Protein AF-0000000076657241 (afdb_homodimer)

Sequence (1792 aa):
MTSSSFVLSQTLGGITQTKISELEKQRTIYESRKAKILEHANQQDDRAARINLLLEGVENLNAEAFQSPAVKNIKHWLSQSKYDVSVPSEFMQAHEELLRSHLEVPSRKLALGHLYARLITEWMTASLSDRPASEEESYEVLDQQKERLQELCDKFERVVFEPLETDEIEIDLYLKELFQGEQSEEGAKSLKTLRETIGDSCREIFGEKAPFDSTTLTWCINGLLAEDLLSDQKQAILRDFLEKPVVLGEIADVLNMRFSNIDSWEWDAGEQGIPVLPRQQLNGKYRIWMDEDVLQAILIHYIGIRCCVTLKTALDCFITQYSFWRWNTGPDPSRDEKQRRMYYLSDGATTSSNLVNERKRQYVHEFFMSQLPEDVETIGAGGYTDPTEEKDTSNKPNIKQSILRTLATEATIQKTLKGEVSLIQTDLEWFATGLSHTTIFATMRFFGYTEGAISFFKKVLQAPLNVQSSPDSPLTGSPRVRRRGVPMAHAPEKLLGELVLFVMDVVVNQQDGMLLYRLHDDLWLCGEPLHCKRAWAAMNKYAKILGLTFNRGKTGSVYITERGKERDVDVASALPEGPVRVGHLSLDPESGIWEIDRVEVEGHMRQLKKQLDGCISVLEWVQTWNSCMGRFFSHTFGEPAHCFGLHHVDSILETYQMMQEFLFPVAPDSSKRSHGAFSHIKHMINDRFGVDVPDAFVHLPERLGGLGLRNPFLPILMIRESIAKKSPTSIIQQFLDAEKERYKRYKKHFDSLASVESRINDAVKAAGSAGTVSSETFKNLLSTEELENFFSVEEYAKHRELTSNALLKAYTALKNVPLDCSPDLDSDVSWTLNHELGANLNNSGSKMKEVQWALQMYRDVLNRDYGGLCLVDKEHLPLGVLTLLRSRAVAWTMVLMTSSSFVLSQTLGGITQTKISELEKQRTIYESRKAKILEHANQQDDRAARINLLLEGVENLNAEAFQSPAVKNIKHWLSQSKYDVSVPSEFMQAHEELLRSHLEVPSRKLALGHLYARLITEWMTASLSDRPASEEESYEVLDQQKERLQELCDKFERVVFEPLETDEIEIDLYLKELFQGEQSEEGAKSLKTLRETIGDSCREIFGEKAPFDSTTLTWCINGLLAEDLLSDQKQAILRDFLEKPVVLGEIADVLNMRFSNIDSWEWDAGEQGIPVLPRQQLNGKYRIWMDEDVLQAILIHYIGIRCCVTLKTALDCFITQYSFWRWNTGPDPSRDEKQRRMYYLSDGATTSSNLVNERKRQYVHEFFMSQLPEDVETIGAGGYTDPTEEKDTSNKPNIKQSILRTLATEATIQKTLKGEVSLIQTDLEWFATGLSHTTIFATMRFFGYTEGAISFFKKVLQAPLNVQSSPDSPLTGSPRVRRRGVPMAHAPEKLLGELVLFVMDVVVNQQDGMLLYRLHDDLWLCGEPLHCKRAWAAMNKYAKILGLTFNRGKTGSVYITERGKERDVDVASALPEGPVRVGHLSLDPESGIWEIDRVEVEGHMRQLKKQLDGCISVLEWVQTWNSCMGRFFSHTFGEPAHCFGLHHVDSILETYQMMQEFLFPVAPDSSKRSHGAFSHIKHMINDRFGVDVPDAFVHLPERLGGLGLRNPFLPILMIRESIAKKSPTSIIQQFLDAEKERYKRYKKHFDSLASVESRINDAVKAAGSAGTVSSETFKNLLSTEELENFFSVEEYAKHRELTSNALLKAYTALKNVPLDCSPDLDSDVSWTLNHELGANLNNSGSKMKEVQWALQMYRDVLNRDYGGLCLVDKEHLPLGVLTLLRSRAVAWTMVL

Radius of gyration: 51.31 Å; Cα contacts (8 Å, |Δi|>4): 2455; chains: 2; bounding box: 96×142×108 Å

Solvent-accessible surface area (backbone atoms only — not comparable to full-atom values): 96343 Å² total; per-residue (Å²): 116,72,58,58,58,48,48,51,49,49,51,50,47,51,54,51,51,51,50,42,51,51,48,50,48,51,45,51,52,50,52,51,54,51,51,52,52,51,52,57,28,70,70,42,83,50,62,69,61,21,41,51,49,41,51,53,43,31,49,72,77,31,54,71,59,38,71,35,47,83,50,52,33,46,61,57,53,52,61,43,50,76,64,39,66,75,58,53,66,67,57,55,48,52,49,44,51,50,43,56,51,53,60,45,19,63,55,50,24,46,50,48,30,51,47,53,46,52,48,51,49,44,42,52,51,56,69,63,53,74,64,71,70,74,64,72,82,47,35,54,57,48,47,48,46,50,48,50,42,46,51,51,50,51,50,44,55,61,43,20,59,38,65,51,90,50,54,53,67,59,47,52,52,50,50,48,55,64,48,38,50,87,90,39,72,62,30,47,51,51,50,51,52,45,20,47,53,42,28,50,48,45,51,50,66,73,61,47,65,65,77,48,38,63,68,50,46,50,40,40,50,51,40,47,63,70,53,63,55,56,53,70,68,56,46,51,49,52,54,52,42,73,73,31,69,68,55,34,51,53,50,20,51,53,51,22,56,52,48,63,45,50,93,73,60,70,84,85,40,71,91,56,23,28,42,29,33,64,41,71,38,71,64,38,48,69,45,69,37,64,58,68,57,68,69,59,50,47,54,50,38,48,56,22,42,55,50,23,27,50,48,46,54,48,51,53,47,51,54,68,74,40,87,70,51,49,78,52,64,64,83,73,79,47,71,67,53,52,51,51,41,20,53,63,43,26,69,68,49,70,46,88,61,16,38,46,55,50,50,50,50,45,39,59,74,59,43,55,67,52,71,43,35,84,42,78,69,52,52,74,82,58,56,92,64,74,81,66,78,85,74,67,72,69,85,68,77,63,58,69,52,49,49,52,38,48,51,51,33,50,47,52,52,38,28,69,74,69,37,33,24,21,40,39,31,34,27,49,46,58,49,57,47,51,32,26,50,52,42,51,53,42,52,41,48,72,48,25,46,39,69,68,56,51,52,49,53,49,51,65,47,42,36,44,33,13,69,26,82,39,88,88,47,75,79,76,53,76,48,41,51,32,38,22,23,40,60,70,78,37,39,52,30,52,39,55,50,49,54,59,49,47,51,52,42,50,54,32,18,71,67,47,15,48,69,71,46,53,62,87,61,38,38,36,41,72,44,48,46,66,58,48,34,54,30,52,53,49,50,51,52,52,28,58,57,52,58,51,50,73,25,67,91,55,20,7,33,36,69,32,51,40,92,89,54,78,81,56,63,72,47,61,68,65,42,56,70,46,69,35,67,56,79,40,27,32,53,37,50,74,80,66,48,71,39,74,41,62,68,63,49,51,55,44,46,56,47,48,45,53,54,51,70,64,40,86,24,71,63,53,33,43,51,53,47,34,51,42,53,51,50,50,54,55,58,29,69,52,71,74,27,20,49,64,24,50,65,45,55,53,48,51,51,49,48,52,40,50,49,32,42,67,70,34,63,65,58,87,82,52,81,67,82,60,46,29,74,59,50,49,51,52,47,50,42,28,72,74,69,69,45,88,74,60,77,59,39,45,46,32,43,56,87,35,49,19,68,43,42,64,63,70,60,50,71,55,56,24,28,45,67,50,30,61,75,46,40,46,67,57,43,52,50,52,25,56,51,49,51,50,52,50,52,51,51,42,47,51,53,54,65,65,44,88,44,62,67,54,39,46,52,49,18,34,61,37,29,58,74,84,47,94,57,56,72,65,53,54,66,71,72,41,52,76,65,54,60,74,43,80,81,52,72,65,66,68,52,66,54,35,55,56,48,26,47,49,55,28,52,35,51,52,54,24,51,36,64,57,59,75,59,72,70,62,73,52,71,69,55,53,46,44,40,39,71,73,66,62,48,52,86,89,70,59,54,69,66,52,49,48,41,52,49,49,49,60,69,40,40,67,58,28,42,72,59,42,74,32,87,42,51,24,59,70,88,60,50,67,60,69,58,51,52,55,51,49,66,63,52,58,71,47,73,43,61,80,115,73,59,58,58,49,50,52,50,48,51,50,48,51,55,52,51,50,52,43,50,52,49,50,48,52,43,51,51,49,52,50,53,52,49,51,51,50,53,57,29,68,70,43,83,49,62,70,61,21,41,50,49,42,52,53,43,31,48,72,75,31,55,72,60,36,69,34,47,82,49,52,33,46,61,57,53,52,60,42,51,75,63,40,67,75,58,54,67,68,58,54,49,53,51,44,51,49,44,54,50,54,60,45,18,62,56,51,24,46,50,49,30,51,49,53,46,51,50,51,50,44,42,54,50,56,70,64,52,73,64,71,69,73,62,73,82,45,34,54,58,46,45,48,48,49,48,51,43,46,50,50,50,50,50,46,54,61,43,21,58,38,66,53,90,50,52,53,66,59,45,52,52,50,50,48,55,64,49,39,48,88,90,40,72,62,30,46,52,52,50,50,52,46,20,47,53,42,28,52,47,46,52,51,66,75,59,46,65,65,78,47,40,63,69,51,46,49,39,41,50,53,40,47,61,71,52,65,55,56,53,70,68,54,48,52,49,50,55,51,42,74,75,32,68,69,55,36,52,54,50,20,52,53,52,21,55,51,47,64,44,48,92,74,60,69,84,86,40,70,91,57,23,28,42,29,33,65,41,71,39,69,66,39,48,69,44,68,37,64,59,67,57,68,69,59,51,45,53,51,37,48,56,22,40,56,50,24,26,50,47,45,53,47,52,52,48,51,52,68,75,40,87,70,51,50,79,51,65,64,83,74,79,47,71,65,54,53,51,52,41,21,52,62,42,27,70,68,49,70,45,88,60,14,35,45,56,48,49,49,51,47,40,58,73,59,43,53,68,50,72,43,36,85,43,80,68,53,54,75,80,56,56,93,61,74,81,66,76,86,74,68,71,71,86,67,77,61,59,69,53,51,49,50,38,47,53,51,34,48,47,52,50,38,30,69,75,69,37,31,24,21,38,37,30,35,28,49,46,59,48,57,49,51,33,24,50,50,42,52,53,41,52,41,47,72,48,25,46,40,69,66,56,51,52,49,52,49,49,66,46,42,36,45,34,14,69,25,80,39,88,86,46,76,80,77,51,75,46,41,52,33,38,22,24,39,62,71,78,37,38,52,31,53,39,55,50,47,56,59,48,47,52,52,41,48,54,33,19,71,66,48,15,47,69,69,46,52,61,86,60,38,37,37,40,72,42,50,47,66,57,49,33,53,30,52,52,49,50,51,51,51,28,58,57,54,58,51,48,72,25,68,92,57,20,7,33,36,70,33,53,40,94,90,54,78,79,56,62,73,46,60,68,64,42,56,71,44,69,34,68,56,79,40,27,32,54,37,50,73,81,67,48,70,38,75,40,62,68,63,49,51,54,43,46,55,46,48,46,52,52,52,69,64,41,86,25,71,64,53,34,43,51,52,47,33,51,42,50,51,51,50,54,55,59,28,69,52,70,75,27,18,48,64,23,50,65,45,54,51,49,52,52,50,48,53,40,49,49,32,44,67,71,34,62,68,58,86,82,52,82,68,83,61,47,28,73,59,49,50,51,51,48,50,43,28,72,75,69,69,45,88,75,60,76,58,38,45,47,32,43,57,87,36,48,19,68,42,43,66,62,70,60,50,70,55,57,24,28,45,66,50,29,60,75,44,42,47,66,56,41,53,49,52,25,54,52,49,52,52,52,50,52,50,52,42,47,52,53,54,67,66,43,87,44,60,67,52,38,47,52,49,18,34,60,37,30,56,75,85,47,93,56,57,72,64,53,53,65,72,73,40,50,78,65,55,61,74,43,77,81,54,71,66,65,66,53,66,54,36,55,55,48,25,47,48,54,29,52,36,53,52,52,25,50,34,64,60,60,76,58,72,70,62,72,53,71,70,55,53,46,44,40,39,72,74,68,60,47,50,85,91,72,58,54,70,67,51,49,48,40,51,49,49,49,60,70,41,39,68,59,28,41,70,59,41,73,31,87,41,52,25,59,70,90,60,51,67,58,70,60,51,51,53,51,50,65,64,55,56,69,47,72,43,60,79

pLDDT: mean 85.25, std 14.17, range [28.39, 97.5]

Foldseek 3Di:
DVVVVVVVLVVLLVVLVVLLVVLVVVLVVLVVLLVVLVVVLVPDPDLLVSLVSLLVVCVPNPVPVCPDCLSVCVVVLSVCVVPPVPRDPVNSVVNSVVSNLSSCQVNLQSVLLSLQSVQLSLLSVVVPPPPPPPPDPCCCVVVVVLVVLLVVLVVLVVQFQDFDDFDLVLLLVVVCDLQCDPVDPQSVVLLVVLQVLLQVLLCVLLVDQQPADLVLLVLLLVLCLLLVQEDPVVNVVSVVCNVDRVSSHVLSVVLSVQSNVLLPDFAPQPQLFWEWAWDADPQQDTDIGTHGDPSVLSNLQSSLLSSLLSNLVSVLCSQPVTPLAFQDLDDDDDPLLLLLQLLLQPQQSADPQFQSNVSVVCCSPQFQLNQGDNDSNRRRPFDPDFDDPPCPPDPRDNSLLLVVLLQLLLQLLQCVQVQKKKKKKWFWDCPQSNFHLSLLLSLCVSSNHDPSVNVSVVSVSQTFYQYDSHPPDDRPDGTGTTRGGHGPSGSNSSNSQSSLVVVLQSQLCSQRNWGWGDRRRIIMGMHDLVSVLRSVVSSVVSCVNRVIHIDLQGIDMAMEGHPPDDDDPVSVVSGRHDWHFQQQWTQDNYPRAIAGNLVVVVVLLVLLLVVLVPDSGLLSNLLSQCSCLVGPLLPRLHADAQSNFLVSLVRSLVSVVVSQCSSFPDDVPDPPPDGGPQVVSQVVSCVPPVDRDDSLQDCADLLLSHSNRDDNSQQSVQQNVQSNVHHLVNLVVQLVVVLVVVLVVSQVVLQVQPDLVSSLVSSQVSCVVVDRDDSVNDVVSDDPVSSNHNDDSCSVCVVNSRNPSSSSVSSCNSSDRGDTRADDDDPQLVVCCCPSVVDDPVDGDPSSSSNSRSLRVCVVVCCSNNVGSGSHDSVSRPVVSVVVSSVVPVVPSSSD/DVVVVVVVLVVLLVVLVVLLVVLVVVLVVLVVLLVVLVVVLVPDPDLLVSLVSLLVVCVVNPVPVCPDCLSVCVVVLSVCVVPPVPRDPVNSVVNSVVSNLSSCQVNLQSVLLSLQSVQLNLLSVVVPPPPDPPPDPCCVVVVVVLVVLLVVLVVLVVQFQDFDDFDLVLLLVVVCDLQPDPPDPQSVVLLVVLQVLLQVLLCVLLVDQQPADLVLLVLLLVLVLLLVQEDPVVNVVSVVCNVDRVSSHVLSVVLSVQSNVLLPDFAPQPQLFWEWEWDADLQQDTDIGTHGDPSVLSNLQSSLLSSLLSNLVSVLCSQPVTPLAFQDLDDDDDPLLLLLQLLLQPQQSADPQFQSNVSVVCCSPQFQLNQGDNDSNRHRPQDPDFDDPDCPPDPRDNSLLLVVLLQLLLQLLQCVQVQKKKKKKWFWDCPQSNFHLSLLLSLCVSSNYDPSVNVSVVSVSQTFYQYDSHPPDPRPDGTGTTRGGHGPSGSNSSNSQSSLVVVLQSQLCSQRNFGWGDRRRIIMGMHDLVSVLRSVVSSVVSCVNRVIHIDLQGIDMAMEGHPPDDDDPVSVVSGRHDWHFQQQWTQDNYPRAIAGNLVVVVVLLVLLLVVLVPDSGLLSNLLSQCSCLVGPLLPRLHADAQSNFLVSLVRSLVSVVVSQCVSFPDDVPDPPPPGGPQVVSQVVSCVPPVDRDDSLQDCADLLLSHSNRDDNSQQSVQQNVQSNVHHLVNLVVQLVVVLVVVLVVSQVVLQVQDDLVSSLVSSQVSVVVVDRDDSVNDVVSDDPVSSNHNDDSCSVCVVCSRNPSSSSVSSCNSSDRGDTRADDDDPQLVVCCCPSVVDDPVDGDPSSSSNSRSLRVCVVVCCSNNVGSGSHDSVSRPVVSVVVSSVVPPVNSVSD

Nearest PDB structures (foldseek):
  8gh6-assembly1_A  TM=4.805E-01  e=4.264E-10  Bombyx mori
  8c8j-assembly1_A  TM=3.746E-01  e=2.760E-08  Homo sapiens
  5i62-assembly1_A  TM=2.865E-01  e=4.934E-03  Human picobirnavirus strain Hy005102
  8gh6-assembly1_A  TM=4.826E-01  e=5.417E-10  Bombyx mori
  8c8j-assembly1_A  TM=3.784E-01  e=4.235E-08  Homo sapiens

Organism: Fusarium proliferatum (strain ET1) (NCBI:txid1227346)

Secondary structure (DSSP, 8-state):
-HHHHHHHHHHHHHHHHHHHHHHHHHHHHHHHHHHHHHHHHHH---HHHHHHHHHHHHHHH-HHHHTSHHHHTHHHHHHHHHH-TTS-HHHHHHHHHHHHHHHHHHHHHHHHHHHHHHHHHHHHHHHHS-----SSHHHHHHHHHHHHHHHHHHHHHHHHTS-----HHHHHHHHHHHHHTTT-HHHHHHHHHHHHHHHHHHHHHHH-S----HHHHHHHHHHHHHHT-S-HHHHHHHHHHHH-HHHHHHHHHHHHHHHHTGGG------TT-EEEEEEE-TTS-EEEEE---HHHHHHHHHHHHHHHHHHHHHHHHHHHHSTTS---SSPPPPHHHHHHHHHHHGGGG--SS-HHHHHHHHIIIIITTTTS-SSSSS--TT-SS---SS-TT-----HHHHHHHHHHHHHHHHHHHHSEEEEEEEEBTTHHHH-BHHHHHHHHHHTT--HHHHHHHHHHHS-EEEE-SSTTS---SPPEE--B---TTSHHHHHHHHHHHHHHHHHHHHHHSPPPEEETTEEEEEE-HHHHHHHHHHHHHHHHHHT--B-GGG-EEEEEE-TTPPPPHHHHHHSPPS--EETTEEE-TTT--EEE-HHHHHHHHHHHHHHHHH--SHHHHHHHHIIIIIIIHHHHT----TTTHHHHHHHHHHHHHHHHHHHS---TT------SHHHHHHHHHHHHH-----THHHHS-GGGTS-----THHHHHHHHHHHHH--HHHHHHHHHHHHHHHHHHHHHHHHHS-SHHHHHHHHHHHHHTTS---HHHHHHHS-HHHHHSPPPHHHHTTTHHHH-HHHHHHHHHHHPPPPP-PPPPPHHHHHHHHHTS---TTS--HHHHHHHHHHHHTHHHHHHHHSSS-SS-GGG--HHHHHHHHHHHTS-----/-HHHHHHHHHHHHHHHHHHHHHHHHHHHHHHHHHHHHHHHHHH---HHHHHHHHHHHHHHH-HHHHTSHHHHTHHHHHHHHHH-TTS-HHHHHHHHHHHHHHHHHHHHHHHHHHHHHHHHHHHHHHHHS-----SSSHHHHHHHHHHHHHHHHHHHHHHHTS-----HHHHHHHHHHHHHTTT-HHHHHHHHHHHHHHHHHHHHHHH-S----HHHHHHHHHHHHHHT-S-HHHHHHHHHHHH-HHHHHHHHHHHHHHHHTGGG------TT-EEEEEEE-TTS-EEEEE---HHHHHHHHHHHHHHHHHHHHHHHHHHHHSTTS---SSPPPPHHHHHHHHHHHGGGG--SS-HHHHHHHHIIIIITTTTS-SSSSS--TT-SS---SS-TT-----HHHHHHHHHHHHHHHHHHHHSEEEEEEEEBTTHHHH-BHHHHHHHHHHHT--HHHHHHHHHHHS-EEEE-SSTTS---SPPEE--B---TTSHHHHHHHHHHHHHHHHHHHHHHSPPPEEETTEEEEEE-HHHHHHHHHHHHHHHHHHT--B-GGG-EEEEEE-TTPPPPHHHHHHSPPS--EETTEEE-TTT--EEE-HHHHHHHHHHHHHHHHH--SHHHHHHHHIIIIIIIHHHHT----TTTHHHHHHHHHHHHHHHHHHHS---TT------SHHHHHHHHHHHHH-----THHHHS-GGGTS-----THHHHHHHHHHHHH--HHHHHHHHHHHHHHHHHHHHHHHHHS-SHHHHHHHHHHHHHTTS---HHHHHHHS-HHHHHSPPPHHHHTTTHHHH-HHHHHHHHHHHPPPPP-PPPPPHHHHHHHHHTS---TTS--HHHHHHHHHHHHTHHHHHHHHSSS-SS-GGG--HHHHHHHHHHHTS-----

Structure (mmCIF, N/CA/C/O backbone):
data_AF-0000000076657241-model_v1
#
loop_
_entity.id
_entity.type
_entity.pdbx_description
1 polymer 'Reverse transcriptase domain-containing protein'
#
loop_
_atom_site.group_PDB
_atom_site.id
_atom_site.type_symbol
_atom_site.label_atom_id
_atom_site.label_alt_id
_atom_site.label_comp_id
_atom_site.label_asym_id
_atom_site.label_entity_id
_atom_site.label_seq_id
_atom_site.pdbx_PDB_ins_code
_atom_site.Cartn_x
_atom_site.Cartn_y
_atom_site.Cartn_z
_atom_site.occupancy
_atom_site.B_iso_or_equiv
_atom_site.auth_seq_id
_atom_site.auth_comp_id
_atom_site.auth_asym_id
_atom_site.auth_atom_id
_atom_site.pdbx_PDB_model_num
ATOM 1 N N . MET A 1 1 ? -34.094 28.844 32.188 1 28.39 1 MET A N 1
ATOM 2 C CA . MET A 1 1 ? -32.969 28.5 31.312 1 28.39 1 MET A CA 1
ATOM 3 C C . MET A 1 1 ? -32.031 27.516 32 1 28.39 1 MET A C 1
ATOM 5 O O . MET A 1 1 ? -31.234 26.844 31.328 1 28.39 1 MET A O 1
ATOM 9 N N . THR A 1 2 ? -31.859 27.625 33.281 1 40.34 2 THR A N 1
ATOM 10 C CA . THR A 1 2 ? -31.156 26.688 34.156 1 40.34 2 THR A CA 1
ATOM 11 C C . THR A 1 2 ? -31.766 25.297 34.031 1 40.34 2 THR A C 1
ATOM 13 O O . THR A 1 2 ? -31.047 24.297 34.188 1 40.34 2 THR A O 1
ATOM 16 N N . SER A 1 3 ? -33 25.344 33.719 1 43.66 3 SER A N 1
ATOM 17 C CA . SER A 1 3 ? -33.781 24.109 33.75 1 43.66 3 SER A CA 1
ATOM 18 C C . SER A 1 3 ? -33.469 23.25 32.531 1 43.66 3 SER A C 1
ATOM 20 O O . SER A 1 3 ? -33.406 22.016 32.625 1 43.66 3 SER A O 1
ATOM 22 N N . SER A 1 4 ? -33.375 23.891 31.422 1 43.75 4 SER A N 1
ATOM 23 C CA . SER A 1 4 ? -33.156 23.125 30.188 1 43.75 4 SER A CA 1
ATOM 24 C C . SER A 1 4 ? -31.766 22.484 30.172 1 43.75 4 SER A C 1
ATOM 26 O O . SER A 1 4 ? -31.609 21.359 29.719 1 43.75 4 SER A O 1
ATOM 28 N N . SER A 1 5 ? -30.781 23.219 30.625 1 47.91 5 SER A N 1
ATOM 29 C CA . SER A 1 5 ? -29.422 22.672 30.734 1 47.91 5 SER A CA 1
ATOM 30 C C . SER A 1 5 ? -29.375 21.484 31.672 1 47.91 5 SER A C 1
ATOM 32 O O . SER A 1 5 ? -28.656 20.516 31.422 1 47.91 5 SER A O 1
ATOM 34 N N . PHE A 1 6 ? -30.234 21.625 32.688 1 52.19 6 PHE A N 1
ATOM 35 C CA . PHE A 1 6 ? -30.297 20.531 33.656 1 52.19 6 PHE A CA 1
ATOM 36 C C . PHE A 1 6 ? -30.953 19.297 33.031 1 52.19 6 PHE A C 1
ATOM 38 O O . PHE A 1 6 ? -30.5 18.172 33.281 1 52.19 6 PHE A O 1
ATOM 45 N N . VAL A 1 7 ? -31.984 19.531 32.219 1 51.91 7 VAL A N 1
ATOM 46 C CA . VAL A 1 7 ? -32.688 18.406 31.609 1 51.91 7 VAL A CA 1
ATOM 47 C C . VAL A 1 7 ? -31.781 17.719 30.594 1 51.91 7 VAL A C 1
ATOM 49 O O . VAL A 1 7 ? -31.766 16.5 30.5 1 51.91 7 VAL A O 1
ATOM 52 N N . LEU A 1 8 ? -31.047 18.469 29.844 1 54.31 8 LEU A N 1
ATOM 53 C CA . LEU A 1 8 ? -30.125 17.891 28.891 1 54.31 8 LEU A CA 1
ATOM 54 C C . LEU A 1 8 ? -29.031 17.094 29.594 1 54.31 8 LEU A C 1
ATOM 56 O O . LEU A 1 8 ? -28.641 16.016 29.141 1 54.31 8 LEU A O 1
ATOM 60 N N . SER A 1 9 ? -28.641 17.688 30.641 1 59.75 9 SER A N 1
ATOM 61 C CA . SER A 1 9 ? -27.609 17 31.406 1 59.75 9 SER A CA 1
ATOM 62 C C . SER A 1 9 ? -28.125 15.688 31.984 1 59.75 9 SER A C 1
ATOM 64 O O . SER A 1 9 ? -27.406 14.688 32.031 1 59.75 9 SER A O 1
ATOM 66 N N . GLN A 1 10 ? -29.391 15.703 32.344 1 58.59 10 GLN A N 1
ATOM 67 C CA . GLN A 1 10 ? -29.969 14.492 32.906 1 58.59 10 GLN A CA 1
ATOM 68 C C . GLN A 1 10 ? -30.188 13.438 31.828 1 58.59 10 GLN A C 1
ATOM 70 O O . GLN A 1 10 ? -29.969 12.25 32.062 1 58.59 10 GLN A O 1
ATOM 75 N N . THR A 1 11 ? -30.625 13.922 30.734 1 59.19 11 THR A N 1
ATOM 76 C CA . THR A 1 11 ? -30.828 13.008 29.609 1 59.19 11 THR A CA 1
ATOM 77 C C . THR A 1 11 ? -29.484 12.422 29.141 1 59.19 11 THR A C 1
ATOM 79 O O . THR A 1 11 ? -29.391 11.219 28.891 1 59.19 11 THR A O 1
ATOM 82 N N . LEU A 1 12 ? -28.578 13.305 29.078 1 62.81 12 LEU A N 1
ATOM 83 C CA . LEU A 1 12 ? -27.266 12.844 28.672 1 62.81 12 LEU A CA 1
ATOM 84 C C . LEU A 1 12 ? -26.672 11.891 29.703 1 62.81 12 LEU A C 1
ATOM 86 O O . LEU A 1 12 ? -26 10.922 29.359 1 62.81 12 LEU A O 1
ATOM 90 N N . GLY A 1 13 ? -26.984 12.188 30.906 1 65.75 13 GLY A N 1
ATOM 91 C CA . GLY A 1 13 ? -26.562 11.305 31.984 1 65.75 13 GLY A CA 1
ATOM 92 C C . GLY A 1 13 ? -27.188 9.922 31.891 1 65.75 13 GLY A C 1
ATOM 93 O O . GLY A 1 13 ? -26.516 8.914 32.094 1 65.75 13 GLY A O 1
ATOM 94 N N . GLY A 1 14 ? -28.438 9.891 31.547 1 63.53 14 GLY A N 1
ATOM 95 C CA . GLY A 1 14 ? -29.109 8.617 31.375 1 63.53 14 GLY A CA 1
ATOM 96 C C . GLY A 1 14 ? -28.562 7.805 30.203 1 63.53 14 GLY A C 1
ATOM 97 O O . GLY A 1 14 ? -28.375 6.594 30.328 1 63.53 14 GLY A O 1
ATOM 98 N N . ILE A 1 15 ? -28.297 8.422 29.125 1 63.09 15 ILE A N 1
ATOM 99 C CA . ILE A 1 15 ? -27.75 7.766 27.938 1 63.09 15 ILE A CA 1
ATOM 100 C C . ILE A 1 15 ? -26.359 7.211 28.266 1 63.09 15 ILE A C 1
ATOM 102 O O . ILE A 1 15 ? -26.031 6.086 27.875 1 63.09 15 ILE A O 1
ATOM 106 N N . THR A 1 16 ? -25.562 7.992 28.984 1 67.75 16 THR A N 1
ATOM 107 C CA . THR A 1 16 ? -24.203 7.574 29.328 1 67.75 16 THR A CA 1
ATOM 108 C C . THR A 1 16 ? -24.234 6.387 30.297 1 67.75 16 THR A C 1
ATOM 110 O O . THR A 1 16 ? -23.438 5.461 30.172 1 67.75 16 THR A O 1
ATOM 113 N N . GLN A 1 17 ? -25.219 6.434 31.156 1 72.62 17 GLN A N 1
ATOM 114 C CA . GLN A 1 17 ? -25.312 5.34 32.125 1 72.62 17 GLN A CA 1
ATOM 115 C C . GLN A 1 17 ? -25.75 4.043 31.438 1 72.62 17 GLN A C 1
ATOM 117 O O . GLN A 1 17 ? -25.281 2.963 31.797 1 72.62 17 GLN A O 1
ATOM 122 N N . THR A 1 18 ? -26.562 4.176 30.531 1 70.5 18 THR A N 1
ATOM 123 C CA . THR A 1 18 ? -26.984 3.004 29.766 1 70.5 18 THR A CA 1
ATOM 124 C C . THR A 1 18 ? -25.812 2.441 28.969 1 70.5 18 THR A C 1
ATOM 126 O O . THR A 1 18 ? -25.625 1.224 28.891 1 70.5 18 THR A O 1
ATOM 129 N N . LYS A 1 19 ? -25.078 3.311 28.375 1 69.44 19 LYS A N 1
ATOM 130 C CA . LYS A 1 19 ? -23.922 2.865 27.609 1 69.44 19 LYS A CA 1
ATOM 131 C C . LYS A 1 19 ? -22.891 2.189 28.516 1 69.44 19 LYS A C 1
ATOM 133 O O . LYS A 1 19 ? -22.266 1.203 28.125 1 69.44 19 LYS A O 1
ATOM 138 N N . ILE A 1 20 ? -22.766 2.664 29.703 1 76.56 20 ILE A N 1
ATOM 139 C CA . ILE A 1 20 ? -21.828 2.096 30.656 1 76.56 20 ILE A CA 1
ATOM 140 C C . ILE A 1 20 ? -22.281 0.693 31.062 1 76.56 20 ILE A C 1
ATOM 142 O O . ILE A 1 20 ? -21.469 -0.228 31.141 1 76.56 20 ILE A O 1
ATOM 146 N N . SER A 1 21 ? -23.547 0.646 31.25 1 78.25 21 SER A N 1
ATOM 147 C CA . SER A 1 21 ? -24.062 -0.652 31.656 1 78.25 21 SER A CA 1
ATOM 148 C C . SER A 1 21 ? -23.922 -1.684 30.547 1 78.25 21 SER A C 1
ATOM 150 O O . SER A 1 21 ? -23.578 -2.838 30.797 1 78.25 21 SER A O 1
ATOM 152 N N . GLU A 1 22 ? -24.219 -1.237 29.406 1 78.19 22 GLU A N 1
ATOM 153 C CA . GLU A 1 22 ? -24.078 -2.137 28.266 1 78.19 22 GLU A CA 1
ATOM 154 C C . GLU A 1 22 ? -22.625 -2.545 28.062 1 78.19 22 GLU A C 1
ATOM 156 O O . GLU A 1 22 ? -22.328 -3.691 27.719 1 78.19 22 GLU A O 1
ATOM 161 N N . LEU A 1 23 ? -21.703 -1.648 28.219 1 82.88 23 LEU A N 1
ATOM 162 C CA . LEU A 1 23 ? -20.281 -1.938 28.062 1 82.88 23 LEU A CA 1
ATOM 163 C C . LEU A 1 23 ? -19.797 -2.885 29.156 1 82.88 23 LEU A C 1
ATOM 165 O O . LEU A 1 23 ? -18.953 -3.746 28.906 1 82.88 23 LEU A O 1
ATOM 169 N N . GLU A 1 24 ? -20.328 -2.695 30.281 1 85.44 24 GLU A N 1
ATOM 170 C CA . GLU A 1 24 ? -19.969 -3.582 31.375 1 85.44 24 GLU A CA 1
ATOM 171 C C . GLU A 1 24 ? -20.469 -5.004 31.141 1 85.44 24 GLU A C 1
ATOM 173 O O . GLU A 1 24 ? -19.766 -5.973 31.438 1 85.44 24 GLU A O 1
ATOM 178 N N . LYS A 1 25 ? -21.609 -5.047 30.609 1 85 25 LYS A N 1
ATOM 179 C CA . LYS A 1 25 ? -22.156 -6.359 30.25 1 85 25 LYS A CA 1
ATOM 180 C C . LYS A 1 25 ? -21.312 -7.02 29.172 1 85 25 LYS A C 1
ATOM 182 O O . LYS A 1 25 ? -21 -8.211 29.266 1 85 25 LYS A O 1
ATOM 187 N N . GLN A 1 26 ? -21 -6.301 28.203 1 86.94 26 GLN A N 1
ATOM 188 C CA . GLN A 1 26 ? -20.188 -6.828 27.109 1 86.94 26 GLN A CA 1
ATOM 189 C C . GLN A 1 26 ? -18.828 -7.273 27.609 1 86.94 26 GLN A C 1
ATOM 191 O O . GLN A 1 26 ? -18.297 -8.297 27.172 1 86.94 26 GLN A O 1
ATOM 196 N N . ARG A 1 27 ? -18.25 -6.504 28.469 1 90.19 27 ARG A N 1
ATOM 197 C CA . ARG A 1 27 ? -16.953 -6.84 29.031 1 90.19 27 ARG A CA 1
ATOM 198 C C . ARG A 1 27 ? -17.031 -8.133 29.844 1 90.19 27 ARG A C 1
ATOM 200 O O . ARG A 1 27 ? -16.172 -9 29.719 1 90.19 27 ARG A O 1
ATOM 207 N N . THR A 1 28 ? -18.047 -8.234 30.609 1 90.56 28 THR A N 1
ATOM 208 C CA . THR A 1 28 ? -18.203 -9.43 31.438 1 90.56 28 THR A CA 1
ATOM 209 C C . THR A 1 28 ? -18.422 -10.664 30.562 1 90.56 28 THR A C 1
ATOM 211 O O . THR A 1 28 ? -17.859 -11.727 30.844 1 90.56 28 THR A O 1
ATOM 214 N N . ILE A 1 29 ? -19.203 -10.523 29.547 1 90.44 29 ILE A N 1
ATOM 215 C CA . ILE A 1 29 ? -19.469 -11.633 28.641 1 90.44 29 ILE A CA 1
ATOM 216 C C . ILE A 1 29 ? -18.172 -12.031 27.922 1 90.44 29 ILE A C 1
ATOM 218 O O . ILE A 1 29 ? -17.859 -13.219 27.812 1 90.44 29 ILE A O 1
ATOM 222 N N . TYR A 1 30 ? -17.469 -11.055 27.469 1 93.19 30 TYR A N 1
ATOM 223 C CA . TYR A 1 30 ? -16.219 -11.352 26.766 1 93.19 30 TYR A CA 1
ATOM 224 C C . TYR A 1 30 ? -15.219 -12.039 27.688 1 93.19 30 TYR A C 1
ATOM 226 O O . TYR A 1 30 ? -14.586 -13.023 27.297 1 93.19 30 TYR A O 1
ATOM 234 N N . GLU A 1 31 ? -15.086 -11.539 28.922 1 94.62 31 GLU A N 1
ATOM 235 C CA . GLU A 1 31 ? -14.125 -12.109 29.859 1 94.62 31 GLU A CA 1
ATOM 236 C C . GLU A 1 31 ? -14.492 -13.547 30.219 1 94.62 31 GLU A C 1
ATOM 238 O O . GLU A 1 31 ? -13.617 -14.391 30.391 1 94.62 31 GLU A O 1
ATOM 243 N N . SER A 1 32 ? -15.766 -13.758 30.281 1 93.94 32 SER A N 1
ATOM 244 C CA . SER A 1 32 ? -16.219 -15.117 30.594 1 93.94 32 SER A CA 1
ATOM 245 C C . SER A 1 32 ? -15.914 -16.062 29.438 1 93.94 32 SER A C 1
ATOM 247 O O . SER A 1 32 ? -15.422 -17.172 29.656 1 93.94 32 SER A O 1
ATOM 249 N N . ARG A 1 33 ? -16.219 -15.664 28.266 1 94.12 33 ARG A N 1
ATOM 250 C CA . ARG A 1 33 ? -15.969 -16.484 27.094 1 94.12 33 ARG A CA 1
ATOM 251 C C . ARG A 1 33 ? -14.469 -16.703 26.891 1 94.12 33 ARG A C 1
ATOM 253 O O . ARG A 1 33 ? -14.039 -17.812 26.547 1 94.12 33 ARG A O 1
ATOM 260 N N . LYS A 1 34 ? -13.68 -15.648 27.047 1 95.88 34 LYS A N 1
ATOM 261 C CA . LYS A 1 34 ? -12.227 -15.758 26.953 1 95.88 34 LYS A CA 1
ATOM 262 C C . LYS A 1 34 ? -11.672 -16.75 27.969 1 95.88 34 LYS A C 1
ATOM 264 O O . LYS A 1 34 ? -10.836 -17.578 27.641 1 95.88 34 LYS A O 1
ATOM 269 N N . ALA A 1 35 ? -12.164 -16.641 29.188 1 95.5 35 ALA A N 1
ATOM 270 C CA . ALA A 1 35 ? -11.695 -17.516 30.25 1 95.5 35 ALA A CA 1
ATOM 271 C C . ALA A 1 35 ? -12.008 -18.984 29.953 1 95.5 35 ALA A C 1
ATOM 273 O O . ALA A 1 35 ? -11.203 -19.875 30.234 1 95.5 35 ALA A O 1
ATOM 274 N N . LYS A 1 36 ? -13.125 -19.266 29.359 1 94.94 36 LYS A N 1
ATOM 275 C CA . LYS A 1 36 ? -13.516 -20.625 29 1 94.94 36 LYS A CA 1
ATOM 276 C C . LYS A 1 36 ? -12.586 -21.188 27.922 1 94.94 36 LYS A C 1
ATOM 278 O O . LYS A 1 36 ? -12.156 -22.344 28.016 1 94.94 36 LYS A O 1
ATOM 283 N N . ILE A 1 37 ? -12.289 -20.422 26.953 1 95.12 37 ILE A N 1
ATOM 284 C CA . ILE A 1 37 ? -11.414 -20.844 25.859 1 95.12 37 ILE A CA 1
ATOM 285 C C . ILE A 1 37 ? -10.008 -21.125 26.391 1 95.12 37 ILE A C 1
ATOM 287 O O . ILE A 1 37 ? -9.391 -22.125 26.047 1 95.12 37 ILE A O 1
ATOM 291 N N . LEU A 1 38 ? -9.516 -20.234 27.281 1 95.56 38 LEU A N 1
ATOM 292 C CA . LEU A 1 38 ? -8.172 -20.391 27.828 1 95.56 38 LEU A CA 1
ATOM 293 C C . LEU A 1 38 ? -8.102 -21.609 28.75 1 95.56 38 LEU A C 1
ATOM 295 O O . LEU A 1 38 ? -7.094 -22.312 28.781 1 95.56 38 LEU A O 1
ATOM 299 N N . GLU A 1 39 ? -9.18 -21.797 29.453 1 94.69 39 GLU A N 1
ATOM 300 C CA . GLU A 1 39 ? -9.227 -22.969 30.328 1 94.69 39 GLU A CA 1
ATOM 301 C C . GLU A 1 39 ? -9.195 -24.266 29.516 1 94.69 39 GLU A C 1
ATOM 303 O O . GLU A 1 39 ? -8.469 -25.203 29.844 1 94.69 39 GLU A O 1
ATOM 308 N N . HIS A 1 40 ? -9.953 -24.344 28.438 1 94.44 40 HIS A N 1
ATOM 309 C CA . HIS A 1 40 ? -9.969 -25.5 27.562 1 94.44 40 HIS A CA 1
ATOM 310 C C . HIS A 1 40 ? -8.609 -25.719 26.906 1 94.44 40 HIS A C 1
ATOM 312 O O . HIS A 1 40 ? -8.148 -26.844 26.766 1 94.44 40 HIS A O 1
ATOM 318 N N . ALA A 1 41 ? -7.992 -24.625 26.484 1 95.25 41 ALA A N 1
ATOM 319 C CA . ALA A 1 41 ? -6.688 -24.703 25.828 1 95.25 41 ALA A CA 1
ATOM 320 C C . ALA A 1 41 ? -5.617 -25.172 26.812 1 95.25 41 ALA A C 1
ATOM 322 O O . ALA A 1 41 ? -4.758 -25.984 26.469 1 95.25 41 ALA A O 1
ATOM 323 N N . ASN A 1 42 ? -5.684 -24.734 28.031 1 93.81 42 ASN A N 1
ATOM 324 C CA . ASN A 1 42 ? -4.676 -25.062 29.016 1 93.81 42 ASN A CA 1
ATOM 325 C C . ASN A 1 42 ? -4.797 -26.516 29.469 1 93.81 42 ASN A C 1
ATOM 327 O O . ASN A 1 42 ? -3.836 -27.094 29.984 1 93.81 42 ASN A O 1
ATOM 331 N N . GLN A 1 43 ? -5.895 -27.125 29.234 1 92.75 43 GLN A N 1
ATOM 332 C CA . GLN A 1 43 ? -6.117 -28.516 29.609 1 92.75 43 GLN A CA 1
ATOM 333 C C . GLN A 1 43 ? -5.547 -29.469 28.562 1 92.75 43 GLN A C 1
ATOM 335 O O . GLN A 1 43 ? -5.332 -30.641 28.828 1 92.75 43 GLN A O 1
ATOM 340 N N . GLN A 1 44 ? -5.246 -28.891 27.406 1 92.38 44 GLN A N 1
ATOM 341 C CA . GLN A 1 44 ? -4.715 -29.734 26.328 1 92.38 44 GLN A CA 1
ATOM 342 C C . GLN A 1 44 ? -3.203 -29.906 26.469 1 92.38 44 GLN A C 1
ATOM 344 O O . GLN A 1 44 ? -2.475 -28.922 26.625 1 92.38 44 GLN A O 1
ATOM 349 N N . ASP A 1 45 ? -2.768 -31.078 26.375 1 89.62 45 ASP A N 1
ATOM 350 C CA . ASP A 1 45 ? -1.338 -31.359 26.469 1 89.62 45 ASP A CA 1
ATOM 351 C C . ASP A 1 45 ? -0.661 -31.234 25.109 1 89.62 45 ASP A C 1
ATOM 353 O O . ASP A 1 45 ? 0.503 -30.828 25.031 1 89.62 45 ASP A O 1
ATOM 357 N N . ASP A 1 46 ? -1.435 -31.562 24.125 1 91.69 46 ASP A N 1
ATOM 358 C CA . ASP A 1 46 ? -0.896 -31.484 22.766 1 91.69 46 ASP A CA 1
ATOM 359 C C . ASP A 1 46 ? -0.889 -30.047 22.266 1 91.69 46 ASP A C 1
ATOM 361 O O . ASP A 1 46 ? -1.922 -29.375 22.266 1 91.69 46 ASP A O 1
ATOM 365 N N . ARG A 1 47 ? 0.251 -29.547 21.875 1 91.38 47 ARG A N 1
ATOM 366 C CA . ARG A 1 47 ? 0.413 -28.172 21.438 1 91.38 47 ARG A CA 1
ATOM 367 C C . ARG A 1 47 ? -0.46 -27.875 20.219 1 91.38 47 ARG A C 1
ATOM 369 O O . ARG A 1 47 ? -1.057 -26.797 20.125 1 91.38 47 ARG A O 1
ATOM 376 N N . ALA A 1 48 ? -0.45 -28.828 19.219 1 92.06 48 ALA A N 1
ATOM 377 C CA . ALA A 1 48 ? -1.237 -28.609 18.016 1 92.06 48 ALA A CA 1
ATOM 378 C C . ALA A 1 48 ? -2.719 -28.453 18.344 1 92.06 48 ALA A C 1
ATOM 380 O O . ALA A 1 48 ? -3.404 -27.609 17.766 1 92.06 48 ALA A O 1
ATOM 381 N N . ALA A 1 49 ? -3.18 -29.25 19.25 1 93.75 49 ALA A N 1
ATOM 382 C CA . ALA A 1 49 ? -4.574 -29.156 19.672 1 93.75 49 ALA A CA 1
ATOM 383 C C . ALA A 1 49 ? -4.852 -27.844 20.391 1 93.75 49 ALA A C 1
ATOM 385 O O . ALA A 1 49 ? -5.91 -27.234 20.203 1 93.75 49 ALA A O 1
ATOM 386 N N . ARG A 1 50 ? -3.871 -27.438 21.219 1 95.25 50 ARG A N 1
ATOM 387 C CA . ARG A 1 50 ? -3.992 -26.172 21.938 1 95.25 50 ARG A CA 1
ATOM 388 C C . ARG A 1 50 ? -4.066 -25 20.969 1 95.25 50 ARG A C 1
ATOM 390 O O . ARG A 1 50 ? -4.926 -24.125 21.094 1 95.25 50 ARG A O 1
ATOM 397 N N . ILE A 1 51 ? -3.215 -25 20 1 95.19 51 ILE A N 1
ATOM 398 C CA . ILE A 1 51 ? -3.152 -23.922 19.031 1 95.19 51 ILE A CA 1
ATOM 399 C C . ILE A 1 51 ? -4.441 -23.891 18.219 1 95.19 51 ILE A C 1
ATOM 401 O O . ILE A 1 51 ? -4.965 -22.812 17.906 1 95.19 51 ILE A O 1
ATOM 405 N N . ASN A 1 52 ? -4.953 -25.062 17.859 1 94.69 52 ASN A N 1
ATOM 406 C CA . ASN A 1 52 ? -6.195 -25.109 17.109 1 94.69 52 ASN A CA 1
ATOM 407 C C . ASN A 1 52 ? -7.363 -24.531 17.891 1 94.69 52 ASN A C 1
ATOM 409 O O . ASN A 1 52 ? -8.203 -23.828 17.344 1 94.69 52 ASN A O 1
ATOM 413 N N . LEU A 1 53 ? -7.383 -24.828 19.188 1 95.25 53 LEU A N 1
ATOM 414 C CA . LEU A 1 53 ? -8.438 -24.297 20.047 1 95.25 53 LEU A CA 1
ATOM 415 C C . LEU A 1 53 ? -8.328 -22.766 20.156 1 95.25 53 LEU A C 1
ATOM 417 O O . LEU A 1 53 ? -9.344 -22.062 20.125 1 95.25 53 LEU A O 1
ATOM 421 N N . LEU A 1 54 ? -7.129 -22.328 20.344 1 95.88 54 LEU A N 1
ATOM 422 C CA . LEU A 1 54 ? -6.898 -20.891 20.453 1 95.88 54 LEU A CA 1
ATOM 423 C C . LEU A 1 54 ? -7.246 -20.188 19.141 1 95.88 54 LEU A C 1
ATOM 425 O O . LEU A 1 54 ? -7.777 -19.078 19.156 1 95.88 54 LEU A O 1
ATOM 429 N N . LEU A 1 55 ? -6.887 -20.828 18.031 1 95.62 55 LEU A N 1
ATOM 430 C CA . LEU A 1 55 ? -7.191 -20.25 16.719 1 95.62 55 LEU A CA 1
ATOM 431 C C . LEU A 1 55 ? -8.695 -20.109 16.531 1 95.62 55 LEU A C 1
ATOM 433 O O . LEU A 1 55 ? -9.164 -19.078 16.047 1 95.62 55 LEU A O 1
ATOM 437 N N . GLU A 1 56 ? -9.43 -21.094 16.922 1 94.31 56 GLU A N 1
ATOM 438 C CA . GLU A 1 56 ? -10.883 -21.016 16.875 1 94.31 56 GLU A CA 1
ATOM 439 C C . GLU A 1 56 ? -11.414 -19.938 17.797 1 94.31 56 GLU A C 1
ATOM 441 O O . GLU A 1 56 ? -12.391 -19.25 17.484 1 94.31 56 GLU A O 1
ATOM 446 N N . GLY A 1 57 ? -10.766 -19.812 18.906 1 95 57 GLY A N 1
ATOM 447 C CA . GLY A 1 57 ? -11.141 -18.766 19.844 1 95 57 GLY A CA 1
ATOM 448 C C . GLY A 1 57 ? -10.969 -17.359 19.281 1 95 57 GLY A C 1
ATOM 449 O O . GLY A 1 57 ? -11.852 -16.516 19.438 1 95 57 GLY A O 1
ATOM 450 N N . VAL A 1 58 ? -9.836 -17.125 18.656 1 94.69 58 VAL A N 1
ATOM 451 C CA . VAL A 1 58 ? -9.562 -15.82 18.078 1 94.69 58 VAL A CA 1
ATOM 452 C C . VAL A 1 58 ? -10.531 -15.547 16.922 1 94.69 58 VAL A C 1
ATOM 454 O O . VAL A 1 58 ? -11 -14.422 16.75 1 94.69 58 VAL A O 1
ATOM 457 N N . GLU A 1 59 ? -10.859 -16.578 16.172 1 93.12 59 GLU A N 1
ATOM 458 C CA . GLU A 1 59 ? -11.812 -16.438 15.07 1 93.12 59 GLU A CA 1
ATOM 459 C C . GLU A 1 59 ? -13.188 -16 15.578 1 93.12 59 GLU A C 1
ATOM 461 O O . GLU A 1 59 ? -13.852 -15.188 14.953 1 93.12 59 GLU A O 1
ATOM 466 N N . ASN A 1 60 ? -13.547 -16.438 16.734 1 92.12 60 ASN A N 1
ATOM 467 C CA . ASN A 1 60 ? -14.867 -16.156 17.297 1 92.12 60 ASN A CA 1
ATOM 468 C C . ASN A 1 60 ? -14.875 -14.852 18.078 1 92.12 60 ASN A C 1
ATOM 470 O O . ASN A 1 60 ? -15.875 -14.133 18.078 1 92.12 60 ASN A O 1
ATOM 474 N N . LEU A 1 61 ? -13.812 -14.578 18.812 1 92.56 61 LEU A N 1
ATOM 475 C CA . LEU A 1 61 ? -13.836 -13.477 19.781 1 92.56 61 LEU A CA 1
ATOM 476 C C . LEU A 1 61 ? -13.141 -12.242 19.203 1 92.56 61 LEU A C 1
ATOM 478 O O . LEU A 1 61 ? -13.359 -11.125 19.688 1 92.56 61 LEU A O 1
ATOM 482 N N . ASN A 1 62 ? -12.273 -12.383 18.266 1 91.69 62 ASN A N 1
ATOM 483 C CA . ASN A 1 62 ? -11.547 -11.289 17.625 1 91.69 62 ASN A CA 1
ATOM 484 C C . ASN A 1 62 ? -11.469 -11.477 16.109 1 91.69 62 ASN A C 1
ATOM 486 O O . ASN A 1 62 ? -10.391 -11.695 15.57 1 91.69 62 ASN A O 1
ATOM 490 N N . ALA A 1 63 ? -12.539 -11.227 15.453 1 87.06 63 ALA A N 1
ATOM 491 C CA . ALA A 1 63 ? -12.68 -11.492 14.023 1 87.06 63 ALA A CA 1
ATOM 492 C C . ALA A 1 63 ? -11.734 -10.617 13.211 1 87.06 63 ALA A C 1
ATOM 494 O O . ALA A 1 63 ? -11.25 -11.023 12.148 1 87.06 63 ALA A O 1
ATOM 495 N N . GLU A 1 64 ? -11.438 -9.484 13.695 1 85.56 64 GLU A N 1
ATOM 496 C CA . GLU A 1 64 ? -10.547 -8.578 12.969 1 85.56 64 GLU A CA 1
ATOM 497 C C . GLU A 1 64 ? -9.125 -9.117 12.914 1 85.56 64 GLU A C 1
ATOM 499 O O . GLU A 1 64 ? -8.461 -9.039 11.883 1 85.56 64 GLU A O 1
ATOM 504 N N . ALA A 1 65 ? -8.734 -9.602 14.039 1 89.31 65 ALA A N 1
ATOM 505 C CA . ALA A 1 65 ? -7.391 -10.18 14.094 1 89.31 65 ALA A CA 1
ATOM 506 C C . ALA A 1 65 ? -7.285 -11.406 13.195 1 89.31 65 ALA A C 1
ATOM 508 O O . ALA A 1 65 ? -6.23 -11.68 12.625 1 89.31 65 ALA A O 1
ATOM 509 N N . PHE A 1 66 ? -8.367 -12.164 13.039 1 91.44 66 PHE A N 1
ATOM 510 C CA . PHE A 1 66 ? -8.367 -13.398 12.266 1 91.44 66 PHE A CA 1
ATOM 511 C C . PHE A 1 66 ? -8.195 -13.109 10.781 1 91.44 66 PHE A C 1
ATOM 513 O O . PHE A 1 66 ? -7.73 -13.969 10.023 1 91.44 66 PHE A O 1
ATOM 520 N N . GLN A 1 67 ? -8.43 -11.961 10.398 1 87.12 67 GLN A N 1
ATOM 521 C CA . GLN A 1 67 ? -8.344 -11.609 8.984 1 87.12 67 GLN A CA 1
ATOM 522 C C . GLN A 1 67 ? -6.906 -11.289 8.586 1 87.12 67 GLN A C 1
ATOM 524 O O . GLN A 1 67 ? -6.57 -11.281 7.398 1 87.12 67 GLN A O 1
ATOM 529 N N . SER A 1 68 ? -6.094 -11.141 9.562 1 88.31 68 SER A N 1
ATOM 530 C CA . SER A 1 68 ? -4.688 -10.875 9.273 1 88.31 68 SER A CA 1
ATOM 531 C C . SER A 1 68 ? -3.965 -12.141 8.82 1 88.31 68 SER A C 1
ATOM 533 O O . SER A 1 68 ? -4.211 -13.219 9.352 1 88.31 68 SER A O 1
ATOM 535 N N . PRO A 1 69 ? -3.078 -12.039 7.891 1 89.56 69 PRO A N 1
ATOM 536 C CA . PRO A 1 69 ? -2.318 -13.211 7.434 1 89.56 69 PRO A CA 1
ATOM 537 C C . PRO A 1 69 ? -1.523 -13.867 8.555 1 89.56 69 PRO A C 1
ATOM 539 O O . PRO A 1 69 ? -1.331 -15.086 8.547 1 89.56 69 PRO A O 1
ATOM 542 N N . ALA A 1 70 ? -1.147 -13.07 9.5 1 89.69 70 ALA A N 1
ATOM 543 C CA . ALA A 1 70 ? -0.346 -13.602 10.602 1 89.69 70 ALA A CA 1
ATOM 544 C C . ALA A 1 70 ? -1.13 -14.633 11.406 1 89.69 70 ALA A C 1
ATOM 546 O O . ALA A 1 70 ? -0.554 -15.594 11.922 1 89.69 70 ALA A O 1
ATOM 547 N N . VAL A 1 71 ? -2.428 -14.445 11.477 1 92.81 71 VAL A N 1
ATOM 548 C CA . VAL A 1 71 ? -3.256 -15.359 12.266 1 92.81 71 VAL A CA 1
ATOM 549 C C . VAL A 1 71 ? -3.902 -16.391 11.352 1 92.81 71 VAL A C 1
ATOM 551 O O . VAL A 1 71 ? -3.865 -17.594 11.641 1 92.81 71 VAL A O 1
ATOM 554 N N . LYS A 1 72 ? -4.465 -15.977 10.219 1 92.56 72 LYS A N 1
ATOM 555 C CA . LYS A 1 72 ? -5.172 -16.859 9.289 1 92.56 72 LYS A CA 1
ATOM 556 C C . LYS A 1 72 ? -4.273 -17.984 8.805 1 92.56 72 LYS A C 1
ATOM 558 O O . LYS A 1 72 ? -4.738 -19.109 8.594 1 92.56 72 LYS A O 1
ATOM 563 N N . ASN A 1 73 ? -3.02 -17.719 8.648 1 94.25 73 ASN A N 1
ATOM 564 C CA . ASN A 1 73 ? -2.088 -18.672 8.062 1 94.25 73 ASN A CA 1
ATOM 565 C C . ASN A 1 73 ? -1.667 -19.734 9.07 1 94.25 73 ASN A C 1
ATOM 567 O O . ASN A 1 73 ? -1.05 -20.734 8.695 1 94.25 73 ASN A O 1
ATOM 571 N N . ILE A 1 74 ? -1.999 -19.547 10.305 1 94.69 74 ILE A N 1
ATOM 572 C CA . ILE A 1 74 ? -1.572 -20.5 11.336 1 94.69 74 ILE A CA 1
ATOM 573 C C . ILE A 1 74 ? -2.156 -21.875 11.039 1 94.69 74 ILE A C 1
ATOM 575 O O . ILE A 1 74 ? -1.525 -22.891 11.328 1 94.69 74 ILE A O 1
ATOM 579 N N . LYS A 1 75 ? -3.332 -21.906 10.375 1 93.19 75 LYS A N 1
ATOM 580 C CA . LYS A 1 75 ? -3.943 -23.188 10.008 1 93.19 75 LYS A CA 1
ATOM 581 C C . LYS A 1 75 ? -3.045 -23.969 9.062 1 93.19 75 LYS A C 1
ATOM 583 O O . LYS A 1 75 ? -2.957 -25.203 9.156 1 93.19 75 LYS A O 1
ATOM 588 N N . HIS A 1 76 ? -2.348 -23.281 8.172 1 93.69 76 HIS A N 1
ATOM 589 C CA . HIS A 1 76 ? -1.449 -23.938 7.219 1 93.69 76 HIS A CA 1
ATOM 590 C C . HIS A 1 76 ? -0.216 -24.5 7.918 1 93.69 76 HIS A C 1
ATOM 592 O O . HIS A 1 76 ? 0.237 -25.594 7.598 1 93.69 76 HIS A O 1
ATOM 598 N N . TRP A 1 77 ? 0.304 -23.734 8.898 1 94.31 77 TRP A N 1
ATOM 599 C CA . TRP A 1 77 ? 1.478 -24.188 9.641 1 94.31 77 TRP A CA 1
ATOM 600 C C . TRP A 1 77 ? 1.145 -25.406 10.492 1 94.31 77 TRP A C 1
ATOM 602 O O . TRP A 1 77 ? 1.97 -26.312 10.648 1 94.31 77 TRP A O 1
ATOM 612 N N . LEU A 1 78 ? -0.059 -25.391 11.008 1 92.56 78 LEU A N 1
ATOM 613 C CA . LEU A 1 78 ? -0.514 -26.516 11.812 1 92.56 78 LEU A CA 1
ATOM 614 C C . LEU A 1 78 ? -0.617 -27.781 10.969 1 92.56 78 LEU A C 1
ATOM 616 O O . LEU A 1 78 ? -0.178 -28.859 11.391 1 92.56 78 LEU A O 1
ATOM 620 N N . SER A 1 79 ? -1.207 -27.625 9.789 1 91.75 79 SER A N 1
ATOM 621 C CA . SER A 1 79 ? -1.329 -28.75 8.883 1 91.75 79 SER A CA 1
ATOM 622 C C . SER A 1 79 ? 0.041 -29.281 8.461 1 91.75 79 SER A C 1
ATOM 624 O O . SER A 1 79 ? 0.239 -30.484 8.344 1 91.75 79 SER A O 1
ATOM 626 N N . GLN A 1 80 ? 0.921 -28.391 8.234 1 92.75 80 GLN A N 1
ATOM 627 C CA . GLN A 1 80 ? 2.271 -28.781 7.844 1 92.75 80 GLN A CA 1
ATOM 628 C C . GLN A 1 80 ? 2.99 -29.5 8.984 1 92.75 80 GLN A C 1
ATOM 630 O O . GLN A 1 80 ? 3.691 -30.484 8.758 1 92.75 80 GLN A O 1
ATOM 635 N N . SER A 1 81 ? 2.814 -29.031 10.203 1 91.81 81 SER A N 1
ATOM 636 C CA . SER A 1 81 ? 3.533 -29.547 11.367 1 91.81 81 SER A CA 1
ATOM 637 C C . SER A 1 81 ? 3.104 -30.984 11.68 1 91.81 81 SER A C 1
ATOM 639 O O . SER A 1 81 ? 3.84 -31.719 12.336 1 91.81 81 SER A O 1
ATOM 641 N N . LYS A 1 82 ? 1.968 -31.422 11.203 1 89.38 82 LYS A N 1
ATOM 642 C CA . LYS A 1 82 ? 1.471 -32.781 11.438 1 89.38 82 LYS A CA 1
ATOM 643 C C . LYS A 1 82 ? 2.301 -33.812 10.68 1 89.38 82 LYS A C 1
ATOM 645 O O . LYS A 1 82 ? 2.473 -34.938 11.148 1 89.38 82 LYS A O 1
ATOM 650 N N . TYR A 1 83 ? 2.811 -33.375 9.508 1 89.56 83 TYR A N 1
ATOM 651 C CA . TYR A 1 83 ? 3.48 -34.344 8.641 1 89.56 83 TYR A CA 1
ATOM 652 C C . TYR A 1 83 ? 4.949 -34 8.453 1 89.56 83 TYR A C 1
ATOM 654 O O . TYR A 1 83 ? 5.801 -34.875 8.32 1 89.56 83 TYR A O 1
ATOM 662 N N . ASP A 1 84 ? 5.23 -32.719 8.414 1 89.19 84 ASP A N 1
ATOM 663 C CA . ASP A 1 84 ? 6.551 -32.188 8.055 1 89.19 84 ASP A CA 1
ATOM 664 C C . ASP A 1 84 ? 7.352 -31.812 9.297 1 89.19 84 ASP A C 1
ATOM 666 O O . ASP A 1 84 ? 6.973 -30.906 10.031 1 89.19 84 ASP A O 1
ATOM 670 N N . VAL A 1 85 ? 8.422 -32.406 9.516 1 84.31 85 VAL A N 1
ATOM 671 C CA . VAL A 1 85 ? 9.242 -32.219 10.703 1 84.31 85 VAL A CA 1
ATOM 672 C C . VAL A 1 85 ? 10.07 -30.938 10.57 1 84.31 85 VAL A C 1
ATOM 674 O O . VAL A 1 85 ? 10.648 -30.453 11.547 1 84.31 85 VAL A O 1
ATOM 677 N N . SER A 1 86 ? 10.016 -30.297 9.438 1 86.06 86 SER A N 1
ATOM 678 C CA . SER A 1 86 ? 10.836 -29.125 9.188 1 86.06 86 SER A CA 1
ATOM 679 C C . SER A 1 86 ? 10.273 -27.891 9.906 1 86.06 86 SER A C 1
ATOM 681 O O . SER A 1 86 ? 10.945 -26.859 10 1 86.06 86 SER A O 1
ATOM 683 N N . VAL A 1 87 ? 9.109 -27.938 10.508 1 88.31 87 VAL A N 1
ATOM 684 C CA . VAL A 1 87 ? 8.516 -26.828 11.234 1 88.31 87 VAL A CA 1
ATOM 685 C C . VAL A 1 87 ? 9.086 -26.766 12.648 1 88.31 87 VAL A C 1
ATOM 687 O O . VAL A 1 87 ? 8.844 -27.672 13.461 1 88.31 87 VAL A O 1
ATOM 690 N N . PRO A 1 88 ? 9.781 -25.719 12.891 1 83.44 88 PRO A N 1
ATOM 691 C CA . PRO A 1 88 ? 10.422 -25.625 14.203 1 83.44 88 PRO A CA 1
ATOM 692 C C . PRO A 1 88 ? 9.414 -25.484 15.344 1 83.44 88 PRO A C 1
ATOM 694 O O . PRO A 1 88 ? 8.383 -24.828 15.172 1 83.44 88 PRO A O 1
ATOM 697 N N . SER A 1 89 ? 9.773 -26.031 16.484 1 85.62 89 SER A N 1
ATOM 698 C CA . SER A 1 89 ? 8.906 -25.953 17.656 1 85.62 89 SER A CA 1
ATOM 699 C C . SER A 1 89 ? 8.773 -24.516 18.156 1 85.62 89 SER A C 1
ATOM 701 O O . SER A 1 89 ? 7.707 -24.109 18.609 1 85.62 89 SER A O 1
ATOM 703 N N . GLU A 1 90 ? 9.852 -23.797 18.047 1 87.25 90 GLU A N 1
ATOM 704 C CA . GLU A 1 90 ? 9.836 -22.406 18.469 1 87.25 90 GLU A CA 1
ATOM 705 C C . GLU A 1 90 ? 8.875 -21.578 17.609 1 87.25 90 GLU A C 1
ATOM 707 O O . GLU A 1 90 ? 8.242 -20.641 18.109 1 87.25 90 GLU A O 1
ATOM 712 N N . PHE A 1 91 ? 8.805 -22.062 16.5 1 90.38 91 PHE A N 1
ATOM 713 C CA . PHE A 1 91 ? 7.895 -21.391 15.57 1 90.38 91 PHE A CA 1
ATOM 714 C C . PHE A 1 91 ? 6.445 -21.594 15.984 1 90.38 91 PHE A C 1
ATOM 716 O O . PHE A 1 91 ? 5.656 -20.656 16 1 90.38 91 PHE A O 1
ATOM 723 N N . MET A 1 92 ? 6.113 -22.719 16.375 1 92.19 92 MET A N 1
ATOM 724 C CA . MET A 1 92 ? 4.754 -23.031 16.812 1 92.19 92 MET A CA 1
ATOM 725 C C . MET A 1 92 ? 4.449 -22.375 18.156 1 92.19 92 MET A C 1
ATOM 727 O O . MET A 1 92 ? 3.324 -21.922 18.391 1 92.19 92 MET A O 1
ATOM 731 N N . GLN A 1 93 ? 5.473 -22.25 18.953 1 92.25 93 GLN A N 1
ATOM 732 C CA . GLN A 1 93 ? 5.301 -21.594 20.234 1 92.25 93 GLN A CA 1
ATOM 733 C C . GLN A 1 93 ? 5.02 -20.094 20.047 1 92.25 93 GLN A C 1
ATOM 735 O O . GLN A 1 93 ? 4.176 -19.531 20.75 1 92.25 93 GLN A O 1
ATOM 740 N N . ALA A 1 94 ? 5.754 -19.547 19.188 1 92 94 ALA A N 1
ATOM 741 C CA . ALA A 1 94 ? 5.559 -18.125 18.891 1 92 94 ALA A CA 1
ATOM 742 C C . ALA A 1 94 ? 4.129 -17.859 18.438 1 92 94 ALA A C 1
ATOM 744 O O . ALA A 1 94 ? 3.547 -16.828 18.781 1 92 94 ALA A O 1
ATOM 745 N N . HIS A 1 95 ? 3.553 -18.734 17.719 1 93.25 95 HIS A N 1
ATOM 746 C CA . HIS A 1 95 ? 2.203 -18.531 17.203 1 93.25 95 HIS A CA 1
ATOM 747 C C . HIS A 1 95 ? 1.159 -18.781 18.281 1 93.25 95 HIS A C 1
ATOM 749 O O . HIS A 1 95 ? 0.09 -18.172 18.281 1 93.25 95 HIS A O 1
ATOM 755 N N . GLU A 1 96 ? 1.511 -19.734 19.219 1 95.31 96 GLU A N 1
ATOM 756 C CA . GLU A 1 96 ? 0.629 -19.906 20.359 1 95.31 96 GLU A CA 1
ATOM 757 C C . GLU A 1 96 ? 0.558 -18.609 21.188 1 95.31 96 GLU A C 1
ATOM 759 O O . GLU A 1 96 ? -0.528 -18.188 21.578 1 95.31 96 GLU A O 1
ATOM 764 N N . GLU A 1 97 ? 1.678 -18.031 21.406 1 93.94 97 GLU A N 1
ATOM 765 C CA . GLU A 1 97 ? 1.742 -16.781 22.156 1 93.94 97 GLU A CA 1
ATOM 766 C C . GLU A 1 97 ? 1.032 -15.656 21.422 1 93.94 97 GLU A C 1
ATOM 768 O O . GLU A 1 97 ? 0.396 -14.805 22.047 1 93.94 97 GLU A O 1
ATOM 773 N N . LEU A 1 98 ? 1.204 -15.641 20.141 1 93.62 98 LEU A N 1
ATOM 774 C CA . LEU A 1 98 ? 0.536 -14.633 19.328 1 93.62 98 LEU A CA 1
ATOM 775 C C . LEU A 1 98 ? -0.978 -14.727 19.484 1 93.62 98 LEU A C 1
ATOM 777 O O . LEU A 1 98 ? -1.652 -13.703 19.625 1 93.62 98 LEU A O 1
ATOM 781 N N . LEU A 1 99 ? -1.523 -15.938 19.469 1 95.25 99 LEU A N 1
ATOM 782 C CA . LEU A 1 99 ? -2.963 -16.141 19.609 1 95.25 99 LEU A CA 1
ATOM 783 C C . LEU A 1 99 ? -3.445 -15.734 21 1 95.25 99 LEU A C 1
ATOM 785 O O . LEU A 1 99 ? -4.5 -15.117 21.141 1 95.25 99 LEU A O 1
ATOM 789 N N . ARG A 1 100 ? -2.666 -16.016 22.016 1 95.44 100 ARG A N 1
ATOM 790 C CA . ARG A 1 100 ? -3.014 -15.617 23.375 1 95.44 100 ARG A CA 1
ATOM 791 C C . ARG A 1 100 ? -3.023 -14.094 23.5 1 95.44 100 ARG A C 1
ATOM 793 O O . ARG A 1 100 ? -3.889 -13.531 24.172 1 95.44 100 ARG A O 1
ATOM 800 N N . SER A 1 101 ? -2.096 -13.523 22.875 1 94.25 101 SER A N 1
ATOM 801 C CA . SER A 1 101 ? -2.012 -12.062 22.891 1 94.25 101 SER A CA 1
ATOM 802 C C . SER A 1 101 ? -3.219 -11.43 22.219 1 94.25 101 SER A C 1
ATOM 804 O O . SER A 1 101 ? -3.734 -10.406 22.688 1 94.25 101 SER A O 1
ATOM 806 N N . HIS A 1 102 ? -3.674 -12.016 21.141 1 94.62 102 HIS A N 1
ATOM 807 C CA . HIS A 1 102 ? -4.793 -11.461 20.391 1 94.62 102 HIS A CA 1
ATOM 808 C C . HIS A 1 102 ? -6.105 -11.641 21.156 1 94.62 102 HIS A C 1
ATOM 810 O O . HIS A 1 102 ? -7.07 -10.914 20.906 1 94.62 102 HIS A O 1
ATOM 816 N N . LEU A 1 103 ? -6.141 -12.602 22.062 1 95.19 103 LEU A N 1
ATOM 817 C CA . LEU A 1 103 ? -7.328 -12.773 22.891 1 95.19 103 LEU A CA 1
ATOM 818 C C . LEU A 1 103 ? -7.387 -11.711 23.984 1 95.19 103 LEU A C 1
ATOM 820 O O . LEU A 1 103 ? -8.461 -11.422 24.531 1 95.19 103 LEU A O 1
ATOM 824 N N . GLU A 1 104 ? -6.242 -11.078 24.266 1 95.31 104 GLU A N 1
ATOM 825 C CA . GLU A 1 104 ? -6.18 -10.039 25.297 1 95.31 104 GLU A CA 1
ATOM 826 C C . GLU A 1 104 ? -6.535 -8.672 24.719 1 95.31 104 GLU A C 1
ATOM 828 O O . GLU A 1 104 ? -6.875 -7.75 25.453 1 95.31 104 GLU A O 1
ATOM 833 N N . VAL A 1 105 ? -6.516 -8.508 23.422 1 93.81 105 VAL A N 1
ATOM 834 C CA . VAL A 1 105 ? -6.668 -7.219 22.766 1 93.81 105 VAL A CA 1
ATOM 835 C C . VAL A 1 105 ? -8.07 -6.672 23.031 1 93.81 105 VAL A C 1
ATOM 837 O O . VAL A 1 105 ? -8.227 -5.547 23.5 1 93.81 105 VAL A O 1
ATOM 840 N N . PRO A 1 106 ? -9.156 -7.453 22.812 1 92.81 106 PRO A N 1
ATOM 841 C CA . PRO A 1 106 ? -10.492 -6.914 23.094 1 92.81 106 PRO A CA 1
ATOM 842 C C . PRO A 1 106 ? -10.703 -6.637 24.578 1 92.81 106 PRO A C 1
ATOM 844 O O . PRO A 1 106 ? -11.438 -5.715 24.938 1 92.81 106 PRO A O 1
ATOM 847 N N . SER A 1 107 ? -10.062 -7.441 25.438 1 94.5 107 SER A N 1
ATOM 848 C CA . SER A 1 107 ? -10.141 -7.199 26.875 1 94.5 107 SER A CA 1
ATOM 849 C C . SER A 1 107 ? -9.594 -5.82 27.234 1 94.5 107 SER A C 1
ATOM 851 O O . SER A 1 107 ? -10.211 -5.09 28.016 1 94.5 107 SER A O 1
ATOM 853 N N . ARG A 1 108 ? -8.531 -5.453 26.656 1 94.56 108 ARG A N 1
ATOM 854 C CA . ARG A 1 108 ? -7.906 -4.164 26.938 1 94.56 108 ARG A CA 1
ATOM 855 C C . ARG A 1 108 ? -8.727 -3.021 26.344 1 94.56 108 ARG A C 1
ATOM 857 O O . ARG A 1 108 ? -8.883 -1.975 26.984 1 94.56 108 ARG A O 1
ATOM 864 N N . LYS A 1 109 ? -9.25 -3.182 25.172 1 92.81 109 LYS A N 1
ATOM 865 C CA . LYS A 1 109 ? -10.055 -2.152 24.531 1 92.81 109 LYS A CA 1
ATOM 866 C C . LYS A 1 109 ? -11.344 -1.895 25.312 1 92.81 109 LYS A C 1
ATOM 868 O O . LYS A 1 109 ? -11.719 -0.743 25.531 1 92.81 109 LYS A O 1
ATOM 873 N N . LEU A 1 110 ? -11.992 -2.965 25.781 1 91.38 110 LEU A N 1
ATOM 874 C CA . LEU A 1 110 ? -13.227 -2.84 26.547 1 91.38 110 LEU A CA 1
ATOM 875 C C . LEU A 1 110 ? -12.953 -2.217 27.922 1 91.38 110 LEU A C 1
ATOM 877 O O . LEU A 1 110 ? -13.773 -1.447 28.422 1 91.38 110 LEU A O 1
ATOM 881 N N . ALA A 1 111 ? -11.812 -2.541 28.422 1 92.31 111 ALA A N 1
ATOM 882 C CA . ALA A 1 111 ? -11.438 -1.957 29.719 1 92.31 111 ALA A CA 1
ATOM 883 C C . ALA A 1 111 ? -11.258 -0.447 29.594 1 92.31 111 ALA A C 1
ATOM 885 O O . ALA A 1 111 ? -11.672 0.305 30.484 1 92.31 111 ALA A O 1
ATOM 886 N N . LEU A 1 112 ? -10.656 0.005 28.547 1 93 112 LEU A N 1
ATOM 887 C CA . LEU A 1 112 ? -10.453 1.436 28.344 1 93 112 LEU A CA 1
ATOM 888 C C . LEU A 1 112 ? -11.773 2.125 28 1 93 112 LEU A C 1
ATOM 890 O O . LEU A 1 112 ? -11.992 3.281 28.375 1 93 112 LEU A O 1
ATOM 894 N N . GLY A 1 113 ? -12.602 1.383 27.234 1 88.5 113 GLY A N 1
ATOM 895 C CA . GLY A 1 113 ? -13.93 1.914 27 1 88.5 113 GLY A CA 1
ATOM 896 C C . GLY A 1 113 ? -14.727 2.125 28.281 1 88.5 113 GLY A C 1
ATOM 897 O O . GLY A 1 113 ? -15.406 3.143 28.438 1 88.5 113 GLY A O 1
ATOM 898 N N . HIS A 1 114 ? -14.586 1.2 29.172 1 88.75 114 HIS A N 1
ATOM 899 C CA . HIS A 1 114 ? -15.242 1.297 30.484 1 88.75 114 HIS A CA 1
ATOM 900 C C . HIS A 1 114 ? -14.68 2.461 31.297 1 88.75 114 HIS A C 1
ATOM 902 O O . HIS A 1 114 ? -15.43 3.186 31.938 1 88.75 114 HIS A O 1
ATOM 908 N N . LEU A 1 115 ? -13.398 2.613 31.234 1 90.94 115 LEU A N 1
ATOM 909 C CA . LEU A 1 115 ? -12.773 3.738 31.906 1 90.94 115 LEU A CA 1
ATOM 910 C C . LEU A 1 115 ? -13.281 5.066 31.359 1 90.94 115 LEU A C 1
ATOM 912 O O . LEU A 1 115 ? -13.578 5.988 32.125 1 90.94 115 LEU A O 1
ATOM 916 N N . TYR A 1 116 ? -13.375 5.16 30.062 1 88.38 116 TYR A N 1
ATOM 917 C CA . TYR A 1 116 ? -13.828 6.383 29.422 1 88.38 116 TYR A CA 1
ATOM 918 C C . TYR A 1 116 ? -15.234 6.75 29.859 1 88.38 116 TYR A C 1
ATOM 920 O O . TYR A 1 116 ? -15.539 7.926 30.078 1 88.38 116 TYR A O 1
ATOM 928 N N . ALA A 1 117 ? -16.062 5.801 30.016 1 82.56 117 ALA A N 1
ATOM 929 C CA . ALA A 1 117 ? -17.422 6.027 30.484 1 82.56 117 ALA A CA 1
ATOM 930 C C . ALA A 1 117 ? -17.438 6.535 31.922 1 82.56 117 ALA A C 1
ATOM 932 O O . ALA A 1 117 ? -18.266 7.391 32.281 1 82.56 117 ALA A O 1
ATOM 933 N N . ARG A 1 118 ? -16.547 6 32.688 1 86.69 118 ARG A N 1
ATOM 934 C CA . ARG A 1 118 ? -16.453 6.434 34.062 1 86.69 118 ARG A CA 1
ATOM 935 C C . ARG A 1 118 ? -15.922 7.859 34.156 1 86.69 118 ARG A C 1
ATOM 937 O O . ARG A 1 118 ? -16.312 8.625 35.031 1 86.69 118 ARG A O 1
ATOM 944 N N . LEU A 1 119 ? -15.055 8.203 33.281 1 89.94 119 LEU A N 1
ATOM 945 C CA . LEU A 1 119 ? -14.523 9.555 33.219 1 89.94 119 LEU A CA 1
ATOM 946 C C . LEU A 1 119 ? -15.609 10.562 32.875 1 89.94 119 LEU A C 1
ATOM 948 O O . LEU A 1 119 ? -15.672 11.656 33.438 1 89.94 119 LEU A O 1
ATOM 952 N N . ILE A 1 120 ? -16.453 10.227 31.984 1 83.31 120 ILE A N 1
ATOM 953 C CA . ILE A 1 120 ? -17.547 11.102 31.562 1 83.31 120 ILE A CA 1
ATOM 954 C C . ILE A 1 120 ? -18.562 11.25 32.688 1 83.31 120 ILE A C 1
ATOM 956 O O . ILE A 1 120 ? -19.078 12.344 32.906 1 83.31 120 ILE A O 1
ATOM 960 N N . THR A 1 121 ? -18.781 10.172 33.344 1 81.25 121 THR A N 1
ATOM 961 C CA . THR A 1 121 ? -19.703 10.211 34.469 1 81.25 121 THR A CA 1
ATOM 962 C C . THR A 1 121 ? -19.172 11.117 35.562 1 81.25 121 THR A C 1
ATOM 964 O O . THR A 1 121 ? -19.938 11.852 36.219 1 81.25 121 THR A O 1
ATOM 967 N N . GLU A 1 122 ? -17.891 11.031 35.75 1 87.06 122 GLU A N 1
ATOM 968 C CA . GLU A 1 122 ? -17.281 11.922 36.75 1 87.06 122 GLU A CA 1
ATOM 969 C C . GLU A 1 122 ? -17.484 13.383 36.375 1 87.06 122 GLU A C 1
ATOM 971 O O . GLU A 1 122 ? -17.781 14.219 37.219 1 87.06 122 GLU A O 1
ATOM 976 N N . TRP A 1 123 ? -17.359 13.711 35.188 1 83.56 123 TRP A N 1
ATOM 977 C CA . TRP A 1 123 ? -17.469 15.078 34.688 1 83.56 123 TRP A CA 1
ATOM 978 C C . TRP A 1 123 ? -18.906 15.578 34.781 1 83.56 123 TRP A C 1
ATOM 980 O O . TRP A 1 123 ? -19.141 16.734 35.156 1 83.56 123 TRP A O 1
ATOM 990 N N . MET A 1 124 ? -19.812 14.75 34.5 1 73.44 124 MET A N 1
ATOM 991 C CA . MET A 1 124 ? -21.234 15.117 34.531 1 73.44 124 MET A CA 1
ATOM 992 C C . MET A 1 124 ? -21.703 15.328 35.969 1 73.44 124 MET A C 1
ATOM 994 O O . MET A 1 124 ? -22.5 16.219 36.25 1 73.44 124 MET A O 1
ATOM 998 N N . THR A 1 125 ? -21.25 14.453 36.844 1 75.06 125 THR A N 1
ATOM 999 C CA . THR A 1 125 ? -21.656 14.562 38.219 1 75.06 125 THR A CA 1
ATOM 1000 C C . THR A 1 125 ? -21.062 15.82 38.875 1 75.06 125 THR A C 1
ATOM 1002 O O . THR A 1 125 ? -21.703 16.469 39.688 1 75.06 125 THR A O 1
ATOM 1005 N N . ALA A 1 126 ? -19.938 16.062 38.531 1 68.62 126 ALA A N 1
ATOM 1006 C CA . ALA A 1 126 ? -19.281 17.266 39.031 1 68.62 126 ALA A CA 1
ATOM 1007 C C . ALA A 1 126 ? -19.984 18.531 38.562 1 68.62 126 ALA A C 1
ATOM 1009 O O . ALA A 1 126 ? -20.047 19.516 39.312 1 68.62 126 ALA A O 1
ATOM 1010 N N . SER A 1 127 ? -20.531 18.5 37.375 1 59.38 127 SER A N 1
ATOM 1011 C CA . SER A 1 127 ? -21.203 19.656 36.844 1 59.38 127 SER A CA 1
ATOM 1012 C C . SER A 1 127 ? -22.547 19.906 37.5 1 59.38 127 SER A C 1
ATOM 1014 O O . SER A 1 127 ? -23.031 21.047 37.562 1 59.38 127 SER A O 1
ATOM 1016 N N . LEU A 1 128 ? -23.234 18.766 38 1 52.81 128 LEU A N 1
ATOM 1017 C CA . LEU A 1 128 ? -24.547 18.875 38.656 1 52.81 128 LEU A CA 1
ATOM 1018 C C . LEU A 1 128 ? -24.391 19.281 40.094 1 52.81 128 LEU A C 1
ATOM 1020 O O . LEU A 1 128 ? -25.328 19.812 40.688 1 52.81 128 LEU A O 1
ATOM 1024 N N . SER A 1 129 ? -23.406 18.688 40.75 1 48.09 129 SER A N 1
ATOM 1025 C CA . SER A 1 129 ? -23.281 19 42.156 1 48.09 129 SER A CA 1
ATOM 1026 C C . SER A 1 129 ? -22.953 20.484 42.375 1 48.09 129 SER A C 1
ATOM 1028 O O . SER A 1 129 ? -22 21 41.781 1 48.09 129 SER A O 1
ATOM 1030 N N . ASP A 1 130 ? -24.031 21.219 42.469 1 43.38 130 ASP A N 1
ATOM 1031 C CA . ASP A 1 130 ? -23.969 22.609 42.875 1 43.38 130 ASP A CA 1
ATOM 1032 C C . ASP A 1 130 ? -22.906 22.828 43.969 1 43.38 130 ASP A C 1
ATOM 1034 O O . ASP A 1 130 ? -23.203 22.812 45.156 1 43.38 130 ASP A O 1
ATOM 1038 N N . ARG A 1 131 ? -21.938 22.094 44.094 1 41.41 131 ARG A N 1
ATOM 1039 C CA . ARG A 1 131 ? -21.094 22.422 45.25 1 41.41 131 ARG A CA 1
ATOM 1040 C C . ARG A 1 131 ? -20.891 23.922 45.375 1 41.41 131 ARG A C 1
ATOM 1042 O O . ARG A 1 131 ? -20.547 24.594 44.375 1 41.41 131 ARG A O 1
ATOM 1049 N N . PRO A 1 132 ? -21.328 24.438 46.469 1 34.47 132 PRO A N 1
ATOM 1050 C CA . PRO A 1 132 ? -20.969 25.812 46.812 1 34.47 132 PRO A CA 1
ATOM 1051 C C . PRO A 1 132 ? -19.484 26.094 46.625 1 34.47 132 PRO A C 1
ATOM 1053 O O . PRO A 1 132 ? -18.641 25.234 46.875 1 34.47 132 PRO A O 1
ATOM 1056 N N . ALA A 1 133 ? -19.109 26.844 45.656 1 36 133 ALA A N 1
ATOM 1057 C CA . ALA A 1 133 ? -17.781 27.438 45.75 1 36 133 ALA A CA 1
ATOM 1058 C C . ALA A 1 133 ? -17.281 27.469 47.188 1 36 133 ALA A C 1
ATOM 1060 O O . ALA A 1 133 ? -18.016 27.828 48.094 1 36 133 ALA A O 1
ATOM 1061 N N . SER A 1 134 ? -16.531 26.531 47.688 1 33.06 134 SER A N 1
ATOM 1062 C CA . SER A 1 134 ? -15.93 26.75 49 1 33.06 134 SER A CA 1
ATOM 1063 C C . SER A 1 134 ? -15.836 28.234 49.344 1 33.06 134 SER A C 1
ATOM 1065 O O . SER A 1 134 ? -15.281 29.016 48.562 1 33.06 134 SER A O 1
ATOM 1067 N N . GLU A 1 135 ? -16.656 28.828 50.156 1 32.69 135 GLU A N 1
ATOM 1068 C CA . GLU A 1 135 ? -17.047 30.125 50.688 1 32.69 135 GLU A CA 1
ATOM 1069 C C . GLU A 1 135 ? -15.828 30.969 51.062 1 32.69 135 GLU A C 1
ATOM 1071 O O . GLU A 1 135 ? -15.852 32.188 50.938 1 32.69 135 GLU A O 1
ATOM 1076 N N . GLU A 1 136 ? -14.875 30.391 52.062 1 32.81 136 GLU A N 1
ATOM 1077 C CA . GLU A 1 136 ? -14.055 31.281 52.875 1 32.81 136 GLU A CA 1
ATOM 1078 C C . GLU A 1 136 ? -13.023 32 52.031 1 32.81 136 GLU A C 1
ATOM 1080 O O . GLU A 1 136 ? -12.844 33.219 52.188 1 32.81 136 GLU A O 1
ATOM 1085 N N . GLU A 1 137 ? -11.914 31.281 51.688 1 36.12 137 GLU A N 1
ATOM 1086 C CA . GLU A 1 137 ? -10.719 31.891 51.125 1 36.12 137 GLU A CA 1
ATOM 1087 C C . GLU A 1 137 ? -10.984 32.438 49.719 1 36.12 137 GLU A C 1
ATOM 1089 O O . GLU A 1 137 ? -10.164 33.188 49.188 1 36.12 137 GLU A O 1
ATOM 1094 N N . SER A 1 138 ? -11.93 31.969 49.031 1 38.28 138 SER A N 1
ATOM 1095 C CA . SER A 1 138 ? -12.445 32.375 47.719 1 38.28 138 SER A CA 1
ATOM 1096 C C . SER A 1 138 ? -13.211 33.688 47.812 1 38.28 138 SER A C 1
ATOM 1098 O O . SER A 1 138 ? -13.641 34.219 46.781 1 38.28 138 SER A O 1
ATOM 1100 N N . TYR A 1 139 ? -13.656 33.938 48.906 1 38.47 139 TYR A N 1
ATOM 1101 C CA . TYR A 1 139 ? -14.375 35.156 49.156 1 38.47 139 TYR A CA 1
ATOM 1102 C C . TYR A 1 139 ? -13.508 36.375 48.844 1 38.47 139 TYR A C 1
ATOM 1104 O O . TYR A 1 139 ? -13.992 37.375 48.281 1 38.47 139 TYR A O 1
ATOM 1112 N N . GLU A 1 140 ? -12.289 36.219 49.375 1 39.75 140 GLU A N 1
ATOM 1113 C CA . GLU A 1 140 ? -11.43 37.375 49.062 1 39.75 140 GLU A CA 1
ATOM 1114 C C . GLU A 1 140 ? -11.234 37.531 47.562 1 39.75 140 GLU A C 1
ATOM 1116 O O . GLU A 1 140 ? -11.258 38.656 47.062 1 39.75 140 GLU A O 1
ATOM 1121 N N . VAL A 1 141 ? -10.953 36.406 46.969 1 48.5 141 VAL A N 1
ATOM 1122 C CA . VAL A 1 141 ? -10.758 36.5 45.531 1 48.5 141 VAL A CA 1
ATOM 1123 C C . VAL A 1 141 ? -12.062 36.906 44.844 1 48.5 141 VAL A C 1
ATOM 1125 O O . VAL A 1 141 ? -12.062 37.75 43.938 1 48.5 141 VAL A O 1
ATOM 1128 N N . LEU A 1 142 ? -13.156 36.281 45.406 1 50.59 142 LEU A N 1
ATOM 1129 C CA . LEU A 1 142 ? -14.453 36.688 44.906 1 50.59 142 LEU A CA 1
ATOM 1130 C C . LEU A 1 142 ? -14.758 38.125 45.25 1 50.59 142 LEU A C 1
ATOM 1132 O O . LEU A 1 142 ? -15.305 38.875 44.438 1 50.59 142 LEU A O 1
ATOM 1136 N N . ASP A 1 143 ? -14.375 38.5 46.531 1 51.91 143 ASP A N 1
ATOM 1137 C CA . ASP A 1 143 ? -14.609 39.875 46.969 1 51.91 143 ASP A CA 1
ATOM 1138 C C . ASP A 1 143 ? -13.734 40.844 46.156 1 51.91 143 ASP A C 1
ATOM 1140 O O . ASP A 1 143 ? -14.195 41.938 45.781 1 51.91 143 ASP A O 1
ATOM 1144 N N . GLN A 1 144 ? -12.531 40.344 45.906 1 58.03 144 GLN A N 1
ATOM 1145 C CA . GLN A 1 144 ? -11.656 41.188 45.125 1 58.03 144 GLN A CA 1
ATOM 1146 C C . GLN A 1 144 ? -12.156 41.312 43.688 1 58.03 144 GLN A C 1
ATOM 1148 O O . GLN A 1 144 ? -12.055 42.375 43.062 1 58.03 144 GLN A O 1
ATOM 1153 N N . GLN A 1 145 ? -12.703 40.25 43.25 1 63.31 145 GLN A N 1
ATOM 1154 C CA . GLN A 1 145 ? -13.266 40.281 41.906 1 63.31 145 GLN A CA 1
ATOM 1155 C C . GLN A 1 145 ? -14.508 41.188 41.875 1 63.31 145 GLN A C 1
ATOM 1157 O O . GLN A 1 145 ? -14.703 41.938 40.906 1 63.31 145 GLN A O 1
ATOM 1162 N N . LYS A 1 146 ? -15.312 41 42.906 1 64.5 146 LYS A N 1
ATOM 1163 C CA . LYS A 1 146 ? -16.516 41.844 42.969 1 64.5 146 LYS A CA 1
ATOM 1164 C C . LYS A 1 146 ? -16.141 43.312 43.094 1 64.5 146 LYS A C 1
ATOM 1166 O O . LYS A 1 146 ? -16.797 44.156 42.5 1 64.5 146 LYS A O 1
ATOM 1171 N N . GLU A 1 147 ? -15.117 43.469 43.906 1 69.12 147 GLU A N 1
ATOM 1172 C CA . GLU A 1 147 ? -14.664 44.844 44.062 1 69.12 147 GLU A CA 1
ATOM 1173 C C . GLU A 1 147 ? -14.094 45.375 42.75 1 69.12 147 GLU A C 1
ATOM 1175 O O . GLU A 1 147 ? -14.336 46.531 42.406 1 69.12 147 GLU A O 1
ATOM 1180 N N . ARG A 1 148 ? -13.406 44.594 42.062 1 75.81 148 ARG A N 1
ATOM 1181 C CA . ARG A 1 148 ? -12.852 45 40.75 1 75.81 148 ARG A CA 1
ATOM 1182 C C . ARG A 1 148 ? -13.953 45.25 39.75 1 75.81 148 ARG A C 1
ATOM 1184 O O . ARG A 1 148 ? -13.852 46.188 38.938 1 75.81 148 ARG A O 1
ATOM 1191 N N . LEU A 1 149 ? -14.93 44.5 39.875 1 78.12 149 LEU A N 1
ATOM 1192 C CA . LEU A 1 149 ? -16.047 44.688 38.969 1 78.12 149 LEU A CA 1
ATOM 1193 C C . LEU A 1 149 ? -16.812 45.969 39.281 1 78.12 149 LEU A C 1
ATOM 1195 O O . LEU A 1 149 ? -17.234 46.688 38.375 1 78.12 149 LEU A O 1
ATOM 1199 N N . GLN A 1 150 ? -16.969 46.156 40.562 1 80 150 GLN A N 1
ATOM 1200 C CA . GLN A 1 150 ? -17.656 47.375 40.969 1 80 150 GLN A CA 1
ATOM 1201 C C . GLN A 1 150 ? -16.859 48.594 40.562 1 80 150 GLN A C 1
ATOM 1203 O O . GLN A 1 150 ? -17.422 49.594 40.125 1 80 150 GLN A O 1
ATOM 1208 N N . GLU A 1 151 ? -15.633 48.469 40.75 1 82.75 151 GLU A N 1
ATOM 1209 C CA . GLU A 1 151 ? -14.773 49.562 40.344 1 82.75 151 GLU A CA 1
ATOM 1210 C C . GLU A 1 151 ? -14.844 49.812 38.844 1 82.75 151 GLU A C 1
ATOM 1212 O O . GLU A 1 151 ? -14.805 50.969 38.375 1 82.75 151 GLU A O 1
ATOM 1217 N N . LEU A 1 152 ? -14.906 48.844 38.094 1 85.19 152 LEU A N 1
ATOM 1218 C CA . LEU A 1 152 ? -15.031 48.969 36.625 1 85.19 152 LEU A CA 1
ATOM 1219 C C . LEU A 1 152 ? -16.344 49.625 36.25 1 85.19 152 LEU A C 1
ATOM 1221 O O . LEU A 1 152 ? -16.359 50.531 35.406 1 85.19 152 LEU A O 1
ATOM 1225 N N . CYS A 1 153 ? -17.391 49.281 36.906 1 85.5 153 CYS A N 1
ATOM 1226 C CA . CYS A 1 153 ? -18.688 49.844 36.625 1 85.5 153 CYS A CA 1
ATOM 1227 C C . CYS A 1 153 ? -18.734 51.312 37 1 85.5 153 CYS A C 1
ATOM 1229 O O . CYS A 1 153 ? -19.297 52.156 36.281 1 85.5 153 CYS A O 1
ATOM 1231 N N . ASP A 1 154 ? -18.109 51.562 38.156 1 86.69 154 ASP A N 1
ATOM 1232 C CA . ASP A 1 154 ? -18.047 52.938 38.625 1 86.69 154 ASP A CA 1
ATOM 1233 C C . ASP A 1 154 ? -17.266 53.812 37.656 1 86.69 154 ASP A C 1
ATOM 1235 O O . ASP A 1 154 ? -17.656 54.938 37.344 1 86.69 154 ASP A O 1
ATOM 1239 N N . LYS A 1 155 ? -16.219 53.344 37.281 1 88.56 155 LYS A N 1
ATOM 1240 C CA . LYS A 1 155 ? -15.406 54.062 36.312 1 88.56 155 LYS A CA 1
ATOM 1241 C C . LYS A 1 155 ? -16.141 54.25 35 1 88.56 155 LYS A C 1
ATOM 1243 O O . LYS A 1 155 ? -16.062 55.312 34.375 1 88.56 155 LYS A O 1
ATOM 1248 N N . PHE A 1 156 ? -16.781 53.281 34.594 1 90.25 156 PHE A N 1
ATOM 1249 C CA . PHE A 1 156 ? -17.578 53.344 33.375 1 90.25 156 PHE A CA 1
ATOM 1250 C C . PHE A 1 156 ? -18.625 54.438 33.469 1 90.25 156 PHE A C 1
ATOM 1252 O O . PHE A 1 156 ? -18.797 55.219 32.531 1 90.25 156 PHE A O 1
ATOM 1259 N N . GLU A 1 157 ? -19.281 54.5 34.562 1 88.94 157 GLU A N 1
ATOM 1260 C CA . GLU A 1 157 ? -20.328 55.469 34.75 1 88.94 157 GLU A CA 1
ATOM 1261 C C . GLU A 1 157 ? -19.766 56.906 34.781 1 88.94 157 GLU A C 1
ATOM 1263 O O . GLU A 1 157 ? -20.375 57.844 34.25 1 88.94 157 GLU A O 1
ATOM 1268 N N . ARG A 1 158 ? -18.672 56.938 35.344 1 89.88 158 ARG A N 1
ATOM 1269 C CA . ARG A 1 158 ? -18.031 58.25 35.438 1 89.88 158 ARG A CA 1
ATOM 1270 C C . ARG A 1 158 ? -17.562 58.75 34.094 1 89.88 158 ARG A C 1
ATOM 1272 O O . ARG A 1 158 ? -17.625 59.938 33.781 1 89.88 158 ARG A O 1
ATOM 1279 N N . VAL A 1 159 ? -17.172 57.875 33.25 1 91.25 159 VAL A N 1
ATOM 1280 C CA . VAL A 1 159 ? -16.547 58.25 31.984 1 91.25 159 VAL A CA 1
ATOM 1281 C C . VAL A 1 159 ? -17.609 58.344 30.906 1 91.25 159 VAL A C 1
ATOM 1283 O O . VAL A 1 159 ? -17.656 59.344 30.156 1 91.25 159 VAL A O 1
ATOM 1286 N N . VAL A 1 160 ? -18.531 57.5 30.859 1 93.25 160 VAL A N 1
ATOM 1287 C CA . VAL A 1 160 ? -19.391 57.312 29.719 1 93.25 160 VAL A CA 1
ATOM 1288 C C . VAL A 1 160 ? -20.531 58.344 29.734 1 93.25 160 VAL A C 1
ATOM 1290 O O . VAL A 1 160 ? -20.984 58.781 28.688 1 93.25 160 VAL A O 1
ATOM 1293 N N . PHE A 1 161 ? -21.016 58.781 30.922 1 93.38 161 PHE A N 1
ATOM 1294 C CA . PHE A 1 161 ? -22.203 59.594 30.984 1 93.38 161 PHE A CA 1
ATOM 1295 C C . PHE A 1 161 ? -21.828 61.062 31.109 1 93.38 161 PHE A C 1
ATOM 1297 O O . PHE A 1 161 ? -22.703 61.938 31.188 1 93.38 161 PHE A O 1
ATOM 1304 N N . GLU A 1 162 ? -20.547 61.344 31.078 1 93.19 162 GLU A N 1
ATOM 1305 C CA . GLU A 1 162 ? -20.062 62.719 31.062 1 93.19 162 GLU A CA 1
ATOM 1306 C C . GLU A 1 162 ? -19.312 63 29.766 1 93.19 162 GLU A C 1
ATOM 1308 O O . GLU A 1 162 ? -18.359 62.312 29.422 1 93.19 162 GLU A O 1
ATOM 1313 N N . PRO A 1 163 ? -19.797 64 29.125 1 92.44 163 PRO A N 1
ATOM 1314 C CA . PRO A 1 163 ? -19.141 64.312 27.859 1 92.44 163 PRO A CA 1
ATOM 1315 C C . PRO A 1 163 ? -17.719 64.875 28.047 1 92.44 163 PRO A C 1
ATOM 1317 O O . PRO A 1 163 ? -17.422 65.5 29.031 1 92.44 163 PRO A O 1
ATOM 1320 N N . LEU A 1 164 ? -16.812 64.438 27.266 1 92.81 164 LEU A N 1
ATOM 1321 C CA . LEU A 1 164 ? -15.477 65.062 27.156 1 92.81 164 LEU A CA 1
ATOM 1322 C C . LEU A 1 164 ? -15.453 66.188 26.125 1 92.81 164 LEU A C 1
ATOM 1324 O O . LEU A 1 164 ? -15.672 65.938 24.938 1 92.81 164 LEU A O 1
ATOM 1328 N N . GLU A 1 165 ? -15.195 67.312 26.562 1 88.88 165 GLU A N 1
ATOM 1329 C CA . GLU A 1 165 ? -15.305 68.5 25.688 1 88.88 165 GLU A CA 1
ATOM 1330 C C . GLU A 1 165 ? -14.023 68.688 24.891 1 88.88 165 GLU A C 1
ATOM 1332 O O . GLU A 1 165 ? -12.93 68.75 25.453 1 88.88 165 GLU A O 1
ATOM 1337 N N . THR A 1 166 ? -14.094 68.5 23.625 1 93.75 166 THR A N 1
ATOM 1338 C CA . THR A 1 166 ? -13.055 68.812 22.672 1 93.75 166 THR A CA 1
ATOM 1339 C C . THR A 1 166 ? -13.531 69.938 21.75 1 93.75 166 THR A C 1
ATOM 1341 O O . THR A 1 166 ? -14.727 70.25 21.672 1 93.75 166 THR A O 1
ATOM 1344 N N . ASP A 1 167 ? -12.562 70.688 21.156 1 94.62 167 ASP A N 1
ATOM 1345 C CA . ASP A 1 167 ? -12.883 71.812 20.328 1 94.62 167 ASP A CA 1
ATOM 1346 C C . ASP A 1 167 ? -13.008 71.438 18.859 1 94.62 167 ASP A C 1
ATOM 1348 O O . ASP A 1 167 ? -12.008 71.125 18.203 1 94.62 167 ASP A O 1
ATOM 1352 N N . GLU A 1 168 ? -14.219 71.438 18.344 1 94.38 168 GLU A N 1
ATOM 1353 C CA . GLU A 1 168 ? -14.492 71.062 16.969 1 94.38 168 GLU A CA 1
ATOM 1354 C C . GLU A 1 168 ? -13.742 71.938 15.977 1 94.38 168 GLU A C 1
ATOM 1356 O O . GLU A 1 168 ? -13.266 71.438 14.945 1 94.38 168 GLU A O 1
ATOM 1361 N N . ILE A 1 169 ? -13.68 73.188 16.234 1 94.12 169 ILE A N 1
ATOM 1362 C CA . ILE A 1 169 ? -13.016 74.125 15.336 1 94.12 169 ILE A CA 1
ATOM 1363 C C . ILE A 1 169 ? -11.516 73.812 15.312 1 94.12 169 ILE A C 1
ATOM 1365 O O . ILE A 1 169 ? -10.891 73.812 14.25 1 94.12 169 ILE A O 1
ATOM 1369 N N . GLU A 1 170 ? -10.977 73.625 16.484 1 95.5 170 GLU A N 1
ATOM 1370 C CA . GLU A 1 170 ? -9.555 73.312 16.578 1 95.5 170 GLU A CA 1
ATOM 1371 C C . GLU A 1 170 ? -9.234 72.062 15.836 1 95.5 170 GLU A C 1
ATOM 1373 O O . GLU A 1 170 ? -8.203 71.938 15.164 1 95.5 170 GLU A O 1
ATOM 1378 N N . ILE A 1 171 ? -10.109 71.062 15.938 1 96.38 171 ILE A N 1
ATOM 1379 C CA . ILE A 1 171 ? -9.914 69.75 15.273 1 96.38 171 ILE A CA 1
ATOM 1380 C C . ILE A 1 171 ? -9.953 69.938 13.766 1 96.38 171 ILE A C 1
ATOM 1382 O O . ILE A 1 171 ? -9.094 69.438 13.047 1 96.38 171 ILE A O 1
ATOM 1386 N N . ASP A 1 172 ? -10.922 70.688 13.312 1 94.88 172 ASP A N 1
ATOM 1387 C CA . ASP A 1 172 ? -11.07 70.875 11.875 1 94.88 172 ASP A CA 1
ATOM 1388 C C . ASP A 1 172 ? -9.859 71.625 11.312 1 94.88 172 ASP A C 1
ATOM 1390 O O . ASP A 1 172 ? -9.367 71.312 10.234 1 94.88 172 ASP A O 1
ATOM 1394 N N . LEU A 1 173 ? -9.336 72.688 12.07 1 94.38 173 LEU A N 1
ATOM 1395 C CA . LEU A 1 173 ? -8.18 73.438 11.641 1 94.38 173 LEU A CA 1
ATOM 1396 C C . LEU A 1 173 ? -6.926 72.562 11.602 1 94.38 173 LEU A C 1
ATOM 1398 O O . LEU A 1 173 ? -6.125 72.688 10.672 1 94.38 173 LEU A O 1
ATOM 1402 N N . TYR A 1 174 ? -6.793 71.812 12.578 1 95.06 174 TYR A N 1
ATOM 1403 C CA . TYR A 1 174 ? -5.637 70.938 12.648 1 95.06 174 TYR A CA 1
ATOM 1404 C C . TYR A 1 174 ? -5.637 69.938 11.5 1 95.06 174 TYR A C 1
ATOM 1406 O O . TYR A 1 174 ? -4.598 69.688 10.883 1 95.06 174 TYR A O 1
ATOM 1414 N N . LEU A 1 175 ? -6.781 69.312 11.172 1 94.56 175 LEU A N 1
ATOM 1415 C CA . LEU A 1 175 ? -6.895 68.312 10.102 1 94.56 175 LEU A CA 1
ATOM 1416 C C . LEU A 1 175 ? -6.641 69 8.742 1 94.56 175 LEU A C 1
ATOM 1418 O O . LEU A 1 175 ? -6.012 68.375 7.867 1 94.56 175 LEU A O 1
ATOM 1422 N N . LYS A 1 176 ? -7.094 70.188 8.617 1 91.31 176 LYS A N 1
ATOM 1423 C CA . LYS A 1 176 ? -6.844 70.938 7.371 1 91.31 176 LYS A CA 1
ATOM 1424 C C . LYS A 1 176 ? -5.352 71.188 7.172 1 91.31 176 LYS A C 1
ATOM 1426 O O . LYS A 1 176 ? -4.832 71 6.066 1 91.31 176 LYS A O 1
ATOM 1431 N N . GLU A 1 177 ? -4.758 71.5 8.25 1 90.69 177 GLU A N 1
ATOM 1432 C CA . GLU A 1 177 ? -3.316 71.75 8.188 1 90.69 177 GLU A CA 1
ATOM 1433 C C . GLU A 1 177 ? -2.566 70.438 7.891 1 90.69 177 GLU A C 1
ATOM 1435 O O . GLU A 1 177 ? -1.607 70.438 7.117 1 90.69 177 GLU A O 1
ATOM 1440 N N . LEU A 1 178 ? -2.998 69.438 8.453 1 91.5 178 LEU A N 1
ATOM 1441 C CA . LEU A 1 178 ? -2.338 68.125 8.32 1 91.5 178 LEU A CA 1
ATOM 1442 C C . LEU A 1 178 ? -2.484 67.562 6.898 1 91.5 178 LEU A C 1
ATOM 1444 O O . LEU A 1 178 ? -1.532 67.062 6.336 1 91.5 178 LEU A O 1
ATOM 1448 N N . PHE A 1 179 ? -3.633 67.688 6.254 1 90.06 179 PHE A N 1
ATOM 1449 C CA . PHE A 1 179 ? -3.914 67.062 4.973 1 90.06 179 PHE A CA 1
ATOM 1450 C C . PHE A 1 179 ? -3.631 68 3.82 1 90.06 179 PHE A C 1
ATOM 1452 O O . PHE A 1 179 ? -3.477 67.562 2.674 1 90.06 179 PHE A O 1
ATOM 1459 N N . GLN A 1 180 ? -3.725 69.312 3.957 1 75.62 180 GLN A N 1
ATOM 1460 C CA . GLN A 1 180 ? -3.414 70.25 2.891 1 75.62 180 GLN A CA 1
ATOM 1461 C C . GLN A 1 180 ? -1.906 70.375 2.725 1 75.62 180 GLN A C 1
ATOM 1463 O O . GLN A 1 180 ? -1.427 70.688 1.631 1 75.62 180 GLN A O 1
ATOM 1468 N N . GLY A 1 181 ? -1.091 69.625 3.746 1 61.5 181 GLY A N 1
ATOM 1469 C CA . GLY A 1 181 ? 0.36 69.562 3.658 1 61.5 181 GLY A CA 1
ATOM 1470 C C . GLY A 1 181 ? 0.977 70.938 3.271 1 61.5 181 GLY A C 1
ATOM 1471 O O . GLY A 1 181 ? 0.276 71.938 3.172 1 61.5 181 GLY A O 1
ATOM 1472 N N . GLU A 1 182 ? 2.324 71.062 3.381 1 51.22 182 GLU A N 1
ATOM 1473 C CA . GLU A 1 182 ? 3.016 72.125 2.707 1 51.22 182 GLU A CA 1
ATOM 1474 C C . GLU A 1 182 ? 2.684 72.188 1.219 1 51.22 182 GLU A C 1
ATOM 1476 O O . GLU A 1 182 ? 2.963 71.188 0.495 1 51.22 182 GLU A O 1
ATOM 1481 N N . GLN A 1 183 ? 2.064 73.188 0.667 1 52.28 183 GLN A N 1
ATOM 1482 C CA . GLN A 1 183 ? 1.691 73.875 -0.559 1 52.28 183 GLN A CA 1
ATOM 1483 C C . GLN A 1 183 ? 1.338 72.875 -1.668 1 52.28 183 GLN A C 1
ATOM 1485 O O . GLN A 1 183 ? 1.43 73.188 -2.852 1 52.28 183 GLN A O 1
ATOM 1490 N N . SER A 1 184 ? 1.066 71.375 -1.319 1 60.84 184 SER A N 1
ATOM 1491 C CA . SER A 1 184 ? 1.074 70.688 -2.6 1 60.84 184 SER A CA 1
ATOM 1492 C C . SER A 1 184 ? -0.343 70.438 -3.123 1 60.84 184 SER A C 1
ATOM 1494 O O . SER A 1 184 ? -1.266 70.188 -2.348 1 60.84 184 SER A O 1
ATOM 1496 N N . GLU A 1 185 ? -0.71 70.938 -4.18 1 70.25 185 GLU A N 1
ATOM 1497 C CA . GLU A 1 185 ? -1.903 70.75 -5.004 1 70.25 185 GLU A CA 1
ATOM 1498 C C . GLU A 1 185 ? -2.367 69.312 -5.016 1 70.25 185 GLU A C 1
ATOM 1500 O O . GLU A 1 185 ? -3.57 69 -5.02 1 70.25 185 GLU A O 1
ATOM 1505 N N . GLU A 1 186 ? -1.491 68.375 -4.719 1 74.75 186 GLU A N 1
ATOM 1506 C CA . GLU A 1 186 ? -1.823 67 -4.809 1 74.75 186 GLU A CA 1
ATOM 1507 C C . GLU A 1 186 ? -2.512 66.5 -3.535 1 74.75 186 GLU A C 1
ATOM 1509 O O . GLU A 1 186 ? -3.416 65.625 -3.596 1 74.75 186 GLU A O 1
ATOM 1514 N N . GLY A 1 187 ? -2.225 66.938 -2.367 1 78.06 187 GLY A N 1
ATOM 1515 C CA . GLY A 1 187 ? -2.877 66.562 -1.118 1 78.06 187 GLY A CA 1
ATOM 1516 C C . GLY A 1 187 ? -4.324 67.062 -1.05 1 78.06 187 GLY A C 1
ATOM 1517 O O . GLY A 1 187 ? -5.191 66.312 -0.599 1 78.06 187 GLY A O 1
ATOM 1518 N N . ALA A 1 188 ? -4.539 68.125 -1.565 1 82.81 188 ALA A N 1
ATOM 1519 C CA . ALA A 1 188 ? -5.895 68.688 -1.576 1 82.81 188 ALA A CA 1
ATOM 1520 C C . ALA A 1 188 ? -6.797 67.875 -2.516 1 82.81 188 ALA A C 1
ATOM 1522 O O . ALA A 1 188 ? -7.973 67.688 -2.221 1 82.81 188 ALA A O 1
ATOM 1523 N N . LYS A 1 189 ? -6.195 67.562 -3.625 1 85.31 189 LYS A N 1
ATOM 1524 C CA . LYS A 1 189 ? -6.953 66.75 -4.586 1 85.31 189 LYS A CA 1
ATOM 1525 C C . LYS A 1 189 ? -7.293 65.375 -4.012 1 85.31 189 LYS A C 1
ATOM 1527 O O . LYS A 1 189 ? -8.406 64.875 -4.188 1 85.31 189 LYS A O 1
ATOM 1532 N N . SER A 1 190 ? -6.363 64.812 -3.389 1 88 190 SER A N 1
ATOM 1533 C CA . SER A 1 190 ? -6.574 63.469 -2.803 1 88 190 SER A CA 1
ATOM 1534 C C . SER A 1 190 ? -7.617 63.531 -1.691 1 88 190 SER A C 1
ATOM 1536 O O . SER A 1 190 ? -8.43 62.594 -1.555 1 88 190 SER A O 1
ATOM 1538 N N . LEU A 1 191 ? -7.57 64.5 -0.896 1 91.06 191 LEU A N 1
ATOM 1539 C CA . LEU A 1 191 ? -8.547 64.625 0.177 1 91.06 191 LEU A CA 1
ATOM 1540 C C . LEU A 1 191 ? -9.945 64.875 -0.39 1 91.06 191 LEU A C 1
ATOM 1542 O O . LEU A 1 191 ? -10.93 64.375 0.143 1 91.06 191 LEU A O 1
ATOM 1546 N N . LYS A 1 192 ? -10.016 65.688 -1.433 1 91.19 192 LYS A N 1
ATOM 1547 C CA . LYS A 1 192 ? -11.297 65.938 -2.078 1 91.19 192 LYS A CA 1
ATOM 1548 C C . LYS A 1 192 ? -11.898 64.625 -2.604 1 91.19 192 LYS A C 1
ATOM 1550 O O . LYS A 1 192 ? -13.094 64.375 -2.418 1 91.19 192 LYS A O 1
ATOM 1555 N N . THR A 1 193 ? -11.102 63.844 -3.24 1 92 193 THR A N 1
ATOM 1556 C CA . THR A 1 193 ? -11.562 62.562 -3.758 1 92 193 THR A CA 1
ATOM 1557 C C . THR A 1 193 ? -12.016 61.656 -2.621 1 92 193 THR A C 1
ATOM 1559 O O . THR A 1 193 ? -13.016 60.938 -2.75 1 92 193 THR A O 1
ATOM 1562 N N . LEU A 1 194 ? -11.258 61.625 -1.556 1 94.25 194 LEU A N 1
ATOM 1563 C CA . LEU A 1 194 ? -11.609 60.812 -0.387 1 94.25 194 LEU A CA 1
ATOM 1564 C C . LEU A 1 194 ? -12.953 61.25 0.183 1 94.25 194 LEU A C 1
ATOM 1566 O O . LEU A 1 194 ? -13.812 60.438 0.466 1 94.25 194 LEU A O 1
ATOM 1570 N N . ARG A 1 195 ? -13.172 62.531 0.335 1 95.44 195 ARG A N 1
ATOM 1571 C CA . ARG A 1 195 ? -14.414 63.094 0.867 1 95.44 195 ARG A CA 1
ATOM 1572 C C . ARG A 1 195 ? -15.594 62.781 -0.041 1 95.44 195 ARG A C 1
ATOM 1574 O O . ARG A 1 195 ? -16.672 62.438 0.438 1 95.44 195 ARG A O 1
ATOM 1581 N N . GLU A 1 196 ? -15.375 62.844 -1.293 1 95.19 196 GLU A N 1
ATOM 1582 C CA . GLU A 1 196 ? -16.422 62.531 -2.258 1 95.19 196 GLU A CA 1
ATOM 1583 C C . GLU A 1 196 ? -16.797 61.031 -2.215 1 95.19 196 GLU A C 1
ATOM 1585 O O . GLU A 1 196 ? -17.969 60.688 -2.273 1 95.19 196 GLU A O 1
ATOM 1590 N N . THR A 1 197 ? -15.82 60.25 -2.16 1 95.5 197 THR A N 1
ATOM 1591 C CA . THR A 1 197 ? -16.062 58.812 -2.105 1 95.5 197 THR A CA 1
ATOM 1592 C C . THR A 1 197 ? -16.875 58.469 -0.868 1 95.5 197 THR A C 1
ATOM 1594 O O . THR A 1 197 ? -17.812 57.656 -0.95 1 95.5 197 THR A O 1
ATOM 1597 N N . ILE A 1 198 ? -16.5 58.969 0.3 1 97.06 198 ILE A N 1
ATOM 1598 C CA . ILE A 1 198 ? -17.219 58.688 1.549 1 97.06 198 ILE A CA 1
ATOM 1599 C C . ILE A 1 198 ? -18.625 59.281 1.479 1 97.06 198 ILE A C 1
ATOM 1601 O O . ILE A 1 198 ? -19.594 58.594 1.85 1 97.06 198 ILE A O 1
ATOM 1605 N N . GLY A 1 199 ? -18.766 60.438 0.979 1 96.62 199 GLY A N 1
ATOM 1606 C CA . GLY A 1 199 ? -20.062 61.062 0.826 1 96.62 199 GLY A CA 1
ATOM 1607 C C . GLY A 1 199 ? -21 60.25 -0.081 1 96.62 199 GLY A C 1
ATOM 1608 O O . GLY A 1 199 ? -22.172 60.094 0.233 1 96.62 199 GLY A O 1
ATOM 1609 N N . ASP A 1 200 ? -20.484 59.875 -1.179 1 96 200 ASP A N 1
ATOM 1610 C CA . ASP A 1 200 ? -21.266 59.094 -2.127 1 96 200 ASP A CA 1
ATOM 1611 C C . ASP A 1 200 ? -21.703 57.75 -1.506 1 96 200 ASP A C 1
ATOM 1613 O O . ASP A 1 200 ? -22.828 57.312 -1.738 1 96 200 ASP A O 1
ATOM 1617 N N . SER A 1 201 ? -20.812 57.219 -0.83 1 95.88 201 SER A N 1
ATOM 1618 C CA . SER A 1 201 ? -21.141 55.938 -0.186 1 95.88 201 SER A CA 1
ATOM 1619 C C . SER A 1 201 ? -22.25 56.125 0.838 1 95.88 201 SER A C 1
ATOM 1621 O O . SER A 1 201 ? -23.109 55.25 0.994 1 95.88 201 SER A O 1
ATOM 1623 N N . CYS A 1 202 ? -22.188 57.188 1.615 1 95.69 202 CYS A N 1
ATOM 1624 C CA . CYS A 1 202 ? -23.266 57.469 2.564 1 95.69 202 CYS A CA 1
ATOM 1625 C C . CYS A 1 202 ? -24.609 57.594 1.855 1 95.69 202 CYS A C 1
ATOM 1627 O O . CYS A 1 202 ? -25.609 57.031 2.316 1 95.69 202 CYS A O 1
ATOM 1629 N N . ARG A 1 203 ? -24.641 58.219 0.75 1 94.06 203 ARG A N 1
ATOM 1630 C CA . ARG A 1 203 ? -25.875 58.406 -0.015 1 94.06 203 ARG A CA 1
ATOM 1631 C C . ARG A 1 203 ? -26.375 57.062 -0.555 1 94.06 203 ARG A C 1
ATOM 1633 O O . ARG A 1 203 ? -27.578 56.812 -0.608 1 94.06 203 ARG A O 1
ATOM 1640 N N . GLU A 1 204 ? -25.453 56.344 -0.896 1 94.44 204 GLU A N 1
ATOM 1641 C CA . GLU A 1 204 ? -25.812 55.031 -1.411 1 94.44 204 GLU A CA 1
ATOM 1642 C C . GLU A 1 204 ? -26.359 54.125 -0.304 1 94.44 204 GLU A C 1
ATOM 1644 O O . GLU A 1 204 ? -27.406 53.5 -0.477 1 94.44 204 GLU A O 1
ATOM 1649 N N . ILE A 1 205 ? -25.703 54.031 0.812 1 94.56 205 ILE A N 1
ATOM 1650 C CA . ILE A 1 205 ? -26.078 53.156 1.91 1 94.56 205 ILE A CA 1
ATOM 1651 C C . ILE A 1 205 ? -27.422 53.594 2.49 1 94.56 205 ILE A C 1
ATOM 1653 O O . ILE A 1 205 ? -28.328 52.75 2.678 1 94.56 205 ILE A O 1
ATOM 1657 N N . PHE A 1 206 ? -27.562 54.844 2.779 1 93.56 206 PHE A N 1
ATOM 1658 C CA . PHE A 1 206 ? -28.75 55.344 3.443 1 93.56 206 PHE A CA 1
ATOM 1659 C C . PHE A 1 206 ? -29.875 55.594 2.436 1 93.56 206 PHE A C 1
ATOM 1661 O O . PHE A 1 206 ? -31.031 55.75 2.816 1 93.56 206 PHE A O 1
ATOM 1668 N N . GLY A 1 207 ? -29.562 55.531 1.148 1 90.25 207 GLY A N 1
ATOM 1669 C CA . GLY A 1 207 ? -30.562 55.719 0.107 1 90.25 207 GLY A CA 1
ATOM 1670 C C . GLY A 1 207 ? -31.188 54.406 -0.364 1 90.25 207 GLY A C 1
ATOM 1671 O O . GLY A 1 207 ? -32.156 54.406 -1.105 1 90.25 207 GLY A O 1
ATOM 1672 N N . GLU A 1 208 ? -30.656 53.344 0.11 1 90.31 208 GLU A N 1
ATOM 1673 C CA . GLU A 1 208 ? -31.188 52.062 -0.289 1 90.31 208 GLU A CA 1
ATOM 1674 C C . GLU A 1 208 ? -32.625 51.844 0.231 1 90.31 208 GLU A C 1
ATOM 1676 O O . GLU A 1 208 ? -32.938 52.25 1.353 1 90.31 208 GLU A O 1
ATOM 1681 N N . LYS A 1 209 ? -33.531 51.219 -0.501 1 85 209 LYS A N 1
ATOM 1682 C CA . LYS A 1 209 ? -34.938 51.062 -0.123 1 85 209 LYS A CA 1
ATOM 1683 C C . LYS A 1 209 ? -35.156 49.781 0.668 1 85 209 LYS A C 1
ATOM 1685 O O . LYS A 1 209 ? -35.875 49.781 1.651 1 85 209 LYS A O 1
ATOM 1690 N N . ALA A 1 210 ? -34.562 48.656 0.204 1 88.94 210 ALA A N 1
ATOM 1691 C CA . ALA A 1 210 ? -34.719 47.375 0.872 1 88.94 210 ALA A CA 1
ATOM 1692 C C . ALA A 1 210 ? -33.406 46.594 0.843 1 88.94 210 ALA A C 1
ATOM 1694 O O . ALA A 1 210 ? -33.25 45.625 0.091 1 88.94 210 ALA A O 1
ATOM 1695 N N . PRO A 1 211 ? -32.562 46.906 1.836 1 93.06 211 PRO A N 1
ATOM 1696 C CA . PRO A 1 211 ? -31.234 46.281 1.772 1 93.06 211 PRO A CA 1
ATOM 1697 C C . PRO A 1 211 ? -31.203 44.875 2.377 1 93.06 211 PRO A C 1
ATOM 1699 O O . PRO A 1 211 ? -30.281 44.125 2.117 1 93.06 211 PRO A O 1
ATOM 1702 N N . PHE A 1 212 ? -32.188 44.562 3.113 1 93.06 212 PHE A N 1
ATOM 1703 C CA . PHE A 1 212 ? -32.125 43.281 3.834 1 93.06 212 PHE A CA 1
ATOM 1704 C C . PHE A 1 212 ? -32.812 42.188 3.047 1 93.06 212 PHE A C 1
ATOM 1706 O O . PHE A 1 212 ? -34 42.312 2.691 1 93.06 212 PHE A O 1
ATOM 1713 N N . ASP A 1 213 ? -32.062 41.219 2.717 1 91.88 213 ASP A N 1
ATOM 1714 C CA . ASP A 1 213 ? -32.531 39.969 2.145 1 91.88 213 ASP A CA 1
ATOM 1715 C C . ASP A 1 213 ? -31.906 38.781 2.846 1 91.88 213 ASP A C 1
ATOM 1717 O O . ASP A 1 213 ? -31.234 38.938 3.869 1 91.88 213 ASP A O 1
ATOM 1721 N N . SER A 1 214 ? -32.219 37.625 2.375 1 87.56 214 SER A N 1
ATOM 1722 C CA . SER A 1 214 ? -31.703 36.438 3.033 1 87.56 214 SER A CA 1
ATOM 1723 C C . SER A 1 214 ? -30.172 36.406 3.014 1 87.56 214 SER A C 1
ATOM 1725 O O . SER A 1 214 ? -29.547 35.969 3.986 1 87.56 214 SER A O 1
ATOM 1727 N N . THR A 1 215 ? -29.594 36.812 1.984 1 88.88 215 THR A N 1
ATOM 1728 C CA . THR A 1 215 ? -28.141 36.844 1.859 1 88.88 215 THR A CA 1
ATOM 1729 C C . THR A 1 215 ? -27.516 37.875 2.803 1 88.88 215 THR A C 1
ATOM 1731 O O . THR A 1 215 ? -26.547 37.562 3.502 1 88.88 215 THR A O 1
ATOM 1734 N N . THR A 1 216 ? -28.062 38.969 2.82 1 92.25 216 THR A N 1
ATOM 1735 C CA . THR A 1 216 ? -27.578 40.031 3.684 1 92.25 216 THR A CA 1
ATOM 1736 C C . THR A 1 216 ? -27.719 39.656 5.152 1 92.25 216 THR A C 1
ATOM 1738 O O . THR A 1 216 ? -26.812 39.906 5.953 1 92.25 216 THR A O 1
ATOM 1741 N N . LEU A 1 217 ? -28.797 39.062 5.449 1 90.44 217 LEU A N 1
ATOM 1742 C CA . LEU A 1 217 ? -29.031 38.656 6.836 1 90.44 217 LEU A CA 1
ATOM 1743 C C . LEU A 1 217 ? -28.047 37.594 7.266 1 90.44 217 LEU A C 1
ATOM 1745 O O . LEU A 1 217 ? -27.609 37.562 8.422 1 90.44 217 LEU A O 1
ATOM 1749 N N . THR A 1 218 ? -27.844 36.781 6.336 1 89 218 THR A N 1
ATOM 1750 C CA . THR A 1 218 ? -26.922 35.688 6.656 1 89 218 THR A CA 1
ATOM 1751 C C . THR A 1 218 ? -25.547 36.219 7.047 1 89 218 THR A C 1
ATOM 1753 O O . THR A 1 218 ? -25 35.844 8.07 1 89 218 THR A O 1
ATOM 1756 N N . TRP A 1 219 ? -24.938 37.094 6.277 1 89.38 219 TRP A N 1
ATOM 1757 C CA . TRP A 1 219 ? -23.609 37.594 6.633 1 89.38 219 TRP A CA 1
ATOM 1758 C C . TRP A 1 219 ? -23.688 38.531 7.836 1 89.38 219 TRP A C 1
ATOM 1760 O O . TRP A 1 219 ? -22.719 38.625 8.602 1 89.38 219 TRP A O 1
ATOM 1770 N N . CYS A 1 220 ? -24.734 39.188 8.117 1 90.56 220 CYS A N 1
ATOM 1771 C CA . CYS A 1 220 ? -24.875 40 9.312 1 90.56 220 CYS A CA 1
ATOM 1772 C C . CYS A 1 220 ? -24.906 39.156 10.57 1 90.56 220 CYS A C 1
ATOM 1774 O O . CYS A 1 220 ? -24.203 39.438 11.547 1 90.56 220 CYS A O 1
ATOM 1776 N N . ILE A 1 221 ? -25.688 38.094 10.477 1 88.12 221 ILE A N 1
ATOM 1777 C CA . ILE A 1 221 ? -25.828 37.25 11.633 1 88.12 221 ILE A CA 1
ATOM 1778 C C . ILE A 1 221 ? -24.516 36.531 11.922 1 88.12 221 ILE A C 1
ATOM 1780 O O . ILE A 1 221 ? -24.094 36.438 13.078 1 88.12 221 ILE A O 1
ATOM 1784 N N . ASN A 1 222 ? -23.906 36.125 10.891 1 85.12 222 ASN A N 1
ATOM 1785 C CA . ASN A 1 222 ? -22.594 35.5 11.07 1 85.12 222 ASN A CA 1
ATOM 1786 C C . ASN A 1 222 ? -21.578 36.5 11.641 1 85.12 222 ASN A C 1
ATOM 1788 O O . ASN A 1 222 ? -20.719 36.125 12.438 1 85.12 222 ASN A O 1
ATOM 1792 N N . GLY A 1 223 ? -21.609 37.656 11.188 1 85.62 223 GLY A N 1
ATOM 1793 C CA . GLY A 1 223 ? -20.734 38.688 11.719 1 85.62 223 GLY A CA 1
ATOM 1794 C C . GLY A 1 223 ? -20.953 38.938 13.195 1 85.62 223 GLY A C 1
ATOM 1795 O O . GLY A 1 223 ? -19.984 39.125 13.945 1 85.62 223 GLY A O 1
ATOM 1796 N N . LEU A 1 224 ? -22.141 38.906 13.602 1 86.62 224 LEU A N 1
ATOM 1797 C CA . LEU A 1 224 ? -22.469 39.156 15 1 86.62 224 LEU A CA 1
ATOM 1798 C C . LEU A 1 224 ? -22.062 38 15.875 1 86.62 224 LEU A C 1
ATOM 1800 O O . LEU A 1 224 ? -21.641 38.188 17.016 1 86.62 224 LEU A O 1
ATOM 1804 N N . LEU A 1 225 ? -22.219 36.844 15.344 1 79.69 225 LEU A N 1
ATOM 1805 C CA . LEU A 1 225 ? -21.844 35.625 16.078 1 79.69 225 LEU A CA 1
ATOM 1806 C C . LEU A 1 225 ? -20.328 35.562 16.25 1 79.69 225 LEU A C 1
ATOM 1808 O O . LEU A 1 225 ? -19.844 35.062 17.266 1 79.69 225 LEU A O 1
ATOM 1812 N N . ALA A 1 226 ? -19.609 36.094 15.352 1 75.94 226 ALA A N 1
ATOM 1813 C CA . ALA A 1 226 ? -18.156 36.062 15.398 1 75.94 226 ALA A CA 1
ATOM 1814 C C . ALA A 1 226 ? -17.625 37.031 16.453 1 75.94 226 ALA A C 1
ATOM 1816 O O . ALA A 1 226 ? -16.594 36.781 17.078 1 75.94 226 ALA A O 1
ATOM 1817 N N . GLU A 1 227 ? -18.219 38.125 16.734 1 74.38 227 GLU A N 1
ATOM 1818 C CA . GLU A 1 227 ? -17.75 39.156 17.641 1 74.38 227 GLU A CA 1
ATOM 1819 C C . GLU A 1 227 ? -18.203 38.875 19.078 1 74.38 227 GLU A C 1
ATOM 1821 O O . GLU A 1 227 ? -17.688 39.438 20.031 1 74.38 227 GLU A O 1
ATOM 1826 N N . ASP A 1 228 ? -18.875 37.781 19.391 1 65.81 228 ASP A N 1
ATOM 1827 C CA . ASP A 1 228 ? -19.359 37.375 20.703 1 65.81 228 ASP A CA 1
ATOM 1828 C C . ASP A 1 228 ? -19.984 38.562 21.453 1 65.81 228 ASP A C 1
ATOM 1830 O O . ASP A 1 228 ? -19.688 38.781 22.625 1 65.81 228 ASP A O 1
ATOM 1834 N N . LEU A 1 229 ? -20.656 39.438 20.844 1 73.06 229 LEU A N 1
ATOM 1835 C CA . LEU A 1 229 ? -21.25 40.656 21.375 1 73.06 229 LEU A CA 1
ATOM 1836 C C . LEU A 1 229 ? -22.484 40.344 22.219 1 73.06 229 LEU A C 1
ATOM 1838 O O . LEU A 1 229 ? -22.703 40.969 23.25 1 73.06 229 LEU A O 1
ATOM 1842 N N . LEU A 1 230 ? -23.156 39.344 21.797 1 76.25 230 LEU A N 1
ATOM 1843 C CA . LEU A 1 230 ? -24.469 39.125 22.375 1 76.25 230 LEU A CA 1
ATOM 1844 C C . LEU A 1 230 ? -24.438 38 23.422 1 76.25 230 LEU A C 1
ATOM 1846 O O . LEU A 1 230 ? -23.469 37.25 23.469 1 76.25 230 LEU A O 1
ATOM 1850 N N . SER A 1 231 ? -25.406 38.062 24.297 1 75.81 231 SER A N 1
ATOM 1851 C CA . SER A 1 231 ? -25.531 37.031 25.312 1 75.81 231 SER A CA 1
ATOM 1852 C C . SER A 1 231 ? -25.703 35.656 24.688 1 75.81 231 SER A C 1
ATOM 1854 O O . SER A 1 231 ? -26.031 35.562 23.5 1 75.81 231 SER A O 1
ATOM 1856 N N . ASP A 1 232 ? -25.5 34.75 25.484 1 72.38 232 ASP A N 1
ATOM 1857 C CA . ASP A 1 232 ? -25.578 33.375 25.016 1 72.38 232 ASP A CA 1
ATOM 1858 C C . ASP A 1 232 ? -26.984 33.062 24.484 1 72.38 232 ASP A C 1
ATOM 1860 O O . ASP A 1 232 ? -27.141 32.344 23.5 1 72.38 232 ASP A O 1
ATOM 1864 N N . GLN A 1 233 ? -27.906 33.562 25.141 1 71.44 233 GLN A N 1
ATOM 1865 C CA . GLN A 1 233 ? -29.297 33.312 24.734 1 71.44 233 GLN A CA 1
ATOM 1866 C C . GLN A 1 233 ? -29.578 33.938 23.359 1 71.44 233 GLN A C 1
ATOM 1868 O O . GLN A 1 233 ? -30.203 33.312 22.516 1 71.44 233 GLN A O 1
ATOM 1873 N N . LYS A 1 234 ? -29.125 35.094 23.219 1 83.62 234 LYS A N 1
ATOM 1874 C CA . LYS A 1 234 ? -29.375 35.781 21.969 1 83.62 234 LYS A CA 1
ATOM 1875 C C . LYS A 1 234 ? -28.562 35.188 20.828 1 83.62 234 LYS A C 1
ATOM 1877 O O . LYS A 1 234 ? -29 35.188 19.672 1 83.62 234 LYS A O 1
ATOM 1882 N N . GLN A 1 235 ? -27.422 34.75 21.125 1 82.81 235 GLN A N 1
ATOM 1883 C CA . GLN A 1 235 ? -26.625 34.031 20.109 1 82.81 235 GLN A CA 1
ATOM 1884 C C . GLN A 1 235 ? -27.359 32.781 19.625 1 82.81 235 GLN A C 1
ATOM 1886 O O . GLN A 1 235 ? -27.312 32.469 18.438 1 82.81 235 GLN A O 1
ATOM 1891 N N . ALA A 1 236 ? -27.969 32.094 20.609 1 75.12 236 ALA A N 1
ATOM 1892 C CA . ALA A 1 236 ? -28.75 30.922 20.25 1 75.12 236 ALA A CA 1
ATOM 1893 C C . ALA A 1 236 ? -29.906 31.281 19.312 1 75.12 236 ALA A C 1
ATOM 1895 O O . ALA A 1 236 ? -30.203 30.547 18.375 1 75.12 236 ALA A O 1
ATOM 1896 N N . ILE A 1 237 ? -30.484 32.375 19.562 1 80.06 237 ILE A N 1
ATOM 1897 C CA . ILE A 1 237 ? -31.594 32.844 18.734 1 80.06 237 ILE A CA 1
ATOM 1898 C C . ILE A 1 237 ? -31.094 33.125 17.328 1 80.06 237 ILE A C 1
ATOM 1900 O O . ILE A 1 237 ? -31.75 32.812 16.344 1 80.06 237 ILE A O 1
ATOM 1904 N N . LEU A 1 238 ? -30.016 33.781 17.266 1 85.38 238 LEU A N 1
ATOM 1905 C CA . LEU A 1 238 ? -29.438 34.094 15.961 1 85.38 238 LEU A CA 1
ATOM 1906 C C . LEU A 1 238 ? -29.125 32.812 15.172 1 85.38 238 LEU A C 1
ATOM 1908 O O . LEU A 1 238 ? -29.344 32.781 13.961 1 85.38 238 LEU A O 1
ATOM 1912 N N . ARG A 1 239 ? -28.594 31.891 15.844 1 83.06 239 ARG A N 1
ATOM 1913 C CA . ARG A 1 239 ? -28.297 30.609 15.188 1 83.06 239 ARG A CA 1
ATOM 1914 C C . ARG A 1 239 ? -29.578 29.938 14.703 1 83.06 239 ARG A C 1
ATOM 1916 O O . ARG A 1 239 ? -29.594 29.312 13.641 1 83.06 239 ARG A O 1
ATOM 1923 N N . ASP A 1 240 ? -30.547 30.031 15.461 1 76.56 240 ASP A N 1
ATOM 1924 C CA . ASP A 1 240 ? -31.859 29.5 15.094 1 76.56 240 ASP A CA 1
ATOM 1925 C C . ASP A 1 240 ? -32.406 30.188 13.852 1 76.56 240 ASP A C 1
ATOM 1927 O O . ASP A 1 240 ? -33.062 29.562 13.016 1 76.56 240 ASP A O 1
ATOM 1931 N N . PHE A 1 241 ? -32.188 31.516 13.805 1 81.5 241 PHE A N 1
ATOM 1932 C CA . PHE A 1 241 ? -32.625 32.281 12.641 1 81.5 241 PHE A CA 1
ATOM 1933 C C . PHE A 1 241 ? -32 31.719 11.367 1 81.5 241 PHE A C 1
ATOM 1935 O O . PHE A 1 241 ? -32.656 31.641 10.328 1 81.5 241 PHE A O 1
ATOM 1942 N N . LEU A 1 242 ? -30.766 31.344 11.406 1 83.81 242 LEU A N 1
ATOM 1943 C CA . LEU A 1 242 ? -30.016 30.891 10.242 1 83.81 242 LEU A CA 1
ATOM 1944 C C . LEU A 1 242 ? -30.547 29.547 9.742 1 83.81 242 LEU A C 1
ATOM 1946 O O . LEU A 1 242 ? -30.453 29.25 8.555 1 83.81 242 LEU A O 1
ATOM 1950 N N . GLU A 1 243 ? -31.141 28.797 10.617 1 76.12 243 GLU A N 1
ATOM 1951 C CA . GLU A 1 243 ? -31.609 27.453 10.273 1 76.12 243 GLU A CA 1
ATOM 1952 C C . GLU A 1 243 ? -33 27.5 9.664 1 76.12 243 GLU A C 1
ATOM 1954 O O . GLU A 1 243 ? -33.438 26.547 9.008 1 76.12 243 GLU A O 1
ATOM 1959 N N . LYS A 1 244 ? -33.688 28.594 9.758 1 79.62 244 LYS A N 1
ATOM 1960 C CA . LYS A 1 244 ? -35.062 28.688 9.32 1 79.62 244 LYS A CA 1
ATOM 1961 C C . LYS A 1 244 ? -35.25 29.781 8.266 1 79.62 244 LYS A C 1
ATOM 1963 O O . LYS A 1 244 ? -35.438 30.953 8.602 1 79.62 244 LYS A O 1
ATOM 1968 N N . PRO A 1 245 ? -35.344 29.453 7.02 1 80.62 245 PRO A N 1
ATOM 1969 C CA . PRO A 1 245 ? -35.406 30.438 5.934 1 80.62 245 PRO A CA 1
ATOM 1970 C C . PRO A 1 245 ? -36.688 31.297 6.02 1 80.62 245 PRO A C 1
ATOM 1972 O O . PRO A 1 245 ? -36.656 32.469 5.656 1 80.62 245 PRO A O 1
ATOM 1975 N N . VAL A 1 246 ? -37.719 30.781 6.492 1 74.75 246 VAL A N 1
ATOM 1976 C CA . VAL A 1 246 ? -38.969 31.516 6.586 1 74.75 246 VAL A CA 1
ATOM 1977 C C . VAL A 1 246 ? -38.844 32.656 7.598 1 74.75 246 VAL A C 1
ATOM 1979 O O . VAL A 1 246 ? -39.344 33.75 7.375 1 74.75 246 VAL A O 1
ATOM 1982 N N . VAL A 1 247 ? -38.156 32.312 8.602 1 80.5 247 VAL A N 1
ATOM 1983 C CA . VAL A 1 247 ? -37.938 33.344 9.633 1 80.5 247 VAL A CA 1
ATOM 1984 C C . VAL A 1 247 ? -37.031 34.438 9.102 1 80.5 247 VAL A C 1
ATOM 1986 O O . VAL A 1 247 ? -37.219 35.625 9.398 1 80.5 247 VAL A O 1
ATOM 1989 N N . LEU A 1 248 ? -36.125 34.125 8.281 1 85.44 248 LEU A N 1
ATOM 1990 C CA . LEU A 1 248 ? -35.219 35.125 7.688 1 85.44 248 LEU A CA 1
ATOM 1991 C C . LEU A 1 248 ? -35.969 36.094 6.793 1 85.44 248 LEU A C 1
ATOM 1993 O O . LEU A 1 248 ? -35.625 37.281 6.754 1 85.44 248 LEU A O 1
ATOM 1997 N N . GLY A 1 249 ? -36.875 35.531 6.109 1 83 249 GLY A N 1
ATOM 1998 C CA . GLY A 1 249 ? -37.688 36.375 5.254 1 83 249 GLY A CA 1
ATOM 1999 C C . GLY A 1 249 ? -38.5 37.406 6.027 1 83 249 GLY A C 1
ATOM 2000 O O . GLY A 1 249 ? -38.594 38.562 5.625 1 83 249 GLY A O 1
ATOM 2001 N N . GLU A 1 250 ? -39.062 36.938 7.133 1 81.81 250 GLU A N 1
ATOM 2002 C CA . GLU A 1 250 ? -39.875 37.844 7.973 1 81.81 250 GLU A CA 1
ATOM 2003 C C . GLU A 1 250 ? -39 38.906 8.602 1 81.81 250 GLU A C 1
ATOM 2005 O O . GLU A 1 250 ? -39.406 40.062 8.695 1 81.81 250 GLU A O 1
ATOM 2010 N N . ILE A 1 251 ? -37.938 38.5 9.039 1 85.38 251 ILE A N 1
ATOM 2011 C CA . ILE A 1 251 ? -37 39.438 9.664 1 85.38 251 ILE A CA 1
ATOM 2012 C C . ILE A 1 251 ? -36.562 40.5 8.641 1 85.38 251 ILE A C 1
ATOM 2014 O O . ILE A 1 251 ? -36.438 41.656 8.961 1 85.38 251 ILE A O 1
ATOM 2018 N N . ALA A 1 252 ? -36.312 40.031 7.41 1 88 252 ALA A N 1
ATOM 2019 C CA . ALA A 1 252 ? -35.906 40.938 6.344 1 88 252 ALA A CA 1
ATOM 2020 C C . ALA A 1 252 ? -36.969 42.031 6.109 1 88 252 ALA A C 1
ATOM 2022 O O . ALA A 1 252 ? -36.625 43.188 5.918 1 88 252 ALA A O 1
ATOM 2023 N N . ASP A 1 253 ? -38.156 41.625 6.16 1 83.62 253 ASP A N 1
ATOM 2024 C CA . ASP A 1 253 ? -39.25 42.531 5.926 1 83.62 253 ASP A CA 1
ATOM 2025 C C . ASP A 1 253 ? -39.344 43.594 7.039 1 83.62 253 ASP A C 1
ATOM 2027 O O . ASP A 1 253 ? -39.5 44.781 6.77 1 83.62 253 ASP A O 1
ATOM 2031 N N . VAL A 1 254 ? -39.219 43.062 8.195 1 84.12 254 VAL A N 1
ATOM 2032 C CA . VAL A 1 254 ? -39.312 43.969 9.336 1 84.12 254 VAL A CA 1
ATOM 2033 C C . VAL A 1 254 ? -38.156 44.969 9.297 1 84.12 254 VAL A C 1
ATOM 2035 O O . VAL A 1 254 ? -38.344 46.156 9.531 1 84.12 254 VAL A O 1
ATOM 2038 N N . LEU A 1 255 ? -37 44.531 9.031 1 90.44 255 LEU A N 1
ATOM 2039 C CA . LEU A 1 255 ? -35.812 45.375 9.008 1 90.44 255 LEU A CA 1
ATOM 2040 C C . LEU A 1 255 ? -35.906 46.375 7.848 1 90.44 255 LEU A C 1
ATOM 2042 O O . LEU A 1 255 ? -35.438 47.5 7.969 1 90.44 255 LEU A O 1
ATOM 2046 N N . ASN A 1 256 ? -36.469 45.906 6.754 1 89.81 256 ASN A N 1
ATOM 2047 C CA . ASN A 1 256 ? -36.625 46.844 5.625 1 89.81 256 ASN A CA 1
ATOM 2048 C C . ASN A 1 256 ? -37.625 47.938 5.93 1 89.81 256 ASN A C 1
ATOM 2050 O O . ASN A 1 256 ? -37.5 49.062 5.477 1 89.81 256 ASN A O 1
ATOM 2054 N N . MET A 1 257 ? -38.562 47.594 6.715 1 84.62 257 MET A N 1
ATOM 2055 C CA . MET A 1 257 ? -39.531 48.594 7.156 1 84.62 257 MET A CA 1
ATOM 2056 C C . MET A 1 257 ? -38.875 49.625 8.055 1 84.62 257 MET A C 1
ATOM 2058 O O . MET A 1 257 ? -39.094 50.812 7.902 1 84.62 257 MET A O 1
ATOM 2062 N N . ARG A 1 258 ? -38.125 49.125 8.867 1 87.19 258 ARG A N 1
ATOM 2063 C CA . ARG A 1 258 ? -37.406 50 9.766 1 87.19 258 ARG A CA 1
ATOM 2064 C C . ARG A 1 258 ? -36.375 50.844 9 1 87.19 258 ARG A C 1
ATOM 2066 O O . ARG A 1 258 ? -36.188 52.031 9.336 1 87.19 258 ARG A O 1
ATOM 2073 N N . PHE A 1 259 ? -35.812 50.281 7.988 1 91.12 259 PHE A N 1
ATOM 2074 C CA . PHE A 1 259 ? -34.781 50.969 7.219 1 91.12 259 PHE A CA 1
ATOM 2075 C C . PHE A 1 259 ? -35.375 52.062 6.352 1 91.12 259 PHE A C 1
ATOM 2077 O O . PHE A 1 259 ? -34.75 53.094 6.102 1 91.12 259 PHE A O 1
ATOM 2084 N N . SER A 1 260 ? -36.594 51.844 5.906 1 87.75 260 SER A N 1
ATOM 2085 C CA . SER A 1 260 ? -37.25 52.875 5.102 1 87.75 260 SER A CA 1
ATOM 2086 C C . SER A 1 260 ? -37.469 54.156 5.891 1 87.75 260 SER A C 1
ATOM 2088 O O . SER A 1 260 ? -37.562 55.219 5.309 1 87.75 260 SER A O 1
ATOM 2090 N N . ASN A 1 261 ? -37.469 54.094 7.219 1 87.44 261 ASN A N 1
ATOM 2091 C CA . ASN A 1 261 ? -37.594 55.25 8.102 1 87.44 261 ASN A CA 1
ATOM 2092 C C . ASN A 1 261 ? -36.312 55.469 8.906 1 87.44 261 ASN A C 1
ATOM 2094 O O . ASN A 1 261 ? -36.375 55.781 10.094 1 87.44 261 ASN A O 1
ATOM 2098 N N . ILE A 1 262 ? -35.25 55.281 8.242 1 89.94 262 ILE A N 1
ATOM 2099 C CA . ILE A 1 262 ? -33.969 55.281 8.938 1 89.94 262 ILE A CA 1
ATOM 2100 C C . ILE A 1 262 ? -33.656 56.688 9.445 1 89.94 262 ILE A C 1
ATOM 2102 O O . ILE A 1 262 ? -32.969 56.844 10.461 1 89.94 262 ILE A O 1
ATOM 2106 N N . ASP A 1 263 ? -34.156 5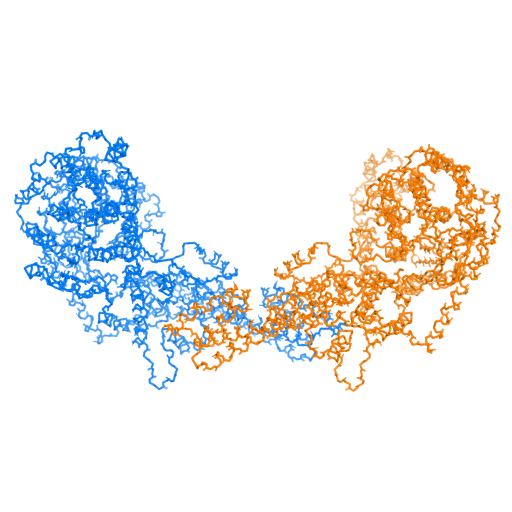7.75 8.859 1 87.81 263 ASP A N 1
ATOM 2107 C CA . ASP A 1 263 ? -33.906 59.125 9.258 1 87.81 263 ASP A CA 1
ATOM 2108 C C . ASP A 1 263 ? -34.531 59.406 10.633 1 87.81 263 ASP A C 1
ATOM 2110 O O . ASP A 1 263 ? -34 60.25 11.375 1 87.81 263 ASP A O 1
ATOM 2114 N N . SER A 1 264 ? -35.562 58.656 10.969 1 88 264 SER A N 1
ATOM 2115 C CA . SER A 1 264 ? -36.219 58.875 12.25 1 88 264 SER A CA 1
ATOM 2116 C C . SER A 1 264 ? -35.938 57.719 13.219 1 88 264 SER A C 1
ATOM 2118 O O . SER A 1 264 ? -36.688 57.531 14.18 1 88 264 SER A O 1
ATOM 2120 N N . TRP A 1 265 ? -34.875 57.062 12.859 1 90.81 265 TRP A N 1
ATOM 2121 C CA . TRP A 1 265 ? -34.562 55.906 13.688 1 90.81 265 TRP A CA 1
ATOM 2122 C C . TRP A 1 265 ? -34.156 56.344 15.094 1 90.81 265 TRP A C 1
ATOM 2124 O O . TRP A 1 265 ? -33.469 57.344 15.266 1 90.81 265 TRP A O 1
ATOM 2134 N N . GLU A 1 266 ? -34.656 55.656 16.125 1 90.38 266 GLU A N 1
ATOM 2135 C CA . GLU A 1 266 ? -34.281 55.844 17.531 1 90.38 266 GLU A CA 1
ATOM 2136 C C . GLU A 1 266 ? -34.219 54.469 18.234 1 90.38 266 GLU A C 1
ATOM 2138 O O . GLU A 1 266 ? -34.812 53.5 17.797 1 90.38 266 GLU A O 1
ATOM 2143 N N . TRP A 1 267 ? -33.375 54.5 19.219 1 92.44 267 TRP A N 1
ATOM 2144 C CA . TRP A 1 267 ? -33.281 53.281 20 1 92.44 267 TRP A CA 1
ATOM 2145 C C . TRP A 1 267 ? -34.625 52.906 20.594 1 92.44 267 TRP A C 1
ATOM 2147 O O . TRP A 1 267 ? -35.344 53.75 21.094 1 92.44 267 TRP A O 1
ATOM 2157 N N . ASP A 1 268 ? -35 51.688 20.391 1 87.38 268 ASP A N 1
ATOM 2158 C CA . ASP A 1 268 ? -36.125 51.125 21.141 1 87.38 268 ASP A CA 1
ATOM 2159 C C . ASP A 1 268 ? -35.656 50.5 22.453 1 87.38 268 ASP A C 1
ATOM 2161 O O . ASP A 1 268 ? -35.562 49.281 22.562 1 87.38 268 ASP A O 1
ATOM 2165 N N . ALA A 1 269 ? -35.281 51.281 23.453 1 87.81 269 ALA A N 1
ATOM 2166 C CA . ALA A 1 269 ? -34.625 50.844 24.688 1 87.81 269 ALA A CA 1
ATOM 2167 C C . ALA A 1 269 ? -35.656 50.531 25.766 1 87.81 269 ALA A C 1
ATOM 2169 O O . ALA A 1 269 ? -35.344 49.906 26.781 1 87.81 269 ALA A O 1
ATOM 2170 N N . GLY A 1 270 ? -36.906 50.812 25.609 1 78.94 270 GLY A N 1
ATOM 2171 C CA . GLY A 1 270 ? -37.938 50.625 26.641 1 78.94 270 GLY A CA 1
ATOM 2172 C C . GLY A 1 270 ? -37.781 51.562 27.812 1 78.94 270 GLY A C 1
ATOM 2173 O O . GLY A 1 270 ? -36.906 52.438 27.797 1 78.94 270 GLY A O 1
ATOM 2174 N N . GLU A 1 271 ? -38.531 51.375 28.891 1 82.38 271 GLU A N 1
ATOM 2175 C CA . GLU A 1 271 ? -38.531 52.25 30.062 1 82.38 271 GLU A CA 1
ATOM 2176 C C . GLU A 1 271 ? -37.281 52.031 30.922 1 82.38 271 GLU A C 1
ATOM 2178 O O . GLU A 1 271 ? -36.844 52.938 31.625 1 82.38 271 GLU A O 1
ATOM 2183 N N . GLN A 1 272 ? -36.75 50.906 30.766 1 86.25 272 GLN A N 1
ATOM 2184 C CA . GLN A 1 272 ? -35.625 50.562 31.625 1 86.25 272 GLN A CA 1
ATOM 2185 C C . GLN A 1 272 ? -34.281 50.781 30.891 1 86.25 272 GLN A C 1
ATOM 2187 O O . GLN A 1 272 ? -33.219 50.656 31.484 1 86.25 272 GLN A O 1
ATOM 2192 N N . GLY A 1 273 ? -34.281 51.219 29.688 1 89.56 273 GLY A N 1
ATOM 2193 C CA . GLY A 1 273 ? -33.062 51.469 28.922 1 89.56 273 GLY A CA 1
ATOM 2194 C C . GLY A 1 273 ? -32.406 50.188 28.469 1 89.56 273 GLY A C 1
ATOM 2195 O O . GLY A 1 273 ? -32.906 49.094 28.703 1 89.56 273 GLY A O 1
ATOM 2196 N N . ILE A 1 274 ? -31.266 50.25 27.812 1 91.06 274 ILE A N 1
ATOM 2197 C CA . ILE A 1 274 ? -30.484 49.094 27.344 1 91.06 274 ILE A CA 1
ATOM 2198 C C . ILE A 1 274 ? -29.516 48.656 28.422 1 91.06 274 ILE A C 1
ATOM 2200 O O . ILE A 1 274 ? -28.656 49.438 28.859 1 91.06 274 ILE A O 1
ATOM 2204 N N . PRO A 1 275 ? -29.594 47.5 28.875 1 88.44 275 PRO A N 1
ATOM 2205 C CA . PRO A 1 275 ? -28.688 47.031 29.922 1 88.44 275 PRO A CA 1
ATOM 2206 C C . PRO A 1 275 ? -27.234 46.906 29.453 1 88.44 275 PRO A C 1
ATOM 2208 O O . PRO A 1 275 ? -26.984 46.5 28.312 1 88.44 275 PRO A O 1
ATOM 2211 N N . VAL A 1 276 ? -26.281 47.375 30.25 1 88.69 276 VAL A N 1
ATOM 2212 C CA . VAL A 1 276 ? -24.859 47.188 30.047 1 88.69 276 VAL A CA 1
ATOM 2213 C C . VAL A 1 276 ? -24.281 46.375 31.203 1 88.69 276 VAL A C 1
ATOM 2215 O O . VAL A 1 276 ? -24.578 46.656 32.375 1 88.69 276 VAL A O 1
ATOM 2218 N N . LEU A 1 277 ? -23.531 45.312 30.875 1 84.5 277 LEU A N 1
ATOM 2219 C CA . LEU A 1 277 ? -23.047 44.406 31.906 1 84.5 277 LEU A CA 1
ATOM 2220 C C . LEU A 1 277 ? -21.594 44.031 31.672 1 84.5 277 LEU A C 1
ATOM 2222 O O . LEU A 1 277 ? -21.141 43.969 30.531 1 84.5 277 LEU A O 1
ATOM 2226 N N . PRO A 1 278 ? -20.828 43.875 32.719 1 81.81 278 PRO A N 1
ATOM 2227 C CA . PRO A 1 278 ? -19.438 43.406 32.594 1 81.81 278 PRO A CA 1
ATOM 2228 C C . PRO A 1 278 ? -19.344 41.938 32.25 1 81.81 278 PRO A C 1
ATOM 2230 O O . PRO A 1 278 ? -20.094 41.125 32.781 1 81.81 278 PRO A O 1
ATOM 2233 N N . ARG A 1 279 ? -18.578 41.688 31.266 1 75.06 279 ARG A N 1
ATOM 2234 C CA . ARG A 1 279 ? -18.312 40.312 30.859 1 75.06 279 ARG A CA 1
ATOM 2235 C C . ARG A 1 279 ? -16.812 40 30.844 1 75.06 279 ARG A C 1
ATOM 2237 O O . ARG A 1 279 ? -16.016 40.875 30.484 1 75.06 279 ARG A O 1
ATOM 2244 N N . GLN A 1 280 ? -16.5 38.906 31.328 1 67.62 280 GLN A N 1
ATOM 2245 C CA . GLN A 1 280 ? -15.102 38.531 31.375 1 67.62 280 GLN A CA 1
ATOM 2246 C C . GLN A 1 280 ? -14.641 37.969 30.031 1 67.62 280 GLN A C 1
ATOM 2248 O O . GLN A 1 280 ? -15.352 37.188 29.391 1 67.62 280 GLN A O 1
ATOM 2253 N N . GLN A 1 281 ? -13.523 38.438 29.516 1 64.38 281 GLN A N 1
ATOM 2254 C CA . GLN A 1 281 ? -12.906 37.938 28.281 1 64.38 281 GLN A CA 1
ATOM 2255 C C . GLN A 1 281 ? -11.945 36.781 28.578 1 64.38 281 GLN A C 1
ATOM 2257 O O . GLN A 1 281 ? -11.75 36.406 29.734 1 64.38 281 GLN A O 1
ATOM 2262 N N . LEU A 1 282 ? -11.477 36.156 27.5 1 54.44 282 LEU A N 1
ATOM 2263 C CA . LEU A 1 282 ? -10.617 34.969 27.609 1 54.44 282 LEU A CA 1
ATOM 2264 C C . LEU A 1 282 ? -9.359 35.281 28.422 1 54.44 282 LEU A C 1
ATOM 2266 O O . LEU A 1 282 ? -8.852 34.438 29.141 1 54.44 282 LEU A O 1
ATOM 2270 N N . ASN A 1 283 ? -8.969 36.562 28.312 1 53.09 283 ASN A N 1
ATOM 2271 C CA . ASN A 1 283 ? -7.742 36.938 29.016 1 53.09 283 ASN A CA 1
ATOM 2272 C C . ASN A 1 283 ? -8.016 37.281 30.469 1 53.09 283 ASN A C 1
ATOM 2274 O O . ASN A 1 283 ? -7.105 37.688 31.203 1 53.09 283 ASN A O 1
ATOM 2278 N N . GLY A 1 284 ? -9.242 37.125 30.875 1 59.78 284 GLY A N 1
ATOM 2279 C CA . GLY A 1 284 ? -9.602 37.344 32.25 1 59.78 284 GLY A CA 1
ATOM 2280 C C . GLY A 1 284 ? -10.039 38.781 32.531 1 59.78 284 GLY A C 1
ATOM 2281 O O . GLY A 1 284 ? -10.578 39.062 33.625 1 59.78 284 GLY A O 1
ATOM 2282 N N . LYS A 1 285 ? -9.891 39.594 31.531 1 68.44 285 LYS A N 1
ATOM 2283 C CA . LYS A 1 285 ? -10.266 40.969 31.719 1 68.44 285 LYS A CA 1
ATOM 2284 C C . LYS A 1 285 ? -11.766 41.188 31.531 1 68.44 285 LYS A C 1
ATOM 2286 O O . LYS A 1 285 ? -12.391 40.469 30.719 1 68.44 285 LYS A O 1
ATOM 2291 N N . TYR A 1 286 ? -12.266 42.031 32.344 1 73.69 286 TYR A N 1
ATOM 2292 C CA . TYR A 1 286 ? -13.688 42.344 32.219 1 73.69 286 TYR A CA 1
ATOM 2293 C C . TYR A 1 286 ? -13.906 43.562 31.328 1 73.69 286 TYR A C 1
ATOM 2295 O O . TYR A 1 286 ? -13.133 44.5 31.375 1 73.69 286 TYR A O 1
ATOM 2303 N N . ARG A 1 287 ? -14.812 43.406 30.516 1 78.81 287 ARG A N 1
ATOM 2304 C CA . ARG A 1 287 ? -15.258 44.531 29.688 1 78.81 287 ARG A CA 1
ATOM 2305 C C . ARG A 1 287 ? -16.766 44.719 29.766 1 78.81 287 ARG A C 1
ATOM 2307 O O . ARG A 1 287 ? -17.5 43.75 30.094 1 78.81 287 ARG A O 1
ATOM 2314 N N . ILE A 1 288 ? -17.203 45.875 29.578 1 84.44 288 ILE A N 1
ATOM 2315 C CA . ILE A 1 288 ? -18.625 46.156 29.672 1 84.44 288 ILE A CA 1
ATOM 2316 C C . ILE A 1 288 ? -19.281 46.062 28.297 1 84.44 288 ILE A C 1
ATOM 2318 O O . ILE A 1 288 ? -18.844 46.719 27.344 1 84.44 288 ILE A O 1
ATOM 2322 N N . TRP A 1 289 ? -20.312 45.25 28.281 1 84.25 289 TRP A N 1
ATOM 2323 C CA . TRP A 1 289 ? -20.984 45 27.016 1 84.25 289 TRP A CA 1
ATOM 2324 C C . TRP A 1 289 ? -22.422 45.531 27.047 1 84.25 289 TRP A C 1
ATOM 2326 O O . TRP A 1 289 ? -23.078 45.5 28.078 1 84.25 289 TRP A O 1
ATOM 2336 N N . MET A 1 290 ? -22.797 45.906 25.922 1 88.38 290 MET A N 1
ATOM 2337 C CA . MET A 1 290 ? -24.156 46.375 25.734 1 88.38 290 MET A CA 1
ATOM 2338 C C . MET A 1 290 ? -25.078 45.25 25.266 1 88.38 290 MET A C 1
ATOM 2340 O O . MET A 1 290 ? -24.734 44.5 24.344 1 88.38 290 MET A O 1
ATOM 2344 N N . ASP A 1 291 ? -26.188 45.031 26 1 85.81 291 ASP A N 1
ATOM 2345 C CA . ASP A 1 291 ? -27.125 43.969 25.656 1 85.81 291 ASP A CA 1
ATOM 2346 C C . ASP A 1 291 ? -28.359 44.531 24.953 1 85.81 291 ASP A C 1
ATOM 2348 O O . ASP A 1 291 ? -29.438 44.594 25.547 1 85.81 291 ASP A O 1
ATOM 2352 N N . GLU A 1 292 ? -28.234 44.75 23.703 1 88.56 292 GLU A N 1
ATOM 2353 C CA . GLU A 1 292 ? -29.312 45.375 22.922 1 88.56 292 GLU A CA 1
ATOM 2354 C C . GLU A 1 292 ? -30.172 44.312 22.234 1 88.56 292 GLU A C 1
ATOM 2356 O O . GLU A 1 292 ? -29.859 43.125 22.297 1 88.56 292 GLU A O 1
ATOM 2361 N N . ASP A 1 293 ? -31.219 44.781 21.703 1 88.31 293 ASP A N 1
ATOM 2362 C CA . ASP A 1 293 ? -32.156 43.938 20.969 1 88.31 293 ASP A CA 1
ATOM 2363 C C . ASP A 1 293 ? -31.5 43.375 19.703 1 88.31 293 ASP A C 1
ATOM 2365 O O . ASP A 1 293 ? -30.734 44.094 19.031 1 88.31 293 ASP A O 1
ATOM 2369 N N . VAL A 1 294 ? -31.938 42.188 19.297 1 88.88 294 VAL A N 1
ATOM 2370 C CA . VAL A 1 294 ? -31.281 41.469 18.219 1 88.88 294 VAL A CA 1
ATOM 2371 C C . VAL A 1 294 ? -31.531 42.188 16.891 1 88.88 294 VAL A C 1
ATOM 2373 O O . VAL A 1 294 ? -30.609 42.281 16.062 1 88.88 294 VAL A O 1
ATOM 2376 N N . LEU A 1 295 ? -32.719 42.594 16.641 1 88.31 295 LEU A N 1
ATOM 2377 C CA . LEU A 1 295 ? -33.031 43.25 15.367 1 88.31 295 LEU A CA 1
ATOM 2378 C C . LEU A 1 295 ? -32.312 44.594 15.227 1 88.31 295 LEU A C 1
ATOM 2380 O O . LEU A 1 295 ? -31.875 44.938 14.141 1 88.31 295 LEU A O 1
ATOM 2384 N N . GLN A 1 296 ? -32.219 45.281 16.312 1 91.25 296 GLN A N 1
ATOM 2385 C CA . GLN A 1 296 ? -31.484 46.531 16.297 1 91.25 296 GLN A CA 1
ATOM 2386 C C . GLN A 1 296 ? -30 46.281 16.078 1 91.25 296 GLN A C 1
ATOM 2388 O O . GLN A 1 296 ? -29.328 47.062 15.367 1 91.25 296 GLN A O 1
ATOM 2393 N N . ALA A 1 297 ? -29.531 45.281 16.703 1 92.69 297 ALA A N 1
ATOM 2394 C CA . ALA A 1 297 ? -28.125 44.938 16.531 1 92.69 297 ALA A CA 1
ATOM 2395 C C . ALA A 1 297 ? -27.812 44.594 15.07 1 92.69 297 ALA A C 1
ATOM 2397 O O . ALA A 1 297 ? -26.75 44.969 14.562 1 92.69 297 ALA A O 1
ATOM 2398 N N . ILE A 1 298 ? -28.766 43.906 14.383 1 91.62 298 ILE A N 1
ATOM 2399 C CA . ILE A 1 298 ? -28.578 43.531 12.984 1 91.62 298 ILE A CA 1
ATOM 2400 C C . ILE A 1 298 ? -28.547 44.781 12.102 1 91.62 298 ILE A C 1
ATOM 2402 O O . ILE A 1 298 ? -27.734 44.875 11.195 1 91.62 298 ILE A O 1
ATOM 2406 N N . LEU A 1 299 ? -29.469 45.594 12.383 1 93.31 299 LEU A N 1
ATOM 2407 C CA . LEU A 1 299 ? -29.562 46.812 11.602 1 93.31 299 LEU A CA 1
ATOM 2408 C C . LEU A 1 299 ? -28.297 47.656 11.727 1 93.31 299 LEU A C 1
ATOM 2410 O O . LEU A 1 299 ? -27.75 48.125 10.719 1 93.31 299 LEU A O 1
ATOM 2414 N N . ILE A 1 300 ? -27.797 47.844 12.906 1 94.12 300 ILE A N 1
ATOM 2415 C CA . ILE A 1 300 ? -26.609 48.656 13.164 1 94.12 300 ILE A CA 1
ATOM 2416 C C . ILE A 1 300 ? -25.391 47.969 12.555 1 94.12 300 ILE A C 1
ATOM 2418 O O . ILE A 1 300 ? -24.5 48.625 12.016 1 94.12 300 ILE A O 1
ATOM 2422 N N . HIS A 1 301 ? -25.391 46.688 12.664 1 93.69 301 HIS A N 1
ATOM 2423 C CA . HIS A 1 301 ? -24.297 45.906 12.094 1 93.69 301 HIS A CA 1
ATOM 2424 C C . HIS A 1 301 ? -24.219 46.094 10.586 1 93.69 301 HIS A C 1
ATOM 2426 O O . HIS A 1 301 ? -23.141 46.25 10.023 1 93.69 301 HIS A O 1
ATOM 2432 N N . TYR A 1 302 ? -25.391 46 9.961 1 94.25 302 TYR A N 1
ATOM 2433 C CA . TYR A 1 302 ? -25.438 46.156 8.508 1 94.25 302 TYR A CA 1
ATOM 2434 C C . TYR A 1 302 ? -24.859 47.5 8.086 1 94.25 302 TYR A C 1
ATOM 2436 O O . TYR A 1 302 ? -23.969 47.562 7.234 1 94.25 302 TYR A O 1
ATOM 2444 N N . ILE A 1 303 ? -25.281 48.562 8.695 1 95.12 303 ILE A N 1
ATOM 2445 C CA . ILE A 1 303 ? -24.844 49.906 8.328 1 95.12 303 ILE A CA 1
ATOM 2446 C C . ILE A 1 303 ? -23.359 50.062 8.672 1 95.12 303 ILE A C 1
ATOM 2448 O O . ILE A 1 303 ? -22.578 50.594 7.871 1 95.12 303 ILE A O 1
ATOM 2452 N N . GLY A 1 304 ? -23 49.656 9.859 1 94.88 304 GLY A N 1
ATOM 2453 C CA . GLY A 1 304 ? -21.609 49.75 10.305 1 94.88 304 GLY A CA 1
ATOM 2454 C C . GLY A 1 304 ? -20.641 49.062 9.383 1 94.88 304 GLY A C 1
ATOM 2455 O O . GLY A 1 304 ? -19.609 49.625 9.008 1 94.88 304 GLY A O 1
ATOM 2456 N N . ILE A 1 305 ? -20.953 47.875 8.984 1 94.31 305 ILE A N 1
ATOM 2457 C CA . ILE A 1 305 ? -20.047 47.062 8.18 1 94.31 305 ILE A CA 1
ATOM 2458 C C . ILE A 1 305 ? -19.938 47.656 6.773 1 94.31 305 ILE A C 1
ATOM 2460 O O . ILE A 1 305 ? -18.859 47.688 6.191 1 94.31 305 ILE A O 1
ATOM 2464 N N . ARG A 1 306 ? -21.016 48.031 6.23 1 94.81 306 ARG A N 1
ATOM 2465 C CA . ARG A 1 306 ? -20.984 48.656 4.914 1 94.81 306 ARG A CA 1
ATOM 2466 C C . ARG A 1 306 ? -20.094 49.906 4.922 1 94.81 306 ARG A C 1
ATOM 2468 O O . ARG A 1 306 ? -19.344 50.125 3.971 1 94.81 306 ARG A O 1
ATOM 2475 N N . CYS A 1 307 ? -20.188 50.625 5.965 1 95.88 307 CYS A N 1
ATOM 2476 C CA . CYS A 1 307 ? -19.344 51.812 6.09 1 95.88 307 CYS A CA 1
ATOM 2477 C C . CYS A 1 307 ? -17.891 51.438 6.285 1 95.88 307 CYS A C 1
ATOM 2479 O O . CYS A 1 307 ? -16.984 52.094 5.762 1 95.88 307 CYS A O 1
ATOM 2481 N N . CYS A 1 308 ? -17.656 50.438 7.086 1 95.12 308 CYS A N 1
ATOM 2482 C CA . CYS A 1 308 ? -16.297 49.969 7.32 1 95.12 308 CYS A CA 1
ATOM 2483 C C . CYS A 1 308 ? -15.633 49.562 6.016 1 95.12 308 CYS A C 1
ATOM 2485 O O . CYS A 1 308 ? -14.484 49.906 5.758 1 95.12 308 CYS A O 1
ATOM 2487 N N . VAL A 1 309 ? -16.328 48.781 5.191 1 94.12 309 VAL A N 1
ATOM 2488 C CA . VAL A 1 309 ? -15.797 48.281 3.934 1 94.12 309 VAL A CA 1
ATOM 2489 C C . VAL A 1 309 ? -15.461 49.438 3.01 1 94.12 309 VAL A C 1
ATOM 2491 O O . VAL A 1 309 ? -14.414 49.438 2.363 1 94.12 309 VAL A O 1
ATOM 2494 N N . THR A 1 310 ? -16.328 50.344 2.984 1 95.25 310 THR A N 1
ATOM 2495 C CA . THR A 1 310 ? -16.094 51.5 2.15 1 95.25 310 THR A CA 1
ATOM 2496 C C . THR A 1 310 ? -14.891 52.312 2.65 1 95.25 310 THR A C 1
ATOM 2498 O O . THR A 1 310 ? -14.078 52.781 1.853 1 95.25 310 THR A O 1
ATOM 2501 N N . LEU A 1 311 ? -14.852 52.469 3.906 1 95.44 311 LEU A N 1
ATOM 2502 C CA . LEU A 1 311 ? -13.734 53.219 4.48 1 95.44 311 LEU A CA 1
ATOM 2503 C C . LEU A 1 311 ? -12.406 52.531 4.156 1 95.44 311 LEU A C 1
ATOM 2505 O O . LEU A 1 311 ? -11.438 53.188 3.785 1 95.44 311 LEU A O 1
ATOM 2509 N N . LYS A 1 312 ? -12.336 51.281 4.379 1 94.81 312 LYS A N 1
ATOM 2510 C CA . LYS A 1 312 ? -11.117 50.531 4.102 1 94.81 312 LYS A CA 1
ATOM 2511 C C . LYS A 1 312 ? -10.672 50.719 2.656 1 94.81 312 LYS A C 1
ATOM 2513 O O . LYS A 1 312 ? -9.5 51 2.396 1 94.81 312 LYS A O 1
ATOM 2518 N N . THR A 1 313 ? -11.586 50.625 1.739 1 93.69 313 THR A N 1
ATOM 2519 C CA . THR A 1 313 ? -11.281 50.75 0.32 1 93.69 313 THR A CA 1
ATOM 2520 C C . THR A 1 313 ? -10.812 52.156 0.003 1 93.69 313 THR A C 1
ATOM 2522 O O . THR A 1 313 ? -9.844 52.344 -0.733 1 93.69 313 THR A O 1
ATOM 2525 N N . ALA A 1 314 ? -11.469 53.062 0.525 1 95 314 ALA A N 1
ATOM 2526 C CA . ALA A 1 314 ? -11.148 54.469 0.268 1 95 314 ALA A CA 1
ATOM 2527 C C . ALA A 1 314 ? -9.773 54.844 0.825 1 95 314 ALA A C 1
ATOM 2529 O O . ALA A 1 314 ? -9 55.531 0.174 1 95 314 ALA A O 1
ATOM 2530 N N . LEU A 1 315 ? -9.508 54.438 1.993 1 95.19 315 LEU A N 1
ATOM 2531 C CA . LEU A 1 315 ? -8.234 54.75 2.613 1 95.19 315 LEU A CA 1
ATOM 2532 C C . LEU A 1 315 ? -7.086 54.031 1.93 1 95.19 315 LEU A C 1
ATOM 2534 O O . LEU A 1 315 ? -5.977 54.531 1.828 1 95.19 315 LEU A O 1
ATOM 2538 N N . ASP A 1 316 ? -7.328 52.812 1.55 1 93.44 316 ASP A N 1
ATOM 2539 C CA . ASP A 1 316 ? -6.32 52.094 0.782 1 93.44 316 ASP A CA 1
ATOM 2540 C C . ASP A 1 316 ? -5.953 52.844 -0.494 1 93.44 316 ASP A C 1
ATOM 2542 O O . ASP A 1 316 ? -4.773 52.938 -0.84 1 93.44 316 ASP A O 1
ATOM 2546 N N . CYS A 1 317 ? -6.965 53.281 -1.161 1 91.5 317 CYS A N 1
ATOM 2547 C CA . CYS A 1 317 ? -6.742 54.062 -2.371 1 91.5 317 CYS A CA 1
ATOM 2548 C C . CYS A 1 317 ? -6.02 55.375 -2.053 1 91.5 317 CYS A C 1
ATOM 2550 O O . CYS A 1 317 ? -5.152 55.812 -2.811 1 91.5 317 CYS A O 1
ATOM 2552 N N . PHE A 1 318 ? -6.316 55.906 -1.003 1 93 318 PHE A N 1
ATOM 2553 C CA . PHE A 1 318 ? -5.754 57.188 -0.591 1 93 318 PHE A CA 1
ATOM 2554 C C . PHE A 1 318 ? -4.25 57.094 -0.382 1 93 318 PHE A C 1
ATOM 2556 O O . PHE A 1 318 ? -3.496 57.969 -0.772 1 93 318 PHE A O 1
ATOM 2563 N N . ILE A 1 319 ? -3.729 56.031 0.239 1 92.5 319 ILE A N 1
ATOM 2564 C CA . ILE A 1 319 ? -2.311 55.969 0.578 1 92.5 319 ILE A CA 1
ATOM 2565 C C . ILE A 1 319 ? -1.531 55.375 -0.598 1 92.5 319 ILE A C 1
ATOM 2567 O O . ILE A 1 319 ? -0.312 55.531 -0.686 1 92.5 319 ILE A O 1
ATOM 2571 N N . THR A 1 320 ? -2.166 54.719 -1.526 1 90.44 320 THR A N 1
ATOM 2572 C CA . THR A 1 320 ? -1.438 54 -2.58 1 90.44 320 THR A CA 1
ATOM 2573 C C . THR A 1 320 ? -1.447 54.812 -3.873 1 90.44 320 THR A C 1
ATOM 2575 O O . THR A 1 320 ? -0.5 54.75 -4.66 1 90.44 320 THR A O 1
ATOM 2578 N N . GLN A 1 321 ? -2.438 55.531 -4.145 1 81.75 321 GLN A N 1
ATOM 2579 C CA . GLN A 1 321 ? -2.613 56.125 -5.473 1 81.75 321 GLN A CA 1
ATOM 2580 C C . GLN A 1 321 ? -2.115 57.562 -5.512 1 81.75 321 GLN A C 1
ATOM 2582 O O . GLN A 1 321 ? -1.867 58.125 -6.59 1 81.75 321 GLN A O 1
ATOM 2587 N N . TYR A 1 322 ? -1.922 58.125 -4.371 1 77.06 322 TYR A N 1
ATOM 2588 C CA . TYR A 1 322 ? -1.561 59.531 -4.371 1 77.06 322 TYR A CA 1
ATOM 2589 C C . TYR A 1 322 ? -0.191 59.75 -3.738 1 77.06 322 TYR A C 1
ATOM 2591 O O . TYR A 1 322 ? 0.338 58.875 -3.072 1 77.06 322 TYR A O 1
ATOM 2599 N N . SER A 1 323 ? 0.448 60.812 -4.07 1 80.25 323 SER A N 1
ATOM 2600 C CA . SER A 1 323 ? 1.803 61.125 -3.615 1 80.25 323 SER A CA 1
ATOM 2601 C C . SER A 1 323 ? 1.799 61.688 -2.209 1 80.25 323 SER A C 1
ATOM 2603 O O . SER A 1 323 ? 2.832 62.156 -1.72 1 80.25 323 SER A O 1
ATOM 2605 N N . PHE A 1 324 ? 0.682 61.594 -1.537 1 84.12 324 PHE A N 1
ATOM 2606 C CA . PHE A 1 324 ? 0.562 62.125 -0.193 1 84.12 324 PHE A CA 1
ATOM 2607 C C . PHE A 1 324 ? 1.351 61.312 0.808 1 84.12 324 PHE A C 1
ATOM 2609 O O . PHE A 1 324 ? 2.037 61.844 1.675 1 84.12 324 PHE A O 1
ATOM 2616 N N . TRP A 1 325 ? 1.254 60 0.646 1 89.62 325 TRP A N 1
ATOM 2617 C CA . TRP A 1 325 ? 1.859 59.062 1.594 1 89.62 325 TRP A CA 1
ATOM 2618 C C . TRP A 1 325 ? 3.342 58.875 1.292 1 89.62 325 TRP A C 1
ATOM 2620 O O . TRP A 1 325 ? 3.723 58.656 0.139 1 89.62 325 TRP A O 1
ATOM 2630 N N . ARG A 1 326 ? 4.129 59 2.361 1 89.62 326 ARG A N 1
ATOM 2631 C CA . ARG A 1 326 ? 5.57 58.812 2.223 1 89.62 326 ARG A CA 1
ATOM 2632 C C . ARG A 1 326 ? 5.965 57.375 2.572 1 89.62 326 ARG A C 1
ATOM 2634 O O . ARG A 1 326 ? 5.535 56.844 3.598 1 89.62 326 ARG A O 1
ATOM 2641 N N . TRP A 1 327 ? 6.754 56.844 1.737 1 90.06 327 TRP A N 1
ATOM 2642 C CA . TRP A 1 327 ? 7.09 55.438 1.94 1 90.06 327 TRP A CA 1
ATOM 2643 C C . TRP A 1 327 ? 8.539 55.281 2.383 1 90.06 327 TRP A C 1
ATOM 2645 O O . TRP A 1 327 ? 9 54.156 2.633 1 90.06 327 TRP A O 1
ATOM 2655 N N . ASN A 1 328 ? 9.258 56.312 2.471 1 86.31 328 ASN A N 1
ATOM 2656 C CA . ASN A 1 328 ? 10.648 56.281 2.914 1 86.31 328 ASN A CA 1
ATOM 2657 C C . ASN A 1 328 ? 10.984 57.469 3.801 1 86.31 328 ASN A C 1
ATOM 2659 O O . ASN A 1 328 ? 10.445 58.562 3.613 1 86.31 328 ASN A O 1
ATOM 2663 N N . THR A 1 329 ? 11.742 57.281 4.887 1 83.69 329 THR A N 1
ATOM 2664 C CA . THR A 1 329 ? 12.109 58.344 5.809 1 83.69 329 THR A CA 1
ATOM 2665 C C . THR A 1 329 ? 13.234 59.188 5.223 1 83.69 329 THR A C 1
ATOM 2667 O O . THR A 1 329 ? 13.375 60.375 5.582 1 83.69 329 THR A O 1
ATOM 2670 N N . GLY A 1 330 ? 14.023 58.812 4.324 1 75.12 330 GLY A N 1
ATOM 2671 C CA . GLY A 1 330 ? 15.117 59.594 3.736 1 75.12 330 GLY A CA 1
ATOM 2672 C C . GLY A 1 330 ? 14.742 60.25 2.426 1 75.12 330 GLY A C 1
ATOM 2673 O O . GLY A 1 330 ? 13.633 60.062 1.921 1 75.12 330 GLY A O 1
ATOM 2674 N N . PRO A 1 331 ? 15.531 61.219 2.084 1 76.94 331 PRO A N 1
ATOM 2675 C CA . PRO A 1 331 ? 15.266 61.875 0.809 1 76.94 331 PRO A CA 1
ATOM 2676 C C . PRO A 1 331 ? 15.359 60.938 -0.386 1 76.94 331 PRO A C 1
ATOM 2678 O O . PRO A 1 331 ? 16.188 60.031 -0.386 1 76.94 331 PRO A O 1
ATOM 2681 N N . ASP A 1 332 ? 14.414 61.062 -1.246 1 79 332 ASP A N 1
ATOM 2682 C CA . ASP A 1 332 ? 14.5 60.312 -2.502 1 79 332 ASP A CA 1
ATOM 2683 C C . ASP A 1 332 ? 15.734 60.719 -3.299 1 79 332 ASP A C 1
ATOM 2685 O O . ASP A 1 332 ? 16.156 61.875 -3.256 1 79 332 ASP A O 1
ATOM 2689 N N . PRO A 1 333 ? 16.281 59.688 -3.885 1 82.19 333 PRO A N 1
ATOM 2690 C CA . PRO A 1 333 ? 17.422 60.062 -4.723 1 82.19 333 PRO A CA 1
ATOM 2691 C C . PRO A 1 333 ? 17.062 61.125 -5.777 1 82.19 333 PRO A C 1
ATOM 2693 O O . PRO A 1 333 ? 15.984 61.031 -6.387 1 82.19 333 PRO A O 1
ATOM 2696 N N . SER A 1 334 ? 17.906 62.062 -5.883 1 83.81 334 SER A N 1
ATOM 2697 C CA . SER A 1 334 ? 17.703 63.094 -6.887 1 83.81 334 SER A CA 1
ATOM 2698 C C . SER A 1 334 ? 17.859 62.531 -8.297 1 83.81 334 SER A C 1
ATOM 2700 O O . SER A 1 334 ? 18.375 61.438 -8.484 1 83.81 334 SER A O 1
ATOM 2702 N N . ARG A 1 335 ? 17.312 63.281 -9.234 1 83.5 335 ARG A N 1
ATOM 2703 C CA . ARG A 1 335 ? 17.469 62.875 -10.633 1 83.5 335 ARG A CA 1
ATOM 2704 C C . ARG A 1 335 ? 18.938 62.75 -11.016 1 83.5 335 ARG A C 1
ATOM 2706 O O . ARG A 1 335 ? 19.297 61.812 -11.742 1 83.5 335 ARG A O 1
ATOM 2713 N N . ASP A 1 336 ? 19.672 63.594 -10.523 1 83.38 336 ASP A N 1
ATOM 2714 C CA . ASP A 1 336 ? 21.109 63.562 -10.805 1 83.38 336 ASP A CA 1
ATOM 2715 C C . ASP A 1 336 ? 21.75 62.312 -10.234 1 83.38 336 ASP A C 1
ATOM 2717 O O . ASP A 1 336 ? 22.609 61.688 -10.875 1 83.38 336 ASP A O 1
ATOM 2721 N N . GLU A 1 337 ? 21.297 62.031 -9.086 1 84.69 337 GLU A N 1
ATOM 2722 C CA . GLU A 1 337 ? 21.859 60.844 -8.445 1 84.69 337 GLU A CA 1
ATOM 2723 C C . GLU A 1 337 ? 21.469 59.594 -9.195 1 84.69 337 GLU A C 1
ATOM 2725 O O . GLU A 1 337 ? 22.281 58.656 -9.305 1 84.69 337 GLU A O 1
ATOM 2730 N N . LYS A 1 338 ? 20.297 59.562 -9.695 1 84.81 338 LYS A N 1
ATOM 2731 C CA . LYS A 1 338 ? 19.828 58.406 -10.453 1 84.81 338 LYS A CA 1
ATOM 2732 C C . LYS A 1 338 ? 20.609 58.25 -11.758 1 84.81 338 LYS A C 1
ATOM 2734 O O . LYS A 1 338 ? 20.969 57.156 -12.141 1 84.81 338 LYS A O 1
ATOM 2739 N N . GLN A 1 339 ? 20.859 59.344 -12.336 1 83.69 339 GLN A N 1
ATOM 2740 C CA . GLN A 1 339 ? 21.594 59.312 -13.594 1 83.69 339 GLN A CA 1
ATOM 2741 C C . GLN A 1 339 ? 23.062 58.969 -13.367 1 83.69 339 GLN A C 1
ATOM 2743 O O . GLN A 1 339 ? 23.656 58.25 -14.172 1 83.69 339 GLN A O 1
ATOM 2748 N N . ARG A 1 340 ? 23.5 59.5 -12.328 1 86.69 340 ARG A N 1
ATOM 2749 C CA . ARG A 1 340 ? 24.875 59.156 -11.961 1 86.69 340 ARG A CA 1
ATOM 2750 C C . ARG A 1 340 ? 25.031 57.656 -11.75 1 86.69 340 ARG A C 1
ATOM 2752 O O . ARG A 1 340 ? 25.984 57.062 -12.234 1 86.69 340 ARG A O 1
ATOM 2759 N N . ARG A 1 341 ? 24.125 57.094 -11.07 1 87.75 341 ARG A N 1
ATOM 2760 C CA . ARG A 1 341 ? 24.172 55.688 -10.805 1 87.75 341 ARG A CA 1
ATOM 2761 C C . ARG A 1 341 ? 24.016 54.875 -12.086 1 87.75 341 ARG A C 1
ATOM 2763 O O . ARG A 1 341 ? 24.609 53.812 -12.234 1 87.75 341 ARG A O 1
ATOM 2770 N N . MET A 1 342 ? 23.281 55.406 -13 1 86.44 342 MET A N 1
ATOM 2771 C CA . MET A 1 342 ? 23.078 54.75 -14.289 1 86.44 342 MET A CA 1
ATOM 2772 C C . MET A 1 342 ? 24.391 54.656 -15.062 1 86.44 342 MET A C 1
ATOM 2774 O O . MET A 1 342 ? 24.625 53.688 -15.805 1 86.44 342 MET A O 1
ATOM 2778 N N . TYR A 1 343 ? 25.172 55.656 -14.891 1 88.25 343 TYR A N 1
ATOM 2779 C CA . TYR A 1 343 ? 26.469 55.656 -15.562 1 88.25 343 TYR A CA 1
ATOM 2780 C C . TYR A 1 343 ? 27.344 54.5 -15.078 1 88.25 343 TYR A C 1
ATOM 2782 O O . TYR A 1 343 ? 28.016 53.844 -15.875 1 88.25 343 TYR A O 1
ATOM 2790 N N . TYR A 1 344 ? 27.297 54.344 -13.781 1 88.56 344 TYR A N 1
ATOM 2791 C CA . TYR A 1 344 ? 28.203 53.344 -13.195 1 88.56 344 TYR A CA 1
ATOM 2792 C C . TYR A 1 344 ? 27.625 51.938 -13.289 1 88.56 344 TYR A C 1
ATOM 2794 O O . TYR A 1 344 ? 28.375 50.969 -13.383 1 88.56 344 TYR A O 1
ATOM 2802 N N . LEU A 1 345 ? 26.25 51.812 -13.195 1 88.38 345 LEU A N 1
ATOM 2803 C CA . LEU A 1 345 ? 25.656 50.5 -13.008 1 88.38 345 LEU A CA 1
ATOM 2804 C C . LEU A 1 345 ? 24.859 50.094 -14.242 1 88.38 345 LEU A C 1
ATOM 2806 O O . LEU A 1 345 ? 24.438 48.938 -14.352 1 88.38 345 LEU A O 1
ATOM 2810 N N . SER A 1 346 ? 24.672 50.938 -15.117 1 80.69 346 SER A N 1
ATOM 2811 C CA . SER A 1 346 ? 23.922 50.688 -16.344 1 80.69 346 SER A CA 1
ATOM 2812 C C . SER A 1 346 ? 22.547 50.094 -16.047 1 80.69 346 SER A C 1
ATOM 2814 O O . SER A 1 346 ? 21.734 50.719 -15.367 1 80.69 346 SER A O 1
ATOM 2816 N N . ASP A 1 347 ? 22.312 48.844 -16.375 1 71.31 347 ASP A N 1
ATOM 2817 C CA . ASP A 1 347 ? 21.016 48.188 -16.219 1 71.31 347 ASP A CA 1
ATOM 2818 C C . ASP A 1 347 ? 20.766 47.812 -14.758 1 71.31 347 ASP A C 1
ATOM 2820 O O . ASP A 1 347 ? 19.625 47.562 -14.352 1 71.31 347 ASP A O 1
ATOM 2824 N N . GLY A 1 348 ? 21.734 47.875 -13.93 1 68.19 348 GLY A N 1
ATOM 2825 C CA . GLY A 1 348 ? 21.609 47.469 -12.539 1 68.19 348 GLY A CA 1
ATOM 2826 C C . GLY A 1 348 ? 21.203 48.594 -11.625 1 68.19 348 GLY A C 1
ATOM 2827 O O . GLY A 1 348 ? 20.984 48.406 -10.43 1 68.19 348 GLY A O 1
ATOM 2828 N N . ALA A 1 349 ? 20.984 49.781 -12.25 1 72.31 349 ALA A N 1
ATOM 2829 C CA . ALA A 1 349 ? 20.719 50.969 -11.438 1 72.31 349 ALA A CA 1
ATOM 2830 C C . ALA A 1 349 ? 19.281 50.969 -10.93 1 72.31 349 ALA A C 1
ATOM 2832 O O . ALA A 1 349 ? 18.984 51.531 -9.867 1 72.31 349 ALA A O 1
ATOM 2833 N N . THR A 1 350 ? 18.328 50.375 -11.656 1 67.69 350 THR A N 1
ATOM 2834 C CA . THR A 1 350 ? 16.938 50.438 -11.242 1 67.69 350 THR A CA 1
ATOM 2835 C C . THR A 1 350 ? 16.422 49.031 -10.898 1 67.69 350 THR A C 1
ATOM 2837 O O . THR A 1 350 ? 16.719 48.062 -11.602 1 67.69 350 THR A O 1
ATOM 2840 N N . THR A 1 351 ? 16.062 48.844 -9.586 1 72.56 351 THR A N 1
ATOM 2841 C CA . THR A 1 351 ? 15.477 47.531 -9.242 1 72.56 351 THR A CA 1
ATOM 2842 C C . THR A 1 351 ? 14.078 47.719 -8.656 1 72.56 351 THR A C 1
ATOM 2844 O O . THR A 1 351 ? 13.828 48.656 -7.902 1 72.56 351 THR A O 1
ATOM 2847 N N . SER A 1 352 ? 13.148 46.938 -9.227 1 78.75 352 SER A N 1
ATOM 2848 C CA . SER A 1 352 ? 11.797 46.938 -8.688 1 78.75 352 SER A CA 1
ATOM 2849 C C . SER A 1 352 ? 11.695 46.062 -7.449 1 78.75 352 SER A C 1
ATOM 2851 O O . SER A 1 352 ? 10.781 46.219 -6.641 1 78.75 352 SER A O 1
ATOM 2853 N N . SER A 1 353 ? 12.633 45.219 -7.188 1 87.12 353 SER A N 1
ATOM 2854 C CA . SER A 1 353 ? 12.648 44.312 -6.027 1 87.12 353 SER A CA 1
ATOM 2855 C C . SER A 1 353 ? 13.562 44.875 -4.93 1 87.12 353 SER A C 1
ATOM 2857 O O . SER A 1 353 ? 14.727 44.5 -4.84 1 87.12 353 SER A O 1
ATOM 2859 N N . ASN A 1 354 ? 13.047 45.781 -4.18 1 89.38 354 ASN A N 1
ATOM 2860 C CA . ASN A 1 354 ? 13.82 46.375 -3.105 1 89.38 354 ASN A CA 1
ATOM 2861 C C . ASN A 1 354 ? 13.039 46.406 -1.792 1 89.38 354 ASN A C 1
ATOM 2863 O O . ASN A 1 354 ? 11.875 46 -1.755 1 89.38 354 ASN A O 1
ATOM 2867 N N . LEU A 1 355 ? 13.672 46.719 -0.72 1 92.75 355 LEU A N 1
ATOM 2868 C CA . LEU A 1 355 ? 13.125 46.656 0.631 1 92.75 355 LEU A CA 1
ATOM 2869 C C . LEU A 1 355 ? 11.961 47.625 0.807 1 92.75 355 LEU A C 1
ATOM 2871 O O . LEU A 1 355 ? 10.969 47.281 1.456 1 92.75 355 LEU A O 1
ATOM 2875 N N . VAL A 1 356 ? 11.969 48.781 0.245 1 91.75 356 VAL A N 1
ATOM 2876 C CA . VAL A 1 356 ? 10.938 49.812 0.403 1 91.75 356 VAL A CA 1
ATOM 2877 C C . VAL A 1 356 ? 9.633 49.312 -0.224 1 91.75 356 VAL A C 1
ATOM 2879 O O . VAL A 1 356 ? 8.555 49.469 0.358 1 91.75 356 VAL A O 1
ATOM 2882 N N . ASN A 1 357 ? 9.789 48.75 -1.377 1 91.38 357 ASN A N 1
ATOM 2883 C CA . ASN A 1 357 ? 8.594 48.219 -2.033 1 91.38 357 ASN A CA 1
ATOM 2884 C C . ASN A 1 357 ? 7.984 47.062 -1.233 1 91.38 357 ASN A C 1
ATOM 2886 O O . ASN A 1 357 ? 6.762 46.906 -1.211 1 91.38 357 ASN A O 1
ATOM 2890 N N . GLU A 1 358 ? 8.867 46.281 -0.625 1 93.88 358 GLU A N 1
ATOM 2891 C CA . GLU A 1 358 ? 8.359 45.188 0.213 1 93.88 358 GLU A CA 1
ATOM 2892 C C . GLU A 1 358 ? 7.672 45.75 1.461 1 93.88 358 GLU A C 1
ATOM 2894 O O . GLU A 1 358 ? 6.625 45.219 1.869 1 93.88 358 GLU A O 1
ATOM 2899 N N . ARG A 1 359 ? 8.242 46.75 2.061 1 93.81 359 ARG A N 1
ATOM 2900 C CA . ARG A 1 359 ? 7.613 47.406 3.201 1 93.81 359 ARG A CA 1
ATOM 2901 C C . ARG A 1 359 ? 6.23 47.938 2.834 1 93.81 359 ARG A C 1
ATOM 2903 O O . ARG A 1 359 ? 5.277 47.781 3.596 1 93.81 359 ARG A O 1
ATOM 2910 N N . LYS A 1 360 ? 6.199 48.531 1.675 1 93.5 360 LYS A N 1
ATOM 2911 C CA . LYS A 1 360 ? 4.934 49.094 1.178 1 93.5 360 LYS A CA 1
ATOM 2912 C C . LYS A 1 360 ? 3.9 47.969 0.996 1 93.5 360 LYS A C 1
ATOM 2914 O O . LYS A 1 360 ? 2.766 48.094 1.466 1 93.5 360 LYS A O 1
ATOM 2919 N N . ARG A 1 361 ? 4.352 47.031 0.362 1 93.56 361 ARG A N 1
ATOM 2920 C CA . ARG A 1 361 ? 3.443 45.906 0.097 1 93.56 361 ARG A CA 1
ATOM 2921 C C . ARG A 1 361 ? 2.91 45.312 1.396 1 93.56 361 ARG A C 1
ATOM 2923 O O . ARG A 1 361 ? 1.702 45.125 1.548 1 93.56 361 ARG A O 1
ATOM 2930 N N . GLN A 1 362 ? 3.729 45.031 2.328 1 93.19 362 GLN A N 1
ATOM 2931 C CA . GLN A 1 362 ? 3.336 44.438 3.596 1 93.19 362 GLN A CA 1
ATOM 2932 C C . GLN A 1 362 ? 2.443 45.375 4.402 1 93.19 362 GLN A C 1
ATOM 2934 O O . GLN A 1 362 ? 1.455 44.938 4.996 1 93.19 362 GLN A O 1
ATOM 2939 N N . TYR A 1 363 ? 2.854 46.562 4.461 1 94.38 363 TYR A N 1
ATOM 2940 C CA . TYR A 1 363 ? 2.1 47.531 5.246 1 94.38 363 TYR A CA 1
ATOM 2941 C C . TYR A 1 363 ? 0.67 47.656 4.73 1 94.38 363 TYR A C 1
ATOM 2943 O O . TYR A 1 363 ? -0.282 47.656 5.512 1 94.38 363 TYR A O 1
ATOM 2951 N N . VAL A 1 364 ? 0.529 47.688 3.398 1 93.44 364 VAL A N 1
ATOM 2952 C CA . VAL A 1 364 ? -0.772 47.906 2.775 1 93.44 364 VAL A CA 1
ATOM 2953 C C . VAL A 1 364 ? -1.625 46.656 2.898 1 93.44 364 VAL A C 1
ATOM 2955 O O . VAL A 1 364 ? -2.809 46.719 3.238 1 93.44 364 VAL A O 1
ATOM 2958 N N . HIS A 1 365 ? -1.031 45.625 2.697 1 89.88 365 HIS A N 1
ATOM 2959 C CA . HIS A 1 365 ? -1.823 44.406 2.564 1 89.88 365 HIS A CA 1
ATOM 2960 C C . HIS A 1 365 ? -2.027 43.75 3.916 1 89.88 365 HIS A C 1
ATOM 2962 O O . HIS A 1 365 ? -2.996 43 4.105 1 89.88 365 HIS A O 1
ATOM 2968 N N . GLU A 1 366 ? -1.153 43.969 4.898 1 90.06 366 GLU A N 1
ATOM 2969 C CA . GLU A 1 366 ? -1.23 43.188 6.129 1 90.06 366 GLU A CA 1
ATOM 2970 C C . GLU A 1 366 ? -1.593 44.062 7.32 1 90.06 366 GLU A C 1
ATOM 2972 O O . GLU A 1 366 ? -2.297 43.625 8.234 1 90.06 366 GLU A O 1
ATOM 2977 N N . PHE A 1 367 ? -1.083 45.188 7.391 1 92.31 367 PHE A N 1
ATOM 2978 C CA . PHE A 1 367 ? -1.133 45.906 8.656 1 92.31 367 PHE A CA 1
ATOM 2979 C C . PHE A 1 367 ? -2.123 47.062 8.578 1 92.31 367 PHE A C 1
ATOM 2981 O O . PHE A 1 367 ? -2.85 47.344 9.539 1 92.31 367 PHE A O 1
ATOM 2988 N N . PHE A 1 368 ? -2.131 47.781 7.445 1 93.81 368 PHE A N 1
ATOM 2989 C CA . PHE A 1 368 ? -2.91 49 7.328 1 93.81 368 PHE A CA 1
ATOM 2990 C C . PHE A 1 368 ? -4.398 48.719 7.484 1 93.81 368 PHE A C 1
ATOM 2992 O O . PHE A 1 368 ? -4.969 47.938 6.719 1 93.81 368 PHE A O 1
ATOM 2999 N N . MET A 1 369 ? -5.027 49.312 8.469 1 93.12 369 MET A N 1
ATOM 3000 C CA . MET A 1 369 ? -6.449 49.156 8.766 1 93.12 369 MET A CA 1
ATOM 3001 C C . MET A 1 369 ? -6.848 47.688 8.781 1 93.12 369 MET A C 1
ATOM 3003 O O . MET A 1 369 ? -7.824 47.281 8.141 1 93.12 369 MET A O 1
ATOM 3007 N N . SER A 1 370 ? -6.066 46.938 9.43 1 89.31 370 SER A N 1
ATOM 3008 C CA . SER A 1 370 ? -6.254 45.5 9.445 1 89.31 370 SER A CA 1
ATOM 3009 C C . SER A 1 370 ? -7.527 45.094 10.188 1 89.31 370 SER A C 1
ATOM 3011 O O . SER A 1 370 ? -8.062 44 9.984 1 89.31 370 SER A O 1
ATOM 3013 N N . GLN A 1 371 ? -8.016 46 10.992 1 87.56 371 GLN A N 1
ATOM 3014 C CA . GLN A 1 371 ? -9.203 45.688 11.781 1 87.56 371 GLN A CA 1
ATOM 3015 C C . GLN A 1 371 ? -10.477 45.938 10.977 1 87.56 371 GLN A C 1
ATOM 3017 O O . GLN A 1 371 ? -11.562 45.469 11.367 1 87.56 371 GLN A O 1
ATOM 3022 N N . LEU A 1 372 ? -10.359 46.688 9.906 1 91.25 372 LEU A N 1
ATOM 3023 C CA . LEU A 1 372 ? -11.516 46.906 9.039 1 91.25 372 LEU A CA 1
ATOM 3024 C C . LEU A 1 372 ? -11.688 45.75 8.055 1 91.25 372 LEU A C 1
ATOM 3026 O O . LEU A 1 372 ? -10.703 45.25 7.504 1 91.25 372 LEU A O 1
ATOM 3030 N N . PRO A 1 373 ? -12.906 45.312 7.84 1 89.44 373 PRO A N 1
ATOM 3031 C CA . PRO A 1 373 ? -13.148 44.219 6.922 1 89.44 373 PRO A CA 1
ATOM 3032 C C . PRO A 1 373 ? -12.961 44.594 5.457 1 89.44 373 PRO A C 1
ATOM 3034 O O . PRO A 1 373 ? -13.297 45.719 5.062 1 89.44 373 PRO A O 1
ATOM 3037 N N . GLU A 1 374 ? -12.422 43.719 4.668 1 87.38 374 GLU A N 1
ATOM 3038 C CA . GLU A 1 374 ? -12.227 43.938 3.236 1 87.38 374 GLU A CA 1
ATOM 3039 C C . GLU A 1 374 ? -13.531 43.781 2.467 1 87.38 374 GLU A C 1
ATOM 3041 O O . GLU A 1 374 ? -13.742 44.469 1.455 1 87.38 374 GLU A O 1
ATOM 3046 N N . ASP A 1 375 ? -14.336 42.844 2.975 1 87.81 375 ASP A N 1
ATOM 3047 C CA . ASP A 1 375 ? -15.648 42.625 2.385 1 87.81 375 ASP A CA 1
ATOM 3048 C C . ASP A 1 375 ? -16.703 42.344 3.463 1 87.81 375 ASP A C 1
ATOM 3050 O O . ASP A 1 375 ? -16.359 42.188 4.637 1 87.81 375 ASP A O 1
ATOM 3054 N N . VAL A 1 376 ? -17.875 42.344 3.049 1 85.56 376 VAL A N 1
ATOM 3055 C CA . VAL A 1 376 ? -18.969 42.219 4.004 1 85.56 376 VAL A CA 1
ATOM 3056 C C . VAL A 1 376 ? -18.984 40.812 4.609 1 85.56 376 VAL A C 1
ATOM 3058 O O . VAL A 1 376 ? -19.516 40.625 5.703 1 85.56 376 VAL A O 1
ATOM 3061 N N . GLU A 1 377 ? -18.453 39.844 3.852 1 78.5 377 GLU A N 1
ATOM 3062 C CA . GLU A 1 377 ? -18.469 38.469 4.328 1 78.5 377 GLU A CA 1
ATOM 3063 C C . GLU A 1 377 ? -17.25 38.156 5.18 1 78.5 377 GLU A C 1
ATOM 3065 O O . GLU A 1 377 ? -17.203 37.156 5.887 1 78.5 377 GLU A O 1
ATOM 3070 N N . THR A 1 378 ? -16.25 38.781 4.992 1 65.38 378 THR A N 1
ATOM 3071 C CA . THR A 1 378 ? -15.008 38.531 5.73 1 65.38 378 THR A CA 1
ATOM 3072 C C . THR A 1 378 ? -15.18 38.906 7.199 1 65.38 378 THR A C 1
ATOM 3074 O O . THR A 1 378 ? -15.555 40.031 7.523 1 65.38 378 THR A O 1
ATOM 3077 N N . ILE A 1 379 ? -15.75 37.938 7.781 1 55.31 379 ILE A N 1
ATOM 3078 C CA . ILE A 1 379 ? -16.031 38.156 9.195 1 55.31 379 ILE A CA 1
ATOM 3079 C C . ILE A 1 379 ? -14.719 38.375 9.953 1 55.31 379 ILE A C 1
ATOM 3081 O O . ILE A 1 379 ? -13.766 37.594 9.781 1 55.31 379 ILE A O 1
ATOM 3085 N N . GLY A 1 380 ? -14.602 39.469 10.789 1 51.53 380 GLY A N 1
ATOM 3086 C CA . GLY A 1 380 ? -13.734 40.125 11.742 1 51.53 380 GLY A CA 1
ATOM 3087 C C . GLY A 1 380 ? -12.484 39.344 12.07 1 51.53 380 GLY A C 1
ATOM 3088 O O . GLY A 1 380 ? -12.516 38.438 12.898 1 51.53 380 GLY A O 1
ATOM 3089 N N . ALA A 1 381 ? -11.672 38.906 11.07 1 44 381 ALA A N 1
ATOM 3090 C CA . ALA A 1 381 ? -10.375 38.281 11.359 1 44 381 ALA A CA 1
ATOM 3091 C C . ALA A 1 381 ? -9.859 38.719 12.734 1 44 381 ALA A C 1
ATOM 3093 O O . ALA A 1 381 ? -9.047 38 13.336 1 44 381 ALA A O 1
ATOM 3094 N N . GLY A 1 382 ? -9.688 40.062 12.984 1 42.66 382 GLY A N 1
ATOM 3095 C CA . GLY A 1 382 ? -8.742 40.719 13.883 1 42.66 382 GLY A CA 1
ATOM 3096 C C . GLY A 1 382 ? -9.156 40.625 15.344 1 42.66 382 GLY A C 1
ATOM 3097 O O . GLY A 1 382 ? -8.75 41.469 16.156 1 42.66 382 GLY A O 1
ATOM 3098 N N . GLY A 1 383 ? -10.203 40 15.68 1 39.88 383 GLY A N 1
ATOM 3099 C CA . GLY A 1 383 ? -10.445 40.344 17.078 1 39.88 383 GLY A CA 1
ATOM 3100 C C . GLY A 1 383 ? -9.336 39.906 18 1 39.88 383 GLY A C 1
ATOM 3101 O O . GLY A 1 383 ? -8.414 39.188 17.578 1 39.88 383 GLY A O 1
ATOM 3102 N N . TYR A 1 384 ? -9.242 40.594 19.125 1 38.66 384 TYR A N 1
ATOM 3103 C CA . TYR A 1 384 ? -8.344 40.281 20.234 1 38.66 384 TYR A CA 1
ATOM 3104 C C . TYR A 1 384 ? -8.32 38.812 20.547 1 38.66 384 TYR A C 1
ATOM 3106 O O . TYR A 1 384 ? -7.598 38.375 21.438 1 38.66 384 TYR A O 1
ATOM 3114 N N . THR A 1 385 ? -9.352 38.094 20.062 1 38.47 385 THR A N 1
ATOM 3115 C CA . THR A 1 385 ? -9.438 36.75 20.625 1 38.47 385 THR A CA 1
ATOM 3116 C C . THR A 1 385 ? -8.641 35.75 19.766 1 38.47 385 THR A C 1
ATOM 3118 O O . THR A 1 385 ? -8.688 35.812 18.531 1 38.47 385 THR A O 1
ATOM 3121 N N . ASP A 1 386 ? -7.734 35.188 20.281 1 39.81 386 ASP A N 1
ATOM 3122 C CA . ASP A 1 386 ? -6.945 34.062 19.781 1 39.81 386 ASP A CA 1
ATOM 3123 C C . ASP A 1 386 ? -7.82 33.062 19.031 1 39.81 386 ASP A C 1
ATOM 3125 O O . ASP A 1 386 ? -8.945 32.781 19.438 1 39.81 386 ASP A O 1
ATOM 3129 N N . PRO A 1 387 ? -7.656 32.781 17.719 1 39.62 387 PRO A N 1
ATOM 3130 C CA . PRO A 1 387 ? -8.469 31.891 16.922 1 39.62 387 PRO A CA 1
ATOM 3131 C C . PRO A 1 387 ? -8.898 30.641 17.688 1 39.62 387 PRO A C 1
ATOM 3133 O O . PRO A 1 387 ? -8.102 30.062 18.422 1 39.62 387 PRO A O 1
ATOM 3136 N N . THR A 1 388 ? -10.102 30.484 17.953 1 38.53 388 THR A N 1
ATOM 3137 C CA . THR A 1 388 ? -10.617 29.234 18.5 1 38.53 388 THR A CA 1
ATOM 3138 C C . THR A 1 388 ? -10.305 28.062 17.578 1 38.53 388 THR A C 1
ATOM 3140 O O . THR A 1 388 ? -10.219 28.234 16.359 1 38.53 388 THR A O 1
ATOM 3143 N N . GLU A 1 389 ? -9.781 26.969 18.016 1 40.19 389 GLU A N 1
ATOM 3144 C CA . GLU A 1 389 ? -9.211 25.734 17.453 1 40.19 389 GLU A CA 1
ATOM 3145 C C . GLU A 1 389 ? -10.094 25.172 16.359 1 40.19 389 GLU A C 1
ATOM 3147 O O . GLU A 1 389 ? -9.594 24.531 15.422 1 40.19 389 GLU A O 1
ATOM 3152 N N . GLU A 1 390 ? -11.5 25.047 16.531 1 40.31 390 GLU A N 1
ATOM 3153 C CA . GLU A 1 390 ? -12.242 24.062 15.75 1 40.31 390 GLU A CA 1
ATOM 3154 C C . GLU A 1 390 ? -12.242 24.438 14.266 1 40.31 390 GLU A C 1
ATOM 3156 O O . GLU A 1 390 ? -12.477 23.578 13.414 1 40.31 390 GLU A O 1
ATOM 3161 N N . LYS A 1 391 ? -12.711 25.672 13.93 1 41.06 391 LYS A N 1
ATOM 3162 C CA . LYS A 1 391 ? -12.82 25.969 12.508 1 41.06 391 LYS A CA 1
ATOM 3163 C C . LYS A 1 391 ? -11.547 26.625 11.977 1 41.06 391 LYS A C 1
ATOM 3165 O O . LYS A 1 391 ? -11.453 27.859 11.93 1 41.06 391 LYS A O 1
ATOM 3170 N N . ASP A 1 392 ? -10.422 26.094 12.086 1 40.16 392 ASP A N 1
ATOM 3171 C CA . ASP A 1 392 ? -9.117 26.391 11.508 1 40.16 392 ASP A CA 1
ATOM 3172 C C . ASP A 1 392 ? -9.234 26.719 10.016 1 40.16 392 ASP A C 1
ATOM 3174 O O . ASP A 1 392 ? -8.281 26.516 9.258 1 40.16 392 ASP A O 1
ATOM 3178 N N . THR A 1 393 ? -10.289 26.781 9.57 1 38.56 393 THR A N 1
ATOM 3179 C CA . THR A 1 393 ? -10.312 26.953 8.117 1 38.56 393 THR A CA 1
ATOM 3180 C C . THR A 1 393 ? -9.641 28.25 7.711 1 38.56 393 THR A C 1
ATOM 3182 O O . THR A 1 393 ? -9.406 28.484 6.523 1 38.56 393 THR A O 1
ATOM 3185 N N . SER A 1 394 ? -9.742 29.344 8.508 1 41.88 394 SER A N 1
ATOM 3186 C CA . SER A 1 394 ? -9.344 30.578 7.84 1 41.88 394 SER A CA 1
ATOM 3187 C C . SER A 1 394 ? -7.832 30.75 7.828 1 41.88 394 SER A C 1
ATOM 3189 O O . SER A 1 394 ? -7.18 30.609 8.867 1 41.88 394 SER A O 1
ATOM 3191 N N . ASN A 1 395 ? -7.223 30.531 6.887 1 46.22 395 ASN A N 1
ATOM 3192 C CA . ASN A 1 395 ? -5.859 30.797 6.434 1 46.22 395 ASN A CA 1
ATOM 3193 C C . ASN A 1 395 ? -5.395 32.188 6.855 1 46.22 395 ASN A C 1
ATOM 3195 O O . ASN A 1 395 ? -4.512 32.781 6.227 1 46.22 395 ASN A O 1
ATOM 3199 N N . LYS A 1 396 ? -6.023 32.875 7.836 1 51.66 396 LYS A N 1
ATOM 3200 C CA . LYS A 1 396 ? -5.531 34.25 7.969 1 51.66 396 LYS A CA 1
ATOM 3201 C C . LYS A 1 396 ? -4.43 34.312 9.016 1 51.66 396 LYS A C 1
ATOM 3203 O O . LYS A 1 396 ? -4.566 33.781 10.117 1 51.66 396 LYS A O 1
ATOM 3208 N N . PRO A 1 397 ? -3.326 34.812 8.664 1 59.34 397 PRO A N 1
ATOM 3209 C CA . PRO A 1 397 ? -2.145 34.969 9.523 1 59.34 397 PRO A CA 1
ATOM 3210 C C . PRO A 1 397 ? -2.43 35.75 10.797 1 59.34 397 PRO A C 1
ATOM 3212 O O . PRO A 1 397 ? -3.285 36.656 10.797 1 59.34 397 PRO A O 1
ATOM 3215 N N . ASN A 1 398 ? -1.98 35.281 12.023 1 76.44 398 ASN A N 1
ATOM 3216 C CA . ASN A 1 398 ? -1.989 36.031 13.281 1 76.44 398 ASN A CA 1
ATOM 3217 C C . ASN A 1 398 ? -1.268 37.344 13.133 1 76.44 398 ASN A C 1
ATOM 3219 O O . ASN A 1 398 ? -0.036 37.406 13.125 1 76.44 398 ASN A O 1
ATOM 3223 N N . ILE A 1 399 ? -1.992 38.5 12.969 1 86.62 399 ILE A N 1
ATOM 3224 C CA . ILE A 1 399 ? -1.462 39.844 12.68 1 86.62 399 ILE A CA 1
ATOM 3225 C C . ILE A 1 399 ? -0.511 40.281 13.797 1 86.62 399 ILE A C 1
ATOM 3227 O O . ILE A 1 399 ? 0.494 40.938 13.539 1 86.62 399 ILE A O 1
ATOM 3231 N N . LYS A 1 400 ? -0.898 39.875 15 1 86.44 400 LYS A N 1
ATOM 3232 C CA . LYS A 1 400 ? -0.051 40.25 16.125 1 86.44 400 LYS A CA 1
ATOM 3233 C C . LYS A 1 400 ? 1.338 39.625 16 1 86.44 400 LYS A C 1
ATOM 3235 O O . LYS A 1 400 ? 2.346 40.281 16.266 1 86.44 400 LYS A O 1
ATOM 3240 N N . GLN A 1 401 ? 1.361 38.438 15.633 1 90 401 GLN A N 1
ATOM 3241 C CA . GLN A 1 401 ? 2.637 37.75 15.453 1 90 401 GLN A CA 1
ATOM 3242 C C . GLN A 1 401 ? 3.408 38.312 14.266 1 90 401 GLN A C 1
ATOM 3244 O O . GLN A 1 401 ? 4.637 38.406 14.305 1 90 401 GLN A O 1
ATOM 3249 N N . SER A 1 402 ? 2.662 38.625 13.258 1 91.44 402 SER A N 1
ATOM 3250 C CA . SER A 1 402 ? 3.297 39.25 12.094 1 91.44 402 SER A CA 1
ATOM 3251 C C . SER A 1 402 ? 3.924 40.594 12.438 1 91.44 402 SER A C 1
ATOM 3253 O O . SER A 1 402 ? 5.008 40.906 11.953 1 91.44 402 SER A O 1
ATOM 3255 N N . ILE A 1 403 ? 3.221 41.344 13.242 1 92.81 403 ILE A N 1
ATOM 3256 C CA . ILE A 1 403 ? 3.742 42.656 13.672 1 92.81 403 ILE A CA 1
ATOM 3257 C C . ILE A 1 403 ? 5.016 42.438 14.484 1 92.81 403 ILE A C 1
ATOM 3259 O O . ILE A 1 403 ? 6.008 43.156 14.289 1 92.81 403 ILE A O 1
ATOM 3263 N N . LEU A 1 404 ? 4.945 41.531 15.375 1 92.69 404 LEU A N 1
ATOM 3264 C CA . LEU A 1 404 ? 6.105 41.25 16.203 1 92.69 404 LEU A CA 1
ATOM 3265 C C . LEU A 1 404 ? 7.309 40.844 15.359 1 92.69 404 LEU A C 1
ATOM 3267 O O . LEU A 1 404 ? 8.422 41.344 15.578 1 92.69 404 LEU A O 1
ATOM 3271 N N . ARG A 1 405 ? 7.156 40.031 14.414 1 94.06 405 ARG A N 1
ATOM 3272 C CA . ARG A 1 405 ? 8.234 39.594 13.523 1 94.06 405 ARG A CA 1
ATOM 3273 C C . ARG A 1 405 ? 8.766 40.781 12.711 1 94.06 405 ARG A C 1
ATOM 3275 O O . ARG A 1 405 ? 9.969 40.875 12.477 1 94.06 405 ARG A O 1
ATOM 3282 N N . THR A 1 406 ? 7.809 41.531 12.266 1 94.88 406 THR A N 1
ATOM 3283 C CA . THR A 1 406 ? 8.203 42.719 11.484 1 94.88 406 THR A CA 1
ATOM 3284 C C . THR A 1 406 ? 9.031 43.656 12.328 1 94.88 406 THR A C 1
ATOM 3286 O O . THR A 1 406 ? 10.062 44.156 11.875 1 94.88 406 THR A O 1
ATOM 3289 N N . LEU A 1 407 ? 8.594 43.938 13.547 1 94.62 407 LEU A N 1
ATOM 3290 C CA . LEU A 1 407 ? 9.305 44.844 14.438 1 94.62 407 LEU A CA 1
ATOM 3291 C C . LEU A 1 407 ? 10.695 44.312 14.75 1 94.62 407 LEU A C 1
ATOM 3293 O O . LEU A 1 407 ? 11.672 45.062 14.75 1 94.62 407 LEU A O 1
ATOM 3297 N N . ALA A 1 408 ? 10.758 43.062 15 1 94.94 408 ALA A N 1
ATOM 3298 C CA . ALA A 1 408 ? 12.047 42.438 15.289 1 94.94 408 ALA A CA 1
ATOM 3299 C C . ALA A 1 408 ? 12.977 42.5 14.078 1 94.94 408 ALA A C 1
ATOM 3301 O O . ALA A 1 408 ? 14.172 42.812 14.227 1 94.94 408 ALA A O 1
ATOM 3302 N N . THR A 1 409 ? 12.461 42.25 12.93 1 96.06 409 THR A N 1
ATOM 3303 C CA . THR A 1 409 ? 13.234 42.281 11.695 1 96.06 409 THR A CA 1
ATOM 3304 C C . THR A 1 409 ? 13.703 43.719 11.414 1 96.06 409 THR A C 1
ATOM 3306 O O . THR A 1 409 ? 14.867 43.938 11.062 1 96.06 409 THR A O 1
ATOM 3309 N N . GLU A 1 410 ? 12.758 44.688 11.555 1 94.75 410 GLU A N 1
ATOM 3310 C CA . GLU A 1 410 ? 13.094 46.094 11.336 1 94.75 410 GLU A CA 1
ATOM 3311 C C . GLU A 1 410 ? 14.188 46.562 12.297 1 94.75 410 GLU A C 1
ATOM 3313 O O . GLU A 1 410 ? 15.078 47.312 11.914 1 94.75 410 GLU A O 1
ATOM 3318 N N . ALA A 1 411 ? 14.07 46.188 13.492 1 94.12 411 ALA A N 1
ATOM 3319 C CA . ALA A 1 411 ? 15.07 46.594 14.484 1 94.12 411 ALA A CA 1
ATOM 3320 C C . ALA A 1 411 ? 16.453 46.062 14.094 1 94.12 411 ALA A C 1
ATOM 3322 O O . ALA A 1 411 ? 17.453 46.781 14.203 1 94.12 411 ALA A O 1
ATOM 3323 N N . THR A 1 412 ? 16.516 44.812 13.617 1 93.94 412 THR A N 1
ATOM 3324 C CA . THR A 1 412 ? 17.766 44.188 13.227 1 93.94 412 THR A CA 1
ATOM 3325 C C . THR A 1 412 ? 18.359 44.906 12 1 93.94 412 THR A C 1
ATOM 3327 O O . THR A 1 412 ? 19.562 45.188 11.969 1 93.94 412 THR A O 1
ATOM 3330 N N . ILE A 1 413 ? 17.531 45.125 11.047 1 94.62 413 ILE A N 1
ATOM 3331 C CA . ILE A 1 413 ? 17.984 45.719 9.797 1 94.62 413 ILE A CA 1
ATOM 3332 C C . ILE A 1 413 ? 18.438 47.156 10.047 1 94.62 413 ILE A C 1
ATOM 3334 O O . ILE A 1 413 ? 19.5 47.562 9.57 1 94.62 413 ILE A O 1
ATOM 3338 N N . GLN A 1 414 ? 17.641 47.969 10.812 1 92.88 414 GLN A N 1
ATOM 3339 C CA . GLN A 1 414 ? 17.984 49.344 11.086 1 92.88 414 GLN A CA 1
ATOM 3340 C C . GLN A 1 414 ? 19.266 49.469 11.922 1 92.88 414 GLN A C 1
ATOM 3342 O O . GLN A 1 414 ? 20.094 50.312 11.672 1 92.88 414 GLN A O 1
ATOM 3347 N N . LYS A 1 415 ? 19.391 48.625 12.828 1 92.31 415 LYS A N 1
ATOM 3348 C CA . LYS A 1 415 ? 20.625 48.594 13.625 1 92.31 415 LYS A CA 1
ATOM 3349 C C . LYS A 1 415 ? 21.844 48.312 12.758 1 92.31 415 LYS A C 1
ATOM 3351 O O . LYS A 1 415 ? 22.891 48.906 12.938 1 92.31 415 LYS A O 1
ATOM 3356 N N . THR A 1 416 ? 21.656 47.406 11.859 1 91.56 416 THR A N 1
ATOM 3357 C CA . THR A 1 416 ? 22.75 47 10.977 1 91.56 416 THR A CA 1
ATOM 3358 C C . THR A 1 416 ? 23.125 48.125 10.016 1 91.56 416 THR A C 1
ATOM 3360 O O . THR A 1 416 ? 24.312 48.375 9.805 1 91.56 416 THR A O 1
ATOM 3363 N N . LEU A 1 417 ? 22.125 48.781 9.5 1 91.31 417 LEU A N 1
ATOM 3364 C CA . LEU A 1 417 ? 22.375 49.781 8.461 1 91.31 417 LEU A CA 1
ATOM 3365 C C . LEU A 1 417 ? 22.797 51.094 9.062 1 91.31 417 LEU A C 1
ATOM 3367 O O . LEU A 1 417 ? 23.656 51.781 8.508 1 91.31 417 LEU A O 1
ATOM 3371 N N . LYS A 1 418 ? 22.156 51.531 10.195 1 90.75 418 LYS A N 1
ATOM 3372 C CA . LYS A 1 418 ? 22.359 52.875 10.734 1 90.75 418 LYS A CA 1
ATOM 3373 C C . LYS A 1 418 ? 23.156 52.812 12.031 1 90.75 418 LYS A C 1
ATOM 3375 O O . LYS A 1 418 ? 23.594 53.844 12.531 1 90.75 418 LYS A O 1
ATOM 3380 N N . GLY A 1 419 ? 23.344 51.688 12.562 1 91.56 419 GLY A N 1
ATOM 3381 C CA . GLY A 1 419 ? 24.078 51.531 13.805 1 91.56 419 GLY A CA 1
ATOM 3382 C C . GLY A 1 419 ? 23.266 51.844 15.039 1 91.56 419 GLY A C 1
ATOM 3383 O O . GLY A 1 419 ? 23.766 51.75 16.156 1 91.56 419 GLY A O 1
ATOM 3384 N N . GLU A 1 420 ? 22.016 52.344 14.898 1 94.19 420 GLU A N 1
ATOM 3385 C CA . GLU A 1 420 ? 21.109 52.625 16.016 1 94.19 420 GLU A CA 1
ATOM 3386 C C . GLU A 1 420 ? 19.656 52.438 15.602 1 94.19 420 GLU A C 1
ATOM 3388 O O . GLU A 1 420 ? 19.312 52.562 14.43 1 94.19 420 GLU A O 1
ATOM 3393 N N . VAL A 1 421 ? 18.828 52.156 16.578 1 95.44 421 VAL A N 1
ATOM 3394 C CA . VAL A 1 421 ? 17.406 51.969 16.328 1 95.44 421 VAL A CA 1
ATOM 3395 C C . VAL A 1 421 ? 16.625 52.188 17.609 1 95.44 421 VAL A C 1
ATOM 3397 O O . VAL A 1 421 ? 17.125 51.938 18.703 1 95.44 421 VAL A O 1
ATOM 3400 N N . SER A 1 422 ? 15.477 52.688 17.484 1 96.38 422 SER A N 1
ATOM 3401 C CA . SER A 1 422 ? 14.562 52.844 18.609 1 96.38 422 SER A CA 1
ATOM 3402 C C . SER A 1 422 ? 13.211 52.188 18.312 1 96.38 422 SER A C 1
ATOM 3404 O O . SER A 1 422 ? 12.766 52.188 17.156 1 96.38 422 SER A O 1
ATOM 3406 N N . LEU A 1 423 ? 12.656 51.656 19.266 1 96.69 423 LEU A N 1
ATOM 3407 C CA . LEU A 1 423 ? 11.305 51.094 19.203 1 96.69 423 LEU A CA 1
ATOM 3408 C C . LEU A 1 423 ? 10.422 51.688 20.297 1 96.69 423 LEU A C 1
ATOM 3410 O O . LEU A 1 423 ? 10.805 51.719 21.469 1 96.69 423 LEU A O 1
ATOM 3414 N N . ILE A 1 424 ? 9.266 52.188 19.953 1 97.25 424 ILE A N 1
ATOM 3415 C CA . ILE A 1 424 ? 8.289 52.75 20.891 1 97.25 424 ILE A CA 1
ATOM 3416 C C . ILE A 1 424 ? 7.023 51.875 20.859 1 97.25 424 ILE A C 1
ATOM 3418 O O . ILE A 1 424 ? 6.559 51.469 19.797 1 97.25 424 ILE A O 1
ATOM 3422 N N . GLN A 1 425 ? 6.582 51.531 21.969 1 96.56 425 GLN A N 1
ATOM 3423 C CA . GLN A 1 425 ? 5.281 50.906 22.141 1 96.56 425 GLN A CA 1
ATOM 3424 C C . GLN A 1 425 ? 4.355 51.781 22.984 1 96.56 425 GLN A C 1
ATOM 3426 O O . GLN A 1 425 ? 4.785 52.375 23.984 1 96.56 425 GLN A O 1
ATOM 3431 N N . THR A 1 426 ? 3.117 51.906 22.531 1 95.69 426 THR A N 1
ATOM 3432 C CA . THR A 1 426 ? 2.15 52.625 23.344 1 95.69 426 THR A CA 1
ATOM 3433 C C . THR A 1 426 ? 0.737 52.094 23.109 1 95.69 426 THR A C 1
ATOM 3435 O O . THR A 1 426 ? 0.529 51.219 22.281 1 95.69 426 THR A O 1
ATOM 3438 N N . ASP A 1 427 ? -0.073 52.531 23.906 1 92.75 427 ASP A N 1
ATOM 3439 C CA . ASP A 1 427 ? -1.489 52.188 23.938 1 92.75 427 ASP A CA 1
ATOM 3440 C C . ASP A 1 427 ? -2.332 53.344 24.422 1 92.75 427 ASP A C 1
ATOM 3442 O O . ASP A 1 427 ? -1.846 54.219 25.172 1 92.75 427 ASP A O 1
ATOM 3446 N N . LEU A 1 428 ? -3.525 53.438 23.922 1 94.31 428 LEU A N 1
ATOM 3447 C CA . LEU A 1 428 ? -4.414 54.5 24.375 1 94.31 428 LEU A CA 1
ATOM 3448 C C . LEU A 1 428 ? -5.285 54.031 25.531 1 94.31 428 LEU A C 1
ATOM 3450 O O . LEU A 1 428 ? -5.785 52.875 25.516 1 94.31 428 LEU A O 1
ATOM 3454 N N . GLU A 1 429 ? -5.383 54.844 26.5 1 91.56 429 GLU A N 1
ATOM 3455 C CA . GLU A 1 429 ? -6.16 54.531 27.688 1 91.56 429 GLU A CA 1
ATOM 3456 C C . GLU A 1 429 ? -7.656 54.625 27.422 1 91.56 429 GLU A C 1
ATOM 3458 O O . GLU A 1 429 ? -8.141 55.688 27.016 1 91.56 429 GLU A O 1
ATOM 3463 N N . TRP A 1 430 ? -8.445 53.562 27.703 1 88.5 430 TRP A N 1
ATOM 3464 C CA . TRP A 1 430 ? -9.898 53.562 27.562 1 88.5 430 TRP A CA 1
ATOM 3465 C C . TRP A 1 430 ? -10.328 54.156 26.234 1 88.5 430 TRP A C 1
ATOM 3467 O O . TRP A 1 430 ? -11.219 55.031 26.203 1 88.5 430 TRP A O 1
ATOM 3477 N N . PHE A 1 431 ? -9.672 53.781 25.203 1 90.31 431 PHE A N 1
ATOM 3478 C CA . PHE A 1 431 ? -9.836 54.406 23.906 1 90.31 431 PHE A CA 1
ATOM 3479 C C . PHE A 1 431 ? -11.281 54.312 23.438 1 90.31 431 PHE A C 1
ATOM 3481 O O . PHE A 1 431 ? -11.906 55.344 23.141 1 90.31 431 PHE A O 1
ATOM 3488 N N . ALA A 1 432 ? -11.836 53.125 23.312 1 88.88 432 ALA A N 1
ATOM 3489 C CA . ALA A 1 432 ? -13.195 52.938 22.797 1 88.88 432 ALA A CA 1
ATOM 3490 C C . ALA A 1 432 ? -14.227 53.562 23.719 1 88.88 432 ALA A C 1
ATOM 3492 O O . ALA A 1 432 ? -15.156 54.25 23.266 1 88.88 432 ALA A O 1
ATOM 3493 N N . THR A 1 433 ? -14.023 53.406 24.984 1 90.38 433 THR A N 1
ATOM 3494 C CA . THR A 1 433 ? -14.992 53.844 25.984 1 90.38 433 THR A CA 1
ATOM 3495 C C . THR A 1 433 ? -14.859 55.344 26.25 1 90.38 433 THR A C 1
ATOM 3497 O O . THR A 1 433 ? -15.836 56 26.625 1 90.38 433 THR A O 1
ATOM 3500 N N . GLY A 1 434 ? -13.75 55.844 26.031 1 91.56 434 GLY A N 1
ATOM 3501 C CA . GLY A 1 434 ? -13.508 57.25 26.406 1 91.56 434 GLY A CA 1
ATOM 3502 C C . GLY A 1 434 ? -13.438 58.188 25.219 1 91.56 434 GLY A C 1
ATOM 3503 O O . GLY A 1 434 ? -13.211 59.375 25.375 1 91.56 434 GLY A O 1
ATOM 3504 N N . LEU A 1 435 ? -13.719 57.75 24.094 1 94.06 435 LEU A N 1
ATOM 3505 C CA . LEU A 1 435 ? -13.602 58.562 22.891 1 94.06 435 LEU A CA 1
ATOM 3506 C C . LEU A 1 435 ? -14.633 59.688 22.891 1 94.06 435 LEU A C 1
ATOM 3508 O O . LEU A 1 435 ? -15.82 59.438 23.094 1 94.06 435 LEU A O 1
ATOM 3512 N N . SER A 1 436 ? -14.219 60.906 22.656 1 96.25 436 SER A N 1
ATOM 3513 C CA . SER A 1 436 ? -15.102 62.062 22.641 1 96.25 436 SER A CA 1
ATOM 3514 C C . SER A 1 436 ? -16.031 62.031 21.438 1 96.25 436 SER A C 1
ATOM 3516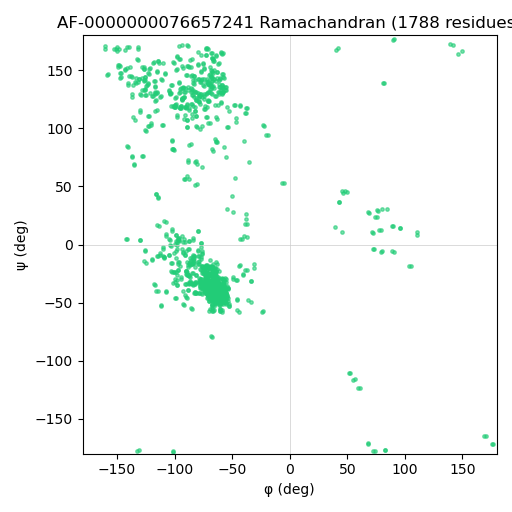 O O . SER A 1 436 ? -15.586 61.844 20.297 1 96.25 436 SER A O 1
ATOM 3518 N N . HIS A 1 437 ? -17.359 62.25 21.672 1 96.19 437 HIS A N 1
ATOM 3519 C CA . HIS A 1 437 ? -18.328 62.281 20.578 1 96.19 437 HIS A CA 1
ATOM 3520 C C . HIS A 1 437 ? -18.078 63.469 19.672 1 96.19 437 HIS A C 1
ATOM 3522 O O . HIS A 1 437 ? -18.234 63.375 18.453 1 96.19 437 HIS A O 1
ATOM 3528 N N . THR A 1 438 ? -17.672 64.562 20.312 1 95.75 438 THR A N 1
ATOM 3529 C CA . THR A 1 438 ? -17.344 65.75 19.516 1 95.75 438 THR A CA 1
ATOM 3530 C C . THR A 1 438 ? -16.203 65.438 18.547 1 95.75 438 THR A C 1
ATOM 3532 O O . THR A 1 438 ? -16.266 65.812 17.375 1 95.75 438 THR A O 1
ATOM 3535 N N . THR A 1 439 ? -15.195 64.812 19.031 1 96.5 439 THR A N 1
ATOM 3536 C CA . THR A 1 439 ? -14.062 64.375 18.188 1 96.5 439 THR A CA 1
ATOM 3537 C C . THR A 1 439 ? -14.531 63.5 17.062 1 96.5 439 THR A C 1
ATOM 3539 O O . THR A 1 439 ? -14.117 63.688 15.906 1 96.5 439 THR A O 1
ATOM 3542 N N . ILE A 1 440 ? -15.406 62.531 17.359 1 97.19 440 ILE A N 1
ATOM 3543 C CA . ILE A 1 440 ? -15.898 61.562 16.375 1 97.19 440 ILE A CA 1
ATOM 3544 C C . ILE A 1 440 ? -16.641 62.312 15.266 1 97.19 440 ILE A C 1
ATOM 3546 O O . ILE A 1 440 ? -16.328 62.125 14.086 1 97.19 440 ILE A O 1
ATOM 3550 N N . PHE A 1 441 ? -17.531 63.156 15.609 1 96.88 441 PHE A N 1
ATOM 3551 C CA . PHE A 1 441 ? -18.391 63.781 14.617 1 96.88 441 PHE A CA 1
ATOM 3552 C C . PHE A 1 441 ? -17.609 64.812 13.82 1 96.88 441 PHE A C 1
ATOM 3554 O O . PHE A 1 441 ? -17.859 65 12.625 1 96.88 441 PHE A O 1
ATOM 3561 N N . ALA A 1 442 ? -16.688 65.5 14.508 1 96.56 442 ALA A N 1
ATOM 3562 C CA . ALA A 1 442 ? -15.836 66.438 13.789 1 96.56 442 ALA A CA 1
ATOM 3563 C C . ALA A 1 442 ? -14.992 65.75 12.734 1 96.56 442 ALA A C 1
ATOM 3565 O O . ALA A 1 442 ? -14.836 66.25 11.617 1 96.56 442 ALA A O 1
ATOM 3566 N N . THR A 1 443 ? -14.422 64.625 13.102 1 97 443 THR A N 1
ATOM 3567 C CA . THR A 1 443 ? -13.594 63.875 12.188 1 97 443 THR A CA 1
ATOM 3568 C C . THR A 1 443 ? -14.43 63.312 11.039 1 97 443 THR A C 1
ATOM 3570 O O . THR A 1 443 ? -13.984 63.344 9.883 1 97 443 THR A O 1
ATOM 3573 N N . MET A 1 444 ? -15.656 62.781 11.367 1 97.44 444 MET A N 1
ATOM 3574 C CA . MET A 1 444 ? -16.547 62.281 10.32 1 97.44 444 MET A CA 1
ATOM 3575 C C . MET A 1 444 ? -16.891 63.375 9.32 1 97.44 444 MET A C 1
ATOM 3577 O O . MET A 1 444 ? -16.812 63.156 8.109 1 97.44 444 MET A O 1
ATOM 3581 N N . ARG A 1 445 ? -17.188 64.5 9.867 1 96.56 445 ARG A N 1
ATOM 3582 C CA . ARG A 1 445 ? -17.531 65.625 9 1 96.56 445 ARG A CA 1
ATOM 3583 C C . ARG A 1 445 ? -16.359 66 8.109 1 96.56 445 ARG A C 1
ATOM 3585 O O . ARG A 1 445 ? -16.547 66.312 6.922 1 96.56 445 ARG A O 1
ATOM 3592 N N . PHE A 1 446 ? -15.227 66.062 8.664 1 95.88 446 PHE A N 1
ATOM 3593 C CA . PHE A 1 446 ? -14.016 66.438 7.918 1 95.88 446 PHE A CA 1
ATOM 3594 C C . PHE A 1 446 ? -13.82 65.5 6.73 1 95.88 446 PHE A C 1
ATOM 3596 O O . PHE A 1 446 ? -13.438 65.938 5.645 1 95.88 446 PHE A O 1
ATOM 3603 N N . PHE A 1 447 ? -14.07 64.188 6.879 1 96.56 447 PHE A N 1
ATOM 3604 C CA . PHE A 1 447 ? -13.758 63.219 5.855 1 96.56 447 PHE A CA 1
ATOM 3605 C C . PHE A 1 447 ? -14.922 63.062 4.887 1 96.56 447 PHE A C 1
ATOM 3607 O O . PHE A 1 447 ? -14.867 62.219 3.975 1 96.56 447 PHE A O 1
ATOM 3614 N N . GLY A 1 448 ? -16.016 63.719 5.141 1 95.12 448 GLY A N 1
ATOM 3615 C CA . GLY A 1 448 ? -17.031 63.844 4.098 1 95.12 448 GLY A CA 1
ATOM 3616 C C . GLY A 1 448 ? -18.297 63.031 4.406 1 95.12 448 GLY A C 1
ATOM 3617 O O . GLY A 1 448 ? -19.156 62.875 3.543 1 95.12 448 GLY A O 1
ATOM 3618 N N . TYR A 1 449 ? -18.438 62.531 5.566 1 97.44 449 TYR A N 1
ATOM 3619 C CA . TYR A 1 449 ? -19.703 61.875 5.918 1 97.44 449 TYR A CA 1
ATOM 3620 C C . TYR A 1 449 ? -20.859 62.875 5.875 1 97.44 449 TYR A C 1
ATOM 3622 O O . TYR A 1 449 ? -20.703 64 6.289 1 97.44 449 TYR A O 1
ATOM 3630 N N . THR A 1 450 ? -21.984 62.406 5.434 1 96.5 450 THR A N 1
ATOM 3631 C CA . THR A 1 450 ? -23.141 63.281 5.312 1 96.5 450 THR A CA 1
ATOM 3632 C C . THR A 1 450 ? -23.75 63.562 6.688 1 96.5 450 THR A C 1
ATOM 3634 O O . THR A 1 450 ? -23.562 62.812 7.625 1 96.5 450 THR A O 1
ATOM 3637 N N . GLU A 1 451 ? -24.438 64.688 6.781 1 95.25 451 GLU A N 1
ATOM 3638 C CA . GLU A 1 451 ? -25.062 65 8.055 1 95.25 451 GLU A CA 1
ATOM 3639 C C . GLU A 1 451 ? -26.094 63.969 8.453 1 95.25 451 GLU A C 1
ATOM 3641 O O . GLU A 1 451 ? -26.297 63.719 9.641 1 95.25 451 GLU A O 1
ATOM 3646 N N . GLY A 1 452 ? -26.703 63.406 7.453 1 93.94 452 GLY A N 1
ATOM 3647 C CA . GLY A 1 452 ? -27.609 62.312 7.742 1 93.94 452 GLY A CA 1
ATOM 3648 C C . GLY A 1 452 ? -26.938 61.125 8.398 1 93.94 452 GLY A C 1
ATOM 3649 O O . GLY A 1 452 ? -27.453 60.562 9.359 1 93.94 452 GLY A O 1
ATOM 3650 N N . ALA A 1 453 ? -25.859 60.719 7.816 1 96.06 453 ALA A N 1
ATOM 3651 C CA . ALA A 1 453 ? -25.094 59.625 8.383 1 96.06 453 ALA A CA 1
ATOM 3652 C C . ALA A 1 453 ? -24.625 59.938 9.789 1 96.06 453 ALA A C 1
ATOM 3654 O O . ALA A 1 453 ? -24.703 59.125 10.695 1 96.06 453 ALA A O 1
ATOM 3655 N N . ILE A 1 454 ? -24.109 61.156 9.992 1 97 454 ILE A N 1
ATOM 3656 C CA . ILE A 1 454 ? -23.609 61.594 11.281 1 97 454 ILE A CA 1
ATOM 3657 C C . ILE A 1 454 ? -24.734 61.594 12.305 1 97 454 ILE A C 1
ATOM 3659 O O . ILE A 1 454 ? -24.531 61.188 13.461 1 97 454 ILE A O 1
ATOM 3663 N N . SER A 1 455 ? -25.906 62.031 11.898 1 95.81 455 SER A N 1
ATOM 3664 C CA . SER A 1 455 ? -27.062 62.031 12.789 1 95.81 455 SER A CA 1
ATOM 3665 C C . SER A 1 455 ? -27.422 60.594 13.227 1 95.81 455 SER A C 1
ATOM 3667 O O . SER A 1 455 ? -27.766 60.375 14.391 1 95.81 455 SER A O 1
ATOM 3669 N N . PHE A 1 456 ? -27.391 59.75 12.367 1 95.62 456 PHE A N 1
ATOM 3670 C CA . PHE A 1 456 ? -27.672 58.375 12.688 1 95.62 456 PHE A CA 1
ATOM 3671 C C . PHE A 1 456 ? -26.688 57.844 13.711 1 95.62 456 PHE A C 1
ATOM 3673 O O . PHE A 1 456 ? -27.078 57.219 14.711 1 95.62 456 PHE A O 1
ATOM 3680 N N . PHE A 1 457 ? -25.344 57.938 13.414 1 96.62 457 PHE A N 1
ATOM 3681 C CA . PHE A 1 457 ? -24.328 57.406 14.312 1 96.62 457 PHE A CA 1
ATOM 3682 C C . PHE A 1 457 ? -24.375 58.125 15.664 1 96.62 457 PHE A C 1
ATOM 3684 O O . PHE A 1 457 ? -24.078 57.5 16.703 1 96.62 457 PHE A O 1
ATOM 3691 N N . LYS A 1 458 ? -24.734 59.406 15.656 1 96.31 458 LYS A N 1
ATOM 3692 C CA . LYS A 1 458 ? -24.938 60.125 16.922 1 96.31 458 LYS A CA 1
ATOM 3693 C C . LYS A 1 458 ? -26 59.438 17.781 1 96.31 458 LYS A C 1
ATOM 3695 O O . LYS A 1 458 ? -25.812 59.25 18.984 1 96.31 458 LYS A O 1
ATOM 3700 N N . LYS A 1 459 ? -27.094 59.062 17.172 1 95.5 459 LYS A N 1
ATOM 3701 C CA . LYS A 1 459 ? -28.156 58.344 17.859 1 95.5 459 LYS A CA 1
ATOM 3702 C C . LYS A 1 459 ? -27.688 56.969 18.359 1 95.5 459 LYS A C 1
ATOM 3704 O O . LYS A 1 459 ? -28.016 56.562 19.469 1 95.5 459 LYS A O 1
ATOM 3709 N N . VAL A 1 460 ? -26.969 56.344 17.469 1 95.81 460 VAL A N 1
ATOM 3710 C CA . VAL A 1 460 ? -26.453 55.031 17.812 1 95.81 460 VAL A CA 1
ATOM 3711 C C . VAL A 1 460 ? -25.547 55.125 19.047 1 95.81 460 VAL A C 1
ATOM 3713 O O . VAL A 1 460 ? -25.609 54.281 19.938 1 95.81 460 VAL A O 1
ATOM 3716 N N . LEU A 1 461 ? -24.672 56.094 19.078 1 96.5 461 LEU A N 1
ATOM 3717 C CA . LEU A 1 461 ? -23.688 56.25 20.156 1 96.5 461 LEU A CA 1
ATOM 3718 C C . LEU A 1 461 ? -24.359 56.719 21.438 1 96.5 461 LEU A C 1
ATOM 3720 O O . LEU A 1 461 ? -23.969 56.312 22.531 1 96.5 461 LEU A O 1
ATOM 3724 N N . GLN A 1 462 ? -25.328 57.625 21.297 1 95.56 462 GLN A N 1
ATOM 3725 C CA . GLN A 1 462 ? -25.984 58.188 22.469 1 95.56 462 GLN A CA 1
ATOM 3726 C C . GLN A 1 462 ? -27.188 57.344 22.891 1 95.56 462 GLN A C 1
ATOM 3728 O O . GLN A 1 462 ? -28.297 57.875 23.016 1 95.56 462 GLN A O 1
ATOM 3733 N N . ALA A 1 463 ? -26.969 56.188 23.172 1 94.62 463 ALA A N 1
ATOM 3734 C CA . ALA A 1 463 ? -27.984 55.219 23.578 1 94.62 463 ALA A CA 1
ATOM 3735 C C . ALA A 1 463 ? -28.344 55.406 25.062 1 94.62 463 ALA A C 1
ATOM 3737 O O . ALA A 1 463 ? -27.469 55.656 25.875 1 94.62 463 ALA A O 1
ATOM 3738 N N . PRO A 1 464 ? -29.625 55.25 25.422 1 94.69 464 PRO A N 1
ATOM 3739 C CA . PRO A 1 464 ? -29.984 55.188 26.844 1 94.69 464 PRO A CA 1
ATOM 3740 C C . PRO A 1 464 ? -29.578 53.875 27.516 1 94.69 464 PRO A C 1
ATOM 3742 O O . PRO A 1 464 ? -30.141 52.812 27.203 1 94.69 464 PRO A O 1
ATOM 3745 N N . LEU A 1 465 ? -28.609 53.969 28.375 1 93.62 465 LEU A N 1
ATOM 3746 C CA . LEU A 1 465 ? -28.031 52.781 28.969 1 93.62 465 LEU A CA 1
ATOM 3747 C C . LEU A 1 465 ? -28.422 52.656 30.438 1 93.62 465 LEU A C 1
ATOM 3749 O O . LEU A 1 465 ? -28.672 53.688 31.109 1 93.62 465 LEU A O 1
ATOM 3753 N N . ASN A 1 466 ? -28.562 51.438 30.891 1 90.81 466 ASN A N 1
ATOM 3754 C CA . ASN A 1 466 ? -28.766 51.062 32.281 1 90.81 466 ASN A CA 1
ATOM 3755 C C . ASN A 1 466 ? -27.703 50.125 32.781 1 90.81 466 ASN A C 1
ATOM 3757 O O . ASN A 1 466 ? -27.625 48.969 32.344 1 90.81 466 ASN A O 1
ATOM 3761 N N . VAL A 1 467 ? -26.844 50.625 33.688 1 87.12 467 VAL A N 1
ATOM 3762 C CA . VAL A 1 467 ? -25.672 49.875 34.125 1 87.12 467 VAL A CA 1
ATOM 3763 C C . VAL A 1 467 ? -26.094 48.812 35.156 1 87.12 467 VAL A C 1
ATOM 3765 O O . VAL A 1 467 ? -26.766 49.156 36.125 1 87.12 467 VAL A O 1
ATOM 3768 N N . GLN A 1 468 ? -25.734 47.625 34.75 1 81.12 468 GLN A N 1
ATOM 3769 C CA . GLN A 1 468 ? -25.938 46.5 35.688 1 81.12 468 GLN A CA 1
ATOM 3770 C C . GLN A 1 468 ? -24.625 46.094 36.344 1 81.12 468 GLN A C 1
ATOM 3772 O O . GLN A 1 468 ? -23.641 45.812 35.656 1 81.12 468 GLN A O 1
ATOM 3777 N N . SER A 1 469 ? -24.562 46.188 37.656 1 69.19 469 SER A N 1
ATOM 3778 C CA . SER A 1 469 ? -23.328 45.906 38.406 1 69.19 469 SER A CA 1
ATOM 3779 C C . SER A 1 469 ? -22.906 44.438 38.281 1 69.19 469 SER A C 1
ATOM 3781 O O . SER A 1 469 ? -21.75 44.094 38.438 1 69.19 469 SER A O 1
ATOM 3783 N N . SER A 1 470 ? -23.844 43.562 38.281 1 65.12 470 SER A N 1
ATOM 3784 C CA . SER A 1 470 ? -23.531 42.125 38.125 1 65.12 470 SER A CA 1
ATOM 3785 C C . SER A 1 470 ? -24.531 41.438 37.219 1 65.12 470 SER A C 1
ATOM 3787 O O . SER A 1 470 ? -25.672 41.906 37.062 1 65.12 470 SER A O 1
ATOM 3789 N N . PRO A 1 471 ? -24.062 40.438 36.406 1 59.28 471 PRO A N 1
ATOM 3790 C CA . PRO A 1 471 ? -24.984 39.75 35.5 1 59.28 471 PRO A CA 1
ATOM 3791 C C . PRO A 1 471 ? -26.266 39.281 36.188 1 59.28 471 PRO A C 1
ATOM 3793 O O . PRO A 1 471 ? -27.328 39.25 35.562 1 59.28 471 PRO A O 1
ATOM 3796 N N . ASP A 1 472 ? -26.188 39 37.531 1 58.44 472 ASP A N 1
ATOM 3797 C CA . ASP A 1 472 ? -27.328 38.406 38.25 1 58.44 472 ASP A CA 1
ATOM 3798 C C . ASP A 1 472 ? -28.109 39.5 39 1 58.44 472 ASP A C 1
ATOM 3800 O O . ASP A 1 472 ? -29.141 39.219 39.594 1 58.44 472 ASP A O 1
ATOM 3804 N N . SER A 1 473 ? -27.562 40.75 38.969 1 61.97 473 SER A N 1
ATOM 3805 C CA . SER A 1 473 ? -28.234 41.781 39.75 1 61.97 473 SER A CA 1
ATOM 3806 C C . SER A 1 473 ? -29.375 42.438 38.969 1 61.97 473 SER A C 1
ATOM 3808 O O . SER A 1 473 ? -29.281 42.562 37.75 1 61.97 473 SER A O 1
ATOM 3810 N N . PRO A 1 474 ? -30.5 42.594 39.625 1 62.62 474 PRO A N 1
ATOM 3811 C CA . PRO A 1 474 ? -31.625 43.25 38.938 1 62.62 474 PRO A CA 1
ATOM 3812 C C . PRO A 1 474 ? -31.266 44.656 38.438 1 62.62 474 PRO A C 1
ATOM 3814 O O . PRO A 1 474 ? -30.359 45.281 38.969 1 62.62 474 PRO A O 1
ATOM 3817 N N . LEU A 1 475 ? -31.797 45.062 37.281 1 68 475 LEU A N 1
ATOM 3818 C CA . LEU A 1 475 ? -31.609 46.406 36.688 1 68 475 LEU A CA 1
ATOM 3819 C C . LEU A 1 475 ? -32.219 47.469 37.562 1 68 475 LEU A C 1
ATOM 3821 O O . LEU A 1 475 ? -33.438 47.562 37.719 1 68 475 LEU A O 1
ATOM 3825 N N . THR A 1 476 ? -31.578 48.062 38.531 1 65.75 476 THR A N 1
ATOM 3826 C CA . THR A 1 476 ? -32.156 49 39.5 1 65.75 476 THR A CA 1
ATOM 3827 C C . THR A 1 476 ? -31.922 50.438 39.031 1 65.75 476 THR A C 1
ATOM 3829 O O . THR A 1 476 ? -32.688 51.344 39.406 1 65.75 476 THR A O 1
ATOM 3832 N N . GLY A 1 477 ? -31.078 50.75 38.188 1 72.62 477 GLY A N 1
ATOM 3833 C CA . GLY A 1 477 ? -30.734 52.125 37.938 1 72.62 477 GLY A CA 1
ATOM 3834 C C . GLY A 1 477 ? -31.547 52.75 36.812 1 72.62 477 GLY A C 1
ATOM 3835 O O . GLY A 1 477 ? -32.312 52.031 36.125 1 72.62 477 GLY A O 1
ATOM 3836 N N . SER A 1 478 ? -31.766 54.094 36.844 1 82.62 478 SER A N 1
ATOM 3837 C CA . SER A 1 478 ? -32.438 54.844 35.781 1 82.62 478 SER A CA 1
ATOM 3838 C C . SER A 1 478 ? -31.547 54.938 34.531 1 82.62 478 SER A C 1
ATOM 3840 O O . SER A 1 478 ? -30.328 55.094 34.656 1 82.62 478 SER A O 1
ATOM 3842 N N . PRO A 1 479 ? -32.188 54.75 33.344 1 90.56 479 PRO A N 1
ATOM 3843 C CA . PRO A 1 479 ? -31.406 54.875 32.125 1 90.56 479 PRO A CA 1
ATOM 3844 C C . PRO A 1 479 ? -30.734 56.219 31.953 1 90.56 479 PRO A C 1
ATOM 3846 O O . PRO A 1 479 ? -31.328 57.25 32.312 1 90.56 479 PRO A O 1
ATOM 3849 N N . ARG A 1 480 ? -29.578 56.219 31.594 1 93.75 480 ARG A N 1
ATOM 3850 C CA . ARG A 1 480 ? -28.828 57.438 31.266 1 93.75 480 ARG A CA 1
ATOM 3851 C C . ARG A 1 480 ? -28.281 57.375 29.844 1 93.75 480 ARG A C 1
ATOM 3853 O O . ARG A 1 480 ? -27.859 56.312 29.391 1 93.75 480 ARG A O 1
ATOM 3860 N N . VAL A 1 481 ? -28.219 58.5 29.266 1 94.56 481 VAL A N 1
ATOM 3861 C CA . VAL A 1 481 ? -27.781 58.562 27.875 1 94.56 481 VAL A CA 1
ATOM 3862 C C . VAL A 1 481 ? -26.266 58.562 27.797 1 94.56 481 VAL A C 1
ATOM 3864 O O . VAL A 1 481 ? -25.609 59.312 28.531 1 94.56 481 VAL A O 1
ATOM 3867 N N . ARG A 1 482 ? -25.688 57.719 27.062 1 95.25 482 ARG A N 1
ATOM 3868 C CA . ARG A 1 482 ? -24.25 57.719 26.812 1 95.25 482 ARG A CA 1
ATOM 3869 C C . ARG A 1 482 ? -23.797 59.031 26.188 1 95.25 482 ARG A C 1
ATOM 3871 O O . ARG A 1 482 ? -24.375 59.5 25.219 1 95.25 482 ARG A O 1
ATOM 3878 N N . ARG A 1 483 ? -22.719 59.594 26.656 1 95.81 483 ARG A N 1
ATOM 3879 C CA . ARG A 1 483 ? -22.219 60.875 26.156 1 95.81 483 ARG A CA 1
ATOM 3880 C C . ARG A 1 483 ? -20.781 60.781 25.703 1 95.81 483 ARG A C 1
ATOM 3882 O O . ARG A 1 483 ? -20.234 61.719 25.109 1 95.81 483 ARG A O 1
ATOM 3889 N N . ARG A 1 484 ? -20.25 59.594 25.953 1 94.38 484 ARG A N 1
ATOM 3890 C CA . ARG A 1 484 ? -18.844 59.375 25.609 1 94.38 484 ARG A CA 1
ATOM 3891 C C . ARG A 1 484 ? -18.625 57.938 25.188 1 94.38 484 ARG A C 1
ATOM 3893 O O . ARG A 1 484 ? -19.281 57.031 25.688 1 94.38 484 ARG A O 1
ATOM 3900 N N . GLY A 1 485 ? -17.719 57.812 24.203 1 94 485 GLY A N 1
ATOM 3901 C CA . GLY A 1 485 ? -17.297 56.469 23.859 1 94 485 GLY A CA 1
ATOM 3902 C C . GLY A 1 485 ? -18.141 55.844 22.781 1 94 485 GLY A C 1
ATOM 3903 O O . GLY A 1 485 ? -19.094 56.438 22.281 1 94 485 GLY A O 1
ATOM 3904 N N . VAL A 1 486 ? -17.719 54.594 22.391 1 93.25 486 VAL A N 1
ATOM 3905 C CA . VAL A 1 486 ? -18.391 53.812 21.375 1 93.25 486 VAL A CA 1
ATOM 3906 C C . VAL A 1 486 ? -18.672 52.406 21.938 1 93.25 486 VAL A C 1
ATOM 3908 O O . VAL A 1 486 ? -17.906 51.906 22.766 1 93.25 486 VAL A O 1
ATOM 3911 N N . PRO A 1 487 ? -19.781 51.812 21.609 1 90.44 487 PRO A N 1
ATOM 3912 C CA . PRO A 1 487 ? -20.062 50.469 22.109 1 90.44 487 PRO A CA 1
ATOM 3913 C C . PRO A 1 487 ? -19.047 49.438 21.625 1 90.44 487 PRO A C 1
ATOM 3915 O O . PRO A 1 487 ? -18.797 49.312 20.422 1 90.44 487 PRO A O 1
ATOM 3918 N N . MET A 1 488 ? -18.562 48.688 22.5 1 85.12 488 MET A N 1
ATOM 3919 C CA . MET A 1 488 ? -17.469 47.75 22.219 1 85.12 488 MET A CA 1
ATOM 3920 C C . MET A 1 488 ? -17.938 46.625 21.297 1 85.12 488 MET A C 1
ATOM 3922 O O . MET A 1 488 ? -19.062 46.156 21.391 1 85.12 488 MET A O 1
ATOM 3926 N N . ALA A 1 489 ? -17.031 46.188 20.391 1 82.62 489 ALA A N 1
ATOM 3927 C CA . ALA A 1 489 ? -17.156 45.031 19.531 1 82.62 489 ALA A CA 1
ATOM 3928 C C . ALA A 1 489 ? -18.156 45.281 18.406 1 82.62 489 ALA A C 1
ATOM 3930 O O . ALA A 1 489 ? -18.297 44.438 17.5 1 82.62 489 ALA A O 1
ATOM 3931 N N . HIS A 1 490 ? -18.812 46.438 18.406 1 89.5 490 HIS A N 1
ATOM 3932 C CA . HIS A 1 490 ? -19.75 46.781 17.328 1 89.5 490 HIS A CA 1
ATOM 3933 C C . HIS A 1 490 ? -19.016 47.281 16.094 1 89.5 490 HIS A C 1
ATOM 3935 O O . HIS A 1 490 ? -17.891 47.781 16.203 1 89.5 490 HIS A O 1
ATOM 3941 N N . ALA A 1 491 ? -19.688 47.125 15 1 91.31 491 ALA A N 1
ATOM 3942 C CA . ALA A 1 491 ? -19.109 47.625 13.75 1 91.31 491 ALA A CA 1
ATOM 3943 C C . ALA A 1 491 ? -18.812 49.094 13.836 1 91.31 491 ALA A C 1
ATOM 3945 O O . ALA A 1 491 ? -17.781 49.562 13.336 1 91.31 491 ALA A O 1
ATOM 3946 N N . PRO A 1 492 ? -19.641 49.844 14.484 1 93.5 492 PRO A N 1
ATOM 3947 C CA . PRO A 1 492 ? -19.344 51.281 14.609 1 93.5 492 PRO A CA 1
ATOM 3948 C C . PRO A 1 492 ? -18.062 51.562 15.406 1 93.5 492 PRO A C 1
ATOM 3950 O O . PRO A 1 492 ? -17.391 52.562 15.18 1 93.5 492 PRO A O 1
ATOM 3953 N N . GLU A 1 493 ? -17.828 50.719 16.359 1 92.56 493 GLU A N 1
ATOM 3954 C CA . GLU A 1 493 ? -16.562 50.875 17.094 1 92.56 493 GLU A CA 1
ATOM 3955 C C . GLU A 1 493 ? -15.367 50.781 16.156 1 92.56 493 GLU A C 1
ATOM 3957 O O . GLU A 1 493 ? -14.438 51.594 16.25 1 92.56 493 GLU A O 1
ATOM 3962 N N . LYS A 1 494 ? -15.375 49.844 15.312 1 92.25 494 LYS A N 1
ATOM 3963 C CA . LYS A 1 494 ? -14.297 49.656 14.344 1 92.25 494 LYS A CA 1
ATOM 3964 C C . LYS A 1 494 ? -14.219 50.844 13.398 1 92.25 494 LYS A C 1
ATOM 3966 O O . LYS A 1 494 ? -13.133 51.375 13.133 1 92.25 494 LYS A O 1
ATOM 3971 N N . LEU A 1 495 ? -15.336 51.188 12.969 1 95.44 495 LEU A N 1
ATOM 3972 C CA . LEU A 1 495 ? -15.414 52.281 12.008 1 95.44 495 LEU A CA 1
ATOM 3973 C C . LEU A 1 495 ? -14.859 53.562 12.609 1 95.44 495 LEU A C 1
ATOM 3975 O O . LEU A 1 495 ? -13.938 54.188 12.055 1 95.44 495 LEU A O 1
ATOM 3979 N N . LEU A 1 496 ? -15.422 53.938 13.68 1 96.81 496 LEU A N 1
ATOM 3980 C CA . LEU A 1 496 ? -15.109 55.25 14.281 1 96.81 496 LEU A CA 1
ATOM 3981 C C . LEU A 1 496 ? -13.727 55.219 14.938 1 96.81 496 LEU A C 1
ATOM 3983 O O . LEU A 1 496 ? -12.992 56.219 14.875 1 96.81 496 LEU A O 1
ATOM 3987 N N . GLY A 1 497 ? -13.477 54.094 15.578 1 94.75 497 GLY A N 1
ATOM 3988 C CA . GLY A 1 497 ? -12.141 53.969 16.141 1 94.75 497 GLY A CA 1
ATOM 3989 C C . GLY A 1 497 ? -11.039 54.031 15.109 1 94.75 497 GLY A C 1
ATOM 3990 O O . GLY A 1 497 ? -10.062 54.781 15.289 1 94.75 497 GLY A O 1
ATOM 3991 N N . GLU A 1 498 ? -11.195 53.312 14.047 1 94.94 498 GLU A N 1
ATOM 3992 C CA . GLU A 1 498 ? -10.172 53.281 13 1 94.94 498 GLU A CA 1
ATOM 3993 C C . GLU A 1 498 ? -10.086 54.625 12.281 1 94.94 498 GLU A C 1
ATOM 3995 O O . GLU A 1 498 ? -9.008 55.031 11.836 1 94.94 498 GLU A O 1
ATOM 4000 N N . LEU A 1 499 ? -11.172 55.25 12.172 1 96.12 499 LEU A N 1
ATOM 4001 C CA . LEU A 1 499 ? -11.164 56.562 11.531 1 96.12 499 LEU A CA 1
ATOM 4002 C C . LEU A 1 499 ? -10.289 57.562 12.312 1 96.12 499 LEU A C 1
ATOM 4004 O O . LEU A 1 499 ? -9.484 58.281 11.727 1 96.12 499 LEU A O 1
ATOM 4008 N N . VAL A 1 500 ? -10.484 57.562 13.562 1 96.25 500 VAL A N 1
ATOM 4009 C CA . VAL A 1 500 ? -9.711 58.469 14.43 1 96.25 500 VAL A CA 1
ATOM 4010 C C . VAL A 1 500 ? -8.242 58.031 14.422 1 96.25 500 VAL A C 1
ATOM 4012 O O . VAL A 1 500 ? -7.348 58.875 14.383 1 96.25 500 VAL A O 1
ATOM 4015 N N . LEU A 1 501 ? -7.988 56.781 14.461 1 96.25 501 LEU A N 1
ATOM 4016 C CA . LEU A 1 501 ? -6.625 56.281 14.508 1 96.25 501 LEU A CA 1
ATOM 4017 C C . LEU A 1 501 ? -5.93 56.469 13.164 1 96.25 501 LEU A C 1
ATOM 4019 O O . LEU A 1 501 ? -4.703 56.594 13.102 1 96.25 501 LEU A O 1
ATOM 4023 N N . PHE A 1 502 ? -6.66 56.469 12.086 1 95.88 502 PHE A N 1
ATOM 4024 C CA . PHE A 1 502 ? -6.082 56.75 10.773 1 95.88 502 PHE A CA 1
ATOM 4025 C C . PHE A 1 502 ? -5.367 58.094 10.766 1 95.88 502 PHE A C 1
ATOM 4027 O O . PHE A 1 502 ? -4.289 58.219 10.172 1 95.88 502 PHE A O 1
ATOM 4034 N N . VAL A 1 503 ? -5.969 59 11.359 1 96.44 503 VAL A N 1
ATOM 4035 C CA . VAL A 1 503 ? -5.352 60.312 11.422 1 96.44 503 VAL A CA 1
ATOM 4036 C C . VAL A 1 503 ? -4.008 60.219 12.141 1 96.44 503 VAL A C 1
ATOM 4038 O O . VAL A 1 503 ? -3.051 60.906 11.766 1 96.44 503 VAL A O 1
ATOM 4041 N N . MET A 1 504 ? -3.975 59.469 13.164 1 96.25 504 MET A N 1
ATOM 4042 C CA . MET A 1 504 ? -2.707 59.25 13.852 1 96.25 504 MET A CA 1
ATOM 4043 C C . MET A 1 504 ? -1.658 58.688 12.898 1 96.25 504 MET A C 1
ATOM 4045 O O . MET A 1 504 ? -0.486 59.062 12.969 1 96.25 504 MET A O 1
ATOM 4049 N N . ASP A 1 505 ? -2.039 57.781 12.055 1 96.31 505 ASP A N 1
ATOM 4050 C CA . ASP A 1 505 ? -1.143 57.25 11.039 1 96.31 505 ASP A CA 1
ATOM 4051 C C . ASP A 1 505 ? -0.583 58.375 10.156 1 96.31 505 ASP A C 1
ATOM 4053 O O . ASP A 1 505 ? 0.601 58.375 9.812 1 96.31 505 ASP A O 1
ATOM 4057 N N . VAL A 1 506 ? -1.454 59.188 9.75 1 94.88 506 VAL A N 1
ATOM 4058 C CA . VAL A 1 506 ? -1.071 60.312 8.883 1 94.88 506 VAL A CA 1
ATOM 4059 C C . VAL A 1 506 ? -0.11 61.219 9.609 1 94.88 506 VAL A C 1
ATOM 4061 O O . VAL A 1 506 ? 0.865 61.719 9.031 1 94.88 506 VAL A O 1
ATOM 4064 N N . VAL A 1 507 ? -0.42 61.5 10.875 1 96.06 507 VAL A N 1
ATOM 4065 C CA . VAL A 1 507 ? 0.416 62.375 11.695 1 96.06 507 VAL A CA 1
ATOM 4066 C C . VAL A 1 507 ? 1.849 61.844 11.711 1 96.06 507 VAL A C 1
ATOM 4068 O O . VAL A 1 507 ? 2.799 62.594 11.484 1 96.06 507 VAL A O 1
ATOM 4071 N N . VAL A 1 508 ? 2 60.625 12.008 1 96.31 508 VAL A N 1
ATOM 4072 C CA . VAL A 1 508 ? 3.314 60 12.094 1 96.31 508 VAL A CA 1
ATOM 4073 C C . VAL A 1 508 ? 3.984 60 10.719 1 96.31 508 VAL A C 1
ATOM 4075 O O . VAL A 1 508 ? 5.168 60.344 10.602 1 96.31 508 VAL A O 1
ATOM 4078 N N . ASN A 1 509 ? 3.232 59.625 9.695 1 94.31 509 ASN A N 1
ATOM 4079 C CA . ASN A 1 509 ? 3.781 59.531 8.344 1 94.31 509 ASN A CA 1
ATOM 4080 C C . ASN A 1 509 ? 4.27 60.875 7.836 1 94.31 509 ASN A C 1
ATOM 4082 O O . ASN A 1 509 ? 5.336 60.969 7.223 1 94.31 509 ASN A O 1
ATOM 4086 N N . GLN A 1 510 ? 3.508 61.875 8.086 1 91.06 510 GLN A N 1
ATOM 4087 C CA . GLN A 1 510 ? 3.799 63.188 7.527 1 91.06 510 GLN A CA 1
ATOM 4088 C C . GLN A 1 510 ? 4.984 63.844 8.234 1 91.06 510 GLN A C 1
ATOM 4090 O O . GLN A 1 510 ? 5.613 64.75 7.695 1 91.06 510 GLN A O 1
ATOM 4095 N N . GLN A 1 511 ? 5.266 63.375 9.406 1 89.88 511 GLN A N 1
ATOM 4096 C CA . GLN A 1 511 ? 6.402 63.938 10.117 1 89.88 511 GLN A CA 1
ATOM 4097 C C . GLN A 1 511 ? 7.719 63.594 9.422 1 89.88 511 GLN A C 1
ATOM 4099 O O . GLN A 1 511 ? 8.516 64.5 9.117 1 89.88 511 GLN A O 1
ATOM 4104 N N . ASP A 1 512 ? 7.992 62.312 9.242 1 89.94 512 ASP A N 1
ATOM 4105 C CA . ASP A 1 512 ? 9.266 61.906 8.648 1 89.94 512 ASP A CA 1
ATOM 4106 C C . ASP A 1 512 ? 9.094 60.719 7.707 1 89.94 512 ASP A C 1
ATOM 4108 O O . ASP A 1 512 ? 10.078 60.156 7.254 1 89.94 512 ASP A O 1
ATOM 4112 N N . GLY A 1 513 ? 7.93 60.344 7.523 1 90.88 513 GLY A N 1
ATOM 4113 C CA . GLY A 1 513 ? 7.691 59.25 6.617 1 90.88 513 GLY A CA 1
ATOM 4114 C C . GLY A 1 513 ? 7.73 57.906 7.305 1 90.88 513 GLY A C 1
ATOM 4115 O O . GLY A 1 513 ? 7.848 56.844 6.645 1 90.88 513 GLY A O 1
ATOM 4116 N N . MET A 1 514 ? 7.648 57.875 8.586 1 94.44 514 MET A N 1
ATOM 4117 C CA . MET A 1 514 ? 7.633 56.594 9.328 1 94.44 514 MET A CA 1
ATOM 4118 C C . MET A 1 514 ? 6.289 55.906 9.18 1 94.44 514 MET A C 1
ATOM 4120 O O . MET A 1 514 ? 5.281 56.531 8.883 1 94.44 514 MET A O 1
ATOM 4124 N N . LEU A 1 515 ? 6.352 54.625 9.266 1 94.75 515 LEU A N 1
ATOM 4125 C CA . LEU A 1 515 ? 5.133 53.812 9.25 1 94.75 515 LEU A CA 1
ATOM 4126 C C . LEU A 1 515 ? 4.727 53.406 10.664 1 94.75 515 LEU A C 1
ATOM 4128 O O . LEU A 1 515 ? 5.543 52.875 11.414 1 94.75 515 LEU A O 1
ATOM 4132 N N . LEU A 1 516 ? 3.545 53.656 11.078 1 96.25 516 LEU A N 1
ATOM 4133 C CA . LEU A 1 516 ? 2.998 53.281 12.367 1 96.25 516 LEU A CA 1
ATOM 4134 C C . LEU A 1 516 ? 2.336 51.906 12.289 1 96.25 516 LEU A C 1
ATOM 4136 O O . LEU A 1 516 ? 1.42 51.688 11.492 1 96.25 516 LEU A O 1
ATOM 4140 N N . TYR A 1 517 ? 2.863 50.969 13.039 1 94.94 517 TYR A N 1
ATOM 4141 C CA . TYR A 1 517 ? 2.248 49.625 13.125 1 94.94 517 TYR A CA 1
ATOM 4142 C C . TYR A 1 517 ? 1.254 49.562 14.281 1 94.94 517 TYR A C 1
ATOM 4144 O O . TYR A 1 517 ? 1.573 49.969 15.406 1 94.94 517 TYR A O 1
ATOM 4152 N N . ARG A 1 518 ? 0.066 49.062 13.992 1 93 518 ARG A N 1
ATOM 4153 C CA . ARG A 1 518 ? -0.941 49.094 15.047 1 93 518 ARG A CA 1
ATOM 4154 C C . ARG A 1 518 ? -1.814 47.844 15.008 1 93 518 ARG A C 1
ATOM 4156 O O . ARG A 1 518 ? -1.985 47.219 13.953 1 93 518 ARG A O 1
ATOM 4163 N N . LEU A 1 519 ? -2.266 47.5 16.047 1 89.88 519 LEU A N 1
ATOM 4164 C CA . LEU A 1 519 ? -3.395 46.625 16.281 1 89.88 519 LEU A CA 1
ATOM 4165 C C . LEU A 1 519 ? -4.441 47.281 17.172 1 89.88 519 LEU A C 1
ATOM 4167 O O . LEU A 1 519 ? -4.355 47.219 18.391 1 89.88 519 LEU A O 1
ATOM 4171 N N . HIS A 1 520 ? -5.457 47.844 16.578 1 88.25 520 HIS A N 1
ATOM 4172 C CA . HIS A 1 520 ? -6.391 48.719 17.25 1 88.25 520 HIS A CA 1
ATOM 4173 C C . HIS A 1 520 ? -5.664 49.906 17.906 1 88.25 520 HIS A C 1
ATOM 4175 O O . HIS A 1 520 ? -5.004 50.688 17.219 1 88.25 520 HIS A O 1
ATOM 4181 N N . ASP A 1 521 ? -5.754 49.938 19.25 1 91.69 521 ASP A N 1
ATOM 4182 C CA . ASP A 1 521 ? -5.152 51.094 19.922 1 91.69 521 ASP A CA 1
ATOM 4183 C C . ASP A 1 521 ? -3.748 50.75 20.422 1 91.69 521 ASP A C 1
ATOM 4185 O O . ASP A 1 521 ? -3.082 51.594 21.016 1 91.69 521 ASP A O 1
ATOM 4189 N N . ASP A 1 522 ? -3.283 49.5 20.078 1 92.25 522 ASP A N 1
ATOM 4190 C CA . ASP A 1 522 ? -1.881 49.156 20.328 1 92.25 522 ASP A CA 1
ATOM 4191 C C . ASP A 1 522 ? -0.99 49.719 19.203 1 92.25 522 ASP A C 1
ATOM 4193 O O . ASP A 1 522 ? -1.18 49.375 18.031 1 92.25 522 ASP A O 1
ATOM 4197 N N . LEU A 1 523 ? -0.048 50.469 19.547 1 95.81 523 LEU A N 1
ATOM 4198 C CA . LEU A 1 523 ? 0.739 51.156 18.547 1 95.81 523 LEU A CA 1
ATOM 4199 C C . LEU A 1 523 ? 2.227 50.875 18.719 1 95.81 523 LEU A C 1
ATOM 4201 O O . LEU A 1 523 ? 2.721 50.844 19.844 1 95.81 523 LEU A O 1
ATOM 4205 N N . TRP A 1 524 ? 2.953 50.719 17.625 1 95.75 524 TRP A N 1
ATOM 4206 C CA . TRP A 1 524 ? 4.398 50.5 17.656 1 95.75 524 TRP A CA 1
ATOM 4207 C C . TRP A 1 524 ? 5.086 51.344 16.594 1 95.75 524 TRP A C 1
ATOM 4209 O O . TRP A 1 524 ? 4.559 51.531 15.484 1 95.75 524 TRP A O 1
ATOM 4219 N N . LEU A 1 525 ? 6.129 51.906 16.938 1 95.94 525 LEU A N 1
ATOM 4220 C CA . LEU A 1 525 ? 7 52.625 16.031 1 95.94 525 LEU A CA 1
ATOM 4221 C C . LEU A 1 525 ? 8.43 52.125 16.109 1 95.94 525 LEU A C 1
ATOM 4223 O O . LEU A 1 525 ? 8.945 51.844 17.203 1 95.94 525 LEU A O 1
ATOM 4227 N N . CYS A 1 526 ? 9.039 51.906 14.977 1 95.69 526 CYS A N 1
ATOM 4228 C CA . CYS A 1 526 ? 10.414 51.406 14.93 1 95.69 526 CYS A CA 1
ATOM 4229 C C . CYS A 1 526 ? 11.219 52.156 13.867 1 95.69 526 CYS A C 1
ATOM 4231 O O . CYS A 1 526 ? 10.789 52.25 12.719 1 95.69 526 CYS A O 1
ATOM 4233 N N . GLY A 1 527 ? 12.297 52.688 14.164 1 94.25 527 GLY A N 1
ATOM 4234 C CA . GLY A 1 527 ? 13.148 53.406 13.219 1 94.25 527 GLY A CA 1
ATOM 4235 C C . GLY A 1 527 ? 14.289 54.156 13.883 1 94.25 527 GLY A C 1
ATOM 4236 O O . GLY A 1 527 ? 14.648 53.844 15.023 1 94.25 527 GLY A O 1
ATOM 4237 N N . GLU A 1 528 ? 14.883 55.031 13.172 1 94.38 528 GLU A N 1
ATOM 4238 C CA . GLU A 1 528 ? 15.945 55.875 13.734 1 94.38 528 GLU A CA 1
ATOM 4239 C C . GLU A 1 528 ? 15.43 56.688 14.914 1 94.38 528 GLU A C 1
ATOM 4241 O O . GLU A 1 528 ? 14.32 57.219 14.867 1 94.38 528 GLU A O 1
ATOM 4246 N N . PRO A 1 529 ? 16.219 56.781 15.992 1 95.75 529 PRO A N 1
ATOM 4247 C CA . PRO A 1 529 ? 15.758 57.406 17.234 1 95.75 529 PRO A CA 1
ATOM 4248 C C . PRO A 1 529 ? 15.273 58.844 17.016 1 95.75 529 PRO A C 1
ATOM 4250 O O . PRO A 1 529 ? 14.297 59.25 17.641 1 95.75 529 PRO A O 1
ATOM 4253 N N . LEU A 1 530 ? 15.922 59.594 16.156 1 94.81 530 LEU A N 1
ATOM 4254 C CA . LEU A 1 530 ? 15.531 60.969 15.914 1 94.81 530 LEU A CA 1
ATOM 4255 C C . LEU A 1 530 ? 14.133 61.031 15.305 1 94.81 530 LEU A C 1
ATOM 4257 O O . LEU A 1 530 ? 13.328 61.906 15.672 1 94.81 530 LEU A O 1
ATOM 4261 N N . HIS A 1 531 ? 13.906 60.25 14.336 1 95 531 HIS A N 1
ATOM 4262 C CA . HIS A 1 531 ? 12.586 60.188 13.727 1 95 531 HIS A CA 1
ATOM 4263 C C . HIS A 1 531 ? 11.531 59.75 14.742 1 95 531 HIS A C 1
ATOM 4265 O O . HIS A 1 531 ? 10.406 60.25 14.734 1 95 531 HIS A O 1
ATOM 4271 N N . CYS A 1 532 ? 11.875 58.812 15.617 1 96.69 532 CYS A N 1
ATOM 4272 C CA . CYS A 1 532 ? 10.953 58.344 16.641 1 96.69 532 CYS A CA 1
ATOM 4273 C C . CYS A 1 532 ? 10.602 59.469 17.609 1 96.69 532 CYS A C 1
ATOM 4275 O O . CYS A 1 532 ? 9.445 59.562 18.047 1 96.69 532 CYS A O 1
ATOM 4277 N N . LYS A 1 533 ? 11.633 60.188 17.953 1 96.81 533 LYS A N 1
ATOM 4278 C CA . LYS A 1 533 ? 11.422 61.344 18.844 1 96.81 533 LYS A CA 1
ATOM 4279 C C . LYS A 1 533 ? 10.398 62.312 18.25 1 96.81 533 LYS A C 1
ATOM 4281 O O . LYS A 1 533 ? 9.461 62.719 18.938 1 96.81 533 LYS A O 1
ATOM 4286 N N . ARG A 1 534 ? 10.547 62.688 17 1 96.69 534 ARG A N 1
ATOM 4287 C CA . ARG A 1 534 ? 9.656 63.656 16.344 1 96.69 534 ARG A CA 1
ATOM 4288 C C . ARG A 1 534 ? 8.258 63.062 16.203 1 96.69 534 ARG A C 1
ATOM 4290 O O . ARG A 1 534 ? 7.262 63.781 16.391 1 96.69 534 ARG A O 1
ATOM 4297 N N . ALA A 1 535 ? 8.219 61.844 15.805 1 96.5 535 ALA A N 1
ATOM 4298 C CA . ALA A 1 535 ? 6.922 61.188 15.672 1 96.5 535 ALA A CA 1
ATOM 4299 C C . ALA A 1 535 ? 6.191 61.156 17.016 1 96.5 535 ALA A C 1
ATOM 4301 O O . ALA A 1 535 ? 4.98 61.375 17.078 1 96.5 535 ALA A O 1
ATOM 4302 N N . TRP A 1 536 ? 6.918 60.75 18.094 1 97.25 536 TRP A N 1
ATOM 4303 C CA . TRP A 1 536 ? 6.328 60.688 19.438 1 97.25 536 TRP A CA 1
ATOM 4304 C C . TRP A 1 536 ? 5.773 62.031 19.875 1 97.25 536 TRP A C 1
ATOM 4306 O O . TRP A 1 536 ? 4.684 62.094 20.453 1 97.25 536 TRP A O 1
ATOM 4316 N N . ALA A 1 537 ? 6.504 63.062 19.578 1 96.94 537 ALA A N 1
ATOM 4317 C CA . ALA A 1 537 ? 6.055 64.375 19.906 1 96.94 537 ALA A CA 1
ATOM 4318 C C . ALA A 1 537 ? 4.789 64.75 19.125 1 96.94 537 ALA A C 1
ATOM 4320 O O . ALA A 1 537 ? 3.865 65.375 19.672 1 96.94 537 ALA A O 1
ATOM 4321 N N . ALA A 1 538 ? 4.785 64.438 17.844 1 96.69 538 ALA A N 1
ATOM 4322 C CA . ALA A 1 538 ? 3.625 64.75 17 1 96.69 538 ALA A CA 1
ATOM 4323 C C . ALA A 1 538 ? 2.404 63.938 17.484 1 96.69 538 ALA A C 1
ATOM 4325 O O . ALA A 1 538 ? 1.282 64.438 17.453 1 96.69 538 ALA A O 1
ATOM 4326 N N . MET A 1 539 ? 2.58 62.75 17.859 1 97.19 539 MET A N 1
ATOM 4327 C CA . MET A 1 539 ? 1.497 61.906 18.375 1 97.19 539 MET A CA 1
ATOM 4328 C C . MET A 1 539 ? 0.901 62.5 19.641 1 97.19 539 MET A C 1
ATOM 4330 O O . MET A 1 539 ? -0.317 62.5 19.828 1 97.19 539 MET A O 1
ATOM 4334 N N . ASN A 1 540 ? 1.777 63 20.484 1 96.62 540 ASN A N 1
ATOM 4335 C CA . ASN A 1 540 ? 1.315 63.656 21.719 1 96.62 540 ASN A CA 1
ATOM 4336 C C . ASN A 1 540 ? 0.475 64.875 21.422 1 96.62 540 ASN A C 1
ATOM 4338 O O . ASN A 1 540 ? -0.542 65.125 22.078 1 96.62 540 ASN A O 1
ATOM 4342 N N . LYS A 1 541 ? 0.917 65.625 20.484 1 96.31 541 LYS A N 1
ATOM 4343 C CA . LYS A 1 541 ? 0.16 66.812 20.078 1 96.31 541 LYS A CA 1
ATOM 4344 C C . LYS A 1 541 ? -1.217 66.438 19.547 1 96.31 541 LYS A C 1
ATOM 4346 O O . LYS A 1 541 ? -2.225 67.062 19.922 1 96.31 541 LYS A O 1
ATOM 4351 N N . TYR A 1 542 ? -1.229 65.562 18.641 1 95.31 542 TYR A N 1
ATOM 4352 C CA . TYR A 1 542 ? -2.482 65.062 18.094 1 95.31 542 TYR A CA 1
ATOM 4353 C C . TYR A 1 542 ? -3.42 64.562 19.188 1 95.31 542 TYR A C 1
ATOM 4355 O O . TYR A 1 542 ? -4.609 64.938 19.188 1 95.31 542 TYR A O 1
ATOM 4363 N N . ALA A 1 543 ? -2.873 63.719 20.109 1 96.81 543 ALA A N 1
ATOM 4364 C CA . ALA A 1 543 ? -3.668 63.125 21.203 1 96.81 543 ALA A CA 1
ATOM 4365 C C . ALA A 1 543 ? -4.297 64.25 22.047 1 96.81 543 ALA A C 1
ATOM 4367 O O . ALA A 1 543 ? -5.465 64.125 22.438 1 96.81 543 ALA A O 1
ATOM 4368 N N . LYS A 1 544 ? -3.568 65.25 22.281 1 95.06 544 LYS A N 1
ATOM 4369 C CA . LYS A 1 544 ? -4.055 66.375 23.094 1 95.06 544 LYS A CA 1
ATOM 4370 C C . LYS A 1 544 ? -5.211 67.062 22.406 1 95.06 544 LYS A C 1
ATOM 4372 O O . LYS A 1 544 ? -6.219 67.375 23.031 1 95.06 544 LYS A O 1
ATOM 4377 N N . ILE A 1 545 ? -5.07 67.312 21.156 1 95.5 545 ILE A N 1
ATOM 4378 C CA . ILE A 1 545 ? -6.066 68.062 20.391 1 95.5 545 ILE A CA 1
ATOM 4379 C C . ILE A 1 545 ? -7.359 67.25 20.297 1 95.5 545 ILE A C 1
ATOM 4381 O O . ILE A 1 545 ? -8.453 67.812 20.375 1 95.5 545 ILE A O 1
ATOM 4385 N N . LEU A 1 546 ? -7.27 66 20.156 1 95.19 546 LEU A N 1
ATOM 4386 C CA . LEU A 1 546 ? -8.445 65.125 19.953 1 95.19 546 LEU A CA 1
ATOM 4387 C C . LEU A 1 546 ? -8.977 64.625 21.266 1 95.19 546 LEU A C 1
ATOM 4389 O O . LEU A 1 546 ? -10 63.906 21.297 1 95.19 546 LEU A O 1
ATOM 4393 N N . GLY A 1 547 ? -8.336 64.812 22.344 1 93.44 547 GLY A N 1
ATOM 4394 C CA . GLY A 1 547 ? -8.789 64.438 23.656 1 93.44 547 GLY A CA 1
ATOM 4395 C C . GLY A 1 547 ? -8.453 62.969 23.969 1 93.44 547 GLY A C 1
ATOM 4396 O O . GLY A 1 547 ? -9.242 62.25 24.594 1 93.44 547 GLY A O 1
ATOM 4397 N N . LEU A 1 548 ? -7.406 62.469 23.438 1 95.06 548 LEU A N 1
ATOM 4398 C CA . LEU A 1 548 ? -6.926 61.094 23.703 1 95.06 548 LEU A CA 1
ATOM 4399 C C . LEU A 1 548 ? -5.828 61.125 24.75 1 95.06 548 LEU A C 1
ATOM 4401 O O . LEU A 1 548 ? -5.148 62.125 24.953 1 95.06 548 LEU A O 1
ATOM 4405 N N . THR A 1 549 ? -5.734 60.031 25.484 1 93.94 549 THR A N 1
ATOM 4406 C CA . THR A 1 549 ? -4.688 59.906 26.484 1 93.94 549 THR A CA 1
ATOM 4407 C C . THR A 1 549 ? -3.949 58.562 26.328 1 93.94 549 THR A C 1
ATOM 4409 O O . THR A 1 549 ? -4.574 57.5 26.188 1 93.94 549 THR A O 1
ATOM 4412 N N . PHE A 1 550 ? -2.605 58.656 26.281 1 95.44 550 PHE A N 1
ATOM 4413 C CA . PHE A 1 550 ? -1.8 57.469 26.188 1 95.44 550 PHE A CA 1
ATOM 4414 C C . PHE A 1 550 ? -1.757 56.719 27.516 1 95.44 550 PHE A C 1
ATOM 4416 O O . PHE A 1 550 ? -1.696 57.375 28.578 1 95.44 550 PHE A O 1
ATOM 4423 N N . ASN A 1 551 ? -1.881 55.406 27.516 1 93.44 551 ASN A N 1
ATOM 4424 C CA . ASN A 1 551 ? -1.774 54.562 28.688 1 93.44 551 ASN A CA 1
ATOM 4425 C C . ASN A 1 551 ? -0.338 54.469 29.203 1 93.44 551 ASN A C 1
ATOM 4427 O O . ASN A 1 551 ? 0.477 53.719 28.656 1 93.44 551 ASN A O 1
ATOM 4431 N N . ARG A 1 552 ? -0.044 55.125 30.25 1 90.62 552 ARG A N 1
ATOM 4432 C CA . ARG A 1 552 ? 1.319 55.25 30.75 1 90.62 552 ARG A CA 1
ATOM 4433 C C . ARG A 1 552 ? 1.888 53.875 31.141 1 90.62 552 ARG A C 1
ATOM 4435 O O . ARG A 1 552 ? 3.076 53.625 30.938 1 90.62 552 ARG A O 1
ATOM 4442 N N . GLY A 1 553 ? 1.081 53.062 31.672 1 89.44 553 GLY A N 1
ATOM 4443 C CA . GLY A 1 553 ? 1.521 51.719 32.094 1 89.44 553 GLY A CA 1
ATOM 4444 C C . GLY A 1 553 ? 1.911 50.844 30.922 1 89.44 553 GLY A C 1
ATOM 4445 O O . GLY A 1 553 ? 2.715 49.906 31.078 1 89.44 553 GLY A O 1
ATOM 4446 N N . LYS A 1 554 ? 1.43 51.094 29.734 1 91.38 554 LYS A N 1
ATOM 4447 C CA . LYS A 1 554 ? 1.71 50.281 28.562 1 91.38 554 LYS A CA 1
ATOM 4448 C C . LYS A 1 554 ? 2.523 51.062 27.531 1 91.38 554 LYS A C 1
ATOM 4450 O O . LYS A 1 554 ? 2.479 50.781 26.328 1 91.38 554 LYS A O 1
ATOM 4455 N N . THR A 1 555 ? 3.105 52.125 27.891 1 95.38 555 THR A N 1
ATOM 4456 C CA . THR A 1 555 ? 3.914 52.938 27 1 95.38 555 THR A CA 1
ATOM 4457 C C . THR A 1 555 ? 5.391 52.875 27.391 1 95.38 555 THR A C 1
ATOM 4459 O O . THR A 1 555 ? 5.742 52.969 28.562 1 95.38 555 THR A O 1
ATOM 4462 N N . GLY A 1 556 ? 6.215 52.562 26.453 1 95.69 556 GLY A N 1
ATOM 4463 C CA . GLY A 1 556 ? 7.652 52.438 26.656 1 95.69 556 GLY A CA 1
ATOM 4464 C C . GLY A 1 556 ? 8.453 52.531 25.375 1 95.69 556 GLY A C 1
ATOM 4465 O O . GLY A 1 556 ? 7.883 52.625 24.281 1 95.69 556 GLY A O 1
ATOM 4466 N N . SER A 1 557 ? 9.734 52.656 25.516 1 96.75 557 SER A N 1
ATOM 4467 C CA . SER A 1 557 ? 10.617 52.719 24.359 1 96.75 557 SER A CA 1
ATOM 4468 C C . SER A 1 557 ? 11.977 52.094 24.641 1 96.75 557 SER A C 1
ATOM 4470 O O . SER A 1 557 ? 12.352 51.938 25.797 1 96.75 557 SER A O 1
ATOM 4472 N N . VAL A 1 558 ? 12.617 51.625 23.641 1 95.75 558 VAL A N 1
ATOM 4473 C CA . VAL A 1 558 ? 13.992 51.156 23.703 1 95.75 558 VAL A CA 1
ATOM 4474 C C . VAL A 1 558 ? 14.852 51.906 22.688 1 95.75 558 VAL A C 1
ATOM 4476 O O . VAL A 1 558 ? 14.375 52.25 21.594 1 95.75 558 VAL A O 1
ATOM 4479 N N . TYR A 1 559 ? 16 52.25 23.078 1 96.25 559 TYR A N 1
ATOM 4480 C CA . TYR A 1 559 ? 17.016 52.875 22.234 1 96.25 559 TYR A CA 1
ATOM 4481 C C . TYR A 1 559 ? 18.281 52.031 22.188 1 96.25 559 TYR A C 1
ATOM 4483 O O . TYR A 1 559 ? 19.078 52.031 23.125 1 96.25 559 TYR A O 1
ATOM 4491 N N . ILE A 1 560 ? 18.469 51.281 21.031 1 94.25 560 ILE A N 1
ATOM 4492 C CA . ILE A 1 560 ? 19.562 50.312 20.875 1 94.25 560 ILE A CA 1
ATOM 4493 C C . ILE A 1 560 ? 20.641 50.906 19.969 1 94.25 560 ILE A C 1
ATOM 4495 O O . ILE A 1 560 ? 20.328 51.469 18.922 1 94.25 560 ILE A O 1
ATOM 4499 N N . THR A 1 561 ? 21.828 50.781 20.406 1 93.25 561 THR A N 1
ATOM 4500 C CA . THR A 1 561 ? 22.953 51.281 19.609 1 93.25 561 THR A CA 1
ATOM 4501 C C . THR A 1 561 ? 23.984 50.156 19.422 1 93.25 561 THR A C 1
ATOM 4503 O O . THR A 1 561 ? 24.031 49.219 20.203 1 93.25 561 THR A O 1
ATOM 4506 N N . GLU A 1 562 ? 24.672 50.25 18.328 1 87.56 562 GLU A N 1
ATOM 4507 C CA . GLU A 1 562 ? 25.797 49.344 18.125 1 87.56 562 GLU A CA 1
ATOM 4508 C C . GLU A 1 562 ? 26.891 49.562 19.156 1 87.56 562 GLU A C 1
ATOM 4510 O O . GLU A 1 562 ? 26.938 50.625 19.812 1 87.56 562 GLU A O 1
ATOM 4515 N N . ARG A 1 563 ? 27.766 48.562 19.25 1 81.5 563 ARG A N 1
ATOM 4516 C CA . ARG A 1 563 ? 28.859 48.656 20.203 1 81.5 563 ARG A CA 1
ATOM 4517 C C . ARG A 1 563 ? 29.734 49.875 19.922 1 81.5 563 ARG A C 1
ATOM 4519 O O . ARG A 1 563 ? 30.172 50.094 18.797 1 81.5 563 ARG A O 1
ATOM 4526 N N . GLY A 1 564 ? 29.922 50.75 20.781 1 80.12 564 GLY A N 1
ATOM 4527 C CA . GLY A 1 564 ? 30.812 51.906 20.641 1 80.12 564 GLY A CA 1
ATOM 4528 C C . GLY A 1 564 ? 30.078 53.188 20.375 1 80.12 564 GLY A C 1
ATOM 4529 O O . GLY A 1 564 ? 30.656 54.281 20.516 1 80.12 564 GLY A O 1
ATOM 4530 N N . LYS A 1 565 ? 28.828 53.094 19.938 1 85.25 565 LYS A N 1
ATOM 4531 C CA . LYS A 1 565 ? 28.062 54.312 19.672 1 85.25 565 LYS A CA 1
ATOM 4532 C C . LYS A 1 565 ? 27.266 54.75 20.891 1 85.25 565 LYS A C 1
ATOM 4534 O O . LYS A 1 565 ? 26.578 53.938 21.516 1 85.25 565 LYS A O 1
ATOM 4539 N N . GLU A 1 566 ? 27.484 55.969 21.219 1 88.12 566 GLU A N 1
ATOM 4540 C CA . GLU A 1 566 ? 26.781 56.469 22.391 1 88.12 566 GLU A CA 1
ATOM 4541 C C . GLU A 1 566 ? 25.375 56.969 22.016 1 88.12 566 GLU A C 1
ATOM 4543 O O . GLU A 1 566 ? 25.172 57.5 20.922 1 88.12 566 GLU A O 1
ATOM 4548 N N . ARG A 1 567 ? 24.438 56.812 22.875 1 91.5 567 ARG A N 1
ATOM 4549 C CA . ARG A 1 567 ? 23.078 57.281 22.688 1 91.5 567 ARG A CA 1
ATOM 4550 C C . ARG A 1 567 ? 23 58.781 22.781 1 91.5 567 ARG A C 1
ATOM 4552 O O . ARG A 1 567 ? 23.719 59.406 23.578 1 91.5 567 ARG A O 1
ATOM 4559 N N . ASP A 1 568 ? 22.234 59.406 21.953 1 93.19 568 ASP A N 1
ATOM 4560 C CA . ASP A 1 568 ? 21.969 60.812 22.047 1 93.19 568 ASP A CA 1
ATOM 4561 C C . ASP A 1 568 ? 21.062 61.125 23.25 1 93.19 568 ASP A C 1
ATOM 4563 O O . ASP A 1 568 ? 19.891 60.75 23.266 1 93.19 568 ASP A O 1
ATOM 4567 N N . VAL A 1 569 ? 21.516 61.844 24.125 1 92.75 569 VAL A N 1
ATOM 4568 C CA . VAL A 1 569 ? 20.859 62.062 25.406 1 92.75 569 VAL A CA 1
ATOM 4569 C C . VAL A 1 569 ? 19.562 62.844 25.172 1 92.75 569 VAL A C 1
ATOM 4571 O O . VAL A 1 569 ? 18.562 62.625 25.844 1 92.75 569 VAL A O 1
ATOM 4574 N N . ASP A 1 570 ? 19.656 63.812 24.312 1 93.75 570 ASP A N 1
ATOM 4575 C CA . ASP A 1 570 ? 18.484 64.625 24.016 1 93.75 570 ASP A CA 1
ATOM 4576 C C . ASP A 1 570 ? 17.359 63.781 23.422 1 93.75 570 ASP A C 1
ATOM 4578 O O . ASP A 1 570 ? 16.188 63.969 23.75 1 93.75 570 ASP A O 1
ATOM 4582 N N . VAL A 1 571 ? 17.719 62.906 22.562 1 95.19 571 VAL A N 1
ATOM 4583 C CA . VAL A 1 571 ? 16.734 62.031 21.938 1 95.19 571 VAL A CA 1
ATOM 4584 C C . VAL A 1 571 ? 16.219 61.031 22.969 1 95.19 571 VAL A C 1
ATOM 4586 O O . VAL A 1 571 ? 15.008 60.812 23.062 1 95.19 571 VAL A O 1
ATOM 4589 N N . ALA A 1 572 ? 17.094 60.469 23.75 1 94.31 572 ALA A N 1
ATOM 4590 C CA . ALA A 1 572 ? 16.75 59.438 24.734 1 94.31 572 ALA A CA 1
ATOM 4591 C C . ALA A 1 572 ? 15.773 60 25.781 1 94.31 572 ALA A C 1
ATOM 4593 O O . ALA A 1 572 ? 14.875 59.312 26.234 1 94.31 572 ALA A O 1
ATOM 4594 N N . SER A 1 573 ? 15.977 61.25 26.109 1 94.06 573 SER A N 1
ATOM 4595 C CA . SER A 1 573 ? 15.156 61.875 27.156 1 94.06 573 SER A CA 1
ATOM 4596 C C . SER A 1 573 ? 13.75 62.188 26.641 1 94.06 573 SER A C 1
ATOM 4598 O O . SER A 1 573 ? 12.812 62.312 27.422 1 94.06 573 SER A O 1
ATOM 4600 N N . ALA A 1 574 ? 13.617 62.344 25.344 1 95.38 574 ALA A N 1
ATOM 4601 C CA . ALA A 1 574 ? 12.336 62.719 24.734 1 95.38 574 ALA A CA 1
ATOM 4602 C C . ALA A 1 574 ? 11.469 61.469 24.5 1 95.38 574 ALA A C 1
ATOM 4604 O O . ALA A 1 574 ? 10.258 61.594 24.297 1 95.38 574 ALA A O 1
ATOM 4605 N N . LEU A 1 575 ? 12 60.312 24.516 1 95.81 575 LEU A N 1
ATOM 4606 C CA . LEU A 1 575 ? 11.258 59.062 24.281 1 95.81 575 LEU A CA 1
ATOM 4607 C C . LEU A 1 575 ? 10.57 58.594 25.562 1 95.81 575 LEU A C 1
ATOM 4609 O O . LEU A 1 575 ? 11.023 58.906 26.656 1 95.81 575 LEU A O 1
ATOM 4613 N N . PRO A 1 576 ? 9.375 58 25.422 1 95.5 576 PRO A N 1
ATOM 4614 C CA . PRO A 1 576 ? 8.656 57.562 26.625 1 95.5 576 PRO A CA 1
ATOM 4615 C C . PRO A 1 576 ? 9.445 56.562 27.453 1 95.5 576 PRO A C 1
ATOM 4617 O O . PRO A 1 576 ? 10.133 55.688 26.891 1 95.5 576 PRO A O 1
ATOM 4620 N N . GLU A 1 577 ? 9.156 56.75 28.766 1 91.06 577 GLU A N 1
ATOM 4621 C CA . GLU A 1 577 ? 9.859 55.875 29.703 1 91.06 577 GLU A CA 1
ATOM 4622 C C . GLU A 1 577 ? 9.102 54.594 29.938 1 91.06 577 GLU A C 1
ATOM 4624 O O . GLU A 1 577 ? 7.891 54.531 29.719 1 91.06 577 GLU A O 1
ATOM 4629 N N . GLY A 1 578 ? 9.633 53.406 29.969 1 91.56 578 GLY A N 1
ATOM 4630 C CA . GLY A 1 578 ? 9.016 52.094 30.219 1 91.56 578 GLY A CA 1
ATOM 4631 C C . GLY A 1 578 ? 9.531 51 29.312 1 91.56 578 GLY A C 1
ATOM 4632 O O . GLY A 1 578 ? 10.234 51.281 28.328 1 91.56 578 GLY A O 1
ATOM 4633 N N . PRO A 1 579 ? 9.125 49.875 29.625 1 92.69 579 PRO A N 1
ATOM 4634 C CA . PRO A 1 579 ? 9.594 48.75 28.812 1 92.69 579 PRO A CA 1
ATOM 4635 C C . PRO A 1 579 ? 8.719 48.5 27.594 1 92.69 579 PRO A C 1
ATOM 4637 O O . PRO A 1 579 ? 7.566 48.938 27.547 1 92.69 579 PRO A O 1
ATOM 4640 N N . VAL A 1 580 ? 9.273 47.969 26.594 1 94 580 VAL A N 1
ATOM 4641 C CA . VAL A 1 580 ? 8.539 47.5 25.422 1 94 580 VAL A CA 1
ATOM 4642 C C . VAL A 1 580 ? 8.219 46 25.562 1 94 580 VAL A C 1
ATOM 4644 O O . VAL A 1 580 ? 9.133 45.188 25.672 1 94 580 VAL A O 1
ATOM 4647 N N . ARG A 1 581 ? 6.93 45.719 25.594 1 90.25 581 ARG A N 1
ATOM 4648 C CA . ARG A 1 581 ? 6.492 44.344 25.828 1 90.25 581 ARG A CA 1
ATOM 4649 C C . ARG A 1 581 ? 5.43 43.938 24.812 1 90.25 581 ARG A C 1
ATOM 4651 O O . ARG A 1 581 ? 4.605 44.75 24.406 1 90.25 581 ARG A O 1
ATOM 4658 N N . VAL A 1 582 ? 5.539 42.75 24.359 1 87.31 582 VAL A N 1
ATOM 4659 C CA . VAL A 1 582 ? 4.496 42.125 23.562 1 87.31 582 VAL A CA 1
ATOM 4660 C C . VAL A 1 582 ? 4.188 40.75 24.141 1 87.31 582 VAL A C 1
ATOM 4662 O O . VAL A 1 582 ? 5.031 39.844 24.094 1 87.31 582 VAL A O 1
ATOM 4665 N N . GLY A 1 583 ? 3.016 40.562 24.625 1 83.62 583 GLY A N 1
ATOM 4666 C CA . GLY A 1 583 ? 2.74 39.312 25.359 1 83.62 583 GLY A CA 1
ATOM 4667 C C . GLY A 1 583 ? 3.627 39.125 26.562 1 83.62 583 GLY A C 1
ATOM 4668 O O . GLY A 1 583 ? 3.734 40.031 27.406 1 83.62 583 GLY A O 1
ATOM 4669 N N . HIS A 1 584 ? 4.355 37.938 26.547 1 90.75 584 HIS A N 1
ATOM 4670 C CA . HIS A 1 584 ? 5.273 37.688 27.656 1 90.75 584 HIS A CA 1
ATOM 4671 C C . HIS A 1 584 ? 6.715 37.969 27.25 1 90.75 584 HIS A C 1
ATOM 4673 O O . HIS A 1 584 ? 7.648 37.562 27.938 1 90.75 584 HIS A O 1
ATOM 4679 N N . LEU A 1 585 ? 6.801 38.594 26.109 1 92.75 585 LEU A N 1
ATOM 4680 C CA . LEU A 1 585 ? 8.133 38.938 25.625 1 92.75 585 LEU A CA 1
ATOM 4681 C C . LEU A 1 585 ? 8.492 40.375 26 1 92.75 585 LEU A C 1
ATOM 4683 O O . LEU A 1 585 ? 7.633 41.25 25.984 1 92.75 585 LEU A O 1
ATOM 4687 N N . SER A 1 586 ? 9.664 40.531 26.375 1 93.62 586 SER A N 1
ATOM 4688 C CA . SER A 1 586 ? 10.219 41.875 26.656 1 93.62 586 SER A CA 1
ATOM 4689 C C . SER A 1 586 ? 11.492 42.125 25.859 1 93.62 586 SER A C 1
ATOM 4691 O O . SER A 1 586 ? 12.328 41.219 25.719 1 93.62 586 SER A O 1
ATOM 4693 N N . LEU A 1 587 ? 11.531 43.281 25.25 1 94.5 587 LEU A N 1
ATOM 4694 C CA . LEU A 1 587 ? 12.711 43.656 24.469 1 94.5 587 LEU A CA 1
ATOM 4695 C C . LEU A 1 587 ? 13.812 44.219 25.359 1 94.5 587 LEU A C 1
ATOM 4697 O O . LEU A 1 587 ? 13.609 45.219 26.047 1 94.5 587 LEU A O 1
ATOM 4701 N N . ASP A 1 588 ? 14.922 43.531 25.344 1 92.62 588 ASP A N 1
ATOM 4702 C CA . ASP A 1 588 ? 16.062 43.969 26.141 1 92.62 588 ASP A CA 1
ATOM 4703 C C . ASP A 1 588 ? 16.672 45.25 25.547 1 92.62 588 ASP A C 1
ATOM 4705 O O . ASP A 1 588 ? 17.094 45.25 24.391 1 92.62 588 ASP A O 1
ATOM 4709 N N . PRO A 1 589 ? 16.781 46.312 26.266 1 89.88 589 PRO A N 1
ATOM 4710 C CA . PRO A 1 589 ? 17.266 47.594 25.734 1 89.88 589 PRO A CA 1
ATOM 4711 C C . PRO A 1 589 ? 18.75 47.562 25.406 1 89.88 589 PRO A C 1
ATOM 4713 O O . PRO A 1 589 ? 19.219 48.375 24.625 1 89.88 589 PRO A O 1
ATOM 4716 N N . GLU A 1 590 ? 19.469 46.656 25.953 1 86.81 590 GLU A N 1
ATOM 4717 C CA . GLU A 1 590 ? 20.922 46.625 25.719 1 86.81 590 GLU A CA 1
ATOM 4718 C C . GLU A 1 590 ? 21.266 45.719 24.547 1 86.81 590 GLU A C 1
ATOM 4720 O O . GLU A 1 590 ? 21.938 46.156 23.609 1 86.81 590 GLU A O 1
ATOM 4725 N N . SER A 1 591 ? 20.75 44.531 24.609 1 85.75 591 SER A N 1
ATOM 4726 C CA . SER A 1 591 ? 21.141 43.562 23.594 1 85.75 591 SER A CA 1
ATOM 4727 C C . SER A 1 591 ? 20.219 43.625 22.375 1 85.75 591 SER A C 1
ATOM 4729 O O . SER A 1 591 ? 20.625 43.219 21.281 1 85.75 591 SER A O 1
ATOM 4731 N N . GLY A 1 592 ? 18.969 44.125 22.562 1 87.88 592 GLY A N 1
ATOM 4732 C CA . GLY A 1 592 ? 18 44.125 21.469 1 87.88 592 GLY A CA 1
ATOM 4733 C C . GLY A 1 592 ? 17.375 42.75 21.234 1 87.88 592 GLY A C 1
ATOM 4734 O O . GLY A 1 592 ? 16.766 42.531 20.188 1 87.88 592 GLY A O 1
ATOM 4735 N N . ILE A 1 593 ? 17.578 41.812 22.188 1 91 593 ILE A N 1
ATOM 4736 C CA . ILE A 1 593 ? 17.031 40.469 22.078 1 91 593 ILE A CA 1
ATOM 4737 C C . ILE A 1 593 ? 15.711 40.406 22.844 1 91 593 ILE A C 1
ATOM 4739 O O . ILE A 1 593 ? 15.586 40.938 23.938 1 91 593 ILE A O 1
ATOM 4743 N N . TRP A 1 594 ? 14.727 39.875 22.172 1 92.69 594 TRP A N 1
ATOM 4744 C CA . TRP A 1 594 ? 13.445 39.625 22.828 1 92.69 594 TRP A CA 1
ATOM 4745 C C . TRP A 1 594 ? 13.562 38.469 23.812 1 92.69 594 TRP A C 1
ATOM 4747 O O . TRP A 1 594 ? 13.961 37.375 23.453 1 92.69 594 TRP A O 1
ATOM 4757 N N . GLU A 1 595 ? 13.242 38.688 25.031 1 93.88 595 GLU A N 1
ATOM 4758 C CA . GLU A 1 595 ? 13.352 37.656 26.078 1 93.88 595 GLU A CA 1
ATOM 4759 C C . GLU A 1 595 ? 12 37.406 26.734 1 93.88 595 GLU A C 1
ATOM 4761 O O . GLU A 1 595 ? 11.156 38.312 26.812 1 93.88 595 GLU A O 1
ATOM 4766 N N . ILE A 1 596 ? 11.844 36.219 27.203 1 94.69 596 ILE A N 1
ATOM 4767 C CA . ILE A 1 596 ? 10.609 35.844 27.891 1 94.69 596 ILE A CA 1
ATOM 4768 C C . ILE A 1 596 ? 10.648 36.406 29.328 1 94.69 596 ILE A C 1
ATOM 4770 O O . ILE A 1 596 ? 11.633 36.188 30.047 1 94.69 596 ILE A O 1
ATOM 4774 N N . ASP A 1 597 ? 9.641 37.094 29.672 1 92 597 ASP A N 1
ATOM 4775 C CA . ASP A 1 597 ? 9.508 37.594 31.031 1 92 597 ASP A CA 1
ATOM 4776 C C . ASP A 1 597 ? 9.086 36.5 32 1 92 597 ASP A C 1
ATOM 4778 O O . ASP A 1 597 ? 7.891 36.281 32.188 1 92 597 ASP A O 1
ATOM 4782 N N . ARG A 1 598 ? 9.961 35.969 32.75 1 90.75 598 ARG A N 1
ATOM 4783 C CA . ARG A 1 598 ? 9.727 34.812 33.594 1 90.75 598 ARG A CA 1
ATOM 4784 C C . ARG A 1 598 ? 8.883 35.188 34.812 1 90.75 598 ARG A C 1
ATOM 4786 O O . ARG A 1 598 ? 8.133 34.344 35.312 1 90.75 598 ARG A O 1
ATOM 4793 N N . VAL A 1 599 ? 8.961 36.438 35.188 1 89.19 599 VAL A N 1
ATOM 4794 C CA . VAL A 1 599 ? 8.203 36.875 36.344 1 89.19 599 VAL A CA 1
ATOM 4795 C C . VAL A 1 599 ? 6.711 36.875 36.031 1 89.19 599 VAL A C 1
ATOM 4797 O O . VAL A 1 599 ? 5.887 36.438 36.812 1 89.19 599 VAL A O 1
ATOM 4800 N N . GLU A 1 600 ? 6.441 37.406 34.875 1 87.62 600 GLU A N 1
ATOM 4801 C CA . GLU A 1 600 ? 5.051 37.438 34.438 1 87.62 600 GLU A CA 1
ATOM 4802 C C . GLU A 1 600 ? 4.523 36 34.219 1 87.62 600 GLU A C 1
ATOM 4804 O O . GLU A 1 600 ? 3.354 35.719 34.5 1 87.62 600 GLU A O 1
ATOM 4809 N N . VAL A 1 601 ? 5.379 35.188 33.719 1 91.06 601 VAL A N 1
ATOM 4810 C CA . VAL A 1 601 ? 4.988 33.812 33.469 1 91.06 601 VAL A CA 1
ATOM 4811 C C . VAL A 1 601 ? 4.68 33.125 34.781 1 91.06 601 VAL A C 1
ATOM 4813 O O . VAL A 1 601 ? 3.703 32.375 34.906 1 91.06 601 VAL A O 1
ATOM 4816 N N . GLU A 1 602 ? 5.457 33.312 35.812 1 91.31 602 GLU A N 1
ATOM 4817 C CA . GLU A 1 602 ? 5.246 32.688 37.094 1 91.31 602 GLU A CA 1
ATOM 4818 C C . GLU A 1 602 ? 3.926 33.156 37.719 1 91.31 602 GLU A C 1
ATOM 4820 O O . GLU A 1 602 ? 3.26 32.375 38.406 1 91.31 602 GLU A O 1
ATOM 4825 N N . GLY A 1 603 ? 3.639 34.406 37.5 1 86.5 603 GLY A N 1
ATOM 4826 C CA . GLY A 1 603 ? 2.348 34.875 37.969 1 86.5 603 GLY A CA 1
ATOM 4827 C C . GLY A 1 603 ? 1.178 34.125 37.375 1 86.5 603 GLY A C 1
ATOM 4828 O O . GLY A 1 603 ? 0.248 33.75 38.062 1 86.5 603 GLY A O 1
ATOM 4829 N N . HIS A 1 604 ? 1.238 33.938 36.125 1 84.94 604 HIS A N 1
ATOM 4830 C CA . HIS A 1 604 ? 0.192 33.188 35.438 1 84.94 604 HIS A CA 1
ATOM 4831 C C . HIS A 1 604 ? 0.195 31.734 35.844 1 84.94 604 HIS A C 1
ATOM 4833 O O . HIS A 1 604 ? -0.859 31.094 35.906 1 84.94 604 HIS A O 1
ATOM 4839 N N . MET A 1 605 ? 1.334 31.203 36.156 1 90.06 605 MET A N 1
ATOM 4840 C CA . MET A 1 605 ? 1.438 29.797 36.562 1 90.06 605 MET A CA 1
ATOM 4841 C C . MET A 1 605 ? 0.78 29.578 37.938 1 90.06 605 MET A C 1
ATOM 4843 O O . MET A 1 605 ? 0.204 28.516 38.188 1 90.06 605 MET A O 1
ATOM 4847 N N . ARG A 1 606 ? 0.903 30.531 38.781 1 88.19 606 ARG A N 1
ATOM 4848 C CA . ARG A 1 606 ? 0.233 30.438 40.062 1 88.19 606 ARG A CA 1
ATOM 4849 C C . ARG A 1 606 ? -1.281 30.375 39.906 1 88.19 606 ARG A C 1
ATOM 4851 O O . ARG A 1 606 ? -1.961 29.625 40.594 1 88.19 606 ARG A O 1
ATOM 4858 N N . GLN A 1 607 ? -1.689 31.172 39 1 83.12 607 GLN A N 1
ATOM 4859 C CA . GLN A 1 607 ? -3.119 31.141 38.719 1 83.12 607 GLN A CA 1
ATOM 4860 C C . GLN A 1 607 ? -3.537 29.812 38.094 1 83.12 607 GLN A C 1
ATOM 4862 O O . GLN A 1 607 ? -4.59 29.266 38.438 1 83.12 607 GLN A O 1
ATOM 4867 N N . LEU A 1 608 ? -2.768 29.328 37.219 1 87.94 608 LEU A N 1
ATOM 4868 C CA . LEU A 1 608 ? -3.057 28.047 36.562 1 87.94 608 LEU A CA 1
ATOM 4869 C C . LEU A 1 608 ? -3.047 26.922 37.594 1 87.94 608 LEU A C 1
ATOM 4871 O O . LEU A 1 608 ? -3.885 26.016 37.5 1 87.94 608 LEU A O 1
ATOM 4875 N N . LYS A 1 609 ? -2.086 26.938 38.406 1 90.38 609 LYS A N 1
ATOM 4876 C CA . LYS A 1 609 ? -2.01 25.906 39.438 1 90.38 609 LYS A CA 1
ATOM 4877 C C . LYS A 1 609 ? -3.279 25.891 40.281 1 90.38 609 LYS A C 1
ATOM 4879 O O . LYS A 1 609 ? -3.814 24.828 40.594 1 90.38 609 LYS A O 1
ATOM 4884 N N . LYS A 1 610 ? -3.742 27.031 40.625 1 86.06 610 LYS A N 1
ATOM 4885 C CA . LYS A 1 610 ? -4.973 27.125 41.406 1 86.06 610 LYS A CA 1
ATOM 4886 C C . LYS A 1 610 ? -6.164 26.578 40.625 1 86.06 610 LYS A C 1
ATOM 4888 O O . LYS A 1 610 ? -7.012 25.891 41.219 1 86.06 610 LYS A O 1
ATOM 4893 N N . GLN A 1 611 ? -6.223 26.906 39.375 1 83.69 611 GLN A N 1
ATOM 4894 C CA . GLN A 1 611 ? -7.312 26.406 38.531 1 83.69 611 GLN A CA 1
ATOM 4895 C C . GLN A 1 611 ? -7.25 24.891 38.406 1 83.69 611 GLN A C 1
ATOM 4897 O O . GLN A 1 611 ? -8.281 24.219 38.438 1 83.69 611 GLN A O 1
ATOM 4902 N N . LEU A 1 612 ? -6.109 24.406 38.156 1 89.94 612 LEU A N 1
ATOM 4903 C CA . LEU A 1 612 ? -5.938 22.969 38 1 89.94 612 LEU A CA 1
ATOM 4904 C C . LEU A 1 612 ? -6.281 22.219 39.281 1 89.94 612 LEU A C 1
ATOM 4906 O O . LEU A 1 612 ? -6.898 21.156 39.25 1 89.94 612 LEU A O 1
ATOM 4910 N N . ASP A 1 613 ? -5.852 22.781 40.375 1 87.75 613 ASP A N 1
ATOM 4911 C CA . ASP A 1 613 ? -6.141 22.172 41.688 1 87.75 613 ASP A CA 1
ATOM 4912 C C . ASP A 1 613 ? -7.637 22.219 41.969 1 87.75 613 ASP A C 1
ATOM 4914 O O . ASP A 1 613 ? -8.148 21.375 42.75 1 87.75 613 ASP A O 1
ATOM 4918 N N . GLY A 1 614 ? -8.289 23.125 41.406 1 83.31 614 GLY A N 1
ATOM 4919 C CA . GLY A 1 614 ? -9.719 23.281 41.656 1 83.31 614 GLY A CA 1
ATOM 4920 C C . GLY A 1 614 ? -10.562 22.391 40.781 1 83.31 614 GLY A C 1
ATOM 4921 O O . GLY A 1 614 ? -11.766 22.234 41 1 83.31 614 GLY A O 1
ATOM 4922 N N . CYS A 1 615 ? -9.977 21.766 39.781 1 86.19 615 CYS A N 1
ATOM 4923 C CA . CYS A 1 615 ? -10.719 20.891 38.906 1 86.19 615 CYS A CA 1
ATOM 4924 C C . CYS A 1 615 ? -11.164 19.625 39.656 1 86.19 615 CYS A C 1
ATOM 4926 O O . CYS A 1 615 ? -10.383 19.016 40.375 1 86.19 615 CYS A O 1
ATOM 4928 N N . ILE A 1 616 ? -12.406 19.25 39.406 1 86.25 616 ILE A N 1
ATOM 4929 C CA . ILE A 1 616 ? -12.977 18.125 40.125 1 86.25 616 ILE A CA 1
ATOM 4930 C C . ILE A 1 616 ? -12.883 16.859 39.281 1 86.25 616 ILE A C 1
ATOM 4932 O O . ILE A 1 616 ? -12.797 15.75 39.812 1 86.25 616 ILE A O 1
ATOM 4936 N N . SER A 1 617 ? -12.938 17.062 38.031 1 90.38 617 SER A N 1
ATOM 4937 C CA . SER A 1 617 ? -12.898 15.898 37.156 1 90.38 617 SER A CA 1
ATOM 4938 C C . SER A 1 617 ? -11.617 15.883 36.312 1 90.38 617 SER A C 1
ATOM 4940 O O . SER A 1 617 ? -10.984 16.922 36.125 1 90.38 617 SER A O 1
ATOM 4942 N N . VAL A 1 618 ? -11.273 14.688 35.844 1 93.31 618 VAL A N 1
ATOM 4943 C CA . VAL A 1 618 ? -10.078 14.516 35 1 93.31 618 VAL A CA 1
ATOM 4944 C C . VAL A 1 618 ? -10.266 15.242 33.688 1 93.31 618 VAL A C 1
ATOM 4946 O O . VAL A 1 618 ? -9.344 15.906 33.219 1 93.31 618 VAL A O 1
ATOM 4949 N N . LEU A 1 619 ? -11.406 15.133 33.094 1 90.38 619 LEU A N 1
ATOM 4950 C CA . LEU A 1 619 ? -11.656 15.75 31.797 1 90.38 619 LEU A CA 1
ATOM 4951 C C . LEU A 1 619 ? -11.641 17.281 31.906 1 90.38 619 LEU A C 1
ATOM 4953 O O . LEU A 1 619 ? -11.211 17.969 30.984 1 90.38 619 LEU A O 1
ATOM 4957 N N . GLU A 1 620 ? -12.109 17.75 33 1 86.06 620 GLU A N 1
ATOM 4958 C CA . GLU A 1 620 ? -12.023 19.188 33.25 1 86.06 620 GLU A CA 1
ATOM 4959 C C . GLU A 1 620 ? -10.578 19.641 33.375 1 86.06 620 GLU A C 1
ATOM 4961 O O . GLU A 1 620 ? -10.211 20.719 32.938 1 86.06 620 GLU A O 1
ATOM 4966 N N . TRP A 1 621 ? -9.875 18.828 34.094 1 91.19 621 TRP A N 1
ATOM 4967 C CA . TRP A 1 621 ? -8.445 19.109 34.25 1 91.19 621 TRP A CA 1
ATOM 4968 C C . TRP A 1 621 ? -7.762 19.188 32.875 1 91.19 621 TRP A C 1
ATOM 4970 O O . TRP A 1 621 ? -6.977 20.109 32.625 1 91.19 621 TRP A O 1
ATOM 4980 N N . VAL A 1 622 ? -8.039 18.188 32 1 92.44 622 VAL A N 1
ATOM 4981 C CA . VAL A 1 622 ? -7.445 18.141 30.672 1 92.44 622 VAL A CA 1
ATOM 4982 C C . VAL A 1 622 ? -7.879 19.359 29.859 1 92.44 622 VAL A C 1
ATOM 4984 O O . VAL A 1 622 ? -7.07 19.953 29.141 1 92.44 622 VAL A O 1
ATOM 4987 N N . GLN A 1 623 ? -9.031 19.75 29.938 1 86.62 623 GLN A N 1
ATOM 4988 C CA . GLN A 1 623 ? -9.539 20.922 29.219 1 86.62 623 GLN A CA 1
ATOM 4989 C C . GLN A 1 623 ? -8.852 22.203 29.688 1 86.62 623 GLN A C 1
ATOM 4991 O O . GLN A 1 623 ? -8.516 23.062 28.875 1 86.62 623 GLN A O 1
ATOM 4996 N N . THR A 1 624 ? -8.719 22.344 30.984 1 85.56 624 THR A N 1
ATOM 4997 C CA . THR A 1 624 ? -8.047 23.5 31.531 1 85.56 624 THR A CA 1
ATOM 4998 C C . THR A 1 624 ? -6.59 23.562 31.078 1 85.56 624 THR A C 1
ATOM 5000 O O . THR A 1 624 ? -6.102 24.625 30.672 1 85.56 624 THR A O 1
ATOM 5003 N N . TRP A 1 625 ? -5.992 22.438 31.141 1 91.12 625 TRP A N 1
ATOM 5004 C CA . TRP A 1 625 ? -4.609 22.359 30.672 1 91.12 625 TRP A CA 1
ATOM 5005 C C . TRP A 1 625 ? -4.508 22.75 29.203 1 91.12 625 TRP A C 1
ATOM 5007 O O . TRP A 1 625 ? -3.627 23.531 28.812 1 91.12 625 TRP A O 1
ATOM 5017 N N . ASN A 1 626 ? -5.352 22.203 28.375 1 88.88 626 ASN A N 1
ATOM 5018 C CA . ASN A 1 626 ? -5.32 22.438 26.938 1 88.88 626 ASN A CA 1
ATOM 5019 C C . ASN A 1 626 ? -5.602 23.906 26.594 1 88.88 626 ASN A C 1
ATOM 5021 O O . ASN A 1 626 ? -5.023 24.453 25.656 1 88.88 626 ASN A O 1
ATOM 5025 N N . SER A 1 627 ? -6.418 24.5 27.297 1 82.69 627 SER A N 1
ATOM 5026 C CA . SER A 1 627 ? -6.758 25.906 27.062 1 82.69 627 SER A CA 1
ATOM 5027 C C . SER A 1 627 ? -5.602 26.828 27.469 1 82.69 627 SER A C 1
ATOM 5029 O O . SER A 1 627 ? -5.367 27.844 26.812 1 82.69 627 SER A O 1
ATOM 5031 N N . CYS A 1 628 ? -4.961 26.484 28.484 1 85.12 628 CYS A N 1
ATOM 5032 C CA . CYS A 1 628 ? -3.896 27.344 28.969 1 85.12 628 CYS A CA 1
ATOM 5033 C C . CYS A 1 628 ? -2.584 27.062 28.25 1 85.12 628 CYS A C 1
ATOM 5035 O O . CYS A 1 628 ? -2.018 27.953 27.609 1 85.12 628 CYS A O 1
ATOM 5037 N N . MET A 1 629 ? -2.201 25.859 28.312 1 86.06 629 MET A N 1
ATOM 5038 C CA . MET A 1 629 ? -0.91 25.5 27.734 1 86.06 629 MET A CA 1
ATOM 5039 C C . MET A 1 629 ? -1.006 25.375 26.219 1 86.06 629 MET A C 1
ATOM 5041 O O . MET A 1 629 ? -0.043 25.672 25.516 1 86.06 629 MET A O 1
ATOM 5045 N N . GLY A 1 630 ? -2.074 24.953 25.766 1 80 630 GLY A N 1
ATOM 5046 C CA . GLY A 1 630 ? -2.23 24.719 24.328 1 80 630 GLY A CA 1
ATOM 5047 C C . GLY A 1 630 ? -2.584 25.969 23.562 1 80 630 GLY A C 1
ATOM 5048 O O . GLY A 1 630 ? -2.127 26.156 22.438 1 80 630 GLY A O 1
ATOM 5049 N N . ARG A 1 631 ? -3.307 26.828 24.125 1 76.06 631 ARG A N 1
ATOM 5050 C CA . ARG A 1 631 ? -3.795 27.984 23.391 1 76.06 631 ARG A CA 1
ATOM 5051 C C . ARG A 1 631 ? -3.145 29.266 23.891 1 76.06 631 ARG A C 1
ATOM 5053 O O . ARG A 1 631 ? -2.486 29.984 23.125 1 76.06 631 ARG A O 1
ATOM 5060 N N . PHE A 1 632 ? -3.201 29.516 25.203 1 76.44 632 PHE A N 1
ATOM 5061 C CA . PHE A 1 632 ? -2.752 30.797 25.75 1 76.44 632 PHE A CA 1
ATOM 5062 C C . PHE A 1 632 ? -1.238 30.938 25.641 1 76.44 632 PHE A C 1
ATOM 5064 O O . PHE A 1 632 ? -0.734 31.859 25 1 76.44 632 PHE A O 1
ATOM 5071 N N . PHE A 1 633 ? -0.534 30.047 26.156 1 81.06 633 PHE A N 1
ATOM 5072 C CA . PHE A 1 633 ? 0.916 30.172 26.234 1 81.06 633 PHE A CA 1
ATOM 5073 C C . PHE A 1 633 ? 1.558 29.906 24.891 1 81.06 633 PHE A C 1
ATOM 5075 O O . PHE A 1 633 ? 2.688 30.344 24.625 1 81.06 633 PHE A O 1
ATOM 5082 N N . SER A 1 634 ? 0.848 29.281 24.078 1 81.06 634 SER A N 1
ATOM 5083 C CA . SER A 1 634 ? 1.402 29 22.75 1 81.06 634 SER A CA 1
ATOM 5084 C C . SER A 1 634 ? 1.562 30.266 21.938 1 81.06 634 SER A C 1
ATOM 5086 O O . SER A 1 634 ? 2.41 30.344 21.047 1 81.06 634 SER A O 1
ATOM 5088 N N . HIS A 1 635 ? 0.898 31.328 22.266 1 78 635 HIS A N 1
ATOM 5089 C CA . HIS A 1 635 ? 0.945 32.531 21.469 1 78 635 HIS A CA 1
ATOM 5090 C C . HIS A 1 635 ? 1.595 33.688 22.234 1 78 635 HIS A C 1
ATOM 5092 O O . HIS A 1 635 ? 1.967 34.688 21.656 1 78 635 HIS A O 1
ATOM 5098 N N . THR A 1 636 ? 1.798 33.438 23.5 1 87.25 636 THR A N 1
ATOM 5099 C CA . THR A 1 636 ? 2.273 34.562 24.312 1 87.25 636 THR A CA 1
ATOM 5100 C C . THR A 1 636 ? 3.799 34.625 24.297 1 87.25 636 THR A C 1
ATOM 5102 O O . THR A 1 636 ? 4.383 35.656 24.656 1 87.25 636 THR A O 1
ATOM 5105 N N . PHE A 1 637 ? 4.387 33.594 23.875 1 91.81 637 PHE A N 1
ATOM 5106 C CA . PHE A 1 637 ? 5.848 33.594 23.828 1 91.81 637 PHE A CA 1
ATOM 5107 C C . PHE A 1 637 ? 6.355 33.969 22.453 1 91.81 637 PHE A C 1
ATOM 5109 O O . PHE A 1 637 ? 7.559 33.938 22.188 1 91.81 637 PHE A O 1
ATOM 5116 N N . GLY A 1 638 ? 5.469 34.344 21.547 1 89.75 638 GLY A N 1
ATOM 5117 C CA . GLY A 1 638 ? 5.855 34.688 20.203 1 89.75 638 GLY A CA 1
ATOM 5118 C C . GLY A 1 638 ? 6.062 33.5 19.297 1 89.75 638 GLY A C 1
ATOM 5119 O O . GLY A 1 638 ? 6.617 32.469 19.719 1 89.75 638 GLY A O 1
ATOM 5120 N N . GLU A 1 639 ? 5.637 33.594 18.141 1 89.81 639 GLU A N 1
ATOM 5121 C CA . GLU A 1 639 ? 5.863 32.531 17.156 1 89.81 639 GLU A CA 1
ATOM 5122 C C . GLU A 1 639 ? 7.305 32.531 16.656 1 89.81 639 GLU A C 1
ATOM 5124 O O . GLU A 1 639 ? 7.805 33.594 16.203 1 89.81 639 GLU A O 1
ATOM 5129 N N . PRO A 1 640 ? 7.895 31.422 16.734 1 92 640 PRO A N 1
ATOM 5130 C CA . PRO A 1 640 ? 9.305 31.375 16.328 1 92 640 PRO A CA 1
ATOM 5131 C C . PRO A 1 640 ? 9.5 31.75 14.859 1 92 640 PRO A C 1
ATOM 5133 O O . PRO A 1 640 ? 8.688 31.375 14.008 1 92 640 PRO A O 1
ATOM 5136 N N . ALA A 1 641 ? 10.492 32.5 14.562 1 94.44 641 ALA A N 1
ATOM 5137 C CA . ALA A 1 641 ? 10.93 32.906 13.234 1 94.44 641 ALA A CA 1
ATOM 5138 C C . ALA A 1 641 ? 12.445 33.094 13.188 1 94.44 641 ALA A C 1
ATOM 5140 O O . ALA A 1 641 ? 13.102 33.125 14.227 1 94.44 641 ALA A O 1
ATOM 5141 N N . HIS A 1 642 ? 13.016 33.219 12.078 1 95.38 642 HIS A N 1
ATOM 5142 C CA . HIS A 1 642 ? 14.469 33.344 11.945 1 95.38 642 HIS A CA 1
ATOM 5143 C C . HIS A 1 642 ? 14.992 34.625 12.586 1 95.38 642 HIS A C 1
ATOM 5145 O O . HIS A 1 642 ? 16.125 34.656 13.047 1 95.38 642 HIS A O 1
ATOM 5151 N N . CYS A 1 643 ? 14.094 35.625 12.656 1 95.56 643 CYS A N 1
ATOM 5152 C CA . CYS A 1 643 ? 14.508 36.906 13.219 1 95.56 643 CYS A CA 1
ATOM 5153 C C . CYS A 1 643 ? 14.82 36.781 14.703 1 95.56 643 CYS A C 1
ATOM 5155 O O . CYS A 1 643 ? 15.633 37.531 15.242 1 95.56 643 CYS A O 1
ATOM 5157 N N . PHE A 1 644 ? 14.219 35.875 15.398 1 94.56 644 PHE A N 1
ATOM 5158 C CA . PHE A 1 644 ? 14.414 35.688 16.828 1 94.56 644 PHE A CA 1
ATOM 5159 C C . PHE A 1 644 ? 15.602 34.781 17.109 1 94.56 644 PHE A C 1
ATOM 5161 O O . PHE A 1 644 ? 16.203 34.844 18.172 1 94.56 644 PHE A O 1
ATOM 5168 N N . GLY A 1 645 ? 15.875 33.875 16.141 1 93.06 645 GLY A N 1
ATOM 5169 C CA . GLY A 1 645 ? 17.016 32.969 16.266 1 93.06 645 GLY A CA 1
ATOM 5170 C C . GLY A 1 645 ? 16.734 31.75 17.109 1 93.06 645 GLY A C 1
ATOM 5171 O O . GLY A 1 645 ? 15.633 31.578 17.625 1 93.06 645 GLY A O 1
ATOM 5172 N N . LEU A 1 646 ? 17.75 30.891 17.328 1 94.5 646 LEU A N 1
ATOM 5173 C CA . LEU A 1 646 ? 17.641 29.625 18.031 1 94.5 646 LEU A CA 1
ATOM 5174 C C . LEU A 1 646 ? 17.484 29.859 19.531 1 94.5 646 LEU A C 1
ATOM 5176 O O . LEU A 1 646 ? 16.797 29.078 20.219 1 94.5 646 LEU A O 1
ATOM 5180 N N . HIS A 1 647 ? 18.016 30.906 19.969 1 94 647 HIS A N 1
ATOM 5181 C CA . HIS A 1 647 ? 17.938 31.219 21.391 1 94 647 HIS A CA 1
ATOM 5182 C C . HIS A 1 647 ? 16.5 31.375 21.844 1 94 647 HIS A C 1
ATOM 5184 O O . HIS A 1 647 ? 16.141 30.953 22.953 1 94 647 HIS A O 1
ATOM 5190 N N . HIS A 1 648 ? 15.695 32 21.047 1 94.62 648 HIS A N 1
ATOM 5191 C CA . HIS A 1 648 ? 14.281 32.188 21.359 1 94.62 648 HIS A CA 1
ATOM 5192 C C . HIS A 1 648 ? 13.578 30.859 21.531 1 94.62 648 HIS A C 1
ATOM 5194 O O . HIS A 1 648 ? 12.828 30.641 22.484 1 94.62 648 HIS A O 1
ATOM 5200 N N . VAL A 1 649 ? 13.812 29.922 20.594 1 94.88 649 VAL A N 1
ATOM 5201 C CA . VAL A 1 649 ? 13.203 28.594 20.609 1 94.88 649 VAL A CA 1
ATOM 5202 C C . VAL A 1 649 ? 13.633 27.844 21.859 1 94.88 649 VAL A C 1
ATOM 5204 O O . VAL A 1 649 ? 12.805 27.25 22.562 1 94.88 649 VAL A O 1
ATOM 5207 N N . ASP A 1 650 ? 14.875 27.859 22.156 1 94.81 650 ASP A N 1
ATOM 5208 C CA . ASP A 1 650 ? 15.398 27.172 23.344 1 94.81 650 ASP A CA 1
ATOM 5209 C C . ASP A 1 650 ? 14.828 27.781 24.625 1 94.81 650 ASP A C 1
ATOM 5211 O O . ASP A 1 650 ? 14.555 27.062 25.594 1 94.81 650 ASP A O 1
ATOM 5215 N N . SER A 1 651 ? 14.656 29.078 24.578 1 95.06 651 SER A N 1
ATOM 5216 C CA . SER A 1 651 ? 14.078 29.75 25.75 1 95.06 651 SER A CA 1
ATOM 5217 C C . SER A 1 651 ? 12.641 29.312 25.984 1 95.06 651 SER A C 1
ATOM 5219 O O . SER A 1 651 ? 12.203 29.188 27.125 1 95.06 651 SER A O 1
ATOM 5221 N N . ILE A 1 652 ? 11.922 29.172 24.906 1 95.38 652 ILE A N 1
ATOM 5222 C CA . ILE A 1 652 ? 10.547 28.703 25.031 1 95.38 652 ILE A CA 1
ATOM 5223 C C . ILE A 1 652 ? 10.523 27.297 25.641 1 95.38 652 ILE A C 1
ATOM 5225 O O . ILE A 1 652 ? 9.758 27.031 26.562 1 95.38 652 ILE A O 1
ATOM 5229 N N . LEU A 1 653 ? 11.359 26.391 25.109 1 95.06 653 LEU A N 1
ATOM 5230 C CA . LEU A 1 653 ? 11.414 25.016 25.578 1 95.06 653 LEU A CA 1
ATOM 5231 C C . LEU A 1 653 ? 11.82 24.953 27.047 1 95.06 653 LEU A C 1
ATOM 5233 O O . LEU A 1 653 ? 11.234 24.203 27.828 1 95.06 653 LEU A O 1
ATOM 5237 N N . GLU A 1 654 ? 12.766 25.75 27.391 1 94.19 654 GLU A N 1
ATOM 5238 C CA . GLU A 1 654 ? 13.211 25.812 28.781 1 94.19 654 GLU A CA 1
ATOM 5239 C C . GLU A 1 654 ? 12.125 26.375 29.688 1 94.19 654 GLU A C 1
ATOM 5241 O O . GLU A 1 654 ? 11.992 25.953 30.844 1 94.19 654 GLU A O 1
ATOM 5246 N N . THR A 1 655 ? 11.43 27.344 29.172 1 94.69 655 THR A N 1
ATOM 5247 C CA . THR A 1 655 ? 10.32 27.906 29.938 1 94.69 655 THR A CA 1
ATOM 5248 C C . THR A 1 655 ? 9.242 26.859 30.188 1 94.69 655 THR A C 1
ATOM 5250 O O . THR A 1 655 ? 8.695 26.766 31.281 1 94.69 655 THR A O 1
ATOM 5253 N N . TYR A 1 656 ? 8.93 26.078 29.156 1 93.81 656 TYR A N 1
ATOM 5254 C CA . TYR A 1 656 ? 7.957 25.016 29.328 1 93.81 656 TYR A CA 1
ATOM 5255 C C . TYR A 1 656 ? 8.43 24 30.375 1 93.81 656 TYR A C 1
ATOM 5257 O O . TYR A 1 656 ? 7.621 23.469 31.141 1 93.81 656 TYR A O 1
ATOM 5265 N N . GLN A 1 657 ? 9.703 23.703 30.406 1 92.06 657 GLN A N 1
ATOM 5266 C CA . GLN A 1 657 ? 10.266 22.812 31.406 1 92.06 657 GLN A CA 1
ATOM 5267 C C . GLN A 1 657 ? 10.086 23.375 32.812 1 92.06 657 GLN A C 1
ATOM 5269 O O . GLN A 1 657 ? 9.688 22.672 33.75 1 92.06 657 GLN A O 1
ATOM 5274 N N . MET A 1 658 ? 10.406 24.609 32.844 1 91.81 658 MET A N 1
ATOM 5275 C CA . MET A 1 658 ? 10.258 25.297 34.125 1 91.81 658 MET A CA 1
ATOM 5276 C C . MET A 1 658 ? 8.797 25.281 34.594 1 91.81 658 MET A C 1
ATOM 5278 O O . MET A 1 658 ? 8.523 25.078 35.781 1 91.81 658 MET A O 1
ATOM 5282 N N . MET A 1 659 ? 7.914 25.5 33.656 1 92.5 659 MET A N 1
ATOM 5283 C CA . MET A 1 659 ? 6.488 25.484 33.969 1 92.5 659 MET A CA 1
ATOM 5284 C C . MET A 1 659 ? 6.059 24.125 34.531 1 92.5 659 MET A C 1
ATOM 5286 O O . MET A 1 659 ? 5.312 24.062 35.5 1 92.5 659 MET A O 1
ATOM 5290 N N . GLN A 1 660 ? 6.492 23.094 33.906 1 91.69 660 GLN A N 1
ATOM 5291 C CA . GLN A 1 660 ? 6.148 21.734 34.344 1 91.69 660 GLN A CA 1
ATOM 5292 C C . GLN A 1 660 ? 6.688 21.453 35.719 1 91.69 660 GLN A C 1
ATOM 5294 O O . GLN A 1 660 ? 6.008 20.844 36.562 1 91.69 660 GLN A O 1
ATOM 5299 N N . GLU A 1 661 ? 7.895 21.906 36 1 89.31 661 GLU A N 1
ATOM 5300 C CA . GLU A 1 661 ? 8.508 21.719 37.312 1 89.31 661 GLU A CA 1
ATOM 5301 C C . GLU A 1 661 ? 7.773 22.531 38.375 1 89.31 661 GLU A C 1
ATOM 5303 O O . GLU A 1 661 ? 7.648 22.078 39.531 1 89.31 661 GLU A O 1
ATOM 5308 N N . PHE A 1 662 ? 7.383 23.672 37.969 1 90.75 662 PHE A N 1
ATOM 5309 C CA . PHE A 1 662 ? 6.668 24.562 38.875 1 90.75 662 PHE A CA 1
ATOM 5310 C C . PHE A 1 662 ? 5.301 23.984 39.219 1 90.75 662 PHE A C 1
ATOM 5312 O O . PHE A 1 662 ? 4.902 23.984 40.406 1 90.75 662 PHE A O 1
ATOM 5319 N N . LEU A 1 663 ? 4.574 23.531 38.312 1 91.62 663 LEU A N 1
ATOM 5320 C CA . LEU A 1 663 ? 3.211 23.047 38.5 1 91.62 663 LEU A CA 1
ATOM 5321 C C . LEU A 1 663 ? 3.205 21.688 39.156 1 91.62 663 LEU A C 1
ATOM 5323 O O . LEU A 1 663 ? 2.287 21.359 39.938 1 91.62 663 LEU A O 1
ATOM 5327 N N . PHE A 1 664 ? 4.203 20.891 38.844 1 91.81 664 PHE A N 1
ATOM 5328 C CA . PHE A 1 664 ? 4.246 19.516 39.344 1 91.81 664 PHE A CA 1
ATOM 5329 C C . PHE A 1 664 ? 5.59 19.234 40 1 91.81 664 PHE A C 1
ATOM 5331 O O . PHE A 1 664 ? 6.406 18.484 39.438 1 91.81 664 PHE A O 1
ATOM 5338 N N . PRO A 1 665 ? 5.762 19.719 41.156 1 81.25 665 PRO A N 1
ATOM 5339 C CA . PRO A 1 665 ? 7.051 19.562 41.844 1 81.25 665 PRO A CA 1
ATOM 5340 C C . PRO A 1 665 ? 7.32 18.125 42.25 1 81.25 665 PRO A C 1
ATOM 5342 O O . PRO A 1 665 ? 6.383 17.375 42.531 1 81.25 665 PRO A O 1
ATOM 5345 N N . VAL A 1 666 ? 8.57 17.625 41.969 1 71.62 666 VAL A N 1
ATOM 5346 C CA . VAL A 1 666 ? 9 16.281 42.312 1 71.62 666 VAL A CA 1
ATOM 5347 C C . VAL A 1 666 ? 9.023 16.125 43.844 1 71.62 666 VAL A C 1
ATOM 5349 O O . VAL A 1 666 ? 9.555 17 44.531 1 71.62 666 VAL A O 1
ATOM 5352 N N . ALA A 1 667 ? 8.102 15.344 44.438 1 60.09 667 ALA A N 1
ATOM 5353 C CA . ALA A 1 667 ? 8.266 15.062 45.844 1 60.09 667 ALA A CA 1
ATOM 5354 C C . ALA A 1 667 ? 9.695 14.625 46.156 1 60.09 667 ALA A C 1
ATOM 5356 O O . ALA A 1 667 ? 10.312 13.906 45.375 1 60.09 667 ALA A O 1
ATOM 5357 N N . PRO A 1 668 ? 10.406 15.414 47.062 1 54.31 668 PRO A N 1
ATOM 5358 C CA . PRO A 1 668 ? 11.805 15.117 47.406 1 54.31 668 PRO A CA 1
ATOM 5359 C C . PRO A 1 668 ? 12.086 13.617 47.469 1 54.31 668 PRO A C 1
ATOM 5361 O O . PRO A 1 668 ? 13.211 13.188 47.188 1 54.31 668 PRO A O 1
ATOM 5364 N N . ASP A 1 669 ? 11.273 12.898 48.125 1 47.03 669 ASP A N 1
ATOM 5365 C CA . ASP A 1 669 ? 11.633 11.508 48.375 1 47.03 669 ASP A CA 1
ATOM 5366 C C . ASP A 1 669 ? 11.5 10.656 47.125 1 47.03 669 ASP A C 1
ATOM 5368 O O . ASP A 1 669 ? 11.734 9.445 47.156 1 47.03 669 ASP A O 1
ATOM 5372 N N . SER A 1 670 ? 10.773 11.18 46.219 1 46.94 670 SER A N 1
ATOM 5373 C CA . SER A 1 670 ? 10.461 10.188 45.188 1 46.94 670 SER A CA 1
ATOM 5374 C C . SER A 1 670 ? 11.516 10.172 44.094 1 46.94 670 SER A C 1
ATOM 5376 O O . SER A 1 670 ? 11.938 11.234 43.625 1 46.94 670 SER A O 1
ATOM 5378 N N . SER A 1 671 ? 12.336 9.297 44.125 1 44.12 671 SER A N 1
ATOM 5379 C CA . SER A 1 671 ? 13.383 8.914 43.188 1 44.12 671 SER A CA 1
ATOM 5380 C C . SER A 1 671 ? 12.953 9.172 41.75 1 44.12 671 SER A C 1
ATOM 5382 O O . SER A 1 671 ? 13.75 9 40.812 1 44.12 671 SER A O 1
ATOM 5384 N N . LYS A 1 672 ? 11.719 9.086 41.406 1 48.28 672 LYS A N 1
ATOM 5385 C CA . LYS A 1 672 ? 11.383 9.102 40 1 48.28 672 LYS A CA 1
ATOM 5386 C C . LYS A 1 672 ? 11.211 10.531 39.5 1 48.28 672 LYS A C 1
ATOM 5388 O O . LYS A 1 672 ? 10.32 11.25 39.938 1 48.28 672 LYS A O 1
ATOM 5393 N N . ARG A 1 673 ? 12.266 11.211 39.094 1 47.25 673 ARG A N 1
ATOM 5394 C CA . ARG A 1 673 ? 12.477 12.508 38.438 1 47.25 673 ARG A CA 1
ATOM 5395 C C . ARG A 1 673 ? 11.312 12.867 37.531 1 47.25 673 ARG A C 1
ATOM 5397 O O . ARG A 1 673 ? 11.352 13.891 36.844 1 47.25 673 ARG A O 1
ATOM 5404 N N . SER A 1 674 ? 10.469 11.969 37.062 1 53.97 674 SER A N 1
ATOM 5405 C CA . SER A 1 674 ? 9.641 12.164 35.875 1 53.97 674 SER A CA 1
ATOM 5406 C C . SER A 1 674 ? 8.375 12.953 36.188 1 53.97 674 SER A C 1
ATOM 5408 O O . SER A 1 674 ? 7.301 12.375 36.344 1 53.97 674 SER A O 1
ATOM 5410 N N . HIS A 1 675 ? 8.344 14.094 36.812 1 67.94 675 HIS A N 1
ATOM 5411 C CA . HIS A 1 675 ? 7.043 14.664 37.156 1 67.94 675 HIS A CA 1
ATOM 5412 C C . HIS A 1 675 ? 6.621 15.711 36.125 1 67.94 675 HIS A C 1
ATOM 5414 O O . HIS A 1 675 ? 7.434 16.547 35.719 1 67.94 675 HIS A O 1
ATOM 5420 N N . GLY A 1 676 ? 5.734 15.57 35.344 1 86.31 676 GLY A N 1
ATOM 5421 C CA . GLY A 1 676 ? 5.07 16.406 34.344 1 86.31 676 GLY A CA 1
ATOM 5422 C C . GLY A 1 676 ? 3.578 16.156 34.25 1 86.31 676 GLY A C 1
ATOM 5423 O O . GLY A 1 676 ? 3.045 15.297 34.969 1 86.31 676 GLY A O 1
ATOM 5424 N N . ALA A 1 677 ? 2.926 17 33.594 1 91.44 677 ALA A N 1
ATOM 5425 C CA . ALA A 1 677 ? 1.483 16.875 33.406 1 91.44 677 ALA A CA 1
ATOM 5426 C C . ALA A 1 677 ? 1.111 15.445 33 1 91.44 677 ALA A C 1
ATOM 5428 O O . ALA A 1 677 ? 0.079 14.922 33.438 1 91.44 677 ALA A O 1
ATOM 5429 N N . PHE A 1 678 ? 1.983 14.844 32.344 1 91.12 678 PHE A N 1
ATOM 5430 C CA . PHE A 1 678 ? 1.802 13.492 31.844 1 91.12 678 PHE A CA 1
ATOM 5431 C C . PHE A 1 678 ? 1.708 12.484 32.969 1 91.12 678 PHE A C 1
ATOM 5433 O O . PHE A 1 678 ? 0.748 11.719 33.062 1 91.12 678 PHE A O 1
ATOM 5440 N N . SER A 1 679 ? 2.609 12.453 33.844 1 90.38 679 SER A N 1
ATOM 5441 C CA . SER A 1 679 ? 2.631 11.539 34.969 1 90.38 679 SER A CA 1
ATOM 5442 C C . SER A 1 679 ? 1.522 11.859 35.969 1 90.38 679 SER A C 1
ATOM 5444 O O . SER A 1 679 ? 0.966 10.961 36.625 1 90.38 679 SER A O 1
ATOM 5446 N N . HIS A 1 680 ? 1.285 13.117 36.094 1 92.56 680 HIS A N 1
ATOM 5447 C CA . HIS A 1 680 ? 0.257 13.547 37.031 1 92.56 680 HIS A CA 1
ATOM 5448 C C . HIS A 1 680 ? -1.11 12.992 36.625 1 92.56 680 HIS A C 1
ATOM 5450 O O . HIS A 1 680 ? -1.842 12.477 37.5 1 92.56 680 HIS A O 1
ATOM 5456 N N . ILE A 1 681 ? -1.436 13.117 35.406 1 94.12 681 ILE A N 1
ATOM 5457 C CA . ILE A 1 681 ? -2.744 12.664 34.938 1 94.12 681 ILE A CA 1
ATOM 5458 C C . ILE A 1 681 ? -2.832 11.141 35.062 1 94.12 681 ILE A C 1
ATOM 5460 O O . ILE A 1 681 ? -3.885 10.602 35.406 1 94.12 681 ILE A O 1
ATOM 5464 N N . LYS A 1 682 ? -1.82 10.461 34.75 1 92.75 682 LYS A N 1
ATOM 5465 C CA . LYS A 1 682 ? -1.808 9 34.844 1 92.75 682 LYS A CA 1
ATOM 5466 C C . LYS A 1 682 ? -1.99 8.57 36.312 1 92.75 682 LYS A C 1
ATOM 5468 O O . LYS A 1 682 ? -2.748 7.637 36.594 1 92.75 682 LYS A O 1
ATOM 5473 N N . HIS A 1 683 ? -1.333 9.273 37.219 1 91.69 683 HIS A N 1
ATOM 5474 C CA . HIS A 1 683 ? -1.477 8.977 38.625 1 91.69 683 HIS A CA 1
ATOM 5475 C C . HIS A 1 683 ? -2.881 9.305 39.125 1 91.69 683 HIS A C 1
ATOM 5477 O O . HIS A 1 683 ? -3.445 8.57 39.938 1 91.69 683 HIS A O 1
ATOM 5483 N N . MET A 1 684 ? -3.361 10.398 38.625 1 93.94 684 MET A N 1
ATOM 5484 C CA . MET A 1 684 ? -4.711 10.812 39 1 93.94 684 MET A CA 1
ATOM 5485 C C . MET A 1 684 ? -5.734 9.758 38.594 1 93.94 684 MET A C 1
ATOM 5487 O O . MET A 1 684 ? -6.625 9.414 39.375 1 93.94 684 MET A O 1
ATOM 5491 N N . ILE A 1 685 ? -5.582 9.211 37.438 1 95.5 685 ILE A N 1
ATOM 5492 C CA . ILE A 1 685 ? -6.5 8.195 36.938 1 95.5 685 ILE A CA 1
ATOM 5493 C C . ILE A 1 685 ? -6.32 6.902 37.719 1 95.5 685 ILE A C 1
ATOM 5495 O O . ILE A 1 685 ? -7.301 6.242 38.094 1 95.5 685 ILE A O 1
ATOM 5499 N N . ASN A 1 686 ? -5.074 6.566 38 1 95.06 686 ASN A N 1
ATOM 5500 C CA . ASN A 1 686 ? -4.809 5.359 38.781 1 95.06 686 ASN A CA 1
ATOM 5501 C C . ASN A 1 686 ? -5.371 5.469 40.188 1 95.06 686 ASN A C 1
ATOM 5503 O O . ASN A 1 686 ? -5.918 4.5 40.719 1 95.06 686 ASN A O 1
ATOM 5507 N N . ASP A 1 687 ? -5.227 6.535 40.812 1 93.75 687 ASP A N 1
ATOM 5508 C CA . ASP A 1 687 ? -5.684 6.754 42.188 1 93.75 687 ASP A CA 1
ATOM 5509 C C . ASP A 1 687 ? -7.207 6.762 42.25 1 93.75 687 ASP A C 1
ATOM 5511 O O . ASP A 1 687 ? -7.793 6.188 43.188 1 93.75 687 ASP A O 1
ATOM 5515 N N . ARG A 1 688 ? -7.824 7.371 41.344 1 94.12 688 ARG A N 1
ATOM 5516 C CA . ARG A 1 688 ? -9.266 7.586 41.406 1 94.12 688 ARG A CA 1
ATOM 5517 C C . ARG A 1 688 ? -10.023 6.391 40.812 1 94.12 688 ARG A C 1
ATOM 5519 O O . ARG A 1 688 ? -11.109 6.055 41.312 1 94.12 688 ARG A O 1
ATOM 5526 N N . PHE A 1 689 ? -9.477 5.742 39.812 1 94.69 689 PHE A N 1
ATOM 5527 C CA . PHE A 1 689 ? -10.234 4.715 39.125 1 94.69 689 PHE A CA 1
ATOM 5528 C C . PHE A 1 689 ? -9.539 3.359 39.219 1 94.69 689 PHE A C 1
ATOM 5530 O O . PHE A 1 689 ? -10.109 2.332 38.875 1 94.69 689 PHE A O 1
ATOM 5537 N N . GLY A 1 690 ? -8.281 3.324 39.656 1 93.38 690 GLY A N 1
ATOM 5538 C CA . GLY A 1 690 ? -7.559 2.076 39.812 1 93.38 690 GLY A CA 1
ATOM 5539 C C . GLY A 1 690 ? -7.113 1.451 38.5 1 93.38 690 GLY A C 1
ATOM 5540 O O . GLY A 1 690 ? -7.039 0.226 38.406 1 93.38 690 GLY A O 1
ATOM 5541 N N . VAL A 1 691 ? -6.98 2.191 37.5 1 93.44 691 VAL A N 1
ATOM 5542 C CA . VAL A 1 691 ? -6.609 1.684 36.188 1 93.44 691 VAL A CA 1
ATOM 5543 C C . VAL A 1 691 ? -5.266 2.27 35.75 1 93.44 691 VAL A C 1
ATOM 5545 O O . VAL A 1 691 ? -5.035 3.473 35.906 1 93.44 691 VAL A O 1
ATOM 5548 N N . ASP A 1 692 ? -4.387 1.37 35.312 1 92.69 692 ASP A N 1
ATOM 5549 C CA . ASP A 1 692 ? -3.133 1.809 34.688 1 92.69 692 ASP A CA 1
ATOM 5550 C C . ASP A 1 692 ? -3.289 1.997 33.188 1 92.69 692 ASP A C 1
ATOM 5552 O O . ASP A 1 692 ? -3.332 1.021 32.438 1 92.69 692 ASP A O 1
ATOM 5556 N N . VAL A 1 693 ? -3.311 3.203 32.781 1 94.56 693 VAL A N 1
ATOM 5557 C CA . VAL A 1 693 ? -3.584 3.5 31.391 1 94.56 693 VAL A CA 1
ATOM 5558 C C . VAL A 1 693 ? -2.279 3.514 30.594 1 94.56 693 VAL A C 1
ATOM 5560 O O . VAL A 1 693 ? -1.221 3.84 31.141 1 94.56 693 VAL A O 1
ATOM 5563 N N . PRO A 1 694 ? -2.346 3.082 29.328 1 93.62 694 PRO A N 1
ATOM 5564 C CA . PRO A 1 694 ? -1.152 3.201 28.5 1 93.62 694 PRO A CA 1
ATOM 5565 C C . PRO A 1 694 ? -0.772 4.652 28.203 1 93.62 694 PRO A C 1
ATOM 5567 O O . PRO A 1 694 ? -1.623 5.543 28.281 1 93.62 694 PRO A O 1
ATOM 5570 N N . ASP A 1 695 ? 0.445 4.895 27.875 1 92.06 695 ASP A N 1
ATOM 5571 C CA . ASP A 1 695 ? 0.955 6.242 27.625 1 92.06 695 ASP A CA 1
ATOM 5572 C C . ASP A 1 695 ? 0.209 6.91 26.469 1 92.06 695 ASP A C 1
ATOM 5574 O O . ASP A 1 695 ? -0.05 8.117 26.516 1 92.06 695 ASP A O 1
ATOM 5578 N N . ALA A 1 696 ? -0.146 6.109 25.469 1 93.94 696 ALA A N 1
ATOM 5579 C CA . ALA A 1 696 ? -0.818 6.645 24.297 1 93.94 696 ALA A CA 1
ATOM 5580 C C . ALA A 1 696 ? -2.186 7.219 24.656 1 93.94 696 ALA A C 1
ATOM 5582 O O . ALA A 1 696 ? -2.689 8.109 23.969 1 93.94 696 ALA A O 1
ATOM 5583 N N . PHE A 1 697 ? -2.764 6.742 25.781 1 96.12 697 PHE A N 1
ATOM 5584 C CA . PHE A 1 697 ? -4.094 7.16 26.203 1 96.12 697 PHE A CA 1
ATOM 5585 C C . PHE A 1 697 ? -4.105 8.641 26.562 1 96.12 697 PHE A C 1
ATOM 5587 O O . PHE A 1 697 ? -5.121 9.32 26.375 1 96.12 697 PHE A O 1
ATOM 5594 N N . VAL A 1 698 ? -3.018 9.188 26.906 1 94.69 698 VAL A N 1
ATOM 5595 C CA . VAL A 1 698 ? -2.926 10.547 27.422 1 94.69 698 VAL A CA 1
ATOM 5596 C C . VAL A 1 698 ? -2.918 11.547 26.266 1 94.69 698 VAL A C 1
ATOM 5598 O O . VAL A 1 698 ? -3.641 12.539 26.281 1 94.69 698 VAL A O 1
ATOM 5601 N N . HIS A 1 699 ? -2.166 11.188 25.203 1 93.56 699 HIS A N 1
ATOM 5602 C CA . HIS A 1 699 ? -1.918 12.203 24.188 1 93.56 699 HIS A CA 1
ATOM 5603 C C . HIS A 1 699 ? -2.795 11.984 22.953 1 93.56 699 HIS A C 1
ATOM 5605 O O . HIS A 1 699 ? -3.025 12.906 22.172 1 93.56 699 HIS A O 1
ATOM 5611 N N . LEU A 1 700 ? -3.26 10.773 22.75 1 94.25 700 LEU A N 1
ATOM 5612 C CA . LEU A 1 700 ? -4.062 10.531 21.547 1 94.25 700 LEU A CA 1
ATOM 5613 C C . LEU A 1 700 ? -5.395 11.266 21.641 1 94.25 700 LEU A C 1
ATOM 5615 O O . LEU A 1 700 ? -5.922 11.484 22.734 1 94.25 700 LEU A O 1
ATOM 5619 N N . PRO A 1 701 ? -5.906 11.648 20.5 1 92.25 701 PRO A N 1
ATOM 5620 C CA . PRO A 1 701 ? -7.172 12.391 20.5 1 92.25 701 PRO A CA 1
ATOM 5621 C C . PRO A 1 701 ? -8.359 11.531 20.938 1 92.25 701 PRO A C 1
ATOM 5623 O O . PRO A 1 701 ? -8.25 10.305 20.984 1 92.25 701 PRO A O 1
ATOM 5626 N N . GLU A 1 702 ? -9.367 12.164 21.234 1 89 702 GLU A N 1
ATOM 5627 C CA . GLU A 1 702 ? -10.57 11.508 21.75 1 89 702 GLU A CA 1
ATOM 5628 C C . GLU A 1 702 ? -11.156 10.555 20.719 1 89 702 GLU A C 1
ATOM 5630 O O . GLU A 1 702 ? -11.688 9.5 21.078 1 89 702 GLU A O 1
ATOM 5635 N N . ARG A 1 703 ? -11.055 10.898 19.5 1 88.12 703 ARG A N 1
ATOM 5636 C CA . ARG A 1 703 ? -11.625 10.07 18.438 1 88.12 703 ARG A CA 1
ATOM 5637 C C . ARG A 1 703 ? -10.922 8.719 18.359 1 88.12 703 ARG A C 1
ATOM 5639 O O . ARG A 1 703 ? -11.477 7.75 17.844 1 88.12 703 ARG A O 1
ATOM 5646 N N . LEU A 1 704 ? -9.711 8.617 18.891 1 93.25 704 LEU A N 1
ATOM 5647 C CA . LEU A 1 704 ? -8.953 7.371 18.906 1 93.25 704 LEU A CA 1
ATOM 5648 C C . LEU A 1 704 ? -8.969 6.73 20.281 1 93.25 704 LEU A C 1
ATOM 5650 O O . LEU A 1 704 ? -8.227 5.773 20.531 1 93.25 704 LEU A O 1
ATOM 5654 N N . GLY A 1 705 ? -9.719 7.383 21.156 1 92.25 705 GLY A N 1
ATOM 5655 C CA . GLY A 1 705 ? -9.883 6.812 22.484 1 92.25 705 GLY A CA 1
ATOM 5656 C C . GLY A 1 705 ? -8.922 7.387 23.5 1 92.25 705 GLY A C 1
ATOM 5657 O O . GLY A 1 705 ? -8.695 6.789 24.562 1 92.25 705 GLY A O 1
ATOM 5658 N N . GLY A 1 706 ? -8.297 8.461 23.203 1 93.94 706 GLY A N 1
ATOM 5659 C CA . GLY A 1 706 ? -7.391 9.102 24.141 1 93.94 706 GLY A CA 1
ATOM 5660 C C . GLY A 1 706 ? -8 10.297 24.844 1 93.94 706 GLY A C 1
ATOM 5661 O O . GLY A 1 706 ? -9.195 10.57 24.688 1 93.94 706 GLY A O 1
ATOM 5662 N N . LEU A 1 707 ? -7.207 10.977 25.703 1 93.69 707 LEU A N 1
ATOM 5663 C CA . LEU A 1 707 ? -7.668 12.133 26.469 1 93.69 707 LEU A CA 1
ATOM 5664 C C . LEU A 1 707 ? -7.43 13.422 25.703 1 93.69 707 LEU A C 1
ATOM 5666 O O . LEU A 1 707 ? -8.047 14.453 25.984 1 93.69 707 LEU A O 1
ATOM 5670 N N . GLY A 1 708 ? -6.508 13.414 24.781 1 92.19 708 GLY A N 1
ATOM 5671 C CA . GLY A 1 708 ? -6.215 14.586 23.969 1 92.19 708 GLY A CA 1
ATOM 5672 C C . GLY A 1 708 ? -5.406 15.641 24.703 1 92.19 708 GLY A C 1
ATOM 5673 O O . GLY A 1 708 ? -5.605 16.844 24.5 1 92.19 708 GLY A O 1
ATOM 5674 N N . LEU A 1 709 ? -4.621 15.219 25.625 1 93.94 709 LEU A N 1
ATOM 5675 C CA . LEU A 1 709 ? -3.77 16.156 26.328 1 93.94 709 LEU A CA 1
ATOM 5676 C C . LEU A 1 709 ? -2.75 16.797 25.391 1 93.94 709 LEU A C 1
ATOM 5678 O O . LEU A 1 709 ? -2.002 16.094 24.719 1 93.94 709 LEU A O 1
ATOM 5682 N N . ARG A 1 710 ? -2.699 18.109 25.391 1 92.56 710 ARG A N 1
ATOM 5683 C CA . ARG A 1 710 ? -1.777 18.828 24.516 1 92.56 710 ARG A CA 1
ATOM 5684 C C . ARG A 1 710 ? -0.357 18.781 25.062 1 92.56 710 ARG A C 1
ATOM 5686 O O . ARG A 1 710 ? -0.157 18.844 26.281 1 92.56 710 ARG A O 1
ATOM 5693 N N . ASN A 1 711 ? 0.553 18.609 24.156 1 92.75 711 ASN A N 1
ATOM 5694 C CA . ASN A 1 711 ? 1.975 18.672 24.484 1 92.75 711 ASN A CA 1
ATOM 5695 C C . ASN A 1 711 ? 2.629 19.906 23.875 1 92.75 711 ASN A C 1
ATOM 5697 O O . ASN A 1 711 ? 2.963 19.906 22.688 1 92.75 711 ASN A O 1
ATOM 5701 N N . PRO A 1 712 ? 2.885 20.922 24.641 1 91.44 712 PRO A N 1
ATOM 5702 C CA . PRO A 1 712 ? 3.363 22.203 24.125 1 91.44 712 PRO A CA 1
ATOM 5703 C C . PRO A 1 712 ? 4.77 22.109 23.531 1 91.44 712 PRO A C 1
ATOM 5705 O O . PRO A 1 712 ? 5.195 23 22.797 1 91.44 712 PRO A O 1
ATOM 5708 N N . PHE A 1 713 ? 5.5 21.078 23.828 1 93.12 713 PHE A N 1
ATOM 5709 C CA . PHE A 1 713 ? 6.879 20.953 23.375 1 93.12 713 PHE A CA 1
ATOM 5710 C C . PHE A 1 713 ? 6.934 20.625 21.875 1 93.12 713 PHE A C 1
ATOM 5712 O O . PHE A 1 713 ? 7.863 21.031 21.188 1 93.12 713 PHE A O 1
ATOM 5719 N N . LEU A 1 714 ? 6 19.922 21.438 1 92.69 714 LEU A N 1
ATOM 5720 C CA . LEU A 1 714 ? 6.09 19.266 20.125 1 92.69 714 LEU A CA 1
ATOM 5721 C C . LEU A 1 714 ? 6.09 20.297 19.016 1 92.69 714 LEU A C 1
ATOM 5723 O O . LEU A 1 714 ? 6.941 20.25 18.125 1 92.69 714 LEU A O 1
ATOM 5727 N N . PRO A 1 715 ? 5.199 21.312 18.969 1 90.38 715 PRO A N 1
ATOM 5728 C CA . PRO A 1 715 ? 5.23 22.297 17.875 1 90.38 715 PRO A CA 1
ATOM 5729 C C . PRO A 1 715 ? 6.555 23.047 17.812 1 90.38 715 PRO A C 1
ATOM 5731 O O . PRO A 1 715 ? 6.988 23.453 16.734 1 90.38 715 PRO A O 1
ATOM 5734 N N . ILE A 1 716 ? 7.16 23.281 18.938 1 92.88 716 ILE A N 1
ATOM 5735 C CA . ILE A 1 716 ? 8.406 24.031 19 1 92.88 716 ILE A CA 1
ATOM 5736 C C . ILE A 1 716 ? 9.57 23.156 18.562 1 92.88 716 ILE A C 1
ATOM 5738 O O . ILE A 1 716 ? 10.477 23.609 17.859 1 92.88 716 ILE A O 1
ATOM 5742 N N . LEU A 1 717 ? 9.508 21.922 18.922 1 93.19 717 LEU A N 1
ATOM 5743 C CA . LEU A 1 717 ? 10.555 20.984 18.531 1 93.19 717 LEU A CA 1
ATOM 5744 C C . LEU A 1 717 ? 10.555 20.75 17.031 1 93.19 717 LEU A C 1
ATOM 5746 O O . LEU A 1 717 ? 11.602 20.5 16.438 1 93.19 717 LEU A O 1
ATOM 5750 N N . MET A 1 718 ? 9.484 20.812 16.422 1 92.44 718 MET A N 1
ATOM 5751 C CA . MET A 1 718 ? 9.336 20.562 15 1 92.44 718 MET A CA 1
ATOM 5752 C C . MET A 1 718 ? 10.07 21.625 14.18 1 92.44 718 MET A C 1
ATOM 5754 O O . MET A 1 718 ? 10.469 21.359 13.047 1 92.44 718 MET A O 1
ATOM 5758 N N . ILE A 1 719 ? 10.234 22.812 14.719 1 92.88 719 ILE A N 1
ATOM 5759 C CA . ILE A 1 719 ? 10.82 23.891 13.93 1 92.88 719 ILE A CA 1
ATOM 5760 C C . ILE A 1 719 ? 12.258 24.141 14.375 1 92.88 719 ILE A C 1
ATOM 5762 O O . ILE A 1 719 ? 13 24.875 13.727 1 92.88 719 ILE A O 1
ATOM 5766 N N . ARG A 1 720 ? 12.703 23.531 15.453 1 93.31 720 ARG A N 1
ATOM 5767 C CA . ARG A 1 720 ? 14 23.812 16.047 1 93.31 720 ARG A CA 1
ATOM 5768 C C . ARG A 1 720 ? 15.133 23.547 15.062 1 93.31 720 ARG A C 1
ATOM 5770 O O . ARG A 1 720 ? 16.062 24.344 14.93 1 93.31 720 ARG A O 1
ATOM 5777 N N . GLU A 1 721 ? 15.047 22.438 14.422 1 89.38 721 GLU A N 1
ATOM 5778 C CA . GLU A 1 721 ? 16.094 22.078 13.484 1 89.38 721 GLU A CA 1
ATOM 5779 C C . GLU A 1 721 ? 16.188 23.062 12.328 1 89.38 721 GLU A C 1
ATOM 5781 O O . GLU A 1 721 ? 17.281 23.422 11.883 1 89.38 721 GLU A O 1
ATOM 5786 N N . SER A 1 722 ? 15.078 23.484 11.883 1 91.19 722 SER A N 1
ATOM 5787 C CA . SER A 1 722 ? 15.023 24.422 10.758 1 91.19 722 SER A CA 1
ATOM 5788 C C . SER A 1 722 ? 15.594 25.781 11.133 1 91.19 722 SER A C 1
ATOM 5790 O O . SER A 1 722 ? 16.266 26.438 10.328 1 91.19 722 SER A O 1
ATOM 5792 N N . ILE A 1 723 ? 15.297 26.266 12.305 1 93.81 723 ILE A N 1
ATOM 5793 C CA . ILE A 1 723 ? 15.773 27.562 12.766 1 93.81 723 ILE A CA 1
ATOM 5794 C C . ILE A 1 723 ? 17.281 27.5 13.023 1 93.81 723 ILE A C 1
ATOM 5796 O O . ILE A 1 723 ? 18 28.469 12.812 1 93.81 723 ILE A O 1
ATOM 5800 N N . ALA A 1 724 ? 17.734 26.297 13.375 1 90.75 724 ALA A N 1
ATOM 5801 C CA . ALA A 1 724 ? 19.156 26.125 13.711 1 90.75 724 ALA A CA 1
ATOM 5802 C C . ALA A 1 724 ? 20.016 26.203 12.461 1 90.75 724 ALA A C 1
ATOM 5804 O O . ALA A 1 724 ? 21.203 26.547 12.539 1 90.75 724 ALA A O 1
ATOM 5805 N N . LYS A 1 725 ? 19.531 26.047 11.375 1 89.31 725 LYS A N 1
ATOM 5806 C CA . LYS A 1 725 ? 20.281 26.031 10.125 1 89.31 725 LYS A CA 1
ATOM 5807 C C . LYS A 1 725 ? 20.656 27.438 9.695 1 89.31 725 LYS A C 1
ATOM 5809 O O . LYS A 1 725 ? 21.672 27.641 9.008 1 89.31 725 LYS A O 1
ATOM 5814 N N . LYS A 1 726 ? 19.781 28.453 10.078 1 91.69 726 LYS A N 1
ATOM 5815 C CA . LYS A 1 726 ? 20.016 29.828 9.664 1 91.69 726 LYS A CA 1
ATOM 5816 C C . LYS A 1 726 ? 19.828 30.797 10.828 1 91.69 726 LYS A C 1
ATOM 5818 O O . LYS A 1 726 ? 18.703 31.109 11.203 1 91.69 726 LYS A O 1
ATOM 5823 N N . SER A 1 727 ? 20.891 31.359 11.359 1 92.38 727 SER A N 1
ATOM 5824 C CA . SER A 1 727 ? 20.828 32.344 12.422 1 92.38 727 SER A CA 1
ATOM 5825 C C . SER A 1 727 ? 20.688 33.75 11.867 1 92.38 727 SER A C 1
ATOM 5827 O O . SER A 1 727 ? 21.016 34 10.703 1 92.38 727 SER A O 1
ATOM 5829 N N . PRO A 1 728 ? 20.078 34.719 12.633 1 93.69 728 PRO A N 1
ATOM 5830 C CA . PRO A 1 728 ? 19.969 36.125 12.164 1 93.69 728 PRO A CA 1
ATOM 5831 C C . PRO A 1 728 ? 21.312 36.719 11.766 1 93.69 728 PRO A C 1
ATOM 5833 O O . PRO A 1 728 ? 21.406 37.438 10.766 1 93.69 728 PRO A O 1
ATOM 5836 N N . THR A 1 729 ? 22.344 36.406 12.484 1 93.06 729 THR A N 1
ATOM 5837 C CA . THR A 1 729 ? 23.672 36.906 12.188 1 93.06 729 THR A CA 1
ATOM 5838 C C . THR A 1 729 ? 24.188 36.344 10.867 1 93.06 729 THR A C 1
ATOM 5840 O O . THR A 1 729 ? 24.812 37.062 10.086 1 93.06 729 THR A O 1
ATOM 5843 N N . SER A 1 730 ? 23.922 35.156 10.68 1 95.06 730 SER A N 1
ATOM 5844 C CA . SER A 1 730 ? 24.344 34.531 9.438 1 95.06 730 SER A CA 1
ATOM 5845 C C . SER A 1 730 ? 23.609 35.094 8.234 1 95.06 730 SER A C 1
ATOM 5847 O O . SER A 1 730 ? 24.188 35.219 7.156 1 95.06 730 SER A O 1
ATOM 5849 N N . ILE A 1 731 ? 22.375 35.438 8.406 1 95.94 731 ILE A N 1
ATOM 5850 C CA . ILE A 1 731 ? 21.578 36 7.332 1 95.94 731 ILE A CA 1
ATOM 5851 C C . ILE A 1 731 ? 22.125 37.375 6.961 1 95.94 731 ILE A C 1
ATOM 5853 O O . ILE A 1 731 ? 22.25 37.688 5.777 1 95.94 731 ILE A O 1
ATOM 5857 N N . ILE A 1 732 ? 22.438 38.219 7.91 1 95.62 732 ILE A N 1
ATOM 5858 C CA . ILE A 1 732 ? 22.969 39.531 7.68 1 95.62 732 ILE A CA 1
ATOM 5859 C C . ILE A 1 732 ? 24.344 39.438 7.023 1 95.62 732 ILE A C 1
ATOM 5861 O O . ILE A 1 732 ? 24.656 40.219 6.117 1 95.62 732 ILE A O 1
ATOM 5865 N N . GLN A 1 733 ? 25.125 38.5 7.484 1 95.31 733 GLN A N 1
ATOM 5866 C CA . GLN A 1 733 ? 26.453 38.312 6.891 1 95.31 733 GLN A CA 1
ATOM 5867 C C . GLN A 1 733 ? 26.344 37.906 5.422 1 95.31 733 GLN A C 1
ATOM 5869 O O . GLN A 1 733 ? 27.109 38.344 4.586 1 95.31 733 GLN A O 1
ATOM 5874 N N . GLN A 1 734 ? 25.438 37.094 5.18 1 94.81 734 GLN A N 1
ATOM 5875 C CA . GLN A 1 734 ? 25.203 36.656 3.799 1 94.81 734 GLN A CA 1
ATOM 5876 C C . GLN A 1 734 ? 24.828 37.844 2.926 1 94.81 734 GLN A C 1
ATOM 5878 O O . GLN A 1 734 ? 25.219 37.938 1.759 1 94.81 734 GLN A O 1
ATOM 5883 N N . PHE A 1 735 ? 24.141 38.812 3.41 1 94.81 735 PHE A N 1
ATOM 5884 C CA . PHE A 1 735 ? 23.766 40.031 2.705 1 94.81 735 PHE A CA 1
ATOM 5885 C C . PHE A 1 735 ? 24.984 40.875 2.422 1 94.81 735 PHE A C 1
ATOM 5887 O O . PHE A 1 735 ? 25.219 41.281 1.281 1 94.81 735 PHE A O 1
ATOM 5894 N N . LEU A 1 736 ? 25.688 41.094 3.443 1 95 736 LEU A N 1
ATOM 5895 C CA . LEU A 1 736 ? 26.859 41.938 3.293 1 95 736 LEU A CA 1
ATOM 5896 C C . LEU A 1 736 ? 27.844 41.312 2.293 1 95 736 LEU A C 1
ATOM 5898 O O . LEU A 1 736 ? 28.422 42.031 1.473 1 95 736 LEU A O 1
ATOM 5902 N N . ASP A 1 737 ? 27.953 40.031 2.328 1 95.44 737 ASP A N 1
ATOM 5903 C CA . ASP A 1 737 ? 28.844 39.344 1.394 1 95.44 737 ASP A CA 1
ATOM 5904 C C . ASP A 1 737 ? 28.312 39.438 -0.035 1 95.44 737 ASP A C 1
ATOM 5906 O O . ASP A 1 737 ? 29.078 39.656 -0.975 1 95.44 737 ASP A O 1
ATOM 5910 N N . ALA A 1 738 ? 27.031 39.312 -0.11 1 94.75 738 ALA A N 1
ATOM 5911 C CA . ALA A 1 738 ? 26.406 39.375 -1.431 1 94.75 738 ALA A CA 1
ATOM 5912 C C . ALA A 1 738 ? 26.547 40.781 -2.01 1 94.75 738 ALA A C 1
ATOM 5914 O O . ALA A 1 738 ? 26.734 40.969 -3.217 1 94.75 738 ALA A O 1
ATOM 5915 N N . GLU A 1 739 ? 26.312 41.844 -1.201 1 92.81 739 GLU A N 1
ATOM 5916 C CA . GLU A 1 739 ? 26.453 43.219 -1.643 1 92.81 739 GLU A CA 1
ATOM 5917 C C . GLU A 1 739 ? 27.875 43.531 -2.086 1 92.81 739 GLU A C 1
ATOM 5919 O O . GLU A 1 739 ? 28.078 44.188 -3.098 1 92.81 739 GLU A O 1
ATOM 5924 N N . LYS A 1 740 ? 28.859 43.031 -1.394 1 93.81 740 LYS A N 1
ATOM 5925 C CA . LYS A 1 740 ? 30.25 43.219 -1.743 1 93.81 740 LYS A CA 1
ATOM 5926 C C . LYS A 1 740 ? 30.594 42.531 -3.057 1 93.81 740 LYS A C 1
ATOM 5928 O O . LYS A 1 740 ? 31.312 43.062 -3.893 1 93.81 740 LYS A O 1
ATOM 5933 N N . GLU A 1 741 ? 30.125 41.344 -3.178 1 94.31 741 GLU A N 1
ATOM 5934 C CA . GLU A 1 741 ? 30.375 40.594 -4.402 1 94.31 741 GLU A CA 1
ATOM 5935 C C . GLU A 1 741 ? 29.766 41.312 -5.617 1 94.31 741 GLU A C 1
ATOM 5937 O O . GLU A 1 741 ? 30.359 41.312 -6.691 1 94.31 741 GLU A O 1
ATOM 5942 N N . ARG A 1 742 ? 28.547 41.781 -5.457 1 91.75 742 ARG A N 1
ATOM 5943 C CA . ARG A 1 742 ? 27.906 42.5 -6.555 1 91.75 742 ARG A CA 1
ATOM 5944 C C . ARG A 1 742 ? 28.656 43.781 -6.898 1 91.75 742 ARG A C 1
ATOM 5946 O O . ARG A 1 742 ? 28.781 44.156 -8.07 1 91.75 742 ARG A O 1
ATOM 5953 N N . TYR A 1 743 ? 29.078 44.562 -5.941 1 93.38 743 TYR A N 1
ATOM 5954 C CA . TYR A 1 743 ? 29.875 45.781 -6.148 1 93.38 743 TYR A CA 1
ATOM 5955 C C . TYR A 1 743 ? 31.125 45.469 -6.957 1 93.38 743 TYR A C 1
ATOM 5957 O O . TYR A 1 743 ? 31.453 46.156 -7.91 1 93.38 743 TYR A O 1
ATOM 5965 N N . LYS A 1 744 ? 31.781 44.344 -6.562 1 93.56 744 LYS A N 1
ATOM 5966 C CA . LYS A 1 744 ? 33 43.969 -7.266 1 93.56 744 LYS A CA 1
ATOM 5967 C C . LYS A 1 744 ? 32.688 43.594 -8.711 1 93.56 744 LYS A C 1
ATOM 5969 O O . LYS A 1 744 ? 33.5 43.875 -9.609 1 93.56 744 LYS A O 1
ATOM 5974 N N . ARG A 1 745 ? 31.641 43 -8.914 1 92.38 745 ARG A N 1
ATOM 5975 C CA . ARG A 1 745 ? 31.25 42.594 -10.266 1 92.38 745 ARG A CA 1
ATOM 5976 C C . ARG A 1 745 ? 31.016 43.812 -11.141 1 92.38 745 ARG A C 1
ATOM 5978 O O . ARG A 1 745 ? 31.438 43.844 -12.297 1 92.38 745 ARG A O 1
ATOM 5985 N N . TYR A 1 746 ? 30.297 44.844 -10.633 1 90.88 746 TYR A N 1
ATOM 5986 C CA . TYR A 1 746 ? 30.031 46.062 -11.398 1 90.88 746 TYR A CA 1
ATOM 5987 C C . TYR A 1 746 ? 31.312 46.844 -11.633 1 90.88 746 TYR A C 1
ATOM 5989 O O . TYR A 1 746 ? 31.5 47.438 -12.703 1 90.88 746 TYR A O 1
ATOM 5997 N N . LYS A 1 747 ? 32.125 46.906 -10.625 1 92.31 747 LYS A N 1
ATOM 5998 C CA . LYS A 1 747 ? 33.406 47.562 -10.773 1 92.31 747 LYS A CA 1
ATOM 5999 C C . LYS A 1 747 ? 34.25 46.906 -11.867 1 92.31 747 LYS A C 1
ATOM 6001 O O . LYS A 1 747 ? 34.844 47.625 -12.688 1 92.31 747 LYS A O 1
ATOM 6006 N N . LYS A 1 748 ? 34.25 45.625 -11.859 1 92.44 748 LYS A N 1
ATOM 6007 C CA . LYS A 1 748 ? 35 44.875 -12.883 1 92.44 748 LYS A CA 1
ATOM 6008 C C . LYS A 1 748 ? 34.438 45.188 -14.273 1 92.44 748 LYS A C 1
ATOM 6010 O O . LYS A 1 748 ? 35.188 45.312 -15.234 1 92.44 748 LYS A O 1
ATOM 6015 N N . HIS A 1 749 ? 33.125 45.219 -14.328 1 90.75 749 HIS A N 1
ATOM 6016 C CA . HIS A 1 749 ? 32.5 45.531 -15.602 1 90.75 749 HIS A CA 1
ATOM 6017 C C . HIS A 1 749 ? 32.844 46.969 -16.047 1 90.75 749 HIS A C 1
ATOM 6019 O O . HIS A 1 749 ? 33.125 47.188 -17.234 1 90.75 749 HIS A O 1
ATOM 6025 N N . PHE A 1 750 ? 32.75 47.938 -15.234 1 91 750 PHE A N 1
ATOM 6026 C CA . PHE A 1 750 ? 33.094 49.312 -15.508 1 91 750 PHE A CA 1
ATOM 6027 C C . PHE A 1 750 ? 34.531 49.438 -15.992 1 91 750 PHE A C 1
ATOM 6029 O O . PHE A 1 750 ? 34.812 50.156 -16.969 1 91 750 PHE A O 1
ATOM 6036 N N . ASP A 1 751 ? 35.438 48.688 -15.367 1 89.31 751 ASP A N 1
ATOM 6037 C CA . ASP A 1 751 ? 36.875 48.781 -15.688 1 89.31 751 ASP A CA 1
ATOM 6038 C C . ASP A 1 751 ? 37.156 48.062 -17.016 1 89.31 751 ASP A C 1
ATOM 6040 O O . ASP A 1 751 ? 38.156 48.375 -17.656 1 89.31 751 ASP A O 1
ATOM 6044 N N . SER A 1 752 ? 36.344 47.188 -17.312 1 89.31 752 SER A N 1
ATOM 6045 C CA . SER A 1 752 ? 36.562 46.438 -18.531 1 89.31 752 SER A CA 1
ATOM 6046 C C . SER A 1 752 ? 36.281 47.312 -19.766 1 89.31 752 SER A C 1
ATOM 6048 O O . SER A 1 752 ? 36.75 47 -20.859 1 89.31 752 SER A O 1
ATOM 6050 N N . LEU A 1 753 ? 35.344 48.312 -19.562 1 86 753 LEU A N 1
ATOM 6051 C CA . LEU A 1 753 ? 35.031 49.188 -20.672 1 86 753 LEU A CA 1
ATOM 6052 C C . LEU A 1 753 ? 36.188 50.188 -20.922 1 86 753 LEU A C 1
ATOM 6054 O O . LEU A 1 753 ? 36.594 50.906 -20.016 1 86 753 LEU A O 1
ATOM 6058 N N . ALA A 1 754 ? 36.875 50.219 -22.016 1 77.38 754 ALA A N 1
ATOM 6059 C CA . ALA A 1 754 ? 38.188 50.75 -22.391 1 77.38 754 ALA A CA 1
ATOM 6060 C C . ALA A 1 754 ? 38.188 52.281 -22.328 1 77.38 754 ALA A C 1
ATOM 6062 O O . ALA A 1 754 ? 39.188 52.875 -21.969 1 77.38 754 ALA A O 1
ATOM 6063 N N . SER A 1 755 ? 37.062 52.938 -22.766 1 86.06 755 SER A N 1
ATOM 6064 C CA . SER A 1 755 ? 37.094 54.406 -22.875 1 86.06 755 SER A CA 1
ATOM 6065 C C . SER A 1 755 ? 35.844 55 -22.234 1 86.06 755 SER A C 1
ATOM 6067 O O . SER A 1 755 ? 34.875 54.312 -21.969 1 86.06 755 SER A O 1
ATOM 6069 N N . VAL A 1 756 ? 35.906 56.219 -21.891 1 89.56 756 VAL A N 1
ATOM 6070 C CA . VAL A 1 756 ? 34.812 57 -21.328 1 89.56 756 VAL A CA 1
ATOM 6071 C C . VAL A 1 756 ? 33.625 57 -22.297 1 89.56 756 VAL A C 1
ATOM 6073 O O . VAL A 1 756 ? 32.469 56.938 -21.859 1 89.56 756 VAL A O 1
ATOM 6076 N N . GLU A 1 757 ? 33.969 57 -23.562 1 86.81 757 GLU A N 1
ATOM 6077 C CA . GLU A 1 757 ? 32.906 56.969 -24.578 1 86.81 757 GLU A CA 1
ATOM 6078 C C . GLU A 1 757 ? 32.156 55.656 -24.578 1 86.81 757 GLU A C 1
ATOM 6080 O O . GLU A 1 757 ? 30.938 55.625 -24.734 1 86.81 757 GLU A O 1
ATOM 6085 N N . SER A 1 758 ? 32.938 54.656 -24.328 1 88.62 758 SER A N 1
ATOM 6086 C CA . SER A 1 758 ? 32.312 53.344 -24.281 1 88.62 758 SER A CA 1
ATOM 6087 C C . SER A 1 758 ? 31.406 53.219 -23.047 1 88.62 758 SER A C 1
ATOM 6089 O O . SER A 1 758 ? 30.359 52.562 -23.125 1 88.62 758 SER A O 1
ATOM 6091 N N . ARG A 1 759 ? 31.828 53.75 -21.984 1 88.69 759 ARG A N 1
ATOM 6092 C CA . ARG A 1 759 ? 31.062 53.719 -20.75 1 88.69 759 ARG A CA 1
ATOM 6093 C C . ARG A 1 759 ? 29.781 54.531 -20.875 1 88.69 759 ARG A C 1
ATOM 6095 O O . ARG A 1 759 ? 28.719 54.094 -20.406 1 88.69 759 ARG A O 1
ATOM 6102 N N . ILE A 1 760 ? 29.844 55.594 -21.531 1 88.5 760 ILE A N 1
ATOM 6103 C CA . ILE A 1 760 ? 28.688 56.469 -21.734 1 88.5 760 ILE A CA 1
ATOM 6104 C C . ILE A 1 760 ? 27.688 55.781 -22.656 1 88.5 760 ILE A C 1
ATOM 6106 O O . ILE A 1 760 ? 26.484 55.844 -22.422 1 88.5 760 ILE A O 1
ATOM 6110 N N . ASN A 1 761 ? 28.219 55.125 -23.672 1 85.44 761 ASN A N 1
ATOM 6111 C CA . ASN A 1 761 ? 27.328 54.406 -24.578 1 85.44 761 ASN A CA 1
ATOM 6112 C C . ASN A 1 761 ? 26.578 53.281 -23.859 1 85.44 761 ASN A C 1
ATOM 6114 O O . ASN A 1 761 ? 25.406 53.031 -24.141 1 85.44 761 ASN A O 1
ATOM 6118 N N . ASP A 1 762 ? 27.297 52.688 -23.016 1 85.25 762 ASP A N 1
ATOM 6119 C CA . ASP A 1 762 ? 26.688 51.594 -22.25 1 85.25 762 ASP A CA 1
ATOM 6120 C C . ASP A 1 762 ? 25.578 52.125 -21.344 1 85.25 762 ASP A C 1
ATOM 6122 O O . ASP A 1 762 ? 24.531 51.5 -21.219 1 85.25 762 ASP A O 1
ATOM 6126 N N . ALA A 1 763 ? 25.734 53.188 -20.734 1 85.94 763 ALA A N 1
ATOM 6127 C CA . ALA A 1 763 ? 24.766 53.812 -19.828 1 85.94 763 ALA A CA 1
ATOM 6128 C C . ALA A 1 763 ? 23.562 54.344 -20.609 1 85.94 763 ALA A C 1
ATOM 6130 O O . ALA A 1 763 ? 22.422 54.25 -20.125 1 85.94 763 ALA A O 1
ATOM 6131 N N . VAL A 1 764 ? 23.812 54.875 -21.781 1 84.56 764 VAL A N 1
ATOM 6132 C CA . VAL A 1 764 ? 22.734 55.406 -22.609 1 84.56 764 VAL A CA 1
ATOM 6133 C C . VAL A 1 764 ? 21.859 54.281 -23.109 1 84.56 764 VAL A C 1
ATOM 6135 O O . VAL A 1 764 ? 20.625 54.406 -23.172 1 84.56 764 VAL A O 1
ATOM 6138 N N . LYS A 1 765 ? 22.5 53.281 -23.5 1 80.19 765 LYS A N 1
ATOM 6139 C CA . LYS A 1 765 ? 21.75 52.125 -23.953 1 80.19 765 LYS A CA 1
ATOM 6140 C C . LYS A 1 765 ? 20.844 51.562 -22.859 1 80.19 765 LYS A C 1
ATOM 6142 O O . LYS A 1 765 ? 19.719 51.156 -23.125 1 80.19 765 LYS A O 1
ATOM 6147 N N . ALA A 1 766 ? 21.406 51.625 -21.609 1 75.12 766 ALA A N 1
ATOM 6148 C CA . ALA A 1 766 ? 20.641 51.125 -20.484 1 75.12 766 ALA A CA 1
ATOM 6149 C C . ALA A 1 766 ? 19.5 52.062 -20.109 1 75.12 766 ALA A C 1
ATOM 6151 O O . ALA A 1 766 ? 18.422 51.625 -19.688 1 75.12 766 ALA A O 1
ATOM 6152 N N . ALA A 1 767 ? 19.797 53.375 -20.266 1 68.5 767 ALA A N 1
ATOM 6153 C CA . ALA A 1 767 ? 18.797 54.406 -19.938 1 68.5 767 ALA A CA 1
ATOM 6154 C C . ALA A 1 767 ? 17.625 54.344 -20.906 1 68.5 767 ALA A C 1
ATOM 6156 O O . ALA A 1 767 ? 16.5 54.688 -20.547 1 68.5 767 ALA A O 1
ATOM 6157 N N . GLY A 1 768 ? 17.938 54.375 -22.203 1 60.09 768 GLY A N 1
ATOM 6158 C CA . GLY A 1 768 ? 16.875 54.344 -23.203 1 60.09 768 GLY A CA 1
ATOM 6159 C C . GLY A 1 768 ? 15.75 53.375 -22.828 1 60.09 768 GLY A C 1
ATOM 6160 O O . GLY A 1 768 ? 14.586 53.625 -23.156 1 60.09 768 GLY A O 1
ATOM 6161 N N . SER A 1 769 ? 16.125 52.469 -22.078 1 52.19 769 SER A N 1
ATOM 6162 C CA . SER A 1 769 ? 15.008 51.625 -21.641 1 52.19 769 SER A CA 1
ATOM 6163 C C . SER A 1 769 ? 14.203 52.312 -20.531 1 52.19 769 SER A C 1
ATOM 6165 O O . SER A 1 769 ? 13 52.094 -20.422 1 52.19 769 SER A O 1
ATOM 6167 N N . ALA A 1 770 ? 14.742 53.188 -19.531 1 52.5 770 ALA A N 1
ATOM 6168 C CA . ALA A 1 770 ? 14.039 53.812 -18.422 1 52.5 770 ALA A CA 1
ATOM 6169 C C . ALA A 1 770 ? 13.695 55.25 -18.734 1 52.5 770 ALA A C 1
ATOM 6171 O O . ALA A 1 770 ? 12.898 55.875 -18.031 1 52.5 770 ALA A O 1
ATOM 6172 N N . GLY A 1 771 ? 14.148 56 -19.938 1 54.81 771 GLY A N 1
ATOM 6173 C CA . GLY A 1 771 ? 13.906 57.375 -20.391 1 54.81 771 GLY A CA 1
ATOM 6174 C C . GLY A 1 771 ? 15.078 57.969 -21.125 1 54.81 771 GLY A C 1
ATOM 6175 O O . GLY A 1 771 ? 16.156 57.375 -21.172 1 54.81 771 GLY A O 1
ATOM 6176 N N . THR A 1 772 ? 15.008 59.188 -21.984 1 59.94 772 THR A N 1
ATOM 6177 C CA . THR A 1 772 ? 15.859 59.75 -23.031 1 59.94 772 THR A CA 1
ATOM 6178 C C . THR A 1 772 ? 17.094 60.406 -22.422 1 59.94 772 THR A C 1
ATOM 6180 O O . THR A 1 772 ? 16.984 61.5 -21.859 1 59.94 772 THR A O 1
ATOM 6183 N N . VAL A 1 773 ? 18.047 59.719 -21.797 1 70.81 773 VAL A N 1
ATOM 6184 C CA . VAL A 1 773 ? 19.266 60.375 -21.328 1 70.81 773 VAL A CA 1
ATOM 6185 C C . VAL A 1 773 ? 20.281 60.438 -22.453 1 70.81 773 VAL A C 1
ATOM 6187 O O . VAL A 1 773 ? 20.516 59.469 -23.156 1 70.81 773 VAL A O 1
ATOM 6190 N N . SER A 1 774 ? 20.734 61.688 -22.859 1 75.62 774 SER A N 1
ATOM 6191 C CA . SER A 1 774 ? 21.703 61.875 -23.938 1 75.62 774 SER A CA 1
ATOM 6192 C C . SER A 1 774 ? 23.141 61.781 -23.406 1 75.62 774 SER A C 1
ATOM 6194 O O . SER A 1 774 ? 23.375 61.812 -22.203 1 75.62 774 SER A O 1
ATOM 6196 N N . SER A 1 775 ? 24.078 61.5 -24.281 1 78.75 775 SER A N 1
ATOM 6197 C CA . SER A 1 775 ? 25.5 61.406 -23.969 1 78.75 775 SER A CA 1
ATOM 6198 C C . SER A 1 775 ? 26.016 62.688 -23.297 1 78.75 775 SER A C 1
ATOM 6200 O O . SER A 1 775 ? 26.875 62.625 -22.422 1 78.75 775 SER A O 1
ATOM 6202 N N . GLU A 1 776 ? 25.438 63.75 -23.672 1 81.25 776 GLU A N 1
ATOM 6203 C CA . GLU A 1 776 ? 25.859 65.062 -23.156 1 81.25 776 GLU A CA 1
ATOM 6204 C C . GLU A 1 776 ? 25.453 65.188 -21.703 1 81.25 776 GLU A C 1
ATOM 6206 O O . GLU A 1 776 ? 26.094 65.938 -20.953 1 81.25 776 GLU A O 1
ATOM 6211 N N . THR A 1 777 ? 24.531 64.5 -21.375 1 83.31 777 THR A N 1
ATOM 6212 C CA . THR A 1 777 ? 24.031 64.562 -20 1 83.31 777 THR A CA 1
ATOM 6213 C C . THR A 1 777 ? 25.062 64.062 -19.016 1 83.31 777 THR A C 1
ATOM 6215 O O . THR A 1 777 ? 25.297 64.688 -17.969 1 83.31 777 THR A O 1
ATOM 6218 N N . PHE A 1 778 ? 25.766 63.031 -19.359 1 86.5 778 PHE A N 1
ATOM 6219 C CA . PHE A 1 778 ? 26.734 62.438 -18.469 1 86.5 778 PHE A CA 1
ATOM 6220 C C . PHE A 1 778 ? 28.016 63.25 -18.422 1 86.5 778 PHE A C 1
ATOM 6222 O O . PHE A 1 778 ? 28.641 63.375 -17.359 1 86.5 778 PHE A O 1
ATOM 6229 N N . LYS A 1 779 ? 28.359 63.875 -19.5 1 84.81 779 LYS A N 1
ATOM 6230 C CA . LYS A 1 779 ? 29.578 64.688 -19.562 1 84.81 779 LYS A CA 1
ATOM 6231 C C . LYS A 1 779 ? 29.406 66 -18.75 1 84.81 779 LYS A C 1
ATOM 6233 O O . LYS A 1 779 ? 30.375 66.5 -18.203 1 84.81 779 LYS A O 1
ATOM 6238 N N . ASN A 1 780 ? 28.125 66.375 -18.609 1 87.62 780 ASN A N 1
ATOM 6239 C CA . ASN A 1 780 ? 27.828 67.562 -17.859 1 87.62 780 ASN A CA 1
ATOM 6240 C C . ASN A 1 780 ? 27.656 67.25 -16.375 1 87.62 780 ASN A C 1
ATOM 6242 O O . ASN A 1 780 ? 27.844 68.125 -15.531 1 87.62 780 ASN A O 1
ATOM 6246 N N . LEU A 1 781 ? 27.281 66.062 -16.078 1 87.56 781 LEU A N 1
ATOM 6247 C CA . LEU A 1 781 ? 26.906 65.688 -14.719 1 87.56 781 LEU A CA 1
ATOM 6248 C C . LEU A 1 781 ? 28.141 65.25 -13.938 1 87.56 781 LEU A C 1
ATOM 6250 O O . LEU A 1 781 ? 28.25 65.5 -12.734 1 87.56 781 LEU A O 1
ATOM 6254 N N . LEU A 1 782 ? 29.062 64.625 -14.664 1 90.44 782 LEU A N 1
ATOM 6255 C CA . LEU A 1 782 ? 30.172 63.969 -13.977 1 90.44 782 LEU A CA 1
ATOM 6256 C C . LEU A 1 782 ? 31.484 64.688 -14.266 1 90.44 782 LEU A C 1
ATOM 6258 O O . LEU A 1 782 ? 31.688 65.188 -15.367 1 90.44 782 LEU A O 1
ATOM 6262 N N . SER A 1 783 ? 32.312 64.75 -13.258 1 89 783 SER A N 1
ATOM 6263 C CA . SER A 1 783 ? 33.656 65.312 -13.43 1 89 783 SER A CA 1
ATOM 6264 C C . SER A 1 783 ? 34.562 64.375 -14.219 1 89 783 SER A C 1
ATOM 6266 O O . SER A 1 783 ? 34.219 63.219 -14.414 1 89 783 SER A O 1
ATOM 6268 N N . THR A 1 784 ? 35.656 64.875 -14.594 1 87.38 784 THR A N 1
ATOM 6269 C CA . THR A 1 784 ? 36.594 64.125 -15.367 1 87.38 784 THR A CA 1
ATOM 6270 C C . THR A 1 784 ? 37.094 62.906 -14.562 1 87.38 784 THR A C 1
ATOM 6272 O O . THR A 1 784 ? 37.25 61.812 -15.102 1 87.38 784 THR A O 1
ATOM 6275 N N . GLU A 1 785 ? 37.188 63.156 -13.281 1 89.25 785 GLU A N 1
ATOM 6276 C CA . GLU A 1 785 ? 37.625 62.094 -12.406 1 89.25 785 GLU A CA 1
ATOM 6277 C C . GLU A 1 785 ? 36.531 61.031 -12.234 1 89.25 785 GLU A C 1
ATOM 6279 O O . GLU A 1 785 ? 36.844 59.844 -12.172 1 89.25 785 GLU A O 1
ATOM 6284 N N . GLU A 1 786 ? 35.375 61.5 -12.188 1 90.69 786 GLU A N 1
ATOM 6285 C CA . GLU A 1 786 ? 34.219 60.594 -11.992 1 90.69 786 GLU A CA 1
ATOM 6286 C C . GLU A 1 786 ? 33.938 59.781 -13.25 1 90.69 786 GLU A C 1
ATOM 6288 O O . GLU A 1 786 ? 33.438 58.656 -13.172 1 90.69 786 GLU A O 1
ATOM 6293 N N . LEU A 1 787 ? 34.281 60.312 -14.32 1 90.12 787 LEU A N 1
ATOM 6294 C CA . LEU A 1 787 ? 34.094 59.594 -15.578 1 90.12 787 LEU A CA 1
ATOM 6295 C C . LEU A 1 787 ? 35.094 58.469 -15.719 1 90.12 787 LEU A C 1
ATOM 6297 O O . LEU A 1 787 ? 34.812 57.469 -16.375 1 90.12 787 LEU A O 1
ATOM 6301 N N . GLU A 1 788 ? 36.219 58.656 -15.023 1 89.44 788 GLU A N 1
ATOM 6302 C CA . GLU A 1 788 ? 37.281 57.688 -15.211 1 89.44 788 GLU A CA 1
ATOM 6303 C C . GLU A 1 788 ? 37.281 56.625 -14.109 1 89.44 788 GLU A C 1
ATOM 6305 O O . GLU A 1 788 ? 37.781 55.5 -14.312 1 89.44 788 GLU A O 1
ATOM 6310 N N . ASN A 1 789 ? 36.75 57 -12.93 1 91.19 789 ASN A N 1
ATOM 6311 C CA . ASN A 1 789 ? 36.844 56.094 -11.797 1 91.19 789 ASN A CA 1
ATOM 6312 C C . ASN A 1 789 ? 35.438 55.656 -11.328 1 91.19 789 ASN A C 1
ATOM 6314 O O . ASN A 1 789 ? 34.5 56.438 -11.352 1 91.19 789 ASN A O 1
ATOM 6318 N N . PHE A 1 790 ? 35.375 54.375 -10.969 1 92.56 790 PHE A N 1
ATOM 6319 C CA . PHE A 1 790 ? 34.125 53.812 -10.406 1 92.56 790 PHE A CA 1
ATOM 6320 C C . PHE A 1 790 ? 33.875 54.406 -9.031 1 92.56 790 PHE A C 1
ATOM 6322 O O . PHE A 1 790 ? 34.812 54.656 -8.266 1 92.56 790 PHE A O 1
ATOM 6329 N N . PHE A 1 791 ? 32.688 54.625 -8.695 1 90.25 791 PHE A N 1
ATOM 6330 C CA . PHE A 1 791 ? 32.406 55.312 -7.441 1 90.25 791 PHE A CA 1
ATOM 6331 C C . PHE A 1 791 ? 32.688 54.375 -6.254 1 90.25 791 PHE A C 1
ATOM 6333 O O . PHE A 1 791 ? 32.875 53.188 -6.422 1 90.25 791 PHE A O 1
ATOM 6340 N N . SER A 1 792 ? 32.719 54.875 -4.992 1 92.06 792 SER A N 1
ATOM 6341 C CA . SER A 1 792 ? 33.094 54.188 -3.773 1 92.06 792 SER A CA 1
ATOM 6342 C C . SER A 1 792 ? 31.984 53.281 -3.277 1 92.06 792 SER A C 1
ATOM 6344 O O . SER A 1 792 ? 30.828 53.438 -3.682 1 92.06 792 SER A O 1
ATOM 6346 N N . VAL A 1 793 ? 32.344 52.375 -2.395 1 91.75 793 VAL A N 1
ATOM 6347 C CA . VAL A 1 793 ? 31.391 51.406 -1.828 1 91.75 793 VAL A CA 1
ATOM 6348 C C . VAL A 1 793 ? 30.344 52.156 -0.994 1 91.75 793 VAL A C 1
ATOM 6350 O O . VAL A 1 793 ? 29.172 51.75 -0.956 1 91.75 793 VAL A O 1
ATOM 6353 N N . GLU A 1 794 ? 30.75 53.156 -0.418 1 90.62 794 GLU A N 1
ATOM 6354 C CA . GLU A 1 794 ? 29.844 53.969 0.407 1 90.62 794 GLU A CA 1
ATOM 6355 C C . GLU A 1 794 ? 28.781 54.656 -0.444 1 90.62 794 GLU A C 1
ATOM 6357 O O . GLU A 1 794 ? 27.609 54.688 -0.057 1 90.62 794 GLU A O 1
ATOM 6362 N N . GLU A 1 795 ? 29.219 55.094 -1.565 1 89 795 GLU A N 1
ATOM 6363 C CA . GLU A 1 795 ? 28.266 55.719 -2.467 1 89 795 GLU A CA 1
ATOM 6364 C C . GLU A 1 795 ? 27.312 54.688 -3.08 1 89 795 GLU A C 1
ATOM 6366 O O . GLU A 1 795 ? 26.141 55 -3.281 1 89 795 GLU A O 1
ATOM 6371 N N . TYR A 1 796 ? 27.953 53.625 -3.342 1 89.94 796 TYR A N 1
ATOM 6372 C CA . TYR A 1 796 ? 27.156 52.531 -3.883 1 89.94 796 TYR A CA 1
ATOM 6373 C C . TYR A 1 796 ? 26.062 52.125 -2.904 1 89.94 796 TYR A C 1
ATOM 6375 O O . TYR A 1 796 ? 24.922 51.844 -3.311 1 89.94 796 TYR A O 1
ATOM 6383 N N . ALA A 1 797 ? 26.359 52.125 -1.557 1 89.62 797 ALA A N 1
ATOM 6384 C CA . ALA A 1 797 ? 25.469 51.625 -0.516 1 89.62 797 ALA A CA 1
ATOM 6385 C C . ALA A 1 797 ? 24.578 52.75 0.029 1 89.62 797 ALA A C 1
ATOM 6387 O O . ALA A 1 797 ? 23.766 52.5 0.926 1 89.62 797 ALA A O 1
ATOM 6388 N N . LYS A 1 798 ? 24.609 53.875 -0.482 1 86.56 798 LYS A N 1
ATOM 6389 C CA . LYS A 1 798 ? 23.906 55.031 0.065 1 86.56 798 LYS A CA 1
ATOM 6390 C C . LYS A 1 798 ? 22.406 54.844 0.035 1 86.56 798 LYS A C 1
ATOM 6392 O O . LYS A 1 798 ? 21.703 55.156 1 1 86.56 798 LYS A O 1
ATOM 6397 N N . HIS A 1 799 ? 21.812 54.312 -0.981 1 87.25 799 HIS A N 1
ATOM 6398 C CA . HIS A 1 799 ? 20.375 54.094 -1.119 1 87.25 799 HIS A CA 1
ATOM 6399 C C . HIS A 1 799 ? 20.062 52.625 -1.215 1 87.25 799 HIS A C 1
ATOM 6401 O O . HIS A 1 799 ? 19.219 52.219 -2.029 1 87.25 799 HIS A O 1
ATOM 6407 N N . ARG A 1 800 ? 20.734 51.844 -0.346 1 89.31 800 ARG A N 1
ATOM 6408 C CA . ARG A 1 800 ? 20.641 50.406 -0.455 1 89.31 800 ARG A CA 1
ATOM 6409 C C . ARG A 1 800 ? 19.219 49.938 -0.175 1 89.31 800 ARG A C 1
ATOM 6411 O O . ARG A 1 800 ? 18.797 48.875 -0.683 1 89.31 800 ARG A O 1
ATOM 6418 N N . GLU A 1 801 ? 18.391 50.594 0.591 1 90.69 801 GLU A N 1
ATOM 6419 C CA . GLU A 1 801 ? 17 50.188 0.852 1 90.69 801 GLU A CA 1
ATOM 6420 C C . GLU A 1 801 ? 16.156 50.281 -0.417 1 90.69 801 GLU A C 1
ATOM 6422 O O . GLU A 1 801 ? 15.164 49.562 -0.545 1 90.69 801 GLU A O 1
ATOM 6427 N N . LEU A 1 802 ? 16.625 51.062 -1.371 1 88.81 802 LEU A N 1
ATOM 6428 C CA . LEU A 1 802 ? 15.875 51.281 -2.604 1 88.81 802 LEU A CA 1
ATOM 6429 C C . LEU A 1 802 ? 16.469 50.469 -3.746 1 88.81 802 LEU A C 1
ATOM 6431 O O . LEU A 1 802 ? 15.82 50.25 -4.77 1 88.81 802 LEU A O 1
ATOM 6435 N N . THR A 1 803 ? 17.719 49.969 -3.553 1 87.5 803 THR A N 1
ATOM 6436 C CA . THR A 1 803 ? 18.391 49.438 -4.734 1 87.5 803 THR A CA 1
ATOM 6437 C C . THR A 1 803 ? 18.875 48 -4.484 1 87.5 803 THR A C 1
ATOM 6439 O O . THR A 1 803 ? 19.172 47.25 -5.426 1 87.5 803 THR A O 1
ATOM 6442 N N . SER A 1 804 ? 18.906 47.531 -3.285 1 89.31 804 SER A N 1
ATOM 6443 C CA . SER A 1 804 ? 19.547 46.25 -2.975 1 89.31 804 SER A CA 1
ATOM 6444 C C . SER A 1 804 ? 18.547 45.125 -2.932 1 89.31 804 SER A C 1
ATOM 6446 O O . SER A 1 804 ? 17.656 45.094 -2.08 1 89.31 804 SER A O 1
ATOM 6448 N N . ASN A 1 805 ? 18.734 44.219 -3.787 1 90.94 805 ASN A N 1
ATOM 6449 C CA . ASN A 1 805 ? 17.938 43 -3.748 1 90.94 805 ASN A CA 1
ATOM 6450 C C . ASN A 1 805 ? 18.406 42.062 -2.633 1 90.94 805 ASN A C 1
ATOM 6452 O O . ASN A 1 805 ? 17.609 41.344 -2.057 1 90.94 805 ASN A O 1
ATOM 6456 N N . ALA A 1 806 ? 19.703 42.062 -2.398 1 92.81 806 ALA A N 1
ATOM 6457 C CA . ALA A 1 806 ? 20.266 41.219 -1.337 1 92.81 806 ALA A CA 1
ATOM 6458 C C . ALA A 1 806 ? 19.672 41.594 0.021 1 92.81 806 ALA A C 1
ATOM 6460 O O . ALA A 1 806 ? 19.422 40.75 0.858 1 92.81 806 ALA A O 1
ATOM 6461 N N . LEU A 1 807 ? 19.469 42.875 0.172 1 94.62 807 LEU A N 1
ATOM 6462 C CA . LEU A 1 807 ? 18.891 43.344 1.422 1 94.62 807 LEU A CA 1
ATOM 6463 C C . LEU A 1 807 ? 17.438 42.875 1.548 1 94.62 807 LEU A C 1
ATOM 6465 O O . LEU A 1 807 ? 16.984 42.531 2.639 1 94.62 807 LEU A O 1
ATOM 6469 N N . LEU A 1 808 ? 16.75 42.875 0.488 1 95.31 808 LEU A N 1
ATOM 6470 C CA . LEU A 1 808 ? 15.375 42.375 0.481 1 95.31 808 LEU A CA 1
ATOM 6471 C C . LEU A 1 808 ? 15.328 40.906 0.869 1 95.31 808 LEU A C 1
ATOM 6473 O O . LEU A 1 808 ? 14.477 40.5 1.663 1 95.31 808 LEU A O 1
ATOM 6477 N N . LYS A 1 809 ? 16.203 40.125 0.283 1 95.06 809 LYS A N 1
ATOM 6478 C CA . LYS A 1 809 ? 16.266 38.719 0.59 1 95.06 809 LYS A CA 1
ATOM 6479 C C . LYS A 1 809 ? 16.547 38.469 2.07 1 95.06 809 LYS A C 1
ATOM 6481 O O . LYS A 1 809 ? 15.977 37.562 2.686 1 95.06 809 LYS A O 1
ATOM 6486 N N . ALA A 1 810 ? 17.422 39.25 2.541 1 96.38 810 ALA A N 1
ATOM 6487 C CA . ALA A 1 810 ? 17.75 39.125 3.963 1 96.38 810 ALA A CA 1
ATOM 6488 C C . ALA A 1 810 ? 16.531 39.469 4.824 1 96.38 810 ALA A C 1
ATOM 6490 O O . ALA A 1 810 ? 16.266 38.812 5.82 1 96.38 810 ALA A O 1
ATOM 6491 N N . TYR A 1 811 ? 15.859 40.531 4.449 1 96.44 811 TYR A N 1
ATOM 6492 C CA . TYR A 1 811 ? 14.664 40.969 5.164 1 96.44 811 TYR A CA 1
ATOM 6493 C C . TYR A 1 811 ? 13.602 39.875 5.172 1 96.44 811 TYR A C 1
ATOM 6495 O O . TYR A 1 811 ? 13.039 39.562 6.223 1 96.44 811 TYR A O 1
ATOM 6503 N N . THR A 1 812 ? 13.383 39.344 4.098 1 95.75 812 THR A N 1
ATOM 6504 C CA . THR A 1 812 ? 12.383 38.281 3.967 1 95.75 812 THR A CA 1
ATOM 6505 C C . THR A 1 812 ? 12.82 37.031 4.719 1 95.75 812 THR A C 1
ATOM 6507 O O . THR A 1 812 ? 11.992 36.344 5.32 1 95.75 812 THR A O 1
ATOM 6510 N N . ALA A 1 813 ? 14.078 36.656 4.656 1 95.81 813 ALA A N 1
ATOM 6511 C CA . ALA A 1 813 ? 14.602 35.5 5.352 1 95.81 813 ALA A CA 1
ATOM 6512 C C . ALA A 1 813 ? 14.438 35.625 6.863 1 95.81 813 ALA A C 1
ATOM 6514 O O . ALA A 1 813 ? 14.117 34.656 7.551 1 95.81 813 ALA A O 1
ATOM 6515 N N . LEU A 1 814 ? 14.672 36.812 7.348 1 95.81 814 LEU A N 1
ATOM 6516 C CA . LEU A 1 814 ? 14.547 37.094 8.781 1 95.81 814 LEU A CA 1
ATOM 6517 C C . LEU A 1 814 ? 13.102 36.938 9.234 1 95.81 814 LEU A C 1
ATOM 6519 O O . LEU A 1 814 ? 12.836 36.344 10.281 1 95.81 814 LEU A O 1
ATOM 6523 N N . LYS A 1 815 ? 12.219 37.375 8.477 1 94.75 815 LYS A N 1
ATOM 6524 C CA . LYS A 1 815 ? 10.812 37.406 8.852 1 94.75 815 LYS A CA 1
ATOM 6525 C C . LYS A 1 815 ? 10.164 36.031 8.672 1 94.75 815 LYS A C 1
ATOM 6527 O O . LYS A 1 815 ? 9.117 35.75 9.258 1 94.75 815 LYS A O 1
ATOM 6532 N N . ASN A 1 816 ? 10.773 35.188 7.957 1 92.75 816 ASN A N 1
ATOM 6533 C CA . ASN A 1 816 ? 10.18 33.938 7.539 1 92.75 816 ASN A CA 1
ATOM 6534 C C . ASN A 1 816 ? 10.047 32.969 8.711 1 92.75 816 ASN A C 1
ATOM 6536 O O . ASN A 1 816 ? 10.945 32.875 9.547 1 92.75 816 ASN A O 1
ATOM 6540 N N . VAL A 1 817 ? 8.828 32.281 8.734 1 88.69 817 VAL A N 1
ATOM 6541 C CA . VAL A 1 817 ? 8.594 31.203 9.68 1 88.69 817 VAL A CA 1
ATOM 6542 C C . VAL A 1 817 ? 9.172 29.906 9.125 1 88.69 817 VAL A C 1
ATOM 6544 O O . VAL A 1 817 ? 8.906 29.531 7.977 1 88.69 817 VAL A O 1
ATOM 6547 N N . PRO A 1 818 ? 9.938 29.266 9.898 1 88.94 818 PRO A N 1
ATOM 6548 C CA . PRO A 1 818 ? 10.602 28.062 9.391 1 88.94 818 PRO A CA 1
ATOM 6549 C C . PRO A 1 818 ? 9.633 26.922 9.094 1 88.94 818 PRO A C 1
ATOM 6551 O O . PRO A 1 818 ? 8.531 26.891 9.656 1 88.94 818 PRO A O 1
ATOM 6554 N N . LEU A 1 819 ? 10.086 25.969 8.25 1 85.5 819 LEU A N 1
ATOM 6555 C CA . LEU A 1 819 ? 9.305 24.781 7.887 1 85.5 819 LEU A CA 1
ATOM 6556 C C . LEU A 1 819 ? 9.328 23.75 9.016 1 85.5 819 LEU A C 1
ATOM 6558 O O . LEU A 1 819 ? 10.32 23.625 9.727 1 85.5 819 LEU A O 1
ATOM 6562 N N . ASP A 1 820 ? 8.258 23.016 9.125 1 87.38 820 ASP A N 1
ATOM 6563 C CA . ASP A 1 820 ? 8.141 21.969 10.125 1 87.38 820 ASP A CA 1
ATOM 6564 C C . ASP A 1 820 ? 8.914 20.719 9.719 1 87.38 820 ASP A C 1
ATOM 6566 O O . ASP A 1 820 ? 8.891 20.328 8.547 1 87.38 820 ASP A O 1
ATOM 6570 N N . CYS A 1 821 ? 9.719 20.234 10.625 1 88.94 821 CYS A N 1
ATOM 6571 C CA . CYS A 1 821 ? 10.359 18.922 10.453 1 88.94 821 CYS A CA 1
ATOM 6572 C C . CYS A 1 821 ? 9.656 17.859 11.289 1 88.94 821 CYS A C 1
ATOM 6574 O O . CYS A 1 821 ? 10.055 17.609 12.43 1 88.94 821 CYS A O 1
ATOM 6576 N N . SER A 1 822 ? 8.688 17.234 10.727 1 89.38 822 SER A N 1
ATOM 6577 C CA . SER A 1 822 ? 7.898 16.219 11.422 1 89.38 822 SER A CA 1
ATOM 6578 C C . SER A 1 822 ? 8.422 14.812 11.133 1 89.38 822 SER A C 1
ATOM 6580 O O . SER A 1 822 ? 9.156 14.609 10.156 1 89.38 822 SER A O 1
ATOM 6582 N N . PRO A 1 823 ? 8.07 13.828 12.016 1 91.62 823 PRO A N 1
ATOM 6583 C CA . PRO A 1 823 ? 8.492 12.445 11.789 1 91.62 823 PRO A CA 1
ATOM 6584 C C . PRO A 1 823 ? 7.902 11.852 10.516 1 91.62 823 PRO A C 1
ATOM 6586 O O . PRO A 1 823 ? 6.797 12.219 10.109 1 91.62 823 PRO A O 1
ATOM 6589 N N . ASP A 1 824 ? 8.75 10.945 9.945 1 92.62 824 ASP A N 1
ATOM 6590 C CA . ASP A 1 824 ? 8.234 10.188 8.805 1 92.62 824 ASP A CA 1
ATOM 6591 C C . ASP A 1 824 ? 7.117 9.242 9.227 1 92.62 824 ASP A C 1
ATOM 6593 O O . ASP A 1 824 ? 7.195 8.625 10.297 1 92.62 824 ASP A O 1
ATOM 6597 N N . LEU A 1 825 ? 6.125 9.117 8.438 1 92.56 825 LEU A N 1
ATOM 6598 C CA . LEU A 1 825 ? 4.941 8.359 8.828 1 92.56 825 LEU A CA 1
ATOM 6599 C C . LEU A 1 825 ? 4.934 6.992 8.156 1 92.56 825 LEU A C 1
ATOM 6601 O O . LEU A 1 825 ? 5.309 6.863 6.992 1 92.56 825 LEU A O 1
ATOM 6605 N N . ASP A 1 826 ? 4.582 6.004 8.938 1 91.25 826 ASP A N 1
ATOM 6606 C CA . ASP A 1 826 ? 4.277 4.691 8.375 1 91.25 826 ASP A CA 1
ATOM 6607 C C . ASP A 1 826 ? 2.938 4.703 7.648 1 91.25 826 ASP A C 1
ATOM 6609 O O . ASP A 1 826 ? 2.105 5.582 7.879 1 91.25 826 ASP A O 1
ATOM 6613 N N . SER A 1 827 ? 2.699 3.689 6.793 1 87.12 827 SER A N 1
ATOM 6614 C CA . SER A 1 827 ? 1.505 3.658 5.953 1 87.12 827 SER A CA 1
ATOM 6615 C C . SER A 1 827 ? 0.239 3.551 6.801 1 87.12 827 SER A C 1
ATOM 6617 O O . SER A 1 827 ? -0.778 4.172 6.484 1 87.12 827 SER A O 1
ATOM 6619 N N . ASP A 1 828 ? 0.286 2.736 7.797 1 89.19 828 ASP A N 1
ATOM 6620 C CA . ASP A 1 828 ? -0.907 2.564 8.617 1 89.19 828 ASP A CA 1
ATOM 6621 C C . ASP A 1 828 ? -1.218 3.834 9.406 1 89.19 828 ASP A C 1
ATOM 6623 O O . ASP A 1 828 ? -2.385 4.145 9.656 1 89.19 828 ASP A O 1
ATOM 6627 N N . VAL A 1 829 ? -0.251 4.59 9.789 1 93.12 829 VAL A N 1
ATOM 6628 C CA . VAL A 1 829 ? -0.445 5.855 10.492 1 93.12 829 VAL A CA 1
ATOM 6629 C C . VAL A 1 829 ? -1.071 6.879 9.547 1 93.12 829 VAL A C 1
ATOM 6631 O O . VAL A 1 829 ? -2.031 7.562 9.914 1 93.12 829 VAL A O 1
ATOM 6634 N N . SER A 1 830 ? -0.497 6.957 8.336 1 90.75 830 SER A N 1
ATOM 6635 C CA . SER A 1 830 ? -1.045 7.871 7.344 1 90.75 830 SER A CA 1
ATOM 6636 C C . SER A 1 830 ? -2.504 7.547 7.039 1 90.75 830 SER A C 1
ATOM 6638 O O . SER A 1 830 ? -3.328 8.453 6.895 1 90.75 830 SER A O 1
ATOM 6640 N N . TRP A 1 831 ? -2.785 6.293 7.016 1 89.5 831 TRP A N 1
ATOM 6641 C CA . TRP A 1 831 ? -4.148 5.855 6.742 1 89.5 831 TRP A CA 1
ATOM 6642 C C . TRP A 1 831 ? -5.09 6.266 7.871 1 89.5 831 TRP A C 1
ATOM 6644 O O . TRP A 1 831 ? -6.195 6.75 7.621 1 89.5 831 TRP A O 1
ATOM 6654 N N . THR A 1 832 ? -4.676 6.055 9.078 1 90.88 832 THR A N 1
ATOM 6655 C CA . THR A 1 832 ? -5.496 6.391 10.234 1 90.88 832 THR A CA 1
ATOM 6656 C C . THR A 1 832 ? -5.73 7.895 10.32 1 90.88 832 THR A C 1
ATOM 6658 O O . THR A 1 832 ? -6.832 8.344 10.641 1 90.88 832 THR A O 1
ATOM 6661 N N . LEU A 1 833 ? -4.734 8.695 10.047 1 90.62 833 LEU A N 1
ATOM 6662 C CA . LEU A 1 833 ? -4.844 10.148 10.086 1 90.62 833 LEU A CA 1
ATOM 6663 C C . LEU A 1 833 ? -5.828 10.648 9.031 1 90.62 833 LEU A C 1
ATOM 6665 O O . LEU A 1 833 ? -6.641 11.531 9.305 1 90.62 833 LEU A O 1
ATOM 6669 N N . ASN A 1 834 ? -5.805 10.047 7.887 1 86.75 834 ASN A N 1
ATOM 6670 C CA . ASN A 1 834 ? -6.66 10.469 6.781 1 86.75 834 ASN A CA 1
ATOM 6671 C C . ASN A 1 834 ? -8.086 9.961 6.953 1 86.75 834 ASN A C 1
ATOM 6673 O O . ASN A 1 834 ? -9.047 10.711 6.762 1 86.75 834 ASN A O 1
ATOM 6677 N N . HIS A 1 835 ? -8.258 8.742 7.367 1 84 835 HIS A N 1
ATOM 6678 C CA . HIS A 1 835 ? -9.57 8.109 7.297 1 84 835 HIS A CA 1
ATOM 6679 C C . HIS A 1 835 ? -10.297 8.195 8.641 1 84 835 HIS A C 1
ATOM 6681 O O . HIS A 1 835 ? -11.523 8.289 8.68 1 84 835 HIS A O 1
ATOM 6687 N N . GLU A 1 836 ? -9.539 8.117 9.695 1 81.81 836 GLU A N 1
ATOM 6688 C CA . GLU A 1 836 ? -10.188 8.148 11 1 81.81 836 GLU A CA 1
ATOM 6689 C C . GLU A 1 836 ? -10.297 9.578 11.531 1 81.81 836 GLU A C 1
ATOM 6691 O O . GLU A 1 836 ? -11.242 9.914 12.242 1 81.81 836 GLU A O 1
ATOM 6696 N N . LEU A 1 837 ? -9.32 10.43 11.242 1 84.5 837 LEU A N 1
ATOM 6697 C CA . LEU A 1 837 ? -9.305 11.773 11.805 1 84.5 837 LEU A CA 1
ATOM 6698 C C . LEU A 1 837 ? -9.594 12.812 10.734 1 84.5 837 LEU A C 1
ATOM 6700 O O . LEU A 1 837 ? -9.828 13.984 11.047 1 84.5 837 LEU A O 1
ATOM 6704 N N . GLY A 1 838 ? -9.586 12.406 9.484 1 76.19 838 GLY A N 1
ATOM 6705 C CA . GLY A 1 838 ? -9.875 13.328 8.398 1 76.19 838 GLY A CA 1
ATOM 6706 C C . GLY A 1 838 ? -8.797 14.375 8.195 1 76.19 838 GLY A C 1
ATOM 6707 O O . GLY A 1 838 ? -9.086 15.516 7.824 1 76.19 838 GLY A O 1
ATOM 6708 N N . ALA A 1 839 ? -7.637 14.078 8.539 1 73.38 839 ALA A N 1
ATOM 6709 C CA . ALA A 1 839 ? -6.535 15.031 8.484 1 73.38 839 ALA A CA 1
ATOM 6710 C C . ALA A 1 839 ? -6.012 15.188 7.059 1 73.38 839 ALA A C 1
ATOM 6712 O O . ALA A 1 839 ? -5.926 14.211 6.312 1 73.38 839 ALA A O 1
ATOM 6713 N N . ASN A 1 840 ? -5.945 16.438 6.609 1 70 840 ASN A N 1
ATOM 6714 C CA . ASN A 1 840 ? -5.168 16.703 5.402 1 70 840 ASN A CA 1
ATOM 6715 C C . ASN A 1 840 ? -3.678 16.828 5.715 1 70 840 ASN A C 1
ATOM 6717 O O . ASN A 1 840 ? -3.244 17.781 6.359 1 70 840 ASN A O 1
ATOM 6721 N N . LEU A 1 841 ? -2.938 16.031 5.375 1 67.94 841 LEU A N 1
ATOM 6722 C CA . LEU A 1 841 ? -1.537 15.906 5.766 1 67.94 841 LEU A CA 1
ATOM 6723 C C . LEU A 1 841 ? -0.714 17.062 5.203 1 67.94 841 LEU A C 1
ATOM 6725 O O . LEU A 1 841 ? 0.342 17.391 5.742 1 67.94 841 LEU A O 1
ATOM 6729 N N . ASN A 1 842 ? -1.136 17.734 4.215 1 61.69 842 ASN A N 1
ATOM 6730 C CA . ASN A 1 842 ? -0.391 18.844 3.625 1 61.69 842 ASN A CA 1
ATOM 6731 C C . ASN A 1 842 ? -0.651 20.156 4.367 1 61.69 842 ASN A C 1
ATOM 6733 O O . ASN A 1 842 ? 0.15 21.078 4.289 1 61.69 842 ASN A O 1
ATOM 6737 N N . ASN A 1 843 ? -1.717 20.188 4.957 1 58.19 843 ASN A N 1
ATOM 6738 C CA . ASN A 1 843 ? -2.076 21.438 5.637 1 58.19 843 ASN A CA 1
ATOM 6739 C C . ASN A 1 843 ? -2.633 21.172 7.031 1 58.19 843 ASN A C 1
ATOM 6741 O O . ASN A 1 843 ? -3.816 21.391 7.289 1 58.19 843 ASN A O 1
ATOM 6745 N N . SER A 1 844 ? -1.68 20.703 7.91 1 63.72 844 SER A N 1
ATOM 6746 C CA . SER A 1 844 ? -2.215 20.312 9.211 1 63.72 844 SER A CA 1
ATOM 6747 C C . SER A 1 844 ? -1.898 21.375 10.273 1 63.72 844 SER A C 1
ATOM 6749 O O . SER A 1 844 ? -0.811 21.953 10.273 1 63.72 844 SER A O 1
ATOM 6751 N N . GLY A 1 845 ? -2.875 21.797 11.008 1 69.5 845 GLY A N 1
ATOM 6752 C CA . GLY A 1 845 ? -2.727 22.672 12.164 1 69.5 845 GLY A CA 1
ATOM 6753 C C . GLY A 1 845 ? -1.843 22.078 13.242 1 69.5 845 GLY A C 1
ATOM 6754 O O . GLY A 1 845 ? -1.379 20.938 13.125 1 69.5 845 GLY A O 1
ATOM 6755 N N . SER A 1 846 ? -1.408 22.859 14.156 1 74.38 846 SER A N 1
ATOM 6756 C CA . SER A 1 846 ? -0.505 22.469 15.234 1 74.38 846 SER A CA 1
ATOM 6757 C C . SER A 1 846 ? -1.038 21.266 15.992 1 74.38 846 SER A C 1
ATOM 6759 O O . SER A 1 846 ? -0.271 20.375 16.375 1 74.38 846 SER A O 1
ATOM 6761 N N . LYS A 1 847 ? -2.334 21.25 16.156 1 79.25 847 LYS A N 1
ATOM 6762 C CA . LYS A 1 847 ? -2.932 20.125 16.891 1 79.25 847 LYS A CA 1
ATOM 6763 C C . LYS A 1 847 ? -2.746 18.812 16.141 1 79.25 847 LYS A C 1
ATOM 6765 O O . LYS A 1 847 ? -2.395 17.797 16.734 1 79.25 847 LYS A O 1
ATOM 6770 N N . MET A 1 848 ? -2.961 18.891 14.938 1 83.81 848 MET A N 1
ATOM 6771 C CA . MET A 1 848 ? -2.861 17.688 14.117 1 83.81 848 MET A CA 1
ATOM 6772 C C . MET A 1 848 ? -1.415 17.203 14.031 1 83.81 848 MET A C 1
ATOM 6774 O O . MET A 1 848 ? -1.157 16 13.977 1 83.81 848 MET A O 1
ATOM 6778 N N . LYS A 1 849 ? -0.57 18.125 14.023 1 87.56 849 LYS A N 1
ATOM 6779 C CA . LYS A 1 849 ? 0.842 17.75 13.984 1 87.56 849 LYS A CA 1
ATOM 6780 C C . LYS A 1 849 ? 1.258 17.031 15.258 1 87.56 849 LYS A C 1
ATOM 6782 O O . LYS A 1 849 ? 2.076 16.109 15.227 1 87.56 849 LYS A O 1
ATOM 6787 N N . GLU A 1 850 ? 0.691 17.516 16.344 1 91.19 850 GLU A N 1
ATOM 6788 C CA . GLU A 1 850 ? 0.954 16.844 17.609 1 91.19 850 GLU A CA 1
ATOM 6789 C C . GLU A 1 850 ? 0.432 15.406 17.594 1 91.19 850 GLU A C 1
ATOM 6791 O O . GLU A 1 850 ? 1.092 14.5 18.094 1 91.19 850 GLU A O 1
ATOM 6796 N N . VAL A 1 851 ? -0.738 15.273 17.031 1 91.56 851 VAL A N 1
ATOM 6797 C CA . VAL A 1 851 ? -1.354 13.953 16.969 1 91.56 851 VAL A CA 1
ATOM 6798 C C . VAL A 1 851 ? -0.524 13.039 16.062 1 91.56 851 VAL A C 1
ATOM 6800 O O . VAL A 1 851 ? -0.319 11.867 16.375 1 91.56 851 VAL A O 1
ATOM 6803 N N . GLN A 1 852 ? -0.091 13.602 14.977 1 91.81 852 GLN A N 1
ATOM 6804 C CA . GLN A 1 852 ? 0.754 12.844 14.055 1 91.81 852 GLN A CA 1
ATOM 6805 C C . GLN A 1 852 ? 2.01 12.336 14.758 1 91.81 852 GLN A C 1
ATOM 6807 O O . GLN A 1 852 ? 2.4 11.18 14.586 1 91.81 852 GLN A O 1
ATOM 6812 N N . TRP A 1 853 ? 2.598 13.242 15.469 1 93.25 853 TRP A N 1
ATOM 6813 C CA . TRP A 1 853 ? 3.805 12.906 16.219 1 93.25 853 TRP A CA 1
ATOM 6814 C C . TRP A 1 853 ? 3.527 11.805 17.234 1 93.25 853 TRP A C 1
ATOM 6816 O O . TRP A 1 853 ? 4.262 10.82 17.312 1 93.25 853 TRP A O 1
ATOM 6826 N N . ALA A 1 854 ? 2.482 11.906 17.953 1 92.94 854 ALA A N 1
ATOM 6827 C CA . ALA A 1 854 ? 2.146 10.945 19.016 1 92.94 854 ALA A CA 1
ATOM 6828 C C . ALA A 1 854 ? 1.77 9.586 18.422 1 92.94 854 ALA A C 1
ATOM 6830 O O . ALA A 1 854 ? 2.182 8.547 18.922 1 92.94 854 ALA A O 1
ATOM 6831 N N . LEU A 1 855 ? 1.019 9.641 17.422 1 93.56 855 LEU A N 1
ATOM 6832 C CA . LEU A 1 855 ? 0.582 8.398 16.781 1 93.56 855 LEU A CA 1
ATOM 6833 C C . LEU A 1 855 ? 1.775 7.605 16.266 1 93.56 855 LEU A C 1
ATOM 6835 O O . LEU A 1 855 ? 1.821 6.379 16.406 1 93.56 855 LEU A O 1
ATOM 6839 N N . GLN A 1 856 ? 2.67 8.289 15.625 1 93.81 856 GLN A N 1
ATOM 6840 C CA . GLN A 1 856 ? 3.854 7.605 15.109 1 93.81 856 GLN A CA 1
ATOM 6841 C C . GLN A 1 856 ? 4.723 7.074 16.234 1 93.81 856 GLN A C 1
ATOM 6843 O O . GLN A 1 856 ? 5.297 5.988 16.141 1 93.81 856 GLN A O 1
ATOM 6848 N N . MET A 1 857 ? 4.801 7.848 17.266 1 93.62 857 MET A N 1
ATOM 6849 C CA . MET A 1 857 ? 5.629 7.465 18.406 1 93.62 857 MET A CA 1
ATOM 6850 C C . MET A 1 857 ? 5.09 6.207 19.078 1 93.62 857 MET A C 1
ATOM 6852 O O . MET A 1 857 ? 5.855 5.312 19.453 1 93.62 857 MET A O 1
ATOM 6856 N N . TYR A 1 858 ? 3.771 6.094 19.234 1 93.88 858 TYR A N 1
ATOM 6857 C CA . TYR A 1 858 ? 3.174 4.992 19.984 1 93.88 858 TYR A CA 1
ATOM 6858 C C . TYR A 1 858 ? 2.688 3.896 19.047 1 93.88 858 TYR A C 1
ATOM 6860 O O . TYR A 1 858 ? 1.98 2.977 19.453 1 93.88 858 TYR A O 1
ATOM 6868 N N . ARG A 1 859 ? 2.982 3.984 17.812 1 93.69 859 ARG A N 1
ATOM 6869 C CA . ARG A 1 859 ? 2.461 3.08 16.797 1 93.69 859 ARG A CA 1
ATOM 6870 C C . ARG A 1 859 ? 2.703 1.625 17.172 1 93.69 859 ARG A C 1
ATOM 6872 O O . ARG A 1 859 ? 1.778 0.81 17.156 1 93.69 859 ARG A O 1
ATOM 6879 N N . ASP A 1 860 ? 3.951 1.211 17.5 1 90.62 860 ASP A N 1
ATOM 6880 C CA . ASP A 1 860 ? 4.332 -0.178 17.734 1 90.62 860 ASP A CA 1
ATOM 6881 C C . ASP A 1 860 ? 3.607 -0.744 18.953 1 90.62 860 ASP A C 1
ATOM 6883 O O . ASP A 1 860 ? 3.129 -1.88 18.938 1 90.62 860 ASP A O 1
ATOM 6887 N N . VAL A 1 861 ? 3.506 0.043 19.969 1 91.19 861 VAL A N 1
ATOM 6888 C CA . VAL A 1 861 ? 2.832 -0.395 21.188 1 91.19 861 VAL A CA 1
ATOM 6889 C C . VAL A 1 861 ? 1.338 -0.557 20.922 1 91.19 861 VAL A C 1
ATOM 6891 O O . VAL A 1 861 ? 0.712 -1.499 21.406 1 91.19 861 VAL A O 1
ATOM 6894 N N . LEU A 1 862 ? 0.765 0.372 20.188 1 94.31 862 LEU A N 1
ATOM 6895 C CA . LEU A 1 862 ? -0.657 0.32 19.859 1 94.31 862 LEU A CA 1
ATOM 6896 C C . LEU A 1 862 ? -0.981 -0.92 19.031 1 94.31 862 LEU A C 1
ATOM 6898 O O . LEU A 1 862 ? -1.948 -1.629 19.328 1 94.31 862 LEU A O 1
ATOM 6902 N N . ASN A 1 863 ? -0.15 -1.229 18.062 1 90.88 863 ASN A N 1
ATOM 6903 C CA . ASN A 1 863 ? -0.374 -2.408 17.234 1 90.88 863 ASN A CA 1
ATOM 6904 C C . ASN A 1 863 ? -0.19 -3.697 18.031 1 90.88 863 ASN A C 1
ATOM 6906 O O . ASN A 1 863 ? -0.937 -4.66 17.844 1 90.88 863 ASN A O 1
ATOM 6910 N N . ARG A 1 864 ? 0.746 -3.715 18.859 1 89.25 864 ARG A N 1
ATOM 6911 C CA . ARG A 1 864 ? 1.062 -4.902 19.641 1 89.25 864 ARG A CA 1
ATOM 6912 C C . ARG A 1 864 ? -0.005 -5.16 20.703 1 89.25 864 ARG A C 1
ATOM 6914 O O . ARG A 1 864 ? -0.487 -6.285 20.844 1 89.25 864 ARG A O 1
ATOM 6921 N N . ASP A 1 865 ? -0.422 -4.109 21.438 1 93.56 865 ASP A N 1
ATOM 6922 C CA . ASP A 1 865 ? -1.25 -4.289 22.625 1 93.56 865 ASP A CA 1
ATOM 6923 C C . ASP A 1 865 ? -2.729 -4.094 22.297 1 93.56 865 ASP A C 1
ATOM 6925 O O . ASP A 1 865 ? -3.6 -4.617 23 1 93.56 865 ASP A O 1
ATOM 6929 N N . TYR A 1 866 ? -3.023 -3.404 21.234 1 94.38 866 TYR A N 1
ATOM 6930 C CA . TYR A 1 866 ? -4.426 -3.068 21.016 1 94.38 866 TYR A CA 1
ATOM 6931 C C . TYR A 1 866 ? -4.859 -3.436 19.594 1 94.38 866 TYR A C 1
ATOM 6933 O O . TYR A 1 866 ? -5.996 -3.164 19.203 1 94.38 866 TYR A O 1
ATOM 6941 N N . GLY A 1 867 ? -3.992 -4.059 18.797 1 89.5 867 GLY A N 1
ATOM 6942 C CA . GLY A 1 867 ? -4.336 -4.629 17.5 1 89.5 867 GLY A CA 1
ATOM 6943 C C . GLY A 1 867 ? -4.605 -3.58 16.438 1 89.5 867 GLY A C 1
ATOM 6944 O O . GLY A 1 867 ? -5.203 -3.875 15.406 1 89.5 867 GLY A O 1
ATOM 6945 N N . GLY A 1 868 ? -4.301 -2.371 16.734 1 90.25 868 GLY A N 1
ATOM 6946 C CA . GLY A 1 868 ? -4.5 -1.237 15.836 1 90.25 868 GLY A CA 1
ATOM 6947 C C . GLY A 1 868 ? -4.137 0.091 16.469 1 90.25 868 GLY A C 1
ATOM 6948 O O . GLY A 1 868 ? -3.602 0.128 17.578 1 90.25 868 GLY A O 1
ATOM 6949 N N . LEU A 1 869 ? -4.473 1.116 15.742 1 93.69 869 LEU A N 1
ATOM 6950 C CA . LEU A 1 869 ? -4.035 2.426 16.219 1 93.69 869 LEU A CA 1
ATOM 6951 C C . LEU A 1 869 ? -5.137 3.107 17.016 1 93.69 869 LEU A C 1
ATOM 6953 O O . LEU A 1 869 ? -4.945 4.219 17.516 1 93.69 869 LEU A O 1
ATOM 6957 N N . CYS A 1 870 ? -6.238 2.398 17.203 1 92.75 870 CYS A N 1
ATOM 6958 C CA . CYS A 1 870 ? -7.32 2.91 18.031 1 92.75 870 CYS A CA 1
ATOM 6959 C C . CYS A 1 870 ? -7.344 2.221 19.391 1 92.75 870 CYS A C 1
ATOM 6961 O O . CYS A 1 870 ? -7.301 0.991 19.453 1 92.75 870 CYS A O 1
ATOM 6963 N N . LEU A 1 871 ? -7.398 2.99 20.406 1 94.38 871 LEU A N 1
ATOM 6964 C CA . LEU A 1 871 ? -7.398 2.432 21.766 1 94.38 871 LEU A CA 1
ATOM 6965 C C . LEU A 1 871 ? -8.773 1.882 22.125 1 94.38 871 LEU A C 1
ATOM 6967 O O . LEU A 1 871 ? -8.875 0.922 22.891 1 94.38 871 LEU A O 1
ATOM 6971 N N . VAL A 1 872 ? -9.781 2.594 21.656 1 91.44 872 VAL A N 1
ATOM 6972 C CA . VAL A 1 872 ? -11.156 2.207 21.938 1 91.44 872 VAL A CA 1
ATOM 6973 C C . VAL A 1 872 ? -11.961 2.191 20.641 1 91.44 872 VAL A C 1
ATOM 6975 O O . VAL A 1 872 ? -11.789 3.059 19.781 1 91.44 872 VAL A O 1
ATOM 6978 N N . ASP A 1 873 ? -12.836 1.257 20.516 1 85.81 873 ASP A N 1
ATOM 6979 C CA . ASP A 1 873 ? -13.664 1.185 19.312 1 85.81 873 ASP A CA 1
ATOM 6980 C C . ASP A 1 873 ? -14.672 2.336 19.281 1 85.81 873 ASP A C 1
ATOM 6982 O O . ASP A 1 873 ? -15.203 2.74 20.312 1 85.81 873 ASP A O 1
ATOM 6986 N N . LYS A 1 874 ? -14.953 2.807 18.125 1 79.44 874 LYS A N 1
ATOM 6987 C CA . LYS A 1 874 ? -15.805 3.969 17.891 1 79.44 874 LYS A CA 1
ATOM 6988 C C . LYS A 1 874 ? -17.188 3.771 18.516 1 79.44 874 LYS A C 1
ATOM 6990 O O . LYS A 1 874 ? -17.781 4.723 19.016 1 79.44 874 LYS A O 1
ATOM 6995 N N . GLU A 1 875 ? -17.625 2.564 18.547 1 76.75 875 GLU A N 1
ATOM 6996 C CA . GLU A 1 875 ? -18.953 2.264 19.047 1 76.75 875 GLU A CA 1
ATOM 6997 C C . GLU A 1 875 ? -19.031 2.424 20.562 1 76.75 875 GLU A C 1
ATOM 6999 O O . GLU A 1 875 ? -20.109 2.652 21.109 1 76.75 875 GLU A O 1
ATOM 7004 N N . HIS A 1 876 ? -17.891 2.404 21.172 1 81.38 876 HIS A N 1
ATOM 7005 C CA . HIS A 1 876 ? -17.859 2.453 22.625 1 81.38 876 HIS A CA 1
ATOM 7006 C C . HIS A 1 876 ? -17.469 3.842 23.125 1 81.38 876 HIS A C 1
ATOM 7008 O O . HIS A 1 876 ? -17.375 4.07 24.328 1 81.38 876 HIS A O 1
ATOM 7014 N N . LEU A 1 877 ? -17.203 4.777 22.234 1 78.38 877 LEU A N 1
ATOM 7015 C CA . LEU A 1 877 ? -16.812 6.133 22.594 1 78.38 877 LEU A CA 1
ATOM 7016 C C . LEU A 1 877 ? -18 7.086 22.531 1 78.38 877 LEU A C 1
ATOM 7018 O O . LEU A 1 877 ? -18.625 7.223 21.469 1 78.38 877 LEU A O 1
ATOM 7022 N N . PRO A 1 878 ? -18.281 7.676 23.625 1 75 878 PRO A N 1
ATOM 7023 C CA . PRO A 1 878 ? -19.375 8.656 23.594 1 75 878 PRO A CA 1
ATOM 7024 C C . PRO A 1 878 ? -18.922 10.023 23.078 1 75 878 PRO A C 1
ATOM 7026 O O . PRO A 1 878 ? -18.984 11.016 23.812 1 75 878 PRO A O 1
ATOM 7029 N N . LEU A 1 879 ? -18.641 10.148 21.875 1 73 879 LEU A N 1
ATOM 7030 C CA . LEU A 1 879 ? -18.062 11.352 21.281 1 73 879 LEU A CA 1
ATOM 7031 C C . LEU A 1 879 ? -19.078 12.5 21.281 1 73 879 LEU A C 1
ATOM 7033 O O . LEU A 1 879 ? -18.703 13.656 21.5 1 73 879 LEU A O 1
ATOM 7037 N N . GLY A 1 880 ? -20.328 12.18 21.109 1 67 880 GLY A N 1
ATOM 7038 C CA . GLY A 1 880 ? -21.359 13.211 21.109 1 67 880 GLY A CA 1
ATOM 7039 C C . GLY A 1 880 ? -21.5 13.906 22.453 1 67 880 GLY A C 1
ATOM 7040 O O . GLY A 1 880 ? -21.578 15.133 22.531 1 67 880 GLY A O 1
ATOM 7041 N N . VAL A 1 881 ? -21.406 13.18 23.516 1 69.5 881 VAL A N 1
ATOM 7042 C CA . VAL A 1 881 ? -21.531 13.734 24.859 1 69.5 881 VAL A CA 1
ATOM 7043 C C . VAL A 1 881 ? -20.312 14.594 25.172 1 69.5 881 VAL A C 1
ATOM 7045 O O . VAL A 1 881 ? -20.438 15.648 25.797 1 69.5 881 VAL A O 1
ATOM 7048 N N . LEU A 1 882 ? -19.203 14.148 24.703 1 74.75 882 LEU A N 1
ATOM 7049 C CA . LEU A 1 882 ? -17.969 14.883 24.953 1 74.75 882 LEU A CA 1
ATOM 7050 C C . LEU A 1 882 ? -17.984 16.25 24.266 1 74.75 882 LEU A C 1
ATOM 7052 O O . LEU A 1 882 ? -17.562 17.25 24.844 1 74.75 882 LEU A O 1
ATOM 7056 N N . THR A 1 883 ? -18.453 16.203 23.109 1 69.31 883 THR A N 1
ATOM 7057 C CA . THR A 1 883 ? -18.531 17.453 22.359 1 69.31 883 THR A CA 1
ATOM 7058 C C . THR A 1 883 ? -19.5 18.422 23.031 1 69.31 883 THR A C 1
ATOM 7060 O O . THR A 1 883 ? -19.234 19.625 23.078 1 69.31 883 THR A O 1
ATOM 7063 N N . LEU A 1 884 ? -20.562 17.953 23.5 1 63.28 884 LEU A N 1
ATOM 7064 C CA . LEU A 1 884 ? -21.562 18.781 24.156 1 63.28 884 LEU A CA 1
ATOM 7065 C C . LEU A 1 884 ? -21.031 19.359 25.453 1 63.28 884 LEU A C 1
ATOM 7067 O O . LEU A 1 884 ? -21.281 20.531 25.766 1 63.28 884 LEU A O 1
ATOM 7071 N N . LEU A 1 885 ? -20.328 18.562 26.125 1 65.75 885 LEU A N 1
ATOM 7072 C CA . LEU A 1 885 ? -19.781 19 27.406 1 65.75 885 LEU A CA 1
ATOM 7073 C C . LEU A 1 885 ? -18.688 20.047 27.188 1 65.75 885 LEU A C 1
ATOM 7075 O O . LEU A 1 885 ? -18.562 20.984 27.984 1 65.75 885 LEU A O 1
ATOM 7079 N N . ARG A 1 886 ? -17.969 19.891 26.141 1 66.88 886 ARG A N 1
ATOM 7080 C CA . ARG A 1 886 ? -16.875 20.828 25.844 1 66.88 886 ARG A CA 1
ATOM 7081 C C . ARG A 1 886 ? -17.422 22.188 25.422 1 66.88 886 ARG A C 1
ATOM 7083 O O . ARG A 1 886 ? -16.828 23.219 25.703 1 66.88 886 ARG A O 1
ATOM 7090 N N . SER A 1 887 ? -18.469 22.125 24.641 1 56.94 887 SER A N 1
ATOM 7091 C CA . SER A 1 887 ? -19.078 23.359 24.188 1 56.94 887 SER A CA 1
ATOM 7092 C C . SER A 1 887 ? -19.609 24.172 25.359 1 56.94 887 SER A C 1
ATOM 7094 O O . SER A 1 887 ? -19.641 25.406 25.312 1 56.94 887 SER A O 1
ATOM 7096 N N . ARG A 1 888 ? -20.078 23.484 26.297 1 52.12 888 ARG A N 1
ATOM 7097 C CA . ARG A 1 888 ? -20.609 24.172 27.469 1 52.12 888 ARG A CA 1
ATOM 7098 C C . ARG A 1 888 ? -19.484 24.734 28.328 1 52.12 888 ARG A C 1
ATOM 7100 O O . ARG A 1 888 ? -19.625 25.781 28.953 1 52.12 888 ARG A O 1
ATOM 7107 N N . ALA A 1 889 ? -18.453 23.953 28.422 1 48.16 889 ALA A N 1
ATOM 7108 C CA . ALA A 1 889 ? -17.391 24.25 29.391 1 48.16 889 ALA A CA 1
ATOM 7109 C C . ALA A 1 889 ? -16.562 25.438 28.922 1 48.16 889 ALA A C 1
ATOM 7111 O O . ALA A 1 889 ? -15.883 26.078 29.734 1 48.16 889 ALA A O 1
ATOM 7112 N N . VAL A 1 890 ? -16.391 25.656 27.625 1 45.53 890 VAL A N 1
ATOM 7113 C CA . VAL A 1 890 ? -15.359 26.594 27.188 1 45.53 890 VAL A CA 1
ATOM 7114 C C . VAL A 1 890 ? -15.688 28 27.703 1 45.53 890 VAL A C 1
ATOM 7116 O O . VAL A 1 890 ? -14.984 28.953 27.391 1 45.53 890 VAL A O 1
ATOM 7119 N N . ALA A 1 891 ? -16.938 28.203 28.109 1 39.38 891 ALA A N 1
ATOM 7120 C CA . ALA A 1 891 ? -16.906 29.562 28.641 1 39.38 891 ALA A CA 1
ATOM 7121 C C . ALA A 1 891 ? -15.758 29.75 29.609 1 39.38 891 ALA A C 1
ATOM 7123 O O . ALA A 1 891 ? -15.836 29.328 30.766 1 39.38 891 ALA A O 1
ATOM 7124 N N .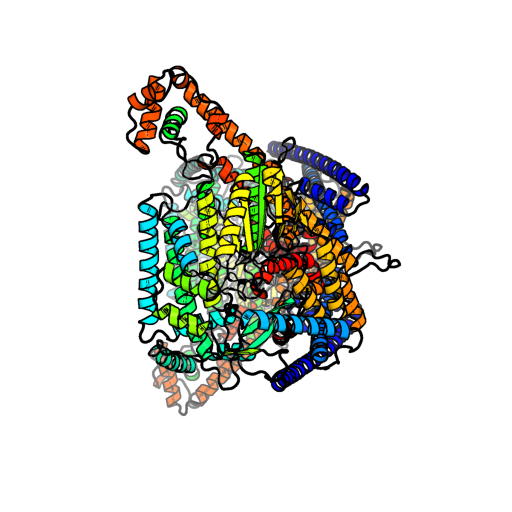 TRP A 1 892 ? -14.68 29.25 29.297 1 35.94 892 TRP A N 1
ATOM 7125 C CA . TRP A 1 892 ? -13.477 29.328 30.125 1 35.94 892 TRP A CA 1
ATOM 7126 C C . TRP A 1 892 ? -13.359 30.703 30.766 1 35.94 892 TRP A C 1
ATOM 7128 O O . TRP A 1 892 ? -13.328 31.734 30.078 1 35.94 892 TRP A O 1
ATOM 7138 N N . THR A 1 893 ? -13.828 30.891 31.734 1 36.88 893 THR A N 1
ATOM 7139 C CA . THR A 1 893 ? -13.461 31.797 32.812 1 36.88 893 THR A CA 1
ATOM 7140 C C . THR A 1 893 ? -11.945 31.875 32.969 1 36.88 893 THR A C 1
ATOM 7142 O O . THR A 1 893 ? -11.383 31.25 33.875 1 36.88 893 THR A O 1
ATOM 7145 N N . MET A 1 894 ? -11.102 31.297 32.125 1 39.09 894 MET A N 1
ATOM 7146 C CA . MET A 1 894 ? -9.695 31.344 32.531 1 39.09 894 MET A CA 1
ATOM 7147 C C . MET A 1 894 ? -9.234 32.781 32.75 1 39.09 894 MET A C 1
ATOM 7149 O O . MET A 1 894 ? -9.211 33.562 31.797 1 39.09 894 MET A O 1
ATOM 7153 N N . VAL A 1 895 ? -9.492 33.219 33.844 1 38.22 895 VAL A N 1
ATOM 7154 C CA . VAL A 1 895 ? -8.992 34.438 34.469 1 38.22 895 VAL A CA 1
ATOM 7155 C C . VAL A 1 895 ? -7.465 34.438 34.469 1 38.22 895 VAL A C 1
ATOM 7157 O O . VAL A 1 895 ? -6.832 33.719 35.25 1 38.22 895 VAL A O 1
ATOM 7160 N N . LEU A 1 896 ? -6.598 33.781 33.438 1 38.62 896 LEU A N 1
ATOM 7161 C CA . LEU A 1 896 ? -5.203 34.156 33.625 1 38.62 896 LEU A CA 1
ATOM 7162 C C . LEU A 1 896 ? -4.973 35.625 33.312 1 38.62 896 LEU A C 1
ATOM 7164 O O . LEU A 1 896 ? -5.586 36.156 32.375 1 38.62 896 LEU A O 1
ATOM 7168 N N . MET B 1 1 ? 37.938 -32.281 -25.406 1 28.7 1 MET B N 1
ATOM 7169 C CA . MET B 1 1 ? 36.656 -31.781 -24.891 1 28.7 1 MET B CA 1
ATOM 7170 C C . MET B 1 1 ? 36.688 -31.719 -23.359 1 28.7 1 MET B C 1
ATOM 7172 O O . MET B 1 1 ? 35.906 -31.016 -22.75 1 28.7 1 MET B O 1
ATOM 7176 N N . THR B 1 2 ? 37.375 -32.625 -22.734 1 40.59 2 THR B N 1
ATOM 7177 C CA . THR B 1 2 ? 37.719 -32.656 -21.312 1 40.59 2 THR B CA 1
ATOM 7178 C C . THR B 1 2 ? 38.438 -31.391 -20.906 1 40.59 2 THR B C 1
ATOM 7180 O O . THR B 1 2 ? 38.312 -30.938 -19.766 1 40.59 2 THR B O 1
ATOM 7183 N N . SER B 1 3 ? 39.094 -30.891 -21.859 1 44 3 SER B N 1
ATOM 7184 C CA . SER B 1 3 ? 40.031 -29.781 -21.594 1 44 3 SER B CA 1
ATOM 7185 C C . SER B 1 3 ? 39.25 -28.469 -21.422 1 44 3 SER B C 1
ATOM 7187 O O . SER B 1 3 ? 39.594 -27.656 -20.562 1 44 3 SER B O 1
ATOM 7189 N N . SER B 1 4 ? 38.281 -28.281 -22.25 1 43.72 4 SER B N 1
ATOM 7190 C CA . SER B 1 4 ? 37.562 -27.016 -22.188 1 43.72 4 SER B CA 1
ATOM 7191 C C . SER B 1 4 ? 36.719 -26.922 -20.922 1 43.72 4 SER B C 1
ATOM 7193 O O . SER B 1 4 ? 36.625 -25.844 -20.328 1 43.72 4 SER B O 1
ATOM 7195 N N . SER B 1 5 ? 36.094 -28 -20.531 1 47.81 5 SER B N 1
ATOM 7196 C CA . SER B 1 5 ? 35.344 -28.031 -19.281 1 47.81 5 SER B CA 1
ATOM 7197 C C . SER B 1 5 ? 36.25 -27.75 -18.078 1 47.81 5 SER B C 1
ATOM 7199 O O . SER B 1 5 ? 35.844 -27.062 -17.141 1 47.81 5 SER B O 1
ATOM 7201 N N . PHE B 1 6 ? 37.469 -28.234 -18.25 1 51.94 6 PHE B N 1
ATOM 7202 C CA . PHE B 1 6 ? 38.438 -28.016 -17.172 1 51.94 6 PHE B CA 1
ATOM 7203 C C . PHE B 1 6 ? 38.844 -26.547 -17.109 1 51.94 6 PHE B C 1
ATOM 7205 O O . PHE B 1 6 ? 38.969 -25.984 -16.016 1 51.94 6 PHE B O 1
ATOM 7212 N N . VAL B 1 7 ? 39 -25.938 -18.281 1 51.66 7 VAL B N 1
ATOM 7213 C CA . VAL B 1 7 ? 39.406 -24.531 -18.328 1 51.66 7 VAL B CA 1
ATOM 7214 C C . VAL B 1 7 ? 38.281 -23.641 -17.781 1 51.66 7 VAL B C 1
ATOM 7216 O O . VAL B 1 7 ? 38.562 -22.688 -17.062 1 51.66 7 VAL B O 1
ATOM 7219 N N . LEU B 1 8 ? 37.094 -23.922 -18.109 1 54.03 8 LEU B N 1
ATOM 7220 C CA . LEU B 1 8 ? 35.969 -23.156 -17.594 1 54.03 8 LEU B CA 1
ATOM 7221 C C . LEU B 1 8 ? 35.844 -23.312 -16.078 1 54.03 8 LEU B C 1
ATOM 7223 O O . LEU B 1 8 ? 35.562 -22.328 -15.375 1 54.03 8 LEU B O 1
ATOM 7227 N N . SER B 1 9 ? 36.062 -24.5 -15.719 1 59.5 9 SER B N 1
ATOM 7228 C CA . SER B 1 9 ? 36 -24.734 -14.281 1 59.5 9 SER B CA 1
ATOM 7229 C C . SER B 1 9 ? 37.125 -24 -13.547 1 59.5 9 SER B C 1
ATOM 7231 O O . SER B 1 9 ? 36.875 -23.469 -12.445 1 59.5 9 SER B O 1
ATOM 7233 N N . GLN B 1 10 ? 38.25 -23.906 -14.195 1 58.53 10 GLN B N 1
ATOM 7234 C CA . GLN B 1 10 ? 39.344 -23.188 -13.562 1 58.53 10 GLN B CA 1
ATOM 7235 C C . GLN B 1 10 ? 39.094 -21.688 -13.547 1 58.53 10 GLN B C 1
ATOM 7237 O O . GLN B 1 10 ? 39.406 -21.016 -12.562 1 58.53 10 GLN B O 1
ATOM 7242 N N . THR B 1 11 ? 38.594 -21.234 -14.617 1 59.12 11 THR B N 1
ATOM 7243 C CA . THR B 1 11 ? 38.281 -19.812 -14.688 1 59.12 11 THR B CA 1
ATOM 7244 C C . THR B 1 11 ? 37.188 -19.453 -13.688 1 59.12 11 THR B C 1
ATOM 7246 O O . THR B 1 11 ? 37.281 -18.438 -12.992 1 59.12 11 THR B O 1
ATOM 7249 N N . LEU B 1 12 ? 36.219 -20.312 -13.672 1 62.84 12 LEU B N 1
ATOM 7250 C CA . LEU B 1 12 ? 35.156 -20.078 -12.727 1 62.84 12 LEU B CA 1
ATOM 7251 C C . LEU B 1 12 ? 35.656 -20.188 -11.289 1 62.84 12 LEU B C 1
ATOM 7253 O O . LEU B 1 12 ? 35.219 -19.422 -10.422 1 62.84 12 LEU B O 1
ATOM 7257 N N . GLY B 1 13 ? 36.562 -21.062 -11.133 1 65.75 13 GLY B N 1
ATOM 7258 C CA . GLY B 1 13 ? 37.188 -21.203 -9.828 1 65.75 13 GLY B CA 1
ATOM 7259 C C . GLY B 1 13 ? 37.938 -19.953 -9.406 1 65.75 13 GLY B C 1
ATOM 7260 O O . GLY B 1 13 ? 37.875 -19.531 -8.25 1 65.75 13 GLY B O 1
ATOM 7261 N N . GLY B 1 14 ? 38.625 -19.359 -10.336 1 63.47 14 GLY B N 1
ATOM 7262 C CA . GLY B 1 14 ? 39.344 -18.125 -10.062 1 63.47 14 GLY B CA 1
ATOM 7263 C C . GLY B 1 14 ? 38.438 -16.953 -9.734 1 63.47 14 GLY B C 1
ATOM 7264 O O . GLY B 1 14 ? 38.688 -16.203 -8.797 1 63.47 14 GLY B O 1
ATOM 7265 N N . ILE B 1 15 ? 37.406 -16.812 -10.438 1 63.09 15 ILE B N 1
ATOM 7266 C CA . ILE B 1 15 ? 36.438 -15.742 -10.211 1 63.09 15 ILE B CA 1
ATOM 7267 C C . ILE B 1 15 ? 35.781 -15.914 -8.836 1 63.09 15 ILE B C 1
ATOM 7269 O O . ILE B 1 15 ? 35.625 -14.945 -8.094 1 63.09 15 ILE B O 1
ATOM 7273 N N . THR B 1 16 ? 35.438 -17.141 -8.477 1 67.56 16 THR B N 1
ATOM 7274 C CA . THR B 1 16 ? 34.812 -17.422 -7.195 1 67.56 16 THR B CA 1
ATOM 7275 C C . THR B 1 16 ? 35.781 -17.141 -6.043 1 67.56 16 THR B C 1
ATOM 7277 O O . THR B 1 16 ? 35.375 -16.609 -5.012 1 67.56 16 THR B O 1
ATOM 7280 N N . GLN B 1 17 ? 37 -17.453 -6.297 1 72.81 17 GLN B N 1
ATOM 7281 C CA . GLN B 1 17 ? 38 -17.219 -5.242 1 72.81 17 GLN B CA 1
ATOM 7282 C C . GLN B 1 17 ? 38.219 -15.734 -5.016 1 72.81 17 GLN B C 1
ATOM 7284 O O . GLN B 1 17 ? 38.406 -15.297 -3.879 1 72.81 17 GLN B O 1
ATOM 7289 N N . THR B 1 18 ? 38.188 -15.031 -6.039 1 70.56 18 THR B N 1
ATOM 7290 C CA . THR B 1 18 ? 38.312 -13.578 -5.918 1 70.56 18 THR B CA 1
ATOM 7291 C C . THR B 1 18 ? 37.125 -12.992 -5.184 1 70.56 18 THR B C 1
ATOM 7293 O O . THR B 1 18 ? 37.281 -12.102 -4.344 1 70.56 18 THR B O 1
ATOM 7296 N N . LYS B 1 19 ? 36 -13.461 -5.523 1 69.44 19 LYS B N 1
ATOM 7297 C CA . LYS B 1 19 ? 34.781 -12.977 -4.859 1 69.44 19 LYS B CA 1
ATOM 7298 C C . LYS B 1 19 ? 34.812 -13.32 -3.371 1 69.44 19 LYS B C 1
ATOM 7300 O O . LYS B 1 19 ? 34.375 -12.516 -2.539 1 69.44 19 LYS B O 1
ATOM 7305 N N . ILE B 1 20 ? 35.344 -14.43 -3.045 1 76.75 20 ILE B N 1
ATOM 7306 C CA . ILE B 1 20 ? 35.438 -14.867 -1.655 1 76.75 20 ILE B CA 1
ATOM 7307 C C . ILE B 1 20 ? 36.406 -13.969 -0.888 1 76.75 20 ILE B C 1
ATOM 7309 O O . ILE B 1 20 ? 36.125 -13.562 0.242 1 76.75 20 ILE B O 1
ATOM 7313 N N . SER B 1 21 ? 37.438 -13.711 -1.585 1 78.12 21 SER B N 1
ATOM 7314 C CA . SER B 1 21 ? 38.438 -12.875 -0.926 1 78.12 21 SER B CA 1
ATOM 7315 C C . SER B 1 21 ? 37.906 -11.461 -0.698 1 78.12 21 SER B C 1
ATOM 7317 O O . SER B 1 21 ? 38.125 -10.867 0.359 1 78.12 21 SER B O 1
ATOM 7319 N N . GLU B 1 22 ? 37.25 -10.992 -1.668 1 78 22 GLU B N 1
ATOM 7320 C CA . GLU B 1 22 ? 36.688 -9.656 -1.538 1 78 22 GLU B CA 1
ATOM 7321 C C . GLU B 1 22 ? 35.594 -9.625 -0.451 1 78 22 GLU B C 1
ATOM 7323 O O . GLU B 1 22 ? 35.5 -8.648 0.292 1 78 22 GLU B O 1
ATOM 7328 N N . LEU B 1 23 ? 34.812 -10.633 -0.351 1 82.81 23 LEU B N 1
ATOM 7329 C CA . LEU B 1 23 ? 33.781 -10.711 0.661 1 82.81 23 LEU B CA 1
ATOM 7330 C C . LEU B 1 23 ? 34.375 -10.828 2.059 1 82.81 23 LEU B C 1
ATOM 7332 O O . LEU B 1 23 ? 33.844 -10.266 3.018 1 82.81 23 LEU B O 1
ATOM 7336 N N . GLU B 1 24 ? 35.406 -11.523 2.113 1 85.44 24 GLU B N 1
ATOM 7337 C CA . GLU B 1 24 ? 36.094 -11.656 3.4 1 85.44 24 GLU B CA 1
ATOM 7338 C C . GLU B 1 24 ? 36.688 -10.32 3.854 1 85.44 24 GLU B C 1
ATOM 7340 O O . GLU B 1 24 ? 36.625 -9.992 5.039 1 85.44 24 GLU B O 1
ATOM 7345 N N . LYS B 1 25 ? 37.188 -9.648 2.918 1 84.81 25 LYS B N 1
ATOM 7346 C CA . LYS B 1 25 ? 37.719 -8.32 3.23 1 84.81 25 LYS B CA 1
ATOM 7347 C C . LYS B 1 25 ? 36.594 -7.391 3.686 1 84.81 25 LYS B C 1
ATOM 7349 O O . LYS B 1 25 ? 36.75 -6.66 4.668 1 84.81 25 LYS B O 1
ATOM 7354 N N . GLN B 1 26 ? 35.562 -7.391 2.996 1 86.75 26 GLN B N 1
ATOM 7355 C CA . GLN B 1 26 ? 34.438 -6.547 3.348 1 86.75 26 GLN B CA 1
ATOM 7356 C C . GLN B 1 26 ? 33.875 -6.906 4.727 1 86.75 26 GLN B C 1
ATOM 7358 O O . GLN B 1 26 ? 33.5 -6.027 5.5 1 86.75 26 GLN B O 1
ATOM 7363 N N . ARG B 1 27 ? 33.812 -8.148 4.992 1 90.12 27 ARG B N 1
ATOM 7364 C CA . ARG B 1 27 ? 33.312 -8.617 6.289 1 90.12 27 ARG B CA 1
ATOM 7365 C C . ARG B 1 27 ? 34.25 -8.156 7.414 1 90.12 27 ARG B C 1
ATOM 7367 O O . ARG B 1 27 ? 33.781 -7.672 8.445 1 90.12 27 ARG B O 1
ATOM 7374 N N . THR B 1 28 ? 35.5 -8.266 7.176 1 90.5 28 THR B N 1
ATOM 7375 C CA . THR B 1 28 ? 36.469 -7.867 8.195 1 90.5 28 THR B CA 1
ATOM 7376 C C . THR B 1 28 ? 36.406 -6.363 8.438 1 90.5 28 THR B C 1
ATOM 7378 O O . THR B 1 28 ? 36.469 -5.91 9.586 1 90.5 28 THR B O 1
ATOM 7381 N N . ILE B 1 29 ? 36.281 -5.617 7.391 1 90.31 29 ILE B N 1
ATOM 7382 C CA . ILE B 1 29 ? 36.188 -4.164 7.5 1 90.31 29 ILE B CA 1
ATOM 7383 C C . ILE B 1 29 ? 34.906 -3.779 8.25 1 90.31 29 ILE B C 1
ATOM 7385 O O . ILE B 1 29 ? 34.938 -2.924 9.133 1 90.31 29 ILE B O 1
ATOM 7389 N N . TYR B 1 30 ? 33.844 -4.406 7.895 1 93.12 30 TYR B N 1
ATOM 7390 C CA . TYR B 1 30 ? 32.594 -4.09 8.547 1 93.12 30 TYR B CA 1
ATOM 7391 C C . TYR B 1 30 ? 32.625 -4.43 10.031 1 93.12 30 TYR B C 1
ATOM 7393 O O . TYR B 1 30 ? 32.188 -3.641 10.867 1 93.12 30 TYR B O 1
ATOM 7401 N N . GLU B 1 31 ? 33.188 -5.602 10.359 1 94.62 31 GLU B N 1
ATOM 7402 C CA . GLU B 1 31 ? 33.25 -6.027 11.75 1 94.62 31 GLU B CA 1
ATOM 7403 C C . GLU B 1 31 ? 34.125 -5.102 12.578 1 94.62 31 GLU B C 1
ATOM 7405 O O . GLU B 1 31 ? 33.844 -4.832 13.742 1 94.62 31 GLU B O 1
ATOM 7410 N N . SER B 1 32 ? 35.156 -4.633 11.93 1 93.94 32 SER B N 1
ATOM 7411 C CA . SER B 1 32 ? 36.031 -3.711 12.633 1 93.94 32 SER B CA 1
ATOM 7412 C C . SER B 1 32 ? 35.344 -2.373 12.891 1 93.94 32 SER B C 1
ATOM 7414 O O . SER B 1 32 ? 35.438 -1.833 13.992 1 93.94 32 SER B O 1
ATOM 7416 N N . ARG B 1 33 ? 34.719 -1.855 11.922 1 94.06 33 ARG B N 1
ATOM 7417 C CA . ARG B 1 33 ? 34 -0.589 12.062 1 94.06 33 ARG B CA 1
ATOM 7418 C C . ARG B 1 33 ? 32.875 -0.712 13.07 1 94.06 33 ARG B C 1
ATOM 7420 O O . ARG B 1 33 ? 32.625 0.194 13.875 1 94.06 33 ARG B O 1
ATOM 7427 N N . LYS B 1 34 ? 32.094 -1.796 12.992 1 95.88 34 LYS B N 1
ATOM 7428 C CA . LYS B 1 34 ? 31.016 -2.053 13.938 1 95.88 34 LYS B CA 1
ATOM 7429 C C . LYS B 1 34 ? 31.547 -2.119 15.367 1 95.88 34 LYS B C 1
ATOM 7431 O O . LYS B 1 34 ? 30.953 -1.527 16.281 1 95.88 34 LYS B O 1
ATOM 7436 N N . ALA B 1 35 ? 32.656 -2.811 15.531 1 95.5 35 ALA B N 1
ATOM 7437 C CA . ALA B 1 35 ? 33.219 -2.969 16.859 1 95.5 35 ALA B CA 1
ATOM 7438 C C . ALA B 1 35 ? 33.656 -1.622 17.438 1 95.5 35 ALA B C 1
ATOM 7440 O O . ALA B 1 35 ? 33.5 -1.37 18.641 1 95.5 35 ALA B O 1
ATOM 7441 N N . LYS B 1 36 ? 34.156 -0.743 16.656 1 94.94 36 LYS B N 1
ATOM 7442 C CA . LYS B 1 36 ? 34.594 0.585 17.094 1 94.94 36 LYS B CA 1
ATOM 7443 C C . LYS B 1 36 ? 33.375 1.417 17.547 1 94.94 36 LYS B C 1
ATOM 7445 O O . LYS B 1 36 ? 33.438 2.092 18.578 1 94.94 36 LYS B O 1
ATOM 7450 N N . ILE B 1 37 ? 32.344 1.385 16.812 1 95.06 37 ILE B N 1
ATOM 7451 C CA . ILE B 1 37 ? 31.125 2.137 17.141 1 95.06 37 ILE B CA 1
ATOM 7452 C C . ILE B 1 37 ? 30.531 1.619 18.453 1 95.06 37 ILE B C 1
ATOM 7454 O O . ILE B 1 37 ? 30.141 2.406 19.312 1 95.06 37 ILE B O 1
ATOM 7458 N N . LEU B 1 38 ? 30.484 0.284 18.609 1 95.5 38 LEU B N 1
ATOM 7459 C CA . LEU B 1 38 ? 29.922 -0.311 19.812 1 95.5 38 LEU B CA 1
ATOM 7460 C C . LEU B 1 38 ? 30.781 -0.019 21.031 1 95.5 38 LEU B C 1
ATOM 7462 O O . LEU B 1 38 ? 30.266 0.204 22.125 1 95.5 38 LEU B O 1
ATOM 7466 N N . GLU B 1 39 ? 32.062 -0.016 20.781 1 94.69 39 GLU B N 1
ATOM 7467 C CA . GLU B 1 39 ? 32.969 0.311 21.891 1 94.69 39 GLU B CA 1
ATOM 7468 C C . GLU B 1 39 ? 32.781 1.755 22.344 1 94.69 39 GLU B C 1
ATOM 7470 O O . GLU B 1 39 ? 32.719 2.029 23.547 1 94.69 39 GLU B O 1
ATOM 7475 N N . HIS B 1 40 ? 32.656 2.693 21.422 1 94.5 40 HIS B N 1
ATOM 7476 C CA . HIS B 1 40 ? 32.438 4.098 21.75 1 94.5 40 HIS B CA 1
ATOM 7477 C C . HIS B 1 40 ? 31.078 4.289 22.438 1 94.5 40 HIS B C 1
ATOM 7479 O O . HIS B 1 40 ? 30.969 5.082 23.375 1 94.5 40 HIS B O 1
ATOM 7485 N N . ALA B 1 41 ? 30.062 3.592 21.953 1 95.25 41 ALA B N 1
ATOM 7486 C CA . ALA B 1 41 ? 28.734 3.697 22.547 1 95.25 41 ALA B CA 1
ATOM 7487 C C . ALA B 1 41 ? 28.719 3.137 23.953 1 95.25 41 ALA B C 1
ATOM 7489 O O . ALA B 1 41 ? 28.094 3.715 24.859 1 95.25 41 ALA B O 1
ATOM 7490 N N . ASN B 1 42 ? 29.406 2.072 24.188 1 93.88 42 ASN B N 1
ATOM 7491 C CA . ASN B 1 42 ? 29.406 1.424 25.5 1 93.88 42 ASN B CA 1
ATOM 7492 C C . ASN B 1 42 ? 30.172 2.24 26.531 1 93.88 42 ASN B C 1
ATOM 7494 O O . ASN B 1 42 ? 29.969 2.074 27.734 1 93.88 42 ASN B O 1
ATOM 7498 N N . GLN B 1 43 ? 30.969 3.135 26.094 1 92.75 43 GLN B N 1
ATOM 7499 C CA . GLN B 1 43 ? 31.75 3.98 27 1 92.75 43 GLN B CA 1
ATOM 7500 C C . GLN B 1 43 ? 30.938 5.176 27.469 1 92.75 43 GLN B C 1
ATOM 7502 O O . GLN B 1 43 ? 31.281 5.809 28.469 1 92.75 43 GLN B O 1
ATOM 7507 N N . GLN B 1 44 ? 29.828 5.398 26.797 1 92.25 44 GLN B N 1
ATOM 7508 C CA . GLN B 1 44 ? 29 6.535 27.156 1 92.25 44 GLN B CA 1
ATOM 7509 C C . GLN B 1 44 ? 28.031 6.172 28.281 1 92.25 44 GLN B C 1
ATOM 7511 O O . GLN B 1 44 ? 27.344 5.152 28.219 1 92.25 44 GLN B O 1
ATOM 7516 N N . ASP B 1 45 ? 27.984 6.977 29.25 1 89.44 45 ASP B N 1
ATOM 7517 C CA . ASP B 1 45 ? 27.094 6.738 30.375 1 89.44 45 ASP B CA 1
ATOM 7518 C C . ASP B 1 45 ? 25.703 7.312 30.109 1 89.44 45 ASP B C 1
ATOM 7520 O O . ASP B 1 45 ? 24.703 6.758 30.562 1 89.44 45 ASP B O 1
ATOM 7524 N N . ASP B 1 46 ? 25.719 8.383 29.359 1 91.62 46 ASP B N 1
ATOM 7525 C CA . ASP B 1 46 ? 24.438 9.023 29.047 1 91.62 46 ASP B CA 1
ATOM 7526 C C . ASP B 1 46 ? 23.719 8.281 27.922 1 91.62 46 ASP B C 1
ATOM 7528 O O . ASP B 1 46 ? 24.297 8.055 26.859 1 91.62 46 ASP B O 1
ATOM 7532 N N . ARG B 1 47 ? 22.516 7.852 28.172 1 91.38 47 ARG B N 1
ATOM 7533 C CA . ARG B 1 47 ? 21.75 7.062 27.219 1 91.38 47 ARG B CA 1
ATOM 7534 C C . ARG B 1 47 ? 21.531 7.836 25.922 1 91.38 47 ARG B C 1
ATOM 7536 O O . ARG B 1 47 ? 21.609 7.266 24.828 1 91.38 47 ARG B O 1
ATOM 7543 N N . ALA B 1 48 ? 21.141 9.156 26.062 1 92.06 48 ALA B N 1
ATOM 7544 C CA . ALA B 1 48 ? 20.875 9.969 24.875 1 92.06 48 ALA B CA 1
ATOM 7545 C C . ALA B 1 48 ? 22.125 10.055 23.984 1 92.06 48 ALA B C 1
ATOM 7547 O O . ALA B 1 48 ? 22.016 9.977 22.766 1 92.06 48 ALA B O 1
ATOM 7548 N N . ALA B 1 49 ? 23.25 10.188 24.609 1 93.75 49 ALA B N 1
ATOM 7549 C CA . ALA B 1 49 ? 24.5 10.25 23.859 1 93.75 49 ALA B CA 1
ATOM 7550 C C . ALA B 1 49 ? 24.797 8.906 23.188 1 93.75 49 ALA B C 1
ATOM 7552 O O . ALA B 1 49 ? 25.281 8.867 22.062 1 93.75 49 ALA B O 1
ATOM 7553 N N . ARG B 1 50 ? 24.516 7.824 23.938 1 95.25 50 ARG B N 1
ATOM 7554 C CA . ARG B 1 50 ? 24.703 6.484 23.391 1 95.25 50 ARG B CA 1
ATOM 7555 C C . ARG B 1 50 ? 23.828 6.25 22.172 1 95.25 50 ARG B C 1
ATOM 7557 O O . ARG B 1 50 ? 24.297 5.762 21.141 1 95.25 50 ARG B O 1
ATOM 7564 N N . ILE B 1 51 ? 22.609 6.605 22.281 1 95.25 51 ILE B N 1
ATOM 7565 C CA . ILE B 1 51 ? 21.641 6.41 21.203 1 95.25 51 ILE B CA 1
ATOM 7566 C C . ILE B 1 51 ? 22.047 7.246 19.984 1 95.25 51 ILE B C 1
ATOM 7568 O O . ILE B 1 51 ? 21.938 6.793 18.844 1 95.25 51 ILE B O 1
ATOM 7572 N N . ASN B 1 52 ? 22.516 8.469 20.25 1 94.75 52 ASN B N 1
ATOM 7573 C CA . ASN B 1 52 ? 22.953 9.32 19.141 1 94.75 52 ASN B CA 1
ATOM 7574 C C . ASN B 1 52 ? 24.141 8.719 18.391 1 94.75 52 ASN B C 1
ATOM 7576 O O . ASN B 1 52 ? 24.203 8.781 17.172 1 94.75 52 ASN B O 1
ATOM 7580 N N . LEU B 1 53 ? 25.047 8.133 19.141 1 95.38 53 LEU B N 1
ATOM 7581 C CA . LEU B 1 53 ? 26.219 7.492 18.531 1 95.38 53 LEU B CA 1
ATOM 7582 C C . LEU B 1 53 ? 25.797 6.281 17.703 1 95.38 53 LEU B C 1
ATOM 7584 O O . LEU B 1 53 ? 26.312 6.066 16.609 1 95.38 53 LEU B O 1
ATOM 7588 N N . LEU B 1 54 ? 24.922 5.508 18.281 1 95.94 54 LEU B N 1
ATOM 7589 C CA . LEU B 1 54 ? 24.438 4.328 17.578 1 95.94 54 LEU B CA 1
ATOM 7590 C C . LEU B 1 54 ? 23.672 4.723 16.328 1 95.94 54 LEU B C 1
ATOM 7592 O O . LEU B 1 54 ? 23.75 4.043 15.297 1 95.94 54 LEU B O 1
ATOM 7596 N N . LEU B 1 55 ? 22.875 5.785 16.438 1 95.75 55 LEU B N 1
ATOM 7597 C CA . LEU B 1 55 ? 22.109 6.266 15.297 1 95.75 55 LEU B CA 1
ATOM 7598 C C . LEU B 1 55 ? 23.031 6.688 14.164 1 95.75 55 LEU B C 1
ATOM 7600 O O . LEU B 1 55 ? 22.797 6.359 13 1 95.75 55 LEU B O 1
ATOM 7604 N N . GLU B 1 56 ? 24.078 7.375 14.484 1 94.38 56 GLU B N 1
ATOM 7605 C CA . GLU B 1 56 ? 25.078 7.75 13.492 1 94.38 56 GLU B CA 1
ATOM 7606 C C . GLU B 1 56 ? 25.75 6.52 12.906 1 94.38 56 GLU B C 1
ATOM 7608 O O . GLU B 1 56 ? 26.078 6.492 11.711 1 94.38 56 GLU B O 1
ATOM 7613 N N . GLY B 1 57 ? 25.953 5.551 13.734 1 95.06 57 GLY B N 1
ATOM 7614 C CA . GLY B 1 57 ? 26.531 4.301 13.273 1 95.06 57 GLY B CA 1
ATOM 7615 C C . GLY B 1 57 ? 25.672 3.584 12.25 1 95.06 57 GLY B C 1
ATOM 7616 O O . GLY B 1 57 ? 26.172 3.105 11.227 1 95.06 57 GLY B O 1
ATOM 7617 N N . VAL B 1 58 ? 24.406 3.49 12.539 1 94.69 58 VAL B N 1
ATOM 7618 C CA . VAL B 1 58 ? 23.484 2.818 11.633 1 94.69 58 VAL B CA 1
ATOM 7619 C C . V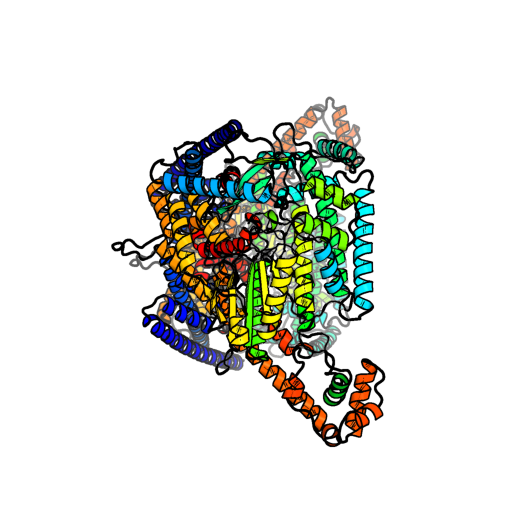AL B 1 58 ? 23.375 3.605 10.328 1 94.69 58 VAL B C 1
ATOM 7621 O O . VAL B 1 58 ? 23.297 3.02 9.242 1 94.69 58 VAL B O 1
ATOM 7624 N N . GLU B 1 59 ? 23.406 4.93 10.422 1 93.19 59 GLU B N 1
ATOM 7625 C CA . GLU B 1 59 ? 23.344 5.773 9.227 1 93.19 59 GLU B CA 1
ATOM 7626 C C . GLU B 1 59 ? 24.547 5.512 8.312 1 93.19 59 GLU B C 1
ATOM 7628 O O . GLU B 1 59 ? 24.406 5.492 7.09 1 93.19 59 GLU B O 1
ATOM 7633 N N . ASN B 1 60 ? 25.672 5.203 8.891 1 92.12 60 ASN B N 1
ATOM 7634 C CA . ASN B 1 60 ? 26.906 5.012 8.125 1 92.12 60 ASN B CA 1
ATOM 7635 C C . ASN B 1 60 ? 27.047 3.568 7.656 1 92.12 60 ASN B C 1
ATOM 7637 O O . ASN B 1 60 ? 27.578 3.314 6.57 1 92.12 60 ASN B O 1
ATOM 7641 N N . LEU B 1 61 ? 26.672 2.615 8.492 1 92.62 61 LEU B N 1
ATOM 7642 C CA . LEU B 1 61 ? 27 1.218 8.227 1 92.62 61 LEU B CA 1
ATOM 7643 C C . LEU B 1 61 ? 25.797 0.484 7.633 1 92.62 61 LEU B C 1
ATOM 7645 O O . LEU B 1 61 ? 25.953 -0.573 7.016 1 92.62 61 LEU B O 1
ATOM 7649 N N . ASN B 1 62 ? 24.609 0.937 7.852 1 91.62 62 ASN B N 1
ATOM 7650 C CA . ASN B 1 62 ? 23.391 0.338 7.332 1 91.62 62 ASN B CA 1
ATOM 7651 C C . ASN B 1 62 ? 22.422 1.399 6.809 1 91.62 62 ASN B C 1
ATOM 7653 O O . ASN B 1 62 ? 21.359 1.611 7.387 1 91.62 62 ASN B O 1
ATOM 7657 N N . ALA B 1 63 ? 22.703 1.915 5.684 1 87.06 63 ALA B N 1
ATOM 7658 C CA . ALA B 1 63 ? 21.969 3.037 5.105 1 87.06 63 ALA B CA 1
ATOM 7659 C C . ALA B 1 63 ? 20.531 2.645 4.789 1 87.06 63 ALA B C 1
ATOM 7661 O O . ALA B 1 63 ? 19.625 3.473 4.867 1 87.06 63 ALA B O 1
ATOM 7662 N N . GLU B 1 64 ? 20.312 1.428 4.5 1 85.56 64 GLU B N 1
ATOM 7663 C CA . GLU B 1 64 ? 18.969 0.971 4.168 1 85.56 64 GLU B CA 1
ATOM 7664 C C . GLU B 1 64 ? 18.047 1.015 5.391 1 85.56 64 GLU B C 1
ATOM 7666 O O . GLU B 1 64 ? 16.891 1.413 5.285 1 85.56 64 GLU B O 1
ATOM 7671 N N . ALA B 1 65 ? 18.609 0.566 6.453 1 89.31 65 ALA B N 1
ATOM 7672 C CA . ALA B 1 65 ? 17.828 0.585 7.691 1 89.31 65 ALA B CA 1
ATOM 7673 C C . ALA B 1 65 ? 17.516 2.016 8.117 1 89.31 65 ALA B C 1
ATOM 7675 O O . ALA B 1 65 ? 16.453 2.277 8.688 1 89.31 65 ALA B O 1
ATOM 7676 N N . PHE B 1 66 ? 18.375 2.961 7.832 1 91.12 66 PHE B N 1
ATOM 7677 C CA . PHE B 1 66 ? 18.219 4.348 8.25 1 91.12 66 PHE B CA 1
ATOM 7678 C C . PHE B 1 66 ? 17.078 5.016 7.504 1 91.12 66 PHE B C 1
ATOM 7680 O O . PHE B 1 66 ? 16.5 5.996 7.98 1 91.12 66 PHE B O 1
ATOM 7687 N N . GLN B 1 67 ? 16.719 4.473 6.461 1 87.12 67 GLN B N 1
ATOM 7688 C CA . GLN B 1 67 ? 15.656 5.074 5.652 1 87.12 67 GLN B CA 1
ATOM 7689 C C . GLN B 1 67 ? 14.273 4.691 6.184 1 87.12 67 GLN B C 1
ATOM 7691 O O . GLN B 1 67 ? 13.273 5.336 5.855 1 87.12 67 GLN B O 1
ATOM 7696 N N . SER B 1 68 ? 14.273 3.764 7.047 1 88.25 68 SER B N 1
ATOM 7697 C CA . SER B 1 68 ? 13 3.365 7.637 1 88.25 68 SER B CA 1
ATOM 7698 C C . SER B 1 68 ? 12.531 4.371 8.688 1 88.25 68 SER B C 1
ATOM 7700 O O . SER B 1 68 ? 13.344 4.902 9.445 1 88.25 68 SER B O 1
ATOM 7702 N N . PRO B 1 69 ? 11.273 4.641 8.766 1 89.44 69 PRO B N 1
ATOM 7703 C CA . PRO B 1 69 ? 10.75 5.574 9.766 1 89.44 69 PRO B CA 1
ATOM 7704 C C . PRO B 1 69 ? 11.078 5.141 11.195 1 89.44 69 PRO B C 1
ATOM 7706 O O . PRO B 1 69 ? 11.258 5.988 12.078 1 89.44 69 PRO B O 1
ATOM 7709 N N . ALA B 1 70 ? 11.188 3.861 11.359 1 89.69 70 ALA B N 1
ATOM 7710 C CA . ALA B 1 70 ? 11.453 3.342 12.703 1 89.69 70 ALA B CA 1
ATOM 7711 C C . ALA B 1 70 ? 12.812 3.812 13.211 1 89.69 70 ALA B C 1
ATOM 7713 O O . ALA B 1 70 ? 12.984 4.043 14.414 1 89.69 70 ALA B O 1
ATOM 7714 N N . VAL B 1 71 ? 13.75 4 12.305 1 92.88 71 VAL B N 1
ATOM 7715 C CA . VAL B 1 71 ? 15.102 4.398 12.703 1 92.88 71 VAL B CA 1
ATOM 7716 C C . VAL B 1 71 ? 15.266 5.906 12.516 1 92.88 71 VAL B C 1
ATOM 7718 O O . VAL B 1 71 ? 15.75 6.594 13.414 1 92.88 71 VAL B O 1
ATOM 7721 N N . LYS B 1 72 ? 14.836 6.457 11.391 1 92.5 72 LYS B N 1
ATOM 7722 C CA . LYS B 1 72 ? 14.992 7.871 11.062 1 92.5 72 LYS B CA 1
ATOM 7723 C C . LYS B 1 72 ? 14.336 8.758 12.117 1 92.5 72 LYS B C 1
ATOM 7725 O O . LYS B 1 72 ? 14.844 9.844 12.422 1 92.5 72 LYS B O 1
ATOM 7730 N N . ASN B 1 73 ? 13.258 8.312 12.688 1 94.25 73 ASN B N 1
ATOM 7731 C CA . ASN B 1 73 ? 12.469 9.125 13.609 1 94.25 73 ASN B CA 1
ATOM 7732 C C . ASN B 1 73 ? 13.094 9.164 15 1 94.25 73 ASN B C 1
ATOM 7734 O O . ASN B 1 73 ? 12.688 9.961 15.844 1 94.25 73 ASN B O 1
ATOM 7738 N N . ILE B 1 74 ? 14.078 8.352 15.227 1 94.75 74 ILE B N 1
ATOM 7739 C CA . ILE B 1 74 ? 14.68 8.281 16.562 1 94.75 74 ILE B CA 1
ATOM 7740 C C . ILE B 1 74 ? 15.289 9.633 16.922 1 94.75 74 ILE B C 1
ATOM 7742 O O . ILE B 1 74 ? 15.281 10.031 18.094 1 94.75 74 ILE B O 1
ATOM 7746 N N . LYS B 1 75 ? 15.719 10.406 15.898 1 93.12 75 LYS B N 1
ATOM 7747 C CA . LYS B 1 75 ? 16.281 11.734 16.141 1 93.12 75 LYS B CA 1
ATOM 7748 C C . LYS B 1 75 ? 15.234 12.656 16.781 1 93.12 75 LYS B C 1
ATOM 7750 O O . LYS B 1 75 ? 15.57 13.469 17.641 1 93.12 75 LYS B O 1
ATOM 7755 N N . HIS B 1 76 ? 13.977 12.508 16.391 1 93.62 76 HIS B N 1
ATOM 7756 C CA . HIS B 1 76 ? 12.898 13.328 16.922 1 93.62 76 HIS B CA 1
ATOM 7757 C C . HIS B 1 76 ? 12.602 12.961 18.375 1 93.62 76 HIS B C 1
ATOM 7759 O O . HIS B 1 76 ? 12.367 13.844 19.203 1 93.62 76 HIS B O 1
ATOM 7765 N N . TRP B 1 77 ? 12.648 11.656 18.688 1 94.38 77 TRP B N 1
ATOM 7766 C CA . TRP B 1 77 ? 12.398 11.211 20.047 1 94.38 77 TRP B CA 1
ATOM 7767 C C . TRP B 1 77 ? 13.508 11.656 20.984 1 94.38 77 TRP B C 1
ATOM 7769 O O . TRP B 1 77 ? 13.258 11.992 22.141 1 94.38 77 TRP B O 1
ATOM 7779 N N . LEU B 1 78 ? 14.711 11.664 20.438 1 92.75 78 LEU B N 1
ATOM 7780 C CA . LEU B 1 78 ? 15.859 12.109 21.219 1 92.75 78 LEU B CA 1
ATOM 7781 C C . LEU B 1 78 ? 15.742 13.594 21.562 1 92.75 78 LEU B C 1
ATOM 7783 O O . LEU B 1 78 ? 15.984 13.992 22.703 1 92.75 78 LEU B O 1
ATOM 7787 N N . SER B 1 79 ? 15.367 14.359 20.547 1 91.81 79 SER B N 1
ATOM 7788 C CA . SER B 1 79 ? 15.188 15.789 20.766 1 91.81 79 SER B CA 1
ATOM 7789 C C . SER B 1 79 ? 14.07 16.062 21.781 1 91.81 79 SER B C 1
ATOM 7791 O O . SER B 1 79 ? 14.18 16.969 22.594 1 91.81 79 SER B O 1
ATOM 7793 N N . GLN B 1 80 ? 13.055 15.32 21.688 1 92.81 80 GLN B N 1
ATOM 7794 C CA . GLN B 1 80 ? 11.93 15.469 22.609 1 92.81 80 GLN B CA 1
ATOM 7795 C C . GLN B 1 80 ? 12.328 15.094 24.031 1 92.81 80 GLN B C 1
ATOM 7797 O O . GLN B 1 80 ? 11.945 15.766 24.984 1 92.81 80 GLN B O 1
ATOM 7802 N N . SER B 1 81 ? 13.102 14.039 24.188 1 91.94 81 SER B N 1
ATOM 7803 C CA . SER B 1 81 ? 13.461 13.5 25.484 1 91.94 81 SER B CA 1
ATOM 7804 C C . SER B 1 81 ? 14.359 14.469 26.25 1 91.94 81 SER B C 1
ATOM 7806 O O . SER B 1 81 ? 14.445 14.406 27.484 1 91.94 81 SER B O 1
ATOM 7808 N N . LYS B 1 82 ? 15 15.406 25.594 1 89.5 82 LYS B N 1
ATOM 7809 C CA . LYS B 1 82 ? 15.875 16.391 26.234 1 89.5 82 LYS B CA 1
ATOM 7810 C C . LYS B 1 82 ? 15.062 17.391 27.047 1 89.5 82 LYS B C 1
ATOM 7812 O O . LYS B 1 82 ? 15.539 17.875 28.078 1 89.5 82 LYS B O 1
ATOM 7817 N N . TYR B 1 83 ? 13.828 17.672 26.578 1 89.62 83 TYR B N 1
ATOM 7818 C CA . TYR B 1 83 ? 13.055 18.734 27.219 1 89.62 83 TYR B CA 1
ATOM 7819 C C . TYR B 1 83 ? 11.773 18.172 27.828 1 89.62 83 TYR B C 1
ATOM 7821 O O . TYR B 1 83 ? 11.305 18.672 28.859 1 89.62 83 TYR B O 1
ATOM 7829 N N . ASP B 1 84 ? 11.203 17.172 27.203 1 89.38 84 ASP B N 1
ATOM 7830 C CA . ASP B 1 84 ? 9.883 16.656 27.547 1 89.38 84 ASP B CA 1
ATOM 7831 C C . ASP B 1 84 ? 9.992 15.391 28.391 1 89.38 84 ASP B C 1
ATOM 7833 O O . ASP B 1 84 ? 10.5 14.367 27.922 1 89.38 84 ASP B O 1
ATOM 7837 N N . VAL B 1 85 ? 9.508 15.398 29.547 1 84.56 85 VAL B N 1
ATOM 7838 C CA . VAL B 1 85 ? 9.625 14.297 30.484 1 84.56 85 VAL B CA 1
ATOM 7839 C C . VAL B 1 85 ? 8.594 13.219 30.156 1 84.56 85 VAL B C 1
ATOM 7841 O O . VAL B 1 85 ? 8.68 12.094 30.656 1 84.56 85 VAL B O 1
ATOM 7844 N N . SER B 1 86 ? 7.742 13.477 29.188 1 86.31 86 SER B N 1
ATOM 7845 C CA . SER B 1 86 ? 6.676 12.531 28.859 1 86.31 86 SER B CA 1
ATOM 7846 C C . SER B 1 86 ? 7.207 11.344 28.078 1 86.31 86 SER B C 1
ATOM 7848 O O . SER B 1 86 ? 6.512 10.344 27.906 1 86.31 86 SER B O 1
ATOM 7850 N N . VAL B 1 87 ? 8.445 11.32 27.625 1 88.5 87 VAL B N 1
ATOM 7851 C CA . VAL B 1 87 ? 9.031 10.211 26.891 1 88.5 87 VAL B CA 1
ATOM 7852 C C . VAL B 1 87 ? 9.508 9.133 27.859 1 88.5 87 VAL B C 1
ATOM 7854 O O . VAL B 1 87 ? 10.43 9.352 28.641 1 88.5 87 VAL B O 1
ATOM 7857 N N . PRO B 1 88 ? 8.867 8.031 27.734 1 83.5 88 PRO B N 1
ATOM 7858 C CA . PRO B 1 88 ? 9.219 6.973 28.688 1 83.5 88 PRO B CA 1
ATOM 7859 C C . PRO B 1 88 ? 10.625 6.426 28.484 1 83.5 88 PRO B C 1
ATOM 7861 O O . PRO B 1 88 ? 11.086 6.328 27.344 1 83.5 88 PRO B O 1
ATOM 7864 N N . SER B 1 89 ? 11.242 6.008 29.578 1 85.69 89 SER B N 1
ATOM 7865 C CA . SER B 1 89 ? 12.594 5.457 29.516 1 85.69 89 SER B CA 1
ATOM 7866 C C . SER B 1 89 ? 12.617 4.133 28.75 1 85.69 89 SER B C 1
ATOM 7868 O O . SER B 1 89 ? 13.57 3.838 28.031 1 85.69 89 SER B O 1
ATOM 7870 N N . GLU B 1 90 ? 11.57 3.385 28.953 1 87.38 90 GLU B N 1
ATOM 7871 C CA . GLU B 1 90 ? 11.469 2.104 28.25 1 87.38 90 GLU B CA 1
ATOM 7872 C C . GLU B 1 90 ? 11.398 2.297 26.75 1 87.38 90 GLU B C 1
ATOM 7874 O O . GLU B 1 90 ? 11.914 1.477 25.984 1 87.38 90 GLU B O 1
ATOM 7879 N N . PHE B 1 91 ? 10.867 3.361 26.484 1 90.44 91 PHE B N 1
ATOM 7880 C CA . PHE B 1 91 ? 10.75 3.705 25.062 1 90.44 91 PHE B CA 1
ATOM 7881 C C . PHE B 1 91 ? 12.125 3.992 24.469 1 90.44 91 PHE B C 1
ATOM 7883 O O . PHE B 1 91 ? 12.445 3.506 23.375 1 90.44 91 PHE B O 1
ATOM 7890 N N . MET B 1 92 ? 12.922 4.66 25.141 1 92.25 92 MET B N 1
ATOM 7891 C CA . MET B 1 92 ? 14.266 4.992 24.656 1 92.25 92 MET B CA 1
ATOM 7892 C C . MET B 1 92 ? 15.164 3.76 24.672 1 92.25 92 MET B C 1
ATOM 7894 O O . MET B 1 92 ? 16 3.594 23.781 1 92.25 92 MET B O 1
ATOM 7898 N N . GLN B 1 93 ? 14.898 2.885 25.609 1 92.25 93 GLN B N 1
ATOM 7899 C CA . GLN B 1 93 ? 15.656 1.642 25.672 1 92.25 93 GLN B CA 1
ATOM 7900 C C . GLN B 1 93 ? 15.344 0.744 24.484 1 92.25 93 GLN B C 1
ATOM 7902 O O . GLN B 1 93 ? 16.234 0.122 23.906 1 92.25 93 GLN B O 1
ATOM 7907 N N . ALA B 1 94 ? 14.117 0.69 24.203 1 92 94 ALA B N 1
ATOM 7908 C CA . ALA B 1 94 ? 13.688 -0.117 23.062 1 92 94 ALA B CA 1
ATOM 7909 C C . ALA B 1 94 ? 14.352 0.36 21.766 1 92 94 ALA B C 1
ATOM 7911 O O . ALA B 1 94 ? 14.711 -0.449 20.906 1 92 94 ALA B O 1
ATOM 7912 N N . HIS B 1 95 ? 14.555 1.605 21.625 1 93.38 95 HIS B N 1
ATOM 7913 C CA . HIS B 1 95 ? 15.148 2.148 20.406 1 93.38 95 HIS B CA 1
ATOM 7914 C C . HIS B 1 95 ? 16.656 1.933 20.391 1 93.38 95 HIS B C 1
ATOM 7916 O O . HIS B 1 95 ? 17.25 1.778 19.328 1 93.38 95 HIS B O 1
ATOM 7922 N N . GLU B 1 96 ? 17.266 1.963 21.641 1 95.38 96 GLU B N 1
ATOM 7923 C CA . GLU B 1 96 ? 18.672 1.599 21.703 1 95.38 96 GLU B CA 1
ATOM 7924 C C . GLU B 1 96 ? 18.891 0.166 21.234 1 95.38 96 GLU B C 1
ATOM 7926 O O . GLU B 1 96 ? 19.812 -0.101 20.453 1 95.38 96 GLU B O 1
ATOM 7931 N N . GLU B 1 97 ? 18.062 -0.704 21.672 1 94 97 GLU B N 1
ATOM 7932 C CA . GLU B 1 97 ? 18.172 -2.107 21.281 1 94 97 GLU B CA 1
ATOM 7933 C C . GLU B 1 97 ? 17.906 -2.283 19.797 1 94 97 GLU B C 1
ATOM 7935 O O . GLU B 1 97 ? 18.531 -3.121 19.141 1 94 97 GLU B O 1
ATOM 7940 N N . LEU B 1 98 ? 16.953 -1.535 19.312 1 93.69 98 LEU B N 1
ATOM 7941 C CA . LEU B 1 98 ? 16.641 -1.583 17.875 1 93.69 98 LEU B CA 1
ATOM 7942 C C . LEU B 1 98 ? 17.875 -1.206 17.047 1 93.69 98 LEU B C 1
ATOM 7944 O O . LEU B 1 98 ? 18.172 -1.863 16.047 1 93.69 98 LEU B O 1
ATOM 7948 N N . LEU B 1 99 ? 18.594 -0.155 17.453 1 95.31 99 LEU B N 1
ATOM 7949 C CA . LEU B 1 99 ? 19.766 0.302 16.719 1 95.31 99 LEU B CA 1
ATOM 7950 C C . LEU B 1 99 ? 20.891 -0.728 16.797 1 95.31 99 LEU B C 1
ATOM 7952 O O . LEU B 1 99 ? 21.578 -0.982 15.797 1 95.31 99 LEU B O 1
ATOM 7956 N N . ARG B 1 100 ? 21.047 -1.37 17.922 1 95.44 100 ARG B N 1
ATOM 7957 C CA . ARG B 1 100 ? 22.047 -2.42 18.078 1 95.44 100 ARG B CA 1
ATOM 7958 C C . ARG B 1 100 ? 21.734 -3.613 17.188 1 95.44 100 ARG B C 1
ATOM 7960 O O . ARG B 1 100 ? 22.625 -4.207 16.578 1 95.44 100 ARG B O 1
ATOM 7967 N N . SER B 1 101 ? 20.516 -3.896 17.125 1 94.31 101 SER B N 1
ATOM 7968 C CA . SER B 1 101 ? 20.078 -5.004 16.281 1 94.31 101 SER B CA 1
ATOM 7969 C C . SER B 1 101 ? 20.344 -4.719 14.805 1 94.31 101 SER B C 1
ATOM 7971 O O . SER B 1 101 ? 20.719 -5.613 14.055 1 94.31 101 SER B O 1
ATOM 7973 N N . HIS B 1 102 ? 20.141 -3.494 14.391 1 94.69 102 HIS B N 1
ATOM 7974 C CA . HIS B 1 102 ? 20.312 -3.133 12.992 1 94.69 102 HIS B CA 1
ATOM 7975 C C . HIS B 1 102 ? 21.797 -3.115 12.609 1 94.69 102 HIS B C 1
ATOM 7977 O O . HIS B 1 102 ? 22.141 -3.229 11.43 1 94.69 102 HIS B O 1
ATOM 7983 N N . LEU B 1 103 ? 22.656 -2.969 13.609 1 95.25 103 LEU B N 1
ATOM 7984 C CA . LEU B 1 103 ? 24.094 -3.043 13.336 1 95.25 103 LEU B CA 1
ATOM 7985 C C . LEU B 1 103 ? 24.531 -4.488 13.133 1 95.25 103 LEU B C 1
ATOM 7987 O O . LEU B 1 103 ? 25.578 -4.742 12.516 1 95.25 103 LEU B O 1
ATOM 7991 N N . GLU B 1 104 ? 23.719 -5.441 13.586 1 95.31 104 GLU B N 1
ATOM 7992 C CA . GLU B 1 104 ? 24.031 -6.855 13.445 1 95.31 104 GLU B CA 1
ATOM 7993 C C . GLU B 1 104 ? 23.547 -7.402 12.102 1 95.31 104 GLU B C 1
ATOM 7995 O O . GLU B 1 104 ? 24.016 -8.445 11.648 1 95.31 104 GLU B O 1
ATOM 8000 N N . VAL B 1 105 ? 22.672 -6.734 11.438 1 93.88 105 VAL B N 1
ATOM 8001 C CA . VAL B 1 105 ? 22.016 -7.227 10.227 1 93.88 105 VAL B CA 1
ATOM 8002 C C . VAL B 1 105 ? 23.047 -7.406 9.117 1 93.88 105 VAL B C 1
ATOM 8004 O O . VAL B 1 105 ? 23.156 -8.492 8.531 1 93.88 105 VAL B O 1
ATOM 8007 N N . PRO B 1 106 ? 23.906 -6.387 8.805 1 92.94 106 PRO B N 1
ATOM 8008 C CA . PRO B 1 106 ? 24.891 -6.605 7.754 1 92.94 106 PRO B CA 1
ATOM 8009 C C . PRO B 1 106 ? 25.922 -7.68 8.125 1 92.94 106 PRO B C 1
ATOM 8011 O O . PRO B 1 106 ? 26.438 -8.375 7.242 1 92.94 106 PRO B O 1
ATOM 8014 N N . SER B 1 107 ? 26.219 -7.797 9.422 1 94.5 107 SER B N 1
ATOM 8015 C CA . SER B 1 107 ? 27.125 -8.852 9.875 1 94.5 107 SER B CA 1
ATOM 8016 C C . SER B 1 107 ? 26.578 -10.234 9.523 1 94.5 107 SER B C 1
ATOM 8018 O O . SER B 1 107 ? 27.312 -11.086 9.023 1 94.5 107 SER B O 1
ATOM 8020 N N . ARG B 1 108 ? 25.359 -10.438 9.711 1 94.56 108 ARG B N 1
ATOM 8021 C CA . ARG B 1 108 ? 24.719 -11.727 9.422 1 94.56 108 ARG B CA 1
ATOM 8022 C C . ARG B 1 108 ? 24.641 -11.969 7.922 1 94.56 108 ARG B C 1
ATOM 8024 O O . ARG B 1 108 ? 24.859 -13.094 7.453 1 94.56 108 ARG B O 1
ATOM 8031 N N . LYS B 1 109 ? 24.312 -10.984 7.156 1 92.81 109 LYS B N 1
ATOM 8032 C CA . LYS B 1 109 ? 24.203 -11.109 5.707 1 92.81 109 LYS B CA 1
ATOM 8033 C C . LYS B 1 109 ? 25.562 -11.438 5.082 1 92.81 109 LYS B C 1
ATOM 8035 O O . LYS B 1 109 ? 25.656 -12.32 4.227 1 92.81 109 LYS B O 1
ATOM 8040 N N . LEU B 1 110 ? 26.625 -10.766 5.547 1 91.44 110 LEU B N 1
ATOM 8041 C CA . LEU B 1 110 ? 27.969 -11 5.035 1 91.44 110 LEU B CA 1
ATOM 8042 C C . LEU B 1 110 ? 28.469 -12.383 5.438 1 91.44 110 LEU B C 1
ATOM 8044 O O . LEU B 1 110 ? 29.172 -13.047 4.668 1 91.44 110 LEU B O 1
ATOM 8048 N N . ALA B 1 111 ? 28.047 -12.781 6.598 1 92.38 111 ALA B N 1
ATOM 8049 C CA . ALA B 1 111 ? 28.438 -14.117 7.059 1 92.38 111 ALA B CA 1
ATOM 8050 C C . ALA B 1 111 ? 27.812 -15.195 6.184 1 92.38 111 ALA B C 1
ATOM 8052 O O . ALA B 1 111 ? 28.484 -16.188 5.848 1 92.38 111 ALA B O 1
ATOM 8053 N N . LEU B 1 112 ? 26.594 -15.047 5.809 1 93.12 112 LEU B N 1
ATOM 8054 C CA . LEU B 1 112 ? 25.938 -16.031 4.957 1 93.12 112 LEU B CA 1
ATOM 8055 C C . LEU B 1 112 ? 26.469 -15.969 3.531 1 93.12 112 LEU B C 1
ATOM 8057 O O . LEU B 1 112 ? 26.547 -16.984 2.846 1 93.12 112 LEU B O 1
ATOM 8061 N N . GLY B 1 113 ? 26.797 -14.711 3.113 1 88.62 113 GLY B N 1
ATOM 8062 C CA . GLY B 1 113 ? 27.453 -14.602 1.826 1 88.62 113 GLY B CA 1
ATOM 8063 C C . GLY B 1 113 ? 28.781 -15.336 1.774 1 88.62 113 GLY B C 1
ATOM 8064 O O . GLY B 1 113 ? 29.094 -16 0.783 1 88.62 113 GLY B O 1
ATOM 8065 N N . HIS B 1 114 ? 29.5 -15.258 2.85 1 88.81 114 HIS B N 1
ATOM 8066 C CA . HIS B 1 114 ? 30.781 -15.961 2.969 1 88.81 114 HIS B CA 1
ATOM 8067 C C . HIS B 1 114 ? 30.562 -17.469 2.967 1 88.81 114 HIS B C 1
ATOM 8069 O O . HIS B 1 114 ? 31.328 -18.203 2.33 1 88.81 114 HIS B O 1
ATOM 8075 N N . LEU B 1 115 ? 29.562 -17.891 3.656 1 90.94 115 LEU B N 1
ATOM 8076 C CA . LEU B 1 115 ? 29.234 -19.312 3.666 1 90.94 115 LEU B CA 1
ATOM 8077 C C . LEU B 1 115 ? 28.891 -19.812 2.264 1 90.94 115 LEU B C 1
ATOM 8079 O O . LEU B 1 115 ? 29.344 -20.875 1.846 1 90.94 115 LEU B O 1
ATOM 8083 N N . TYR B 1 116 ? 28.109 -19.047 1.56 1 88.38 116 TYR B N 1
ATOM 8084 C CA . TYR B 1 116 ? 27.688 -19.422 0.214 1 88.38 116 TYR B CA 1
ATOM 8085 C C . TYR B 1 116 ? 28.875 -19.578 -0.713 1 88.38 116 TYR B C 1
ATOM 8087 O O . TYR B 1 116 ? 28.922 -20.5 -1.532 1 88.38 116 TYR B O 1
ATOM 8095 N N . ALA B 1 117 ? 29.844 -18.75 -0.58 1 82.62 117 ALA B N 1
ATOM 8096 C CA . ALA B 1 117 ? 31.062 -18.844 -1.381 1 82.62 117 ALA B CA 1
ATOM 8097 C C . ALA B 1 117 ? 31.844 -20.109 -1.053 1 82.62 117 ALA B C 1
ATOM 8099 O O . ALA B 1 117 ? 32.406 -20.734 -1.943 1 82.62 117 ALA B O 1
ATOM 8100 N N . ARG B 1 118 ? 31.828 -20.438 0.191 1 86.69 118 ARG B N 1
ATOM 8101 C CA . ARG B 1 118 ? 32.531 -21.656 0.615 1 86.69 118 ARG B CA 1
ATOM 8102 C C . ARG B 1 118 ? 31.797 -22.891 0.106 1 86.69 118 ARG B C 1
ATOM 8104 O O . ARG B 1 118 ? 32.438 -23.891 -0.226 1 86.69 118 ARG B O 1
ATOM 8111 N N . LEU B 1 119 ? 30.516 -22.828 0.046 1 90.12 119 LEU B N 1
ATOM 8112 C CA . LEU B 1 119 ? 29.734 -23.953 -0.474 1 90.12 119 LEU B CA 1
ATOM 8113 C C . LEU B 1 119 ? 30.016 -24.156 -1.959 1 90.12 119 LEU B C 1
ATOM 8115 O O . LEU B 1 119 ? 30.125 -25.297 -2.416 1 90.12 119 LEU B O 1
ATOM 8119 N N . ILE B 1 120 ? 30.156 -23.125 -2.686 1 83.38 120 ILE B N 1
ATOM 8120 C CA . ILE B 1 120 ? 30.422 -23.203 -4.117 1 83.38 120 ILE B CA 1
ATOM 8121 C C . ILE B 1 120 ? 31.828 -23.75 -4.344 1 83.38 120 ILE B C 1
ATOM 8123 O O . ILE B 1 120 ? 32.062 -24.547 -5.254 1 83.38 120 ILE B O 1
ATOM 8127 N N . THR B 1 121 ? 32.719 -23.312 -3.518 1 81.31 121 THR B N 1
ATOM 8128 C CA . THR B 1 121 ? 34.094 -23.797 -3.617 1 81.31 121 THR B CA 1
ATOM 8129 C C . THR B 1 121 ? 34.156 -25.297 -3.34 1 81.31 121 THR B C 1
ATOM 8131 O O . THR B 1 121 ? 34.906 -26.016 -4 1 81.31 121 THR B O 1
ATOM 8134 N N . GLU B 1 122 ? 33.375 -25.703 -2.391 1 87.19 122 GLU B N 1
ATOM 8135 C CA . GLU B 1 122 ? 33.312 -27.125 -2.105 1 87.19 122 GLU B CA 1
ATOM 8136 C C . GLU B 1 122 ? 32.812 -27.906 -3.32 1 87.19 122 GLU B C 1
ATOM 8138 O O . GLU B 1 122 ? 33.344 -28.969 -3.641 1 87.19 122 GLU B O 1
ATOM 8143 N N . TRP B 1 123 ? 31.875 -27.453 -3.98 1 83.62 123 TRP B N 1
ATOM 8144 C CA . TRP B 1 123 ? 31.266 -28.109 -5.129 1 83.62 123 TRP B CA 1
ATOM 8145 C C . TRP B 1 123 ? 32.219 -28.156 -6.312 1 83.62 123 TRP B C 1
ATOM 8147 O O . TRP B 1 123 ? 32.312 -29.172 -7.016 1 83.62 123 TRP B O 1
ATOM 8157 N N . MET B 1 124 ? 32.938 -27.125 -6.5 1 73.56 124 MET B N 1
ATOM 8158 C CA . MET B 1 124 ? 33.875 -27.031 -7.613 1 73.56 124 MET B CA 1
ATOM 8159 C C . MET B 1 124 ? 35.062 -27.953 -7.395 1 73.56 124 MET B C 1
ATOM 8161 O O . MET B 1 124 ? 35.562 -28.562 -8.344 1 73.56 124 MET B O 1
ATOM 8165 N N . THR B 1 125 ? 35.531 -27.969 -6.184 1 75.12 125 THR B N 1
ATOM 8166 C CA . THR B 1 125 ? 36.688 -28.812 -5.871 1 75.12 125 THR B CA 1
ATOM 8167 C C . THR B 1 125 ? 36.312 -30.281 -5.98 1 75.12 125 THR B C 1
ATOM 8169 O O . THR B 1 125 ? 37.125 -31.109 -6.418 1 75.12 125 THR B O 1
ATOM 8172 N N . ALA B 1 126 ? 35.219 -30.562 -5.574 1 68.5 126 ALA B N 1
ATOM 8173 C CA . ALA B 1 126 ? 34.75 -31.938 -5.652 1 68.5 126 ALA B CA 1
ATOM 8174 C C . ALA B 1 126 ? 34.594 -32.375 -7.102 1 68.5 126 ALA B C 1
ATOM 8176 O O . ALA B 1 126 ? 34.844 -33.562 -7.422 1 68.5 126 ALA B O 1
ATOM 8177 N N . SER B 1 127 ? 34.25 -31.484 -7.98 1 59.53 127 SER B N 1
ATOM 8178 C CA . SER B 1 127 ? 34.031 -31.812 -9.391 1 59.53 127 SER B CA 1
ATOM 8179 C C . SER B 1 127 ? 35.375 -32.062 -10.094 1 59.53 127 SER B C 1
ATOM 8181 O O . SER B 1 127 ? 35.438 -32.781 -11.086 1 59.53 127 SER B O 1
ATOM 8183 N N . LEU B 1 128 ? 36.5 -31.359 -9.617 1 53.03 128 LEU B N 1
ATOM 8184 C CA . LEU B 1 128 ? 37.812 -31.484 -10.219 1 53.03 128 LEU B CA 1
ATOM 8185 C C . LEU B 1 128 ? 38.531 -32.75 -9.719 1 53.03 128 LEU B C 1
ATOM 8187 O O . LEU B 1 128 ? 39.438 -33.25 -10.391 1 53.03 128 LEU B O 1
ATOM 8191 N N . SER B 1 129 ? 38.375 -32.969 -8.43 1 48.25 129 SER B N 1
ATOM 8192 C CA . SER B 1 129 ? 39.094 -34.125 -7.906 1 48.25 129 SER B CA 1
ATOM 8193 C C . SER B 1 129 ? 38.562 -35.438 -8.523 1 48.25 129 SER B C 1
ATOM 8195 O O . SER B 1 129 ? 37.375 -35.688 -8.492 1 48.25 129 SER B O 1
ATOM 8197 N N . ASP B 1 130 ? 39.219 -35.781 -9.625 1 43.34 130 ASP B N 1
ATOM 8198 C CA . ASP B 1 130 ? 39.031 -37.062 -10.266 1 43.34 130 ASP B CA 1
ATOM 8199 C C . ASP B 1 130 ? 38.844 -38.188 -9.234 1 43.34 130 ASP B C 1
ATOM 8201 O O . ASP B 1 130 ? 39.812 -38.844 -8.875 1 43.34 130 ASP B O 1
ATOM 8205 N N . ARG B 1 131 ? 38.469 -38 -8.086 1 41.16 131 ARG B N 1
ATOM 8206 C CA . ARG B 1 131 ? 38.5 -39.188 -7.223 1 41.16 131 ARG B CA 1
ATOM 8207 C C . ARG B 1 131 ? 37.969 -40.406 -7.961 1 41.16 131 ARG B C 1
ATOM 8209 O O . ARG B 1 131 ? 36.938 -40.375 -8.602 1 41.16 131 ARG B O 1
ATOM 8216 N N . PRO B 1 132 ? 38.844 -41.375 -8.055 1 34.72 132 PRO B N 1
ATOM 8217 C CA . PRO B 1 132 ? 38.438 -42.688 -8.516 1 34.72 132 PRO B CA 1
ATOM 8218 C C . PRO B 1 132 ? 37.156 -43.188 -7.836 1 34.72 132 PRO B C 1
ATOM 8220 O O . PRO B 1 132 ? 36.938 -42.906 -6.648 1 34.72 132 PRO B O 1
ATOM 8223 N N . ALA B 1 133 ? 36.062 -43.188 -8.508 1 35.59 133 ALA B N 1
ATOM 8224 C CA . ALA B 1 133 ? 34.969 -44.031 -7.992 1 35.59 133 ALA B CA 1
ATOM 8225 C C . ALA B 1 133 ? 35.5 -45.094 -7.027 1 35.59 133 ALA B C 1
ATOM 8227 O O . ALA B 1 133 ? 36.5 -45.75 -7.305 1 35.59 133 ALA B O 1
ATOM 8228 N N . SER B 1 134 ? 35.531 -44.906 -5.742 1 33.25 134 SER B N 1
ATOM 8229 C CA . SER B 1 134 ? 35.875 -46.031 -4.883 1 33.25 134 SER B CA 1
ATOM 8230 C C . SER B 1 134 ? 35.594 -47.344 -5.586 1 33.25 134 SER B C 1
ATOM 8232 O O . SER B 1 134 ? 34.5 -47.594 -6.055 1 33.25 134 SER B O 1
ATOM 8234 N N . GLU B 1 135 ? 36.562 -48.062 -6.105 1 32.72 135 GLU B N 1
ATOM 8235 C CA . GLU B 1 135 ? 36.812 -49.25 -6.918 1 32.72 135 GLU B CA 1
ATOM 8236 C C . GLU B 1 135 ? 35.969 -50.438 -6.469 1 32.72 135 GLU B C 1
ATOM 8238 O O . GLU B 1 135 ? 35.562 -51.25 -7.285 1 32.72 135 GLU B O 1
ATOM 8243 N N . GLU B 1 136 ? 36.094 -50.844 -5.051 1 33.06 136 GLU B N 1
ATOM 8244 C CA . GLU B 1 136 ? 35.812 -52.25 -4.688 1 33.06 136 GLU B CA 1
ATOM 8245 C C . GLU B 1 136 ? 34.312 -52.562 -4.879 1 33.06 136 GLU B C 1
ATOM 8247 O O . GLU B 1 136 ? 33.969 -53.594 -5.438 1 33.06 136 GLU B O 1
ATOM 8252 N N . GLU B 1 137 ? 33.5 -52.125 -3.863 1 35.91 137 GLU B N 1
ATOM 8253 C CA . GLU B 1 137 ? 32.125 -52.562 -3.734 1 35.91 137 GLU B CA 1
ATOM 8254 C C . GLU B 1 137 ? 31.25 -52.031 -4.883 1 35.91 137 GLU B C 1
ATOM 8256 O O . GLU B 1 137 ? 30.125 -52.469 -5.074 1 35.91 137 GLU B O 1
ATOM 8261 N N . SER B 1 138 ? 31.625 -51.031 -5.547 1 37.97 138 SER B N 1
ATOM 8262 C CA . SER B 1 138 ? 31.062 -50.375 -6.723 1 37.97 138 SER B CA 1
ATOM 8263 C C . SER B 1 138 ? 31.312 -51.188 -7.984 1 37.97 138 SER B C 1
ATOM 8265 O O . SER B 1 138 ? 30.828 -50.844 -9.062 1 37.97 138 SER B O 1
ATOM 8267 N N . TYR B 1 139 ? 32.25 -51.938 -7.914 1 38.41 139 TYR B N 1
ATOM 8268 C CA . TYR B 1 139 ? 32.594 -52.844 -9.016 1 38.41 139 TYR B CA 1
ATOM 8269 C C . TYR B 1 139 ? 31.422 -53.75 -9.352 1 38.41 139 TYR B C 1
ATOM 8271 O O . TYR B 1 139 ? 31.156 -54.031 -10.523 1 38.41 139 TYR B O 1
ATOM 8279 N N . GLU B 1 140 ? 30.922 -54.281 -8.25 1 40 140 GLU B N 1
ATOM 8280 C CA . GLU B 1 140 ? 29.797 -55.188 -8.539 1 40 140 GLU B CA 1
ATOM 8281 C C . GLU B 1 140 ? 28.656 -54.438 -9.211 1 40 140 GLU B C 1
ATOM 8283 O O . GLU B 1 140 ? 28.031 -54.938 -10.148 1 40 140 GLU B O 1
ATOM 8288 N N . VAL B 1 141 ? 28.359 -53.281 -8.602 1 48.91 141 VAL B N 1
ATOM 8289 C CA . VAL B 1 141 ? 27.281 -52.5 -9.195 1 48.91 141 VAL B CA 1
ATOM 8290 C C . VAL B 1 141 ? 27.688 -52.031 -10.594 1 48.91 141 VAL B C 1
ATOM 8292 O O . VAL B 1 141 ? 26.875 -52.062 -11.523 1 48.91 141 VAL B O 1
ATOM 8295 N N . LEU B 1 142 ? 29 -51.625 -10.648 1 50.62 142 LEU B N 1
ATOM 8296 C CA . LEU B 1 142 ? 29.5 -51.25 -11.961 1 50.62 142 LEU B CA 1
ATOM 8297 C C . LEU B 1 142 ? 29.547 -52.469 -12.883 1 50.62 142 LEU B C 1
ATOM 8299 O O . LEU B 1 142 ? 29.219 -52.375 -14.07 1 50.62 142 LEU B O 1
ATOM 8303 N N . ASP B 1 143 ? 29.984 -53.625 -12.289 1 51.72 143 ASP B N 1
ATOM 8304 C CA . ASP B 1 143 ? 30.031 -54.844 -13.102 1 51.72 143 ASP B CA 1
ATOM 8305 C C . ASP B 1 143 ? 28.625 -55.281 -13.508 1 51.72 143 ASP B C 1
ATOM 8307 O O . ASP B 1 143 ? 28.422 -55.719 -14.641 1 51.72 143 ASP B O 1
ATOM 8311 N N . GLN B 1 144 ? 27.734 -55.094 -12.547 1 57.81 144 GLN B N 1
ATOM 8312 C CA . GLN B 1 144 ? 26.359 -55.438 -12.883 1 57.81 144 GLN B CA 1
ATOM 8313 C C . GLN B 1 144 ? 25.797 -54.469 -13.914 1 57.81 144 GLN B C 1
ATOM 8315 O O . GLN B 1 144 ? 25.031 -54.906 -14.797 1 57.81 144 GLN B O 1
ATOM 8320 N N . GLN B 1 145 ? 26.203 -53.281 -13.789 1 63.09 145 GLN B N 1
ATOM 8321 C CA . GLN B 1 145 ? 25.75 -52.312 -14.797 1 63.09 145 GLN B CA 1
ATOM 8322 C C . GLN B 1 145 ? 26.375 -52.625 -16.156 1 63.09 145 GLN B C 1
ATOM 8324 O O . GLN B 1 145 ? 25.719 -52.531 -17.188 1 63.09 145 GLN B O 1
ATOM 8329 N N . LYS B 1 146 ? 27.672 -52.938 -16.078 1 64.62 146 LYS B N 1
ATOM 8330 C CA . LYS B 1 146 ? 28.344 -53.25 -17.328 1 64.62 146 LYS B CA 1
ATOM 8331 C C . LYS B 1 146 ? 27.75 -54.531 -17.953 1 64.62 146 LYS B C 1
ATOM 8333 O O . LYS B 1 146 ? 27.594 -54.594 -19.172 1 64.62 146 LYS B O 1
ATOM 8338 N N . GLU B 1 147 ? 27.484 -55.438 -17 1 69.38 147 GLU B N 1
ATOM 8339 C CA . GLU B 1 147 ? 26.875 -56.656 -17.5 1 69.38 147 GLU B CA 1
ATOM 8340 C C . GLU B 1 147 ? 25.484 -56.375 -18.078 1 69.38 147 GLU B C 1
ATOM 8342 O O . GLU B 1 147 ? 25.109 -56.906 -19.125 1 69.38 147 GLU B O 1
ATOM 8347 N N . ARG B 1 148 ? 24.75 -55.531 -17.484 1 75.31 148 ARG B N 1
ATOM 8348 C CA . ARG B 1 148 ? 23.422 -55.156 -17.969 1 75.31 148 ARG B CA 1
ATOM 8349 C C . ARG B 1 148 ? 23.5 -54.438 -19.297 1 75.31 148 ARG B C 1
ATOM 8351 O O . ARG B 1 148 ? 22.672 -54.625 -20.188 1 75.31 148 ARG B O 1
ATOM 8358 N N . LEU B 1 149 ? 24.516 -53.719 -19.375 1 77.88 149 LEU B N 1
ATOM 8359 C CA . LEU B 1 149 ? 24.719 -52.969 -20.609 1 77.88 149 LEU B CA 1
ATOM 8360 C C . LEU B 1 149 ? 25.109 -53.906 -21.75 1 77.88 149 LEU B C 1
ATOM 8362 O O . LEU B 1 149 ? 24.625 -53.75 -22.891 1 77.88 149 LEU B O 1
ATOM 8366 N N . GLN B 1 150 ? 25.984 -54.812 -21.375 1 79.69 150 GLN B N 1
ATOM 8367 C CA . GLN B 1 150 ? 26.391 -55.75 -22.406 1 79.69 150 GLN B CA 1
ATOM 8368 C C . GLN B 1 150 ? 25.219 -56.625 -22.828 1 79.69 150 GLN B C 1
ATOM 8370 O O . GLN B 1 150 ? 25.078 -56.938 -24.016 1 79.69 150 GLN B O 1
ATOM 8375 N N . GLU B 1 151 ? 24.484 -56.969 -21.891 1 82.62 151 GLU B N 1
ATOM 8376 C CA . GLU B 1 151 ? 23.297 -57.75 -22.203 1 82.62 151 GLU B CA 1
ATOM 8377 C C . GLU B 1 151 ? 22.328 -56.969 -23.094 1 82.62 151 GLU B C 1
ATOM 8379 O O . GLU B 1 151 ? 21.703 -57.562 -24 1 82.62 151 GLU B O 1
ATOM 8384 N N . LEU B 1 152 ? 22.172 -55.781 -22.859 1 85 152 LEU B N 1
ATOM 8385 C CA . LEU B 1 152 ? 21.312 -54.938 -23.672 1 85 152 LEU B CA 1
ATOM 8386 C C . LEU B 1 152 ? 21.844 -54.844 -25.109 1 85 152 LEU B C 1
ATOM 8388 O O . LEU B 1 152 ? 21.062 -54.938 -26.062 1 85 152 LEU B O 1
ATOM 8392 N N . CYS B 1 153 ? 23.094 -54.688 -25.25 1 85.38 153 CYS B N 1
ATOM 8393 C CA . CYS B 1 153 ? 23.703 -54.594 -26.578 1 85.38 153 CYS B CA 1
ATOM 8394 C C . CYS B 1 153 ? 23.578 -55.906 -27.344 1 85.38 153 CYS B C 1
ATOM 8396 O O . CYS B 1 153 ? 23.297 -55.938 -28.531 1 85.38 153 CYS B O 1
ATOM 8398 N N . ASP B 1 154 ? 23.797 -56.969 -26.562 1 86.44 154 ASP B N 1
ATOM 8399 C CA . ASP B 1 154 ? 23.656 -58.312 -27.172 1 86.44 154 ASP B CA 1
ATOM 8400 C C . ASP B 1 154 ? 22.234 -58.531 -27.656 1 86.44 154 ASP B C 1
ATOM 8402 O O . ASP B 1 154 ? 22.016 -59.062 -28.75 1 86.44 154 ASP B O 1
ATOM 8406 N N . LYS B 1 155 ? 21.375 -58.219 -26.859 1 88.44 155 LYS B N 1
ATOM 8407 C CA . LYS B 1 155 ? 19.969 -58.375 -27.234 1 88.44 155 LYS B CA 1
ATOM 8408 C C . LYS B 1 155 ? 19.625 -57.469 -28.438 1 88.44 155 LYS B C 1
ATOM 8410 O O . LYS B 1 155 ? 18.875 -57.906 -29.312 1 88.44 155 LYS B O 1
ATOM 8415 N N . PHE B 1 156 ? 20.094 -56.344 -28.406 1 90.12 156 PHE B N 1
ATOM 8416 C CA . PHE B 1 156 ? 19.875 -55.406 -29.516 1 90.12 156 PHE B CA 1
ATOM 8417 C C . PHE B 1 156 ? 20.406 -56 -30.828 1 90.12 156 PHE B C 1
ATOM 8419 O O . PHE B 1 156 ? 19.719 -55.969 -31.844 1 90.12 156 PHE B O 1
ATOM 8426 N N . GLU B 1 157 ? 21.547 -56.562 -30.781 1 88.94 157 GLU B N 1
ATOM 8427 C CA . GLU B 1 157 ? 22.156 -57.125 -31.984 1 88.94 157 GLU B CA 1
ATOM 8428 C C . GLU B 1 157 ? 21.375 -58.344 -32.469 1 88.94 157 GLU B C 1
ATOM 8430 O O . GLU B 1 157 ? 21.219 -58.531 -33.688 1 88.94 157 GLU B O 1
ATOM 8435 N N . ARG B 1 158 ? 20.922 -59 -31.547 1 89.81 158 ARG B N 1
ATOM 8436 C CA . ARG B 1 158 ? 20.172 -60.219 -31.906 1 89.81 158 ARG B CA 1
ATOM 8437 C C . ARG B 1 158 ? 18.828 -59.844 -32.531 1 89.81 158 ARG B C 1
ATOM 8439 O O . ARG B 1 158 ? 18.359 -60.531 -33.438 1 89.81 158 ARG B O 1
ATOM 8446 N N . VAL B 1 159 ? 18.266 -58.812 -32.125 1 91.31 159 VAL B N 1
ATOM 8447 C CA . VAL B 1 159 ? 16.906 -58.438 -32.531 1 91.31 159 VAL B CA 1
ATOM 8448 C C . VAL B 1 159 ? 16.969 -57.562 -33.781 1 91.31 159 VAL B C 1
ATOM 8450 O O . VAL B 1 159 ? 16.25 -57.781 -34.75 1 91.31 159 VAL B O 1
ATOM 8453 N N . VAL B 1 160 ? 17.828 -56.656 -33.844 1 93.31 160 VAL B N 1
ATOM 8454 C CA . VAL B 1 160 ? 17.781 -55.562 -34.812 1 93.31 160 VAL B CA 1
ATOM 8455 C C . VAL B 1 160 ? 18.328 -56.031 -36.156 1 93.31 160 VAL B C 1
ATOM 8457 O O . VAL B 1 160 ? 17.875 -55.594 -37.219 1 93.31 160 VAL B O 1
ATOM 8460 N N . PHE B 1 161 ? 19.312 -56.969 -36.188 1 93.5 161 PHE B N 1
ATOM 8461 C CA . PHE B 1 161 ? 19.984 -57.312 -37.438 1 93.5 161 PHE B CA 1
ATOM 8462 C C . PHE B 1 161 ? 19.391 -58.562 -38.062 1 93.5 161 PHE B C 1
ATOM 8464 O O . PHE B 1 161 ? 19.828 -59 -39.125 1 93.5 161 PHE B O 1
ATOM 8471 N N . GLU B 1 162 ? 18.375 -59.062 -37.406 1 93.31 162 GLU B N 1
ATOM 8472 C CA . GLU B 1 162 ? 17.625 -60.188 -37.969 1 93.31 162 GLU B CA 1
ATOM 8473 C C . GLU B 1 162 ? 16.188 -59.812 -38.281 1 93.31 162 GLU B C 1
ATOM 8475 O O . GLU B 1 162 ? 15.461 -59.344 -37.375 1 93.31 162 GLU B O 1
ATOM 8480 N N . PRO B 1 163 ? 15.844 -60.031 -39.5 1 92.56 163 PRO B N 1
ATOM 8481 C CA . PRO B 1 163 ? 14.477 -59.625 -39.844 1 92.56 163 PRO B CA 1
ATOM 8482 C C . PRO B 1 163 ? 13.422 -60.5 -39.188 1 92.56 163 PRO B C 1
ATOM 8484 O O . PRO B 1 163 ? 13.648 -61.688 -38.969 1 92.56 163 PRO B O 1
ATOM 8487 N N . LEU B 1 164 ? 12.383 -59.969 -38.688 1 92.81 164 LEU B N 1
ATOM 8488 C CA . LEU B 1 164 ? 11.195 -60.688 -38.25 1 92.81 164 LEU B CA 1
ATOM 8489 C C . LEU B 1 164 ? 10.219 -60.875 -39.406 1 92.81 164 LEU B C 1
ATOM 8491 O O . LEU B 1 164 ? 9.695 -59.906 -39.969 1 92.81 164 LEU B O 1
ATOM 8495 N N . GLU B 1 165 ? 9.984 -62.062 -39.781 1 88.81 165 GLU B N 1
ATOM 8496 C CA . GLU B 1 165 ? 9.188 -62.344 -40.969 1 88.81 165 GLU B CA 1
ATOM 8497 C C . GLU B 1 165 ? 7.695 -62.344 -40.656 1 88.81 165 GLU B C 1
ATOM 8499 O O . GLU B 1 165 ? 7.242 -63.062 -39.75 1 88.81 165 GLU B O 1
ATOM 8504 N N . THR B 1 166 ? 7.012 -61.344 -41.125 1 93.75 166 THR B N 1
ATOM 8505 C CA . THR B 1 166 ? 5.555 -61.281 -41.125 1 93.75 166 THR B CA 1
ATOM 8506 C C . THR B 1 166 ? 5.004 -61.406 -42.531 1 93.75 166 THR B C 1
ATOM 8508 O O . THR B 1 166 ? 5.746 -61.25 -43.531 1 93.75 166 THR B O 1
ATOM 8511 N N . ASP B 1 167 ? 3.746 -61.844 -42.625 1 94.56 167 ASP B N 1
ATOM 8512 C CA . ASP B 1 167 ? 3.135 -62.062 -43.938 1 94.56 167 ASP B CA 1
ATOM 8513 C C . ASP B 1 167 ? 2.404 -60.812 -44.438 1 94.56 167 ASP B C 1
ATOM 8515 O O . ASP B 1 167 ? 1.346 -60.469 -43.906 1 94.56 167 ASP B O 1
ATOM 8519 N N . GLU B 1 168 ? 2.945 -60.219 -45.469 1 94.5 168 GLU B N 1
ATOM 8520 C CA . GLU B 1 168 ? 2.389 -58.969 -46 1 94.5 168 GLU B CA 1
ATOM 8521 C C . GLU B 1 168 ? 0.973 -59.188 -46.531 1 94.5 168 GLU B C 1
ATOM 8523 O O . GLU B 1 168 ? 0.113 -58.344 -46.406 1 94.5 168 GLU B O 1
ATOM 8528 N N . ILE B 1 169 ? 0.734 -60.312 -47.156 1 94.12 169 ILE B N 1
ATOM 8529 C CA . ILE B 1 169 ? -0.573 -60.625 -47.719 1 94.12 169 ILE B CA 1
ATOM 8530 C C . ILE B 1 169 ? -1.596 -60.812 -46.594 1 94.12 169 ILE B C 1
ATOM 8532 O O . ILE B 1 169 ? -2.715 -60.281 -46.688 1 94.12 169 ILE B O 1
ATOM 8536 N N . GLU B 1 170 ? -1.185 -61.531 -45.594 1 95.5 170 GLU B N 1
ATOM 8537 C CA . GLU B 1 170 ? -2.07 -61.75 -44.469 1 95.5 170 GLU B CA 1
ATOM 8538 C C . GLU B 1 170 ? -2.414 -60.406 -43.781 1 95.5 170 GLU B C 1
ATOM 8540 O O . GLU B 1 170 ? -3.557 -60.188 -43.375 1 95.5 170 GLU B O 1
ATOM 8545 N N . ILE B 1 171 ? -1.445 -59.5 -43.719 1 96.44 171 ILE B N 1
ATOM 8546 C CA . ILE B 1 171 ? -1.647 -58.219 -43.094 1 96.44 171 ILE B CA 1
ATOM 8547 C C . ILE B 1 171 ? -2.633 -57.406 -43.938 1 96.44 171 ILE B C 1
ATOM 8549 O O . ILE B 1 171 ? -3.576 -56.812 -43.406 1 96.44 171 ILE B O 1
ATOM 8553 N N . ASP B 1 172 ? -2.41 -57.375 -45.188 1 94.88 172 ASP B N 1
ATOM 8554 C CA . ASP B 1 172 ? -3.273 -56.625 -46.094 1 94.88 172 ASP B CA 1
ATOM 8555 C C . ASP B 1 172 ? -4.711 -57.125 -46.031 1 94.88 172 ASP B C 1
ATOM 8557 O O . ASP B 1 172 ? -5.656 -56.344 -46 1 94.88 172 ASP B O 1
ATOM 8561 N N . LEU B 1 173 ? -4.891 -58.469 -45.969 1 94.38 173 LEU B N 1
ATOM 8562 C CA . LEU B 1 173 ? -6.219 -59.094 -45.906 1 94.38 173 LEU B CA 1
ATOM 8563 C C . LEU B 1 173 ? -6.906 -58.75 -44.594 1 94.38 173 LEU B C 1
ATOM 8565 O O . LEU B 1 173 ? -8.102 -58.438 -44.562 1 94.38 173 LEU B O 1
ATOM 8569 N N . TYR B 1 174 ? -6.184 -58.844 -43.594 1 95.06 174 TYR B N 1
ATOM 8570 C CA . TYR B 1 174 ? -6.727 -58.531 -42.281 1 95.06 174 TYR B CA 1
ATOM 8571 C C . TYR B 1 174 ? -7.18 -57.094 -42.188 1 95.06 174 TYR B C 1
ATOM 8573 O O . TYR B 1 174 ? -8.258 -56.812 -41.656 1 95.06 174 TYR B O 1
ATOM 8581 N N . LEU B 1 175 ? -6.383 -56.125 -42.688 1 94.5 175 LEU B N 1
ATOM 8582 C CA . LEU B 1 175 ? -6.707 -54.719 -42.656 1 94.5 175 LEU B CA 1
ATOM 8583 C C . LEU B 1 175 ? -7.93 -54.406 -43.5 1 94.5 175 LEU B C 1
ATOM 8585 O O . LEU B 1 175 ? -8.773 -53.594 -43.125 1 94.5 175 LEU B O 1
ATOM 8589 N N . LYS B 1 176 ? -8.016 -55.094 -44.625 1 91.38 176 LYS B N 1
ATOM 8590 C CA . LYS B 1 176 ? -9.188 -54.906 -45.469 1 91.38 176 LYS B CA 1
ATOM 8591 C C . LYS B 1 176 ? -10.461 -55.375 -44.781 1 91.38 176 LYS B C 1
ATOM 8593 O O . LYS B 1 176 ? -11.492 -54.688 -44.844 1 91.38 176 LYS B O 1
ATOM 8598 N N . GLU B 1 177 ? -10.305 -56.469 -44.094 1 90.69 177 GLU B N 1
ATOM 8599 C CA . GLU B 1 177 ? -11.453 -56.969 -43.344 1 90.69 177 GLU B CA 1
ATOM 8600 C C . GLU B 1 177 ? -11.82 -56.031 -42.188 1 90.69 177 GLU B C 1
ATOM 8602 O O . GLU B 1 177 ? -13 -55.781 -41.938 1 90.69 177 GLU B O 1
ATOM 8607 N N . LEU B 1 178 ? -10.867 -55.5 -41.594 1 91.44 178 LEU B N 1
ATOM 8608 C CA . LEU B 1 178 ? -11.07 -54.656 -40.438 1 91.44 178 LEU B CA 1
ATOM 8609 C C . LEU B 1 178 ? -11.719 -53.312 -40.844 1 91.44 178 LEU B C 1
ATOM 8611 O O . LEU B 1 178 ? -12.609 -52.812 -40.156 1 91.44 178 LEU B O 1
ATOM 8615 N N . PHE B 1 179 ? -11.32 -52.688 -41.938 1 90 179 PHE B N 1
ATOM 8616 C CA . PHE B 1 179 ? -11.75 -51.344 -42.312 1 90 179 PHE B CA 1
ATOM 8617 C C . PHE B 1 179 ? -12.953 -51.406 -43.25 1 90 179 PHE B C 1
ATOM 8619 O O . PHE B 1 179 ? -13.672 -50.406 -43.406 1 90 179 PHE B O 1
ATOM 8626 N N . GLN B 1 180 ? -13.148 -52.406 -44.062 1 75.56 180 GLN B N 1
ATOM 8627 C CA . GLN B 1 180 ? -14.312 -52.5 -44.938 1 75.56 180 GLN B CA 1
ATOM 8628 C C . GLN B 1 180 ? -15.547 -52.938 -44.156 1 75.56 180 GLN B C 1
ATOM 8630 O O . GLN B 1 180 ? -16.672 -52.625 -44.531 1 75.56 180 GLN B O 1
ATOM 8635 N N . GLY B 1 181 ? -15.312 -53.219 -42.688 1 61.41 181 GLY B N 1
ATOM 8636 C CA . GLY B 1 181 ? -16.406 -53.531 -41.781 1 61.41 181 GLY B CA 1
ATOM 8637 C C . GLY B 1 181 ? -17.453 -54.438 -42.375 1 61.41 181 GLY B C 1
ATOM 8638 O O . GLY B 1 181 ? -17.281 -54.938 -43.5 1 61.41 181 GLY B O 1
ATOM 8639 N N . GLU B 1 182 ? -18.375 -55 -41.562 1 51.12 182 GLU B N 1
ATOM 8640 C CA . GLU B 1 182 ? -19.609 -55.562 -42.094 1 51.12 182 GLU B CA 1
ATOM 8641 C C . GLU B 1 182 ? -20.359 -54.531 -42.938 1 51.12 182 GLU B C 1
ATOM 8643 O O . GLU B 1 182 ? -20.75 -53.5 -42.469 1 51.12 182 GLU B O 1
ATOM 8648 N N . GLN B 1 183 ? -20.594 -54.719 -44.219 1 52.44 183 GLN B N 1
ATOM 8649 C CA . GLN B 1 183 ? -21.375 -54.344 -45.406 1 52.44 183 GLN B CA 1
ATOM 8650 C C . GLN B 1 183 ? -21.469 -52.812 -45.531 1 52.44 183 GLN B C 1
ATOM 8652 O O . GLN B 1 183 ? -22.359 -52.312 -46.219 1 52.44 183 GLN B O 1
ATOM 8657 N N . SER B 1 184 ? -20.578 -51.875 -44.625 1 60.78 184 SER B N 1
ATOM 8658 C CA . SER B 1 184 ? -21.188 -50.562 -44.781 1 60.78 184 SER B CA 1
ATOM 8659 C C . SER B 1 184 ? -20.422 -49.719 -45.781 1 60.78 184 SER B C 1
ATOM 8661 O O . SER B 1 184 ? -19.188 -49.75 -45.844 1 60.78 184 SER B O 1
ATOM 8663 N N . GLU B 1 185 ? -20.938 -49.281 -46.812 1 70.38 185 GLU B N 1
ATOM 8664 C CA . GLU B 1 185 ? -20.547 -48.344 -47.844 1 70.38 185 GLU B CA 1
ATOM 8665 C C . GLU B 1 185 ? -19.812 -47.156 -47.281 1 70.38 185 GLU B C 1
ATOM 8667 O O . GLU B 1 185 ? -18.875 -46.625 -47.875 1 70.38 185 GLU B O 1
ATOM 8672 N N . GLU B 1 186 ? -20.016 -46.906 -46 1 74.81 186 GLU B N 1
ATOM 8673 C CA . GLU B 1 186 ? -19.438 -45.719 -45.375 1 74.81 186 GLU B CA 1
ATOM 8674 C C . GLU B 1 186 ? -18 -45.969 -44.938 1 74.81 186 GLU B C 1
ATOM 8676 O O . GLU B 1 186 ? -17.141 -45.094 -45.031 1 74.81 186 GLU B O 1
ATOM 8681 N N . GLY B 1 187 ? -17.578 -47.094 -44.5 1 77.94 187 GLY B N 1
ATOM 8682 C CA . GLY B 1 187 ? -16.219 -47.469 -44.125 1 77.94 187 GLY B CA 1
ATOM 8683 C C . GLY B 1 187 ? -15.258 -47.438 -45.281 1 77.94 187 GLY B C 1
ATOM 8684 O O . GLY B 1 187 ? -14.141 -46.938 -45.188 1 77.94 187 GLY B O 1
ATOM 8685 N N . ALA B 1 188 ? -15.742 -47.906 -46.375 1 82.81 188 ALA B N 1
ATOM 8686 C CA . ALA B 1 188 ? -14.914 -47.938 -47.562 1 82.81 188 ALA B CA 1
ATOM 8687 C C . ALA B 1 188 ? -14.641 -46.5 -48.062 1 82.81 188 ALA B C 1
ATOM 8689 O O . ALA B 1 188 ? -13.531 -46.219 -48.531 1 82.81 188 ALA B O 1
ATOM 8690 N N . LYS B 1 189 ? -15.672 -45.719 -47.969 1 85.31 189 LYS B N 1
ATOM 8691 C CA . LYS B 1 189 ? -15.516 -44.312 -48.406 1 85.31 189 LYS B CA 1
ATOM 8692 C C . LYS B 1 189 ? -14.523 -43.594 -47.5 1 85.31 189 LYS B C 1
ATOM 8694 O O . LYS B 1 189 ? -13.688 -42.812 -48 1 85.31 189 LYS B O 1
ATOM 8699 N N . SER B 1 190 ? -14.648 -43.812 -46.281 1 88.06 190 SER B N 1
ATOM 8700 C CA . SER B 1 190 ? -13.758 -43.156 -45.312 1 88.06 190 SER B CA 1
ATOM 8701 C C . SER B 1 190 ? -12.312 -43.594 -45.5 1 88.06 190 SER B C 1
ATOM 8703 O O . SER B 1 190 ? -11.383 -42.781 -45.406 1 88.06 190 SER B O 1
ATOM 8705 N N . LEU B 1 191 ? -12.109 -44.812 -45.719 1 91.06 191 LEU B N 1
ATOM 8706 C CA . LEU B 1 191 ? -10.773 -45.344 -45.969 1 91.06 191 LEU B CA 1
ATOM 8707 C C . LEU B 1 191 ? -10.18 -44.781 -47.25 1 91.06 191 LEU B C 1
ATOM 8709 O O . LEU B 1 191 ? -8.992 -44.469 -47.312 1 91.06 191 LEU B O 1
ATOM 8713 N N . LYS B 1 192 ? -11.008 -44.719 -48.25 1 91.19 192 LYS B N 1
ATOM 8714 C CA . LYS B 1 192 ? -10.555 -44.125 -49.531 1 91.19 192 LYS B CA 1
ATOM 8715 C C . LYS B 1 192 ? -10.086 -42.688 -49.344 1 91.19 192 LYS B C 1
ATOM 8717 O O . LYS B 1 192 ? -9.039 -42.312 -49.844 1 91.19 192 LYS B O 1
ATOM 8722 N N . THR B 1 193 ? -10.867 -41.969 -48.656 1 91.88 193 THR B N 1
ATOM 8723 C CA . THR B 1 193 ? -10.5 -40.562 -48.375 1 91.88 193 THR B CA 1
ATOM 8724 C C . THR B 1 193 ? -9.203 -40.5 -47.594 1 91.88 193 THR B C 1
ATOM 8726 O O . THR B 1 193 ? -8.367 -39.625 -47.844 1 91.88 193 THR B O 1
ATOM 8729 N N . LEU B 1 194 ? -9.07 -41.344 -46.594 1 94.25 194 LEU B N 1
ATOM 8730 C CA . LEU B 1 194 ? -7.855 -41.406 -45.781 1 94.25 194 LEU B CA 1
ATOM 8731 C C . LEU B 1 194 ? -6.641 -41.719 -46.656 1 94.25 194 LEU B C 1
ATOM 8733 O O . LEU B 1 194 ? -5.609 -41.031 -46.562 1 94.25 194 LEU B O 1
ATOM 8737 N N . ARG B 1 195 ? -6.738 -42.688 -47.531 1 95.44 195 ARG B N 1
ATOM 8738 C CA . ARG B 1 195 ? -5.66 -43.094 -48.438 1 95.44 195 ARG B CA 1
ATOM 8739 C C . ARG B 1 195 ? -5.289 -41.969 -49.375 1 95.44 195 ARG B C 1
ATOM 8741 O O . ARG B 1 195 ? -4.109 -41.719 -49.625 1 95.44 195 ARG B O 1
ATOM 8748 N N . GLU B 1 196 ? -6.262 -41.281 -49.844 1 95.19 196 GLU B N 1
ATOM 8749 C CA . GLU B 1 196 ? -6.023 -40.156 -50.75 1 95.19 196 GLU B CA 1
ATOM 8750 C C . GLU B 1 196 ? -5.32 -39 -50.062 1 95.19 196 GLU B C 1
ATOM 8752 O O . GLU B 1 196 ? -4.402 -38.406 -50.625 1 95.19 196 GLU B O 1
ATOM 8757 N N . THR B 1 197 ? -5.781 -38.75 -48.938 1 95.5 197 THR B N 1
ATOM 8758 C CA . THR B 1 197 ? -5.176 -37.656 -48.156 1 95.5 197 THR B CA 1
ATOM 8759 C C . THR B 1 197 ? -3.701 -37.969 -47.875 1 95.5 197 THR B C 1
ATOM 8761 O O . THR B 1 197 ? -2.852 -37.062 -48.031 1 95.5 197 THR B O 1
ATOM 8764 N N . ILE B 1 198 ? -3.363 -39.156 -47.438 1 97.06 198 ILE B N 1
ATOM 8765 C CA . ILE B 1 198 ? -1.989 -39.562 -47.156 1 97.06 198 ILE B CA 1
ATOM 8766 C C . ILE B 1 198 ? -1.17 -39.562 -48.438 1 97.06 198 ILE B C 1
ATOM 8768 O O . ILE B 1 198 ? -0.052 -39.031 -48.469 1 97.06 198 ILE B O 1
ATOM 8772 N N . GLY B 1 199 ? -1.712 -40.062 -49.5 1 96.69 199 GLY B N 1
ATOM 8773 C CA . GLY B 1 199 ? -1.033 -40.062 -50.781 1 96.69 199 GLY B CA 1
ATOM 8774 C C . GLY B 1 199 ? -0.716 -38.688 -51.281 1 96.69 199 GLY B C 1
ATOM 8775 O O . GLY B 1 199 ? 0.389 -38.438 -51.781 1 96.69 199 GLY B O 1
ATOM 8776 N N . ASP B 1 200 ? -1.673 -37.844 -51.219 1 96 200 ASP B N 1
ATOM 8777 C CA . ASP B 1 200 ? -1.491 -36.469 -51.656 1 96 200 ASP B CA 1
ATOM 8778 C C . ASP B 1 200 ? -0.415 -35.781 -50.844 1 96 200 ASP B C 1
ATOM 8780 O O . ASP B 1 200 ? 0.383 -35 -51.375 1 96 200 ASP B O 1
ATOM 8784 N N . SER B 1 201 ? -0.479 -36.031 -49.625 1 95.88 201 SER B N 1
ATOM 8785 C CA . SER B 1 201 ? 0.518 -35.406 -48.75 1 95.88 201 SER B CA 1
ATOM 8786 C C . SER B 1 201 ? 1.925 -35.906 -49.094 1 95.88 201 SER B C 1
ATOM 8788 O O . SER B 1 201 ? 2.881 -35.125 -49.031 1 95.88 201 SER B O 1
ATOM 8790 N N . CYS B 1 202 ? 2.08 -37.156 -49.344 1 95.75 202 CYS B N 1
ATOM 8791 C CA . CYS B 1 202 ? 3.371 -37.688 -49.781 1 95.75 202 CYS B CA 1
ATOM 8792 C C . CYS B 1 202 ? 3.865 -36.969 -51.031 1 95.75 202 CYS B C 1
ATOM 8794 O O . CYS B 1 202 ? 5.031 -36.594 -51.125 1 95.75 202 CYS B O 1
ATOM 8796 N N . ARG B 1 203 ? 3.006 -36.75 -51.969 1 94.19 203 ARG B N 1
ATOM 8797 C CA . ARG B 1 203 ? 3.369 -36.094 -53.219 1 94.19 203 ARG B CA 1
ATOM 8798 C C . ARG B 1 203 ? 3.76 -34.625 -52.938 1 94.19 203 ARG B C 1
ATOM 8800 O O . ARG B 1 203 ? 4.676 -34.094 -53.594 1 94.19 203 ARG B O 1
ATOM 8807 N N . GLU B 1 204 ? 3.086 -34.125 -52.062 1 94.38 204 GLU B N 1
ATOM 8808 C CA . GLU B 1 204 ? 3.387 -32.75 -51.719 1 94.38 204 GLU B CA 1
ATOM 8809 C C . GLU B 1 204 ? 4.734 -32.625 -51 1 94.38 204 GLU B C 1
ATOM 8811 O O . GLU B 1 204 ? 5.559 -31.797 -51.344 1 94.38 204 GLU B O 1
ATOM 8816 N N . ILE B 1 205 ? 4.988 -33.438 -50 1 94.62 205 ILE B N 1
ATOM 8817 C CA . ILE B 1 205 ? 6.199 -33.375 -49.188 1 94.62 205 ILE B CA 1
ATOM 8818 C C . ILE B 1 205 ? 7.414 -33.719 -50.062 1 94.62 205 ILE B C 1
ATOM 8820 O O . ILE B 1 205 ? 8.406 -32.969 -50.062 1 94.62 205 ILE B O 1
ATOM 8824 N N . PHE B 1 206 ? 7.352 -34.781 -50.812 1 93.62 206 PHE B N 1
ATOM 8825 C CA . PHE B 1 206 ? 8.492 -35.25 -51.562 1 93.62 206 PHE B CA 1
ATOM 8826 C C . PHE B 1 206 ? 8.602 -34.5 -52.906 1 93.62 206 PHE B C 1
ATOM 8828 O O . PHE B 1 206 ? 9.625 -34.562 -53.562 1 93.62 206 PHE B O 1
ATOM 8835 N N . GLY B 1 207 ? 7.578 -33.719 -53.25 1 90.5 207 GLY B N 1
ATOM 8836 C CA . GLY B 1 207 ? 7.59 -32.938 -54.469 1 90.5 207 GLY B CA 1
ATOM 8837 C C . GLY B 1 207 ? 8.109 -31.531 -54.281 1 90.5 207 GLY B C 1
ATOM 8838 O O . GLY B 1 207 ? 8.344 -30.812 -55.281 1 90.5 207 GLY B O 1
ATOM 8839 N N . GLU B 1 208 ? 8.328 -31.203 -53.062 1 90.44 208 GLU B N 1
ATOM 8840 C CA . GLU B 1 208 ? 8.828 -29.859 -52.781 1 90.44 208 GLU B CA 1
ATOM 8841 C C . GLU B 1 208 ? 10.242 -29.656 -53.344 1 90.44 208 GLU B C 1
ATOM 8843 O O . GLU B 1 208 ? 11.062 -30.578 -53.281 1 90.44 208 GLU B O 1
ATOM 8848 N N . LYS B 1 209 ? 10.602 -28.5 -53.875 1 85.19 209 LYS B N 1
ATOM 8849 C CA . LYS B 1 209 ? 11.898 -28.25 -54.5 1 85.19 209 LYS B CA 1
ATOM 8850 C C . LYS B 1 209 ? 12.914 -27.75 -53.469 1 85.19 209 LYS B C 1
ATOM 8852 O O . LYS B 1 209 ? 14.078 -28.156 -53.469 1 85.19 209 LYS B O 1
ATOM 8857 N N . ALA B 1 210 ? 12.516 -26.781 -52.625 1 89 210 ALA B N 1
ATOM 8858 C CA . ALA B 1 210 ? 13.398 -26.219 -51.625 1 89 210 ALA B CA 1
ATOM 8859 C C . ALA B 1 210 ? 12.648 -25.969 -50.312 1 89 210 ALA B C 1
ATOM 8861 O O . ALA B 1 210 ? 12.359 -24.812 -49.969 1 89 210 ALA B O 1
ATOM 8862 N N . PRO B 1 211 ? 12.555 -27.047 -49.5 1 93.12 211 PRO B N 1
ATOM 8863 C CA . PRO B 1 211 ? 11.727 -26.906 -48.281 1 93.12 211 PRO B CA 1
ATOM 8864 C C . PRO B 1 211 ? 12.477 -26.25 -47.125 1 93.12 211 PRO B C 1
ATOM 8866 O O . PRO B 1 211 ? 11.859 -25.781 -46.188 1 93.12 211 PRO B O 1
ATOM 8869 N N . PHE B 1 212 ? 13.766 -26.203 -47.219 1 93.19 212 PHE B N 1
ATOM 8870 C CA . PHE B 1 212 ? 14.531 -25.734 -46.062 1 93.19 212 PHE B CA 1
ATOM 8871 C C . PHE B 1 212 ? 14.836 -24.25 -46.188 1 93.19 212 PHE B C 1
ATOM 8873 O O . PHE B 1 212 ? 15.438 -23.812 -47.156 1 93.19 212 PHE B O 1
ATOM 8880 N N . ASP B 1 213 ? 14.32 -23.531 -45.281 1 92 213 ASP B N 1
ATOM 8881 C CA . ASP B 1 213 ? 14.648 -22.125 -45.062 1 92 213 ASP B CA 1
ATOM 8882 C C . ASP B 1 213 ? 14.953 -21.859 -43.594 1 92 213 ASP B C 1
ATOM 8884 O O . ASP B 1 213 ? 15.07 -22.781 -42.781 1 92 213 ASP B O 1
ATOM 8888 N N . SER B 1 214 ? 15.188 -20.656 -43.312 1 87.62 214 SER B N 1
ATOM 8889 C CA . SER B 1 214 ? 15.57 -20.312 -41.938 1 87.62 214 SER B CA 1
ATOM 8890 C C . SER B 1 214 ? 14.461 -20.688 -40.938 1 87.62 214 SER B C 1
ATOM 8892 O O . SER B 1 214 ? 14.734 -21.156 -39.844 1 87.62 214 SER B O 1
ATOM 8894 N N . THR B 1 215 ? 13.273 -20.5 -41.312 1 89.06 215 THR B N 1
ATOM 8895 C CA . THR B 1 215 ? 12.133 -20.812 -40.438 1 89.06 215 THR B CA 1
ATOM 8896 C C . THR B 1 215 ? 12.008 -22.328 -40.25 1 89.06 215 THR B C 1
ATOM 8898 O O . THR B 1 215 ? 11.82 -22.812 -39.125 1 89.06 215 THR B O 1
ATOM 8901 N N . THR B 1 216 ? 12.102 -23.016 -41.281 1 92.38 216 THR B N 1
ATOM 8902 C CA . THR B 1 216 ? 12 -24.469 -41.25 1 92.38 216 THR B CA 1
ATOM 8903 C C . THR B 1 216 ? 13.141 -25.062 -40.438 1 92.38 216 THR B C 1
ATOM 8905 O O . THR B 1 216 ? 12.922 -25.984 -39.625 1 92.38 216 THR B O 1
ATOM 8908 N N . LEU B 1 217 ? 14.281 -24.516 -40.594 1 90.5 217 LEU B N 1
ATOM 8909 C CA . LEU B 1 217 ? 15.43 -25.031 -39.875 1 90.5 217 LEU B CA 1
ATOM 8910 C C . LEU B 1 217 ? 15.289 -24.766 -38.375 1 90.5 217 LEU B C 1
ATOM 8912 O O . LEU B 1 217 ? 15.711 -25.578 -37.562 1 90.5 217 LEU B O 1
ATOM 8916 N N . THR B 1 218 ? 14.766 -23.656 -38.188 1 89.12 218 THR B N 1
ATOM 8917 C CA . THR B 1 218 ? 14.609 -23.297 -36.781 1 89.12 218 THR B CA 1
ATOM 8918 C C . THR B 1 218 ? 13.719 -24.297 -36.062 1 89.12 218 THR B C 1
ATOM 8920 O O . THR B 1 218 ? 14.07 -24.797 -34.969 1 89.12 218 THR B O 1
ATOM 8923 N N . TRP B 1 219 ? 12.539 -24.625 -36.562 1 89.44 219 TRP B N 1
ATOM 8924 C CA . TRP B 1 219 ? 11.672 -25.562 -35.844 1 89.44 219 TRP B CA 1
ATOM 8925 C C . TRP B 1 219 ? 12.227 -26.984 -35.906 1 89.44 219 TRP B C 1
ATOM 8927 O O . TRP B 1 219 ? 11.984 -27.781 -35 1 89.44 219 TRP B O 1
ATOM 8937 N N . CYS B 1 220 ? 13 -27.344 -36.875 1 90.62 220 CYS B N 1
ATOM 8938 C CA . CYS B 1 220 ? 13.625 -28.656 -36.906 1 90.62 220 CYS B CA 1
ATOM 8939 C C . CYS B 1 220 ? 14.68 -28.812 -35.812 1 90.62 220 CYS B C 1
ATOM 8941 O O . CYS B 1 220 ? 14.711 -29.828 -35.125 1 90.62 220 CYS B O 1
ATOM 8943 N N . ILE B 1 221 ? 15.477 -27.766 -35.719 1 88.19 221 ILE B N 1
ATOM 8944 C CA . ILE B 1 221 ? 16.547 -27.812 -34.75 1 88.19 221 ILE B CA 1
ATOM 8945 C C . ILE B 1 221 ? 15.969 -27.828 -33.344 1 88.19 221 ILE B C 1
ATOM 8947 O O . ILE B 1 221 ? 16.406 -28.609 -32.469 1 88.19 221 ILE B O 1
ATOM 8951 N N . ASN B 1 222 ? 14.984 -27.047 -33.156 1 85.12 222 ASN B N 1
ATOM 8952 C CA . ASN B 1 222 ? 14.32 -27.047 -31.859 1 85.12 222 ASN B CA 1
ATOM 8953 C C . ASN B 1 222 ? 13.672 -28.406 -31.578 1 85.12 222 ASN B C 1
ATOM 8955 O O . ASN B 1 222 ? 13.672 -28.859 -30.422 1 85.12 222 ASN B O 1
ATOM 8959 N N . GLY B 1 223 ? 13.078 -28.969 -32.5 1 85.69 223 GLY B N 1
ATOM 8960 C CA . GLY B 1 223 ? 12.5 -30.297 -32.344 1 85.69 223 GLY B CA 1
ATOM 8961 C C . GLY B 1 223 ? 13.516 -31.344 -31.969 1 85.69 223 GLY B C 1
ATOM 8962 O O . GLY B 1 223 ? 13.25 -32.188 -31.125 1 85.69 223 GLY B O 1
ATOM 8963 N N . LEU B 1 224 ? 14.656 -31.25 -32.531 1 86.62 224 LEU B N 1
ATOM 8964 C CA . LEU B 1 224 ? 15.711 -32.219 -32.25 1 86.62 224 LEU B CA 1
ATOM 8965 C C . LEU B 1 224 ? 16.281 -32.031 -30.859 1 86.62 224 LEU B C 1
ATOM 8967 O O . LEU B 1 224 ? 16.641 -32.969 -30.188 1 86.62 224 LEU B O 1
ATOM 8971 N N . LEU B 1 225 ? 16.391 -30.797 -30.484 1 79.81 225 LEU B N 1
ATOM 8972 C CA . LEU B 1 225 ? 16.906 -30.469 -29.156 1 79.81 225 LEU B CA 1
ATOM 8973 C C . LEU B 1 225 ? 15.938 -30.938 -28.078 1 79.81 225 LEU B C 1
ATOM 8975 O O . LEU B 1 225 ? 16.359 -31.328 -26.984 1 79.81 225 LEU B O 1
ATOM 8979 N N . ALA B 1 226 ? 14.703 -30.953 -28.375 1 76.12 226 ALA B N 1
ATOM 8980 C CA . ALA B 1 226 ? 13.68 -31.359 -27.406 1 76.12 226 ALA B CA 1
ATOM 8981 C C . ALA B 1 226 ? 13.695 -32.875 -27.188 1 76.12 226 ALA B C 1
ATOM 8983 O O . ALA B 1 226 ? 13.398 -33.344 -26.094 1 76.12 226 ALA B O 1
ATOM 8984 N N . GLU B 1 227 ? 14.008 -33.688 -28.109 1 74.38 227 GLU B N 1
ATOM 8985 C CA . GLU B 1 227 ? 13.969 -35.125 -28.031 1 74.38 227 GLU B CA 1
ATOM 8986 C C . GLU B 1 227 ? 15.281 -35.688 -27.469 1 74.38 227 GLU B C 1
ATOM 8988 O O . GLU B 1 227 ? 15.344 -36.844 -27.078 1 74.38 227 GLU B O 1
ATOM 8993 N N . ASP B 1 228 ? 16.25 -34.906 -27.062 1 65.88 228 ASP B N 1
ATOM 8994 C CA . ASP B 1 228 ? 17.547 -35.312 -26.516 1 65.88 228 ASP B CA 1
ATOM 8995 C C . ASP B 1 228 ? 18.141 -36.469 -27.297 1 65.88 228 ASP B C 1
ATOM 8997 O O . ASP B 1 228 ? 18.609 -37.438 -26.719 1 65.88 228 ASP B O 1
ATOM 9001 N N . LEU B 1 229 ? 18 -36.562 -28.562 1 73.06 229 LEU B N 1
ATOM 9002 C CA . LEU B 1 229 ? 18.438 -37.625 -29.469 1 73.06 229 LEU B CA 1
ATOM 9003 C C . LEU B 1 229 ? 19.938 -37.594 -29.672 1 73.06 229 LEU B C 1
ATOM 9005 O O . LEU B 1 229 ? 20.594 -38.656 -29.719 1 73.06 229 LEU B O 1
ATOM 9009 N N . LEU B 1 230 ? 20.453 -36.406 -29.672 1 76 230 LEU B N 1
ATOM 9010 C CA . LEU B 1 230 ? 21.828 -36.25 -30.109 1 76 230 LEU B CA 1
ATOM 9011 C C . LEU B 1 230 ? 22.766 -36.125 -28.906 1 76 230 LEU B C 1
ATOM 9013 O O . LEU B 1 230 ? 22.312 -35.844 -27.797 1 76 230 LEU B O 1
ATOM 9017 N N . SER B 1 231 ? 24.016 -36.469 -29.172 1 75.81 231 SER B N 1
ATOM 9018 C CA . SER B 1 231 ? 25.031 -36.312 -28.156 1 75.81 231 SER B CA 1
ATOM 9019 C C . SER B 1 231 ? 25.141 -34.875 -27.688 1 75.81 231 SER B C 1
ATOM 9021 O O . SER B 1 231 ? 24.656 -33.938 -28.359 1 75.81 231 SER B O 1
ATOM 9023 N N . ASP B 1 232 ? 25.766 -34.719 -26.625 1 72.44 232 ASP B N 1
ATOM 9024 C CA . ASP B 1 232 ? 25.906 -33.406 -26.047 1 72.44 232 ASP B CA 1
ATOM 9025 C C . ASP B 1 232 ? 26.656 -32.469 -26.984 1 72.44 232 ASP B C 1
ATOM 9027 O O . ASP B 1 232 ? 26.344 -31.281 -27.094 1 72.44 232 ASP B O 1
ATOM 9031 N N . GLN B 1 233 ? 27.609 -33.031 -27.609 1 71.75 233 GLN B N 1
ATOM 9032 C CA . GLN B 1 233 ? 28.406 -32.219 -28.531 1 71.75 233 GLN B CA 1
ATOM 9033 C C . GLN B 1 233 ? 27.578 -31.75 -29.719 1 71.75 233 GLN B C 1
ATOM 9035 O O . GLN B 1 233 ? 27.672 -30.578 -30.109 1 71.75 233 GLN B O 1
ATOM 9040 N N . LYS B 1 234 ? 26.844 -32.625 -30.203 1 83.56 234 LYS B N 1
ATOM 9041 C CA . LYS B 1 234 ? 26.031 -32.281 -31.359 1 83.56 234 LYS B CA 1
ATOM 9042 C C . LYS B 1 234 ? 24.906 -31.328 -30.984 1 83.56 234 LYS B C 1
ATOM 9044 O O . LYS B 1 234 ? 24.484 -30.5 -31.797 1 83.56 234 LYS B O 1
ATOM 9049 N N . GLN B 1 235 ? 24.375 -31.5 -29.828 1 82.69 235 GLN B N 1
ATOM 9050 C CA . GLN B 1 235 ? 23.359 -30.562 -29.359 1 82.69 235 GLN B CA 1
ATOM 9051 C C . GLN B 1 235 ? 23.922 -29.141 -29.266 1 82.69 235 GLN B C 1
ATOM 9053 O O . GLN B 1 235 ? 23.234 -28.172 -29.594 1 82.69 235 GLN B O 1
ATOM 9058 N N . ALA B 1 236 ? 25.203 -29.094 -28.797 1 75.12 236 ALA B N 1
ATOM 9059 C CA . ALA B 1 236 ? 25.859 -27.797 -28.734 1 75.12 236 ALA B CA 1
ATOM 9060 C C . ALA B 1 236 ? 26 -27.172 -30.125 1 75.12 236 ALA B C 1
ATOM 9062 O O . ALA B 1 236 ? 25.828 -25.969 -30.281 1 75.12 236 ALA B O 1
ATOM 9063 N N . ILE B 1 237 ? 26.266 -27.969 -31.062 1 80.25 237 ILE B N 1
ATOM 9064 C CA . ILE B 1 237 ? 26.406 -27.531 -32.438 1 80.25 237 ILE B CA 1
ATOM 9065 C C . ILE B 1 237 ? 25.078 -26.984 -32.938 1 80.25 237 ILE B C 1
ATOM 9067 O O . ILE B 1 237 ? 25.031 -25.938 -33.594 1 80.25 237 ILE B O 1
ATOM 9071 N N . LEU B 1 238 ? 24.062 -27.688 -32.688 1 85.38 238 LEU B N 1
ATOM 9072 C CA . LEU B 1 238 ? 22.734 -27.266 -33.094 1 85.38 238 LEU B CA 1
ATOM 9073 C C . LEU B 1 238 ? 22.375 -25.922 -32.469 1 85.38 238 LEU B C 1
ATOM 9075 O O . LEU B 1 238 ? 21.781 -25.062 -33.156 1 85.38 238 LEU B O 1
ATOM 9079 N N . ARG B 1 239 ? 22.672 -25.797 -31.25 1 83.25 239 ARG B N 1
ATOM 9080 C CA . ARG B 1 239 ? 22.391 -24.531 -30.578 1 83.25 239 ARG B CA 1
ATOM 9081 C C . ARG B 1 239 ? 23.203 -23.391 -31.203 1 83.25 239 ARG B C 1
ATOM 9083 O O . ARG B 1 239 ? 22.719 -22.266 -31.312 1 83.25 239 ARG B O 1
ATOM 9090 N N . ASP B 1 240 ? 24.359 -23.688 -31.531 1 76.88 240 ASP B N 1
ATOM 9091 C CA . ASP B 1 240 ? 25.219 -22.719 -32.219 1 76.88 240 ASP B CA 1
ATOM 9092 C C . ASP B 1 240 ? 24.641 -22.297 -33.562 1 76.88 240 ASP B C 1
ATOM 9094 O O . ASP B 1 240 ? 24.766 -21.141 -33.969 1 76.88 240 ASP B O 1
ATOM 9098 N N . PHE B 1 241 ? 24.094 -23.297 -34.25 1 81.56 241 PHE B N 1
ATOM 9099 C CA . PHE B 1 241 ? 23.453 -23.016 -35.531 1 81.56 241 PHE B CA 1
ATOM 9100 C C . PHE B 1 241 ? 22.344 -21.984 -35.375 1 81.56 241 PHE B C 1
ATOM 9102 O O . PHE B 1 241 ? 22.203 -21.094 -36.219 1 81.56 241 PHE B O 1
ATOM 9109 N N . LEU B 1 242 ? 21.594 -22.062 -34.344 1 83.94 242 LEU B N 1
ATOM 9110 C CA . LEU B 1 242 ? 20.438 -21.188 -34.125 1 83.94 242 LEU B CA 1
ATOM 9111 C C . LEU B 1 242 ? 20.891 -19.75 -33.844 1 83.94 242 LEU B C 1
ATOM 9113 O O . LEU B 1 242 ? 20.141 -18.812 -34.125 1 83.94 242 LEU B O 1
ATOM 9117 N N . GLU B 1 243 ? 22.078 -19.578 -33.344 1 76.19 243 GLU B N 1
ATOM 9118 C CA . GLU B 1 243 ? 22.562 -18.25 -32.969 1 76.19 243 GLU B CA 1
ATOM 9119 C C . GLU B 1 243 ? 23.188 -17.531 -34.156 1 76.19 243 GLU B C 1
ATOM 9121 O O . GLU B 1 243 ? 23.344 -16.312 -34.156 1 76.19 243 GLU B O 1
ATOM 9126 N N . LYS B 1 244 ? 23.422 -18.234 -35.25 1 79.5 244 LYS B N 1
ATOM 9127 C CA . LYS B 1 244 ? 24.125 -17.672 -36.406 1 79.5 244 LYS B CA 1
ATOM 9128 C C . LYS B 1 244 ? 23.281 -17.766 -37.656 1 79.5 244 LYS B C 1
ATOM 9130 O O . LYS B 1 244 ? 23.328 -18.781 -38.375 1 79.5 244 LYS B O 1
ATOM 9135 N N . PRO B 1 245 ? 22.656 -16.719 -38.094 1 80.56 245 PRO B N 1
ATOM 9136 C CA . PRO B 1 245 ? 21.766 -16.75 -39.25 1 80.56 245 PRO B CA 1
ATOM 9137 C C . PRO B 1 245 ? 22.5 -17.094 -40.562 1 80.56 245 PRO B C 1
ATOM 9139 O O . PRO B 1 245 ? 21.922 -17.75 -41.438 1 80.56 245 PRO B O 1
ATOM 9142 N N . VAL B 1 246 ? 23.703 -16.719 -40.688 1 74.88 246 VAL B N 1
ATOM 9143 C CA . VAL B 1 246 ? 24.469 -17 -41.906 1 74.88 246 VAL B CA 1
ATOM 9144 C C . VAL B 1 246 ? 24.688 -18.5 -42.031 1 74.88 246 VAL B C 1
ATOM 9146 O O . VAL B 1 246 ? 24.594 -19.047 -43.156 1 74.88 246 VAL B O 1
ATOM 9149 N N . VAL B 1 247 ? 24.906 -19.078 -40.969 1 80.88 247 VAL B N 1
ATOM 9150 C CA . VAL B 1 247 ? 25.125 -20.516 -40.969 1 80.88 247 VAL B CA 1
ATOM 9151 C C . VAL B 1 247 ? 23.828 -21.234 -41.312 1 80.88 247 VAL B C 1
ATOM 9153 O O . VAL B 1 247 ? 23.828 -22.234 -42.031 1 80.88 247 VAL B O 1
ATOM 9156 N N . LEU B 1 248 ? 22.719 -20.75 -40.906 1 85.38 248 LEU B N 1
ATOM 9157 C CA . LEU B 1 248 ? 21.422 -21.328 -41.219 1 85.38 248 LEU B CA 1
ATOM 9158 C C . LEU B 1 248 ? 21.141 -21.297 -42.688 1 85.38 248 LEU B C 1
ATOM 9160 O O . LEU B 1 248 ? 20.562 -22.234 -43.25 1 85.38 248 LEU B O 1
ATOM 9164 N N . GLY B 1 249 ? 21.531 -20.219 -43.25 1 83.06 249 GLY B N 1
ATOM 9165 C CA . GLY B 1 249 ? 21.344 -20.094 -44.688 1 83.06 249 GLY B CA 1
ATOM 9166 C C . GLY B 1 249 ? 22.125 -21.109 -45.5 1 83.06 249 GLY B C 1
ATOM 9167 O O . GLY B 1 249 ? 21.609 -21.703 -46.438 1 83.06 249 GLY B O 1
ATOM 9168 N N . GLU B 1 250 ? 23.375 -21.297 -45.062 1 81.81 250 GLU B N 1
ATOM 9169 C CA . GLU B 1 250 ? 24.219 -22.266 -45.719 1 81.81 250 GLU B CA 1
ATOM 9170 C C . GLU B 1 250 ? 23.688 -23.688 -45.562 1 81.81 250 GLU B C 1
ATOM 9172 O O . GLU B 1 250 ? 23.734 -24.484 -46.5 1 81.81 250 GLU B O 1
ATOM 9177 N N . ILE B 1 251 ? 23.328 -23.938 -44.406 1 85.56 251 ILE B N 1
ATOM 9178 C CA . ILE B 1 251 ? 22.781 -25.266 -44.125 1 85.56 251 ILE B CA 1
ATOM 9179 C C . ILE B 1 251 ? 21.531 -25.516 -44.969 1 85.56 251 ILE B C 1
ATOM 9181 O O . ILE B 1 251 ? 21.312 -26.609 -45.469 1 85.56 251 ILE B O 1
ATOM 9185 N N . ALA B 1 252 ? 20.688 -24.484 -45.094 1 88.25 252 ALA B N 1
ATOM 9186 C CA . ALA B 1 252 ? 19.484 -24.594 -45.875 1 88.25 252 ALA B CA 1
ATOM 9187 C C . ALA B 1 252 ? 19.812 -24.953 -47.312 1 88.25 252 ALA B C 1
ATOM 9189 O O . ALA B 1 252 ? 19.125 -25.797 -47.938 1 88.25 252 ALA B O 1
ATOM 9190 N N . ASP B 1 253 ? 20.797 -24.359 -47.812 1 83.81 253 ASP B N 1
ATOM 9191 C CA . ASP B 1 253 ? 21.188 -24.609 -49.188 1 83.81 253 ASP B CA 1
ATOM 9192 C C . ASP B 1 253 ? 21.672 -26.047 -49.375 1 83.81 253 ASP B C 1
ATOM 9194 O O . ASP B 1 253 ? 21.297 -26.703 -50.344 1 83.81 253 ASP B O 1
ATOM 9198 N N . VAL B 1 254 ? 22.469 -26.438 -48.469 1 84.12 254 VAL B N 1
ATOM 9199 C CA . VAL B 1 254 ? 23 -27.781 -48.562 1 84.12 254 VAL B CA 1
ATOM 9200 C C . VAL B 1 254 ? 21.859 -28.797 -48.438 1 84.12 254 VAL B C 1
ATOM 9202 O O . VAL B 1 254 ? 21.812 -29.766 -49.219 1 84.12 254 VAL B O 1
ATOM 9205 N N . LEU B 1 255 ? 21 -28.609 -47.562 1 90.44 255 LEU B N 1
ATOM 9206 C CA . LEU B 1 255 ? 19.891 -29.531 -47.344 1 90.44 255 LEU B CA 1
ATOM 9207 C C . LEU B 1 255 ? 18.922 -29.516 -48.531 1 90.44 255 LEU B C 1
ATOM 9209 O O . LEU B 1 255 ? 18.359 -30.547 -48.875 1 90.44 255 LEU B O 1
ATOM 9213 N N . ASN B 1 256 ? 18.766 -28.344 -49.125 1 89.94 256 ASN B N 1
ATOM 9214 C CA . ASN B 1 256 ? 17.922 -28.266 -50.312 1 89.94 256 ASN B CA 1
ATOM 9215 C C . ASN B 1 256 ? 18.547 -29 -51.5 1 89.94 256 ASN B C 1
ATOM 9217 O O . ASN B 1 256 ? 17.844 -29.594 -52.312 1 89.94 256 ASN B O 1
ATOM 9221 N N . MET B 1 257 ? 19.828 -28.984 -51.531 1 84.88 257 MET B N 1
ATOM 9222 C CA . MET B 1 257 ? 20.531 -29.75 -52.562 1 84.88 257 MET B CA 1
ATOM 9223 C C . MET B 1 257 ? 20.328 -31.25 -52.344 1 84.88 257 MET B C 1
ATOM 9225 O O . MET B 1 257 ? 20.062 -31.969 -53.312 1 84.88 257 MET B O 1
ATOM 9229 N N . ARG B 1 258 ? 20.422 -31.578 -51.188 1 87.19 258 ARG B N 1
ATOM 9230 C CA . ARG B 1 258 ? 20.234 -33 -50.875 1 87.19 258 ARG B CA 1
ATOM 9231 C C . ARG B 1 258 ? 18.781 -33.406 -51.094 1 87.19 258 ARG B C 1
ATOM 9233 O O . ARG B 1 258 ? 18.5 -34.5 -51.594 1 87.19 258 ARG B O 1
ATOM 9240 N N . PHE B 1 259 ? 17.875 -32.5 -50.844 1 91.12 259 PHE B N 1
ATOM 9241 C CA . PHE B 1 259 ? 16.453 -32.781 -50.969 1 91.12 259 PHE B CA 1
ATOM 9242 C C . PHE B 1 259 ? 16.031 -32.906 -52.406 1 91.12 259 PHE B C 1
ATOM 9244 O O . PHE B 1 259 ? 15.125 -33.656 -52.75 1 91.12 259 PHE B O 1
ATOM 9251 N N . SER B 1 260 ? 16.703 -32.125 -53.25 1 87.75 260 SER B N 1
ATOM 9252 C CA . SER B 1 260 ? 16.406 -32.188 -54.688 1 87.75 260 SER B CA 1
ATOM 9253 C C . SER B 1 260 ? 16.688 -33.594 -55.25 1 87.75 260 SER B C 1
ATOM 9255 O O . SER B 1 260 ? 16.109 -33.969 -56.25 1 87.75 260 SER B O 1
ATOM 9257 N N . ASN B 1 261 ? 17.547 -34.375 -54.594 1 87.56 261 ASN B N 1
ATOM 9258 C CA . ASN B 1 261 ? 17.859 -35.75 -55 1 87.56 261 ASN B CA 1
ATOM 9259 C C . ASN B 1 261 ? 17.391 -36.75 -53.969 1 87.56 261 ASN B C 1
ATOM 9261 O O . ASN B 1 261 ? 18.094 -37.688 -53.625 1 87.56 261 ASN B O 1
ATOM 9265 N N . ILE B 1 262 ? 16.234 -36.469 -53.469 1 90.19 262 ILE B N 1
ATOM 9266 C CA . ILE B 1 262 ? 15.75 -37.25 -52.312 1 90.19 262 ILE B CA 1
ATOM 9267 C C . ILE B 1 262 ? 15.461 -38.656 -52.75 1 90.19 262 ILE B C 1
ATOM 9269 O O . ILE B 1 262 ? 15.57 -39.594 -51.969 1 90.19 262 ILE B O 1
ATOM 9273 N N . ASP B 1 263 ? 15.172 -38.938 -54.031 1 87.94 263 ASP B N 1
ATOM 9274 C CA . ASP B 1 263 ? 14.859 -40.281 -54.531 1 87.94 263 ASP B CA 1
ATOM 9275 C C . ASP B 1 263 ? 16.078 -41.188 -54.469 1 87.94 263 ASP B C 1
ATOM 9277 O O . ASP B 1 263 ? 15.945 -42.406 -54.344 1 87.94 263 ASP B O 1
ATOM 9281 N N . SER B 1 264 ? 17.25 -40.562 -54.531 1 88.31 264 SER B N 1
ATOM 9282 C CA . SER B 1 264 ? 18.484 -41.344 -54.5 1 88.31 264 SER B CA 1
ATOM 9283 C C . SER B 1 264 ? 19.219 -41.188 -53.156 1 88.31 264 SER B C 1
ATOM 9285 O O . SER B 1 264 ? 20.422 -41.438 -53.062 1 88.31 264 SER B O 1
ATOM 9287 N N . TRP B 1 265 ? 18.406 -40.75 -52.25 1 90.81 265 TRP B N 1
ATOM 9288 C CA . TRP B 1 265 ? 19.016 -40.5 -50.938 1 90.81 265 TRP B CA 1
ATOM 9289 C C . TRP B 1 265 ? 19.5 -41.812 -50.312 1 90.81 265 TRP B C 1
ATOM 9291 O O . TRP B 1 265 ? 18.828 -42.844 -50.406 1 90.81 265 TRP B O 1
ATOM 9301 N N . GLU B 1 266 ? 20.703 -41.844 -49.75 1 90.31 266 GLU B N 1
ATOM 9302 C CA . GLU B 1 266 ? 21.266 -42.938 -48.938 1 90.31 266 GLU B CA 1
ATOM 9303 C C . GLU B 1 266 ? 22.031 -42.406 -47.75 1 90.31 266 GLU B C 1
ATOM 9305 O O . GLU B 1 266 ? 22.453 -41.25 -47.719 1 90.31 266 GLU B O 1
ATOM 9310 N N . TRP B 1 267 ? 22.047 -43.25 -46.75 1 92.5 267 TRP B N 1
ATOM 9311 C CA . TRP B 1 267 ? 22.812 -42.844 -45.562 1 92.5 267 TRP B CA 1
ATOM 9312 C C . TRP B 1 267 ? 24.266 -42.594 -45.938 1 92.5 267 TRP B C 1
ATOM 9314 O O . TRP B 1 267 ? 24.875 -43.344 -46.688 1 92.5 267 TRP B O 1
ATOM 9324 N N . ASP B 1 268 ? 24.734 -41.5 -45.531 1 87.38 268 ASP B N 1
ATOM 9325 C CA . ASP B 1 268 ? 26.172 -41.25 -45.562 1 87.38 268 ASP B CA 1
ATOM 9326 C C . ASP B 1 268 ? 26.844 -41.719 -44.281 1 87.38 268 ASP B C 1
ATOM 9328 O O . ASP B 1 268 ? 27.172 -40.938 -43.406 1 87.38 268 ASP B O 1
ATOM 9332 N N . ALA B 1 269 ? 26.969 -43.062 -44.031 1 87.75 269 ALA B N 1
ATOM 9333 C CA . ALA B 1 269 ? 27.406 -43.656 -42.781 1 87.75 269 ALA B CA 1
ATOM 9334 C C . ALA B 1 269 ? 28.922 -43.844 -42.75 1 87.75 269 ALA B C 1
ATOM 9336 O O . ALA B 1 269 ? 29.5 -44.094 -41.688 1 87.75 269 ALA B O 1
ATOM 9337 N N . GLY B 1 270 ? 29.656 -43.594 -43.781 1 78.94 270 GLY B N 1
ATOM 9338 C CA . GLY B 1 270 ? 31.094 -43.812 -43.844 1 78.94 270 GLY B CA 1
ATOM 9339 C C . GLY B 1 270 ? 31.469 -45.281 -43.812 1 78.94 270 GLY B C 1
ATOM 9340 O O . GLY B 1 270 ? 30.578 -46.156 -43.812 1 78.94 270 GLY B O 1
ATOM 9341 N N . GLU B 1 271 ? 32.75 -45.656 -43.688 1 82.44 271 GLU B N 1
ATOM 9342 C CA . GLU B 1 271 ? 33.25 -47 -43.688 1 82.44 271 GLU B CA 1
ATOM 9343 C C . GLU B 1 271 ? 32.938 -47.719 -42.375 1 82.44 271 GLU B C 1
ATOM 9345 O O . GLU B 1 271 ? 32.781 -48.938 -42.344 1 82.44 271 GLU B O 1
ATOM 9350 N N . GLN B 1 272 ? 32.781 -46.938 -41.406 1 86.25 272 GLN B N 1
ATOM 9351 C CA . GLN B 1 272 ? 32.594 -47.531 -40.062 1 86.25 272 GLN B CA 1
ATOM 9352 C C . GLN B 1 272 ? 31.109 -47.594 -39.719 1 86.25 272 GLN B C 1
ATOM 9354 O O . GLN B 1 272 ? 30.75 -48.125 -38.656 1 86.25 272 GLN B O 1
ATOM 9359 N N . GLY B 1 273 ? 30.203 -47.156 -40.531 1 89.56 273 GLY B N 1
ATOM 9360 C CA . GLY B 1 273 ? 28.781 -47.156 -40.25 1 89.56 273 GLY B CA 1
ATOM 9361 C C . GLY B 1 273 ? 28.375 -46.125 -39.219 1 89.56 273 GLY B C 1
ATOM 9362 O O . GLY B 1 273 ? 29.188 -45.312 -38.781 1 89.56 273 GLY B O 1
ATOM 9363 N N . ILE B 1 274 ? 27.109 -46.062 -38.844 1 90.94 274 ILE B N 1
ATOM 9364 C CA . ILE B 1 274 ? 26.578 -45.125 -37.875 1 90.94 274 ILE B CA 1
ATOM 9365 C C . ILE B 1 274 ? 26.672 -45.75 -36.469 1 90.94 274 ILE B C 1
ATOM 9367 O O . ILE B 1 274 ? 26.109 -46.812 -36.219 1 90.94 274 ILE B O 1
ATOM 9371 N N . PRO B 1 275 ? 27.344 -45.125 -35.594 1 88.38 275 PRO B N 1
ATOM 9372 C CA . PRO B 1 275 ? 27.484 -45.688 -34.25 1 88.38 275 PRO B CA 1
ATOM 9373 C C . PRO B 1 275 ? 26.156 -45.688 -33.469 1 88.38 275 PRO B C 1
ATOM 9375 O O . PRO B 1 275 ? 25.375 -44.75 -33.594 1 88.38 275 PRO B O 1
ATOM 9378 N N . VAL B 1 276 ? 25.844 -46.781 -32.781 1 88.56 276 VAL B N 1
ATOM 9379 C CA . VAL B 1 276 ? 24.734 -46.875 -31.844 1 88.56 276 VAL B CA 1
ATOM 9380 C C . VAL B 1 276 ? 25.266 -47.188 -30.453 1 88.56 276 VAL B C 1
ATOM 9382 O O . VAL B 1 276 ? 26.141 -48.031 -30.281 1 88.56 276 VAL B O 1
ATOM 9385 N N . LEU B 1 277 ? 24.844 -46.344 -29.469 1 84.25 277 LEU B N 1
ATOM 9386 C CA . LEU B 1 277 ? 25.391 -46.469 -28.125 1 84.25 277 LEU B CA 1
ATOM 9387 C C . LEU B 1 277 ? 24.281 -46.438 -27.078 1 84.25 277 LEU B C 1
ATOM 9389 O O . LEU B 1 277 ? 23.25 -45.812 -27.266 1 84.25 277 LEU B O 1
ATOM 9393 N N . PRO B 1 278 ? 24.438 -47.219 -26.016 1 81.5 278 PRO B N 1
ATOM 9394 C CA . PRO B 1 278 ? 23.484 -47.156 -24.906 1 81.5 278 PRO B CA 1
ATOM 9395 C C . PRO B 1 278 ? 23.609 -45.875 -24.078 1 81.5 278 PRO B C 1
ATOM 9397 O O . PRO B 1 278 ? 24.719 -45.406 -23.797 1 81.5 278 PRO B O 1
ATOM 9400 N N . ARG B 1 279 ? 22.5 -45.281 -23.875 1 75 279 ARG B N 1
ATOM 9401 C CA . ARG B 1 279 ? 22.438 -44.094 -23.031 1 75 279 ARG B CA 1
ATOM 9402 C C . ARG B 1 279 ? 21.438 -44.25 -21.906 1 75 279 ARG B C 1
ATOM 9404 O O . ARG B 1 279 ? 20.391 -44.875 -22.094 1 75 279 ARG B O 1
ATOM 9411 N N . GLN B 1 280 ? 21.828 -43.844 -20.781 1 67.5 280 GLN B N 1
ATOM 9412 C CA . GLN B 1 280 ? 20.953 -43.969 -19.625 1 67.5 280 GLN B CA 1
ATOM 9413 C C . GLN B 1 280 ? 19.906 -42.844 -19.609 1 67.5 280 GLN B C 1
ATOM 9415 O O . GLN B 1 280 ? 20.234 -41.688 -19.859 1 67.5 280 GLN B O 1
ATOM 9420 N N . GLN B 1 281 ? 18.641 -43.188 -19.438 1 64.25 281 GLN B N 1
ATOM 9421 C CA . GLN B 1 281 ? 17.547 -42.219 -19.297 1 64.25 281 GLN B CA 1
ATOM 9422 C C . GLN B 1 281 ? 17.359 -41.812 -17.828 1 64.25 281 GLN B C 1
ATOM 9424 O O . GLN B 1 281 ? 18.047 -42.312 -16.953 1 64.25 281 GLN B O 1
ATOM 9429 N N . LEU B 1 282 ? 16.5 -40.781 -17.609 1 54.19 282 LEU B N 1
ATOM 9430 C CA . LEU B 1 282 ? 16.266 -40.219 -16.281 1 54.19 282 LEU B CA 1
ATOM 9431 C C . LEU B 1 282 ? 15.789 -41.312 -15.305 1 54.19 282 LEU B C 1
ATOM 9433 O O . LEU B 1 282 ? 16.109 -41.25 -14.117 1 54.19 282 LEU B O 1
ATOM 9437 N N . ASN B 1 283 ? 15.086 -42.281 -15.898 1 53.47 283 ASN B N 1
ATOM 9438 C CA . ASN B 1 283 ? 14.539 -43.344 -15.039 1 53.47 283 ASN B CA 1
ATOM 9439 C C . ASN B 1 283 ? 15.57 -44.438 -14.773 1 53.47 283 ASN B C 1
ATOM 9441 O O . ASN B 1 283 ? 15.258 -45.438 -14.125 1 53.47 283 ASN B O 1
ATOM 9445 N N . GLY B 1 284 ? 16.781 -44.219 -15.242 1 59.75 284 GLY B N 1
ATOM 9446 C CA . GLY B 1 284 ? 17.859 -45.156 -14.984 1 59.75 284 GLY B CA 1
ATOM 9447 C C . GLY B 1 284 ? 17.969 -46.25 -16.016 1 59.75 284 GLY B C 1
ATOM 9448 O O . GLY B 1 284 ? 18.938 -47 -16.047 1 59.75 284 GLY B O 1
ATOM 9449 N N . LYS B 1 285 ? 16.984 -46.25 -16.922 1 68.19 285 LYS B N 1
ATOM 9450 C CA . LYS B 1 285 ? 16.984 -47.281 -17.938 1 68.19 285 LYS B CA 1
ATOM 9451 C C . LYS B 1 285 ? 17.891 -46.906 -19.109 1 68.19 285 LYS B C 1
ATOM 9453 O O . LYS B 1 285 ? 18.031 -45.719 -19.438 1 68.19 285 LYS B O 1
ATOM 9458 N N . TYR B 1 286 ? 18.547 -47.906 -19.578 1 73.44 286 TYR B N 1
ATOM 9459 C CA . TYR B 1 286 ? 19.422 -47.656 -20.734 1 73.44 286 TYR B CA 1
ATOM 9460 C C . TYR B 1 286 ? 18.672 -47.938 -22.031 1 73.44 286 TYR B C 1
ATOM 9462 O O . TYR B 1 286 ? 17.891 -48.875 -22.125 1 73.44 286 TYR B O 1
ATOM 9470 N N . ARG B 1 287 ? 18.828 -47.062 -22.891 1 78.5 287 ARG B N 1
ATOM 9471 C CA . ARG B 1 287 ? 18.312 -47.25 -24.25 1 78.5 287 ARG B CA 1
ATOM 9472 C C . ARG B 1 287 ? 19.406 -47.031 -25.281 1 78.5 287 ARG B C 1
ATOM 9474 O O . ARG B 1 287 ? 20.406 -46.344 -25.016 1 78.5 287 ARG B O 1
ATOM 9481 N N . ILE B 1 288 ? 19.281 -47.656 -26.391 1 84.19 288 ILE B N 1
ATOM 9482 C CA . ILE B 1 288 ? 20.297 -47.562 -27.438 1 84.19 288 ILE B CA 1
ATOM 9483 C C . ILE B 1 288 ? 19.922 -46.438 -28.406 1 84.19 288 ILE B C 1
ATOM 9485 O O . ILE B 1 288 ? 18.812 -46.438 -28.953 1 84.19 288 ILE B O 1
ATOM 9489 N N . TRP B 1 289 ? 20.875 -45.562 -28.578 1 84.12 289 TRP B N 1
ATOM 9490 C CA . TRP B 1 289 ? 20.625 -44.406 -29.422 1 84.12 289 TRP B CA 1
ATOM 9491 C C . TRP B 1 289 ? 21.531 -44.438 -30.656 1 84.12 289 TRP B C 1
ATOM 9493 O O . TRP B 1 289 ? 22.672 -44.906 -30.578 1 84.12 289 TRP B O 1
ATOM 9503 N N . MET B 1 290 ? 21 -43.906 -31.656 1 88.31 290 MET B N 1
ATOM 9504 C CA . MET B 1 290 ? 21.734 -43.781 -32.906 1 88.31 290 MET B CA 1
ATOM 9505 C C . MET B 1 290 ? 22.422 -42.438 -33 1 88.31 290 MET B C 1
ATOM 9507 O O . MET B 1 290 ? 21.797 -41.406 -32.75 1 88.31 290 MET B O 1
ATOM 9511 N N . ASP B 1 291 ? 23.766 -42.438 -33.219 1 85.75 291 ASP B N 1
ATOM 9512 C CA . ASP B 1 291 ? 24.516 -41.188 -33.312 1 85.75 291 ASP B CA 1
ATOM 9513 C C . ASP B 1 291 ? 24.812 -40.844 -34.781 1 85.75 291 ASP B C 1
ATOM 9515 O O . ASP B 1 291 ? 25.938 -40.938 -35.219 1 85.75 291 ASP B O 1
ATOM 9519 N N . GLU B 1 292 ? 23.859 -40.25 -35.438 1 88.44 292 GLU B N 1
ATOM 9520 C CA . GLU B 1 292 ? 23.969 -39.906 -36.844 1 88.44 292 GLU B CA 1
ATOM 9521 C C . GLU B 1 292 ? 24.469 -38.469 -37.031 1 88.44 292 GLU B C 1
ATOM 9523 O O . GLU B 1 292 ? 24.594 -37.719 -36.094 1 88.44 292 GLU B O 1
ATOM 9528 N N . ASP B 1 293 ? 24.734 -38.219 -38.25 1 88.19 293 ASP B N 1
ATOM 9529 C CA . ASP B 1 293 ? 25.188 -36.875 -38.625 1 88.19 293 ASP B CA 1
ATOM 9530 C C . ASP B 1 293 ? 24.062 -35.875 -38.469 1 88.19 293 ASP B C 1
ATOM 9532 O O . ASP B 1 293 ? 22.891 -36.188 -38.719 1 88.19 293 ASP B O 1
ATOM 9536 N N . VAL B 1 294 ? 24.453 -34.625 -38.219 1 88.88 294 VAL B N 1
ATOM 9537 C CA . VAL B 1 294 ? 23.484 -33.594 -37.812 1 88.88 294 VAL B CA 1
ATOM 9538 C C . VAL B 1 294 ? 22.625 -33.219 -39.031 1 88.88 294 VAL B C 1
ATOM 9540 O O . V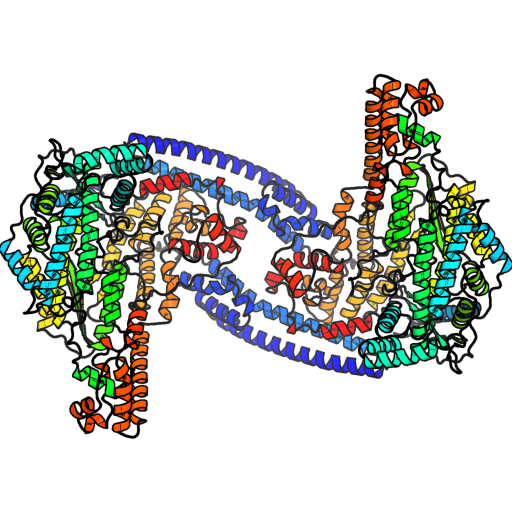AL B 1 294 ? 21.406 -33.031 -38.875 1 88.88 294 VAL B O 1
ATOM 9543 N N . LEU B 1 295 ? 23.219 -33.062 -40.188 1 88.5 295 LEU B N 1
ATOM 9544 C CA . LEU B 1 295 ? 22.469 -32.656 -41.344 1 88.5 295 LEU B CA 1
ATOM 9545 C C . LEU B 1 295 ? 21.484 -33.75 -41.781 1 88.5 295 LEU B C 1
ATOM 9547 O O . LEU B 1 295 ? 20.375 -33.438 -42.219 1 88.5 295 LEU B O 1
ATOM 9551 N N . GLN B 1 296 ? 21.922 -34.969 -41.656 1 91.12 296 GLN B N 1
ATOM 9552 C CA . GLN B 1 296 ? 21.031 -36.062 -41.969 1 91.12 296 GLN B CA 1
ATOM 9553 C C . GLN B 1 296 ? 19.875 -36.156 -40.969 1 91.12 296 GLN B C 1
ATOM 9555 O O . GLN B 1 296 ? 18.734 -36.469 -41.344 1 91.12 296 GLN B O 1
ATOM 9560 N N . ALA B 1 297 ? 20.203 -35.906 -39.75 1 92.62 297 ALA B N 1
ATOM 9561 C CA . ALA B 1 297 ? 19.172 -35.906 -38.719 1 92.62 297 ALA B CA 1
ATOM 9562 C C . ALA B 1 297 ? 18.125 -34.844 -38.969 1 92.62 297 ALA B C 1
ATOM 9564 O O . ALA B 1 297 ? 16.922 -35.094 -38.781 1 92.62 297 ALA B O 1
ATOM 9565 N N . ILE B 1 298 ? 18.578 -33.688 -39.5 1 91.69 298 ILE B N 1
ATOM 9566 C CA . ILE B 1 298 ? 17.656 -32.562 -39.75 1 91.69 298 ILE B CA 1
ATOM 9567 C C . ILE B 1 298 ? 16.734 -32.938 -40.938 1 91.69 298 ILE B C 1
ATOM 9569 O O . ILE B 1 298 ? 15.531 -32.688 -40.875 1 91.69 298 ILE B O 1
ATOM 9573 N N . LEU B 1 299 ? 17.344 -33.469 -41.875 1 93.25 299 LEU B N 1
ATOM 9574 C CA . LEU B 1 299 ? 16.594 -33.844 -43.062 1 93.25 299 LEU B CA 1
ATOM 9575 C C . LEU B 1 299 ? 15.516 -34.875 -42.719 1 93.25 299 LEU B C 1
ATOM 9577 O O . LEU B 1 299 ? 14.359 -34.75 -43.125 1 93.25 299 LEU B O 1
ATOM 9581 N N . ILE B 1 300 ? 15.852 -35.906 -42 1 94.19 300 ILE B N 1
ATOM 9582 C CA . ILE B 1 300 ? 14.93 -36.969 -41.594 1 94.19 300 ILE B CA 1
ATOM 9583 C C . ILE B 1 300 ? 13.852 -36.406 -40.688 1 94.19 300 ILE B C 1
ATOM 9585 O O . ILE B 1 300 ? 12.68 -36.781 -40.781 1 94.19 300 ILE B O 1
ATOM 9589 N N . HIS B 1 301 ? 14.266 -35.531 -39.844 1 93.69 301 HIS B N 1
ATOM 9590 C CA . HIS B 1 301 ? 13.328 -34.906 -38.906 1 93.69 301 HIS B CA 1
ATOM 9591 C C . HIS B 1 301 ? 12.273 -34.094 -39.656 1 93.69 301 HIS B C 1
ATOM 9593 O O . HIS B 1 301 ? 11.086 -34.156 -39.344 1 93.69 301 HIS B O 1
ATOM 9599 N N . TYR B 1 302 ? 12.742 -33.344 -40.656 1 94.31 302 TYR B N 1
ATOM 9600 C CA . TYR B 1 302 ? 11.82 -32.531 -41.438 1 94.31 302 TYR B CA 1
ATOM 9601 C C . TYR B 1 302 ? 10.766 -33.406 -42.125 1 94.31 302 TYR B C 1
ATOM 9603 O O . TYR B 1 302 ? 9.562 -33.188 -41.969 1 94.31 302 TYR B O 1
ATOM 9611 N N . ILE B 1 303 ? 11.164 -34.438 -42.75 1 95.12 303 ILE B N 1
ATOM 9612 C CA . ILE B 1 303 ? 10.242 -35.344 -43.469 1 95.12 303 ILE B CA 1
ATOM 9613 C C . ILE B 1 303 ? 9.344 -36.062 -42.469 1 95.12 303 ILE B C 1
ATOM 9615 O O . ILE B 1 303 ? 8.133 -36.156 -42.656 1 95.12 303 ILE B O 1
ATOM 9619 N N . GLY B 1 304 ? 9.953 -36.594 -41.438 1 94.94 304 GLY B N 1
ATOM 9620 C CA . GLY B 1 304 ? 9.203 -37.312 -40.406 1 94.94 304 GLY B CA 1
ATOM 9621 C C . GLY B 1 304 ? 8.109 -36.469 -39.781 1 94.94 304 GLY B C 1
ATOM 9622 O O . GLY B 1 304 ? 6.969 -36.906 -39.656 1 94.94 304 GLY B O 1
ATOM 9623 N N . ILE B 1 305 ? 8.414 -35.281 -39.438 1 94.31 305 ILE B N 1
ATOM 9624 C CA . ILE B 1 305 ? 7.473 -34.406 -38.719 1 94.31 305 ILE B CA 1
ATOM 9625 C C . ILE B 1 305 ? 6.344 -34 -39.656 1 94.31 305 ILE B C 1
ATOM 9627 O O . ILE B 1 305 ? 5.18 -33.938 -39.25 1 94.31 305 ILE B O 1
ATOM 9631 N N . ARG B 1 306 ? 6.676 -33.656 -40.844 1 94.75 306 ARG B N 1
ATOM 9632 C CA . ARG B 1 306 ? 5.645 -33.312 -41.812 1 94.75 306 ARG B CA 1
ATOM 9633 C C . ARG B 1 306 ? 4.656 -34.469 -42 1 94.75 306 ARG B C 1
ATOM 9635 O O . ARG B 1 306 ? 3.447 -34.25 -42.094 1 94.75 306 ARG B O 1
ATOM 9642 N N . CYS B 1 307 ? 5.191 -35.625 -42.062 1 95.94 307 CYS B N 1
ATOM 9643 C CA . CYS B 1 307 ? 4.332 -36.781 -42.188 1 95.94 307 CYS B CA 1
ATOM 9644 C C . CYS B 1 307 ? 3.506 -37 -40.938 1 95.94 307 CYS B C 1
ATOM 9646 O O . CYS B 1 307 ? 2.344 -37.406 -41 1 95.94 307 CYS B O 1
ATOM 9648 N N . CYS B 1 308 ? 4.121 -36.844 -39.812 1 95.12 308 CYS B N 1
ATOM 9649 C CA . CYS B 1 308 ? 3.412 -37 -38.531 1 95.12 308 CYS B CA 1
ATOM 9650 C C . CYS B 1 308 ? 2.225 -36.062 -38.438 1 95.12 308 CYS B C 1
ATOM 9652 O O . CYS B 1 308 ? 1.13 -36.469 -38.031 1 95.12 308 CYS B O 1
ATOM 9654 N N . VAL B 1 309 ? 2.424 -34.781 -38.781 1 94.19 309 VAL B N 1
ATOM 9655 C CA . VAL B 1 309 ? 1.376 -33.781 -38.719 1 94.19 309 VAL B CA 1
ATOM 9656 C C . VAL B 1 309 ? 0.225 -34.156 -39.625 1 94.19 309 VAL B C 1
ATOM 9658 O O . VAL B 1 309 ? -0.945 -34.031 -39.25 1 94.19 309 VAL B O 1
ATOM 9661 N N . THR B 1 310 ? 0.589 -34.562 -40.75 1 95.38 310 THR B N 1
ATOM 9662 C CA . THR B 1 310 ? -0.428 -34.969 -41.719 1 95.38 310 THR B CA 1
ATOM 9663 C C . THR B 1 310 ? -1.201 -36.188 -41.219 1 95.38 310 THR B C 1
ATOM 9665 O O . THR B 1 310 ? -2.426 -36.25 -41.344 1 95.38 310 THR B O 1
ATOM 9668 N N . LEU B 1 311 ? -0.481 -37.094 -40.719 1 95.5 311 LEU B N 1
ATOM 9669 C CA . LEU B 1 311 ? -1.13 -38.281 -40.188 1 95.5 311 LEU B CA 1
ATOM 9670 C C . LEU B 1 311 ? -2.098 -37.938 -39.062 1 95.5 311 LEU B C 1
ATOM 9672 O O . LEU B 1 311 ? -3.223 -38.438 -39.031 1 95.5 311 LEU B O 1
ATOM 9676 N N . LYS B 1 312 ? -1.672 -37.188 -38.156 1 94.88 312 LYS B N 1
ATOM 9677 C CA . LYS B 1 312 ? -2.516 -36.781 -37.031 1 94.88 312 LYS B CA 1
ATOM 9678 C C . LYS B 1 312 ? -3.809 -36.125 -37.531 1 94.88 312 LYS B C 1
ATOM 9680 O O . LYS B 1 312 ? -4.898 -36.5 -37.094 1 94.88 312 LYS B O 1
ATOM 9685 N N . THR B 1 313 ? -3.693 -35.25 -38.469 1 93.75 313 THR B N 1
ATOM 9686 C CA . THR B 1 313 ? -4.855 -34.531 -39 1 93.75 313 THR B CA 1
ATOM 9687 C C . THR B 1 313 ? -5.785 -35.5 -39.719 1 93.75 313 THR B C 1
ATOM 9689 O O . THR B 1 313 ? -7.004 -35.438 -39.562 1 93.75 313 THR B O 1
ATOM 9692 N N . ALA B 1 314 ? -5.227 -36.312 -40.469 1 95.12 314 ALA B N 1
ATOM 9693 C CA . ALA B 1 314 ? -6.008 -37.281 -41.25 1 95.12 314 ALA B CA 1
ATOM 9694 C C . ALA B 1 314 ? -6.746 -38.25 -40.344 1 95.12 314 ALA B C 1
ATOM 9696 O O . ALA B 1 314 ? -7.918 -38.562 -40.594 1 95.12 314 ALA B O 1
ATOM 9697 N N . LEU B 1 315 ? -6.086 -38.75 -39.406 1 95.19 315 LEU B N 1
ATOM 9698 C CA . LEU B 1 315 ? -6.711 -39.719 -38.5 1 95.19 315 LEU B CA 1
ATOM 9699 C C . LEU B 1 315 ? -7.766 -39.062 -37.625 1 95.19 315 LEU B C 1
ATOM 9701 O O . LEU B 1 315 ? -8.781 -39.688 -37.312 1 95.19 315 LEU B O 1
ATOM 9705 N N . ASP B 1 316 ? -7.5 -37.875 -37.219 1 93.5 316 ASP B N 1
ATOM 9706 C CA . ASP B 1 316 ? -8.508 -37.125 -36.469 1 93.5 316 ASP B CA 1
ATOM 9707 C C . ASP B 1 316 ? -9.797 -36.969 -37.281 1 93.5 316 ASP B C 1
ATOM 9709 O O . ASP B 1 316 ? -10.891 -37.156 -36.75 1 93.5 316 ASP B O 1
ATOM 9713 N N . CYS B 1 317 ? -9.609 -36.625 -38.5 1 91.56 317 CYS B N 1
ATOM 9714 C CA . CYS B 1 317 ? -10.758 -36.5 -39.406 1 91.56 317 CYS B CA 1
ATOM 9715 C C . CYS B 1 317 ? -11.438 -37.844 -39.594 1 91.56 317 CYS B C 1
ATOM 9717 O O . CYS B 1 317 ? -12.672 -37.906 -39.656 1 91.56 317 CYS B O 1
ATOM 9719 N N . PHE B 1 318 ? -10.703 -38.812 -39.656 1 93.06 318 PHE B N 1
ATOM 9720 C CA . PHE B 1 318 ? -11.203 -40.156 -39.906 1 93.06 318 PHE B CA 1
ATOM 9721 C C . PHE B 1 318 ? -12.125 -40.625 -38.781 1 93.06 318 PHE B C 1
ATOM 9723 O O . PHE B 1 318 ? -13.172 -41.219 -39.031 1 93.06 318 PHE B O 1
ATOM 9730 N N . ILE B 1 319 ? -11.836 -40.375 -37.5 1 92.62 319 ILE B N 1
ATOM 9731 C CA . ILE B 1 319 ? -12.617 -40.906 -36.406 1 92.62 319 ILE B CA 1
ATOM 9732 C C . ILE B 1 319 ? -13.766 -39.938 -36.094 1 92.62 319 ILE B C 1
ATOM 9734 O O . ILE B 1 319 ? -14.75 -40.344 -35.438 1 92.62 319 ILE B O 1
ATOM 9738 N N . THR B 1 320 ? -13.703 -38.688 -36.5 1 90.56 320 THR B N 1
ATOM 9739 C CA . THR B 1 320 ? -14.703 -37.719 -36.094 1 90.56 320 THR B CA 1
ATOM 9740 C C . THR B 1 320 ? -15.734 -37.5 -37.188 1 90.56 320 THR B C 1
ATOM 9742 O O . THR B 1 320 ? -16.906 -37.219 -36.906 1 90.56 320 THR B O 1
ATOM 9745 N N . GLN B 1 321 ? -15.398 -37.594 -38.375 1 81.81 321 GLN B N 1
ATOM 9746 C CA . GLN B 1 321 ? -16.266 -37.156 -39.469 1 81.81 321 GLN B CA 1
ATOM 9747 C C . GLN B 1 321 ? -17.047 -38.312 -40.062 1 81.81 321 GLN B C 1
ATOM 9749 O O . GLN B 1 321 ? -18.062 -38.094 -40.75 1 81.81 321 GLN B O 1
ATOM 9754 N N . TYR B 1 322 ? -16.609 -39.5 -39.781 1 77.31 322 TYR B N 1
ATOM 9755 C CA . TYR B 1 322 ? -17.266 -40.625 -40.438 1 77.31 322 TYR B CA 1
ATOM 9756 C C . TYR B 1 322 ? -17.922 -41.531 -39.406 1 77.31 322 TYR B C 1
ATOM 9758 O O . TYR B 1 322 ? -17.625 -41.438 -38.188 1 77.31 322 TYR B O 1
ATOM 9766 N N . SER B 1 323 ? -18.891 -42.281 -39.781 1 80.44 323 SER B N 1
ATOM 9767 C CA . SER B 1 323 ? -19.672 -43.156 -38.906 1 80.44 323 SER B CA 1
ATOM 9768 C C . SER B 1 323 ? -18.938 -44.438 -38.625 1 80.44 323 SER B C 1
ATOM 9770 O O . SER B 1 323 ? -19.5 -45.375 -38.031 1 80.44 323 SER B O 1
ATOM 9772 N N . PHE B 1 324 ? -17.672 -44.5 -38.969 1 84.31 324 PHE B N 1
ATOM 9773 C CA . PHE B 1 324 ? -16.875 -45.719 -38.781 1 84.31 324 PHE B CA 1
ATOM 9774 C C . PHE B 1 324 ? -16.594 -45.938 -37.281 1 84.31 324 PHE B C 1
ATOM 9776 O O . PHE B 1 324 ? -16.688 -47.062 -36.781 1 84.31 324 PHE B O 1
ATOM 9783 N N . TRP B 1 325 ? -16.281 -44.844 -36.625 1 89.62 325 TRP B N 1
ATOM 9784 C CA . TRP B 1 325 ? -15.859 -44.938 -35.219 1 89.62 325 TRP B CA 1
ATOM 9785 C C . TRP B 1 325 ? -17.062 -45 -34.312 1 89.62 325 TRP B C 1
ATOM 9787 O O . TRP B 1 325 ? -18 -44.188 -34.438 1 89.62 325 TRP B O 1
ATOM 9797 N N . ARG B 1 326 ? -17 -45.969 -33.406 1 89.62 326 ARG B N 1
ATOM 9798 C CA . ARG B 1 326 ? -18.078 -46.094 -32.406 1 89.62 326 ARG B CA 1
ATOM 9799 C C . ARG B 1 326 ? -17.75 -45.375 -31.125 1 89.62 326 ARG B C 1
ATOM 9801 O O . ARG B 1 326 ? -16.641 -45.531 -30.594 1 89.62 326 ARG B O 1
ATOM 9808 N N . TRP B 1 327 ? -18.688 -44.688 -30.672 1 90.12 327 TRP B N 1
ATOM 9809 C CA . TRP B 1 327 ? -18.422 -43.844 -29.5 1 90.12 327 TRP B CA 1
ATOM 9810 C C . TRP B 1 327 ? -19.141 -44.406 -28.266 1 90.12 327 TRP B C 1
ATOM 9812 O O . TRP B 1 327 ? -19.031 -43.844 -27.172 1 90.12 327 TRP B O 1
ATOM 9822 N N . ASN B 1 328 ? -19.891 -45.406 -28.406 1 86.44 328 ASN B N 1
ATOM 9823 C CA . ASN B 1 328 ? -20.609 -46.031 -27.297 1 86.44 328 ASN B CA 1
ATOM 9824 C C . ASN B 1 328 ? -20.625 -47.562 -27.406 1 86.44 328 ASN B C 1
ATOM 9826 O O . ASN B 1 328 ? -20.656 -48.094 -28.516 1 86.44 328 ASN B O 1
ATOM 9830 N N . THR B 1 329 ? -20.406 -48.281 -26.297 1 83.56 329 THR B N 1
ATOM 9831 C CA . THR B 1 329 ? -20.375 -49.75 -26.297 1 83.56 329 THR B CA 1
ATOM 9832 C C . THR B 1 329 ? -21.797 -50.312 -26.406 1 83.56 329 THR B C 1
ATOM 9834 O O . THR B 1 329 ? -21.984 -51.406 -26.922 1 83.56 329 THR B O 1
ATOM 9837 N N . GLY B 1 330 ? -22.844 -49.688 -26.078 1 74.62 330 GLY B N 1
ATOM 9838 C CA . GLY B 1 330 ? -24.203 -50.188 -26.141 1 74.62 330 GLY B CA 1
ATOM 9839 C C . GLY B 1 330 ? -24.953 -49.75 -27.391 1 74.62 330 GLY B C 1
ATOM 9840 O O . GLY B 1 330 ? -24.406 -48.969 -28.188 1 74.62 330 GLY B O 1
ATOM 9841 N N . PRO B 1 331 ? -26.016 -50.469 -27.672 1 76.69 331 PRO B N 1
ATOM 9842 C CA . PRO B 1 331 ? -26.797 -50.062 -28.844 1 76.69 331 PRO B CA 1
ATOM 9843 C C . PRO B 1 331 ? -27.375 -48.656 -28.719 1 76.69 331 PRO B C 1
ATOM 9845 O O . PRO B 1 331 ? -27.719 -48.219 -27.625 1 76.69 331 PRO B O 1
ATOM 9848 N N . ASP B 1 332 ? -27.25 -47.938 -29.781 1 78.88 332 ASP B N 1
ATOM 9849 C CA . ASP B 1 332 ? -27.906 -46.625 -29.812 1 78.88 332 ASP B CA 1
ATOM 9850 C C . ASP B 1 332 ? -29.422 -46.781 -29.656 1 78.88 332 ASP B C 1
ATOM 9852 O O . ASP B 1 332 ? -30.016 -47.75 -30.094 1 78.88 332 ASP B O 1
ATOM 9856 N N . PRO B 1 333 ? -29.922 -45.812 -28.922 1 82.06 333 PRO B N 1
ATOM 9857 C CA . PRO B 1 333 ? -31.375 -45.875 -28.812 1 82.06 333 PRO B CA 1
ATOM 9858 C C . PRO B 1 333 ? -32.062 -45.875 -30.172 1 82.06 333 PRO B C 1
ATOM 9860 O O . PRO B 1 333 ? -31.656 -45.156 -31.078 1 82.06 333 PRO B O 1
ATOM 9863 N N . SER B 1 334 ? -33 -46.719 -30.281 1 83.81 334 SER B N 1
ATOM 9864 C CA . SER B 1 334 ? -33.781 -46.781 -31.516 1 83.81 334 SER B CA 1
ATOM 9865 C C . SER B 1 334 ? -34.625 -45.562 -31.719 1 83.81 334 SER B C 1
ATOM 9867 O O . SER B 1 334 ? -34.812 -44.75 -30.781 1 83.81 334 SER B O 1
ATOM 9869 N N . ARG B 1 335 ? -35.031 -45.344 -32.938 1 83.56 335 ARG B N 1
ATOM 9870 C CA . ARG B 1 335 ? -35.906 -44.219 -33.25 1 83.56 335 ARG B CA 1
ATOM 9871 C C . ARG B 1 335 ? -37.188 -44.281 -32.406 1 83.56 335 ARG B C 1
ATOM 9873 O O . ARG B 1 335 ? -37.656 -43.25 -31.906 1 83.56 335 ARG B O 1
ATOM 9880 N N . ASP B 1 336 ? -37.625 -45.406 -32.219 1 83.5 336 ASP B N 1
ATOM 9881 C CA . ASP B 1 336 ? -38.844 -45.594 -31.438 1 83.5 336 ASP B CA 1
ATOM 9882 C C . ASP B 1 336 ? -38.594 -45.219 -29.969 1 83.5 336 ASP B C 1
ATOM 9884 O O . ASP B 1 336 ? -39.469 -44.594 -29.344 1 83.5 336 ASP B O 1
ATOM 9888 N N . GLU B 1 337 ? -37.469 -45.594 -29.578 1 84.62 337 GLU B N 1
ATOM 9889 C CA . GLU B 1 337 ? -37.156 -45.281 -28.188 1 84.62 337 GLU B CA 1
ATOM 9890 C C . GLU B 1 337 ? -37 -43.781 -27.969 1 84.62 337 GLU B C 1
ATOM 9892 O O . GLU B 1 337 ? -37.406 -43.25 -26.938 1 84.62 337 GLU B O 1
ATOM 9897 N N . LYS B 1 338 ? -36.438 -43.156 -28.938 1 84.69 338 LYS B N 1
ATOM 9898 C CA . LYS B 1 338 ? -36.281 -41.688 -28.859 1 84.69 338 LYS B CA 1
ATOM 9899 C C . LYS B 1 338 ? -37.625 -40.969 -28.875 1 84.69 338 LYS B C 1
ATOM 9901 O O . LYS B 1 338 ? -37.812 -40.031 -28.109 1 84.69 338 LYS B O 1
ATOM 9906 N N . GLN B 1 339 ? -38.469 -41.5 -29.641 1 83.62 339 GLN B N 1
ATOM 9907 C CA . GLN B 1 339 ? -39.781 -40.875 -29.734 1 83.62 339 GLN B CA 1
ATOM 9908 C C . GLN B 1 339 ? -40.625 -41.156 -28.484 1 83.62 339 GLN B C 1
ATOM 9910 O O . GLN B 1 339 ? -41.344 -40.281 -28.016 1 83.62 339 GLN B O 1
ATOM 9915 N N . ARG B 1 340 ? -40.438 -42.312 -28.062 1 86.69 340 ARG B N 1
ATOM 9916 C CA . ARG B 1 340 ? -41.094 -42.656 -26.812 1 86.69 340 ARG B CA 1
ATOM 9917 C C . ARG B 1 340 ? -40.656 -41.75 -25.672 1 86.69 340 ARG B C 1
ATOM 9919 O O . ARG B 1 340 ? -41.5 -41.25 -24.922 1 86.69 340 ARG B O 1
ATOM 9926 N N . ARG B 1 341 ? -39.406 -41.5 -25.594 1 87.56 341 ARG B N 1
ATOM 9927 C CA . ARG B 1 341 ? -38.875 -40.656 -24.547 1 87.56 341 ARG B CA 1
ATOM 9928 C C . ARG B 1 341 ? -39.375 -39.219 -24.734 1 87.56 341 ARG B C 1
ATOM 9930 O O . ARG B 1 341 ? -39.594 -38.5 -23.766 1 87.56 341 ARG B O 1
ATOM 9937 N N . MET B 1 342 ? -39.562 -38.812 -25.953 1 86.31 342 MET B N 1
ATOM 9938 C CA . MET B 1 342 ? -40.062 -37.469 -26.25 1 86.31 342 MET B CA 1
ATOM 9939 C C . MET B 1 342 ? -41.469 -37.281 -25.719 1 86.31 342 MET B C 1
ATOM 9941 O O . MET B 1 342 ? -41.844 -36.188 -25.312 1 86.31 342 MET B O 1
ATOM 9945 N N . TYR B 1 343 ? -42.188 -38.344 -25.766 1 88.19 343 TYR B N 1
ATOM 9946 C CA . TYR B 1 343 ? -43.562 -38.25 -25.25 1 88.19 343 TYR B CA 1
ATOM 9947 C C . TYR B 1 343 ? -43.562 -37.969 -23.75 1 88.19 343 TYR B C 1
ATOM 9949 O O . TYR B 1 343 ? -44.375 -37.156 -23.281 1 88.19 343 TYR B O 1
ATOM 9957 N N . TYR B 1 344 ? -42.656 -38.625 -23.094 1 88.56 344 TYR B N 1
ATOM 9958 C CA . TYR B 1 344 ? -42.688 -38.531 -21.641 1 88.56 344 TYR B CA 1
ATOM 9959 C C . TYR B 1 344 ? -41.938 -37.281 -21.172 1 88.56 344 TYR B C 1
ATOM 9961 O O . TYR B 1 344 ? -42.281 -36.688 -20.141 1 88.56 344 TYR B O 1
ATOM 9969 N N . LEU B 1 345 ? -40.844 -36.875 -21.922 1 88.44 345 LEU B N 1
ATOM 9970 C CA . LEU B 1 345 ? -39.938 -35.844 -21.391 1 88.44 345 LEU B CA 1
ATOM 9971 C C . LEU B 1 345 ? -40.031 -34.562 -22.219 1 88.44 345 LEU B C 1
ATOM 9973 O O . LEU B 1 345 ? -39.469 -33.531 -21.828 1 88.44 345 LEU B O 1
ATOM 9977 N N . SER B 1 346 ? -40.688 -34.594 -23.234 1 80.62 346 SER B N 1
ATOM 9978 C CA . SER B 1 346 ? -40.875 -33.438 -24.125 1 80.62 346 SER B CA 1
ATOM 9979 C C . SER B 1 346 ? -39.5 -32.812 -24.5 1 80.62 346 SER B C 1
ATOM 9981 O O . SER B 1 346 ? -38.688 -33.469 -25.125 1 80.62 346 SER B O 1
ATOM 9983 N N . ASP B 1 347 ? -39.188 -31.641 -24.031 1 71.62 347 ASP B N 1
ATOM 9984 C CA . ASP B 1 347 ? -37.969 -30.906 -24.375 1 71.62 347 ASP B CA 1
ATOM 9985 C C . ASP B 1 347 ? -36.781 -31.469 -23.625 1 71.62 347 ASP B C 1
ATOM 9987 O O . ASP B 1 347 ? -35.625 -31.281 -24.047 1 71.62 347 ASP B O 1
ATOM 9991 N N . GLY B 1 348 ? -36.969 -32.312 -22.688 1 67.88 348 GLY B N 1
ATOM 9992 C CA . GLY B 1 348 ? -35.875 -32.844 -21.875 1 67.88 348 GLY B CA 1
ATOM 9993 C C . GLY B 1 348 ? -35.312 -34.125 -22.422 1 67.88 348 GLY B C 1
ATOM 9994 O O . GLY B 1 348 ? -34.344 -34.688 -21.891 1 67.88 348 GLY B O 1
ATOM 9995 N N . ALA B 1 349 ? -35.875 -34.531 -23.578 1 72.19 349 ALA B N 1
ATOM 9996 C CA . ALA B 1 349 ? -35.5 -35.844 -24.125 1 72.19 349 ALA B CA 1
ATOM 9997 C C . ALA B 1 349 ? -34.156 -35.781 -24.828 1 72.19 349 ALA B C 1
ATOM 9999 O O . ALA B 1 349 ? -33.406 -36.781 -24.875 1 72.19 349 ALA B O 1
ATOM 10000 N N . THR B 1 350 ? -33.75 -34.625 -25.391 1 67.88 350 THR B N 1
ATOM 10001 C CA . THR B 1 350 ? -32.5 -34.562 -26.125 1 67.88 350 THR B CA 1
ATOM 10002 C C . THR B 1 350 ? -31.516 -33.594 -25.422 1 67.88 350 THR B C 1
ATOM 10004 O O . THR B 1 350 ? -31.906 -32.531 -24.938 1 67.88 350 THR B O 1
ATOM 10007 N N . THR B 1 351 ? -30.375 -34.188 -24.906 1 72.56 351 THR B N 1
ATOM 10008 C CA . THR B 1 351 ? -29.375 -33.312 -24.312 1 72.56 351 THR B CA 1
ATOM 10009 C C . THR B 1 351 ? -28.031 -33.438 -25.047 1 72.56 351 THR B C 1
ATOM 10011 O O . THR B 1 351 ? -27.641 -34.531 -25.422 1 72.56 351 THR B O 1
ATOM 10014 N N . SER B 1 352 ? -27.516 -32.281 -25.438 1 78.75 352 SER B N 1
ATOM 10015 C CA . SER B 1 352 ? -26.188 -32.25 -26.047 1 78.75 352 SER B CA 1
ATOM 10016 C C . SER B 1 352 ? -25.078 -32.344 -25 1 78.75 352 SER B C 1
ATOM 10018 O O . SER B 1 352 ? -23.953 -32.719 -25.312 1 78.75 352 SER B O 1
ATOM 10020 N N . SER B 1 353 ? -25.359 -32.156 -23.75 1 87.38 353 SER B N 1
ATOM 10021 C CA . SER B 1 353 ? -24.406 -32.219 -22.656 1 87.38 353 SER B CA 1
ATOM 10022 C C . SER B 1 353 ? -24.516 -33.562 -21.922 1 87.38 353 SER B C 1
ATOM 10024 O O . SER B 1 353 ? -25.219 -33.656 -20.906 1 87.38 353 SER B O 1
ATOM 10026 N N . ASN B 1 354 ? -23.906 -34.531 -22.453 1 89.62 354 ASN B N 1
ATOM 10027 C CA . ASN B 1 354 ? -23.953 -35.875 -21.875 1 89.62 354 ASN B CA 1
ATOM 10028 C C . ASN B 1 354 ? -22.562 -36.5 -21.766 1 89.62 354 ASN B C 1
ATOM 10030 O O . ASN B 1 354 ? -21.594 -35.906 -22.25 1 89.62 354 ASN B O 1
ATOM 10034 N N . LEU B 1 355 ? -22.422 -37.562 -21.078 1 92.94 355 LEU B N 1
ATOM 10035 C CA . LEU B 1 355 ? -21.156 -38.219 -20.766 1 92.94 355 LEU B CA 1
ATOM 10036 C C . LEU B 1 355 ? -20.469 -38.719 -22.031 1 92.94 355 LEU B C 1
ATOM 10038 O O . LEU B 1 355 ? -19.25 -38.625 -22.172 1 92.94 355 LEU B O 1
ATOM 10042 N N . VAL B 1 356 ? -21.156 -39.25 -23.016 1 91.81 356 VAL B N 1
ATOM 10043 C CA . VAL B 1 356 ? -20.594 -39.812 -24.234 1 91.81 356 VAL B CA 1
ATOM 10044 C C . VAL B 1 356 ? -19.906 -38.719 -25.047 1 91.81 356 VAL B C 1
ATOM 10046 O O . VAL B 1 356 ? -18.797 -38.906 -25.547 1 91.81 356 VAL B O 1
ATOM 10049 N N . ASN B 1 357 ? -20.594 -37.625 -25.141 1 91.5 357 ASN B N 1
ATOM 10050 C CA . ASN B 1 357 ? -20.016 -36.5 -25.859 1 91.5 357 ASN B CA 1
ATOM 10051 C C . ASN B 1 357 ? -18.734 -36 -25.172 1 91.5 357 ASN B C 1
ATOM 10053 O O . ASN B 1 357 ? -17.797 -35.594 -25.844 1 91.5 357 ASN B O 1
ATOM 10057 N N . GLU B 1 358 ? -18.781 -36.031 -23.844 1 93.94 358 GLU B N 1
ATOM 10058 C CA . GLU B 1 358 ? -17.594 -35.625 -23.094 1 93.94 358 GLU B CA 1
ATOM 10059 C C . GLU B 1 358 ? -16.453 -36.625 -23.312 1 93.94 358 GLU B C 1
ATOM 10061 O O . GLU B 1 358 ? -15.289 -36.219 -23.469 1 93.94 358 GLU B O 1
ATOM 10066 N N . ARG B 1 359 ? -16.75 -37.875 -23.297 1 93.88 359 ARG B N 1
ATOM 10067 C CA . ARG B 1 359 ? -15.758 -38.906 -23.578 1 93.88 359 ARG B CA 1
ATOM 10068 C C . ARG B 1 359 ? -15.141 -38.688 -24.953 1 93.88 359 ARG B C 1
ATOM 10070 O O . ARG B 1 359 ? -13.922 -38.781 -25.109 1 93.88 359 ARG B O 1
ATOM 10077 N N . LYS B 1 360 ? -16.016 -38.406 -25.891 1 93.5 360 LYS B N 1
ATOM 10078 C CA . LYS B 1 360 ? -15.578 -38.156 -27.25 1 93.5 360 LYS B CA 1
ATOM 10079 C C . LYS B 1 360 ? -14.633 -36.969 -27.312 1 93.5 360 LYS B C 1
ATOM 10081 O O . LYS B 1 360 ? -13.547 -37.031 -27.891 1 93.5 360 LYS B O 1
ATOM 10086 N N . ARG B 1 361 ? -15.102 -36 -26.719 1 93.62 361 ARG B N 1
ATOM 10087 C CA . ARG B 1 361 ? -14.305 -34.781 -26.734 1 93.62 361 ARG B CA 1
ATOM 10088 C C . ARG B 1 361 ? -12.938 -35 -26.109 1 93.62 361 ARG B C 1
ATOM 10090 O O . ARG B 1 361 ? -11.906 -34.656 -26.688 1 93.62 361 ARG B O 1
ATOM 10097 N N . GLN B 1 362 ? -12.852 -35.594 -24.969 1 93.44 362 GLN B N 1
ATOM 10098 C CA . GLN B 1 362 ? -11.602 -35.844 -24.266 1 93.44 362 GLN B CA 1
ATOM 10099 C C . GLN B 1 362 ? -10.703 -36.781 -25.047 1 93.44 362 GLN B C 1
ATOM 10101 O O . GLN B 1 362 ? -9.492 -36.562 -25.141 1 93.44 362 GLN B O 1
ATOM 10106 N N . TYR B 1 363 ? -11.297 -37.812 -25.516 1 94.5 363 TYR B N 1
ATOM 10107 C CA . TYR B 1 363 ? -10.523 -38.812 -26.234 1 94.5 363 TYR B CA 1
ATOM 10108 C C . TYR B 1 363 ? -9.852 -38.188 -27.469 1 94.5 363 TYR B C 1
ATOM 10110 O O . TYR B 1 363 ? -8.664 -38.438 -27.703 1 94.5 363 TYR B O 1
ATOM 10118 N N . VAL B 1 364 ? -10.594 -37.375 -28.188 1 93.56 364 VAL B N 1
ATOM 10119 C CA . VAL B 1 364 ? -10.109 -36.781 -29.438 1 93.56 364 VAL B CA 1
ATOM 10120 C C . VAL B 1 364 ? -9.062 -35.719 -29.141 1 93.56 364 VAL B C 1
ATOM 10122 O O . VAL B 1 364 ? -8.008 -35.656 -29.781 1 93.56 364 VAL B O 1
ATOM 10125 N N . HIS B 1 365 ? -9.352 -35 -28.203 1 90.06 365 HIS B N 1
ATOM 10126 C CA . HIS B 1 365 ? -8.531 -33.812 -28.016 1 90.06 365 HIS B CA 1
ATOM 10127 C C . HIS B 1 365 ? -7.344 -34.094 -27.109 1 90.06 365 HIS B C 1
ATOM 10129 O O . HIS B 1 365 ? -6.305 -33.438 -27.203 1 90.06 365 HIS B O 1
ATOM 10135 N N . GLU B 1 366 ? -7.406 -35.125 -26.25 1 90.19 366 GLU B N 1
ATOM 10136 C CA . GLU B 1 366 ? -6.355 -35.281 -25.25 1 90.19 366 GLU B CA 1
ATOM 10137 C C . GLU B 1 366 ? -5.582 -36.562 -25.484 1 90.19 366 GLU B C 1
ATOM 10139 O O . GLU B 1 366 ? -4.363 -36.625 -25.281 1 90.19 366 GLU B O 1
ATOM 10144 N N . PHE B 1 367 ? -6.215 -37.594 -25.828 1 92.44 367 PHE B N 1
ATOM 10145 C CA . PHE B 1 367 ? -5.574 -38.906 -25.734 1 92.44 367 PHE B CA 1
ATOM 10146 C C . PHE B 1 367 ? -5.223 -39.438 -27.125 1 92.44 367 PHE B C 1
ATOM 10148 O O . PHE B 1 367 ? -4.156 -40.031 -27.312 1 92.44 367 PHE B O 1
ATOM 10155 N N . PHE B 1 368 ? -6.129 -39.219 -28.078 1 94.12 368 PHE B N 1
ATOM 10156 C CA . PHE B 1 368 ? -5.977 -39.844 -29.391 1 94.12 368 PHE B CA 1
ATOM 10157 C C . PHE B 1 368 ? -4.723 -39.312 -30.094 1 94.12 368 PHE B C 1
ATOM 10159 O O . PHE B 1 368 ? -4.59 -38.125 -30.344 1 94.12 368 PHE B O 1
ATOM 10166 N N . MET B 1 369 ? -3.811 -40.219 -30.406 1 93.25 369 MET B N 1
ATOM 10167 C CA . MET B 1 369 ? -2.555 -39.906 -31.094 1 93.25 369 MET B CA 1
ATOM 10168 C C . MET B 1 369 ? -1.845 -38.75 -30.422 1 93.25 369 MET B C 1
ATOM 10170 O O . MET B 1 369 ? -1.437 -37.781 -31.094 1 93.25 369 MET B O 1
ATOM 10174 N N . SER B 1 370 ? -1.8 -38.812 -29.156 1 89.44 370 SER B N 1
ATOM 10175 C CA . SER B 1 370 ? -1.257 -37.719 -28.359 1 89.44 370 SER B CA 1
ATOM 10176 C C . SER B 1 370 ? 0.241 -37.531 -28.609 1 89.44 370 SER B C 1
ATOM 10178 O O . SER B 1 370 ? 0.802 -36.469 -28.359 1 89.44 370 SER B O 1
ATOM 10180 N N . GLN B 1 371 ? 0.862 -38.562 -29.109 1 87.69 371 GLN B N 1
ATOM 10181 C CA . GLN B 1 371 ? 2.305 -38.531 -29.328 1 87.69 371 GLN B CA 1
ATOM 10182 C C . GLN B 1 371 ? 2.648 -37.844 -30.641 1 87.69 371 GLN B C 1
ATOM 10184 O O . GLN B 1 371 ? 3.799 -37.469 -30.875 1 87.69 371 GLN B O 1
ATOM 10189 N N . LEU B 1 372 ? 1.673 -37.75 -31.516 1 91.31 372 LEU B N 1
ATOM 10190 C CA . LEU B 1 372 ? 1.894 -37.062 -32.781 1 91.31 372 LEU B CA 1
ATOM 10191 C C . LEU B 1 372 ? 1.713 -35.562 -32.625 1 91.31 372 LEU B C 1
ATOM 10193 O O . LEU B 1 372 ? 0.786 -35.125 -31.969 1 91.31 372 LEU B O 1
ATOM 10197 N N . PRO B 1 373 ? 2.576 -34.812 -33.25 1 89.5 373 PRO B N 1
ATOM 10198 C CA . PRO B 1 373 ? 2.482 -33.344 -33.125 1 89.5 373 PRO B CA 1
ATOM 10199 C C . PRO B 1 373 ? 1.309 -32.781 -33.938 1 89.5 373 PRO B C 1
ATOM 10201 O O . PRO B 1 373 ? 0.991 -33.25 -35 1 89.5 373 PRO B O 1
ATOM 10204 N N . GLU B 1 374 ? 0.663 -31.766 -33.375 1 87.44 374 GLU B N 1
ATOM 10205 C CA . GLU B 1 374 ? -0.448 -31.078 -34.031 1 87.44 374 GLU B CA 1
ATOM 10206 C C . GLU B 1 374 ? 0.05 -30.156 -35.156 1 87.44 374 GLU B C 1
ATOM 10208 O O . GLU B 1 374 ? -0.624 -29.969 -36.156 1 87.44 374 GLU B O 1
ATOM 10213 N N . ASP B 1 375 ? 1.201 -29.562 -34.844 1 87.81 375 ASP B N 1
ATOM 10214 C CA . ASP B 1 375 ? 1.84 -28.688 -35.812 1 87.81 375 ASP B CA 1
ATOM 10215 C C . ASP B 1 375 ? 3.355 -28.875 -35.844 1 87.81 375 ASP B C 1
ATOM 10217 O O . ASP B 1 375 ? 3.9 -29.562 -34.969 1 87.81 375 ASP B O 1
ATOM 10221 N N . VAL B 1 376 ? 3.947 -28.312 -36.781 1 85.75 376 VAL B N 1
ATOM 10222 C CA . VAL B 1 376 ? 5.375 -28.531 -36.969 1 85.75 376 VAL B CA 1
ATOM 10223 C C . VAL B 1 376 ? 6.156 -27.859 -35.812 1 85.75 376 VAL B C 1
ATOM 10225 O O . VAL B 1 376 ? 7.27 -28.281 -35.5 1 85.75 376 VAL B O 1
ATOM 10228 N N . GLU B 1 377 ? 5.547 -26.812 -35.219 1 78.38 377 GLU B N 1
ATOM 10229 C CA . GLU B 1 377 ? 6.246 -26.078 -34.188 1 78.38 377 GLU B CA 1
ATOM 10230 C C . GLU B 1 377 ? 5.98 -26.703 -32.812 1 78.38 377 GLU B C 1
ATOM 10232 O O . GLU B 1 377 ? 6.676 -26.406 -31.828 1 78.38 377 GLU B O 1
ATOM 10237 N N . THR B 1 378 ? 4.965 -27.328 -32.625 1 65.38 378 THR B N 1
ATOM 10238 C CA . THR B 1 378 ? 4.609 -27.922 -31.344 1 65.38 378 THR B CA 1
ATOM 10239 C C . THR B 1 378 ? 5.578 -29.047 -30.984 1 65.38 378 THR B C 1
ATOM 10241 O O . THR B 1 378 ? 5.77 -29.984 -31.766 1 65.38 378 THR B O 1
ATOM 10244 N N . ILE B 1 379 ? 6.629 -28.531 -30.5 1 55.53 379 ILE B N 1
ATOM 10245 C CA . ILE B 1 379 ? 7.684 -29.484 -30.156 1 55.53 379 ILE B CA 1
ATOM 10246 C C . ILE B 1 379 ? 7.164 -30.484 -29.125 1 55.53 379 ILE B C 1
ATOM 10248 O O . ILE B 1 379 ? 6.559 -30.094 -28.125 1 55.53 379 ILE B O 1
ATOM 10252 N N . GLY B 1 380 ? 7.391 -31.828 -29.375 1 51.62 380 GLY B N 1
ATOM 10253 C CA . GLY B 1 380 ? 7.219 -33.156 -28.812 1 51.62 380 GLY B CA 1
ATOM 10254 C C . GLY B 1 380 ? 6.699 -33.125 -27.375 1 51.62 380 GLY B C 1
ATOM 10255 O O . GLY B 1 380 ? 7.469 -32.969 -26.438 1 51.62 380 GLY B O 1
ATOM 10256 N N . ALA B 1 381 ? 5.578 -32.438 -27.047 1 44.19 381 ALA B N 1
ATOM 10257 C CA . ALA B 1 381 ? 4.984 -32.531 -25.719 1 44.19 381 ALA B CA 1
ATOM 10258 C C . ALA B 1 381 ? 5.359 -33.812 -25.016 1 44.19 381 ALA B C 1
ATOM 10260 O O . ALA B 1 381 ? 5.34 -33.906 -23.797 1 44.19 381 ALA B O 1
ATOM 10261 N N . GLY B 1 382 ? 5.016 -35.031 -25.656 1 43.16 382 GLY B N 1
ATOM 10262 C CA . GLY B 1 382 ? 4.699 -36.312 -25.047 1 43.16 382 GLY B CA 1
ATOM 10263 C C . GLY B 1 382 ? 5.926 -37.062 -24.562 1 43.16 382 GLY B C 1
ATOM 10264 O O . GLY B 1 382 ? 5.902 -38.281 -24.453 1 43.16 382 GLY B O 1
ATOM 10265 N N . GLY B 1 383 ? 7.086 -36.531 -24.688 1 39.75 383 GLY B N 1
ATOM 10266 C CA . GLY B 1 383 ? 8.039 -37.594 -24.391 1 39.75 383 GLY B CA 1
ATOM 10267 C C . GLY B 1 383 ? 7.922 -38.156 -22.969 1 39.75 383 GLY B C 1
ATOM 10268 O O . GLY B 1 383 ? 7.168 -37.594 -22.156 1 39.75 383 GLY B O 1
ATOM 10269 N N . TYR B 1 384 ? 8.391 -39.375 -22.828 1 39.09 384 TYR B N 1
ATOM 10270 C CA . TYR B 1 384 ? 8.508 -40.094 -21.562 1 39.09 384 TYR B CA 1
ATOM 10271 C C . TYR B 1 384 ? 9.078 -39.188 -20.469 1 39.09 384 TYR B C 1
ATOM 10273 O O . TYR B 1 384 ? 9.227 -39.625 -19.328 1 39.09 384 TYR B O 1
ATOM 10281 N N . THR B 1 385 ? 9.719 -38.094 -20.891 1 38.66 385 THR B N 1
ATOM 10282 C CA . THR B 1 385 ? 10.492 -37.438 -19.844 1 38.66 385 THR B CA 1
ATOM 10283 C C . THR B 1 385 ? 9.648 -36.375 -19.125 1 38.66 385 THR B C 1
ATOM 10285 O O . THR B 1 385 ? 8.891 -35.656 -19.766 1 38.66 385 THR B O 1
ATOM 10288 N N . ASP B 1 386 ? 9.445 -36.531 -17.953 1 39.91 386 ASP B N 1
ATOM 10289 C CA . ASP B 1 386 ? 8.859 -35.594 -16.984 1 39.91 386 ASP B CA 1
ATOM 10290 C C . ASP B 1 386 ? 9.312 -34.156 -17.281 1 39.91 386 ASP B C 1
ATOM 10292 O O . ASP B 1 386 ? 10.477 -33.938 -17.625 1 39.91 386 ASP B O 1
ATOM 10296 N N . PRO B 1 387 ? 8.461 -33.188 -17.609 1 39.66 387 PRO B N 1
ATOM 10297 C CA . PRO B 1 387 ? 8.812 -31.797 -17.938 1 39.66 387 PRO B CA 1
ATOM 10298 C C . PRO B 1 387 ? 9.953 -31.266 -17.078 1 39.66 387 PRO B C 1
ATOM 10300 O O . PRO B 1 387 ? 9.992 -31.516 -15.875 1 39.66 387 PRO B O 1
ATOM 10303 N N . THR B 1 388 ? 11.047 -31 -17.625 1 38.59 388 THR B N 1
ATOM 10304 C CA . THR B 1 388 ? 12.125 -30.312 -16.922 1 38.59 388 THR B CA 1
ATOM 10305 C C . THR B 1 388 ? 11.648 -28.953 -16.406 1 38.59 388 THR B C 1
ATOM 10307 O O . THR B 1 388 ? 10.773 -28.328 -17 1 38.59 388 THR B O 1
ATOM 10310 N N . GLU B 1 389 ? 11.852 -28.578 -15.188 1 40.19 389 GLU B N 1
ATOM 10311 C CA . GLU B 1 389 ? 11.438 -27.484 -14.312 1 40.19 389 GLU B CA 1
ATOM 10312 C C . GLU B 1 389 ? 11.539 -26.141 -15.023 1 40.19 389 GLU B C 1
ATOM 10314 O O . GLU B 1 389 ? 10.781 -25.219 -14.727 1 40.19 389 GLU B O 1
ATOM 10319 N N . GLU B 1 390 ? 12.727 -25.766 -15.758 1 40.75 390 GLU B N 1
ATOM 10320 C CA . GLU B 1 390 ? 13.039 -24.359 -15.977 1 40.75 390 GLU B CA 1
ATOM 10321 C C . GLU B 1 390 ? 11.992 -23.703 -16.875 1 40.75 390 GLU B C 1
ATOM 10323 O O . GLU B 1 390 ? 11.844 -22.469 -16.859 1 40.75 390 GLU B O 1
ATOM 10328 N N . LYS B 1 391 ? 11.781 -24.266 -18.094 1 41.22 391 LYS B N 1
ATOM 10329 C CA . LYS B 1 391 ? 10.875 -23.562 -19 1 41.22 391 LYS B CA 1
ATOM 10330 C C . LYS B 1 391 ? 9.438 -24.047 -18.844 1 41.22 391 LYS B C 1
ATOM 10332 O O . LYS B 1 391 ? 9.008 -24.969 -19.547 1 41.22 391 LYS B O 1
ATOM 10337 N N . ASP B 1 392 ? 8.836 -24.016 -17.719 1 40.31 392 ASP B N 1
ATOM 10338 C CA . ASP B 1 392 ? 7.438 -24.203 -17.344 1 40.31 392 ASP B CA 1
ATOM 10339 C C . ASP B 1 392 ? 6.5 -23.5 -18.328 1 40.31 392 ASP B C 1
ATOM 10341 O O . ASP B 1 392 ? 5.387 -23.125 -17.953 1 40.31 392 ASP B O 1
ATOM 10345 N N . THR B 1 393 ? 6.973 -23 -19.25 1 38.62 393 THR B N 1
ATOM 10346 C CA . THR B 1 393 ? 6.031 -22.219 -20.047 1 38.62 393 THR B CA 1
ATOM 10347 C C . THR B 1 393 ? 4.926 -23.109 -20.609 1 38.62 393 THR B C 1
ATOM 10349 O O . THR B 1 393 ? 3.939 -22.625 -21.156 1 38.62 393 THR B O 1
ATOM 10352 N N . SER B 1 394 ? 5.203 -24.406 -21 1 41.78 394 SER B N 1
ATOM 10353 C CA . SER B 1 394 ? 4.156 -25 -21.828 1 41.78 394 SER B CA 1
ATOM 10354 C C . SER B 1 394 ? 3.004 -25.516 -20.969 1 41.78 394 SER B C 1
ATOM 10356 O O . SER B 1 394 ? 3.223 -26.219 -19.984 1 41.78 394 SER B O 1
ATOM 10358 N N . ASN B 1 395 ? 2.018 -24.906 -20.859 1 46.41 395 ASN B N 1
ATOM 10359 C CA . ASN B 1 395 ? 0.67 -25.188 -20.375 1 46.41 395 ASN B CA 1
ATOM 10360 C C . ASN B 1 395 ? 0.21 -26.594 -20.75 1 46.41 395 ASN B C 1
ATOM 10362 O O . ASN B 1 395 ? -0.991 -26.844 -20.844 1 46.41 395 ASN B O 1
ATOM 10366 N N . LYS B 1 396 ? 1.097 -27.531 -21.125 1 51.44 396 LYS B N 1
ATOM 10367 C CA . LYS B 1 396 ? 0.437 -28.75 -21.609 1 51.44 396 LYS B CA 1
ATOM 10368 C C . LYS B 1 396 ? 0.267 -29.766 -20.469 1 51.44 396 LYS B C 1
ATOM 10370 O O . LYS B 1 396 ? 1.206 -30.016 -19.719 1 51.44 396 LYS B O 1
ATOM 10375 N N . PRO B 1 397 ? -0.888 -30.188 -20.25 1 59.5 397 PRO B N 1
ATOM 10376 C CA . PRO B 1 397 ? -1.254 -31.141 -19.188 1 59.5 397 PRO B CA 1
ATOM 10377 C C . PRO B 1 397 ? -0.464 -32.438 -19.266 1 59.5 397 PRO B C 1
ATOM 10379 O O . PRO B 1 397 ? -0.08 -32.875 -20.359 1 59.5 397 PRO B O 1
ATOM 10382 N N . ASN B 1 398 ? 0.124 -32.969 -18.125 1 76.44 398 ASN B N 1
ATOM 10383 C CA . ASN B 1 398 ? 0.711 -34.312 -18.016 1 76.44 398 ASN B CA 1
ATOM 10384 C C . ASN B 1 398 ? -0.271 -35.375 -18.453 1 76.44 398 ASN B C 1
ATOM 10386 O O . ASN B 1 398 ? -1.185 -35.75 -17.703 1 76.44 398 ASN B O 1
ATOM 10390 N N . ILE B 1 399 ? -0.162 -35.938 -19.719 1 86.75 399 ILE B N 1
ATOM 10391 C CA . ILE B 1 399 ? -1.097 -36.875 -20.328 1 86.75 399 ILE B CA 1
ATOM 10392 C C . ILE B 1 399 ? -1.197 -38.125 -19.484 1 86.75 399 ILE B C 1
ATOM 10394 O O . ILE B 1 399 ? -2.277 -38.719 -19.344 1 86.75 399 ILE B O 1
ATOM 10398 N N . LYS B 1 400 ? -0.041 -38.5 -18.938 1 86.5 400 LYS B N 1
ATOM 10399 C CA . LYS B 1 400 ? -0.048 -39.688 -18.109 1 86.5 400 LYS B CA 1
ATOM 10400 C C . LYS B 1 400 ? -0.957 -39.531 -16.906 1 86.5 400 LYS B C 1
ATOM 10402 O O . LYS B 1 400 ? -1.725 -40.438 -16.562 1 86.5 400 LYS B O 1
ATOM 10407 N N . GLN B 1 401 ? -0.886 -38.438 -16.328 1 90 401 GLN B N 1
ATOM 10408 C CA . GLN B 1 401 ? -1.725 -38.188 -15.164 1 90 401 GLN B CA 1
ATOM 10409 C C . GLN B 1 401 ? -3.191 -38.031 -15.562 1 90 401 GLN B C 1
ATOM 10411 O O . GLN B 1 401 ? -4.082 -38.469 -14.82 1 90 401 GLN B O 1
ATOM 10416 N N . SER B 1 402 ? -3.381 -37.438 -16.703 1 91.5 402 SER B N 1
ATOM 10417 C CA . SER B 1 402 ? -4.746 -37.344 -17.203 1 91.5 402 SER B CA 1
ATOM 10418 C C . SER B 1 402 ? -5.352 -38.688 -17.469 1 91.5 402 SER B C 1
ATOM 10420 O O . SER B 1 402 ? -6.531 -38.938 -17.203 1 91.5 402 SER B O 1
ATOM 10422 N N . ILE B 1 403 ? -4.551 -39.562 -18.031 1 92.81 403 ILE B N 1
ATOM 10423 C CA . ILE B 1 403 ? -5.016 -40.938 -18.312 1 92.81 403 ILE B CA 1
ATOM 10424 C C . ILE B 1 403 ? -5.359 -41.625 -17 1 92.81 403 ILE B C 1
ATOM 10426 O O . ILE B 1 403 ? -6.41 -42.281 -16.891 1 92.81 403 ILE B O 1
ATOM 10430 N N . LEU B 1 404 ? -4.496 -41.5 -16.062 1 92.69 404 LEU B N 1
ATOM 10431 C CA . LEU B 1 404 ? -4.727 -42.125 -14.773 1 92.69 404 LEU B CA 1
ATOM 10432 C C . LEU B 1 404 ? -6.031 -41.625 -14.148 1 92.69 404 LEU B C 1
ATOM 10434 O O . LEU B 1 404 ? -6.828 -42.438 -13.656 1 92.69 404 LEU B O 1
ATOM 10438 N N . ARG B 1 405 ? -6.281 -40.375 -14.164 1 94.19 405 ARG B N 1
ATOM 10439 C CA . ARG B 1 405 ? -7.508 -39.812 -13.617 1 94.19 405 ARG B CA 1
ATOM 10440 C C . ARG B 1 405 ? -8.727 -40.312 -14.383 1 94.19 405 ARG B C 1
ATOM 10442 O O . ARG B 1 405 ? -9.781 -40.562 -13.789 1 94.19 405 ARG B O 1
ATOM 10449 N N . THR B 1 406 ? -8.531 -40.312 -15.672 1 95 406 THR B N 1
ATOM 10450 C CA . THR B 1 406 ? -9.633 -40.781 -16.5 1 95 406 THR B CA 1
ATOM 10451 C C . THR B 1 406 ? -9.969 -42.25 -16.188 1 95 406 THR B C 1
ATOM 10453 O O . THR B 1 406 ? -11.141 -42.594 -16.047 1 95 406 THR B O 1
ATOM 10456 N N . LEU B 1 407 ? -8.953 -43.094 -16.078 1 94.62 407 LEU B N 1
ATOM 10457 C CA . LEU B 1 407 ? -9.156 -44.5 -15.773 1 94.62 407 LEU B CA 1
ATOM 10458 C C . LEU B 1 407 ? -9.812 -44.688 -14.414 1 94.62 407 LEU B C 1
ATOM 10460 O O . LEU B 1 407 ? -10.727 -45.5 -14.258 1 94.62 407 LEU B O 1
ATOM 10464 N N . ALA B 1 408 ? -9.352 -43.938 -13.484 1 95 408 ALA B N 1
ATOM 10465 C CA . ALA B 1 408 ? -9.93 -44 -12.141 1 95 408 ALA B CA 1
ATOM 10466 C C . ALA B 1 408 ? -11.391 -43.562 -12.156 1 95 408 ALA B C 1
ATOM 10468 O O . ALA B 1 408 ? -12.242 -44.188 -11.516 1 95 408 ALA B O 1
ATOM 10469 N N . THR B 1 409 ? -11.672 -42.5 -12.844 1 96.12 409 THR B N 1
ATOM 10470 C CA . THR B 1 409 ? -13.031 -41.969 -12.945 1 96.12 409 THR B CA 1
ATOM 10471 C C . THR B 1 409 ? -13.945 -42.969 -13.656 1 96.12 409 THR B C 1
ATOM 10473 O O . THR B 1 409 ? -15.062 -43.219 -13.203 1 96.12 409 THR B O 1
ATOM 10476 N N . GLU B 1 410 ? -13.438 -43.531 -14.797 1 94.81 410 GLU B N 1
ATOM 10477 C CA . GLU B 1 410 ? -14.211 -44.5 -15.555 1 94.81 410 GLU B CA 1
ATOM 10478 C C . GLU B 1 410 ? -14.516 -45.719 -14.711 1 94.81 410 GLU B C 1
ATOM 10480 O O . GLU B 1 410 ? -15.617 -46.281 -14.781 1 94.81 410 GLU B O 1
ATOM 10485 N N . ALA B 1 411 ? -13.578 -46.188 -14.016 1 94.19 411 ALA B N 1
ATOM 10486 C CA . ALA B 1 411 ? -13.773 -47.344 -13.156 1 94.19 411 ALA B CA 1
ATOM 10487 C C . ALA B 1 411 ? -14.883 -47.094 -12.133 1 94.19 411 ALA B C 1
ATOM 10489 O O . ALA B 1 411 ? -15.742 -47.938 -11.914 1 94.19 411 ALA B O 1
ATOM 10490 N N . THR B 1 412 ? -14.875 -45.906 -11.539 1 94 412 THR B N 1
ATOM 10491 C CA . THR B 1 412 ? -15.867 -45.531 -10.531 1 94 412 THR B CA 1
ATOM 10492 C C . THR B 1 412 ? -17.25 -45.438 -11.148 1 94 412 THR B C 1
ATOM 10494 O O . THR B 1 412 ? -18.234 -45.969 -10.594 1 94 412 THR B O 1
ATOM 10497 N N . ILE B 1 413 ? -17.328 -44.781 -12.266 1 94.69 413 ILE B N 1
ATOM 10498 C CA . ILE B 1 413 ? -18.609 -44.562 -12.922 1 94.69 413 ILE B CA 1
ATOM 10499 C C . ILE B 1 413 ? -19.172 -45.906 -13.398 1 94.69 413 ILE B C 1
ATOM 10501 O O . ILE B 1 413 ? -20.359 -46.188 -13.188 1 94.69 413 ILE B O 1
ATOM 10505 N N . GLN B 1 414 ? -18.344 -46.75 -14.055 1 92.94 414 GLN B N 1
ATOM 10506 C CA . GLN B 1 414 ? -18.797 -48.031 -14.578 1 92.94 414 GLN B CA 1
ATOM 10507 C C . GLN B 1 414 ? -19.219 -48.969 -13.445 1 92.94 414 GLN B C 1
ATOM 10509 O O . GLN B 1 414 ? -20.234 -49.688 -13.562 1 92.94 414 GLN B O 1
ATOM 10514 N N . LYS B 1 415 ? -18.516 -48.969 -12.43 1 92.38 415 LYS B N 1
ATOM 10515 C CA . LYS B 1 415 ? -18.875 -49.75 -11.273 1 92.38 415 LYS B CA 1
ATOM 10516 C C . LYS B 1 415 ? -20.234 -49.312 -10.711 1 92.38 415 LYS B C 1
ATOM 10518 O O . LYS B 1 415 ? -21.047 -50.156 -10.328 1 92.38 415 LYS B O 1
ATOM 10523 N N . THR B 1 416 ? -20.422 -48.062 -10.672 1 91.69 416 THR B N 1
ATOM 10524 C CA . THR B 1 416 ? -21.656 -47.5 -10.125 1 91.69 416 THR B CA 1
ATOM 10525 C C . THR B 1 416 ? -22.844 -47.812 -11.023 1 91.69 416 THR B C 1
ATOM 10527 O O . THR B 1 416 ? -23.906 -48.219 -10.531 1 91.69 416 THR B O 1
ATOM 10530 N N . LEU B 1 417 ? -22.641 -47.719 -12.305 1 91.38 417 LEU B N 1
ATOM 10531 C CA . LEU B 1 417 ? -23.75 -47.875 -13.25 1 91.38 417 LEU B CA 1
ATOM 10532 C C . LEU B 1 417 ? -24.047 -49.344 -13.523 1 91.38 417 LEU B C 1
ATOM 10534 O O . LEU B 1 417 ? -25.203 -49.719 -13.656 1 91.38 417 LEU B O 1
ATOM 10538 N N . LYS B 1 418 ? -22.969 -50.188 -13.672 1 90.81 418 LYS B N 1
ATOM 10539 C CA . LYS B 1 418 ? -23.156 -51.562 -14.133 1 90.81 418 LYS B CA 1
ATOM 10540 C C . LYS B 1 418 ? -22.891 -52.562 -13.008 1 90.81 418 LYS B C 1
ATOM 10542 O O . LYS B 1 418 ? -23.172 -53.75 -13.148 1 90.81 418 LYS B O 1
ATOM 10547 N N . GLY B 1 419 ? -22.375 -52.094 -11.938 1 91.62 419 GLY B N 1
ATOM 10548 C CA . GLY B 1 419 ? -22.078 -52.938 -10.797 1 91.62 419 GLY B CA 1
ATOM 10549 C C . GLY B 1 419 ? -20.797 -53.719 -10.953 1 91.62 419 GLY B C 1
ATOM 10550 O O . GLY B 1 419 ? -20.438 -54.531 -10.078 1 91.62 419 GLY B O 1
ATOM 10551 N N . GLU B 1 420 ? -20.125 -53.688 -12.125 1 94.19 420 GLU B N 1
ATOM 10552 C CA . GLU B 1 420 ? -18.844 -54.344 -12.375 1 94.19 420 GLU B CA 1
ATOM 10553 C C . GLU B 1 420 ? -18 -53.562 -13.375 1 94.19 420 GLU B C 1
ATOM 10555 O O . GLU B 1 420 ? -18.531 -52.844 -14.203 1 94.19 420 GLU B O 1
ATOM 10560 N N . VAL B 1 421 ? -16.719 -53.75 -13.281 1 95.5 421 VAL B N 1
ATOM 10561 C CA . VAL B 1 421 ? -15.797 -53.062 -14.195 1 95.5 421 VAL B CA 1
ATOM 10562 C C . VAL B 1 421 ? -14.469 -53.812 -14.242 1 95.5 421 VAL B C 1
ATOM 10564 O O . VAL B 1 421 ? -14.086 -54.469 -13.266 1 95.5 421 VAL B O 1
ATOM 10567 N N . SER B 1 422 ? -13.859 -53.812 -15.344 1 96.38 422 SER B N 1
ATOM 10568 C CA . SER B 1 422 ? -12.523 -54.375 -15.492 1 96.38 422 SER B CA 1
ATOM 10569 C C . SER B 1 422 ? -11.562 -53.344 -16.109 1 96.38 422 SER B C 1
ATOM 10571 O O . SER B 1 422 ? -11.961 -52.5 -16.906 1 96.38 422 SER B O 1
ATOM 10573 N N . LEU B 1 423 ? -10.406 -53.406 -15.664 1 96.75 423 LEU B N 1
ATOM 10574 C CA . LEU B 1 423 ? -9.32 -52.594 -16.203 1 96.75 423 LEU B CA 1
ATOM 10575 C C . LEU B 1 423 ? -8.148 -53.469 -16.641 1 96.75 423 LEU B C 1
ATOM 10577 O O . LEU B 1 423 ? -7.699 -54.312 -15.875 1 96.75 423 LEU B O 1
ATOM 10581 N N . ILE B 1 424 ? -7.664 -53.312 -17.844 1 97.25 424 ILE B N 1
ATOM 10582 C CA . ILE B 1 424 ? -6.52 -54.031 -18.391 1 97.25 424 ILE B CA 1
ATOM 10583 C C . ILE B 1 424 ? -5.379 -53.062 -18.672 1 97.25 424 ILE B C 1
ATOM 10585 O O . ILE B 1 424 ? -5.602 -51.969 -19.203 1 97.25 424 ILE B O 1
ATOM 10589 N N . GLN B 1 425 ? -4.273 -53.406 -18.219 1 96.62 425 GLN B N 1
ATOM 10590 C CA . GLN B 1 425 ? -3.049 -52.688 -18.578 1 96.62 425 GLN B CA 1
ATOM 10591 C C . GLN B 1 425 ? -2.082 -53.625 -19.328 1 96.62 425 GLN B C 1
ATOM 10593 O O . GLN B 1 425 ? -1.93 -54.781 -18.969 1 96.62 425 GLN B O 1
ATOM 10598 N N . THR B 1 426 ? -1.507 -53.062 -20.406 1 95.75 426 THR B N 1
ATOM 10599 C CA . THR B 1 426 ? -0.505 -53.875 -21.109 1 95.75 426 THR B CA 1
ATOM 10600 C C . THR B 1 426 ? 0.518 -52.969 -21.781 1 95.75 426 THR B C 1
ATOM 10602 O O . THR B 1 426 ? 0.391 -51.719 -21.75 1 95.75 426 THR B O 1
ATOM 10605 N N . ASP B 1 427 ? 1.488 -53.562 -22.188 1 92.88 427 ASP B N 1
ATOM 10606 C CA . ASP B 1 427 ? 2.629 -52.938 -22.859 1 92.88 427 ASP B CA 1
ATOM 10607 C C . ASP B 1 427 ? 3.223 -53.875 -23.906 1 92.88 427 ASP B C 1
ATOM 10609 O O . ASP B 1 427 ? 3.102 -55.094 -23.797 1 92.88 427 ASP B O 1
ATOM 10613 N N . LEU B 1 428 ? 3.729 -53.312 -24.953 1 94.31 428 LEU B N 1
ATOM 10614 C CA . LEU B 1 428 ? 4.367 -54.125 -25.969 1 94.31 428 LEU B CA 1
ATOM 10615 C C . LEU B 1 428 ? 5.859 -54.281 -25.703 1 94.31 428 LEU B C 1
ATOM 10617 O O . LEU B 1 428 ? 6.527 -53.312 -25.344 1 94.31 428 LEU B O 1
ATOM 10621 N N . GLU B 1 429 ? 6.309 -55.469 -25.828 1 91.56 429 GLU B N 1
ATOM 10622 C CA . GLU B 1 429 ? 7.715 -55.75 -25.578 1 91.56 429 GLU B CA 1
ATOM 10623 C C . GLU B 1 429 ? 8.594 -55.281 -26.719 1 91.56 429 GLU B C 1
ATOM 10625 O O . GLU B 1 429 ? 8.398 -55.688 -27.875 1 91.56 429 GLU B O 1
ATOM 10630 N N . TRP B 1 430 ? 9.633 -54.469 -26.422 1 88.44 430 TRP B N 1
ATOM 10631 C CA . TRP B 1 430 ? 10.602 -53.969 -27.406 1 88.44 430 TRP B CA 1
ATOM 10632 C C . TRP B 1 430 ? 9.906 -53.469 -28.672 1 88.44 430 TRP B C 1
ATOM 10634 O O . TRP B 1 430 ? 10.289 -53.844 -29.781 1 88.44 430 TRP B O 1
ATOM 10644 N N . PHE B 1 431 ? 8.875 -52.719 -28.469 1 90.38 431 PHE B N 1
ATOM 10645 C CA . PHE B 1 431 ? 7.992 -52.344 -29.562 1 90.38 431 PHE B CA 1
ATOM 10646 C C . PHE B 1 431 ? 8.766 -51.594 -30.641 1 90.38 431 PHE B C 1
ATOM 10648 O O . PHE B 1 431 ? 8.758 -52 -31.812 1 90.38 431 PHE B O 1
ATOM 10655 N N . ALA B 1 432 ? 9.438 -50.5 -30.312 1 88.94 432 ALA B N 1
ATOM 10656 C CA . ALA B 1 432 ? 10.133 -49.688 -31.312 1 88.94 432 ALA B CA 1
ATOM 10657 C C . ALA B 1 432 ? 11.297 -50.438 -31.938 1 88.94 432 ALA B C 1
ATOM 10659 O O . ALA B 1 432 ? 11.484 -50.406 -33.156 1 88.94 432 ALA B O 1
ATOM 10660 N N . THR B 1 433 ? 11.992 -51.188 -31.141 1 90.31 433 THR B N 1
ATOM 10661 C CA . THR B 1 433 ? 13.203 -51.875 -31.562 1 90.31 433 THR B CA 1
ATOM 10662 C C . THR B 1 433 ? 12.859 -53.156 -32.281 1 90.31 433 THR B C 1
ATOM 10664 O O . THR B 1 433 ? 13.617 -53.625 -33.156 1 90.31 433 THR B O 1
ATOM 10667 N N . GLY B 1 434 ? 11.773 -53.688 -31.984 1 91.56 434 GLY B N 1
ATOM 10668 C CA . GLY B 1 434 ? 11.453 -55 -32.531 1 91.56 434 GLY B CA 1
ATOM 10669 C C . GLY B 1 434 ? 10.391 -54.969 -33.594 1 91.56 434 GLY B C 1
ATOM 10670 O O . GLY B 1 434 ? 9.984 -56.031 -34.094 1 91.56 434 GLY B O 1
ATOM 10671 N N . LEU B 1 435 ? 10.016 -53.875 -34.031 1 94.06 435 LEU B N 1
ATOM 10672 C CA . LEU B 1 435 ? 8.945 -53.75 -35.031 1 94.06 435 LEU B CA 1
ATOM 10673 C C . LEU B 1 435 ? 9.383 -54.312 -36.375 1 94.06 435 LEU B C 1
ATOM 10675 O O . LEU B 1 435 ? 10.438 -53.938 -36.875 1 94.06 435 LEU B O 1
ATOM 10679 N N . SER B 1 436 ? 8.594 -55.156 -36.969 1 96.31 436 SER B N 1
ATOM 10680 C CA . SER B 1 436 ? 8.906 -55.75 -38.25 1 96.31 436 SER B CA 1
ATOM 10681 C C . SER B 1 436 ? 8.82 -54.75 -39.375 1 96.31 436 SER B C 1
ATOM 10683 O O . SER B 1 436 ? 7.824 -54.031 -39.5 1 96.31 436 SER B O 1
ATOM 10685 N N . HIS B 1 437 ? 9.875 -54.688 -40.25 1 96.31 437 HIS B N 1
ATOM 10686 C CA . HIS B 1 437 ? 9.859 -53.781 -41.375 1 96.31 437 HIS B CA 1
ATOM 10687 C C . HIS B 1 437 ? 8.781 -54.188 -42.375 1 96.31 437 HIS B C 1
ATOM 10689 O O . HIS B 1 437 ? 8.141 -53.312 -42.969 1 96.31 437 HIS B O 1
ATOM 10695 N N . THR B 1 438 ? 8.594 -55.469 -42.469 1 95.88 438 THR B N 1
ATOM 10696 C CA . THR B 1 438 ? 7.527 -55.906 -43.375 1 95.88 438 THR B CA 1
ATOM 10697 C C . THR B 1 438 ? 6.172 -55.375 -42.906 1 95.88 438 THR B C 1
ATOM 10699 O O . THR B 1 438 ? 5.363 -54.938 -43.719 1 95.88 438 THR B O 1
ATOM 10702 N N . THR B 1 439 ? 5.918 -55.5 -41.656 1 96.56 439 THR B N 1
ATOM 10703 C CA . THR B 1 439 ? 4.684 -54.969 -41.062 1 96.56 439 THR B CA 1
ATOM 10704 C C . THR B 1 439 ? 4.551 -53.469 -41.312 1 96.56 439 THR B C 1
ATOM 10706 O O . THR B 1 439 ? 3.479 -53 -41.719 1 96.56 439 THR B O 1
ATOM 10709 N N . ILE B 1 440 ? 5.648 -52.75 -41.156 1 97.25 440 ILE B N 1
ATOM 10710 C CA . ILE B 1 440 ? 5.648 -51.281 -41.312 1 97.25 440 ILE B CA 1
ATOM 10711 C C . ILE B 1 440 ? 5.277 -50.938 -42.75 1 97.25 440 ILE B C 1
ATOM 10713 O O . ILE B 1 440 ? 4.352 -50.156 -43 1 97.25 440 ILE B O 1
ATOM 10717 N N . PHE B 1 441 ? 5.902 -51.531 -43.688 1 96.88 441 PHE B N 1
ATOM 10718 C CA . PHE B 1 441 ? 5.719 -51.156 -45.094 1 96.88 441 PHE B CA 1
ATOM 10719 C C . PHE B 1 441 ? 4.363 -51.625 -45.594 1 96.88 441 PHE B C 1
ATOM 10721 O O . PHE B 1 441 ? 3.73 -50.938 -46.406 1 96.88 441 PHE B O 1
ATOM 10728 N N . ALA B 1 442 ? 3.941 -52.781 -45.125 1 96.62 442 ALA B N 1
ATOM 10729 C CA . ALA B 1 442 ? 2.607 -53.25 -45.469 1 96.62 442 ALA B CA 1
ATOM 10730 C C . ALA B 1 442 ? 1.531 -52.312 -44.969 1 96.62 442 ALA B C 1
ATOM 10732 O O . ALA B 1 442 ? 0.583 -52 -45.719 1 96.62 442 ALA B O 1
ATOM 10733 N N . THR B 1 443 ? 1.649 -51.875 -43.781 1 97.06 443 THR B N 1
ATOM 10734 C CA . THR B 1 443 ? 0.685 -50.969 -43.188 1 97.06 443 THR B CA 1
ATOM 10735 C C . THR B 1 443 ? 0.712 -49.625 -43.906 1 97.06 443 THR B C 1
ATOM 10737 O O . THR B 1 443 ? -0.337 -49.031 -44.156 1 97.06 443 THR B O 1
ATOM 10740 N N . MET B 1 444 ? 1.957 -49.094 -44.219 1 97.44 444 MET B N 1
ATOM 10741 C CA . MET B 1 444 ? 2.082 -47.844 -44.969 1 97.44 444 MET B CA 1
ATOM 10742 C C . MET B 1 444 ? 1.386 -47.938 -46.312 1 97.44 444 MET B C 1
ATOM 10744 O O . MET B 1 444 ? 0.631 -47.031 -46.688 1 97.44 444 MET B O 1
ATOM 10748 N N . ARG B 1 445 ? 1.646 -49.031 -46.938 1 96.56 445 ARG B N 1
ATOM 10749 C CA . ARG B 1 445 ? 1.036 -49.219 -48.25 1 96.56 445 ARG B CA 1
ATOM 10750 C C . ARG B 1 445 ? -0.485 -49.25 -48.156 1 96.56 445 ARG B C 1
ATOM 10752 O O . ARG B 1 445 ? -1.182 -48.656 -48.969 1 96.56 445 ARG B O 1
ATOM 10759 N N . PHE B 1 446 ? -0.974 -49.938 -47.219 1 96 446 PHE B N 1
ATOM 10760 C CA . PHE B 1 446 ? -2.412 -50.031 -47 1 96 446 PHE B CA 1
ATOM 10761 C C . PHE B 1 446 ? -3.043 -48.656 -46.844 1 96 446 PHE B C 1
ATOM 10763 O O . PHE B 1 446 ? -4.125 -48.406 -47.375 1 96 446 PHE B O 1
ATOM 10770 N N . PHE B 1 447 ? -2.418 -47.75 -46.125 1 96.56 447 PHE B N 1
ATOM 10771 C CA . PHE B 1 447 ? -3.016 -46.469 -45.781 1 96.56 447 PHE B CA 1
ATOM 10772 C C . PHE B 1 447 ? -2.74 -45.438 -46.875 1 96.56 447 PHE B C 1
ATOM 10774 O O . PHE B 1 447 ? -3.119 -44.281 -46.75 1 96.56 447 PHE B O 1
ATOM 10781 N N . GLY B 1 448 ? -1.972 -45.812 -47.875 1 95.19 448 GLY B N 1
ATOM 10782 C CA . GLY B 1 448 ? -1.928 -44.969 -49.062 1 95.19 448 GLY B CA 1
ATOM 10783 C C . GLY B 1 448 ? -0.603 -44.25 -49.25 1 95.19 448 GLY B C 1
ATOM 10784 O O . GLY B 1 448 ? -0.481 -43.344 -50.062 1 95.19 448 GLY B O 1
ATOM 10785 N N . TYR B 1 449 ? 0.391 -44.562 -48.469 1 97.5 449 TYR B N 1
ATOM 10786 C CA . TYR B 1 449 ? 1.703 -43.969 -48.719 1 97.5 449 TYR B CA 1
ATOM 10787 C C . TYR B 1 449 ? 2.24 -44.344 -50.094 1 97.5 449 TYR B C 1
ATOM 10789 O O . TYR B 1 449 ? 2.086 -45.5 -50.5 1 97.5 449 TYR B O 1
ATOM 10797 N N . THR B 1 450 ? 2.898 -43.438 -50.719 1 96.56 450 THR B N 1
ATOM 10798 C CA . THR B 1 450 ? 3.418 -43.719 -52.062 1 96.56 450 THR B CA 1
ATOM 10799 C C . THR B 1 450 ? 4.648 -44.625 -52 1 96.56 450 THR B C 1
ATOM 10801 O O . THR B 1 450 ? 5.316 -44.688 -50.969 1 96.56 450 THR B O 1
ATOM 10804 N N . GLU B 1 451 ? 4.902 -45.312 -53.062 1 95.31 451 GLU B N 1
ATOM 10805 C CA . GLU B 1 451 ? 6.062 -46.188 -53.094 1 95.31 451 GLU B CA 1
ATOM 10806 C C . GLU B 1 451 ? 7.359 -45.406 -52.938 1 95.31 451 GLU B C 1
ATOM 10808 O O . GLU B 1 451 ? 8.328 -45.906 -52.344 1 95.31 451 GLU B O 1
ATOM 10813 N N . GLY B 1 452 ? 7.32 -44.188 -53.406 1 93.94 452 GLY B N 1
ATOM 10814 C CA . GLY B 1 452 ? 8.469 -43.344 -53.188 1 93.94 452 GLY B CA 1
ATOM 10815 C C . GLY B 1 452 ? 8.719 -43.062 -51.719 1 93.94 452 GLY B C 1
ATOM 10816 O O . GLY B 1 452 ? 9.859 -43.125 -51.25 1 93.94 452 GLY B O 1
ATOM 10817 N N . ALA B 1 453 ? 7.684 -42.688 -51.062 1 96.12 453 ALA B N 1
ATOM 10818 C CA . ALA B 1 453 ? 7.789 -42.438 -49.625 1 96.12 453 ALA B CA 1
ATOM 10819 C C . ALA B 1 453 ? 8.242 -43.688 -48.875 1 96.12 453 ALA B C 1
ATOM 10821 O O . ALA B 1 453 ? 9.109 -43.594 -48 1 96.12 453 ALA B O 1
ATOM 10822 N N . ILE B 1 454 ? 7.656 -44.812 -49.219 1 97.06 454 ILE B N 1
ATOM 10823 C CA . ILE B 1 454 ? 7.988 -46.094 -48.562 1 97.06 454 ILE B CA 1
ATOM 10824 C C . ILE B 1 454 ? 9.461 -46.406 -48.812 1 97.06 454 ILE B C 1
ATOM 10826 O O . ILE B 1 454 ? 10.156 -46.875 -47.906 1 97.06 454 ILE B O 1
ATOM 10830 N N . SER B 1 455 ? 9.93 -46.156 -50.031 1 95.88 455 SER B N 1
ATOM 10831 C CA . SER B 1 455 ? 11.336 -46.406 -50.344 1 95.88 455 SER B CA 1
ATOM 10832 C C . SER B 1 455 ? 12.258 -45.562 -49.5 1 95.88 455 SER B C 1
ATOM 10834 O O . SER B 1 455 ? 13.297 -46.031 -49.031 1 95.88 455 SER B O 1
ATOM 10836 N N . PHE B 1 456 ? 11.922 -44.406 -49.344 1 95.75 456 PHE B N 1
ATOM 10837 C CA . PHE B 1 456 ? 12.711 -43.5 -48.531 1 95.75 456 PHE B CA 1
ATOM 10838 C C . PHE B 1 456 ? 12.789 -44.031 -47.094 1 95.75 456 PHE B C 1
ATOM 10840 O O . PHE B 1 456 ? 13.875 -44.094 -46.5 1 95.75 456 PHE B O 1
ATOM 10847 N N . PHE B 1 457 ? 11.602 -44.281 -46.438 1 96.75 457 PHE B N 1
ATOM 10848 C CA . PHE B 1 457 ? 11.586 -44.719 -45.062 1 96.75 457 PHE B CA 1
ATOM 10849 C C . PHE B 1 457 ? 12.281 -46.062 -44.906 1 96.75 457 PHE B C 1
ATOM 10851 O O . PHE B 1 457 ? 12.883 -46.344 -43.875 1 96.75 457 PHE B O 1
ATOM 10858 N N . LYS B 1 458 ? 12.188 -46.906 -45.938 1 96.38 458 LYS B N 1
ATOM 10859 C CA . LYS B 1 458 ? 12.93 -48.156 -45.906 1 96.38 458 LYS B CA 1
ATOM 10860 C C . LYS B 1 458 ? 14.43 -47.906 -45.781 1 96.38 458 LYS B C 1
ATOM 10862 O O . LYS B 1 458 ? 15.109 -48.562 -45 1 96.38 458 LYS B O 1
ATOM 10867 N N . LYS B 1 459 ? 14.945 -46.969 -46.531 1 95.56 459 LYS B N 1
ATOM 10868 C CA . LYS B 1 459 ? 16.359 -46.594 -46.438 1 95.56 459 LYS B CA 1
ATOM 10869 C C . LYS B 1 459 ? 16.688 -46.031 -45.062 1 95.56 459 LYS B C 1
ATOM 10871 O O . LYS B 1 459 ? 17.75 -46.312 -44.531 1 95.56 459 LYS B O 1
ATOM 10876 N N . VAL B 1 460 ? 15.781 -45.188 -44.625 1 95.88 460 VAL B N 1
ATOM 10877 C CA . VAL B 1 460 ? 15.992 -44.562 -43.312 1 95.88 460 VAL B CA 1
ATOM 10878 C C . VAL B 1 460 ? 16.094 -45.656 -42.25 1 95.88 460 VAL B C 1
ATOM 10880 O O . VAL B 1 460 ? 16.953 -45.594 -41.344 1 95.88 460 VAL B O 1
ATOM 10883 N N . LEU B 1 461 ? 15.219 -46.656 -42.281 1 96.56 461 LEU B N 1
ATOM 10884 C CA . LEU B 1 461 ? 15.148 -47.688 -41.25 1 96.56 461 LEU B CA 1
ATOM 10885 C C . LEU B 1 461 ? 16.312 -48.656 -41.406 1 96.56 461 LEU B C 1
ATOM 10887 O O . LEU B 1 461 ? 16.844 -49.125 -40.375 1 96.56 461 LEU B O 1
ATOM 10891 N N . GLN B 1 462 ? 16.672 -48.969 -42.625 1 95.62 462 GLN B N 1
ATOM 10892 C CA . GLN B 1 462 ? 17.734 -49.938 -42.875 1 95.62 462 GLN B CA 1
ATOM 10893 C C . GLN B 1 462 ? 19.094 -49.281 -42.906 1 95.62 462 GLN B C 1
ATOM 10895 O O . GLN B 1 462 ? 19.828 -49.438 -43.906 1 95.62 462 GLN B O 1
ATOM 10900 N N . ALA B 1 463 ? 19.438 -48.625 -41.906 1 94.75 463 ALA B N 1
ATOM 10901 C CA . ALA B 1 463 ? 20.703 -47.938 -41.781 1 94.75 463 ALA B CA 1
ATOM 10902 C C . ALA B 1 463 ? 21.844 -48.875 -41.438 1 94.75 463 ALA B C 1
ATOM 10904 O O . ALA B 1 463 ? 21.656 -49.844 -40.688 1 94.75 463 ALA B O 1
ATOM 10905 N N . PRO B 1 464 ? 23.047 -48.656 -42 1 94.69 464 PRO B N 1
ATOM 10906 C CA . PRO B 1 464 ? 24.234 -49.406 -41.562 1 94.69 464 PRO B CA 1
ATOM 10907 C C . PRO B 1 464 ? 24.719 -48.969 -40.156 1 94.69 464 PRO B C 1
ATOM 10909 O O . PRO B 1 464 ? 25.234 -47.875 -40 1 94.69 464 PRO B O 1
ATOM 10912 N N . LEU B 1 465 ? 24.531 -49.844 -39.219 1 93.56 465 LEU B N 1
ATOM 10913 C CA . LEU B 1 465 ? 24.812 -49.5 -37.844 1 93.56 465 LEU B CA 1
ATOM 10914 C C . LEU B 1 465 ? 26.062 -50.219 -37.344 1 93.56 465 LEU B C 1
ATOM 10916 O O . LEU B 1 465 ? 26.375 -51.312 -37.812 1 93.56 465 LEU B O 1
ATOM 10920 N N . ASN B 1 466 ? 26.797 -49.562 -36.469 1 90.75 466 ASN B N 1
ATOM 10921 C CA . ASN B 1 466 ? 27.922 -50.125 -35.75 1 90.75 466 ASN B CA 1
ATOM 10922 C C . ASN B 1 466 ? 27.734 -50 -34.219 1 90.75 466 ASN B C 1
ATOM 10924 O O . ASN B 1 466 ? 27.734 -48.906 -33.688 1 90.75 466 ASN B O 1
ATOM 10928 N N . VAL B 1 467 ? 27.516 -51.156 -33.562 1 86.94 467 VAL B N 1
ATOM 10929 C CA . VAL B 1 467 ? 27.156 -51.188 -32.156 1 86.94 467 VAL B CA 1
ATOM 10930 C C . VAL B 1 467 ? 28.391 -50.969 -31.297 1 86.94 467 VAL B C 1
ATOM 10932 O O . VAL B 1 467 ? 29.406 -51.625 -31.484 1 86.94 467 VAL B O 1
ATOM 10935 N N . GLN B 1 468 ? 28.25 -49.906 -30.516 1 80.88 468 GLN B N 1
ATOM 10936 C CA . GLN B 1 468 ? 29.297 -49.625 -29.531 1 80.88 468 GLN B CA 1
ATOM 10937 C C . GLN B 1 468 ? 28.875 -50.062 -28.141 1 80.88 468 GLN B C 1
ATOM 10939 O O . GLN B 1 468 ? 27.797 -49.688 -27.656 1 80.88 468 GLN B O 1
ATOM 10944 N N . SER B 1 469 ? 29.625 -51 -27.547 1 69.19 469 SER B N 1
ATOM 10945 C CA . SER B 1 469 ? 29.266 -51.594 -26.266 1 69.19 469 SER B CA 1
ATOM 10946 C C . SER B 1 469 ? 29.297 -50.562 -25.141 1 69.19 469 SER B C 1
ATOM 10948 O O . SER B 1 469 ? 28.609 -50.688 -24.125 1 69.19 469 SER B O 1
ATOM 10950 N N . SER B 1 470 ? 30.25 -49.656 -25.172 1 65.31 470 SER B N 1
ATOM 10951 C CA . SER B 1 470 ? 30.328 -48.594 -24.172 1 65.31 470 SER B CA 1
ATOM 10952 C C . SER B 1 470 ? 30.672 -47.25 -24.797 1 65.31 470 SER B C 1
ATOM 10954 O O . SER B 1 470 ? 31.25 -47.188 -25.875 1 65.31 470 SER B O 1
ATOM 10956 N N . PRO B 1 471 ? 30.094 -46.125 -24.234 1 59.31 471 PRO B N 1
ATOM 10957 C CA . PRO B 1 471 ? 30.359 -44.812 -24.812 1 59.31 471 PRO B CA 1
ATOM 10958 C C . PRO B 1 471 ? 31.859 -44.562 -25.047 1 59.31 471 PRO B C 1
ATOM 10960 O O . PRO B 1 471 ? 32.219 -43.875 -25.984 1 59.31 471 PRO B O 1
ATOM 10963 N N . ASP B 1 472 ? 32.75 -45.219 -24.172 1 58.38 472 ASP B N 1
ATOM 10964 C CA . ASP B 1 472 ? 34.188 -44.938 -24.234 1 58.38 472 ASP B CA 1
ATOM 10965 C C . ASP B 1 472 ? 34.938 -46 -25.047 1 58.38 472 ASP B C 1
ATOM 10967 O O . ASP B 1 472 ? 36.125 -45.906 -25.25 1 58.38 472 ASP B O 1
ATOM 10971 N N . SER B 1 473 ? 34.156 -47.062 -25.5 1 61.81 473 SER B N 1
ATOM 10972 C CA . SER B 1 473 ? 34.844 -48.125 -26.219 1 61.81 473 SER B CA 1
ATOM 10973 C C . SER B 1 473 ? 35 -47.812 -27.703 1 61.81 473 SER B C 1
ATOM 10975 O O . SER B 1 473 ? 34.125 -47.156 -28.297 1 61.81 473 SER B O 1
ATOM 10977 N N . PRO B 1 474 ? 36.188 -48.031 -28.234 1 62.62 474 PRO B N 1
ATOM 10978 C CA . PRO B 1 474 ? 36.375 -47.781 -29.672 1 62.62 474 PRO B CA 1
ATOM 10979 C C . PRO B 1 474 ? 35.406 -48.594 -30.531 1 62.62 474 PRO B C 1
ATOM 10981 O O . PRO B 1 474 ? 34.906 -49.656 -30.094 1 62.62 474 PRO B O 1
ATOM 10984 N N . LEU B 1 475 ? 34.906 -48.031 -31.656 1 67.75 475 LEU B N 1
ATOM 10985 C CA . LEU B 1 475 ? 34.031 -48.688 -32.625 1 67.75 475 LEU B CA 1
ATOM 10986 C C . LEU B 1 475 ? 34.75 -49.875 -33.281 1 67.75 475 LEU B C 1
ATOM 10988 O O . LEU B 1 475 ? 35.688 -49.688 -34.031 1 67.75 475 LEU B O 1
ATOM 10992 N N . THR B 1 476 ? 34.75 -51.094 -32.781 1 65.88 476 THR B N 1
ATOM 10993 C CA . THR B 1 476 ? 35.531 -52.219 -33.281 1 65.88 476 THR B CA 1
ATOM 10994 C C . THR B 1 476 ? 34.656 -53.062 -34.219 1 65.88 476 THR B C 1
ATOM 10996 O O . THR B 1 476 ? 35.188 -53.75 -35.125 1 65.88 476 THR B O 1
ATOM 10999 N N . GLY B 1 477 ? 33.406 -52.969 -34.281 1 72.75 477 GLY B N 1
ATOM 11000 C CA . GLY B 1 477 ? 32.625 -53.906 -35.062 1 72.75 477 GLY B CA 1
ATOM 11001 C C . GLY B 1 477 ? 32.344 -53.438 -36.469 1 72.75 477 GLY B C 1
ATOM 11002 O O . GLY B 1 477 ? 32.656 -52.312 -36.812 1 72.75 477 GLY B O 1
ATOM 11003 N N . SER B 1 478 ? 32.125 -54.406 -37.406 1 82.69 478 SER B N 1
ATOM 11004 C CA . SER B 1 478 ? 31.734 -54.094 -38.781 1 82.69 478 SER B CA 1
ATOM 11005 C C . SER B 1 478 ? 30.281 -53.625 -38.844 1 82.69 478 SER B C 1
ATOM 11007 O O . SER B 1 478 ? 29.422 -54.156 -38.125 1 82.69 478 SER B O 1
ATOM 11009 N N . PRO B 1 479 ? 30.031 -52.594 -39.688 1 90.62 479 PRO B N 1
ATOM 11010 C CA . PRO B 1 479 ? 28.672 -52.094 -39.844 1 90.62 479 PRO B CA 1
ATOM 11011 C C . PRO B 1 479 ? 27.703 -53.156 -40.344 1 90.62 479 PRO B C 1
ATOM 11013 O O . PRO B 1 479 ? 28.078 -54 -41.156 1 90.62 479 PRO B O 1
ATOM 11016 N N . ARG B 1 480 ? 26.641 -53.25 -39.75 1 93.81 480 ARG B N 1
ATOM 11017 C CA . ARG B 1 480 ? 25.562 -54.125 -40.188 1 93.81 480 ARG B CA 1
ATOM 11018 C C . ARG B 1 480 ? 24.281 -53.344 -40.438 1 93.81 480 ARG B C 1
ATOM 11020 O O . ARG B 1 480 ? 23.984 -52.375 -39.719 1 93.81 480 ARG B O 1
ATOM 11027 N N . VAL B 1 481 ? 23.562 -53.812 -41.375 1 94.69 481 VAL B N 1
ATOM 11028 C CA . VAL B 1 481 ? 22.344 -53.125 -41.781 1 94.69 481 VAL B CA 1
ATOM 11029 C C . VAL B 1 481 ? 21.203 -53.469 -40.844 1 94.69 481 VAL B C 1
ATOM 11031 O O . VAL B 1 481 ? 20.969 -54.656 -40.562 1 94.69 481 VAL B O 1
ATOM 11034 N N . ARG B 1 482 ? 20.547 -52.562 -40.281 1 95.25 482 ARG B N 1
ATOM 11035 C CA . ARG B 1 482 ? 19.359 -52.781 -39.469 1 95.25 482 ARG B CA 1
ATOM 11036 C C . ARG B 1 482 ? 18.266 -53.469 -40.281 1 95.25 482 ARG B C 1
ATOM 11038 O O . ARG B 1 482 ? 17.938 -53.062 -41.406 1 95.25 482 ARG B O 1
ATOM 11045 N N . ARG B 1 483 ? 17.609 -54.469 -39.75 1 95.88 483 ARG B N 1
ATOM 11046 C CA . ARG B 1 483 ? 16.594 -55.219 -40.469 1 95.88 483 ARG B CA 1
ATOM 11047 C C . ARG B 1 483 ? 15.281 -55.25 -39.688 1 95.88 483 ARG B C 1
ATOM 11049 O O . ARG B 1 483 ? 14.266 -55.719 -40.156 1 95.88 483 ARG B O 1
ATOM 11056 N N . ARG B 1 484 ? 15.398 -54.688 -38.5 1 94.44 484 ARG B N 1
ATOM 1105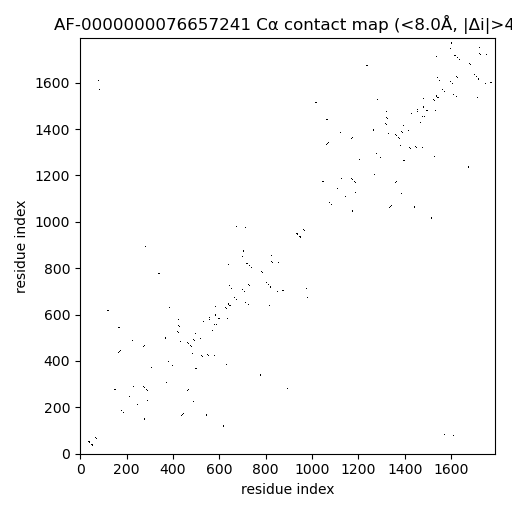7 C CA . ARG B 1 484 ? 14.234 -54.656 -37.625 1 94.44 484 ARG B CA 1
ATOM 11058 C C . ARG B 1 484 ? 14.211 -53.406 -36.75 1 94.44 484 ARG B C 1
ATOM 11060 O O . ARG B 1 484 ? 15.258 -52.875 -36.406 1 94.44 484 ARG B O 1
ATOM 11067 N N . GLY B 1 485 ? 12.969 -52.938 -36.562 1 94 485 GLY B N 1
ATOM 11068 C CA . GLY B 1 485 ? 12.812 -51.844 -35.625 1 94 485 GLY B CA 1
ATOM 11069 C C . GLY B 1 485 ? 12.93 -50.469 -36.25 1 94 485 GLY B C 1
ATOM 11070 O O . GLY B 1 485 ? 13.109 -50.375 -37.469 1 94 485 GLY B O 1
ATOM 11071 N N . VAL B 1 486 ? 12.703 -49.438 -35.438 1 93.31 486 VAL B N 1
ATOM 11072 C CA . VAL B 1 486 ? 12.766 -48.031 -35.812 1 93.31 486 VAL B CA 1
ATOM 11073 C C . VAL B 1 486 ? 13.703 -47.281 -34.875 1 93.31 486 VAL B C 1
ATOM 11075 O O . VAL B 1 486 ? 13.828 -47.625 -33.688 1 93.31 486 VAL B O 1
ATOM 11078 N N . PRO B 1 487 ? 14.461 -46.375 -35.375 1 90.56 487 PRO B N 1
ATOM 11079 C CA . PRO B 1 487 ? 15.359 -45.625 -34.5 1 90.56 487 PRO B CA 1
ATOM 11080 C C . PRO B 1 487 ? 14.602 -44.812 -33.406 1 90.56 487 PRO B C 1
ATOM 11082 O O . PRO B 1 487 ? 13.695 -44.062 -33.75 1 90.56 487 PRO B O 1
ATOM 11085 N N . MET B 1 488 ? 15.016 -44.938 -32.25 1 85.19 488 MET B N 1
ATOM 11086 C CA . MET B 1 488 ? 14.312 -44.375 -31.094 1 85.19 488 MET B CA 1
ATOM 11087 C C . MET B 1 488 ? 14.367 -42.844 -31.125 1 85.19 488 MET B C 1
ATOM 11089 O O . MET B 1 488 ? 15.383 -42.281 -31.5 1 85.19 488 MET B O 1
ATOM 11093 N N . ALA B 1 489 ? 13.273 -42.188 -30.672 1 82.81 489 ALA B N 1
ATOM 11094 C CA . ALA B 1 489 ? 13.141 -40.75 -30.422 1 82.81 489 ALA B CA 1
ATOM 11095 C C . ALA B 1 489 ? 13.078 -39.969 -31.734 1 82.81 489 ALA B C 1
ATOM 11097 O O . ALA B 1 489 ? 12.852 -38.75 -31.734 1 82.81 489 ALA B O 1
ATOM 11098 N N . HIS B 1 490 ? 13.234 -40.656 -32.875 1 89.62 490 HIS B N 1
ATOM 11099 C CA . HIS B 1 490 ? 13.141 -40 -34.188 1 89.62 490 HIS B CA 1
ATOM 11100 C C . HIS B 1 490 ? 11.688 -39.781 -34.594 1 89.62 490 HIS B C 1
ATOM 11102 O O . HIS B 1 490 ? 10.797 -40.5 -34.125 1 89.62 490 HIS B O 1
ATOM 11108 N N . ALA B 1 491 ? 11.516 -38.812 -35.406 1 91.44 491 ALA B N 1
ATOM 11109 C CA . ALA B 1 491 ? 10.18 -38.562 -35.938 1 91.44 491 ALA B CA 1
ATOM 11110 C C . ALA B 1 491 ? 9.602 -39.781 -36.625 1 91.44 491 ALA B C 1
ATOM 11112 O O . ALA B 1 491 ? 8.414 -40.094 -36.469 1 91.44 491 ALA B O 1
ATOM 11113 N N . PRO B 1 492 ? 10.414 -40.5 -37.312 1 93.62 492 PRO B N 1
ATOM 11114 C CA . PRO B 1 492 ? 9.875 -41.688 -37.938 1 93.62 492 PRO B CA 1
ATOM 11115 C C . PRO B 1 492 ? 9.383 -42.75 -36.938 1 93.62 492 PRO B C 1
ATOM 11117 O O . PRO B 1 492 ? 8.477 -43.531 -37.25 1 93.62 492 PRO B O 1
ATOM 11120 N N . GLU B 1 493 ? 10.039 -42.812 -35.844 1 92.62 493 GLU B N 1
ATOM 11121 C CA . GLU B 1 493 ? 9.547 -43.719 -34.781 1 92.62 493 GLU B CA 1
ATOM 11122 C C . GLU B 1 493 ? 8.117 -43.375 -34.406 1 92.62 493 GLU B C 1
ATOM 11124 O O . GLU B 1 493 ? 7.273 -44.25 -34.281 1 92.62 493 GLU B O 1
ATOM 11129 N N . LYS B 1 494 ? 7.848 -42.156 -34.219 1 92.38 494 LYS B N 1
ATOM 11130 C CA . LYS B 1 494 ? 6.5 -41.688 -33.844 1 92.38 494 LYS B CA 1
ATOM 11131 C C . LYS B 1 494 ? 5.512 -42 -34.969 1 92.38 494 LYS B C 1
ATOM 11133 O O . LYS B 1 494 ? 4.418 -42.5 -34.719 1 92.38 494 LYS B O 1
ATOM 11138 N N . LEU B 1 495 ? 5.969 -41.688 -36.094 1 95.56 495 LEU B N 1
ATOM 11139 C CA . LEU B 1 495 ? 5.113 -41.875 -37.281 1 95.56 495 LEU B CA 1
ATOM 11140 C C . LEU B 1 495 ? 4.738 -43.344 -37.438 1 95.56 495 LEU B C 1
ATOM 11142 O O . LEU B 1 495 ? 3.553 -43.688 -37.469 1 95.56 495 LEU B O 1
ATOM 11146 N N . LEU B 1 496 ? 5.715 -44.125 -37.531 1 96.88 496 LEU B N 1
ATOM 11147 C CA . LEU B 1 496 ? 5.504 -45.531 -37.875 1 96.88 496 LEU B CA 1
ATOM 11148 C C . LEU B 1 496 ? 4.93 -46.312 -36.656 1 96.88 496 LEU B C 1
ATOM 11150 O O . LEU B 1 496 ? 4.082 -47.188 -36.844 1 96.88 496 LEU B O 1
ATOM 11154 N N . GLY B 1 497 ? 5.461 -45.938 -35.531 1 94.88 497 GLY B N 1
ATOM 11155 C CA . GLY B 1 497 ? 4.895 -46.531 -34.312 1 94.88 497 GLY B CA 1
ATOM 11156 C C . GLY B 1 497 ? 3.418 -46.25 -34.156 1 94.88 497 GLY B C 1
ATOM 11157 O O . GLY B 1 497 ? 2.625 -47.156 -33.906 1 94.88 497 GLY B O 1
ATOM 11158 N N . GLU B 1 498 ? 3.059 -45 -34.281 1 95.06 498 GLU B N 1
ATOM 11159 C CA . GLU B 1 498 ? 1.667 -44.625 -34.094 1 95.06 498 GLU B CA 1
ATOM 11160 C C . GLU B 1 498 ? 0.777 -45.156 -35.188 1 95.06 498 GLU B C 1
ATOM 11162 O O . GLU B 1 498 ? -0.397 -45.469 -34.969 1 95.06 498 GLU B O 1
ATOM 11167 N N . LEU B 1 499 ? 1.321 -45.281 -36.344 1 96.25 499 LEU B N 1
ATOM 11168 C CA . LEU B 1 499 ? 0.553 -45.844 -37.438 1 96.25 499 LEU B CA 1
ATOM 11169 C C . LEU B 1 499 ? 0.146 -47.281 -37.125 1 96.25 499 LEU B C 1
ATOM 11171 O O . LEU B 1 499 ? -1.011 -47.656 -37.344 1 96.25 499 LEU B O 1
ATOM 11175 N N . VAL B 1 500 ? 1.069 -48.031 -36.688 1 96.31 500 VAL B N 1
ATOM 11176 C CA . VAL B 1 500 ? 0.815 -49.438 -36.344 1 96.31 500 VAL B CA 1
ATOM 11177 C C . VAL B 1 500 ? -0.137 -49.5 -35.156 1 96.31 500 VAL B C 1
ATOM 11179 O O . VAL B 1 500 ? -1.051 -50.344 -35.156 1 96.31 500 VAL B O 1
ATOM 11182 N N . LEU B 1 501 ? 0.049 -48.688 -34.219 1 96.5 501 LEU B N 1
ATOM 11183 C CA . LEU B 1 501 ? -0.77 -48.719 -33 1 96.5 501 LEU B CA 1
ATOM 11184 C C . LEU B 1 501 ? -2.174 -48.188 -33.281 1 96.5 501 LEU B C 1
ATOM 11186 O O . LEU B 1 501 ? -3.129 -48.562 -32.594 1 96.5 501 LEU B O 1
ATOM 11190 N N . PHE B 1 502 ? -2.307 -47.312 -34.188 1 96.19 502 PHE B N 1
ATOM 11191 C CA . PHE B 1 502 ? -3.629 -46.844 -34.594 1 96.19 502 PHE B CA 1
ATOM 11192 C C . PHE B 1 502 ? -4.527 -48.031 -34.969 1 96.19 502 PHE B C 1
ATOM 11194 O O . PHE B 1 502 ? -5.711 -48.031 -34.625 1 96.19 502 PHE B O 1
ATOM 11201 N N . VAL B 1 503 ? -3.979 -48.906 -35.719 1 96.38 503 VAL B N 1
ATOM 11202 C CA . VAL B 1 503 ? -4.754 -50.062 -36.125 1 96.38 503 VAL B CA 1
ATOM 11203 C C . VAL B 1 503 ? -5.25 -50.812 -34.875 1 96.38 503 VAL B C 1
ATOM 11205 O O . VAL B 1 503 ? -6.375 -51.312 -34.875 1 96.38 503 VAL B O 1
ATOM 11208 N N . MET B 1 504 ? -4.422 -50.906 -33.906 1 96.38 504 MET B N 1
ATOM 11209 C CA . MET B 1 504 ? -4.84 -51.5 -32.656 1 96.38 504 MET B CA 1
ATOM 11210 C C . MET B 1 504 ? -6.047 -50.781 -32.062 1 96.38 504 MET B C 1
ATOM 11212 O O . MET B 1 504 ? -6.961 -51.406 -31.531 1 96.38 504 MET B O 1
ATOM 11216 N N . ASP B 1 505 ? -6.059 -49.5 -32.125 1 96.44 505 ASP B N 1
ATOM 11217 C CA . ASP B 1 505 ? -7.203 -48.688 -31.703 1 96.44 505 ASP B CA 1
ATOM 11218 C C . ASP B 1 505 ? -8.477 -49.125 -32.438 1 96.44 505 ASP B C 1
ATOM 11220 O O . ASP B 1 505 ? -9.539 -49.219 -31.828 1 96.44 505 ASP B O 1
ATOM 11224 N N . VAL B 1 506 ? -8.32 -49.219 -33.688 1 94.94 506 VAL B N 1
ATOM 11225 C CA . VAL B 1 506 ? -9.461 -49.594 -34.531 1 94.94 506 VAL B CA 1
ATOM 11226 C C . VAL B 1 506 ? -9.945 -51 -34.156 1 94.94 506 VAL B C 1
ATOM 11228 O O . VAL B 1 506 ? -11.156 -51.25 -34.094 1 94.94 506 VAL B O 1
ATOM 11231 N N . VAL B 1 507 ? -9 -51.906 -33.938 1 96.12 507 VAL B N 1
ATOM 11232 C CA . VAL B 1 507 ? -9.328 -53.281 -33.562 1 96.12 507 VAL B CA 1
ATOM 11233 C C . VAL B 1 507 ? -10.203 -53.281 -32.312 1 96.12 507 VAL B C 1
ATOM 11235 O O . VAL B 1 507 ? -11.242 -53.938 -32.281 1 96.12 507 VAL B O 1
ATOM 11238 N N . VAL B 1 508 ? -9.789 -52.594 -31.328 1 96.31 508 VAL B N 1
ATOM 11239 C CA . VAL B 1 508 ? -10.516 -52.531 -30.062 1 96.31 508 VAL B CA 1
ATOM 11240 C C . VAL B 1 508 ? -11.867 -51.875 -30.266 1 96.31 508 VAL B C 1
ATOM 11242 O O . VAL B 1 508 ? -12.891 -52.375 -29.797 1 96.31 508 VAL B O 1
ATOM 11245 N N . ASN B 1 509 ? -11.867 -50.75 -30.984 1 94.25 509 ASN B N 1
ATOM 11246 C CA . ASN B 1 509 ? -13.086 -49.969 -31.188 1 94.25 509 ASN B CA 1
ATOM 11247 C C . ASN B 1 509 ? -14.141 -50.781 -31.953 1 94.25 509 ASN B C 1
ATOM 11249 O O . ASN B 1 509 ? -15.32 -50.781 -31.594 1 94.25 509 ASN B O 1
ATOM 11253 N N . GLN B 1 510 ? -13.711 -51.469 -32.938 1 90.94 510 GLN B N 1
ATOM 11254 C CA . GLN B 1 510 ? -14.641 -52.156 -33.844 1 90.94 510 GLN B CA 1
ATOM 11255 C C . GLN B 1 510 ? -15.227 -53.406 -33.156 1 90.94 510 GLN B C 1
ATOM 11257 O O . GLN B 1 510 ? -16.266 -53.906 -33.562 1 90.94 510 GLN B O 1
ATOM 11262 N N . GLN B 1 511 ? -14.562 -53.875 -32.156 1 89.5 511 GLN B N 1
ATOM 11263 C CA . GLN B 1 511 ? -15.094 -55.062 -31.453 1 89.5 511 GLN B CA 1
ATOM 11264 C C . GLN B 1 511 ? -16.391 -54.719 -30.734 1 89.5 511 GLN B C 1
ATOM 11266 O O . GLN B 1 511 ? -17.406 -55.375 -30.922 1 89.5 511 GLN B O 1
ATOM 11271 N N . ASP B 1 512 ? -16.344 -53.719 -29.828 1 89.81 512 ASP B N 1
ATOM 11272 C CA . ASP B 1 512 ? -17.531 -53.406 -29.047 1 89.81 512 ASP B CA 1
ATOM 11273 C C . ASP B 1 512 ? -17.672 -51.906 -28.844 1 89.81 512 ASP B C 1
ATOM 11275 O O . ASP B 1 512 ? -18.5 -51.438 -28.031 1 89.81 512 ASP B O 1
ATOM 11279 N N . GLY B 1 513 ? -16.844 -51.188 -29.438 1 90.88 513 GLY B N 1
ATOM 11280 C CA . GLY B 1 513 ? -16.938 -49.75 -29.312 1 90.88 513 GLY B CA 1
ATOM 11281 C C . GLY B 1 513 ? -16.172 -49.188 -28.141 1 90.88 513 GLY B C 1
ATOM 11282 O O . GLY B 1 513 ? -16.406 -48.062 -27.703 1 90.88 513 GLY B O 1
ATOM 11283 N N . MET B 1 514 ? -15.273 -49.969 -27.594 1 94.44 514 MET B N 1
ATOM 11284 C CA . MET B 1 514 ? -14.445 -49.5 -26.484 1 94.44 514 MET B CA 1
ATOM 11285 C C . MET B 1 514 ? -13.375 -48.531 -26.969 1 94.44 514 MET B C 1
ATOM 11287 O O . MET B 1 514 ? -13.008 -48.531 -28.141 1 94.44 514 MET B O 1
ATOM 11291 N N . LEU B 1 515 ? -13.008 -47.656 -26.109 1 94.75 515 LEU B N 1
ATOM 11292 C CA . LEU B 1 515 ? -11.914 -46.75 -26.391 1 94.75 515 LEU B CA 1
ATOM 11293 C C . LEU B 1 515 ? -10.617 -47.219 -25.75 1 94.75 515 LEU B C 1
ATOM 11295 O O . LEU B 1 515 ? -10.578 -47.5 -24.562 1 94.75 515 LEU B O 1
ATOM 11299 N N . LEU B 1 516 ? -9.562 -47.344 -26.469 1 96.31 516 LEU B N 1
ATOM 11300 C CA . LEU B 1 516 ? -8.242 -47.719 -25.984 1 96.31 516 LEU B CA 1
ATOM 11301 C C . LEU B 1 516 ? -7.434 -46.469 -25.594 1 96.31 516 LEU B C 1
ATOM 11303 O O . LEU B 1 516 ? -7.219 -45.594 -26.422 1 96.31 516 LEU B O 1
ATOM 11307 N N . TYR B 1 517 ? -7.086 -46.406 -24.328 1 95.12 517 TYR B N 1
ATOM 11308 C CA . TYR B 1 517 ? -6.219 -45.312 -23.859 1 95.12 517 TYR B CA 1
ATOM 11309 C C . TYR B 1 517 ? -4.754 -45.719 -23.922 1 95.12 517 TYR B C 1
ATOM 11311 O O . TYR B 1 517 ? -4.375 -46.812 -23.422 1 95.12 517 TYR B O 1
ATOM 11319 N N . ARG B 1 518 ? -3.938 -44.844 -24.5 1 93.12 518 ARG B N 1
ATOM 11320 C CA . ARG B 1 518 ? -2.551 -45.25 -24.688 1 93.12 518 ARG B CA 1
ATOM 11321 C C . ARG B 1 518 ? -1.598 -44.094 -24.484 1 93.12 518 ARG B C 1
ATOM 11323 O O . ARG B 1 518 ? -1.973 -42.938 -24.688 1 93.12 518 ARG B O 1
ATOM 11330 N N . LEU B 1 519 ? -0.526 -44.375 -24.078 1 89.94 519 LEU B N 1
ATOM 11331 C CA . LEU B 1 519 ? 0.685 -43.562 -24.141 1 89.94 519 LEU B CA 1
ATOM 11332 C C . LEU B 1 519 ? 1.819 -44.344 -24.812 1 89.94 519 LEU B C 1
ATOM 11334 O O . LEU B 1 519 ? 2.547 -45.094 -24.156 1 89.94 519 LEU B O 1
ATOM 11338 N N . HIS B 1 520 ? 2.025 -44.094 -26.078 1 88.38 520 HIS B N 1
ATOM 11339 C CA . HIS B 1 520 ? 2.885 -44.938 -26.906 1 88.38 520 HIS B CA 1
ATOM 11340 C C . HIS B 1 520 ? 2.451 -46.406 -26.875 1 88.38 520 HIS B C 1
ATOM 11342 O O . HIS B 1 520 ? 1.327 -46.719 -27.25 1 88.38 520 HIS B O 1
ATOM 11348 N N . ASP B 1 521 ? 3.355 -47.219 -26.344 1 91.94 521 ASP B N 1
ATOM 11349 C CA . ASP B 1 521 ? 3.037 -48.656 -26.359 1 91.94 521 ASP B CA 1
ATOM 11350 C C . ASP B 1 521 ? 2.434 -49.094 -25.016 1 91.94 521 ASP B C 1
ATOM 11352 O O . ASP B 1 521 ? 2.111 -50.281 -24.844 1 91.94 521 ASP B O 1
ATOM 11356 N N . ASP B 1 522 ? 2.229 -48.094 -24.109 1 92.44 522 ASP B N 1
ATOM 11357 C CA . ASP B 1 522 ? 1.462 -48.375 -22.906 1 92.44 522 ASP B CA 1
ATOM 11358 C C . ASP B 1 522 ? -0.039 -48.312 -23.172 1 92.44 522 ASP B C 1
ATOM 11360 O O . ASP B 1 522 ? -0.552 -47.281 -23.625 1 92.44 522 ASP B O 1
ATOM 11364 N N . LEU B 1 523 ? -0.718 -49.312 -22.891 1 95.88 523 LEU B N 1
ATOM 11365 C CA . LEU B 1 523 ? -2.119 -49.406 -23.281 1 95.88 523 LEU B CA 1
ATOM 11366 C C . LEU B 1 523 ? -3.004 -49.719 -22.078 1 95.88 523 LEU B C 1
ATOM 11368 O O . LEU B 1 523 ? -2.631 -50.5 -21.219 1 95.88 523 LEU B O 1
ATOM 11372 N N . TRP B 1 524 ? -4.172 -49.094 -22.016 1 95.81 524 TRP B N 1
ATOM 11373 C CA . TRP B 1 524 ? -5.145 -49.344 -20.953 1 95.81 524 TRP B CA 1
ATOM 11374 C C . TRP B 1 524 ? -6.547 -49.5 -21.531 1 95.81 524 TRP B C 1
ATOM 11376 O O . TRP B 1 524 ? -6.914 -48.781 -22.469 1 95.81 524 TRP B O 1
ATOM 11386 N N . LEU B 1 525 ? -7.23 -50.375 -21.031 1 95.94 525 LEU B N 1
ATOM 11387 C CA . LEU B 1 525 ? -8.641 -50.594 -21.344 1 95.94 525 LEU B CA 1
ATOM 11388 C C . LEU B 1 525 ? -9.477 -50.656 -20.078 1 95.94 525 LEU B C 1
ATOM 11390 O O . LEU B 1 525 ? -9.086 -51.25 -19.094 1 95.94 525 LEU B O 1
ATOM 11394 N N . CYS B 1 526 ? -10.586 -49.938 -20.078 1 95.69 526 CYS B N 1
ATOM 11395 C CA . CYS B 1 526 ? -11.469 -49.938 -18.922 1 95.69 526 CYS B CA 1
ATOM 11396 C C . CYS B 1 526 ? -12.93 -50.031 -19.359 1 95.69 526 CYS B C 1
ATOM 11398 O O . CYS B 1 526 ? -13.375 -49.281 -20.234 1 95.69 526 CYS B O 1
ATOM 11400 N N . GLY B 1 527 ? -13.672 -50.875 -18.859 1 94.25 527 GLY B N 1
ATOM 11401 C CA . GLY B 1 527 ? -15.078 -51.031 -19.188 1 94.25 527 GLY B CA 1
ATOM 11402 C C . GLY B 1 527 ? -15.688 -52.312 -18.625 1 94.25 527 GLY B C 1
ATOM 11403 O O . GLY B 1 527 ? -15.148 -52.906 -17.688 1 94.25 527 GLY B O 1
ATOM 11404 N N . GLU B 1 528 ? -16.828 -52.656 -19.125 1 94.31 528 GLU B N 1
ATOM 11405 C CA . GLU B 1 528 ? -17.469 -53.906 -18.719 1 94.31 528 GLU B CA 1
ATOM 11406 C C . GLU B 1 528 ? -16.578 -55.125 -19.016 1 94.31 528 GLU B C 1
ATOM 11408 O O . GLU B 1 528 ? -15.945 -55.188 -20.078 1 94.31 528 GLU B O 1
ATOM 11413 N N . PRO B 1 529 ? -16.5 -56.062 -18.078 1 95.81 529 PRO B N 1
ATOM 11414 C CA . PRO B 1 529 ? -15.555 -57.188 -18.188 1 95.81 529 PRO B CA 1
ATOM 11415 C C . PRO B 1 529 ? -15.727 -57.969 -19.484 1 95.81 529 PRO B C 1
ATOM 11417 O O . PRO B 1 529 ? -14.742 -58.406 -20.094 1 95.81 529 PRO B O 1
ATOM 11420 N N . LEU B 1 530 ? -16.938 -58.156 -19.922 1 94.81 530 LEU B N 1
ATOM 11421 C CA . LEU B 1 530 ? -17.203 -58.906 -21.141 1 94.81 530 LEU B CA 1
ATOM 11422 C C . LEU B 1 530 ? -16.594 -58.188 -22.359 1 94.81 530 LEU B C 1
ATOM 11424 O O . LEU B 1 530 ? -16.016 -58.844 -23.234 1 94.81 530 LEU B O 1
ATOM 11428 N N . HIS B 1 531 ? -16.828 -56.969 -22.453 1 95 531 HIS B N 1
ATOM 11429 C CA . HIS B 1 531 ? -16.234 -56.188 -23.547 1 95 531 HIS B CA 1
ATOM 11430 C C . HIS B 1 531 ? -14.711 -56.219 -23.484 1 95 531 HIS B C 1
ATOM 11432 O O . HIS B 1 531 ? -14.047 -56.281 -24.516 1 95 531 HIS B O 1
ATOM 11438 N N . CYS B 1 532 ? -14.141 -56.156 -22.266 1 96.69 532 CYS B N 1
ATOM 11439 C CA . CYS B 1 532 ? -12.688 -56.219 -22.078 1 96.69 532 CYS B CA 1
ATOM 11440 C C . CYS B 1 532 ? -12.133 -57.562 -22.562 1 96.69 532 CYS B C 1
ATOM 11442 O O . CYS B 1 532 ? -11.062 -57.594 -23.172 1 96.69 532 CYS B O 1
ATOM 11444 N N . LYS B 1 533 ? -12.875 -58.562 -22.219 1 96.88 533 LYS B N 1
ATOM 11445 C CA . LYS B 1 533 ? -12.484 -59.906 -22.656 1 96.88 533 LYS B CA 1
ATOM 11446 C C . LYS B 1 533 ? -12.383 -59.969 -24.188 1 96.88 533 LYS B C 1
ATOM 11448 O O . LYS B 1 533 ? -11.383 -60.469 -24.719 1 96.88 533 LYS B O 1
ATOM 11453 N N . ARG B 1 534 ? -13.383 -59.531 -24.891 1 96.69 534 ARG B N 1
ATOM 11454 C CA . ARG B 1 534 ? -13.414 -59.562 -26.359 1 96.69 534 ARG B CA 1
ATOM 11455 C C . ARG B 1 534 ? -12.336 -58.688 -26.953 1 96.69 534 ARG B C 1
ATOM 11457 O O . ARG B 1 534 ? -11.695 -59.062 -27.938 1 96.69 534 ARG B O 1
ATOM 11464 N N . ALA B 1 535 ? -12.219 -57.531 -26.406 1 96.56 535 ALA B N 1
ATOM 11465 C CA . ALA B 1 535 ? -11.188 -56.625 -26.875 1 96.56 535 ALA B CA 1
ATOM 11466 C C . ALA B 1 535 ? -9.797 -57.219 -26.688 1 96.56 535 ALA B C 1
ATOM 11468 O O . ALA B 1 535 ? -8.953 -57.125 -27.594 1 96.56 535 ALA B O 1
ATOM 11469 N N . TRP B 1 536 ? -9.523 -57.812 -25.5 1 97.25 536 TRP B N 1
ATOM 11470 C CA . TRP B 1 536 ? -8.227 -58.438 -25.219 1 97.25 536 TRP B CA 1
ATOM 11471 C C . TRP B 1 536 ? -7.926 -59.562 -26.203 1 97.25 536 TRP B C 1
ATOM 11473 O O . TRP B 1 536 ? -6.797 -59.656 -26.703 1 97.25 536 TRP B O 1
ATOM 11483 N N . ALA B 1 537 ? -8.922 -60.312 -26.5 1 96.94 537 ALA B N 1
ATOM 11484 C CA . ALA B 1 537 ? -8.773 -61.406 -27.484 1 96.94 537 ALA B CA 1
ATOM 11485 C C . ALA B 1 537 ? -8.453 -60.844 -28.859 1 96.94 537 ALA B C 1
ATOM 11487 O O . ALA B 1 537 ? -7.598 -61.375 -29.578 1 96.94 537 ALA B O 1
ATOM 11488 N N . ALA B 1 538 ? -9.164 -59.812 -29.266 1 96.75 538 ALA B N 1
ATOM 11489 C CA . ALA B 1 538 ? -8.938 -59.156 -30.562 1 96.75 538 ALA B CA 1
ATOM 11490 C C . ALA B 1 538 ? -7.535 -58.562 -30.625 1 96.75 538 ALA B C 1
ATOM 11492 O O . ALA B 1 538 ? -6.883 -58.625 -31.672 1 96.75 538 ALA B O 1
ATOM 11493 N N . MET B 1 539 ? -7.09 -57.969 -29.594 1 97.25 539 MET B N 1
ATOM 11494 C CA . MET B 1 539 ? -5.754 -57.406 -29.531 1 97.25 539 MET B CA 1
ATOM 11495 C C . MET B 1 539 ? -4.684 -58.469 -29.703 1 97.25 539 MET B C 1
ATOM 11497 O O . MET B 1 539 ? -3.684 -58.25 -30.391 1 97.25 539 MET B O 1
ATOM 11501 N N . ASN B 1 540 ? -4.918 -59.594 -29.078 1 96.62 540 ASN B N 1
ATOM 11502 C CA . ASN B 1 540 ? -3.98 -60.719 -29.203 1 96.62 540 ASN B CA 1
ATOM 11503 C C . ASN B 1 540 ? -3.904 -61.219 -30.641 1 96.62 540 ASN B C 1
ATOM 11505 O O . ASN B 1 540 ? -2.818 -61.5 -31.141 1 96.62 540 ASN B O 1
ATOM 11509 N N . LYS B 1 541 ? -5.039 -61.312 -31.25 1 96.31 541 LYS B N 1
ATOM 11510 C CA . LYS B 1 541 ? -5.078 -61.719 -32.656 1 96.31 541 LYS B CA 1
ATOM 11511 C C . LYS B 1 541 ? -4.312 -60.75 -33.531 1 96.31 541 LYS B C 1
ATOM 11513 O O . LYS B 1 541 ? -3.512 -61.156 -34.375 1 96.31 541 LYS B O 1
ATOM 11518 N N . TYR B 1 542 ? -4.625 -59.531 -33.406 1 95.44 542 TYR B N 1
ATOM 11519 C CA . TYR B 1 542 ? -3.936 -58.5 -34.156 1 95.44 542 TYR B CA 1
ATOM 11520 C C . TYR B 1 542 ? -2.428 -58.594 -33.969 1 95.44 542 TYR B C 1
ATOM 11522 O O . TYR B 1 542 ? -1.663 -58.531 -34.938 1 95.44 542 TYR B O 1
ATOM 11530 N N . ALA B 1 543 ? -1.99 -58.656 -32.625 1 96.94 543 ALA B N 1
ATOM 11531 C CA . ALA B 1 543 ? -0.571 -58.688 -32.281 1 96.94 543 ALA B CA 1
ATOM 11532 C C . ALA B 1 543 ? 0.119 -59.875 -33 1 96.94 543 ALA B C 1
ATOM 11534 O O . ALA B 1 543 ? 1.225 -59.719 -33.5 1 96.94 543 ALA B O 1
ATOM 11535 N N . LYS B 1 544 ? -0.541 -60.938 -33.031 1 95.12 544 LYS B N 1
ATOM 11536 C CA . LYS B 1 544 ? 0.014 -62.125 -33.688 1 95.12 544 LYS B CA 1
ATOM 11537 C C . LYS B 1 544 ? 0.209 -61.938 -35.188 1 95.12 544 LYS B C 1
ATOM 11539 O O . LYS B 1 544 ? 1.25 -62.281 -35.719 1 95.12 544 LYS B O 1
ATOM 11544 N N . ILE B 1 545 ? -0.747 -61.344 -35.812 1 95.62 545 ILE B N 1
ATOM 11545 C CA . ILE B 1 545 ? -0.722 -61.156 -37.25 1 95.62 545 ILE B CA 1
ATOM 11546 C C . ILE B 1 545 ? 0.386 -60.156 -37.594 1 95.62 545 ILE B C 1
ATOM 11548 O O . ILE B 1 545 ? 1.08 -60.344 -38.625 1 95.62 545 ILE B O 1
ATOM 11552 N N . LEU B 1 546 ? 0.579 -59.156 -36.812 1 95.25 546 LEU B N 1
ATOM 11553 C CA . LEU B 1 546 ? 1.522 -58.094 -37.156 1 95.25 546 LEU B CA 1
ATOM 11554 C C . LEU B 1 546 ? 2.896 -58.375 -36.562 1 95.25 546 LEU B C 1
ATOM 11556 O O . LEU B 1 546 ? 3.834 -57.625 -36.75 1 95.25 546 LEU B O 1
ATOM 11560 N N . GLY B 1 547 ? 3.053 -59.406 -35.812 1 93.56 547 GLY B N 1
ATOM 11561 C CA . GLY B 1 547 ? 4.332 -59.781 -35.219 1 93.56 547 GLY B CA 1
ATOM 11562 C C . GLY B 1 547 ? 4.68 -59 -33.969 1 93.56 547 GLY B C 1
ATOM 11563 O O . GLY B 1 547 ? 5.84 -58.656 -33.75 1 93.56 547 GLY B O 1
ATOM 11564 N N . LEU B 1 548 ? 3.727 -58.594 -33.219 1 95.12 548 LEU B N 1
ATOM 11565 C CA . LEU B 1 548 ? 3.918 -57.875 -31.969 1 95.12 548 LEU B CA 1
ATOM 11566 C C . LEU B 1 548 ? 3.791 -58.844 -30.781 1 95.12 548 LEU B C 1
ATOM 11568 O O . LEU B 1 548 ? 3.146 -59.906 -30.891 1 95.12 548 LEU B O 1
ATOM 11572 N N . THR B 1 549 ? 4.488 -58.531 -29.734 1 94.06 549 THR B N 1
ATOM 11573 C CA . THR B 1 549 ? 4.414 -59.344 -28.516 1 94.06 549 THR B CA 1
ATOM 11574 C C . THR B 1 549 ? 4.141 -58.469 -27.297 1 94.06 549 THR B C 1
ATOM 11576 O O . THR B 1 549 ? 4.801 -57.438 -27.109 1 94.06 549 THR B O 1
ATOM 11579 N N . PHE B 1 550 ? 3.104 -58.875 -26.531 1 95.56 550 PHE B N 1
ATOM 11580 C CA . PHE B 1 550 ? 2.797 -58.125 -25.312 1 95.56 550 PHE B CA 1
ATOM 11581 C C . PHE B 1 550 ? 3.814 -58.438 -24.219 1 95.56 550 PHE B C 1
ATOM 11583 O O . PHE B 1 550 ? 4.246 -59.594 -24.078 1 95.56 550 PHE B O 1
ATOM 11590 N N . ASN B 1 551 ? 4.277 -57.438 -23.484 1 93.38 551 ASN B N 1
ATOM 11591 C CA . ASN B 1 551 ? 5.184 -57.562 -22.344 1 93.38 551 ASN B CA 1
ATOM 11592 C C . ASN B 1 551 ? 4.488 -58.219 -21.156 1 93.38 551 ASN B C 1
ATOM 11594 O O . ASN B 1 551 ? 3.766 -57.531 -20.406 1 93.38 551 ASN B O 1
ATOM 11598 N N . ARG B 1 552 ? 4.766 -59.438 -20.891 1 90.62 552 ARG B N 1
ATOM 11599 C CA . ARG B 1 552 ? 4.066 -60.219 -19.859 1 90.62 552 ARG B CA 1
ATOM 11600 C C . ARG B 1 552 ? 4.266 -59.594 -18.484 1 90.62 552 ARG B C 1
ATOM 11602 O O . ARG B 1 552 ? 3.352 -59.594 -17.656 1 90.62 552 ARG B O 1
ATOM 11609 N N . GLY B 1 553 ? 5.422 -59.094 -18.234 1 89.44 553 GLY B N 1
ATOM 11610 C CA . GLY B 1 553 ? 5.73 -58.5 -16.938 1 89.44 553 GLY B CA 1
ATOM 11611 C C . GLY B 1 553 ? 4.957 -57.219 -16.672 1 89.44 553 GLY B C 1
ATOM 11612 O O . GLY B 1 553 ? 4.738 -56.875 -15.516 1 89.44 553 GLY B O 1
ATOM 11613 N N . LYS B 1 554 ? 4.48 -56.562 -17.688 1 91.38 554 LYS B N 1
ATOM 11614 C CA . LYS B 1 554 ? 3.76 -55.312 -17.547 1 91.38 554 LYS B CA 1
ATOM 11615 C C . LYS B 1 554 ? 2.305 -55.438 -17.984 1 91.38 554 LYS B C 1
ATOM 11617 O O . LYS B 1 554 ? 1.667 -54.469 -18.359 1 91.38 554 LYS B O 1
ATOM 11622 N N . THR B 1 555 ? 1.829 -56.594 -18.094 1 95.44 555 THR B N 1
ATOM 11623 C CA . THR B 1 555 ? 0.454 -56.844 -18.5 1 95.44 555 THR B CA 1
ATOM 11624 C C . THR B 1 555 ? -0.354 -57.438 -17.344 1 95.44 555 THR B C 1
ATOM 11626 O O . THR B 1 555 ? 0.104 -58.344 -16.641 1 95.44 555 THR B O 1
ATOM 11629 N N . GLY B 1 556 ? -1.456 -56.844 -17.047 1 95.75 556 GLY B N 1
ATOM 11630 C CA . GLY B 1 556 ? -2.332 -57.281 -15.977 1 95.75 556 GLY B CA 1
ATOM 11631 C C . GLY B 1 556 ? -3.75 -56.75 -16.109 1 95.75 556 GLY B C 1
ATOM 11632 O O . GLY B 1 556 ? -4.055 -56 -17.031 1 95.75 556 GLY B O 1
ATOM 11633 N N . SER B 1 557 ? -4.621 -57.25 -15.297 1 96.81 557 SER B N 1
ATOM 11634 C CA . SER B 1 557 ? -6.012 -56.812 -15.312 1 96.81 557 SER B CA 1
ATOM 11635 C C . SER B 1 557 ? -6.637 -56.906 -13.922 1 96.81 557 SER B C 1
ATOM 11637 O O . SER B 1 557 ? -6.125 -57.594 -13.047 1 96.81 557 SER B O 1
ATOM 11639 N N . VAL B 1 558 ? -7.605 -56.094 -13.68 1 95.81 558 VAL B N 1
ATOM 11640 C CA . VAL B 1 558 ? -8.422 -56.156 -12.477 1 95.81 558 VAL B CA 1
ATOM 11641 C C . VAL B 1 558 ? -9.898 -56.312 -12.859 1 95.81 558 VAL B C 1
ATOM 11643 O O . VAL B 1 558 ? -10.336 -55.75 -13.875 1 95.81 558 VAL B O 1
ATOM 11646 N N . TYR B 1 559 ? -10.578 -57.125 -12.164 1 96.31 559 TYR B N 1
ATOM 11647 C CA . TYR B 1 559 ? -12.016 -57.312 -12.297 1 96.31 559 TYR B CA 1
ATOM 11648 C C . TYR B 1 559 ? -12.727 -57 -10.984 1 96.31 559 TYR B C 1
ATOM 11650 O O . TYR B 1 559 ? -12.727 -57.812 -10.062 1 96.31 559 TYR B O 1
ATOM 11658 N N . ILE B 1 560 ? -13.391 -55.812 -10.93 1 94.31 560 ILE B N 1
ATOM 11659 C CA . ILE B 1 560 ? -14.008 -55.281 -9.711 1 94.31 560 ILE B CA 1
ATOM 11660 C C . ILE B 1 560 ? -15.523 -55.438 -9.797 1 94.31 560 ILE B C 1
ATOM 11662 O O . ILE B 1 560 ? -16.125 -55.094 -10.82 1 94.31 560 ILE B O 1
ATOM 11666 N N . THR B 1 561 ? -16.078 -55.938 -8.773 1 93.38 561 THR B N 1
ATOM 11667 C CA . THR B 1 561 ? -17.531 -56.094 -8.711 1 93.38 561 THR B CA 1
ATOM 11668 C C . THR B 1 561 ? -18.094 -55.438 -7.453 1 93.38 561 THR B C 1
ATOM 11670 O O . THR B 1 561 ? -17.359 -55.25 -6.48 1 93.38 561 THR B O 1
ATOM 11673 N N . GLU B 1 562 ? -19.312 -55 -7.562 1 87.88 562 GLU B N 1
ATOM 11674 C CA . GLU B 1 562 ? -20.016 -54.5 -6.375 1 87.88 562 GLU B CA 1
ATOM 11675 C C . GLU B 1 562 ? -20.219 -55.625 -5.352 1 87.88 562 GLU B C 1
ATOM 11677 O O . GLU B 1 562 ? -20.125 -56.812 -5.68 1 87.88 562 GLU B O 1
ATOM 11682 N N . ARG B 1 563 ? -20.5 -55.156 -4.117 1 81.75 563 ARG B N 1
ATOM 11683 C CA . ARG B 1 563 ? -20.703 -56.125 -3.041 1 81.75 563 ARG B CA 1
ATOM 11684 C C . ARG B 1 563 ? -21.859 -57.062 -3.373 1 81.75 563 ARG B C 1
ATOM 11686 O O . ARG B 1 563 ? -22.938 -56.625 -3.758 1 81.75 563 ARG B O 1
ATOM 11693 N N . GLY B 1 564 ? -21.703 -58.312 -3.426 1 80.38 564 GLY B N 1
ATOM 11694 C CA . GLY B 1 564 ? -22.75 -59.281 -3.635 1 80.38 564 GLY B CA 1
ATOM 11695 C C . GLY B 1 564 ? -22.75 -59.875 -5.031 1 80.38 564 GLY B C 1
ATOM 11696 O O . GLY B 1 564 ? -23.375 -60.906 -5.277 1 80.38 564 GLY B O 1
ATOM 11697 N N . LYS B 1 565 ? -22.078 -59.188 -5.973 1 85.56 565 LYS B N 1
ATOM 11698 C CA . LYS B 1 565 ? -22.031 -59.719 -7.336 1 85.56 565 LYS B CA 1
ATOM 11699 C C . LYS B 1 565 ? -20.797 -60.594 -7.547 1 85.56 565 LYS B C 1
ATOM 11701 O O . LYS B 1 565 ? -19.688 -60.188 -7.191 1 85.56 565 LYS B O 1
ATOM 11706 N N . GLU B 1 566 ? -21.094 -61.75 -8.016 1 88.38 566 GLU B N 1
ATOM 11707 C CA . GLU B 1 566 ? -19.984 -62.656 -8.25 1 88.38 566 GLU B CA 1
ATOM 11708 C C . GLU B 1 566 ? -19.359 -62.438 -9.617 1 88.38 566 GLU B C 1
ATOM 11710 O O . GLU B 1 566 ? -20.047 -62.062 -10.57 1 88.38 566 GLU B O 1
ATOM 11715 N N . ARG B 1 567 ? -18.094 -62.594 -9.703 1 91.69 567 ARG B N 1
ATOM 11716 C CA . ARG B 1 567 ? -17.344 -62.438 -10.953 1 91.69 567 ARG B CA 1
ATOM 11717 C C . ARG B 1 567 ? -17.656 -63.594 -11.906 1 91.69 567 ARG B C 1
ATOM 11719 O O . ARG B 1 567 ? -17.844 -64.75 -11.461 1 91.69 567 ARG B O 1
ATOM 11726 N N . ASP B 1 568 ? -17.781 -63.312 -13.148 1 93.25 568 ASP B N 1
ATOM 11727 C CA . ASP B 1 568 ? -17.922 -64.375 -14.164 1 93.25 568 ASP B CA 1
ATOM 11728 C C . ASP B 1 568 ? -16.609 -65.062 -14.383 1 93.25 568 ASP B C 1
ATOM 11730 O O . ASP B 1 568 ? -15.641 -64.5 -14.883 1 93.25 568 ASP B O 1
ATOM 11734 N N . VAL B 1 569 ? -16.578 -66.312 -14.125 1 92.88 569 VAL B N 1
ATOM 11735 C CA . VAL B 1 569 ? -15.352 -67.062 -14.109 1 92.88 569 VAL B CA 1
ATOM 11736 C C . VAL B 1 569 ? -14.781 -67.188 -15.523 1 92.88 569 VAL B C 1
ATOM 11738 O O . VAL B 1 569 ? -13.562 -67.125 -15.719 1 92.88 569 VAL B O 1
ATOM 11741 N N . ASP B 1 570 ? -15.648 -67.312 -16.453 1 93.75 570 ASP B N 1
ATOM 11742 C CA . ASP B 1 570 ? -15.211 -67.438 -17.844 1 93.75 570 ASP B CA 1
ATOM 11743 C C . ASP B 1 570 ? -14.539 -66.125 -18.312 1 93.75 570 ASP B C 1
ATOM 11745 O O . ASP B 1 570 ? -13.531 -66.188 -19.016 1 93.75 570 ASP B O 1
ATOM 11749 N N . VAL B 1 571 ? -15.117 -65.062 -17.922 1 95.25 571 VAL B N 1
ATOM 11750 C CA . VAL B 1 571 ? -14.547 -63.781 -18.297 1 95.25 571 VAL B CA 1
ATOM 11751 C C . VAL B 1 571 ? -13.242 -63.562 -17.531 1 95.25 571 VAL B C 1
ATOM 11753 O O . VAL B 1 571 ? -12.242 -63.125 -18.125 1 95.25 571 VAL B O 1
ATOM 11756 N N . ALA B 1 572 ? -13.227 -63.844 -16.266 1 94.31 572 ALA B N 1
ATOM 11757 C CA . ALA B 1 572 ? -12.07 -63.625 -15.398 1 94.31 572 ALA B CA 1
ATOM 11758 C C . ALA B 1 572 ? -10.859 -64.438 -15.891 1 94.31 572 ALA B C 1
ATOM 11760 O O . ALA B 1 572 ? -9.727 -63.969 -15.828 1 94.31 572 ALA B O 1
ATOM 11761 N N . SER B 1 573 ? -11.141 -65.625 -16.406 1 94.12 573 SER B N 1
ATOM 11762 C CA . SER B 1 573 ? -10.055 -66.5 -16.812 1 94.12 573 SER B CA 1
ATOM 11763 C C . SER B 1 573 ? -9.453 -66.062 -18.141 1 94.12 573 SER B C 1
ATOM 11765 O O . SER B 1 573 ? -8.312 -66.375 -18.469 1 94.12 573 SER B O 1
ATOM 11767 N N . ALA B 1 574 ? -10.219 -65.312 -18.906 1 95.5 574 ALA B N 1
ATOM 11768 C CA . ALA B 1 574 ? -9.773 -64.875 -20.234 1 95.5 574 ALA B CA 1
ATOM 11769 C C . ALA B 1 574 ? -8.961 -63.562 -20.125 1 95.5 574 ALA B C 1
ATOM 11771 O O . ALA B 1 574 ? -8.242 -63.188 -21.078 1 95.5 574 ALA B O 1
ATOM 11772 N N . LEU B 1 575 ? -9.008 -62.875 -19.062 1 95.81 575 LEU B N 1
ATOM 11773 C CA . LEU B 1 575 ? -8.281 -61.625 -18.875 1 95.81 575 LEU B CA 1
ATOM 11774 C C . LEU B 1 575 ? -6.844 -61.875 -18.438 1 95.81 575 LEU B C 1
ATOM 11776 O O . LEU B 1 575 ? -6.559 -62.906 -17.812 1 95.81 575 LEU B O 1
ATOM 11780 N N . PRO B 1 576 ? -5.891 -61.062 -18.875 1 95.5 576 PRO B N 1
ATOM 11781 C CA . PRO B 1 576 ? -4.488 -61.281 -18.516 1 95.5 576 PRO B CA 1
ATOM 11782 C C . PRO B 1 576 ? -4.258 -61.281 -17.016 1 95.5 576 PRO B C 1
ATOM 11784 O O . PRO B 1 576 ? -4.871 -60.469 -16.297 1 95.5 576 PRO B O 1
ATOM 11787 N N . GLU B 1 577 ? -3.256 -62.156 -16.719 1 91.06 577 GLU B N 1
ATOM 11788 C CA . GLU B 1 577 ? -2.941 -62.312 -15.305 1 91.06 577 GLU B CA 1
ATOM 11789 C C . GLU B 1 577 ? -1.886 -61.281 -14.867 1 91.06 577 GLU B C 1
ATOM 11791 O O . GLU B 1 577 ? -1.133 -60.781 -15.695 1 91.06 577 GLU B O 1
ATOM 11796 N N . GLY B 1 578 ? -1.934 -60.531 -13.812 1 91.56 578 GLY B N 1
ATOM 11797 C CA . GLY B 1 578 ? -0.971 -59.594 -13.273 1 91.56 578 GLY B CA 1
ATOM 11798 C C . GLY B 1 578 ? -1.62 -58.344 -12.68 1 91.56 578 GLY B C 1
ATOM 11799 O O . GLY B 1 578 ? -2.824 -58.156 -12.836 1 91.56 578 GLY B O 1
ATOM 11800 N N . PRO B 1 579 ? -0.812 -57.656 -12.086 1 92.75 579 PRO B N 1
ATOM 11801 C CA . PRO B 1 579 ? -1.352 -56.438 -11.453 1 92.75 579 PRO B CA 1
ATOM 11802 C C . PRO B 1 579 ? -1.423 -55.25 -12.414 1 92.75 579 PRO B C 1
ATOM 11804 O O . PRO B 1 579 ? -0.749 -55.25 -13.445 1 92.75 579 PRO B O 1
ATOM 11807 N N . VAL B 1 580 ? -2.311 -54.375 -12.188 1 94 580 VAL B N 1
ATOM 11808 C CA . VAL B 1 580 ? -2.391 -53.094 -12.906 1 94 580 VAL B CA 1
ATOM 11809 C C . VAL B 1 580 ? -1.66 -52.031 -12.109 1 94 580 VAL B C 1
ATOM 11811 O O . VAL B 1 580 ? -2.02 -51.719 -10.969 1 94 580 VAL B O 1
ATOM 11814 N N . ARG B 1 581 ? -0.62 -51.469 -12.742 1 90.19 581 ARG B N 1
ATOM 11815 C CA . ARG B 1 581 ? 0.224 -50.5 -12.062 1 90.19 581 ARG B CA 1
ATOM 11816 C C . ARG B 1 581 ? 0.463 -49.281 -12.945 1 90.19 581 ARG B C 1
ATOM 11818 O O . ARG B 1 581 ? 0.561 -49.406 -14.172 1 90.19 581 ARG B O 1
ATOM 11825 N N . VAL B 1 582 ? 0.428 -48.156 -12.352 1 87.31 582 VAL B N 1
ATOM 11826 C CA . VAL B 1 582 ? 0.851 -46.906 -12.977 1 87.31 582 VAL B CA 1
ATOM 11827 C C . VAL B 1 582 ? 1.817 -46.156 -12.055 1 87.31 582 VAL B C 1
ATOM 11829 O O . VAL B 1 582 ? 1.427 -45.719 -10.984 1 87.31 582 VAL B O 1
ATOM 11832 N N . GLY B 1 583 ? 3.02 -46.031 -12.461 1 83.56 583 GLY B N 1
ATOM 11833 C CA . GLY B 1 583 ? 4.023 -45.5 -11.547 1 83.56 583 GLY B CA 1
ATOM 11834 C C . GLY B 1 583 ? 4.199 -46.375 -10.305 1 83.56 583 GLY B C 1
ATOM 11835 O O . GLY B 1 583 ? 4.402 -47.562 -10.414 1 83.56 583 GLY B O 1
ATOM 11836 N N . HIS B 1 584 ? 4.004 -45.688 -9.117 1 90.81 584 HIS B N 1
ATOM 11837 C CA . HIS B 1 584 ? 4.109 -46.438 -7.875 1 90.81 584 HIS B CA 1
ATOM 11838 C C . HIS B 1 584 ? 2.732 -46.75 -7.305 1 90.81 584 HIS B C 1
ATOM 11840 O O . HIS B 1 584 ? 2.611 -47.125 -6.137 1 90.81 584 HIS B O 1
ATOM 11846 N N . LEU B 1 585 ? 1.779 -46.531 -8.156 1 92.88 585 LEU B N 1
ATOM 11847 C CA . LEU B 1 585 ? 0.415 -46.844 -7.746 1 92.88 585 LEU B CA 1
ATOM 11848 C C . LEU B 1 585 ? 0.002 -48.219 -8.234 1 92.88 585 LEU B C 1
ATOM 11850 O O . LEU B 1 585 ? 0.361 -48.625 -9.344 1 92.88 585 LEU B O 1
ATOM 11854 N N . SER B 1 586 ? -0.672 -48.906 -7.434 1 93.75 586 SER B N 1
ATOM 11855 C CA . SER B 1 586 ? -1.255 -50.188 -7.773 1 93.75 586 SER B CA 1
ATOM 11856 C C . SER B 1 586 ? -2.75 -50.219 -7.48 1 93.75 586 SER B C 1
ATOM 11858 O O . SER B 1 586 ? -3.197 -49.688 -6.457 1 93.75 586 SER B O 1
ATOM 11860 N N . LEU B 1 587 ? -3.486 -50.719 -8.453 1 94.56 587 LEU B N 1
ATOM 11861 C CA . LEU B 1 587 ? -4.934 -50.812 -8.289 1 94.56 587 LEU B CA 1
ATOM 11862 C C . LEU B 1 587 ? -5.32 -52.094 -7.531 1 94.56 587 LEU B C 1
ATOM 11864 O O . LEU B 1 587 ? -5.023 -53.188 -7.977 1 94.56 587 LEU B O 1
ATOM 11868 N N . ASP B 1 588 ? -5.949 -51.844 -6.398 1 92.75 588 ASP B N 1
ATOM 11869 C CA . ASP B 1 588 ? -6.395 -53 -5.598 1 92.75 588 ASP B CA 1
ATOM 11870 C C . ASP B 1 588 ? -7.566 -53.719 -6.266 1 92.75 588 ASP B C 1
ATOM 11872 O O . ASP B 1 588 ? -8.609 -53.094 -6.516 1 92.75 588 ASP B O 1
ATOM 11876 N N . PRO B 1 589 ? -7.477 -54.969 -6.535 1 90 589 PRO B N 1
ATOM 11877 C CA . PRO B 1 589 ? -8.516 -55.688 -7.262 1 90 589 PRO B CA 1
ATOM 11878 C C . PRO B 1 589 ? -9.797 -55.875 -6.453 1 90 589 PRO B C 1
ATOM 11880 O O . PRO B 1 589 ? -10.859 -56.125 -7.027 1 90 589 PRO B O 1
ATOM 11883 N N . GLU B 1 590 ? -9.734 -55.75 -5.184 1 87 590 GLU B N 1
ATOM 11884 C CA . GLU B 1 590 ? -10.914 -55.938 -4.352 1 87 590 GLU B CA 1
ATOM 11885 C C . GLU B 1 590 ? -11.656 -54.625 -4.109 1 87 590 GLU B C 1
ATOM 11887 O O . GLU B 1 590 ? -12.852 -54.531 -4.387 1 87 590 GLU B O 1
ATOM 11892 N N . SER B 1 591 ? -10.914 -53.656 -3.664 1 85.94 591 SER B N 1
ATOM 11893 C CA . SER B 1 591 ? -11.555 -52.406 -3.266 1 85.94 591 SER B CA 1
ATOM 11894 C C . SER B 1 591 ? -11.688 -51.469 -4.449 1 85.94 591 SER B C 1
ATOM 11896 O O . SER B 1 591 ? -12.555 -50.594 -4.457 1 85.94 591 SER B O 1
ATOM 11898 N N . GLY B 1 592 ? -10.797 -51.594 -5.465 1 88 592 GLY B N 1
ATOM 11899 C CA . GLY B 1 592 ? -10.789 -50.688 -6.578 1 88 592 GLY B CA 1
ATOM 11900 C C . GLY B 1 592 ? -10.102 -49.375 -6.246 1 88 592 GLY B C 1
ATOM 11901 O O . GLY B 1 592 ? -10.266 -48.375 -6.961 1 88 592 GLY B O 1
ATOM 11902 N N . ILE B 1 593 ? -9.383 -49.344 -5.094 1 91.12 593 ILE B N 1
ATOM 11903 C CA . ILE B 1 593 ? -8.688 -48.125 -4.668 1 91.12 593 ILE B CA 1
ATOM 11904 C C . ILE B 1 593 ? -7.223 -48.188 -5.105 1 91.12 593 ILE B C 1
ATOM 11906 O O . ILE B 1 593 ? -6.59 -49.25 -5.02 1 91.12 593 ILE B O 1
ATOM 11910 N N . TRP B 1 594 ? -6.789 -47.125 -5.719 1 92.75 594 TRP B N 1
ATOM 11911 C CA . TRP B 1 594 ? -5.379 -47.031 -6.082 1 92.75 594 TRP B CA 1
ATOM 11912 C C . TRP B 1 594 ? -4.516 -46.844 -4.84 1 92.75 594 TRP B C 1
ATOM 11914 O O . TRP B 1 594 ? -4.734 -45.906 -4.062 1 92.75 594 TRP B O 1
ATOM 11924 N N . GLU B 1 595 ? -3.576 -47.656 -4.617 1 94 595 GLU B N 1
ATOM 11925 C CA . GLU B 1 595 ? -2.711 -47.594 -3.441 1 94 595 GLU B CA 1
ATOM 11926 C C . GLU B 1 595 ? -1.244 -47.469 -3.842 1 94 595 GLU B C 1
ATOM 11928 O O . GLU B 1 595 ? -0.838 -47.938 -4.902 1 94 595 GLU B O 1
ATOM 11933 N N . ILE B 1 596 ? -0.512 -46.844 -2.988 1 94.75 596 ILE B N 1
ATOM 11934 C CA . ILE B 1 596 ? 0.917 -46.688 -3.23 1 94.75 596 ILE B CA 1
ATOM 11935 C C . ILE B 1 596 ? 1.649 -47.969 -2.891 1 94.75 596 ILE B C 1
ATOM 11937 O O . ILE B 1 596 ? 1.438 -48.562 -1.821 1 94.75 596 ILE B O 1
ATOM 11941 N N . ASP B 1 597 ? 2.414 -48.406 -3.803 1 92.12 597 ASP B N 1
ATOM 11942 C CA . ASP B 1 597 ? 3.229 -49.625 -3.596 1 92.12 597 ASP B CA 1
ATOM 11943 C C . ASP B 1 597 ? 4.453 -49.312 -2.738 1 92.12 597 ASP B C 1
ATOM 11945 O O . ASP B 1 597 ? 5.508 -48.938 -3.264 1 92.12 597 ASP B O 1
ATOM 11949 N N . ARG B 1 598 ? 4.426 -49.594 -1.504 1 90.81 598 ARG B N 1
ATOM 11950 C CA . ARG B 1 598 ? 5.457 -49.219 -0.541 1 90.81 598 ARG B CA 1
ATOM 11951 C C . ARG B 1 598 ? 6.734 -50.031 -0.765 1 90.81 598 ARG B C 1
ATOM 11953 O O . ARG B 1 598 ? 7.836 -49.531 -0.486 1 90.81 598 ARG B O 1
ATOM 11960 N N . VAL B 1 599 ? 6.574 -51.188 -1.321 1 89.25 599 VAL B N 1
ATOM 11961 C CA . VAL B 1 599 ? 7.738 -52.031 -1.555 1 89.25 599 VAL B CA 1
ATOM 11962 C C . VAL B 1 599 ? 8.602 -51.438 -2.666 1 89.25 599 VAL B C 1
ATOM 11964 O O . VAL B 1 599 ? 9.82 -51.375 -2.539 1 89.25 599 VAL B O 1
ATOM 11967 N N . GLU B 1 600 ? 7.922 -51.031 -3.689 1 87.62 600 GLU B N 1
ATOM 11968 C CA . GLU B 1 600 ? 8.648 -50.406 -4.781 1 87.62 600 GLU B CA 1
ATOM 11969 C C . GLU B 1 600 ? 9.297 -49.094 -4.328 1 87.62 600 GLU B C 1
ATOM 11971 O O . GLU B 1 600 ? 10.406 -48.781 -4.746 1 87.62 600 GLU B O 1
ATOM 11976 N N . VAL B 1 601 ? 8.57 -48.406 -3.506 1 91.12 601 VAL B N 1
ATOM 11977 C CA . VAL B 1 601 ? 9.086 -47.125 -3.01 1 91.12 601 VAL B CA 1
ATOM 11978 C C . VAL B 1 601 ? 10.336 -47.375 -2.176 1 91.12 601 VAL B C 1
ATOM 11980 O O . VAL B 1 601 ? 11.32 -46.625 -2.297 1 91.12 601 VAL B O 1
ATOM 11983 N N . GLU B 1 602 ? 10.367 -48.344 -1.351 1 91.38 602 GLU B N 1
ATOM 11984 C CA . GLU B 1 602 ? 11.516 -48.656 -0.512 1 91.38 602 GLU B CA 1
ATOM 11985 C C . GLU B 1 602 ? 12.734 -49.031 -1.359 1 91.38 602 GLU B C 1
ATOM 11987 O O . GLU B 1 602 ? 13.867 -48.719 -0.995 1 91.38 602 GLU B O 1
ATOM 11992 N N . GLY B 1 603 ? 12.453 -49.719 -2.408 1 86.56 603 GLY B N 1
ATOM 11993 C CA . GLY B 1 603 ? 13.539 -50.031 -3.328 1 86.56 603 GLY B CA 1
ATOM 11994 C C . GLY B 1 603 ? 14.211 -48.781 -3.883 1 86.56 603 GLY B C 1
ATOM 11995 O O . GLY B 1 603 ? 15.438 -48.688 -3.904 1 86.56 603 GLY B O 1
ATOM 11996 N N . HIS B 1 604 ? 13.438 -47.906 -4.301 1 85.12 604 HIS B N 1
ATOM 11997 C CA . HIS B 1 604 ? 13.961 -46.625 -4.82 1 85.12 604 HIS B CA 1
ATOM 11998 C C . HIS B 1 604 ? 14.625 -45.812 -3.717 1 85.12 604 HIS B C 1
ATOM 12000 O O . HIS B 1 604 ? 15.594 -45.094 -3.973 1 85.12 604 HIS B O 1
ATOM 12006 N N . MET B 1 605 ? 14.156 -45.938 -2.512 1 90.19 605 MET B N 1
ATOM 12007 C CA . MET B 1 605 ? 14.727 -45.188 -1.39 1 90.19 605 MET B CA 1
ATOM 12008 C C . MET B 1 605 ? 16.125 -45.688 -1.054 1 90.19 605 MET B C 1
ATOM 12010 O O . MET B 1 605 ? 17 -44.938 -0.651 1 90.19 605 MET B O 1
ATOM 12014 N N . ARG B 1 606 ? 16.312 -46.969 -1.179 1 88.31 606 ARG B N 1
ATOM 12015 C CA . ARG B 1 606 ? 17.641 -47.531 -0.956 1 88.31 606 ARG B CA 1
ATOM 12016 C C . ARG B 1 606 ? 18.641 -46.969 -1.964 1 88.31 606 ARG B C 1
ATOM 12018 O O . ARG B 1 606 ? 19.781 -46.656 -1.607 1 88.31 606 ARG B O 1
ATOM 12025 N N . GLN B 1 607 ? 18.156 -46.875 -3.123 1 83.19 607 GLN B N 1
ATOM 12026 C CA . GLN B 1 607 ? 19 -46.281 -4.156 1 83.19 607 GLN B CA 1
ATOM 12027 C C . GLN B 1 607 ? 19.281 -44.812 -3.877 1 83.19 607 GLN B C 1
ATOM 12029 O O . GLN B 1 607 ? 20.406 -44.344 -4.055 1 83.19 607 GLN B O 1
ATOM 12034 N N . LEU B 1 608 ? 18.297 -44.125 -3.48 1 88.12 608 LEU B N 1
ATOM 12035 C CA . LEU B 1 608 ? 18.453 -42.688 -3.164 1 88.12 608 LEU B CA 1
ATOM 12036 C C . LEU B 1 608 ? 19.406 -42.5 -1.99 1 88.12 608 LEU B C 1
ATOM 12038 O O . LEU B 1 608 ? 20.219 -41.594 -1.998 1 88.12 608 LEU B O 1
ATOM 12042 N N . LYS B 1 609 ? 19.234 -43.312 -1.021 1 90.5 609 LYS B N 1
ATOM 12043 C CA . LYS B 1 609 ? 20.125 -43.219 0.136 1 90.5 609 LYS B CA 1
ATOM 12044 C C . LYS B 1 609 ? 21.578 -43.375 -0.273 1 90.5 609 LYS B C 1
ATOM 12046 O O . LYS B 1 609 ? 22.453 -42.625 0.186 1 90.5 609 LYS B O 1
ATOM 12051 N N . LYS B 1 610 ? 21.812 -44.312 -1.121 1 86.25 610 LYS B N 1
ATOM 12052 C CA . LYS B 1 610 ? 23.172 -44.531 -1.621 1 86.25 610 LYS B CA 1
ATOM 12053 C C . LYS B 1 610 ? 23.688 -43.312 -2.383 1 86.25 610 LYS B C 1
ATOM 12055 O O . LYS B 1 610 ? 24.859 -42.938 -2.236 1 86.25 610 LYS B O 1
ATOM 12060 N N . GLN B 1 611 ? 22.844 -42.75 -3.186 1 83.75 611 GLN B N 1
ATOM 12061 C CA . GLN B 1 611 ? 23.234 -41.594 -3.957 1 83.75 611 GLN B CA 1
ATOM 12062 C C . GLN B 1 611 ? 23.516 -40.406 -3.043 1 83.75 611 GLN B C 1
ATOM 12064 O O . GLN B 1 611 ? 24.484 -39.656 -3.252 1 83.75 611 GLN B O 1
ATOM 12069 N N . LEU B 1 612 ? 22.688 -40.188 -2.117 1 90.19 612 LEU B N 1
ATOM 12070 C CA . LEU B 1 612 ? 22.844 -39.094 -1.189 1 90.19 612 LEU B CA 1
ATOM 12071 C C . LEU B 1 612 ? 24.125 -39.25 -0.36 1 90.19 612 LEU B C 1
ATOM 12073 O O . LEU B 1 612 ? 24.844 -38.281 -0.115 1 90.19 612 LEU B O 1
ATOM 12077 N N . ASP B 1 613 ? 24.359 -40.469 0.061 1 88 613 ASP B N 1
ATOM 12078 C CA . ASP B 1 613 ? 25.547 -40.75 0.847 1 88 613 ASP B CA 1
ATOM 12079 C C . ASP B 1 613 ? 26.812 -40.562 0.008 1 88 613 ASP B C 1
ATOM 12081 O O . ASP B 1 613 ? 27.891 -40.281 0.545 1 88 613 ASP B O 1
ATOM 12085 N N . GLY B 1 614 ? 26.688 -40.719 -1.241 1 83.75 614 GLY B N 1
ATOM 12086 C CA . GLY B 1 614 ? 27.812 -40.594 -2.137 1 83.75 614 GLY B CA 1
ATOM 12087 C C . GLY B 1 614 ? 28.109 -39.156 -2.525 1 83.75 614 GLY B C 1
ATOM 12088 O O . GLY B 1 614 ? 29.172 -38.844 -3.1 1 83.75 614 GLY B O 1
ATOM 12089 N N . CYS B 1 615 ? 27.25 -38.25 -2.193 1 86.44 615 CYS B N 1
ATOM 12090 C CA . CYS B 1 615 ? 27.469 -36.844 -2.52 1 86.44 615 CYS B CA 1
ATOM 12091 C C . CYS B 1 615 ? 28.609 -36.25 -1.687 1 86.44 615 CYS B C 1
ATOM 12093 O O . CYS B 1 615 ? 28.656 -36.469 -0.474 1 86.44 615 CYS B O 1
ATOM 12095 N N . ILE B 1 616 ? 29.453 -35.469 -2.359 1 86.44 616 ILE B N 1
ATOM 12096 C CA . ILE B 1 616 ? 30.641 -34.969 -1.687 1 86.44 616 ILE B CA 1
ATOM 12097 C C . ILE B 1 616 ? 30.375 -33.531 -1.229 1 86.44 616 ILE B C 1
ATOM 12099 O O . ILE B 1 616 ? 30.953 -33.062 -0.244 1 86.44 616 ILE B O 1
ATOM 12103 N N . SER B 1 617 ? 29.562 -32.875 -1.945 1 90.44 617 SER B N 1
ATOM 12104 C CA . SER B 1 617 ? 29.297 -31.5 -1.6 1 90.44 617 SER B CA 1
ATOM 12105 C C . SER B 1 617 ? 27.844 -31.297 -1.161 1 90.44 617 SER B C 1
ATOM 12107 O O . SER B 1 617 ? 26.984 -32.125 -1.479 1 90.44 617 SER B O 1
ATOM 12109 N N . VAL B 1 618 ? 27.625 -30.219 -0.408 1 93.44 618 VAL B N 1
ATOM 12110 C CA . VAL B 1 618 ? 26.281 -29.891 0.081 1 93.44 618 VAL B CA 1
ATOM 12111 C C . VAL B 1 618 ? 25.375 -29.547 -1.096 1 93.44 618 VAL B C 1
ATOM 12113 O O . VAL B 1 618 ? 24.219 -30 -1.147 1 93.44 618 VAL B O 1
ATOM 12116 N N . LEU B 1 619 ? 25.859 -28.797 -2.033 1 90.5 619 LEU B N 1
ATOM 12117 C CA . LEU B 1 619 ? 25.047 -28.375 -3.168 1 90.5 619 LEU B CA 1
ATOM 12118 C C . LEU B 1 619 ? 24.688 -29.562 -4.059 1 90.5 619 LEU B C 1
ATOM 12120 O O . LEU B 1 619 ? 23.594 -29.609 -4.629 1 90.5 619 LEU B O 1
ATOM 12124 N N . GLU B 1 620 ? 25.578 -30.453 -4.141 1 86.31 620 GLU B N 1
ATOM 12125 C CA . GLU B 1 620 ? 25.281 -31.688 -4.867 1 86.31 620 GLU B CA 1
ATOM 12126 C C . GLU B 1 620 ? 24.203 -32.5 -4.164 1 86.31 620 GLU B C 1
ATOM 12128 O O . GLU B 1 620 ? 23.344 -33.094 -4.816 1 86.31 620 GLU B O 1
ATOM 12133 N N . TRP B 1 621 ? 24.359 -32.531 -2.889 1 91.31 621 TRP B N 1
ATOM 12134 C CA . TRP B 1 621 ? 23.344 -33.219 -2.086 1 91.31 621 TRP B CA 1
ATOM 12135 C C . TRP B 1 621 ? 21.969 -32.594 -2.322 1 91.31 621 TRP B C 1
ATOM 12137 O O . TRP B 1 621 ? 21 -33.344 -2.525 1 91.31 621 TRP B O 1
ATOM 12147 N N . VAL B 1 622 ? 21.891 -31.266 -2.281 1 92.5 622 VAL B N 1
ATOM 12148 C CA . VAL B 1 622 ? 20.625 -30.562 -2.479 1 92.5 622 VAL B CA 1
ATOM 12149 C C . VAL B 1 622 ? 20.094 -30.828 -3.883 1 92.5 622 VAL B C 1
ATOM 12151 O O . VAL B 1 622 ? 18.891 -31.047 -4.066 1 92.5 622 VAL B O 1
ATOM 12154 N N . GLN B 1 623 ? 20.875 -30.859 -4.816 1 86.81 623 GLN B N 1
ATOM 12155 C CA . GLN B 1 623 ? 20.469 -31.125 -6.195 1 86.81 623 GLN B CA 1
ATOM 12156 C C . GLN B 1 623 ? 19.906 -32.531 -6.344 1 86.81 623 GLN B C 1
ATOM 12158 O O . GLN B 1 623 ? 18.906 -32.75 -7.031 1 86.81 623 GLN B O 1
ATOM 12163 N N . THR B 1 624 ? 20.594 -33.5 -5.758 1 85.81 624 THR B N 1
ATOM 12164 C CA . THR B 1 624 ? 20.141 -34.875 -5.805 1 85.81 624 THR B CA 1
ATOM 12165 C C . THR B 1 624 ? 18.781 -35.031 -5.121 1 85.81 624 THR B C 1
ATOM 12167 O O . THR B 1 624 ? 17.875 -35.656 -5.656 1 85.81 624 THR B O 1
ATOM 12170 N N . TRP B 1 625 ? 18.688 -34.406 -4.008 1 91.25 625 TRP B N 1
ATOM 12171 C CA . TRP B 1 625 ? 17.422 -34.406 -3.293 1 91.25 625 TRP B CA 1
ATOM 12172 C C . TRP B 1 625 ? 16.312 -33.812 -4.141 1 91.25 625 TRP B C 1
ATOM 12174 O O . TRP B 1 625 ? 15.219 -34.375 -4.25 1 91.25 625 TRP B O 1
ATOM 12184 N N . ASN B 1 626 ? 16.531 -32.656 -4.715 1 88.94 626 ASN B N 1
ATOM 12185 C CA . ASN B 1 626 ? 15.531 -31.953 -5.5 1 88.94 626 ASN B CA 1
ATOM 12186 C C . ASN B 1 626 ? 15.133 -32.75 -6.742 1 88.94 626 ASN B C 1
ATOM 12188 O O . ASN B 1 626 ? 13.961 -32.719 -7.145 1 88.94 626 ASN B O 1
ATOM 12192 N N . SER B 1 627 ? 16 -33.406 -7.312 1 82.88 627 SER B N 1
ATOM 12193 C CA . SER B 1 627 ? 15.719 -34.188 -8.508 1 82.88 627 SER B CA 1
ATOM 12194 C C . SER B 1 627 ? 14.883 -35.406 -8.164 1 82.88 627 SER B C 1
ATOM 12196 O O . SER B 1 627 ? 14.016 -35.812 -8.938 1 82.88 627 SER B O 1
ATOM 12198 N N . CYS B 1 628 ? 15.156 -35.969 -7.074 1 85.5 628 CYS B N 1
ATOM 12199 C CA . CYS B 1 628 ? 14.461 -37.219 -6.715 1 85.5 628 CYS B CA 1
ATOM 12200 C C . CYS B 1 628 ? 13.141 -36.906 -6.023 1 85.5 628 CYS B C 1
ATOM 12202 O O . CYS B 1 628 ? 12.078 -37.312 -6.508 1 85.5 628 CYS B O 1
ATOM 12204 N N . MET B 1 629 ? 13.227 -36.156 -5.012 1 86.31 629 MET B N 1
ATOM 12205 C CA . MET B 1 629 ? 12.031 -35.875 -4.227 1 86.31 629 MET B CA 1
ATOM 12206 C C . MET B 1 629 ? 11.164 -34.844 -4.906 1 86.31 629 MET B C 1
ATOM 12208 O O . MET B 1 629 ? 9.938 -34.875 -4.805 1 86.31 629 MET B O 1
ATOM 12212 N N . GLY B 1 630 ? 11.758 -33.938 -5.523 1 80.25 630 GLY B N 1
ATOM 12213 C CA . GLY B 1 630 ? 11.031 -32.844 -6.129 1 80.25 630 GLY B CA 1
ATOM 12214 C C . GLY B 1 630 ? 10.453 -33.188 -7.488 1 80.25 630 GLY B C 1
ATOM 12215 O O . GLY B 1 630 ? 9.352 -32.75 -7.832 1 80.25 630 GLY B O 1
ATOM 12216 N N . ARG B 1 631 ? 11.102 -33.969 -8.211 1 76 631 ARG B N 1
ATOM 12217 C CA . ARG B 1 631 ? 10.664 -34.219 -9.578 1 76 631 ARG B CA 1
ATOM 12218 C C . ARG B 1 631 ? 10.156 -35.656 -9.734 1 76 631 ARG B C 1
ATOM 12220 O O . ARG B 1 631 ? 9 -35.875 -10.102 1 76 631 ARG B O 1
ATOM 12227 N N . PHE B 1 632 ? 10.945 -36.656 -9.328 1 76.75 632 PHE B N 1
ATOM 12228 C CA . PHE B 1 632 ? 10.617 -38.031 -9.578 1 76.75 632 PHE B CA 1
ATOM 12229 C C . PHE B 1 632 ? 9.422 -38.469 -8.742 1 76.75 632 PHE B C 1
ATOM 12231 O O . PHE B 1 632 ? 8.391 -38.875 -9.289 1 76.75 632 PHE B O 1
ATOM 12238 N N . PHE B 1 633 ? 9.5 -38.344 -7.508 1 81.31 633 PHE B N 1
ATOM 12239 C CA . PHE B 1 633 ? 8.461 -38.875 -6.625 1 81.31 633 PHE B CA 1
ATOM 12240 C C . PHE B 1 633 ? 7.211 -38 -6.672 1 81.31 633 PHE B C 1
ATOM 12242 O O . PHE B 1 633 ? 6.121 -38.469 -6.312 1 81.31 633 PHE B O 1
ATOM 12249 N N . SER B 1 634 ? 7.387 -36.844 -7.105 1 81.12 634 SER B N 1
ATOM 12250 C CA . SER B 1 634 ? 6.227 -35.969 -7.176 1 81.12 634 SER B CA 1
ATOM 12251 C C . SER B 1 634 ? 5.238 -36.438 -8.242 1 81.12 634 SER B C 1
ATOM 12253 O O . SER B 1 634 ? 4.043 -36.156 -8.148 1 81.12 634 SER B O 1
ATOM 12255 N N . HIS B 1 635 ? 5.633 -37.219 -9.156 1 78 635 HIS B N 1
ATOM 12256 C CA . HIS B 1 635 ? 4.758 -37.625 -10.25 1 78 635 HIS B CA 1
ATOM 12257 C C . HIS B 1 635 ? 4.465 -39.125 -10.195 1 78 635 HIS B C 1
ATOM 12259 O O . HIS B 1 635 ? 3.553 -39.625 -10.867 1 78 635 HIS B O 1
ATOM 12265 N N . THR B 1 636 ? 5.176 -39.812 -9.352 1 87.25 636 THR B N 1
ATOM 12266 C CA . THR B 1 636 ? 5.043 -41.25 -9.359 1 87.25 636 THR B CA 1
ATOM 12267 C C . THR B 1 636 ? 3.91 -41.688 -8.445 1 87.25 636 THR B C 1
ATOM 12269 O O . THR B 1 636 ? 3.443 -42.844 -8.539 1 87.25 636 THR B O 1
ATOM 12272 N N . PHE B 1 637 ? 3.492 -40.844 -7.629 1 91.94 637 PHE B N 1
ATOM 12273 C CA . PHE B 1 637 ? 2.416 -41.219 -6.715 1 91.94 637 PHE B CA 1
ATOM 12274 C C . PHE B 1 637 ? 1.067 -40.75 -7.262 1 91.94 637 PHE B C 1
ATOM 12276 O O . PHE B 1 637 ? 0.043 -40.875 -6.59 1 91.94 637 PHE B O 1
ATOM 12283 N N . GLY B 1 638 ? 1.044 -40.219 -8.453 1 89.81 638 GLY B N 1
ATOM 12284 C CA . GLY B 1 638 ? -0.193 -39.75 -9.055 1 89.81 638 GLY B CA 1
ATOM 12285 C C . GLY B 1 638 ? -0.582 -38.344 -8.578 1 89.81 638 GLY B C 1
ATOM 12286 O O . GLY B 1 638 ? -0.443 -38.031 -7.398 1 89.81 638 GLY B O 1
ATOM 12287 N N . GLU B 1 639 ? -1.03 -37.562 -9.438 1 89.88 639 GLU B N 1
ATOM 12288 C CA . GLU B 1 639 ? -1.529 -36.25 -9.086 1 89.88 639 GLU B CA 1
ATOM 12289 C C . GLU B 1 639 ? -2.893 -36.344 -8.406 1 89.88 639 GLU B C 1
ATOM 12291 O O . GLU B 1 639 ? -3.818 -36.938 -8.93 1 89.88 639 GLU B O 1
ATOM 12296 N N . PRO B 1 640 ? -2.957 -35.688 -7.293 1 92.06 640 PRO B N 1
ATOM 12297 C CA . PRO B 1 640 ? -4.223 -35.812 -6.559 1 92.06 640 PRO B CA 1
ATOM 12298 C C . PRO B 1 640 ? -5.398 -35.219 -7.332 1 92.06 640 PRO B C 1
ATOM 12300 O O . PRO B 1 640 ? -5.25 -34.188 -8.008 1 92.06 640 PRO B O 1
ATOM 12303 N N . ALA B 1 641 ? -6.516 -35.844 -7.281 1 94.38 641 ALA B N 1
ATOM 12304 C CA . ALA B 1 641 ? -7.789 -35.438 -7.871 1 94.38 641 ALA B CA 1
ATOM 12305 C C . ALA B 1 641 ? -8.961 -35.969 -7.051 1 94.38 641 ALA B C 1
ATOM 12307 O O . ALA B 1 641 ? -8.789 -36.781 -6.164 1 94.38 641 ALA B O 1
ATOM 12308 N N . HIS B 1 642 ? -10.109 -35.5 -7.27 1 95.31 642 HIS B N 1
ATOM 12309 C CA . HIS B 1 642 ? -11.273 -35.906 -6.469 1 95.31 642 HIS B CA 1
ATOM 12310 C C . HIS B 1 642 ? -11.594 -37.375 -6.641 1 95.31 642 HIS B C 1
ATOM 12312 O O . HIS B 1 642 ? -12.148 -38 -5.734 1 95.31 642 HIS B O 1
ATOM 12318 N N . CYS B 1 643 ? -11.188 -37.906 -7.816 1 95.62 643 CYS B N 1
ATOM 12319 C CA . CYS B 1 643 ? -11.492 -39.312 -8.086 1 95.62 643 CYS B CA 1
ATOM 12320 C C . CYS B 1 643 ? -10.734 -40.25 -7.133 1 95.62 643 CYS B C 1
ATOM 12322 O O . CYS B 1 643 ? -11.188 -41.344 -6.844 1 95.62 643 CYS B O 1
ATOM 12324 N N . PHE B 1 644 ? -9.602 -39.844 -6.637 1 94.62 644 PHE B N 1
ATOM 12325 C CA . PHE B 1 644 ? -8.789 -40.656 -5.75 1 94.62 644 PHE B CA 1
ATOM 12326 C C . PHE B 1 644 ? -9.211 -40.469 -4.297 1 94.62 644 PHE B C 1
ATOM 12328 O O . PHE B 1 644 ? -8.977 -41.344 -3.457 1 94.62 644 PHE B O 1
ATOM 12335 N N . GLY B 1 645 ? -9.773 -39.281 -3.99 1 93.06 645 GLY B N 1
ATOM 12336 C CA . GLY B 1 645 ? -10.273 -39 -2.654 1 93.06 645 GLY B CA 1
ATOM 12337 C C . GLY B 1 645 ? -9.195 -38.562 -1.686 1 93.06 645 GLY B C 1
ATOM 12338 O O . GLY B 1 645 ? -8.031 -38.438 -2.062 1 93.06 645 GLY B O 1
ATOM 12339 N N . LEU B 1 646 ? -9.555 -38.344 -0.424 1 94.5 646 LEU B N 1
ATOM 12340 C CA . LEU B 1 646 ? -8.68 -37.844 0.626 1 94.5 646 LEU B CA 1
ATOM 12341 C C . LEU B 1 646 ? -7.668 -38.906 1.055 1 94.5 646 LEU B C 1
ATOM 12343 O O . LEU B 1 646 ? -6.535 -38.562 1.414 1 94.5 646 LEU B O 1
ATOM 12347 N N . HIS B 1 647 ? -8.07 -40.062 0.956 1 94 647 HIS B N 1
ATOM 12348 C CA . HIS B 1 647 ? -7.203 -41.188 1.349 1 94 647 HIS B CA 1
ATOM 12349 C C . HIS B 1 647 ? -5.91 -41.188 0.539 1 94 647 HIS B C 1
ATOM 12351 O O . HIS B 1 647 ? -4.84 -41.469 1.074 1 94 647 HIS B O 1
ATOM 12357 N N . HIS B 1 648 ? -6.02 -40.938 -0.734 1 94.69 648 HIS B N 1
ATOM 12358 C CA . HIS B 1 648 ? -4.848 -40.875 -1.602 1 94.69 648 HIS B CA 1
ATOM 12359 C C . HIS B 1 648 ? -3.871 -39.812 -1.145 1 94.69 648 HIS B C 1
ATOM 12361 O O . HIS B 1 648 ? -2.668 -40.062 -1.048 1 94.69 648 HIS B O 1
ATOM 12367 N N . VAL B 1 649 ? -4.367 -38.625 -0.833 1 94.94 649 VAL B N 1
ATOM 12368 C CA . VAL B 1 649 ? -3.557 -37.5 -0.392 1 94.94 649 VAL B CA 1
ATOM 12369 C C . VAL B 1 649 ? -2.861 -37.844 0.923 1 94.94 649 VAL B C 1
ATOM 12371 O O . VAL B 1 649 ? -1.658 -37.625 1.073 1 94.94 649 VAL B O 1
ATOM 12374 N N . ASP B 1 650 ? -3.574 -38.375 1.838 1 94.88 650 ASP B N 1
ATOM 12375 C CA . ASP B 1 650 ? -3.012 -38.75 3.129 1 94.88 650 ASP B CA 1
ATOM 12376 C C . ASP B 1 650 ? -1.959 -39.844 2.971 1 94.88 650 ASP B C 1
ATOM 12378 O O . ASP B 1 650 ? -0.95 -39.844 3.68 1 94.88 650 ASP B O 1
ATOM 12382 N N . SER B 1 651 ? -2.211 -40.719 2.043 1 95.12 651 SER B N 1
ATOM 12383 C CA . SER B 1 651 ? -1.248 -41.781 1.784 1 95.12 651 SER B CA 1
ATOM 12384 C C . SER B 1 651 ? 0.065 -41.219 1.249 1 95.12 651 SER B C 1
ATOM 12386 O O . SER B 1 651 ? 1.142 -41.719 1.575 1 95.12 651 SER B O 1
ATOM 12388 N N . ILE B 1 652 ? -0.063 -40.25 0.395 1 95.44 652 ILE B N 1
ATOM 12389 C CA . ILE B 1 652 ? 1.138 -39.625 -0.142 1 95.44 652 ILE B CA 1
ATOM 12390 C C . ILE B 1 652 ? 1.926 -38.969 0.988 1 95.44 652 ILE B C 1
ATOM 12392 O O . ILE B 1 652 ? 3.141 -39.156 1.098 1 95.44 652 ILE B O 1
ATOM 12396 N N . LEU B 1 653 ? 1.241 -38.188 1.847 1 95.06 653 LEU B N 1
ATOM 12397 C CA . LEU B 1 653 ? 1.886 -37.5 2.953 1 95.06 653 LEU B CA 1
ATOM 12398 C C . LEU B 1 653 ? 2.539 -38.5 3.914 1 95.06 653 LEU B C 1
ATOM 12400 O O . LEU B 1 653 ? 3.67 -38.281 4.355 1 95.06 653 LEU B O 1
ATOM 12404 N N . GLU B 1 654 ? 1.856 -39.531 4.18 1 94.25 654 GLU B N 1
ATOM 12405 C CA . GLU B 1 654 ? 2.4 -40.562 5.062 1 94.25 654 GLU B CA 1
ATOM 12406 C C . GLU B 1 654 ? 3.611 -41.25 4.434 1 94.25 654 GLU B C 1
ATOM 12408 O O . GLU B 1 654 ? 4.551 -41.625 5.137 1 94.25 654 GLU B O 1
ATOM 12413 N N . THR B 1 655 ? 3.506 -41.438 3.145 1 94.75 655 THR B N 1
ATOM 12414 C CA . THR B 1 655 ? 4.637 -42.031 2.439 1 94.75 655 THR B CA 1
ATOM 12415 C C . THR B 1 655 ? 5.859 -41.125 2.514 1 94.75 655 THR B C 1
ATOM 12417 O O . THR B 1 655 ? 6.977 -41.594 2.723 1 94.75 655 THR B O 1
ATOM 12420 N N . TYR B 1 656 ? 5.648 -39.844 2.334 1 93.88 656 TYR B N 1
ATOM 12421 C CA . TYR B 1 656 ? 6.754 -38.906 2.455 1 93.88 656 TYR B CA 1
ATOM 12422 C C . TYR B 1 656 ? 7.355 -38.938 3.855 1 93.88 656 TYR B C 1
ATOM 12424 O O . TYR B 1 656 ? 8.57 -38.844 4.02 1 93.88 656 TYR B O 1
ATOM 12432 N N . GLN B 1 657 ? 6.535 -39.094 4.871 1 92.06 657 GLN B N 1
ATOM 12433 C CA . GLN B 1 657 ? 7.012 -39.219 6.242 1 92.06 657 GLN B CA 1
ATOM 12434 C C . GLN B 1 657 ? 7.875 -40.469 6.414 1 92.06 657 GLN B C 1
ATOM 12436 O O . GLN B 1 657 ? 8.945 -40.406 7.023 1 92.06 657 GLN B O 1
ATOM 12441 N N . MET B 1 658 ? 7.344 -41.469 5.867 1 91.88 658 MET B N 1
ATOM 12442 C CA . MET B 1 658 ? 8.07 -42.719 5.93 1 91.88 658 MET B CA 1
ATOM 12443 C C . MET B 1 658 ? 9.414 -42.625 5.219 1 91.88 658 MET B C 1
ATOM 12445 O O . MET B 1 658 ? 10.422 -43.125 5.699 1 91.88 658 MET B O 1
ATOM 12449 N N . MET B 1 659 ? 9.406 -41.938 4.094 1 92.56 659 MET B N 1
ATOM 12450 C CA . MET B 1 659 ? 10.633 -41.781 3.332 1 92.56 659 MET B CA 1
ATOM 12451 C C . MET B 1 659 ? 11.664 -41 4.148 1 92.56 659 MET B C 1
ATOM 12453 O O . MET B 1 659 ? 12.844 -41.344 4.16 1 92.56 659 MET B O 1
ATOM 12457 N N . GLN B 1 660 ? 11.25 -39.969 4.797 1 91.75 660 GLN B N 1
ATOM 12458 C CA . GLN B 1 660 ? 12.148 -39.156 5.617 1 91.75 660 GLN B CA 1
ATOM 12459 C C . GLN B 1 660 ? 12.719 -39.969 6.77 1 91.75 660 GLN B C 1
ATOM 12461 O O . GLN B 1 660 ? 13.906 -39.844 7.082 1 91.75 660 GLN B O 1
ATOM 12466 N N . GLU B 1 661 ? 11.898 -40.781 7.375 1 89.38 661 GLU B N 1
ATOM 12467 C CA . GLU B 1 661 ? 12.336 -41.625 8.477 1 89.38 661 GLU B CA 1
ATOM 12468 C C . GLU B 1 661 ? 13.32 -42.688 7.996 1 89.38 661 GLU B C 1
ATOM 12470 O O . GLU B 1 661 ? 14.266 -43.031 8.703 1 89.38 661 GLU B O 1
ATOM 12475 N N . PHE B 1 662 ? 13.023 -43.156 6.832 1 90.88 662 PHE B N 1
ATOM 12476 C CA . PHE B 1 662 ? 13.867 -44.188 6.238 1 90.88 662 PHE B CA 1
ATOM 12477 C C . PHE B 1 662 ? 15.234 -43.625 5.883 1 90.88 662 PHE B C 1
ATOM 12479 O O . PHE B 1 662 ? 16.266 -44.25 6.16 1 90.88 662 PHE B O 1
ATOM 12486 N N . LEU B 1 663 ? 15.305 -42.531 5.297 1 91.75 663 LEU B N 1
ATOM 12487 C CA . LEU B 1 663 ? 16.547 -41.906 4.812 1 91.75 663 LEU B CA 1
ATOM 12488 C C . LEU B 1 663 ? 17.344 -41.344 5.965 1 91.75 663 LEU B C 1
ATOM 12490 O O . LEU B 1 663 ? 18.578 -41.312 5.922 1 91.75 663 LEU B O 1
ATOM 12494 N N . PHE B 1 664 ? 16.625 -40.812 6.949 1 91.88 664 PHE B N 1
ATOM 12495 C CA . PHE B 1 664 ? 17.297 -40.125 8.062 1 91.88 664 PHE B CA 1
ATOM 12496 C C . PHE B 1 664 ? 16.828 -40.688 9.398 1 91.88 664 PHE B C 1
ATOM 12498 O O . PHE B 1 664 ? 16.078 -40.031 10.125 1 91.88 664 PHE B O 1
ATOM 12505 N N . PRO B 1 665 ? 17.297 -41.812 9.727 1 81.25 665 PRO B N 1
ATOM 12506 C CA . PRO B 1 665 ? 16.844 -42.469 10.953 1 81.25 665 PRO B CA 1
ATOM 12507 C C . PRO B 1 665 ? 17.312 -41.75 12.211 1 81.25 665 PRO B C 1
ATOM 12509 O O . PRO B 1 665 ? 18.359 -41.125 12.211 1 81.25 665 PRO B O 1
ATOM 12512 N N . VAL B 1 666 ? 16.359 -41.562 13.172 1 71.69 666 VAL B N 1
ATOM 12513 C CA . VAL B 1 666 ? 16.641 -40.938 14.453 1 71.69 666 VAL B CA 1
ATOM 12514 C C . VAL B 1 666 ? 17.641 -41.781 15.25 1 71.69 666 VAL B C 1
ATOM 12516 O O . VAL B 1 666 ? 17.469 -43 15.367 1 71.69 666 VAL B O 1
ATOM 12519 N N . ALA B 1 667 ? 18.906 -41.344 15.406 1 59.97 667 ALA B N 1
ATOM 12520 C CA . ALA B 1 667 ? 19.766 -42.062 16.344 1 59.97 667 ALA B CA 1
ATOM 12521 C C . ALA B 1 667 ? 19.062 -42.281 17.672 1 59.97 667 ALA B C 1
ATOM 12523 O O . ALA B 1 667 ? 18.328 -41.438 18.156 1 59.97 667 ALA B O 1
ATOM 12524 N N . PRO B 1 668 ? 18.891 -43.625 18.062 1 54.44 668 PRO B N 1
ATOM 12525 C CA . PRO B 1 668 ? 18.203 -43.969 19.312 1 54.44 668 PRO B CA 1
ATOM 12526 C C . PRO B 1 668 ? 18.438 -42.969 20.422 1 54.44 668 PRO B C 1
ATOM 12528 O O . PRO B 1 668 ? 17.562 -42.719 21.266 1 54.44 668 PRO B O 1
ATOM 12531 N N . ASP B 1 669 ? 19.656 -42.625 20.672 1 46.97 669 ASP B N 1
ATOM 12532 C CA . ASP B 1 669 ? 19.953 -41.844 21.875 1 46.97 669 ASP B CA 1
ATOM 12533 C C . ASP B 1 669 ? 19.5 -40.406 21.734 1 46.97 669 ASP B C 1
ATOM 12535 O O . ASP B 1 669 ? 19.703 -39.594 22.641 1 46.97 669 ASP B O 1
ATOM 12539 N N . SER B 1 670 ? 19.312 -40.031 20.531 1 46.88 670 SER B N 1
ATOM 12540 C CA . SER B 1 670 ? 19.188 -38.594 20.484 1 46.88 670 SER B CA 1
ATOM 12541 C C . SER B 1 670 ? 17.734 -38.156 20.672 1 46.88 670 SER B C 1
ATOM 12543 O O . SER B 1 670 ? 16.828 -38.75 20.062 1 46.88 670 SER B O 1
ATOM 12545 N N . SER B 1 671 ? 17.422 -37.75 21.766 1 44.03 671 SER B N 1
ATOM 12546 C CA . SER B 1 671 ? 16.188 -37.156 22.25 1 44.03 671 SER B CA 1
ATOM 12547 C C . SER B 1 671 ? 15.508 -36.312 21.172 1 44.03 671 SER B C 1
ATOM 12549 O O . SER B 1 671 ? 14.398 -35.812 21.359 1 44.03 671 SER B O 1
ATOM 12551 N N . LYS B 1 672 ? 16.234 -35.688 20.281 1 48.19 672 LYS B N 1
ATOM 12552 C CA . LYS B 1 672 ? 15.57 -34.719 19.406 1 48.19 672 LYS B CA 1
ATOM 12553 C C . LYS B 1 672 ? 14.953 -35.375 18.188 1 48.19 672 LYS B C 1
ATOM 12555 O O . LYS B 1 672 ? 15.664 -35.969 17.375 1 48.19 672 LYS B O 1
ATOM 12560 N N . ARG B 1 673 ? 13.742 -35.875 18.25 1 47.47 673 ARG B N 1
ATOM 12561 C CA . ARG B 1 673 ? 12.805 -36.438 17.281 1 47.47 673 ARG B CA 1
ATOM 12562 C C . ARG B 1 673 ? 12.977 -35.812 15.906 1 47.47 673 ARG B C 1
ATOM 12564 O O . ARG B 1 673 ? 12.18 -36.062 15 1 47.47 673 ARG B O 1
ATOM 12571 N N . SER B 1 674 ? 13.617 -34.688 15.703 1 54.06 674 SER B N 1
ATOM 12572 C CA . SER B 1 674 ? 13.477 -33.844 14.516 1 54.06 674 SER B CA 1
ATOM 12573 C C . SER B 1 674 ? 14.297 -34.375 13.352 1 54.06 674 SER B C 1
ATOM 12575 O O . SER B 1 674 ? 15.414 -33.938 13.102 1 54.06 674 SER B O 1
ATOM 12577 N N . HIS B 1 675 ? 14.242 -35.594 12.906 1 67.88 675 HIS B N 1
ATOM 12578 C CA . HIS B 1 675 ? 15.141 -36.031 11.852 1 67.88 675 HIS B CA 1
ATOM 12579 C C . HIS B 1 675 ? 14.461 -35.969 10.484 1 67.88 675 HIS B C 1
ATOM 12581 O O . HIS B 1 675 ? 13.297 -36.375 10.344 1 67.88 675 HIS B O 1
ATOM 12587 N N . GLY B 1 676 ? 14.797 -35.156 9.625 1 86.31 676 GLY B N 1
ATOM 12588 C CA . GLY B 1 676 ? 14.406 -34.969 8.242 1 86.31 676 GLY B CA 1
ATOM 12589 C C . GLY B 1 676 ? 15.5 -34.312 7.406 1 86.31 676 GLY B C 1
ATOM 12590 O O . GLY B 1 676 ? 16.578 -34 7.918 1 86.31 676 GLY B O 1
ATOM 12591 N N . ALA B 1 677 ? 15.305 -34.344 6.16 1 91.44 677 ALA B N 1
ATOM 12592 C CA . ALA B 1 677 ? 16.25 -33.719 5.234 1 91.44 677 ALA B CA 1
ATOM 12593 C C . ALA B 1 677 ? 16.656 -32.344 5.699 1 91.44 677 ALA B C 1
ATOM 12595 O O . ALA B 1 677 ? 17.828 -31.953 5.57 1 91.44 677 ALA B O 1
ATOM 12596 N N . PHE B 1 678 ? 15.789 -31.734 6.348 1 91.12 678 PHE B N 1
ATOM 12597 C CA . PHE B 1 678 ? 15.977 -30.375 6.848 1 91.12 678 PHE B CA 1
ATOM 12598 C C . PHE B 1 678 ? 17.047 -30.328 7.93 1 91.12 678 PHE B C 1
ATOM 12600 O O . PHE B 1 678 ? 18 -29.562 7.84 1 91.12 678 PHE B O 1
ATOM 12607 N N . SER B 1 679 ? 16.953 -31.078 8.898 1 90.44 679 SER B N 1
ATOM 12608 C CA . SER B 1 679 ? 17.906 -31.125 10.008 1 90.44 679 SER B CA 1
ATOM 12609 C C . SER B 1 679 ? 19.25 -31.688 9.547 1 90.44 679 SER B C 1
ATOM 12611 O O . SER B 1 679 ? 20.297 -31.266 10.039 1 90.44 679 SER B O 1
ATOM 12613 N N . HIS B 1 680 ? 19.141 -32.594 8.664 1 92.62 680 HIS B N 1
ATOM 12614 C CA . HIS B 1 680 ? 20.359 -33.219 8.172 1 92.62 680 HIS B CA 1
ATOM 12615 C C . HIS B 1 680 ? 21.25 -32.219 7.469 1 92.62 680 HIS B C 1
ATOM 12617 O O . HIS B 1 680 ? 22.469 -32.156 7.711 1 92.62 680 HIS B O 1
ATOM 12623 N N . ILE B 1 681 ? 20.672 -31.438 6.625 1 94.19 681 ILE B N 1
ATOM 12624 C CA . ILE B 1 681 ? 21.453 -30.469 5.867 1 94.19 681 ILE B CA 1
ATOM 12625 C C . ILE B 1 681 ? 22.016 -29.406 6.816 1 94.19 681 ILE B C 1
ATOM 12627 O O . ILE B 1 681 ? 23.141 -28.953 6.641 1 94.19 681 ILE B O 1
ATOM 12631 N N . LYS B 1 682 ? 21.266 -28.984 7.734 1 92.81 682 LYS B N 1
ATOM 12632 C CA . LYS B 1 682 ? 21.734 -27.984 8.703 1 92.81 682 LYS B CA 1
ATOM 12633 C C . LYS B 1 682 ? 22.906 -28.531 9.516 1 92.81 682 LYS B C 1
ATOM 12635 O O . LYS B 1 682 ? 23.891 -27.828 9.734 1 92.81 682 LYS B O 1
ATOM 12640 N N . HIS B 1 683 ? 22.797 -29.781 9.914 1 91.81 683 HIS B N 1
ATOM 12641 C CA . HIS B 1 683 ? 23.891 -30.406 10.648 1 91.81 683 HIS B CA 1
ATOM 12642 C C . HIS B 1 683 ? 25.125 -30.578 9.773 1 91.81 683 HIS B C 1
ATOM 12644 O O . HIS B 1 683 ? 26.25 -30.391 10.242 1 91.81 683 HIS B O 1
ATOM 12650 N N . MET B 1 684 ? 24.875 -30.953 8.562 1 93.94 684 MET B N 1
ATOM 12651 C CA . MET B 1 684 ? 25.969 -31.125 7.621 1 93.94 684 MET B CA 1
ATOM 12652 C C . MET B 1 684 ? 26.734 -29.812 7.438 1 93.94 684 MET B C 1
ATOM 12654 O O . MET B 1 684 ? 27.969 -29.812 7.438 1 93.94 684 MET B O 1
ATOM 12658 N N . ILE B 1 685 ? 26.031 -28.719 7.336 1 95.5 685 ILE B N 1
ATOM 12659 C CA . ILE B 1 685 ? 26.656 -27.422 7.16 1 95.5 685 ILE B CA 1
ATOM 12660 C C . ILE B 1 685 ? 27.391 -27.016 8.438 1 95.5 685 ILE B C 1
ATOM 12662 O O . ILE B 1 685 ? 28.516 -26.5 8.383 1 95.5 685 ILE B O 1
ATOM 12666 N N . ASN B 1 686 ? 26.766 -27.281 9.578 1 95.06 686 ASN B N 1
ATOM 12667 C CA . ASN B 1 686 ? 27.406 -26.953 10.852 1 95.06 686 ASN B CA 1
ATOM 12668 C C . ASN B 1 686 ? 28.672 -27.766 11.062 1 95.06 686 ASN B C 1
ATOM 12670 O O . ASN B 1 686 ? 29.672 -27.234 11.555 1 95.06 686 ASN B O 1
ATOM 12674 N N . ASP B 1 687 ? 28.672 -28.969 10.766 1 93.81 687 ASP B N 1
ATOM 12675 C CA . ASP B 1 687 ? 29.812 -29.859 10.961 1 93.81 687 ASP B CA 1
ATOM 12676 C C . ASP B 1 687 ? 30.953 -29.5 10.016 1 93.81 687 ASP B C 1
ATOM 12678 O O . ASP B 1 687 ? 32.125 -29.5 10.422 1 93.81 687 ASP B O 1
ATOM 12682 N N . ARG B 1 688 ? 30.625 -29.203 8.82 1 94.12 688 ARG B N 1
ATOM 12683 C CA . ARG B 1 688 ? 31.656 -29.016 7.797 1 94.12 688 ARG B CA 1
ATOM 12684 C C . ARG B 1 688 ? 32.156 -27.578 7.797 1 94.12 688 ARG B C 1
ATOM 12686 O O . ARG B 1 688 ? 33.344 -27.328 7.52 1 94.12 688 ARG B O 1
ATOM 12693 N N . PHE B 1 689 ? 31.312 -26.609 8.102 1 94.75 689 PHE B N 1
ATOM 12694 C CA . PHE B 1 689 ? 31.703 -25.219 7.938 1 94.75 689 PHE B CA 1
ATOM 12695 C C . PHE B 1 689 ? 31.641 -24.484 9.273 1 94.75 689 PHE B C 1
ATOM 12697 O O . PHE B 1 689 ? 32.094 -23.328 9.375 1 94.75 689 PHE B O 1
ATOM 12704 N N . GLY B 1 690 ? 31.016 -25.062 10.281 1 93.38 690 GLY B N 1
ATOM 12705 C CA . GLY B 1 690 ? 30.953 -24.453 11.602 1 93.38 690 GLY B CA 1
ATOM 12706 C C . GLY B 1 690 ? 29.969 -23.297 11.68 1 93.38 690 GLY B C 1
ATOM 12707 O O . GLY B 1 690 ? 30.188 -22.344 12.43 1 93.38 690 GLY B O 1
ATOM 12708 N N . VAL B 1 691 ? 29.016 -23.234 10.852 1 93.44 691 VAL B N 1
ATOM 12709 C CA . VAL B 1 691 ? 28.047 -22.141 10.805 1 93.44 691 VAL B CA 1
ATOM 12710 C C . VAL B 1 691 ? 26.656 -22.672 11.102 1 93.44 691 VAL B C 1
ATOM 12712 O O . VAL B 1 691 ? 26.25 -23.703 10.562 1 93.44 691 VAL B O 1
ATOM 12715 N N . ASP B 1 692 ? 25.984 -21.969 12.031 1 92.75 692 ASP B N 1
ATOM 12716 C CA . ASP B 1 692 ? 24.578 -22.234 12.281 1 92.75 692 ASP B CA 1
ATOM 12717 C C . ASP B 1 692 ? 23.672 -21.391 11.375 1 92.75 692 ASP B C 1
ATOM 12719 O O . ASP B 1 692 ? 23.5 -20.203 11.602 1 92.75 692 ASP B O 1
ATOM 12723 N N . VAL B 1 693 ? 23.094 -22.031 10.43 1 94.56 693 VAL B N 1
ATOM 12724 C CA . VAL B 1 693 ? 22.328 -21.297 9.43 1 94.56 693 VAL B CA 1
ATOM 12725 C C . VAL B 1 693 ? 20.875 -21.172 9.891 1 94.56 693 VAL B C 1
ATOM 12727 O O . VAL B 1 693 ? 20.375 -22.031 10.602 1 94.56 693 VAL B O 1
ATOM 12730 N N . PRO B 1 694 ? 20.25 -20.047 9.547 1 93.69 694 PRO B N 1
ATOM 12731 C CA . PRO B 1 694 ? 18.812 -19.938 9.844 1 93.69 694 PRO B CA 1
ATOM 12732 C C . PRO B 1 694 ? 17.969 -20.922 9.055 1 93.69 694 PRO B C 1
ATOM 12734 O O . PRO B 1 694 ? 18.391 -21.391 7.988 1 93.69 694 PRO B O 1
ATOM 12737 N N . ASP B 1 695 ? 16.812 -21.219 9.523 1 92.19 695 ASP B N 1
ATOM 12738 C CA . ASP B 1 695 ? 15.914 -22.188 8.898 1 92.19 695 ASP B CA 1
ATOM 12739 C C . ASP B 1 695 ? 15.539 -21.75 7.48 1 92.19 695 ASP B C 1
ATOM 12741 O O . ASP B 1 695 ? 15.43 -22.594 6.582 1 92.19 695 ASP B O 1
ATOM 12745 N N . ALA B 1 696 ? 15.375 -20.453 7.297 1 94 696 ALA B N 1
ATOM 12746 C CA . ALA B 1 696 ? 14.969 -19.938 6 1 94 696 ALA B CA 1
ATOM 12747 C C . ALA B 1 696 ? 16.031 -20.203 4.938 1 94 696 ALA B C 1
ATOM 12749 O O . ALA B 1 696 ? 15.719 -20.297 3.746 1 94 696 ALA B O 1
ATOM 12750 N N . PHE B 1 697 ? 17.297 -20.406 5.379 1 96.12 697 PHE B N 1
ATOM 12751 C CA . PHE B 1 697 ? 18.422 -20.625 4.469 1 96.12 697 PHE B CA 1
ATOM 12752 C C . PHE B 1 697 ? 18.25 -21.922 3.699 1 96.12 697 PHE B C 1
ATOM 12754 O O . PHE B 1 697 ? 18.688 -22.031 2.551 1 96.12 697 PHE B O 1
ATOM 12761 N N . VAL B 1 698 ? 17.516 -22.828 4.199 1 94.75 698 VAL B N 1
ATOM 12762 C CA . VAL B 1 698 ? 17.406 -24.172 3.645 1 94.75 698 VAL B CA 1
ATOM 12763 C C . VAL B 1 698 ? 16.391 -24.172 2.504 1 94.75 698 VAL B C 1
ATOM 12765 O O . VAL B 1 698 ? 16.656 -24.719 1.434 1 94.75 698 VAL B O 1
ATOM 12768 N N . HIS B 1 699 ? 15.281 -23.453 2.734 1 93.62 699 HIS B N 1
ATOM 12769 C CA . HIS B 1 699 ? 14.172 -23.625 1.8 1 93.62 699 HIS B CA 1
ATOM 12770 C C . HIS B 1 699 ? 14.094 -22.469 0.818 1 93.62 699 HIS B C 1
ATOM 12772 O O . HIS B 1 699 ? 13.508 -22.594 -0.259 1 93.62 699 HIS B O 1
ATOM 12778 N N . LEU B 1 700 ? 14.625 -21.328 1.162 1 94.31 700 LEU B N 1
ATOM 12779 C CA . LEU B 1 700 ? 14.516 -20.188 0.258 1 94.31 700 LEU B CA 1
ATOM 12780 C C . LEU B 1 700 ? 15.32 -20.422 -1.015 1 94.31 700 LEU B C 1
ATOM 12782 O O . LEU B 1 700 ? 16.344 -21.125 -0.989 1 94.31 700 LEU B O 1
ATOM 12786 N N . PRO B 1 701 ? 14.867 -19.859 -2.092 1 92.38 701 PRO B N 1
ATOM 12787 C CA . PRO B 1 701 ? 15.57 -20.047 -3.361 1 92.38 701 PRO B CA 1
ATOM 12788 C C . PRO B 1 701 ? 16.953 -19.375 -3.379 1 92.38 701 PRO B C 1
ATOM 12790 O O . PRO B 1 701 ? 17.234 -18.531 -2.527 1 92.38 701 PRO B O 1
ATOM 12793 N N . GLU B 1 702 ? 17.688 -19.75 -4.285 1 89.12 702 GLU B N 1
ATOM 12794 C CA . GLU B 1 702 ? 19.062 -19.266 -4.406 1 89.12 702 GLU B CA 1
ATOM 12795 C C . GLU B 1 702 ? 19.094 -17.766 -4.656 1 89.12 702 GLU B C 1
ATOM 12797 O O . GLU B 1 702 ? 19.984 -17.062 -4.168 1 89.12 702 GLU B O 1
ATOM 12802 N N . ARG B 1 703 ? 18.156 -17.281 -5.352 1 88.19 703 ARG B N 1
ATOM 12803 C CA . ARG B 1 703 ? 18.109 -15.852 -5.68 1 88.19 703 ARG B CA 1
ATOM 12804 C C . ARG B 1 703 ? 17.922 -15.008 -4.422 1 88.19 703 ARG B C 1
ATOM 12806 O O . ARG B 1 703 ? 18.266 -13.82 -4.41 1 88.19 703 ARG B O 1
ATOM 12813 N N . LEU B 1 704 ? 17.422 -15.609 -3.348 1 93.38 704 LEU B N 1
ATOM 12814 C CA . LEU B 1 704 ? 17.219 -14.898 -2.09 1 93.38 704 LEU B CA 1
ATOM 12815 C C . LEU B 1 704 ? 18.281 -15.289 -1.067 1 93.38 704 LEU B C 1
ATOM 12817 O O . LEU B 1 704 ? 18.172 -14.953 0.113 1 93.38 704 LEU B O 1
ATOM 12821 N N . GLY B 1 705 ? 19.203 -16.094 -1.558 1 92.38 705 GLY B N 1
ATOM 12822 C CA . GLY B 1 705 ? 20.312 -16.453 -0.705 1 92.38 705 GLY B CA 1
ATOM 12823 C C . GLY B 1 705 ? 20.109 -17.781 0.018 1 92.38 705 GLY B C 1
ATOM 12824 O O . GLY B 1 705 ? 20.781 -18.062 1.018 1 92.38 705 GLY B O 1
ATOM 12825 N N . GLY B 1 706 ? 19.188 -18.547 -0.387 1 94 706 GLY B N 1
ATOM 12826 C CA . GLY B 1 706 ? 18.953 -19.859 0.221 1 94 706 GLY B CA 1
ATOM 12827 C C . GLY B 1 706 ? 19.5 -21 -0.594 1 94 706 GLY B C 1
ATOM 12828 O O . GLY B 1 706 ? 20.188 -20.781 -1.597 1 94 706 GLY B O 1
ATOM 12829 N N . LEU B 1 707 ? 19.297 -22.25 -0.121 1 93.81 707 LEU B N 1
ATOM 12830 C CA . LEU B 1 707 ? 19.797 -23.453 -0.785 1 93.81 707 LEU B CA 1
ATOM 12831 C C . LEU B 1 707 ? 18.766 -23.984 -1.786 1 93.81 707 LEU B C 1
ATOM 12833 O O . LEU B 1 707 ? 19.125 -24.766 -2.682 1 93.81 707 LEU B O 1
ATOM 12837 N N . GLY B 1 708 ? 17.516 -23.656 -1.62 1 92.38 708 GLY B N 1
ATOM 12838 C CA . GLY B 1 708 ? 16.469 -24.094 -2.529 1 92.38 708 GLY B CA 1
ATOM 12839 C C . GLY B 1 708 ? 16.078 -25.547 -2.332 1 92.38 708 GLY B C 1
ATOM 12840 O O . GLY B 1 708 ? 15.766 -26.25 -3.299 1 92.38 708 GLY B O 1
ATOM 12841 N N . LEU B 1 709 ? 16.203 -26.016 -1.156 1 94 709 LEU B N 1
ATOM 12842 C CA . LEU B 1 709 ? 15.773 -27.375 -0.875 1 94 709 LEU B CA 1
ATOM 12843 C C . LEU B 1 709 ? 14.266 -27.531 -1.047 1 94 709 LEU B C 1
ATOM 12845 O O . LEU B 1 709 ? 13.492 -26.797 -0.438 1 94 709 LEU B O 1
ATOM 12849 N N . ARG B 1 710 ? 13.867 -28.516 -1.836 1 92.62 710 ARG B N 1
ATOM 12850 C CA . ARG B 1 710 ? 12.445 -28.734 -2.092 1 92.62 710 ARG B CA 1
ATOM 12851 C C . ARG B 1 710 ? 11.781 -29.438 -0.912 1 92.62 710 ARG B C 1
ATOM 12853 O O . ARG B 1 710 ? 12.391 -30.297 -0.268 1 92.62 710 ARG B O 1
ATOM 12860 N N . ASN B 1 711 ? 10.602 -29 -0.63 1 92.75 711 ASN B N 1
ATOM 12861 C CA . ASN B 1 711 ? 9.758 -29.625 0.379 1 92.75 711 ASN B CA 1
ATOM 12862 C C . ASN B 1 711 ? 8.562 -30.328 -0.253 1 92.75 711 ASN B C 1
ATOM 12864 O O . ASN B 1 711 ? 7.559 -29.688 -0.57 1 92.75 711 ASN B O 1
ATOM 12868 N N . PRO B 1 712 ? 8.586 -31.625 -0.364 1 91.44 712 PRO B N 1
ATOM 12869 C CA . PRO B 1 712 ? 7.551 -32.344 -1.095 1 91.44 712 PRO B CA 1
ATOM 12870 C C . PRO B 1 712 ? 6.191 -32.312 -0.406 1 91.44 712 PRO B C 1
ATOM 12872 O O . PRO B 1 712 ? 5.168 -32.594 -1.025 1 91.44 712 PRO B O 1
ATOM 12875 N N . PHE B 1 713 ? 6.129 -31.922 0.823 1 93.12 713 PHE B N 1
ATOM 12876 C CA . PHE B 1 713 ? 4.879 -31.922 1.574 1 93.12 713 PHE B CA 1
ATOM 12877 C C . PHE B 1 713 ? 3.988 -30.766 1.135 1 93.12 713 PHE B C 1
ATOM 12879 O O . PHE B 1 713 ? 2.76 -30.875 1.155 1 93.12 713 PHE B O 1
ATOM 12886 N N . LEU B 1 714 ? 4.574 -29.719 0.772 1 92.69 714 LEU B N 1
ATOM 12887 C CA . LEU B 1 714 ? 3.859 -28.453 0.639 1 92.69 714 LEU B CA 1
ATOM 12888 C C . LEU B 1 714 ? 2.863 -28.5 -0.513 1 92.69 714 LEU B C 1
ATOM 12890 O O . LEU B 1 714 ? 1.693 -28.156 -0.346 1 92.69 714 LEU B O 1
ATOM 12894 N N . PRO B 1 715 ? 3.199 -28.969 -1.718 1 90.44 715 PRO B N 1
ATOM 12895 C CA . PRO B 1 715 ? 2.215 -29.016 -2.801 1 90.44 715 PRO B CA 1
ATOM 12896 C C . PRO B 1 715 ? 1.006 -29.891 -2.461 1 90.44 715 PRO B C 1
ATOM 12898 O O . PRO B 1 715 ? -0.105 -29.625 -2.924 1 90.44 715 PRO B O 1
ATOM 12901 N N . ILE B 1 716 ? 1.22 -30.938 -1.718 1 92.94 716 ILE B N 1
ATOM 12902 C CA . ILE B 1 716 ? 0.154 -31.859 -1.358 1 92.94 716 ILE B CA 1
ATOM 12903 C C . ILE B 1 716 ? -0.722 -31.25 -0.269 1 92.94 716 ILE B C 1
ATOM 12905 O O . ILE B 1 716 ? -1.946 -31.391 -0.295 1 92.94 716 ILE B O 1
ATOM 12909 N N . LEU B 1 717 ? -0.105 -30.562 0.617 1 93.19 717 LEU B N 1
ATOM 12910 C CA . LEU B 1 717 ? -0.845 -29.922 1.696 1 93.19 717 LEU B CA 1
ATOM 12911 C C . LEU B 1 717 ? -1.731 -28.812 1.156 1 93.19 717 LEU B C 1
ATOM 12913 O O . LEU B 1 717 ? -2.805 -28.547 1.702 1 93.19 717 LEU B O 1
ATOM 12917 N N . MET B 1 718 ? -1.363 -28.188 0.172 1 92.38 718 MET B N 1
ATOM 12918 C CA . MET B 1 718 ? -2.092 -27.062 -0.421 1 92.38 718 MET B CA 1
ATOM 12919 C C . MET B 1 718 ? -3.432 -27.531 -0.985 1 92.38 718 MET B C 1
ATOM 12921 O O . MET B 1 718 ? -4.371 -26.734 -1.086 1 92.38 718 MET B O 1
ATOM 12925 N N . ILE B 1 719 ? -3.535 -28.781 -1.371 1 92.94 719 ILE B N 1
ATOM 12926 C CA . ILE B 1 719 ? -4.754 -29.234 -2.033 1 92.94 719 ILE B CA 1
ATOM 12927 C C . ILE B 1 719 ? -5.582 -30.078 -1.065 1 92.94 719 ILE B C 1
ATOM 12929 O O . ILE B 1 719 ? -6.727 -30.422 -1.362 1 92.94 719 ILE B O 1
ATOM 12933 N N . ARG B 1 720 ? -5.055 -30.422 0.08 1 93.38 720 ARG B N 1
ATOM 12934 C CA . ARG B 1 720 ? -5.695 -31.359 1.001 1 93.38 720 ARG B CA 1
ATOM 12935 C C . ARG B 1 720 ? -7.059 -30.844 1.445 1 93.38 720 ARG B C 1
ATOM 12937 O O . ARG B 1 720 ? -8.039 -31.594 1.472 1 93.38 720 ARG B O 1
ATOM 12944 N N . GLU B 1 721 ? -7.098 -29.609 1.786 1 89.5 721 GLU B N 1
ATOM 12945 C CA . GLU B 1 721 ? -8.352 -29.031 2.26 1 89.5 721 GLU B CA 1
ATOM 12946 C C . GLU B 1 721 ? -9.422 -29.062 1.169 1 89.5 721 GLU B C 1
ATOM 12948 O O . GLU B 1 721 ? -10.586 -29.344 1.443 1 89.5 721 GLU B O 1
ATOM 12953 N N . SER B 1 722 ? -9.023 -28.797 -0.001 1 91.38 722 SER B N 1
ATOM 12954 C CA . SER B 1 722 ? -9.953 -28.75 -1.122 1 91.38 722 SER B CA 1
ATOM 12955 C C . SER B 1 722 ? -10.5 -30.141 -1.436 1 91.38 722 SER B C 1
ATOM 12957 O O . SER B 1 722 ? -11.672 -30.297 -1.778 1 91.38 722 SER B O 1
ATOM 12959 N N . ILE B 1 723 ? -9.68 -31.156 -1.401 1 93.88 723 ILE B N 1
ATOM 12960 C CA . ILE B 1 723 ? -10.094 -32.531 -1.696 1 93.88 723 ILE B CA 1
ATOM 12961 C C . ILE B 1 723 ? -10.992 -33.031 -0.577 1 93.88 723 ILE B C 1
ATOM 12963 O O . ILE B 1 723 ? -11.914 -33.812 -0.826 1 93.88 723 ILE B O 1
ATOM 12967 N N . ALA B 1 724 ? -10.766 -32.5 0.627 1 90.88 724 ALA B N 1
ATOM 12968 C CA . ALA B 1 724 ? -11.531 -32.938 1.787 1 90.88 724 ALA B CA 1
ATOM 12969 C C . ALA B 1 724 ? -12.977 -32.469 1.725 1 90.88 724 ALA B C 1
ATOM 12971 O O . ALA B 1 724 ? -13.867 -33.062 2.307 1 90.88 724 ALA B O 1
ATOM 12972 N N . LYS B 1 725 ? -13.266 -31.547 1.012 1 89.38 725 LYS B N 1
ATOM 12973 C CA . LYS B 1 725 ? -14.602 -30.953 0.938 1 89.38 725 LYS B CA 1
ATOM 12974 C C . LYS B 1 725 ? -15.539 -31.828 0.119 1 89.38 725 LYS B C 1
ATOM 12976 O O . LYS B 1 725 ? -16.75 -31.828 0.349 1 89.38 725 LYS B O 1
ATOM 12981 N N . LYS B 1 726 ? -14.953 -32.594 -0.893 1 91.69 726 LYS B N 1
ATOM 12982 C CA . LYS B 1 726 ? -15.773 -33.406 -1.774 1 91.69 726 LYS B CA 1
ATOM 12983 C C . LYS B 1 726 ? -15.156 -34.781 -1.965 1 91.69 726 LYS B C 1
ATOM 12985 O O . LYS B 1 726 ? -14.164 -34.938 -2.684 1 91.69 726 LYS B O 1
ATOM 12990 N N . SER B 1 727 ? -15.758 -35.812 -1.412 1 92.44 727 SER B N 1
ATOM 12991 C CA . SER B 1 727 ? -15.305 -37.188 -1.588 1 92.44 727 SER B CA 1
ATOM 12992 C C . SER B 1 727 ? -15.945 -37.844 -2.814 1 92.44 727 SER B C 1
ATOM 12994 O O . SER B 1 727 ? -16.984 -37.375 -3.291 1 92.44 727 SER B O 1
ATOM 12996 N N . PRO B 1 728 ? -15.281 -38.875 -3.465 1 93.69 728 PRO B N 1
ATOM 12997 C CA . PRO B 1 728 ? -15.875 -39.562 -4.609 1 93.69 728 PRO B CA 1
ATOM 12998 C C . PRO B 1 728 ? -17.266 -40.125 -4.301 1 93.69 728 PRO B C 1
ATOM 13000 O O . PRO B 1 728 ? -18.172 -40.031 -5.141 1 93.69 728 PRO B O 1
ATOM 13003 N N . THR B 1 729 ? -17.484 -40.594 -3.127 1 93.12 729 THR B N 1
ATOM 13004 C CA . THR B 1 729 ? -18.766 -41.156 -2.725 1 93.12 729 THR B CA 1
ATOM 13005 C C . THR B 1 729 ? -19.828 -40.031 -2.648 1 93.12 729 THR B C 1
ATOM 13007 O O . THR B 1 729 ? -20.969 -40.25 -3.053 1 93.12 729 THR B O 1
ATOM 13010 N N . SER B 1 730 ? -19.406 -38.969 -2.152 1 95.06 730 SER B N 1
ATOM 13011 C CA . SER B 1 730 ? -20.344 -37.875 -2.049 1 95.06 730 SER B CA 1
ATOM 13012 C C . SER B 1 730 ? -20.719 -37.344 -3.428 1 95.06 730 SER B C 1
ATOM 13014 O O . SER B 1 730 ? -21.859 -36.906 -3.643 1 95.06 730 SER B O 1
ATOM 13016 N N . ILE B 1 731 ? -19.812 -37.344 -4.34 1 96 731 ILE B N 1
ATOM 13017 C CA . ILE B 1 731 ? -20.078 -36.875 -5.699 1 96 731 ILE B CA 1
ATOM 13018 C C . ILE B 1 731 ? -21.078 -37.781 -6.379 1 96 731 ILE B C 1
ATOM 13020 O O . ILE B 1 731 ? -22.031 -37.312 -7.02 1 96 731 ILE B O 1
ATOM 13024 N N . ILE B 1 732 ? -20.938 -39.094 -6.262 1 95.62 732 ILE B N 1
ATOM 13025 C CA . ILE B 1 732 ? -21.844 -40.062 -6.863 1 95.62 732 ILE B CA 1
ATOM 13026 C C . ILE B 1 732 ? -23.219 -39.938 -6.223 1 95.62 732 ILE B C 1
ATOM 13028 O O . ILE B 1 732 ? -24.234 -40.031 -6.914 1 95.62 732 ILE B O 1
ATOM 13032 N N . GLN B 1 733 ? -23.234 -39.75 -4.914 1 95.31 733 GLN B N 1
ATOM 13033 C CA . GLN B 1 733 ? -24.516 -39.594 -4.23 1 95.31 733 GLN B CA 1
ATOM 13034 C C . GLN B 1 733 ? -25.25 -38.344 -4.715 1 95.31 733 GLN B C 1
ATOM 13036 O O . GLN B 1 733 ? -26.469 -38.375 -4.883 1 95.31 733 GLN B O 1
ATOM 13041 N N . GLN B 1 734 ? -24.531 -37.344 -4.898 1 94.94 734 GLN B N 1
ATOM 13042 C CA . GLN B 1 734 ? -25.125 -36.125 -5.41 1 94.94 734 GLN B CA 1
ATOM 13043 C C . GLN B 1 734 ? -25.734 -36.344 -6.797 1 94.94 734 GLN B C 1
ATOM 13045 O O . GLN B 1 734 ? -26.781 -35.781 -7.121 1 94.94 734 GLN B O 1
ATOM 13050 N N . PHE B 1 735 ? -25.172 -37.156 -7.617 1 94.69 735 PHE B N 1
ATOM 13051 C CA . PHE B 1 735 ? -25.688 -37.5 -8.938 1 94.69 735 PHE B CA 1
ATOM 13052 C C . PHE B 1 735 ? -27 -38.312 -8.82 1 94.69 735 PHE B C 1
ATOM 13054 O O . PHE B 1 735 ? -28 -37.938 -9.445 1 94.69 735 PHE B O 1
ATOM 13061 N N . LEU B 1 736 ? -26.922 -39.25 -8.023 1 95.06 736 LEU B N 1
ATOM 13062 C CA . LEU B 1 736 ? -28.094 -40.094 -7.863 1 95.06 736 LEU B CA 1
ATOM 13063 C C . LEU B 1 736 ? -29.266 -39.312 -7.316 1 95.06 736 LEU B C 1
ATOM 13065 O O . LEU B 1 736 ? -30.406 -39.469 -7.766 1 95.06 736 LEU B O 1
ATOM 13069 N N . ASP B 1 737 ? -28.969 -38.406 -6.426 1 95.5 737 ASP B N 1
ATOM 13070 C CA . ASP B 1 737 ? -30.016 -37.562 -5.859 1 95.5 737 ASP B CA 1
ATOM 13071 C C . ASP B 1 737 ? -30.562 -36.594 -6.906 1 95.5 737 ASP B C 1
ATOM 13073 O O . ASP B 1 737 ? -31.766 -36.375 -6.984 1 95.5 737 ASP B O 1
ATOM 13077 N N . ALA B 1 738 ? -29.656 -36.094 -7.668 1 94.81 738 ALA B N 1
ATOM 13078 C CA . ALA B 1 738 ? -30.062 -35.156 -8.719 1 94.81 738 ALA B CA 1
ATOM 13079 C C . ALA B 1 738 ? -30.922 -35.875 -9.766 1 94.81 738 ALA B C 1
ATOM 13081 O O . ALA B 1 738 ? -31.875 -35.281 -10.281 1 94.81 738 ALA B O 1
ATOM 13082 N N . GLU B 1 739 ? -30.531 -37.094 -10.203 1 93 739 GLU B N 1
ATOM 13083 C CA . GLU B 1 739 ? -31.297 -37.844 -11.18 1 93 739 GLU B CA 1
ATOM 13084 C C . GLU B 1 739 ? -32.688 -38.188 -10.664 1 93 739 GLU B C 1
ATOM 13086 O O . GLU B 1 739 ? -33.656 -38.094 -11.406 1 93 739 GLU B O 1
ATOM 13091 N N . LYS B 1 740 ? -32.812 -38.5 -9.406 1 93.81 740 LYS B N 1
ATOM 13092 C CA . LYS B 1 740 ? -34.094 -38.812 -8.789 1 93.81 740 LYS B CA 1
ATOM 13093 C C . LYS B 1 740 ? -35 -37.562 -8.734 1 93.81 740 LYS B C 1
ATOM 13095 O O . LYS B 1 740 ? -36.188 -37.625 -9 1 93.81 740 LYS B O 1
ATOM 13100 N N . GLU B 1 741 ? -34.406 -36.5 -8.383 1 94.31 741 GLU B N 1
ATOM 13101 C CA . GLU B 1 741 ? -35.156 -35.25 -8.312 1 94.31 741 GLU B CA 1
ATOM 13102 C C . GLU B 1 741 ? -35.656 -34.844 -9.688 1 94.31 741 GLU B C 1
ATOM 13104 O O . GLU B 1 741 ? -36.781 -34.375 -9.812 1 94.31 741 GLU B O 1
ATOM 13109 N N . ARG B 1 742 ? -34.844 -35 -10.695 1 91.88 742 ARG B N 1
ATOM 13110 C CA . ARG B 1 742 ? -35.25 -34.656 -12.047 1 91.88 742 ARG B CA 1
ATOM 13111 C C . ARG B 1 742 ? -36.375 -35.562 -12.523 1 91.88 742 ARG B C 1
ATOM 13113 O O . ARG B 1 742 ? -37.312 -35.125 -13.195 1 91.88 742 ARG B O 1
ATOM 13120 N N . TYR B 1 743 ? -36.281 -36.844 -12.305 1 93.38 743 TYR B N 1
ATOM 13121 C CA . TYR B 1 743 ? -37.344 -37.812 -12.641 1 93.38 743 TYR B CA 1
ATOM 13122 C C . TYR B 1 743 ? -38.656 -37.438 -12.016 1 93.38 743 TYR B C 1
ATOM 13124 O O . TYR B 1 743 ? -39.688 -37.438 -12.688 1 93.38 743 TYR B O 1
ATOM 13132 N N . LYS B 1 744 ? -38.594 -37.031 -10.734 1 93.56 744 LYS B N 1
ATOM 13133 C CA . LYS B 1 744 ? -39.781 -36.625 -10.031 1 93.56 744 LYS B CA 1
ATOM 13134 C C . LYS B 1 744 ? -40.406 -35.375 -10.648 1 93.56 744 LYS B C 1
ATOM 13136 O O . LYS B 1 744 ? -41.625 -35.25 -10.734 1 93.56 744 LYS B O 1
ATOM 13141 N N . ARG B 1 745 ? -39.594 -34.531 -11.047 1 92.44 745 ARG B N 1
ATOM 13142 C CA . ARG B 1 745 ? -40.062 -33.281 -11.664 1 92.44 745 ARG B CA 1
ATOM 13143 C C . ARG B 1 745 ? -40.781 -33.562 -12.977 1 92.44 745 ARG B C 1
ATOM 13145 O O . ARG B 1 745 ? -41.844 -32.969 -13.25 1 92.44 745 ARG B O 1
ATOM 13152 N N . TYR B 1 746 ? -40.219 -34.469 -13.859 1 90.88 746 TYR B N 1
ATOM 13153 C CA . TYR B 1 746 ? -40.844 -34.812 -15.133 1 90.88 746 TYR B CA 1
ATOM 13154 C C . TYR B 1 746 ? -42.156 -35.562 -14.914 1 90.88 746 TYR B C 1
ATOM 13156 O O . TYR B 1 746 ? -43.125 -35.375 -15.641 1 90.88 746 TYR B O 1
ATOM 13164 N N . LYS B 1 747 ? -42.094 -36.438 -13.961 1 92.38 747 LYS B N 1
ATOM 13165 C CA . LYS B 1 747 ? -43.312 -37.188 -13.633 1 92.38 747 LYS B CA 1
ATOM 13166 C C . LYS B 1 747 ? -44.438 -36.281 -13.188 1 92.38 747 LYS B C 1
ATOM 13168 O O . LYS B 1 747 ? -45.594 -36.406 -13.609 1 92.38 747 LYS B O 1
ATOM 13173 N N . LYS B 1 748 ? -44.094 -35.312 -12.359 1 92.38 748 LYS B N 1
ATOM 13174 C CA . LYS B 1 748 ? -45.062 -34.344 -11.898 1 92.38 748 LYS B CA 1
ATOM 13175 C C . LYS B 1 748 ? -45.625 -33.531 -13.062 1 92.38 748 LYS B C 1
ATOM 13177 O O . LYS B 1 748 ? -46.812 -33.219 -13.109 1 92.38 748 LYS B O 1
ATOM 13182 N N . HIS B 1 749 ? -44.719 -33.156 -13.969 1 90.69 749 HIS B N 1
ATOM 13183 C CA . HIS B 1 749 ? -45.156 -32.438 -15.148 1 90.69 749 HIS B CA 1
ATOM 13184 C C . HIS B 1 749 ? -46.094 -33.281 -16.016 1 90.69 749 HIS B C 1
ATOM 13186 O O . HIS B 1 749 ? -47.125 -32.781 -16.5 1 90.69 749 HIS B O 1
ATOM 13192 N N . PHE B 1 750 ? -45.781 -34.5 -16.297 1 91 750 PHE B N 1
ATOM 13193 C CA . PHE B 1 750 ? -46.594 -35.438 -17.078 1 91 750 PHE B CA 1
ATOM 13194 C C . PHE B 1 750 ? -47.969 -35.594 -16.453 1 91 750 PHE B C 1
ATOM 13196 O O . PHE B 1 750 ? -48.969 -35.594 -17.156 1 91 750 PHE B O 1
ATOM 13203 N N . ASP B 1 751 ? -48 -35.688 -15.125 1 89.5 751 ASP B N 1
ATOM 13204 C CA . ASP B 1 751 ? -49.25 -35.938 -14.414 1 89.5 751 ASP B CA 1
ATOM 13205 C C . ASP B 1 75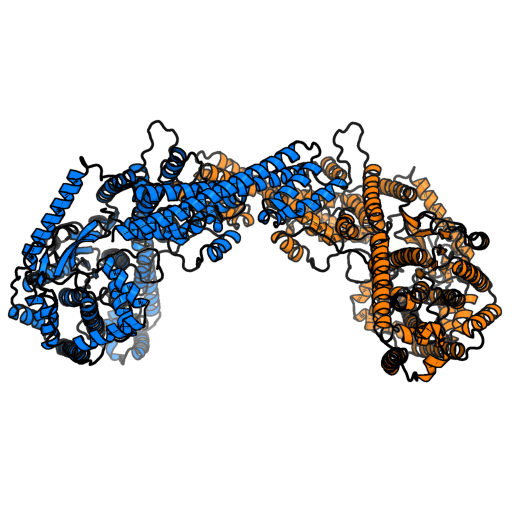1 ? -50.125 -34.656 -14.383 1 89.5 751 ASP B C 1
ATOM 13207 O O . ASP B 1 751 ? -51.344 -34.75 -14.211 1 89.5 751 ASP B O 1
ATOM 13211 N N . SER B 1 752 ? -49.5 -33.594 -14.5 1 89.19 752 SER B N 1
ATOM 13212 C CA . SER B 1 752 ? -50.219 -32.344 -14.453 1 89.19 752 SER B CA 1
ATOM 13213 C C . SER B 1 752 ? -51.031 -32.125 -15.734 1 89.19 752 SER B C 1
ATOM 13215 O O . SER B 1 752 ? -51.969 -31.344 -15.742 1 89.19 752 SER B O 1
ATOM 13217 N N . LEU B 1 753 ? -50.5 -32.75 -16.859 1 85.88 753 LEU B N 1
ATOM 13218 C CA . LEU B 1 753 ? -51.219 -32.625 -18.125 1 85.88 753 LEU B CA 1
ATOM 13219 C C . LEU B 1 753 ? -52.469 -33.5 -18.109 1 85.88 753 LEU B C 1
ATOM 13221 O O . LEU B 1 753 ? -52.406 -34.688 -17.891 1 85.88 753 LEU B O 1
ATOM 13225 N N . ALA B 1 754 ? -53.688 -32.969 -18.188 1 77.44 754 ALA B N 1
ATOM 13226 C CA . ALA B 1 754 ? -55.031 -33.5 -17.859 1 77.44 754 ALA B CA 1
ATOM 13227 C C . ALA B 1 754 ? -55.406 -34.656 -18.766 1 77.44 754 ALA B C 1
ATOM 13229 O O . ALA B 1 754 ? -56.062 -35.594 -18.344 1 77.44 754 ALA B O 1
ATOM 13230 N N . SER B 1 755 ? -55.094 -34.625 -20.109 1 86.12 755 SER B N 1
ATOM 13231 C CA . SER B 1 755 ? -55.562 -35.625 -21.047 1 86.12 755 SER B CA 1
ATOM 13232 C C . SER B 1 755 ? -54.406 -36.125 -21.922 1 86.12 755 SER B C 1
ATOM 13234 O O . SER B 1 755 ? -53.344 -35.531 -21.984 1 86.12 755 SER B O 1
ATOM 13236 N N . VAL B 1 756 ? -54.562 -37.25 -22.484 1 89.56 756 VAL B N 1
ATOM 13237 C CA . VAL B 1 756 ? -53.625 -37.875 -23.422 1 89.56 756 VAL B CA 1
ATOM 13238 C C . VAL B 1 756 ? -53.375 -36.938 -24.594 1 89.56 756 VAL B C 1
ATOM 13240 O O . VAL B 1 756 ? -52.25 -36.844 -25.094 1 89.56 756 VAL B O 1
ATOM 13243 N N . GLU B 1 757 ? -54.438 -36.25 -24.953 1 86.94 757 GLU B N 1
ATOM 13244 C CA . GLU B 1 757 ? -54.312 -35.312 -26.078 1 86.94 757 GLU B CA 1
ATOM 13245 C C . GLU B 1 757 ? -53.375 -34.156 -25.734 1 86.94 757 GLU B C 1
ATOM 13247 O O . GLU B 1 757 ? -52.594 -33.719 -26.562 1 86.94 757 GLU B O 1
ATOM 13252 N N . SER B 1 758 ? -53.531 -33.781 -24.516 1 88.62 758 SER B N 1
ATOM 13253 C CA . SER B 1 758 ? -52.688 -32.688 -24.062 1 88.62 758 SER B CA 1
ATOM 13254 C C . SER B 1 758 ? -51.219 -33.094 -24 1 88.62 758 SER B C 1
ATOM 13256 O O . SER B 1 758 ? -50.312 -32.312 -24.328 1 88.62 758 SER B O 1
ATOM 13258 N N . ARG B 1 759 ? -51 -34.281 -23.578 1 88.75 759 ARG B N 1
ATOM 13259 C CA . ARG B 1 759 ? -49.625 -34.812 -23.469 1 88.75 759 ARG B CA 1
ATOM 13260 C C . ARG B 1 759 ? -49 -35 -24.859 1 88.75 759 ARG B C 1
ATOM 13262 O O . ARG B 1 759 ? -47.844 -34.688 -25.047 1 88.75 759 ARG B O 1
ATOM 13269 N N . ILE B 1 760 ? -49.781 -35.406 -25.781 1 88.56 760 ILE B N 1
ATOM 13270 C CA . ILE B 1 760 ? -49.312 -35.594 -27.156 1 88.56 760 ILE B CA 1
ATOM 13271 C C . ILE B 1 760 ? -49 -34.219 -27.781 1 88.56 760 ILE B C 1
ATOM 13273 O O . ILE B 1 760 ? -47.969 -34.094 -28.469 1 88.56 760 ILE B O 1
ATOM 13277 N N . ASN B 1 761 ? -49.812 -33.281 -27.516 1 85.62 761 ASN B N 1
ATOM 13278 C CA . ASN B 1 761 ? -49.562 -31.938 -28.047 1 85.62 761 ASN B CA 1
ATOM 13279 C C . ASN B 1 761 ? -48.281 -31.359 -27.484 1 85.62 761 ASN B C 1
ATOM 13281 O O . ASN B 1 761 ? -47.531 -30.688 -28.219 1 85.62 761 ASN B O 1
ATOM 13285 N N . ASP B 1 762 ? -48.094 -31.625 -26.266 1 85.44 762 ASP B N 1
ATOM 13286 C CA . ASP B 1 762 ? -46.844 -31.156 -25.641 1 85.44 762 ASP B CA 1
ATOM 13287 C C . ASP B 1 762 ? -45.625 -31.812 -26.266 1 85.44 762 ASP B C 1
ATOM 13289 O O . ASP B 1 762 ? -44.625 -31.141 -26.5 1 85.44 762 ASP B O 1
ATOM 13293 N N . ALA B 1 763 ? -45.656 -33.031 -26.547 1 85.88 763 ALA B N 1
ATOM 13294 C CA . ALA B 1 763 ? -44.562 -33.781 -27.156 1 85.88 763 ALA B CA 1
ATOM 13295 C C . ALA B 1 763 ? -44.312 -33.344 -28.594 1 85.88 763 ALA B C 1
ATOM 13297 O O . ALA B 1 763 ? -43.156 -33.25 -29.031 1 85.88 763 ALA B O 1
ATOM 13298 N N . VAL B 1 764 ? -45.375 -33.094 -29.312 1 84.81 764 VAL B N 1
ATOM 13299 C CA . VAL B 1 764 ? -45.281 -32.656 -30.703 1 84.81 764 VAL B CA 1
ATOM 13300 C C . VAL B 1 764 ? -44.656 -31.281 -30.781 1 84.81 764 VAL B C 1
ATOM 13302 O O . VAL B 1 764 ? -43.844 -31 -31.672 1 84.81 764 VAL B O 1
ATOM 13305 N N . LYS B 1 765 ? -45.094 -30.469 -29.922 1 80.5 765 LYS B N 1
ATOM 13306 C CA . LYS B 1 765 ? -44.531 -29.141 -29.875 1 80.5 765 LYS B CA 1
ATOM 13307 C C . LYS B 1 765 ? -43 -29.188 -29.625 1 80.5 765 LYS B C 1
ATOM 13309 O O . LYS B 1 765 ? -42.25 -28.422 -30.234 1 80.5 765 LYS B O 1
ATOM 13314 N N . ALA B 1 766 ? -42.656 -30.156 -28.734 1 75.12 766 ALA B N 1
ATOM 13315 C CA . ALA B 1 766 ? -41.25 -30.281 -28.391 1 75.12 766 ALA B CA 1
ATOM 13316 C C . ALA B 1 766 ? -40.438 -30.891 -29.547 1 75.12 766 ALA B C 1
ATOM 13318 O O . ALA B 1 766 ? -39.281 -30.531 -29.766 1 75.12 766 ALA B O 1
ATOM 13319 N N . ALA B 1 767 ? -41.125 -31.844 -30.234 1 69.12 767 ALA B N 1
ATOM 13320 C CA . ALA B 1 767 ? -40.469 -32.531 -31.359 1 69.12 767 ALA B CA 1
ATOM 13321 C C . ALA B 1 767 ? -40.219 -31.562 -32.531 1 69.12 767 ALA B C 1
ATOM 13323 O O . ALA B 1 767 ? -39.281 -31.719 -33.281 1 69.12 767 ALA B O 1
ATOM 13324 N N . GLY B 1 768 ? -41.281 -30.844 -32.938 1 60.47 768 GLY B N 1
ATOM 13325 C CA . GLY B 1 768 ? -41.125 -29.891 -34.031 1 60.47 768 GLY B CA 1
ATOM 13326 C C . GLY B 1 768 ? -39.844 -29.125 -33.969 1 60.47 768 GLY B C 1
ATOM 13327 O O . GLY B 1 768 ? -39.25 -28.781 -35 1 60.47 768 GLY B O 1
ATOM 13328 N N . SER B 1 769 ? -39.375 -29.016 -32.812 1 52.62 769 SER B N 1
ATOM 13329 C CA . SER B 1 769 ? -38.062 -28.375 -32.75 1 52.62 769 SER B CA 1
ATOM 13330 C C . SER B 1 769 ? -36.938 -29.344 -33.188 1 52.62 769 SER B C 1
ATOM 13332 O O . SER B 1 769 ? -35.938 -28.938 -33.75 1 52.62 769 SER B O 1
ATOM 13334 N N . ALA B 1 770 ? -36.906 -30.766 -32.969 1 52.81 770 ALA B N 1
ATOM 13335 C CA . ALA B 1 770 ? -35.875 -31.734 -33.281 1 52.81 770 ALA B CA 1
ATOM 13336 C C . ALA B 1 770 ? -36.219 -32.469 -34.594 1 52.81 770 ALA B C 1
ATOM 13338 O O . ALA B 1 770 ? -35.344 -33.156 -35.156 1 52.81 770 ALA B O 1
ATOM 13339 N N . GLY B 1 771 ? -37.531 -32.406 -35.281 1 55.38 771 GLY B N 1
ATOM 13340 C CA . GLY B 1 771 ? -38 -33.031 -36.5 1 55.38 771 GLY B CA 1
ATOM 13341 C C . GLY B 1 771 ? -39.5 -33.344 -36.5 1 55.38 771 GLY B C 1
ATOM 13342 O O . GLY B 1 771 ? -40.156 -33.156 -35.469 1 55.38 771 GLY B O 1
ATOM 13343 N N . THR B 1 772 ? -40.312 -33.719 -37.688 1 60.25 772 THR B N 1
ATOM 13344 C CA . THR B 1 772 ? -41.75 -33.688 -37.969 1 60.25 772 THR B CA 1
ATOM 13345 C C . THR B 1 772 ? -42.406 -34.906 -37.344 1 60.25 772 THR B C 1
ATOM 13347 O O . THR B 1 772 ? -42.25 -36.031 -37.812 1 60.25 772 THR B O 1
ATOM 13350 N N . VAL B 1 773 ? -42.531 -35.062 -36 1 71.25 773 VAL B N 1
ATOM 13351 C CA . VAL B 1 773 ? -43.312 -36.156 -35.438 1 71.25 773 VAL B CA 1
ATOM 13352 C C . VAL B 1 773 ? -44.781 -35.781 -35.344 1 71.25 773 VAL B C 1
ATOM 13354 O O . VAL B 1 773 ? -45.125 -34.656 -34.906 1 71.25 773 VAL B O 1
ATOM 13357 N N . SER B 1 774 ? -45.719 -36.531 -36 1 75.75 774 SER B N 1
ATOM 13358 C CA . SER B 1 774 ? -47.156 -36.281 -36 1 75.75 774 SER B CA 1
ATOM 13359 C C . SER B 1 774 ? -47.812 -36.906 -34.781 1 75.75 774 SER B C 1
ATOM 13361 O O . SER B 1 774 ? -47.219 -37.781 -34.094 1 75.75 774 SER B O 1
ATOM 13363 N N . SER B 1 775 ? -49 -36.438 -34.406 1 78.88 775 SER B N 1
ATOM 13364 C CA . SER B 1 775 ? -49.781 -36.969 -33.281 1 78.88 775 SER B CA 1
ATOM 13365 C C . SER B 1 775 ? -50.094 -38.438 -33.469 1 78.88 775 SER B C 1
ATOM 13367 O O . SER B 1 775 ? -50.094 -39.188 -32.469 1 78.88 775 SER B O 1
ATOM 13369 N N . GLU B 1 776 ? -50.188 -38.812 -34.656 1 81.38 776 GLU B N 1
ATOM 13370 C CA . GLU B 1 776 ? -50.531 -40.219 -34.938 1 81.38 776 GLU B CA 1
ATOM 13371 C C . GLU B 1 776 ? -49.344 -41.125 -34.656 1 81.38 776 GLU B C 1
ATOM 13373 O O . GLU B 1 776 ? -49.562 -42.312 -34.312 1 81.38 776 GLU B O 1
ATOM 13378 N N . THR B 1 777 ? -48.25 -40.562 -34.625 1 83.88 777 THR B N 1
ATOM 13379 C CA . THR B 1 777 ? -47.062 -41.344 -34.375 1 83.88 777 THR B CA 1
ATOM 13380 C C . THR B 1 777 ? -47.031 -41.875 -32.938 1 83.88 777 THR B C 1
ATOM 13382 O O . THR B 1 777 ? -46.719 -43.062 -32.719 1 83.88 777 THR B O 1
ATOM 13385 N N . PHE B 1 778 ? -47.5 -41.094 -32.031 1 86.5 778 PHE B N 1
ATOM 13386 C CA . PHE B 1 778 ? -47.469 -41.469 -30.625 1 86.5 778 PHE B CA 1
ATOM 13387 C C . PHE B 1 778 ? -48.594 -42.438 -30.297 1 86.5 778 PHE B C 1
ATOM 13389 O O . PHE B 1 778 ? -48.406 -43.375 -29.5 1 86.5 778 PHE B O 1
ATOM 13396 N N . LYS B 1 779 ? -49.688 -42.312 -30.969 1 85.31 779 LYS B N 1
ATOM 13397 C CA . LYS B 1 779 ? -50.844 -43.188 -30.719 1 85.31 779 LYS B CA 1
ATOM 13398 C C . LYS B 1 779 ? -50.562 -44.594 -31.266 1 85.31 779 LYS B C 1
ATOM 13400 O O . LYS B 1 779 ? -51.094 -45.594 -30.734 1 85.31 779 LYS B O 1
ATOM 13405 N N . ASN B 1 780 ? -49.625 -44.625 -32.25 1 87.56 780 ASN B N 1
ATOM 13406 C CA . ASN B 1 780 ? -49.281 -45.906 -32.844 1 87.56 780 ASN B CA 1
ATOM 13407 C C . ASN B 1 780 ? -48.125 -46.562 -32.094 1 87.56 780 ASN B C 1
ATOM 13409 O O . ASN B 1 780 ? -47.969 -47.781 -32.125 1 87.56 780 ASN B O 1
ATOM 13413 N N . LEU B 1 781 ? -47.344 -45.781 -31.469 1 87.62 781 LEU B N 1
ATOM 13414 C CA . LEU B 1 781 ? -46.094 -46.281 -30.844 1 87.62 781 LEU B CA 1
ATOM 13415 C C . LEU B 1 781 ? -46.375 -46.75 -29.422 1 87.62 781 LEU B C 1
ATOM 13417 O O . LEU B 1 781 ? -45.781 -47.719 -28.969 1 87.62 781 LEU B O 1
ATOM 13421 N N . LEU B 1 782 ? -47.344 -46.062 -28.766 1 90.5 782 LEU B N 1
ATOM 13422 C CA . LEU B 1 782 ? -47.531 -46.312 -27.328 1 90.5 782 LEU B CA 1
ATOM 13423 C C . LEU B 1 782 ? -48.844 -47.031 -27.078 1 90.5 782 LEU B C 1
ATOM 13425 O O . LEU B 1 782 ? -49.844 -46.781 -27.781 1 90.5 782 LEU B O 1
ATOM 13429 N N . SER B 1 783 ? -48.812 -47.938 -26.141 1 89.19 783 SER B N 1
ATOM 13430 C CA . SER B 1 783 ? -50.062 -48.594 -25.719 1 89.19 783 SER B CA 1
ATOM 13431 C C . SER B 1 783 ? -50.938 -47.656 -24.922 1 89.19 783 SER B C 1
ATOM 13433 O O . SER B 1 783 ? -50.5 -46.594 -24.516 1 89.19 783 SER B O 1
ATOM 13435 N N . THR B 1 784 ? -52.125 -48.094 -24.719 1 87.5 784 THR B N 1
ATOM 13436 C CA . THR B 1 784 ? -53.062 -47.281 -23.969 1 87.5 784 THR B CA 1
ATOM 13437 C C . THR B 1 784 ? -52.594 -47.031 -22.547 1 87.5 784 THR B C 1
ATOM 13439 O O . THR B 1 784 ? -52.75 -45.938 -22 1 87.5 784 THR B O 1
ATOM 13442 N N . GLU B 1 785 ? -51.906 -48.062 -22.047 1 89.44 785 GLU B N 1
ATOM 13443 C CA . GLU B 1 785 ? -51.375 -47.938 -20.688 1 89.44 785 GLU B CA 1
ATOM 13444 C C . GLU B 1 785 ? -50.188 -46.969 -20.656 1 89.44 785 GLU B C 1
ATOM 13446 O O . GLU B 1 785 ? -50.031 -46.219 -19.703 1 89.44 785 GLU B O 1
ATOM 13451 N N . GLU B 1 786 ? -49.438 -47.031 -21.672 1 90.75 786 GLU B N 1
ATOM 13452 C CA . GLU B 1 786 ? -48.25 -46.188 -21.75 1 90.75 786 GLU B CA 1
ATOM 13453 C C . GLU B 1 786 ? -48.625 -44.719 -21.984 1 90.75 786 GLU B C 1
ATOM 13455 O O . GLU B 1 786 ? -47.875 -43.812 -21.594 1 90.75 786 GLU B O 1
ATOM 13460 N N . LEU B 1 787 ? -49.688 -44.531 -22.625 1 90.25 787 LEU B N 1
ATOM 13461 C CA . LEU B 1 787 ? -50.156 -43.156 -22.875 1 90.25 787 LEU B CA 1
ATOM 13462 C C . LEU B 1 787 ? -50.656 -42.531 -21.594 1 90.25 787 LEU B C 1
ATOM 13464 O O . LEU B 1 787 ? -50.594 -41.281 -21.453 1 90.25 787 LEU B O 1
ATOM 13468 N N . GLU B 1 788 ? -51.094 -43.406 -20.656 1 89.56 788 GLU B N 1
ATOM 13469 C CA . GLU B 1 788 ? -51.719 -42.844 -19.453 1 89.56 788 GLU B CA 1
ATOM 13470 C C . GLU B 1 788 ? -50.719 -42.781 -18.297 1 89.56 788 GLU B C 1
ATOM 13472 O O . GLU B 1 788 ? -50.875 -41.938 -17.391 1 89.56 788 GLU B O 1
ATOM 13477 N N . ASN B 1 789 ? -49.656 -43.625 -18.328 1 91.25 789 ASN B N 1
ATOM 13478 C CA . ASN B 1 789 ? -48.75 -43.688 -17.203 1 91.25 789 ASN B CA 1
ATOM 13479 C C . ASN B 1 789 ? -47.344 -43.281 -17.594 1 91.25 789 ASN B C 1
ATOM 13481 O O . ASN B 1 789 ? -46.875 -43.594 -18.703 1 91.25 789 ASN B O 1
ATOM 13485 N N . PHE B 1 790 ? -46.719 -42.562 -16.688 1 92.56 790 PHE B N 1
ATOM 13486 C CA . PHE B 1 790 ? -45.312 -42.188 -16.875 1 92.56 790 PHE B CA 1
ATOM 13487 C C . PHE B 1 790 ? -44.406 -43.406 -16.781 1 92.56 790 PHE B C 1
ATOM 13489 O O . PHE B 1 790 ? -44.656 -44.312 -16 1 92.56 790 PHE B O 1
ATOM 13496 N N . PHE B 1 791 ? -43.406 -43.438 -17.516 1 90.19 791 PHE B N 1
ATOM 13497 C CA . PHE B 1 791 ? -42.562 -44.656 -17.562 1 90.19 791 PHE B CA 1
ATOM 13498 C C . PHE B 1 791 ? -41.781 -44.812 -16.266 1 90.19 791 PHE B C 1
ATOM 13500 O O . PHE B 1 791 ? -41.688 -43.875 -15.469 1 90.19 791 PHE B O 1
ATOM 13507 N N . SER B 1 792 ? -41.125 -45.969 -15.977 1 92.06 792 SER B N 1
ATOM 13508 C CA . SER B 1 792 ? -40.469 -46.312 -14.734 1 92.06 792 SER B CA 1
ATOM 13509 C C . SER B 1 792 ? -39.094 -45.656 -14.664 1 92.06 792 SER B C 1
ATOM 13511 O O . SER B 1 792 ? -38.562 -45.188 -15.672 1 92.06 792 SER B O 1
ATOM 13513 N N . VAL B 1 793 ? -38.531 -45.656 -13.461 1 91.81 793 VAL B N 1
ATOM 13514 C CA . VAL B 1 793 ? -37.219 -45.062 -13.219 1 91.81 793 VAL B CA 1
ATOM 13515 C C . VAL B 1 793 ? -36.156 -45.844 -13.961 1 91.81 793 VAL B C 1
ATOM 13517 O O . VAL B 1 793 ? -35.156 -45.25 -14.445 1 91.81 793 VAL B O 1
ATOM 13520 N N . GLU B 1 794 ? -36.344 -47.031 -14.07 1 90.44 794 GLU B N 1
ATOM 13521 C CA . GLU B 1 794 ? -35.406 -47.906 -14.766 1 90.44 794 GLU B CA 1
ATOM 13522 C C . GLU B 1 794 ? -35.375 -47.594 -16.266 1 90.44 794 GLU B C 1
ATOM 13524 O O . GLU B 1 794 ? -34.281 -47.562 -16.859 1 90.44 794 GLU B O 1
ATOM 13529 N N . GLU B 1 795 ? -36.5 -47.312 -16.766 1 89.12 795 GLU B N 1
ATOM 13530 C CA . GLU B 1 795 ? -36.562 -46.969 -18.188 1 89.12 795 GLU B CA 1
ATOM 13531 C C . GLU B 1 795 ? -36 -45.594 -18.422 1 89.12 795 GLU B C 1
ATOM 13533 O O . GLU B 1 795 ? -35.344 -45.344 -19.438 1 89.12 795 GLU B O 1
ATOM 13538 N N . TYR B 1 796 ? -36.312 -44.812 -17.453 1 89.94 796 TYR B N 1
ATOM 13539 C CA . TYR B 1 796 ? -35.781 -43.469 -17.531 1 89.94 796 TYR B CA 1
ATOM 13540 C C . TYR B 1 796 ? -34.25 -43.469 -17.531 1 89.94 796 TYR B C 1
ATOM 13542 O O . TYR B 1 796 ? -33.625 -42.719 -18.281 1 89.94 796 TYR B O 1
ATOM 13550 N N . ALA B 1 797 ? -33.625 -44.406 -16.734 1 89.69 797 ALA B N 1
ATOM 13551 C CA . ALA B 1 797 ? -32.188 -44.438 -16.516 1 89.69 797 ALA B CA 1
ATOM 13552 C C . ALA B 1 797 ? -31.5 -45.375 -17.516 1 89.69 797 ALA B C 1
ATOM 13554 O O . ALA B 1 797 ? -30.281 -45.562 -17.469 1 89.69 797 ALA B O 1
ATOM 13555 N N . LYS B 1 798 ? -32.156 -45.875 -18.453 1 86.75 798 LYS B N 1
ATOM 13556 C CA . LYS B 1 798 ? -31.625 -46.906 -19.359 1 86.75 798 LYS B CA 1
ATOM 13557 C C . LYS B 1 798 ? -30.5 -46.312 -20.203 1 86.75 798 LYS B C 1
ATOM 13559 O O . LYS B 1 798 ? -29.469 -46.969 -20.406 1 86.75 798 LYS B O 1
ATOM 13564 N N . HIS B 1 799 ? -30.578 -45.156 -20.719 1 87.25 799 HIS B N 1
ATOM 13565 C CA . HIS B 1 799 ? -29.562 -44.531 -21.562 1 87.25 799 HIS B CA 1
ATOM 13566 C C . HIS B 1 799 ? -28.984 -43.281 -20.906 1 87.25 799 HIS B C 1
ATOM 13568 O O . HIS B 1 799 ? -28.781 -42.281 -21.547 1 87.25 799 HIS B O 1
ATOM 13574 N N . ARG B 1 800 ? -28.719 -43.438 -19.594 1 89.44 800 ARG B N 1
ATOM 13575 C CA . ARG B 1 800 ? -28.312 -42.281 -18.797 1 89.44 800 ARG B CA 1
ATOM 13576 C C . ARG B 1 800 ? -26.984 -41.719 -19.281 1 89.44 800 ARG B C 1
ATOM 13578 O O . ARG B 1 800 ? -26.703 -40.531 -19.141 1 89.44 800 ARG B O 1
ATOM 13585 N N . GLU B 1 801 ? -26.078 -42.5 -19.906 1 90.81 801 GLU B N 1
ATOM 13586 C CA . GLU B 1 801 ? -24.797 -42 -20.406 1 90.81 801 GLU B CA 1
ATOM 13587 C C . GLU B 1 801 ? -25.016 -41.031 -21.562 1 90.81 801 GLU B C 1
ATOM 13589 O O . GLU B 1 801 ? -24.188 -40.156 -21.828 1 90.81 801 GLU B O 1
ATOM 13594 N N . LEU B 1 802 ? -26.172 -41.125 -22.203 1 88.81 802 LEU B N 1
ATOM 13595 C CA . LEU B 1 802 ? -26.469 -40.312 -23.359 1 88.81 802 LEU B CA 1
ATOM 13596 C C . LEU B 1 802 ? -27.391 -39.156 -23 1 88.81 802 LEU B C 1
ATOM 13598 O O . LEU B 1 802 ? -27.516 -38.188 -23.75 1 88.81 802 LEU B O 1
ATOM 13602 N N . THR B 1 803 ? -28.047 -39.25 -21.812 1 87.5 803 THR B N 1
ATOM 13603 C CA . THR B 1 803 ? -29.125 -38.312 -21.578 1 87.5 803 THR B CA 1
ATOM 13604 C C . THR B 1 803 ? -28.922 -37.531 -20.281 1 87.5 803 THR B C 1
ATOM 13606 O O . THR B 1 803 ? -29.531 -36.5 -20.062 1 87.5 803 THR B O 1
ATOM 13609 N N . SER B 1 804 ? -28.062 -37.969 -19.422 1 89.25 804 SER B N 1
ATOM 13610 C CA . SER B 1 804 ? -27.984 -37.406 -18.078 1 89.25 804 SER B CA 1
ATOM 13611 C C . SER B 1 804 ? -26.906 -36.312 -17.984 1 89.25 804 SER B C 1
ATOM 13613 O O . SER B 1 804 ? -25.719 -36.594 -18.141 1 89.25 804 SER B O 1
ATOM 13615 N N . ASN B 1 805 ? -27.344 -35.188 -17.703 1 90.94 805 ASN B N 1
ATOM 13616 C CA . ASN B 1 805 ? -26.406 -34.094 -17.422 1 90.94 805 ASN B CA 1
ATOM 13617 C C . ASN B 1 805 ? -25.781 -34.25 -16.047 1 90.94 805 ASN B C 1
ATOM 13619 O O . ASN B 1 805 ? -24.625 -33.844 -15.836 1 90.94 805 ASN B O 1
ATOM 13623 N N . ALA B 1 806 ? -26.547 -34.719 -15.109 1 92.88 806 ALA B N 1
ATOM 13624 C CA . ALA B 1 806 ? -26.062 -34.938 -13.75 1 92.88 806 ALA B CA 1
ATOM 13625 C C . ALA B 1 806 ? -24.875 -35.906 -13.734 1 92.88 806 ALA B C 1
ATOM 13627 O O . ALA B 1 806 ? -23.922 -35.719 -12.977 1 92.88 806 ALA B O 1
ATOM 13628 N N . LEU B 1 807 ? -25 -36.875 -14.602 1 94.69 807 LEU B N 1
ATOM 13629 C CA . LEU B 1 807 ? -23.906 -37.844 -14.695 1 94.69 807 LEU B CA 1
ATOM 13630 C C . LEU B 1 807 ? -22.656 -37.188 -15.266 1 94.69 807 LEU B C 1
ATOM 13632 O O . LEU B 1 807 ? -21.547 -37.5 -14.828 1 94.69 807 LEU B O 1
ATOM 13636 N N . LEU B 1 808 ? -22.812 -36.344 -16.188 1 95.38 808 LEU B N 1
ATOM 13637 C CA . LEU B 1 808 ? -21.688 -35.625 -16.75 1 95.38 808 LEU B CA 1
ATOM 13638 C C . LEU B 1 808 ? -21.016 -34.75 -15.688 1 95.38 808 LEU B C 1
ATOM 13640 O O . LEU B 1 808 ? -19.781 -34.75 -15.609 1 95.38 808 LEU B O 1
ATOM 13644 N N . LYS B 1 809 ? -21.812 -34.062 -14.906 1 95.06 809 LYS B N 1
ATOM 13645 C CA . LYS B 1 809 ? -21.25 -33.219 -13.844 1 95.06 809 LYS B CA 1
ATOM 13646 C C . LYS B 1 809 ? -20.469 -34.062 -12.844 1 95.06 809 LYS B C 1
ATOM 13648 O O . LYS B 1 809 ? -19.406 -33.625 -12.367 1 95.06 809 LYS B O 1
ATOM 13653 N N . ALA B 1 810 ? -21.016 -35.156 -12.547 1 96.44 810 ALA B N 1
ATOM 13654 C CA . ALA B 1 810 ? -20.312 -36.031 -11.625 1 96.44 810 ALA B CA 1
ATOM 13655 C C . ALA B 1 810 ? -18.984 -36.5 -12.219 1 96.44 810 ALA B C 1
ATOM 13657 O O . ALA B 1 810 ? -17.969 -36.562 -11.531 1 96.44 810 ALA B O 1
ATOM 13658 N N . TYR B 1 811 ? -19.031 -36.875 -13.492 1 96.5 811 TYR B N 1
ATOM 13659 C CA . TYR B 1 811 ? -17.828 -37.312 -14.195 1 96.5 811 TYR B CA 1
ATOM 13660 C C . TYR B 1 811 ? -16.75 -36.219 -14.18 1 96.5 811 TYR B C 1
ATOM 13662 O O . TYR B 1 811 ? -15.594 -36.5 -13.867 1 96.5 811 TYR B O 1
ATOM 13670 N N . THR B 1 812 ? -17.125 -35.094 -14.469 1 95.75 812 THR B N 1
ATOM 13671 C CA . THR B 1 812 ? -16.203 -33.969 -14.508 1 95.75 812 THR B CA 1
ATOM 13672 C C . THR B 1 812 ? -15.688 -33.656 -13.102 1 95.75 812 THR B C 1
ATOM 13674 O O . THR B 1 812 ? -14.516 -33.312 -12.93 1 95.75 812 THR B O 1
ATOM 13677 N N . ALA B 1 813 ? -16.547 -33.688 -12.109 1 95.88 813 ALA B N 1
ATOM 13678 C CA . ALA B 1 813 ? -16.156 -33.406 -10.727 1 95.88 813 ALA B CA 1
ATOM 13679 C C . ALA B 1 813 ? -15.125 -34.406 -10.227 1 95.88 813 ALA B C 1
ATOM 13681 O O . ALA B 1 813 ? -14.188 -34.031 -9.523 1 95.88 813 ALA B O 1
ATOM 13682 N N . LEU B 1 814 ? -15.312 -35.656 -10.617 1 95.94 814 LEU B N 1
ATOM 13683 C CA . LEU B 1 814 ? -14.383 -36.688 -10.203 1 95.94 814 LEU B CA 1
ATOM 13684 C C . LEU B 1 814 ? -13.008 -36.469 -10.82 1 95.94 814 LEU B C 1
ATOM 13686 O O . LEU B 1 814 ? -11.984 -36.625 -10.141 1 95.94 814 LEU B O 1
ATOM 13690 N N . LYS B 1 815 ? -12.969 -36.094 -12.008 1 94.81 815 LYS B N 1
ATOM 13691 C CA . LYS B 1 815 ? -11.719 -35.969 -12.75 1 94.81 815 LYS B CA 1
ATOM 13692 C C . LYS B 1 815 ? -10.992 -34.688 -12.398 1 94.81 815 LYS B C 1
ATOM 13694 O O . LYS B 1 815 ? -9.789 -34.562 -12.625 1 94.81 815 LYS B O 1
ATOM 13699 N N . ASN B 1 816 ? -11.656 -33.781 -11.805 1 92.75 816 ASN B N 1
ATOM 13700 C CA . ASN B 1 816 ? -11.148 -32.438 -11.594 1 92.75 816 ASN B CA 1
ATOM 13701 C C . ASN B 1 816 ? -10.039 -32.438 -10.539 1 92.75 816 ASN B C 1
ATOM 13703 O O . ASN B 1 816 ? -10.125 -33.125 -9.523 1 92.75 816 ASN B O 1
ATOM 13707 N N . VAL B 1 817 ? -8.969 -31.609 -10.875 1 88.69 817 VAL B N 1
ATOM 13708 C CA . VAL B 1 817 ? -7.895 -31.344 -9.922 1 88.69 817 VAL B CA 1
ATOM 13709 C C . VAL B 1 817 ? -8.305 -30.188 -9.008 1 88.69 817 VAL B C 1
ATOM 13711 O O . VAL B 1 817 ? -8.719 -29.125 -9.477 1 88.69 817 VAL B O 1
ATOM 13714 N N . PRO B 1 818 ? -8.195 -30.406 -7.77 1 88.88 818 PRO B N 1
ATOM 13715 C CA . PRO B 1 818 ? -8.664 -29.391 -6.828 1 88.88 818 PRO B CA 1
ATOM 13716 C C . PRO B 1 818 ? -7.828 -28.109 -6.875 1 88.88 818 PRO B C 1
ATOM 13718 O O . PRO B 1 818 ? -6.668 -28.141 -7.289 1 88.88 818 PRO B O 1
ATOM 13721 N N . LEU B 1 819 ? -8.422 -27 -6.379 1 85.38 819 LEU B N 1
ATOM 13722 C CA . LEU B 1 819 ? -7.762 -25.703 -6.305 1 85.38 819 LEU B CA 1
ATOM 13723 C C . LEU B 1 819 ? -6.777 -25.656 -5.141 1 85.38 819 LEU B C 1
ATOM 13725 O O . LEU B 1 819 ? -7.004 -26.281 -4.105 1 85.38 819 LEU B O 1
ATOM 13729 N N . ASP B 1 820 ? -5.738 -24.891 -5.316 1 87.56 820 ASP B N 1
ATOM 13730 C CA . ASP B 1 820 ? -4.715 -24.719 -4.289 1 87.56 820 ASP B CA 1
ATOM 13731 C C . ASP B 1 820 ? -5.188 -23.75 -3.199 1 87.56 820 ASP B C 1
ATOM 13733 O O . ASP B 1 820 ? -5.809 -22.734 -3.496 1 87.56 820 ASP B O 1
ATOM 13737 N N . CYS B 1 821 ? -5.051 -24.188 -1.969 1 89.12 821 CYS B N 1
ATOM 13738 C CA . CYS B 1 821 ? -5.258 -23.312 -0.828 1 89.12 821 CYS B CA 1
ATOM 13739 C C . CYS B 1 821 ? -3.928 -22.859 -0.234 1 89.12 821 CYS B C 1
ATOM 13741 O O . CYS B 1 821 ? -3.404 -23.5 0.677 1 89.12 821 CYS B O 1
ATOM 13743 N N . SER B 1 822 ? -3.414 -21.781 -0.717 1 89.69 822 SER B N 1
ATOM 13744 C CA . SER B 1 822 ? -2.125 -21.266 -0.271 1 89.69 822 SER B CA 1
ATOM 13745 C C . SER B 1 822 ? -2.303 -20.188 0.806 1 89.69 822 SER B C 1
ATOM 13747 O O . SER B 1 822 ? -3.391 -19.641 0.959 1 89.69 822 SER B O 1
ATOM 13749 N N . PRO B 1 823 ? -1.218 -19.938 1.604 1 91.88 823 PRO B N 1
ATOM 13750 C CA . PRO B 1 823 ? -1.292 -18.891 2.631 1 91.88 823 PRO B CA 1
ATOM 13751 C C . PRO B 1 823 ? -1.508 -17.5 2.045 1 91.88 823 PRO B C 1
ATOM 13753 O O . PRO B 1 823 ? -1.068 -17.219 0.926 1 91.88 823 PRO B O 1
ATOM 13756 N N . ASP B 1 824 ? -2.219 -16.719 2.889 1 92.75 824 ASP B N 1
ATOM 13757 C CA . ASP B 1 824 ? -2.369 -15.312 2.512 1 92.75 824 ASP B CA 1
ATOM 13758 C C . ASP B 1 824 ? -1.031 -14.578 2.584 1 92.75 824 ASP B C 1
ATOM 13760 O O . ASP B 1 824 ? -0.239 -14.805 3.5 1 92.75 824 ASP B O 1
ATOM 13764 N N . LEU B 1 825 ? -0.786 -13.734 1.667 1 92.62 825 LEU B N 1
ATOM 13765 C CA . LEU B 1 825 ? 0.523 -13.094 1.564 1 92.62 825 LEU B CA 1
ATOM 13766 C C . LEU B 1 825 ? 0.479 -11.672 2.107 1 92.62 825 LEU B C 1
ATOM 13768 O O . LEU B 1 825 ? -0.499 -10.953 1.896 1 92.62 825 LEU B O 1
ATOM 13772 N N . ASP B 1 826 ? 1.496 -11.328 2.855 1 91.31 826 ASP B N 1
ATOM 13773 C CA . ASP B 1 826 ? 1.716 -9.938 3.227 1 91.31 826 ASP B CA 1
ATOM 13774 C C . ASP B 1 826 ? 2.219 -9.125 2.035 1 91.31 826 ASP B C 1
ATOM 13776 O O . ASP B 1 826 ? 2.727 -9.688 1.063 1 91.31 826 ASP B O 1
ATOM 13780 N N . SER B 1 827 ? 2.127 -7.797 2.121 1 87.12 827 SER B N 1
ATOM 13781 C CA . SER B 1 827 ? 2.467 -6.926 0.999 1 87.12 827 SER B CA 1
ATOM 13782 C C . SER B 1 827 ? 3.945 -7.031 0.644 1 87.12 827 SER B C 1
ATOM 13784 O O . SER B 1 827 ? 4.309 -7.016 -0.534 1 87.12 827 SER B O 1
ATOM 13786 N N . ASP B 1 828 ? 4.773 -7.062 1.631 1 89.25 828 ASP B N 1
ATOM 13787 C CA . ASP B 1 828 ? 6.203 -7.125 1.351 1 89.25 828 ASP B CA 1
ATOM 13788 C C . ASP B 1 828 ? 6.582 -8.461 0.723 1 89.25 828 ASP B C 1
ATOM 13790 O O . ASP B 1 828 ? 7.496 -8.531 -0.099 1 89.25 828 ASP B O 1
ATOM 13794 N N . VAL B 1 829 ? 5.918 -9.516 1.041 1 93.19 829 VAL B N 1
ATOM 13795 C CA . VAL B 1 829 ? 6.16 -10.828 0.45 1 93.19 829 VAL B CA 1
ATOM 13796 C C . VAL B 1 829 ? 5.73 -10.82 -1.016 1 93.19 829 VAL B C 1
ATOM 13798 O O . VAL B 1 829 ? 6.473 -11.281 -1.887 1 93.19 829 VAL B O 1
ATOM 13801 N N . SER B 1 830 ? 4.523 -10.281 -1.246 1 90.81 830 SER B N 1
ATOM 13802 C CA . SER B 1 830 ? 4.035 -10.18 -2.617 1 90.81 830 SER B CA 1
ATOM 13803 C C . SER B 1 830 ? 4.988 -9.359 -3.484 1 90.81 830 SER B C 1
ATOM 13805 O O . SER B 1 830 ? 5.242 -9.711 -4.637 1 90.81 830 SER B O 1
ATOM 13807 N N . TRP B 1 831 ? 5.512 -8.352 -2.877 1 89.44 831 TRP B N 1
ATOM 13808 C CA . TRP B 1 831 ? 6.445 -7.496 -3.598 1 89.44 831 TRP B CA 1
ATOM 13809 C C . TRP B 1 831 ? 7.727 -8.242 -3.939 1 89.44 831 TRP B C 1
ATOM 13811 O O . TRP B 1 831 ? 8.234 -8.141 -5.059 1 89.44 831 TRP B O 1
ATOM 13821 N N . THR B 1 832 ? 8.258 -8.953 -3.014 1 91 832 THR B N 1
ATOM 13822 C CA . THR B 1 832 ? 9.492 -9.695 -3.219 1 91 832 THR B CA 1
ATOM 13823 C C . THR B 1 832 ? 9.297 -10.789 -4.266 1 91 832 THR B C 1
ATOM 13825 O O . THR B 1 832 ? 10.172 -11.016 -5.105 1 91 832 THR B O 1
ATOM 13828 N N . LEU B 1 833 ? 8.188 -11.477 -4.262 1 90.75 833 LEU B N 1
ATOM 13829 C CA . LEU B 1 833 ? 7.891 -12.531 -5.223 1 90.75 833 LEU B CA 1
ATOM 13830 C C . LEU B 1 833 ? 7.797 -11.969 -6.637 1 90.75 833 LEU B C 1
ATOM 13832 O O . LEU B 1 833 ? 8.312 -12.57 -7.582 1 90.75 833 LEU B O 1
ATOM 13836 N N . ASN B 1 834 ? 7.215 -10.82 -6.762 1 87.31 834 ASN B N 1
ATOM 13837 C CA . ASN B 1 834 ? 7.016 -10.211 -8.07 1 87.31 834 ASN B CA 1
ATOM 13838 C C . ASN B 1 834 ? 8.297 -9.555 -8.586 1 87.31 834 ASN B C 1
ATOM 13840 O O . ASN B 1 834 ? 8.664 -9.734 -9.75 1 87.31 834 ASN B O 1
ATOM 13844 N N . HIS B 1 835 ? 9.008 -8.883 -7.746 1 83.81 835 HIS B N 1
ATOM 13845 C CA . HIS B 1 835 ? 10.086 -8.016 -8.219 1 83.81 835 HIS B CA 1
ATOM 13846 C C . HIS B 1 835 ? 11.438 -8.719 -8.125 1 83.81 835 HIS B C 1
ATOM 13848 O O . HIS B 1 835 ? 12.32 -8.484 -8.953 1 83.81 835 HIS B O 1
ATOM 13854 N N . GLU B 1 836 ? 11.586 -9.516 -7.109 1 81.81 836 GLU B N 1
ATOM 13855 C CA . GLU B 1 836 ? 12.875 -10.18 -6.953 1 81.81 836 GLU B CA 1
ATOM 13856 C C . GLU B 1 836 ? 12.898 -11.531 -7.672 1 81.81 836 GLU B C 1
ATOM 13858 O O . GLU B 1 836 ? 13.93 -11.938 -8.203 1 81.81 836 GLU B O 1
ATOM 13863 N N . LEU B 1 837 ? 11.789 -12.234 -7.707 1 84.69 837 LEU B N 1
ATOM 13864 C CA . LEU B 1 837 ? 11.766 -13.578 -8.281 1 84.69 837 LEU B CA 1
ATOM 13865 C C . LEU B 1 837 ? 11.008 -13.594 -9.602 1 84.69 837 LEU B C 1
ATOM 13867 O O . LEU B 1 837 ? 11.055 -14.586 -10.336 1 84.69 837 LEU B O 1
ATOM 13871 N N . GLY B 1 838 ? 10.32 -12.523 -9.906 1 76.12 838 GLY B N 1
ATOM 13872 C CA . GLY B 1 838 ? 9.578 -12.438 -11.156 1 76.12 838 GLY B CA 1
ATOM 13873 C C . GLY B 1 838 ? 8.391 -13.383 -11.211 1 76.12 838 GLY B C 1
ATOM 13874 O O . GLY B 1 838 ? 8.055 -13.906 -12.273 1 76.12 838 GLY B O 1
ATOM 13875 N N . ALA B 1 839 ? 7.852 -13.688 -10.133 1 73.56 839 ALA B N 1
ATOM 13876 C CA . ALA B 1 839 ? 6.758 -14.656 -10.055 1 73.56 839 ALA B CA 1
ATOM 13877 C C . ALA B 1 839 ? 5.434 -14.023 -10.469 1 73.56 839 ALA B C 1
ATOM 13879 O O . ALA B 1 839 ? 5.164 -12.867 -10.141 1 73.56 839 ALA B O 1
ATOM 13880 N N . ASN B 1 840 ? 4.754 -14.688 -11.414 1 70.56 840 ASN B N 1
ATOM 13881 C CA . ASN B 1 840 ? 3.355 -14.344 -11.633 1 70.56 840 ASN B CA 1
ATOM 13882 C C . ASN B 1 840 ? 2.443 -15.023 -10.617 1 70.56 840 ASN B C 1
ATOM 13884 O O . ASN B 1 840 ? 2.275 -16.25 -10.641 1 70.56 840 ASN B O 1
ATOM 13888 N N . LEU B 1 841 ? 1.905 -14.414 -9.805 1 68.19 841 LEU B N 1
ATOM 13889 C CA . LEU B 1 841 ? 1.176 -14.953 -8.656 1 68.19 841 LEU B CA 1
ATOM 13890 C C . LEU B 1 841 ? -0.094 -15.664 -9.109 1 68.19 841 LEU B C 1
ATOM 13892 O O . LEU B 1 841 ? -0.608 -16.531 -8.398 1 68.19 841 LEU B O 1
ATOM 13896 N N . ASN B 1 842 ? -0.616 -15.414 -10.25 1 62.16 842 ASN B N 1
ATOM 13897 C CA . ASN B 1 842 ? -1.832 -16.062 -10.734 1 62.16 842 ASN B CA 1
ATOM 13898 C C . ASN B 1 842 ? -1.534 -17.406 -11.375 1 62.16 842 ASN B C 1
ATOM 13900 O O . ASN B 1 842 ? -2.42 -18.266 -11.484 1 62.16 842 ASN B O 1
ATOM 13904 N N . ASN B 1 843 ? -0.387 -17.531 -11.812 1 58.75 843 ASN B N 1
ATOM 13905 C CA . ASN B 1 843 ? -0.034 -18.766 -12.5 1 58.75 843 ASN B CA 1
ATOM 13906 C C . ASN B 1 843 ? 1.326 -19.297 -12.055 1 58.75 843 ASN B C 1
ATOM 13908 O O . ASN B 1 843 ? 2.279 -19.312 -12.836 1 58.75 843 ASN B O 1
ATOM 13912 N N . SER B 1 844 ? 1.335 -19.75 -10.75 1 63.91 844 SER B N 1
ATOM 13913 C CA . SER B 1 844 ? 2.65 -20.141 -10.258 1 63.91 844 SER B CA 1
ATOM 13914 C C . SER B 1 844 ? 2.801 -21.656 -10.234 1 63.91 844 SER B C 1
ATOM 13916 O O . SER B 1 844 ? 1.851 -22.375 -9.906 1 63.91 844 SER B O 1
ATOM 13918 N N . GLY B 1 845 ? 3.857 -22.172 -10.781 1 69.75 845 GLY B N 1
ATOM 13919 C CA . GLY B 1 845 ? 4.234 -23.578 -10.703 1 69.75 845 GLY B CA 1
ATOM 13920 C C . GLY B 1 845 ? 4.445 -24.062 -9.281 1 69.75 845 GLY B C 1
ATOM 13921 O O . GLY B 1 845 ? 4.344 -23.281 -8.336 1 69.75 845 GLY B O 1
ATOM 13922 N N . SER B 1 846 ? 4.496 -25.328 -9.086 1 74.81 846 SER B N 1
ATOM 13923 C CA . SER B 1 846 ? 4.633 -25.953 -7.781 1 74.81 846 SER B CA 1
ATOM 13924 C C . SER B 1 846 ? 5.832 -25.406 -7.02 1 74.81 846 SER B C 1
ATOM 13926 O O . SER B 1 846 ? 5.766 -25.203 -5.809 1 74.81 846 SER B O 1
ATOM 13928 N N . LYS B 1 847 ? 6.883 -25.156 -7.766 1 79.62 847 LYS B N 1
ATOM 13929 C CA . LYS B 1 847 ? 8.086 -24.625 -7.121 1 79.62 847 LYS B CA 1
ATOM 13930 C C . LYS B 1 847 ? 7.84 -23.25 -6.523 1 79.62 847 LYS B C 1
ATOM 13932 O O . LYS B 1 847 ? 8.234 -22.969 -5.391 1 79.62 847 LYS B O 1
ATOM 13937 N N . MET B 1 848 ? 7.207 -22.484 -7.254 1 83.94 848 MET B N 1
ATOM 13938 C CA . MET B 1 848 ? 6.953 -21.125 -6.809 1 83.94 848 MET B CA 1
ATOM 13939 C C . MET B 1 848 ? 5.984 -21.109 -5.633 1 83.94 848 MET B C 1
ATOM 13941 O O . MET B 1 848 ? 6.102 -20.266 -4.738 1 83.94 848 MET B O 1
ATOM 13945 N N . LYS B 1 849 ? 5.117 -22 -5.668 1 87.62 849 LYS B N 1
ATOM 13946 C CA . LYS B 1 849 ? 4.176 -22.078 -4.559 1 87.62 849 LYS B CA 1
ATOM 13947 C C . LYS B 1 849 ? 4.883 -22.469 -3.264 1 87.62 849 LYS B C 1
ATOM 13949 O O . LYS B 1 849 ? 4.52 -21.984 -2.186 1 87.62 849 LYS B O 1
ATOM 13954 N N . GLU B 1 850 ? 5.848 -23.344 -3.434 1 91.31 850 GLU B N 1
ATOM 13955 C CA . GLU B 1 850 ? 6.648 -23.719 -2.271 1 91.31 850 GLU B CA 1
ATOM 13956 C C . GLU B 1 850 ? 7.41 -22.516 -1.719 1 91.31 850 GLU B C 1
ATOM 13958 O O . GLU B 1 850 ? 7.508 -22.344 -0.502 1 91.31 850 GLU B O 1
ATOM 13963 N N . VAL B 1 851 ? 7.938 -21.734 -2.629 1 91.62 851 VAL B N 1
ATOM 13964 C CA . VAL B 1 851 ? 8.703 -20.562 -2.234 1 91.62 851 VAL B CA 1
ATOM 13965 C C . VAL B 1 851 ? 7.785 -19.562 -1.547 1 91.62 851 VAL B C 1
ATOM 13967 O O . VAL B 1 851 ? 8.156 -18.953 -0.538 1 91.62 851 VAL B O 1
ATOM 13970 N N . GLN B 1 852 ? 6.625 -19.406 -2.109 1 91.94 852 GLN B N 1
ATOM 13971 C CA . GLN B 1 852 ? 5.637 -18.516 -1.519 1 91.94 852 GLN B CA 1
ATOM 13972 C C . GLN B 1 852 ? 5.316 -18.906 -0.083 1 91.94 852 GLN B C 1
ATOM 13974 O O . GLN B 1 852 ? 5.242 -18.062 0.805 1 91.94 852 GLN B O 1
ATOM 13979 N N . TRP B 1 853 ? 5.098 -20.172 0.045 1 93.31 853 TRP B N 1
ATOM 13980 C CA . TRP B 1 853 ? 4.789 -20.719 1.361 1 93.31 853 TRP B CA 1
ATOM 13981 C C . TRP B 1 853 ? 5.938 -20.484 2.334 1 93.31 853 TRP B C 1
ATOM 13983 O O . TRP B 1 853 ? 5.723 -20 3.449 1 93.31 853 TRP B O 1
ATOM 13993 N N . ALA B 1 854 ? 7.129 -20.719 1.941 1 93.06 854 ALA B N 1
ATOM 13994 C CA . ALA B 1 854 ? 8.305 -20.578 2.801 1 93.06 854 ALA B CA 1
ATOM 13995 C C . ALA B 1 854 ? 8.57 -19.125 3.137 1 93.06 854 ALA B C 1
ATOM 13997 O O . ALA B 1 854 ? 8.875 -18.781 4.285 1 93.06 854 ALA B O 1
ATOM 13998 N N . LEU B 1 855 ? 8.469 -18.328 2.172 1 93.62 855 LEU B N 1
ATOM 13999 C CA . LEU B 1 855 ? 8.719 -16.906 2.375 1 93.62 855 LEU B CA 1
ATOM 14000 C C . LEU B 1 855 ? 7.746 -16.328 3.396 1 93.62 855 LEU B C 1
ATOM 14002 O O . LEU B 1 855 ? 8.141 -15.539 4.254 1 93.62 855 LEU B O 1
ATOM 14006 N N . GLN B 1 856 ? 6.504 -16.672 3.26 1 93.94 856 GLN B N 1
ATOM 14007 C CA . GLN B 1 856 ? 5.504 -16.172 4.199 1 93.94 856 GLN B CA 1
ATOM 14008 C C . GLN B 1 856 ? 5.742 -16.719 5.602 1 93.94 856 GLN B C 1
ATOM 14010 O O . GLN B 1 856 ? 5.559 -16.016 6.594 1 93.94 856 GLN B O 1
ATOM 14015 N N . MET B 1 857 ? 6.121 -17.938 5.645 1 93.75 857 MET B N 1
ATOM 14016 C CA . MET B 1 857 ? 6.352 -18.594 6.926 1 93.75 857 MET B CA 1
ATOM 14017 C C . MET B 1 857 ? 7.512 -17.953 7.672 1 93.75 857 MET B C 1
ATOM 14019 O O . MET B 1 857 ? 7.434 -17.734 8.883 1 93.75 857 MET B O 1
ATOM 14023 N N . TYR B 1 858 ? 8.594 -17.594 6.969 1 93.94 858 TYR B N 1
ATOM 14024 C CA . TYR B 1 858 ? 9.797 -17.094 7.613 1 93.94 858 TYR B CA 1
ATOM 14025 C C . TYR B 1 858 ? 9.852 -15.578 7.559 1 93.94 858 TYR B C 1
ATOM 14027 O O . TYR B 1 858 ? 10.883 -14.977 7.871 1 93.94 858 TYR B O 1
ATOM 14035 N N . ARG B 1 859 ? 8.836 -14.953 7.137 1 93.69 859 ARG B N 1
ATOM 14036 C CA . ARG B 1 859 ? 8.812 -13.516 6.906 1 93.69 859 ARG B CA 1
ATOM 14037 C C . ARG B 1 859 ? 9.281 -12.75 8.141 1 93.69 859 ARG B C 1
ATOM 14039 O O . ARG B 1 859 ? 10.156 -11.891 8.047 1 93.69 859 ARG B O 1
ATOM 14046 N N . ASP B 1 860 ? 8.703 -13 9.328 1 90.62 860 ASP B N 1
ATOM 14047 C CA . ASP B 1 860 ? 8.961 -12.234 10.547 1 90.62 860 ASP B CA 1
ATOM 14048 C C . ASP B 1 860 ? 10.414 -12.383 10.992 1 90.62 860 ASP B C 1
ATOM 14050 O O . ASP B 1 860 ? 11.055 -11.406 11.383 1 90.62 860 ASP B O 1
ATOM 14054 N N . VAL B 1 861 ? 10.914 -13.555 10.891 1 91.25 861 VAL B N 1
ATOM 14055 C CA . VAL B 1 861 ? 12.289 -13.812 11.289 1 91.25 861 VAL B CA 1
ATOM 14056 C C . VAL B 1 861 ? 13.25 -13.125 10.32 1 91.25 861 VAL B C 1
ATOM 14058 O O . VAL B 1 861 ? 14.273 -12.57 10.734 1 91.25 861 VAL B O 1
ATOM 14061 N N . LEU B 1 862 ? 12.938 -13.188 9.047 1 94.38 862 LEU B N 1
ATOM 14062 C CA . LEU B 1 862 ? 13.773 -12.562 8.023 1 94.38 862 LEU B CA 1
ATOM 14063 C C . LEU B 1 862 ? 13.82 -11.047 8.211 1 94.38 862 LEU B C 1
ATOM 14065 O O . LEU B 1 862 ? 14.898 -10.445 8.172 1 94.38 862 LEU B O 1
ATOM 14069 N N . ASN B 1 863 ? 12.695 -10.43 8.492 1 90.88 863 ASN B N 1
ATOM 14070 C CA . ASN B 1 863 ? 12.648 -8.992 8.711 1 90.88 863 ASN B CA 1
ATOM 14071 C C . ASN B 1 863 ? 13.375 -8.594 9.992 1 90.88 863 ASN B C 1
ATOM 14073 O O . ASN B 1 863 ? 14.062 -7.574 10.039 1 90.88 863 ASN B O 1
ATOM 14077 N N . ARG B 1 864 ? 13.234 -9.359 10.977 1 89.31 864 ARG B N 1
ATOM 14078 C CA . ARG B 1 864 ? 13.836 -9.07 12.281 1 89.31 864 ARG B CA 1
ATOM 14079 C C . ARG B 1 864 ? 15.344 -9.25 12.242 1 89.31 864 ARG B C 1
ATOM 14081 O O . ARG B 1 864 ? 16.094 -8.383 12.695 1 89.31 864 ARG B O 1
ATOM 14088 N N . ASP B 1 865 ? 15.82 -10.359 11.656 1 93.56 865 ASP B N 1
ATOM 14089 C CA . ASP B 1 865 ? 17.219 -10.742 11.781 1 93.56 865 ASP B CA 1
ATOM 14090 C C . ASP B 1 865 ? 18.031 -10.281 10.562 1 93.56 865 ASP B C 1
ATOM 14092 O O . ASP B 1 865 ? 19.234 -10.094 10.656 1 93.56 865 ASP B O 1
ATOM 14096 N N . TYR B 1 866 ? 17.375 -10.047 9.461 1 94.31 866 TYR B N 1
ATOM 14097 C CA . TYR B 1 866 ? 18.156 -9.773 8.258 1 94.31 866 TYR B CA 1
ATOM 14098 C C . TYR B 1 866 ? 17.672 -8.508 7.562 1 94.31 866 TYR B C 1
ATOM 14100 O O . TYR B 1 866 ? 18.172 -8.148 6.492 1 94.31 866 TYR B O 1
ATOM 14108 N N . GLY B 1 867 ? 16.703 -7.789 8.141 1 89.69 867 GLY B N 1
ATOM 14109 C CA . GLY B 1 867 ? 16.297 -6.473 7.684 1 89.69 867 GLY B CA 1
ATOM 14110 C C . GLY B 1 867 ? 15.523 -6.508 6.379 1 89.69 867 GLY B C 1
ATOM 14111 O O . GLY B 1 867 ? 15.383 -5.484 5.703 1 89.69 867 GLY B O 1
ATOM 14112 N N . GLY B 1 868 ? 15.148 -7.656 5.953 1 90.31 868 GLY B N 1
ATOM 14113 C CA . GLY B 1 868 ? 14.422 -7.875 4.719 1 90.31 868 GLY B CA 1
ATOM 14114 C C . GLY B 1 868 ? 14.195 -9.344 4.41 1 90.31 868 GLY B C 1
ATOM 14115 O O . GLY B 1 868 ? 14.5 -10.211 5.234 1 90.31 868 GLY B O 1
ATOM 14116 N N . LEU B 1 869 ? 13.703 -9.547 3.217 1 93.75 869 LEU B N 1
ATOM 14117 C CA . LEU B 1 869 ? 13.328 -10.922 2.893 1 93.75 869 LEU B CA 1
ATOM 14118 C C . LEU B 1 869 ? 14.445 -11.625 2.127 1 93.75 869 LEU B C 1
ATOM 14120 O O . LEU B 1 869 ? 14.312 -12.797 1.765 1 93.75 869 LEU B O 1
ATOM 14124 N N . CYS B 1 870 ? 15.547 -10.914 1.957 1 92.88 870 CYS B N 1
ATOM 14125 C CA . CYS B 1 870 ? 16.719 -11.516 1.323 1 92.88 870 CYS B CA 1
ATOM 14126 C C . CYS B 1 870 ? 17.781 -11.852 2.357 1 92.88 870 CYS B C 1
ATOM 14128 O O . CYS B 1 870 ? 18.141 -11.008 3.184 1 92.88 870 CYS B O 1
ATOM 14130 N N . LEU B 1 871 ? 18.266 -13.047 2.312 1 94.38 871 LEU B N 1
ATOM 14131 C CA . LEU B 1 871 ? 19.281 -13.477 3.275 1 94.38 871 LEU B CA 1
ATOM 14132 C C . LEU B 1 871 ? 20.656 -12.938 2.906 1 94.38 871 LEU B C 1
ATOM 14134 O O . LEU B 1 871 ? 21.469 -12.656 3.787 1 94.38 871 LEU B O 1
ATOM 14138 N N . VAL B 1 872 ? 20.891 -12.883 1.604 1 91.44 872 VAL B N 1
ATOM 14139 C CA . VAL B 1 872 ? 22.172 -12.406 1.091 1 91.44 872 VAL B CA 1
ATOM 14140 C C . VAL B 1 872 ? 21.922 -11.367 -0.004 1 91.44 872 VAL B C 1
ATOM 14142 O O . VAL B 1 872 ? 21.016 -11.516 -0.818 1 91.44 872 VAL B O 1
ATOM 14145 N N . ASP B 1 873 ? 22.734 -10.375 -0.027 1 85.62 873 ASP B N 1
ATOM 14146 C CA . ASP B 1 873 ? 22.594 -9.352 -1.057 1 85.62 873 ASP B CA 1
ATOM 14147 C C . ASP B 1 873 ? 22.969 -9.898 -2.43 1 85.62 873 ASP B C 1
ATOM 14149 O O . ASP B 1 873 ? 23.906 -10.703 -2.549 1 85.62 873 ASP B O 1
ATOM 14153 N N . LYS B 1 874 ? 22.328 -9.43 -3.426 1 79.38 874 LYS B N 1
ATOM 14154 C CA . LYS B 1 874 ? 22.469 -9.906 -4.801 1 79.38 874 LYS B CA 1
ATOM 14155 C C . LYS B 1 874 ? 23.922 -9.781 -5.266 1 79.38 874 LYS B C 1
ATOM 14157 O O . LYS B 1 874 ? 24.422 -10.633 -6.008 1 79.38 874 LYS B O 1
ATOM 14162 N N . GLU B 1 875 ? 24.578 -8.789 -4.781 1 76.62 875 GLU B N 1
ATOM 14163 C CA . GLU B 1 875 ? 25.953 -8.523 -5.219 1 76.62 875 GLU B CA 1
ATOM 14164 C C . GLU B 1 875 ? 26.922 -9.562 -4.672 1 76.62 875 GLU B C 1
ATOM 14166 O O . GLU B 1 875 ? 27.984 -9.789 -5.242 1 76.62 875 GLU B O 1
ATOM 14171 N N . HIS B 1 876 ? 26.484 -10.242 -3.66 1 81.19 876 HIS B N 1
ATOM 14172 C CA . HIS B 1 876 ? 27.375 -11.203 -3.012 1 81.19 876 HIS B CA 1
ATOM 14173 C C . HIS B 1 876 ? 27.016 -12.633 -3.4 1 81.19 876 HIS B C 1
ATOM 14175 O O . HIS B 1 876 ? 27.656 -13.578 -2.938 1 81.19 876 HIS B O 1
ATOM 14181 N N . LEU B 1 877 ? 26.016 -12.836 -4.215 1 78.5 877 LEU B N 1
ATOM 14182 C CA . LEU B 1 877 ? 25.578 -14.164 -4.637 1 78.5 877 LEU B CA 1
ATOM 14183 C C . LEU B 1 877 ? 26.125 -14.5 -6.023 1 78.5 877 LEU B C 1
ATOM 14185 O O . LEU B 1 877 ? 25.859 -13.781 -6.988 1 78.5 877 LEU B O 1
ATOM 14189 N N . PRO B 1 878 ? 26.875 -15.539 -6.082 1 75.25 878 PRO B N 1
ATOM 14190 C CA . PRO B 1 878 ? 27.375 -15.945 -7.402 1 75.25 878 PRO B CA 1
ATOM 14191 C C . PRO B 1 878 ? 26.344 -16.75 -8.195 1 75.25 878 PRO B C 1
ATOM 14193 O O . PRO B 1 878 ? 26.578 -17.922 -8.5 1 75.25 878 PRO B O 1
ATOM 14196 N N . LEU B 1 879 ? 25.344 -16.172 -8.656 1 73.31 879 LEU B N 1
ATOM 14197 C CA . LEU B 1 879 ? 24.219 -16.844 -9.297 1 73.31 879 LEU B CA 1
ATOM 14198 C C . LEU B 1 879 ? 24.641 -17.422 -10.648 1 73.31 879 LEU B C 1
ATOM 14200 O O . LEU B 1 879 ? 24.188 -18.5 -11.039 1 73.31 879 LEU B O 1
ATOM 14204 N N . GLY B 1 880 ? 25.516 -16.75 -11.336 1 67.31 880 GLY B N 1
ATOM 14205 C CA . GLY B 1 880 ? 25.969 -17.234 -12.625 1 67.31 880 GLY B CA 1
ATOM 14206 C C . GLY B 1 880 ? 26.734 -18.531 -12.531 1 67.31 880 GLY B C 1
ATOM 14207 O O . GLY B 1 880 ? 26.5 -19.469 -13.312 1 67.31 880 GLY B O 1
ATOM 14208 N N . VAL B 1 881 ? 27.562 -18.688 -11.547 1 69.69 881 VAL B N 1
ATOM 14209 C CA . VAL B 1 881 ? 28.344 -19.891 -11.352 1 69.69 881 VAL B CA 1
ATOM 14210 C C . VAL B 1 881 ? 27.438 -21.047 -10.961 1 69.69 881 VAL B C 1
ATOM 14212 O O . VAL B 1 881 ? 27.625 -22.188 -11.414 1 69.69 881 VAL B O 1
ATOM 14215 N N . LEU B 1 882 ? 26.453 -20.734 -10.203 1 74.94 882 LEU B N 1
ATOM 14216 C CA . LEU B 1 882 ? 25.516 -21.766 -9.75 1 74.94 882 LEU B CA 1
ATOM 14217 C C . LEU B 1 882 ? 24.719 -22.328 -10.93 1 74.94 882 LEU B C 1
ATOM 14219 O O . LEU B 1 882 ? 24.531 -23.547 -11.016 1 74.94 882 LEU B O 1
ATOM 14223 N N . THR B 1 883 ? 24.328 -21.438 -11.719 1 69.5 883 THR B N 1
ATOM 14224 C CA . THR B 1 883 ? 23.562 -21.875 -12.883 1 69.5 883 THR B CA 1
ATOM 14225 C C . THR B 1 883 ? 24.422 -22.734 -13.805 1 69.5 883 THR B C 1
ATOM 14227 O O . THR B 1 883 ? 23.938 -23.734 -14.359 1 69.5 883 THR B O 1
ATOM 14230 N N . LEU B 1 884 ? 25.641 -22.406 -13.977 1 63.69 884 LEU B N 1
ATOM 14231 C CA . LEU B 1 884 ? 26.562 -23.156 -14.828 1 63.69 884 LEU B CA 1
ATOM 14232 C C . LEU B 1 884 ? 26.844 -24.531 -14.25 1 63.69 884 LEU B C 1
ATOM 14234 O O . LEU B 1 884 ? 26.891 -25.531 -14.984 1 63.69 884 LEU B O 1
ATOM 14238 N N . LEU B 1 885 ? 26.969 -24.547 -12.992 1 66 885 LEU B N 1
ATOM 14239 C CA . LEU B 1 885 ? 27.266 -25.812 -12.336 1 66 885 LEU B CA 1
ATOM 14240 C C . LEU B 1 885 ? 26.062 -26.75 -12.391 1 66 885 LEU B C 1
ATOM 14242 O O . LEU B 1 885 ? 26.219 -27.953 -12.539 1 66 885 LEU B O 1
ATOM 14246 N N . ARG B 1 886 ? 24.922 -26.172 -12.305 1 67.31 886 ARG B N 1
ATOM 14247 C CA . ARG B 1 886 ? 23.703 -26.984 -12.336 1 67.31 886 ARG B CA 1
ATOM 14248 C C . ARG B 1 886 ? 23.453 -27.562 -13.719 1 67.31 886 ARG B C 1
ATOM 14250 O O . ARG B 1 886 ? 22.906 -28.656 -13.852 1 67.31 886 ARG B O 1
ATOM 14257 N N . SER B 1 887 ? 23.719 -26.75 -14.703 1 57.09 887 SER B N 1
ATOM 14258 C CA . SER B 1 887 ? 23.547 -27.219 -16.078 1 57.09 887 SER B CA 1
ATOM 14259 C C . SER B 1 887 ? 24.453 -28.391 -16.375 1 57.09 887 SER B C 1
ATOM 14261 O O . SER B 1 887 ? 24.109 -29.266 -17.188 1 57.09 887 SER B O 1
ATOM 14263 N N . ARG B 1 888 ? 25.578 -28.344 -15.828 1 52.12 888 ARG B N 1
ATOM 14264 C CA . ARG B 1 888 ? 26.516 -29.438 -16.062 1 52.12 888 ARG B CA 1
ATOM 14265 C C . ARG B 1 888 ? 26.094 -30.703 -15.305 1 52.12 888 ARG B C 1
ATOM 14267 O O . ARG B 1 888 ? 26.297 -31.812 -15.781 1 52.12 888 ARG B O 1
ATOM 14274 N N . ALA B 1 889 ? 25.656 -30.469 -14.125 1 48.28 889 ALA B N 1
ATOM 14275 C CA . ALA B 1 889 ? 25.406 -31.578 -13.211 1 48.28 889 ALA B CA 1
ATOM 14276 C C . ALA B 1 889 ? 24.172 -32.375 -13.633 1 48.28 889 ALA B C 1
ATOM 14278 O O . ALA B 1 889 ? 24.016 -33.531 -13.234 1 48.28 889 ALA B O 1
ATOM 14279 N N . VAL B 1 890 ? 23.203 -31.75 -14.234 1 45 890 VAL B N 1
ATOM 14280 C CA . VAL B 1 890 ? 21.922 -32.438 -14.383 1 45 890 VAL B CA 1
ATOM 14281 C C . VAL B 1 890 ? 22.109 -33.656 -15.281 1 45 890 VAL B C 1
ATOM 14283 O O . VAL B 1 890 ? 21.125 -34.344 -15.633 1 45 890 VAL B O 1
ATOM 14286 N N . ALA B 1 891 ? 23.219 -33.75 -16 1 38.47 891 ALA B N 1
ATOM 14287 C CA . ALA B 1 891 ? 23.141 -35.062 -16.594 1 38.47 891 ALA B CA 1
ATOM 14288 C C . ALA B 1 891 ? 22.766 -36.125 -15.555 1 38.47 891 ALA B C 1
ATOM 14290 O O . ALA B 1 891 ? 23.578 -36.438 -14.68 1 38.47 891 ALA B O 1
ATOM 14291 N N . TRP B 1 892 ? 21.703 -35.938 -14.953 1 35.66 892 TRP B N 1
ATOM 14292 C CA . TRP B 1 892 ? 21.109 -36.781 -13.945 1 35.66 892 TRP B CA 1
ATOM 14293 C C . TRP B 1 892 ? 21.375 -38.25 -14.258 1 35.66 892 TRP B C 1
ATOM 14295 O O . TRP B 1 892 ? 20.875 -38.781 -15.258 1 35.66 892 TRP B O 1
ATOM 14305 N N . THR B 1 893 ? 22.359 -38.688 -14.164 1 36.09 893 THR B N 1
ATOM 14306 C CA . THR B 1 893 ? 22.547 -40.094 -13.844 1 36.09 893 THR B CA 1
ATOM 14307 C C . THR B 1 893 ? 21.531 -40.531 -12.797 1 36.09 893 THR B C 1
ATOM 14309 O O . THR B 1 893 ? 21.828 -40.562 -11.602 1 36.09 893 THR B O 1
ATOM 14312 N N . MET B 1 894 ? 20.531 -39.812 -12.344 1 38.88 894 MET B N 1
ATOM 14313 C CA . MET B 1 894 ? 19.734 -40.406 -11.281 1 38.88 894 MET B CA 1
ATOM 14314 C C . MET B 1 894 ? 19.203 -41.781 -11.719 1 38.88 894 MET B C 1
ATOM 14316 O O . MET B 1 894 ? 18.375 -41.875 -12.617 1 38.88 894 MET B O 1
ATOM 14320 N N . VAL B 1 895 ? 20.031 -42.688 -11.719 1 37.31 895 VAL B N 1
ATOM 14321 C CA . VAL B 1 895 ? 19.828 -44.125 -11.836 1 37.31 895 VAL B CA 1
ATOM 14322 C C . VAL B 1 895 ? 18.75 -44.594 -10.859 1 37.31 895 VAL B C 1
ATOM 14324 O O . VAL B 1 895 ? 19 -44.656 -9.648 1 37.31 895 V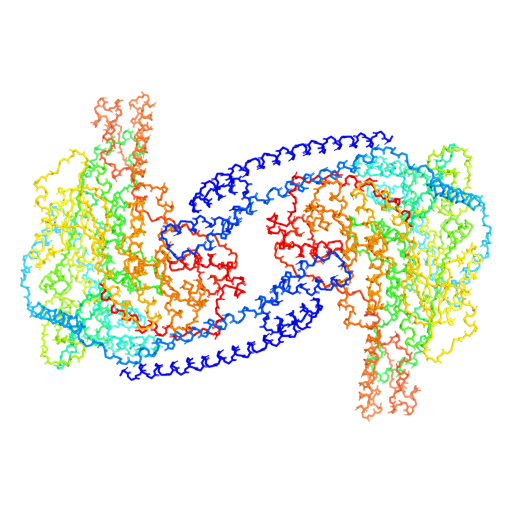AL B O 1
ATOM 14327 N N . LEU B 1 896 ? 17.609 -43.812 -10.336 1 37.41 896 LEU B N 1
ATOM 14328 C CA . LEU B 1 896 ? 16.734 -44.688 -9.578 1 37.41 896 LEU B CA 1
ATOM 14329 C C . LEU B 1 896 ? 16.031 -45.688 -10.516 1 37.41 896 LEU B C 1
ATOM 14331 O O . LEU B 1 896 ? 15.664 -45.312 -11.633 1 37.41 896 LEU B O 1
#